Protein 6ZG3 (pdb70)

InterPro domains:
  IPR003439 ABC transporter-like, ATP-binding domain [PF00005] (23-172)
  IPR003439 ABC transporter-like, ATP-binding domain [PS50893] (6-243)
  IPR003593 AAA+ ATPase domain [SM00382] (32-220)
  IPR015856 ABC transporter, CbiO/EcfA subunit [cd03225] (7-220)
  IPR017871 ABC transporter-like, conserved site [PS00211] (144-158)
  IPR027417 P-loop containing nucleoside triphosphate hydrolase [G3DSA:3.40.50.300] (1-282)
  IPR027417 P-loop containing nucleoside triphosphate hydrolase [SSF52540] (4-236)
  IPR030947 Energy-coupling factor transporter EcfA1 [TIGR04520] (6-276)
  IPR050095 Energy-coupling factor transporter ATP-binding [PTHR43553] (8-272)

Sequence (2309 aa):
GSDNIISFDHVTFTYPDSPRPALSDLSFAIERGSWTALIGHNGSGKSTVSKLINGLLAPDDLDKSSITVDGVKLGADTVWEVREKVGIVFQNPDNQFVGATVSDDVAFGLENRAVPRPEMLKIVAQAVADVGMADYADSEPSNLSGGQKQRVAIAGILAVKPQVIILDESTSMLDPEGKEQILDLVRKIKEDNNLTVISITHDLEEAAGADQVLVLDDGQLLDQGKPEEIFPKVEMLKRIGLDIPFVYRLKQLLKERGIVLPDEIDDDEKLVQSLWQLNSAIKFENVSYVYSPGSPLEAIGLDQLNFSLEEGKFIALVGHTGSGKSTLMQHFNALLKPTSGKIEIAGYTITPETGNKGLKDLRRKVSLAFQFSEAQLFENTVLKDVEYGPRNFGFSEDEAREAALKWLKKVGLKDDLIEHSPFDLSGGQMRRVALAGVLAYEPEIICLDEPAAGLDPMGRLEMMQLFKDYQAAGHTVILVTHNMDDVADYADDVLALEHGRLIKHASPKEVFKDSEWLQKHHLAEPRSARFAAKLEAAGLKLPGQPLTMPELADAIKQSLKGMYDSEARQKTLNLTVSAVFVAILLLEAFIPNVGYITILPGLPAITTIPLTVAVFASLRGPKAGAAFGLVWGLTSLLRAYVAPNGLVTILLFQNPLIALLPRLAAGWAAGLAGQLADKWEKESRKPLAYALSGLLASAVNTLIVILLSDLVYFIHPQKLALALGAKSGQSLLVILFTALAVNGILEAVFSGLITPLITAPLKKRLKRRIGRYLPGTTFVYRVDPRAKLLTTFYFIIMIFLANNWVSYLVISIFGLAYYVFATGLKARVFWDGVKPMIWMIVFTSLLQTFFMAGGKVYWHWWIFTLSSEGLINGLYVFIRFAMIILVSTVMTVTTKPLEIADAMEWMLTPLKLFKVNVGMISLVISIALRFVPTLFDQTVKIMNAQRSRGADFNDGGLVKRAKSVVPMLVPLFIDSLEVALDLSTAMESRGYKGSEGRTRYRILEWSKVDLIPVAYCLLLTILMITTRKHQVQLVESGGGLVQPGGSLRLSCTASGFTLDDYAIGWFRQAPGKEREGISCISRSGSSTTYADSVKGRFTISRDRAENTVYLQMNSLKPEDTADYYCAATPVWYWSCAVKVGPYDYWGQGTQVTVSSSDNIISFDHVTFTYPDSPRPALSDLSFAIERGSWTALIGHNGSGKSTVSKLINGLLAPDDLDKSSITVDGVKLGADTVWEVREKVGIVFQNPDNQFVGATVSDDVAFGLENRAVPRPEMLKIVAQAVADVGMADYADSEPSNLSGGQKQRVAIAGILAVKPQVIILDESTSMLDPEGKEQILDLVRKIKEDNNLTVISITHDLEEAAGADQVLVLDDGQLLDQGKPEEIFPKVEMLKRIGLDIPFVYRLKQLLKERGIVLPDEIDDDEKLVQSLWQLNSMAIKFENVSYVYSPGSPLEAIGLDQLNFSLEEGKFIALVGHTGSGKSTLMQHFNALLKPTSGKIEIAGYTITPETGNKGLKDLRRKVSLAFQFSEAQLFENTVLKDVEYGPRNFGFSEDEAREAALKWLKKVGLKDDLIEHSPFDLSGGQMRRVALAGVLAYEPEIICLDEPAAGLDPMGRLEMMQLFKDYQAAGHTVILVTHNMDDVADYADDVLALEHGRLIKHASPKEVFKDSEWLQKHHLAEPRSARFAAKLEAAGLKLPGQPLTMPELADAIKQSLKGMYDSEARQKTLNLTVSAVFVAILLLEAFIPNVGYITILPGLPAITTIPLTVAVFASLRGPKAGAAFGLVWGLTSLLRAYVAPNGLVTILLFQNPLIALLPRLAAGWAAGLAGQLADKWEKESRKPLAYALSGLLASAVNTLIVILLSDLVYFIHPQKLALALGAKSGQSLLVILFTALAVNGILEAVFSGLITPLITAPLKKRLKRRIGRYLPGTTFVYRVDPRAKLLTTFYFIIMIFLANNWVSYLVISIFGLAYVFATGLKARVFWDGVKPMIWMIVFTSLLQTFFMAGGKVYWHWWIFTLSSEGLINGLYVFIRFAMIILVSTVMTVTTKPLEIADAMEWMLTPLKLFKVNVGMISLVISIALRFVPTLFDQTVKIMNAQRSRGADFNDGGLVKRAKSVVPMLVPLFIDSLEVALDLSTAMESRGYKGSEGRTRYRILEWSKVDLIPVAYCLLLTILMITTRKHVQLVESGGGLVQPGGSLRLSCTASGFTLDDYAIGWFRQAPGKEREGISCISRSGSSTTYADSVKGRFTISRDRAENTVYLQMNSLKPEDTADYYCAATPVWYWSCAVKVGPYDYWGQGTQVTVSS

B-factor: mean 110.29, std 31.26, range [51.47, 267.21]

CATH classification: 2.60.40.10

Structure (mmCIF, N/CA/C/O backbone):
data_6ZG3
#
_entry.id   6ZG3
#
_cell.length_a   97.290
_cell.length_b   110.470
_cell.length_c   110.500
_cell.angle_alpha   88.997
_cell.angle_beta   102.271
_cell.angle_gamma   102.244
#
_symmetry.space_group_name_H-M   'P 1'
#
loop_
_entity.id
_entity.type
_entity.pdbx_description
1 polymer 'Energy-coupling factor transporter ATP-binding protein EcfA1'
2 polymer 'Energy-coupling factor transporter ATP-binding protein EcfA2'
3 polymer 'Conserved hypothetical membrane protein'
4 polymer 'Putative cobalt ABC transporter, permease protein'
5 polymer 'CA14381 nanobody'
6 non-polymer DI(HYDROXYETHYL)ETHER
7 non-polymer DODECYL-BETA-D-MALTOSIDE
8 non-polymer 'CITRIC ACID'
#
loop_
_atom_site.group_PDB
_atom_site.id
_atom_site.type_symbol
_atom_site.label_atom_id
_atom_site.label_alt_id
_atom_site.label_comp_id
_atom_site.label_asym_id
_atom_site.label_entity_id
_atom_site.label_seq_id
_atom_site.pdbx_PDB_ins_code
_atom_site.Cartn_x
_atom_site.Cartn_y
_atom_site.Cartn_z
_atom_site.occupancy
_atom_site.B_iso_or_equiv
_atom_site.auth_seq_id
_atom_site.auth_comp_id
_atom_site.auth_asym_id
_atom_site.auth_atom_id
_atom_site.pdbx_PDB_model_num
ATOM 1 N N . GLY A 1 19 ? -6.91134 65.84504 83.47244 1.000 113.13741 1 GLY A N 1
ATOM 2 C CA . GLY A 1 19 ? -7.68535 66.46876 82.41030 1.000 124.23674 1 GLY A CA 1
ATOM 3 C C . GLY A 1 19 ? -9.18777 66.50779 82.66654 1.000 130.35319 1 GLY A C 1
ATOM 4 O O . GLY A 1 19 ? -9.89904 65.51351 82.48141 1.000 131.12404 1 GLY A O 1
ATOM 5 N N . SER A 1 20 ? -9.67907 67.68096 83.07610 1.000 121.73764 2 SER A N 1
ATOM 6 C CA . SER A 1 20 ? -11.06259 67.77810 83.52864 1.000 120.27919 2 SER A CA 1
ATOM 7 C C . SER A 1 20 ? -11.67884 69.13783 83.20575 1.000 120.36576 2 SER A C 1
ATOM 8 O O . SER A 1 20 ? -12.62180 69.55870 83.88584 1.000 126.26355 2 SER A O 1
ATOM 11 N N . ASP A 1 21 ? -11.17396 69.82732 82.18490 1.000 115.72288 3 ASP A N 1
ATOM 12 C CA . ASP A 1 21 ? -11.62966 71.15991 81.81533 1.000 114.84470 3 ASP A CA 1
ATOM 13 C C . ASP A 1 21 ? -11.19757 72.15026 82.89190 1.000 107.33373 3 ASP A C 1
ATOM 14 O O . ASP A 1 21 ? -11.98813 72.54681 83.76128 1.000 99.38258 3 ASP A O 1
ATOM 19 N N . ASN A 1 22 ? -9.91211 72.49680 82.85966 1.000 107.55061 4 ASN A N 1
ATOM 20 C CA . ASN A 1 22 ? -9.31631 73.52512 83.70161 1.000 100.05316 4 ASN A CA 1
ATOM 21 C C . ASN A 1 22 ? -9.08764 74.73219 82.79529 1.000 93.35437 4 ASN A C 1
ATOM 22 O O . ASN A 1 22 ? -8.57361 74.56771 81.68383 1.000 96.70903 4 ASN A O 1
ATOM 27 N N . ILE A 1 23 ? -9.46370 75.93409 83.25754 1.000 87.58121 5 ILE A N 1
ATOM 28 C CA . ILE A 1 23 ? -9.19379 77.15647 82.48259 1.000 87.43719 5 ILE A CA 1
ATOM 29 C C . ILE A 1 23 ? -7.74993 77.59550 82.62896 1.000 92.28858 5 ILE A C 1
ATOM 30 O O . ILE A 1 23 ? -7.08077 77.94895 81.64624 1.000 83.87411 5 ILE A O 1
ATOM 35 N N . ILE A 1 24 ? -7.28109 77.66425 83.87067 1.000 89.27092 6 ILE A N 1
ATOM 36 C CA . ILE A 1 24 ? -5.92490 78.08295 84.18526 1.000 85.53695 6 ILE A CA 1
ATOM 37 C C . ILE A 1 24 ? -5.13877 76.84299 84.56116 1.000 84.86327 6 ILE A C 1
ATOM 38 O O . ILE A 1 24 ? -5.65345 75.95255 85.24387 1.000 86.64536 6 ILE A O 1
ATOM 43 N N . SER A 1 25 ? -3.91457 76.75257 84.06692 1.000 83.93210 7 SER A N 1
ATOM 44 C CA . SER A 1 25 ? -3.02157 75.67986 84.48560 1.000 90.78189 7 SER A CA 1
ATOM 45 C C . SER A 1 25 ? -1.62483 76.26999 84.63701 1.000 97.14359 7 SER A C 1
ATOM 46 O O . SER A 1 25 ? -0.99069 76.66789 83.65267 1.000 95.56291 7 SER A O 1
ATOM 49 N N . PHE A 1 26 ? -1.18812 76.35524 85.88884 1.000 95.31465 8 PHE A N 1
ATOM 50 C CA . PHE A 1 26 ? 0.12476 76.82241 86.29501 1.000 90.13273 8 PHE A CA 1
ATOM 51 C C . PHE A 1 26 ? 1.06396 75.62863 86.23627 1.000 94.55971 8 PHE A C 1
ATOM 52 O O . PHE A 1 26 ? 0.81944 74.62793 86.91001 1.000 104.26581 8 PHE A O 1
ATOM 60 N N . ASP A 1 27 ? 2.11968 75.69938 85.44064 1.000 105.27365 9 ASP A N 1
ATOM 61 C CA . ASP A 1 27 ? 2.91643 74.50084 85.19458 1.000 109.83768 9 ASP A CA 1
ATOM 62 C C . ASP A 1 27 ? 4.39358 74.80017 85.36724 1.000 109.51371 9 ASP A C 1
ATOM 63 O O . ASP A 1 27 ? 4.98184 75.49750 84.53546 1.000 111.74117 9 ASP A O 1
ATOM 68 N N . HIS A 1 28 ? 4.99752 74.25402 86.42565 1.000 110.93536 10 HIS A N 1
ATOM 69 C CA . HIS A 1 28 ? 6.44670 74.32631 86.62574 1.000 107.77878 10 HIS A CA 1
ATOM 70 C C . HIS A 1 28 ? 6.95796 75.76126 86.73336 1.000 106.49851 10 HIS A C 1
ATOM 71 O O . HIS A 1 28 ? 7.98201 76.12288 86.14660 1.000 108.73546 10 HIS A O 1
ATOM 78 N N . VAL A 1 29 ? 6.27004 76.58347 87.50657 1.000 104.73977 11 VAL A N 1
ATOM 79 C CA . VAL A 1 29 ? 6.60276 77.99761 87.58195 1.000 103.69097 11 VAL A CA 1
ATOM 80 C C . VAL A 1 29 ? 7.58853 78.19417 88.73028 1.000 104.05817 11 VAL A C 1
ATOM 81 O O . VAL A 1 29 ? 7.30250 77.84117 89.87931 1.000 104.04148 11 VAL A O 1
ATOM 85 N N . THR A 1 30 ? 8.75868 78.74014 88.42521 1.000 99.56593 12 THR A N 1
ATOM 86 C CA . THR A 1 30 ? 9.64320 79.24204 89.46363 1.000 104.67038 12 THR A CA 1
ATOM 87 C C . THR A 1 30 ? 9.84552 80.73101 89.22983 1.000 98.18987 12 THR A C 1
ATOM 88 O O . THR A 1 30 ? 9.85653 81.19528 88.08225 1.000 94.63359 12 THR A O 1
ATOM 92 N N . PHE A 1 31 ? 9.93192 81.47656 90.32839 1.000 95.82308 13 PHE A N 1
ATOM 93 C CA . PHE A 1 31 ? 10.02015 82.92564 90.26963 1.000 101.26985 13 PHE A CA 1
ATOM 94 C C . PHE A 1 31 ? 10.84171 83.40716 91.45130 1.000 105.88224 13 PHE A C 1
ATOM 95 O O . PHE A 1 31 ? 10.50557 83.10652 92.59709 1.000 109.48512 13 PHE A O 1
ATOM 103 N N . THR A 1 32 ? 11.89395 84.16909 91.18183 1.000 114.29528 14 THR A N 1
ATOM 104 C CA . THR A 1 32 ? 12.66617 84.83187 92.22381 1.000 123.91922 14 THR A CA 1
ATOM 105 C C . THR A 1 32 ? 12.44830 86.33004 92.05995 1.000 126.54319 14 THR A C 1
ATOM 106 O O . THR A 1 32 ? 12.68102 86.86631 90.97185 1.000 122.22155 14 THR A O 1
ATOM 110 N N . TYR A 1 33 ? 11.98916 87.00056 93.11541 1.000 134.47806 15 TYR A N 1
ATOM 111 C CA . TYR A 1 33 ? 11.93295 88.45050 93.04640 1.000 141.62357 15 TYR A CA 1
ATOM 112 C C . TYR A 1 33 ? 13.32512 88.95479 92.66485 1.000 149.73902 15 TYR A C 1
ATOM 113 O O . TYR A 1 33 ? 14.32421 88.34340 93.05821 1.000 153.48435 15 TYR A O 1
ATOM 122 N N . PRO A 1 34 ? 13.44173 90.01322 91.86357 1.000 140.93013 16 PRO A N 1
ATOM 123 C CA . PRO A 1 34 ? 14.77050 90.35414 91.34175 1.000 139.02202 16 PRO A CA 1
ATOM 124 C C . PRO A 1 34 ? 15.76696 90.64812 92.44122 1.000 148.17111 16 PRO A C 1
ATOM 125 O O . PRO A 1 34 ? 16.87604 90.10101 92.44130 1.000 151.30512 16 PRO A O 1
ATOM 129 N N . ASP A 1 35 ? 15.38582 91.48874 93.39671 1.000 164.15556 17 ASP A N 1
ATOM 130 C CA . ASP A 1 35 ? 16.28051 91.83257 94.49534 1.000 176.73518 17 ASP A CA 1
ATOM 131 C C . ASP A 1 35 ? 16.56413 90.63770 95.40369 1.000 177.84296 17 ASP A C 1
ATOM 132 O O . ASP A 1 35 ? 17.69873 90.45974 95.86870 1.000 177.04266 17 ASP A O 1
ATOM 137 N N . SER A 1 36 ? 15.55369 89.80928 95.66602 1.000 162.71831 18 SER A N 1
ATOM 138 C CA . SER A 1 36 ? 15.69660 88.73423 96.64022 1.000 162.86526 18 SER A CA 1
ATOM 139 C C . SER A 1 36 ? 16.61316 87.62415 96.11606 1.000 163.18174 18 SER A C 1
ATOM 140 O O . SER A 1 36 ? 16.79894 87.47766 94.90613 1.000 159.49052 18 SER A O 1
ATOM 143 N N . PRO A 1 37 ? 17.23122 86.84742 97.02624 1.000 166.68769 19 PRO A N 1
ATOM 144 C CA . PRO A 1 37 ? 18.19447 85.81307 96.62435 1.000 163.01165 19 PRO A CA 1
ATOM 145 C C . PRO A 1 37 ? 17.53944 84.51955 96.17591 1.000 172.78594 19 PRO A C 1
ATOM 146 O O . PRO A 1 37 ? 18.11549 83.76542 95.38392 1.000 164.60433 19 PRO A O 1
ATOM 150 N N . ARG A 1 38 ? 16.36925 84.22167 96.72889 1.000 195.11959 20 ARG A N 1
ATOM 151 C CA . ARG A 1 38 ? 15.74552 82.91942 96.58403 1.000 195.40463 20 ARG A CA 1
ATOM 152 C C . ARG A 1 38 ? 14.46109 82.98028 95.76900 1.000 189.12554 20 ARG A C 1
ATOM 153 O O . ARG A 1 38 ? 13.86722 84.05081 95.59251 1.000 192.68446 20 ARG A O 1
ATOM 161 N N . PRO A 1 39 ? 14.01210 81.84521 95.23122 1.000 156.33510 21 PRO A N 1
ATOM 162 C CA . PRO A 1 39 ? 12.73484 81.84054 94.51940 1.000 133.42846 21 PRO A CA 1
ATOM 163 C C . PRO A 1 39 ? 11.58903 82.12375 95.46797 1.000 127.28782 21 PRO A C 1
ATOM 164 O O . PRO A 1 39 ? 11.58164 81.67082 96.61522 1.000 122.48565 21 PRO A O 1
ATOM 168 N N . ALA A 1 40 ? 10.62337 82.89032 94.97711 1.000 118.44844 22 ALA A N 1
ATOM 169 C CA . ALA A 1 40 ? 9.35072 83.04991 95.65570 1.000 108.71768 22 ALA A CA 1
ATOM 170 C C . ALA A 1 40 ? 8.37648 81.93726 95.30288 1.000 99.71071 22 ALA A C 1
ATOM 171 O O . ALA A 1 40 ? 7.39214 81.73277 96.02488 1.000 103.41047 22 ALA A O 1
ATOM 173 N N . LEU A 1 41 ? 8.62836 81.22760 94.20661 1.000 98.36125 23 LEU A N 1
ATOM 174 C CA . LEU A 1 41 ? 7.84955 80.07603 93.78854 1.000 96.28475 23 LEU A CA 1
ATOM 175 C C . LEU A 1 41 ? 8.82883 79.06391 93.21152 1.000 98.01625 23 LEU A C 1
ATOM 176 O O . LEU A 1 41 ? 9.74131 79.44129 92.47902 1.000 109.65599 23 LEU A O 1
ATOM 181 N N . SER A 1 42 ? 8.66760 77.78535 93.54659 1.000 98.42597 24 SER A N 1
ATOM 182 C CA . SER A 1 42 ? 9.59704 76.74178 93.10644 1.000 100.90125 24 SER A CA 1
ATOM 183 C C . SER A 1 42 ? 8.81410 75.57767 92.51880 1.000 99.78014 24 SER A C 1
ATOM 184 O O . SER A 1 42 ? 8.10181 74.88283 93.24986 1.000 102.18242 24 SER A O 1
ATOM 187 N N . ASP A 1 43 ? 9.03714 75.29461 91.23509 1.000 98.78313 25 ASP A N 1
ATOM 188 C CA . ASP A 1 43 ? 8.38257 74.19965 90.52186 1.000 104.43759 25 ASP A CA 1
ATOM 189 C C . ASP A 1 43 ? 6.88930 74.06298 90.81970 1.000 104.36949 25 ASP A C 1
ATOM 190 O O . ASP A 1 43 ? 6.33901 72.96077 90.73497 1.000 101.59453 25 ASP A O 1
ATOM 195 N N . LEU A 1 44 ? 6.21962 75.18523 91.11223 1.000 106.07435 26 LEU A N 1
ATOM 196 C CA . LEU A 1 44 ? 4.80486 75.16950 91.47168 1.000 98.74659 26 LEU A CA 1
ATOM 197 C C . LEU A 1 44 ? 3.97651 74.79021 90.25920 1.000 100.14935 26 LEU A C 1
ATOM 198 O O . LEU A 1 44 ? 4.17169 75.34587 89.17690 1.000 103.95922 26 LEU A O 1
ATOM 203 N N . SER A 1 45 ? 3.09744 73.80092 90.42626 1.000 99.47818 27 SER A N 1
ATOM 204 C CA . SER A 1 45 ? 2.14624 73.39831 89.39661 1.000 95.79655 27 SER A CA 1
ATOM 205 C C . SER A 1 45 ? 0.78650 73.25330 90.05091 1.000 90.89779 27 SER A C 1
ATOM 206 O O . SER A 1 45 ? 0.67905 72.70403 91.15031 1.000 98.06742 27 SER A O 1
ATOM 209 N N . PHE A 1 46 ? -0.23166 73.80356 89.40620 1.000 87.94163 28 PHE A N 1
ATOM 210 C CA . PHE A 1 46 ? -1.59891 73.65360 89.85941 1.000 92.24027 28 PHE A CA 1
ATOM 211 C C . PHE A 1 46 ? -2.48624 73.92728 88.66444 1.000 90.35161 28 PHE A C 1
ATOM 212 O O . PHE A 1 46 ? -2.04129 74.51209 87.67522 1.000 85.50919 28 PHE A O 1
ATOM 220 N N . ALA A 1 47 ? -3.73732 73.46752 88.75541 1.000 91.86413 29 ALA A N 1
ATOM 221 C CA . ALA A 1 47 ? -4.77208 73.79642 87.78084 1.000 87.09469 29 ALA A CA 1
ATOM 222 C C . ALA A 1 47 ? -5.90340 74.53608 88.48225 1.000 84.09352 29 ALA A C 1
ATOM 223 O O . ALA A 1 47 ? -5.95360 74.60789 89.71300 1.000 84.30516 29 ALA A O 1
ATOM 225 N N . ILE A 1 48 ? -6.80426 75.10131 87.68070 1.000 83.19991 30 ILE A N 1
ATOM 226 C CA . ILE A 1 48 ? -7.99702 75.78154 88.16516 1.000 83.29745 30 ILE A CA 1
ATOM 227 C C . ILE A 1 48 ? -9.15244 75.22071 87.35549 1.000 89.49228 30 ILE A C 1
ATOM 228 O O . ILE A 1 48 ? -9.16244 75.33769 86.12352 1.000 92.43939 30 ILE A O 1
ATOM 233 N N . GLU A 1 49 ? -10.08490 74.54855 88.02733 1.000 87.33386 31 GLU A N 1
ATOM 234 C CA . GLU A 1 49 ? -11.19815 73.94873 87.31451 1.000 90.21963 31 GLU A CA 1
ATOM 235 C C . GLU A 1 49 ? -12.08717 75.05766 86.79474 1.000 87.25656 31 GLU A C 1
ATOM 236 O O . GLU A 1 49 ? -12.48674 75.94466 87.55649 1.000 87.55973 31 GLU A O 1
ATOM 242 N N . ARG A 1 50 ? -12.40017 75.00690 85.50390 1.000 83.63004 32 ARG A N 1
ATOM 243 C CA . ARG A 1 50 ? -13.26622 76.01691 84.92621 1.000 76.99754 32 ARG A CA 1
ATOM 244 C C . ARG A 1 50 ? -14.51469 76.11672 85.78348 1.000 74.44099 32 ARG A C 1
ATOM 245 O O . ARG A 1 50 ? -15.02116 75.11672 86.28372 1.000 83.83905 32 ARG A O 1
ATOM 253 N N . GLY A 1 51 ? -14.95525 77.32766 86.04270 1.000 75.34239 33 GLY A N 1
ATOM 254 C CA . GLY A 1 51 ? -16.20886 77.50287 86.72788 1.000 71.82558 33 GLY A CA 1
ATOM 255 C C . GLY A 1 51 ? -16.12301 77.38987 88.22845 1.000 74.60955 33 GLY A C 1
ATOM 256 O O . GLY A 1 51 ? -17.11330 77.67388 88.90820 1.000 63.05954 33 GLY A O 1
ATOM 257 N N . SER A 1 52 ? -14.96207 77.03361 88.77150 1.000 75.98970 34 SER A N 1
ATOM 258 C CA . SER A 1 52 ? -14.81560 76.86552 90.20701 1.000 75.54393 34 SER A CA 1
ATOM 259 C C . SER A 1 52 ? -14.64631 78.21166 90.90938 1.000 78.84136 34 SER A C 1
ATOM 260 O O . SER A 1 52 ? -14.51544 79.27121 90.28932 1.000 76.87305 34 SER A O 1
ATOM 263 N N . TRP A 1 53 ? -14.68622 78.17524 92.23325 1.000 77.54982 35 TRP A N 1
ATOM 264 C CA . TRP A 1 53 ? -14.20000 79.29612 93.02356 1.000 75.45461 35 TRP A CA 1
ATOM 265 C C . TRP A 1 53 ? -13.14671 78.65714 93.90929 1.000 77.06445 35 TRP A C 1
ATOM 266 O O . TRP A 1 53 ? -13.46210 78.14782 94.98299 1.000 79.62027 35 TRP A O 1
ATOM 277 N N . THR A 1 54 ? -11.89506 78.68514 93.47358 1.000 73.70994 36 THR A N 1
ATOM 278 C CA . THR A 1 54 ? -10.86417 78.12853 94.32185 1.000 74.93558 36 THR A CA 1
ATOM 279 C C . THR A 1 54 ? -10.13929 79.26093 95.02873 1.000 72.21437 36 THR A C 1
ATOM 280 O O . THR A 1 54 ? -10.13351 80.39690 94.56370 1.000 74.23431 36 THR A O 1
ATOM 284 N N . ALA A 1 55 ? -9.58898 78.94313 96.19574 1.000 78.19490 37 ALA A N 1
ATOM 285 C CA . ALA A 1 55 ? -8.88235 79.87713 97.04771 1.000 72.46675 37 ALA A CA 1
ATOM 286 C C . ALA A 1 55 ? -7.45199 79.40377 97.20371 1.000 78.80795 37 ALA A C 1
ATOM 287 O O . ALA A 1 55 ? -7.19327 78.20129 97.24864 1.000 72.58549 37 ALA A O 1
ATOM 289 N N . LEU A 1 56 ? -6.53528 80.37319 97.27730 1.000 82.60021 38 LEU A N 1
ATOM 290 C CA . LEU A 1 56 ? -5.12178 80.15578 97.56902 1.000 78.77019 38 LEU A CA 1
ATOM 291 C C . LEU A 1 56 ? -4.83303 80.74557 98.94105 1.000 78.33682 38 LEU A C 1
ATOM 292 O O . LEU A 1 56 ? -5.17128 81.90929 99.18979 1.000 78.70922 38 LEU A O 1
ATOM 297 N N . ILE A 1 57 ? -4.26512 79.93775 99.84095 1.000 78.04625 39 ILE A N 1
ATOM 298 C CA . ILE A 1 57 ? -3.95254 80.39140 101.18951 1.000 79.97702 39 ILE A CA 1
ATOM 299 C C . ILE A 1 57 ? -2.53526 79.98007 101.55166 1.000 84.63942 39 ILE A C 1
ATOM 300 O O . ILE A 1 57 ? -2.01587 78.97501 101.06109 1.000 78.30939 39 ILE A O 1
ATOM 305 N N . GLY A 1 58 ? -1.90226 80.77599 102.39730 1.000 85.22651 40 GLY A N 1
ATOM 306 C CA . GLY A 1 58 ? -0.52523 80.50829 102.76586 1.000 95.27504 40 GLY A CA 1
ATOM 307 C C . GLY A 1 58 ? -0.04573 81.54690 103.75270 1.000 109.00498 40 GLY A C 1
ATOM 308 O O . GLY A 1 58 ? -0.68248 82.58461 103.95004 1.000 110.66002 40 GLY A O 1
ATOM 309 N N . HIS A 1 59 ? 1.11046 81.26196 104.35580 1.000 118.60935 41 HIS A N 1
ATOM 310 C CA . HIS A 1 59 ? 1.63885 82.06727 105.45363 1.000 130.62817 41 HIS A CA 1
ATOM 311 C C . HIS A 1 59 ? 3.12872 82.33516 105.29391 1.000 144.24480 41 HIS A C 1
ATOM 312 O O . HIS A 1 59 ? 3.89127 81.42080 104.96620 1.000 145.50368 41 HIS A O 1
ATOM 319 N N . ASN A 1 60 ? 3.54329 83.58071 105.57931 1.000 143.30479 42 ASN A N 1
ATOM 320 C CA . ASN A 1 60 ? 4.94673 84.00139 105.55928 1.000 142.94511 42 ASN A CA 1
ATOM 321 C C . ASN A 1 60 ? 5.58315 83.70104 104.20747 1.000 144.13303 42 ASN A C 1
ATOM 322 O O . ASN A 1 60 ? 6.08128 84.59633 103.53166 1.000 131.44594 42 ASN A O 1
ATOM 327 N N . GLY A 1 61 ? 5.56142 82.42587 103.82609 1.000 162.52013 43 GLY A N 1
ATOM 328 C CA . GLY A 1 61 ? 5.97080 82.00710 102.50586 1.000 156.93159 43 GLY A CA 1
ATOM 329 C C . GLY A 1 61 ? 5.24469 82.73289 101.40231 1.000 152.13965 43 GLY A C 1
ATOM 330 O O . GLY A 1 61 ? 5.76908 82.84236 100.29437 1.000 148.57800 43 GLY A O 1
ATOM 331 N N . SER A 1 62 ? 3.98991 83.15308 101.66563 1.000 174.50312 44 SER A N 1
ATOM 332 C CA . SER A 1 62 ? 3.21288 84.09745 100.85441 1.000 165.08972 44 SER A CA 1
ATOM 333 C C . SER A 1 62 ? 3.54972 84.04529 99.37335 1.000 154.28415 44 SER A C 1
ATOM 334 O O . SER A 1 62 ? 3.59427 85.10186 98.72658 1.000 149.85201 44 SER A O 1
ATOM 337 N N . GLY A 1 63 ? 3.81293 82.85099 98.82888 1.000 134.52942 45 GLY A N 1
ATOM 338 C CA . GLY A 1 63 ? 4.02780 82.76057 97.39483 1.000 115.98821 45 GLY A CA 1
ATOM 339 C C . GLY A 1 63 ? 2.80160 83.15233 96.59966 1.000 101.43788 45 GLY A C 1
ATOM 340 O O . GLY A 1 63 ? 2.92976 83.60786 95.45714 1.000 92.44945 45 GLY A O 1
ATOM 341 N N . LYS A 1 64 ? 1.62253 83.06262 97.22579 1.000 98.48569 46 LYS A N 1
ATOM 342 C CA . LYS A 1 64 ? 0.37258 83.44717 96.59108 1.000 94.64793 46 LYS A CA 1
ATOM 343 C C . LYS A 1 64 ? 0.37188 84.90955 96.18815 1.000 92.41287 46 LYS A C 1
ATOM 344 O O . LYS A 1 64 ? -0.23855 85.26238 95.16695 1.000 89.19550 46 LYS A O 1
ATOM 350 N N . SER A 1 65 ? 1.03081 85.77163 96.96794 1.000 92.42688 47 SER A N 1
ATOM 351 C CA . SER A 1 65 ? 1.14960 87.17110 96.57786 1.000 92.56947 47 SER A CA 1
ATOM 352 C C . SER A 1 65 ? 1.80830 87.31729 95.21826 1.000 89.04181 47 SER A C 1
ATOM 353 O O . SER A 1 65 ? 1.66787 88.35772 94.57425 1.000 91.50890 47 SER A O 1
ATOM 356 N N . THR A 1 66 ? 2.50457 86.29428 94.76355 1.000 87.46364 48 THR A N 1
ATOM 357 C CA . THR A 1 66 ? 3.15354 86.33204 93.47207 1.000 87.36628 48 THR A CA 1
ATOM 358 C C . THR A 1 66 ? 2.30950 85.71606 92.36144 1.000 80.76820 48 THR A C 1
ATOM 359 O O . THR A 1 66 ? 2.55409 85.99991 91.18990 1.000 80.63860 48 THR A O 1
ATOM 363 N N . VAL A 1 67 ? 1.25644 84.97464 92.70308 1.000 88.01429 49 VAL A N 1
ATOM 364 C CA . VAL A 1 67 ? 0.56234 84.13910 91.72136 1.000 84.65587 49 VAL A CA 1
ATOM 365 C C . VAL A 1 67 ? -0.28527 84.97932 90.76256 1.000 86.24458 49 VAL A C 1
ATOM 366 O O . VAL A 1 67 ? -0.27894 84.74550 89.54219 1.000 74.64280 49 VAL A O 1
ATOM 370 N N . SER A 1 68 ? -1.04446 85.95443 91.29455 1.000 87.11473 50 SER A N 1
ATOM 371 C CA . SER A 1 68 ? -1.95670 86.71167 90.43625 1.000 75.82393 50 SER A CA 1
ATOM 372 C C . SER A 1 68 ? -1.16918 87.43006 89.35635 1.000 84.21775 50 SER A C 1
ATOM 373 O O . SER A 1 68 ? -1.39953 87.21758 88.15880 1.000 79.28497 50 SER A O 1
ATOM 376 N N . LYS A 1 69 ? -0.18070 88.24090 89.76512 1.000 84.80334 51 LYS A N 1
ATOM 377 C CA . LYS A 1 69 ? 0.62088 88.94409 88.77634 1.000 78.15119 51 LYS A CA 1
ATOM 378 C C . LYS A 1 69 ? 1.37945 87.99611 87.85483 1.000 82.51760 51 LYS A C 1
ATOM 379 O O . LYS A 1 69 ? 1.85528 88.44202 86.81660 1.000 83.00797 51 LYS A O 1
ATOM 385 N N . LEU A 1 70 ? 1.50150 86.70806 88.18369 1.000 83.18806 52 LEU A N 1
ATOM 386 C CA . LEU A 1 70 ? 2.04665 85.76265 87.20609 1.000 85.26634 52 LEU A CA 1
ATOM 387 C C . LEU A 1 70 ? 0.98324 85.22748 86.25083 1.000 86.44859 52 LEU A C 1
ATOM 388 O O . LEU A 1 70 ? 1.26525 84.98243 85.06824 1.000 80.66745 52 LEU A O 1
ATOM 393 N N . ILE A 1 71 ? -0.22625 84.98564 86.76077 1.000 83.97353 53 ILE A N 1
ATOM 394 C CA . ILE A 1 71 ? -1.28357 84.43591 85.91968 1.000 79.64376 53 ILE A CA 1
ATOM 395 C C . ILE A 1 71 ? -1.57883 85.39378 84.77917 1.000 75.66974 53 ILE A C 1
ATOM 396 O O . ILE A 1 71 ? -1.77894 84.96958 83.63611 1.000 77.79649 53 ILE A O 1
ATOM 401 N N . ASN A 1 72 ? -1.57937 86.70202 85.06059 1.000 73.86304 54 ASN A N 1
ATOM 402 C CA . ASN A 1 72 ? -1.96846 87.69386 84.06464 1.000 74.43307 54 ASN A CA 1
ATOM 403 C C . ASN A 1 72 ? -0.79058 88.28212 83.28893 1.000 76.82307 54 ASN A C 1
ATOM 404 O O . ASN A 1 72 ? -1.01003 89.01660 82.32426 1.000 77.86721 54 ASN A O 1
ATOM 409 N N . GLY A 1 73 ? 0.44368 88.05475 83.71747 1.000 82.72740 55 GLY A N 1
ATOM 410 C CA . GLY A 1 73 ? 1.61161 88.37891 82.91666 1.000 82.57502 55 GLY A CA 1
ATOM 411 C C . GLY A 1 73 ? 2.52313 89.46038 83.47269 1.000 84.21026 55 GLY A C 1
ATOM 412 O O . GLY A 1 73 ? 3.67198 89.57042 83.01825 1.000 90.80279 55 GLY A O 1
ATOM 413 N N . LEU A 1 74 ? 2.06107 90.26512 84.43767 1.000 80.48171 56 LEU A N 1
ATOM 414 C CA . LEU A 1 74 ? 2.88274 91.33686 85.00264 1.000 76.11729 56 LEU A CA 1
ATOM 415 C C . LEU A 1 74 ? 4.25547 90.85061 85.46676 1.000 82.07867 56 LEU A C 1
ATOM 416 O O . LEU A 1 74 ? 5.22996 91.61355 85.42463 1.000 92.04400 56 LEU A O 1
ATOM 421 N N . LEU A 1 75 ? 4.34813 89.62275 85.95579 1.000 75.86612 57 LEU A N 1
ATOM 422 C CA . LEU A 1 75 ? 5.61874 89.00066 86.28517 1.000 81.71092 57 LEU A CA 1
ATOM 423 C C . LEU A 1 75 ? 5.84001 87.84042 85.32186 1.000 83.19666 57 LEU A C 1
ATOM 424 O O . LEU A 1 75 ? 4.90331 87.11236 84.99903 1.000 81.31034 57 LEU A O 1
ATOM 429 N N . ALA A 1 76 ? 7.05800 87.66969 84.85775 1.000 84.06530 58 ALA A N 1
ATOM 430 C CA . ALA A 1 76 ? 7.37498 86.49265 84.08143 1.000 80.77076 58 ALA A CA 1
ATOM 431 C C . ALA A 1 76 ? 7.89277 85.40942 84.99306 1.000 93.21271 58 ALA A C 1
ATOM 432 O O . ALA A 1 76 ? 8.23247 85.65278 86.15202 1.000 101.69615 58 ALA A O 1
ATOM 434 N N . PRO A 1 77 ? 7.93793 84.17881 84.51436 1.000 93.31036 59 PRO A N 1
ATOM 435 C CA . PRO A 1 77 ? 8.69699 83.15125 85.23652 1.000 94.82202 59 PRO A CA 1
ATOM 436 C C . PRO A 1 77 ? 10.19795 83.33587 85.07173 1.000 93.76572 59 PRO A C 1
ATOM 437 O O . PRO A 1 77 ? 10.65441 84.33372 84.51731 1.000 92.72661 59 PRO A O 1
ATOM 441 N N . ASP A 1 78 ? 10.97658 82.38611 85.56221 1.000 100.37692 60 ASP A N 1
ATOM 442 C CA . ASP A 1 78 ? 12.41735 82.52660 85.52141 1.000 92.01859 60 ASP A CA 1
ATOM 443 C C . ASP A 1 78 ? 12.99947 81.84122 84.29849 1.000 99.36380 60 ASP A C 1
ATOM 444 O O . ASP A 1 78 ? 13.90488 82.38311 83.65216 1.000 104.91366 60 ASP A O 1
ATOM 449 N N . ASP A 1 79 ? 12.45353 80.68489 83.93479 1.000 99.79397 61 ASP A N 1
ATOM 450 C CA . ASP A 1 79 ? 12.92349 79.91289 82.78948 1.000 95.39203 61 ASP A CA 1
ATOM 451 C C . ASP A 1 79 ? 11.72165 79.60254 81.91033 1.000 102.73940 61 ASP A C 1
ATOM 452 O O . ASP A 1 79 ? 11.11010 78.54357 82.06584 1.000 104.03268 61 ASP A O 1
ATOM 457 N N . LEU A 1 80 ? 11.42607 80.49692 80.95647 1.000 110.67564 62 LEU A N 1
ATOM 458 C CA . LEU A 1 80 ? 10.26602 80.34970 80.07148 1.000 106.96482 62 LEU A CA 1
ATOM 459 C C . LEU A 1 80 ? 10.33132 79.08085 79.23338 1.000 105.59879 62 LEU A C 1
ATOM 460 O O . LEU A 1 80 ? 9.32637 78.70479 78.61929 1.000 102.76635 62 LEU A O 1
ATOM 465 N N . ASP A 1 81 ? 11.49333 78.43802 79.17385 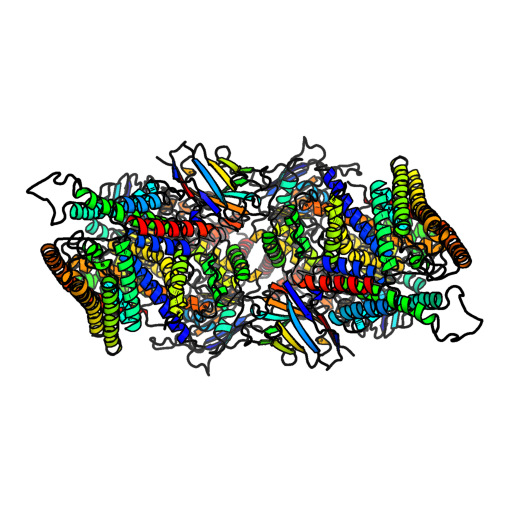1.000 110.71870 63 ASP A N 1
ATOM 466 C CA . ASP A 1 81 ? 11.61655 77.16134 78.49577 1.000 108.76119 63 ASP A CA 1
ATOM 467 C C . ASP A 1 81 ? 11.09784 76.01479 79.35859 1.000 112.98582 63 ASP A C 1
ATOM 468 O O . ASP A 1 81 ? 10.68392 74.98132 78.81842 1.000 116.42617 63 ASP A O 1
ATOM 473 N N . LYS A 1 82 ? 11.13829 76.15923 80.69309 1.000 108.53241 64 LYS A N 1
ATOM 474 C CA . LYS A 1 82 ? 10.71607 75.08853 81.59054 1.000 100.33064 64 LYS A CA 1
ATOM 475 C C . LYS A 1 82 ? 9.32600 75.28651 82.18210 1.000 96.73097 64 LYS A C 1
ATOM 476 O O . LYS A 1 82 ? 8.71785 74.30826 82.62405 1.000 102.38566 64 LYS A O 1
ATOM 482 N N . SER A 1 83 ? 8.79700 76.49904 82.18735 1.000 94.56745 65 SER A N 1
ATOM 483 C CA . SER A 1 83 ? 7.50452 76.77692 82.78942 1.000 93.76899 65 SER A CA 1
ATOM 484 C C . SER A 1 83 ? 6.49615 77.08821 81.69718 1.000 97.31754 65 SER A C 1
ATOM 485 O O . SER A 1 83 ? 6.85904 77.31972 80.54141 1.000 109.45957 65 SER A O 1
ATOM 488 N N . SER A 1 84 ? 5.21721 77.07101 82.06535 1.000 94.83150 66 SER A N 1
ATOM 489 C CA . SER A 1 84 ? 4.16787 77.47482 81.13066 1.000 94.08034 66 SER A CA 1
ATOM 490 C C . SER A 1 84 ? 2.88155 77.70105 81.90174 1.000 95.22850 66 SER A C 1
ATOM 491 O O . SER A 1 84 ? 2.36983 76.77727 82.54761 1.000 100.99007 66 SER A O 1
ATOM 494 N N . ILE A 1 85 ? 2.35584 78.90971 81.81358 1.000 84.10909 67 ILE A N 1
ATOM 495 C CA . ILE A 1 85 ? 1.01654 79.24188 82.28144 1.000 81.29766 67 ILE A CA 1
ATOM 496 C C . ILE A 1 85 ? 0.07428 79.22084 81.08259 1.000 82.50288 67 ILE A C 1
ATOM 497 O O . ILE A 1 85 ? 0.47705 79.52569 79.95475 1.000 84.84109 67 ILE A O 1
ATOM 502 N N . THR A 1 86 ? -1.16210 78.78035 81.30185 1.000 81.69460 68 THR A N 1
ATOM 503 C CA . THR A 1 86 ? -2.14550 78.68915 80.22838 1.000 77.08428 68 THR A CA 1
ATOM 504 C C . THR A 1 86 ? -3.46685 79.21798 80.73286 1.000 77.19572 68 THR A C 1
ATOM 505 O O . THR A 1 86 ? -3.97810 78.71861 81.74108 1.000 83.71148 68 THR A O 1
ATOM 509 N N . VAL A 1 87 ? -4.01737 80.21831 80.05722 1.000 68.59318 69 VAL A N 1
ATOM 510 C CA . VAL A 1 87 ? -5.31496 80.75533 80.43048 1.000 74.74654 69 VAL A CA 1
ATOM 511 C C . VAL A 1 87 ? -6.27653 80.57714 79.27080 1.000 79.20856 69 VAL A C 1
ATOM 512 O O . VAL A 1 87 ? -5.97877 80.99174 78.14856 1.000 82.09772 69 VAL A O 1
ATOM 516 N N . ASP A 1 88 ? -7.42599 79.95295 79.55502 1.000 83.01642 70 ASP A N 1
ATOM 517 C CA . ASP A 1 88 ? -8.51089 79.74369 78.60645 1.000 86.22289 70 ASP A CA 1
ATOM 518 C C . ASP A 1 88 ? -7.99572 79.29525 77.24431 1.000 86.83836 70 ASP A C 1
ATOM 519 O O . ASP A 1 88 ? -8.45893 79.78341 76.20312 1.000 84.65642 70 ASP A O 1
ATOM 524 N N . GLY A 1 89 ? -7.03103 78.36424 77.24778 1.000 78.40474 71 GLY A N 1
ATOM 525 C CA . GLY A 1 89 ? -6.49725 77.79418 76.02601 1.000 81.66115 71 GLY A CA 1
ATOM 526 C C . GLY A 1 89 ? -5.33927 78.56023 75.42505 1.000 82.04807 71 GLY A C 1
ATOM 527 O O . GLY A 1 89 ? -4.62840 78.02865 74.55802 1.000 79.62769 71 GLY A O 1
ATOM 528 N N . VAL A 1 90 ? -5.16191 79.79740 75.84879 1.000 83.56119 72 VAL A N 1
ATOM 529 C CA . VAL A 1 90 ? -4.09439 80.66818 75.40549 1.000 71.88016 72 VAL A CA 1
ATOM 530 C C . VAL A 1 90 ? -2.89353 80.43227 76.29947 1.000 83.14873 72 VAL A C 1
ATOM 531 O O . VAL A 1 90 ? -3.02213 80.41944 77.53288 1.000 87.33100 72 VAL A O 1
ATOM 535 N N . LYS A 1 91 ? -1.73170 80.22470 75.69566 1.000 83.33306 73 LYS A N 1
ATOM 536 C CA . LYS A 1 91 ? -0.50186 80.07018 76.46032 1.000 82.36386 73 LYS A CA 1
ATOM 537 C C . LYS A 1 91 ? 0.10605 81.44522 76.69551 1.000 87.35337 73 LYS A C 1
ATOM 538 O O . LYS A 1 91 ? 0.33532 82.19119 75.73579 1.000 88.17207 73 LYS A O 1
ATOM 544 N N . LEU A 1 92 ? 0.33652 81.78508 77.97043 1.000 85.96526 74 LEU A N 1
ATOM 545 C CA . LEU A 1 92 ? 0.83245 83.10821 78.33461 1.000 76.70738 74 LEU A CA 1
ATOM 546 C C . LEU A 1 92 ? 2.23587 83.26042 77.79749 1.000 84.54324 74 LEU A C 1
ATOM 547 O O . LEU A 1 92 ? 3.11987 82.46806 78.12959 1.000 98.30381 74 LEU A O 1
ATOM 552 N N . GLY A 1 93 ? 2.42638 84.25044 76.93798 1.000 88.22029 75 GLY A N 1
ATOM 553 C CA . GLY A 1 93 ? 3.68404 84.46877 76.26099 1.000 89.79825 75 GLY A CA 1
ATOM 554 C C . GLY A 1 93 ? 3.81244 85.93213 75.92848 1.000 90.63386 75 GLY A C 1
ATOM 555 O O . GLY A 1 93 ? 2.97804 86.72346 76.35829 1.000 85.95030 75 GLY A O 1
ATOM 556 N N . ALA A 1 94 ? 4.82680 86.29578 75.14817 1.000 92.41377 76 ALA A N 1
ATOM 557 C CA . ALA A 1 94 ? 5.04638 87.69655 74.80092 1.000 91.98064 76 ALA A CA 1
ATOM 558 C C . ALA A 1 94 ? 3.93011 88.24305 73.91904 1.000 90.63706 76 ALA A C 1
ATOM 559 O O . ALA A 1 94 ? 3.41000 89.34101 74.15212 1.000 90.97821 76 ALA A O 1
ATOM 561 N N . ASP A 1 95 ? 3.58258 87.50465 72.87682 1.000 91.65799 77 ASP A N 1
ATOM 562 C CA . ASP A 1 95 ? 2.56228 87.89165 71.92079 1.000 93.06677 77 ASP A CA 1
ATOM 563 C C . ASP A 1 95 ? 1.14022 87.80793 72.47493 1.000 96.78297 77 ASP A C 1
ATOM 564 O O . ASP A 1 95 ? 0.21880 88.35061 71.85754 1.000 101.26615 77 ASP A O 1
ATOM 569 N N . THR A 1 96 ? 0.91466 87.14815 73.60813 1.000 96.92050 78 THR A N 1
ATOM 570 C CA . THR A 1 96 ? -0.45338 86.91849 74.05485 1.000 93.79840 78 THR A CA 1
ATOM 571 C C . THR A 1 96 ? -0.78503 87.58370 75.39450 1.000 87.50983 78 THR A C 1
ATOM 572 O O . THR A 1 96 ? -1.91550 87.43205 75.88699 1.000 82.09381 78 THR A O 1
ATOM 576 N N . VAL A 1 97 ? 0.13911 88.36834 75.95631 1.000 81.67023 79 VAL A N 1
ATOM 577 C CA . VAL A 1 97 ? -0.05978 88.96551 77.27367 1.000 77.74296 79 VAL A CA 1
ATOM 578 C C . VAL A 1 97 ? -1.38466 89.70286 77.34136 1.000 80.36582 79 VAL A C 1
ATOM 579 O O . VAL A 1 97 ? -2.15807 89.56050 78.29705 1.000 76.89022 79 VAL A O 1
ATOM 583 N N . TRP A 1 98 ? -1.66946 90.49744 76.32001 1.000 84.51218 80 TRP A N 1
ATOM 584 C CA . TRP A 1 98 ? -2.86952 91.31771 76.36397 1.000 80.73975 80 TRP A CA 1
ATOM 585 C C . TRP A 1 98 ? -4.11076 90.46986 76.11979 1.000 78.15841 80 TRP A C 1
ATOM 586 O O . TRP A 1 98 ? -5.13119 90.64942 76.79955 1.000 74.13361 80 TRP A O 1
ATOM 597 N N . GLU A 1 99 ? -4.01024 89.48867 75.21203 1.000 78.99048 81 GLU A N 1
ATOM 598 C CA . GLU A 1 99 ? -5.11435 88.55601 75.00146 1.000 74.61728 81 GLU A CA 1
ATOM 599 C C . GLU A 1 99 ? -5.52835 87.93643 76.32115 1.000 77.98878 81 GLU A C 1
ATOM 600 O O . GLU A 1 99 ? -6.68790 88.04284 76.75090 1.000 77.33964 81 GLU A O 1
ATOM 606 N N . VAL A 1 100 ? -4.54086 87.37857 77.02075 1.000 79.74334 82 VAL A N 1
ATOM 607 C CA . VAL A 1 100 ? -4.73762 86.77191 78.32798 1.000 73.39766 82 VAL A CA 1
ATOM 608 C C . VAL A 1 100 ? -5.29996 87.77424 79.33001 1.000 72.55101 82 VAL A C 1
ATOM 609 O O . VAL A 1 100 ? -6.18078 87.43033 80.12017 1.000 77.80606 82 VAL A O 1
ATOM 613 N N . ARG A 1 101 ? -4.81279 89.02007 79.33305 1.000 72.02241 83 ARG A N 1
ATOM 614 C CA . ARG A 1 101 ? -5.36647 89.95018 80.31764 1.000 71.82868 83 ARG A CA 1
ATOM 615 C C . ARG A 1 101 ? -6.83696 90.25690 80.05170 1.000 72.71846 83 ARG A C 1
ATOM 616 O O . ARG A 1 101 ? -7.55701 90.64622 80.97854 1.000 69.27793 83 ARG A O 1
ATOM 624 N N . GLU A 1 102 ? -7.30831 90.09430 78.80976 1.000 80.30182 84 GLU A N 1
ATOM 625 C CA . GLU A 1 102 ? -8.73949 90.25464 78.57618 1.000 80.13309 84 GLU A CA 1
ATOM 626 C C . GLU A 1 102 ? -9.50844 89.15516 79.28518 1.000 82.57019 84 GLU A C 1
ATOM 627 O O . GLU A 1 102 ? -10.62259 89.39411 79.76468 1.000 81.69689 84 GLU A O 1
ATOM 633 N N . LYS A 1 103 ? -8.88728 87.96958 79.39834 1.000 72.49490 85 LYS A N 1
ATOM 634 C CA . LYS A 1 103 ? -9.44502 86.76552 80.01341 1.000 70.90750 85 LYS A CA 1
ATOM 635 C C . LYS A 1 103 ? -9.37186 86.73755 81.55261 1.000 68.94555 85 LYS A C 1
ATOM 636 O O . LYS A 1 103 ? -10.30911 86.25557 82.19899 1.000 76.28812 85 LYS A O 1
ATOM 642 N N . VAL A 1 104 ? -8.30971 87.24654 82.16558 1.000 61.66927 86 VAL A N 1
ATOM 643 C CA . VAL A 1 104 ? -8.11362 87.19022 83.61166 1.000 59.76745 86 VAL A CA 1
ATOM 644 C C . VAL A 1 104 ? -8.17834 88.60718 84.16407 1.000 63.67622 86 VAL A C 1
ATOM 645 O O . VAL A 1 104 ? -7.22166 89.36669 84.00663 1.000 77.87751 86 VAL A O 1
ATOM 649 N N . GLY A 1 105 ? -9.23886 88.96528 84.87493 1.000 70.22772 87 GLY A N 1
ATOM 650 C CA . GLY A 1 105 ? -9.34994 90.28691 85.48798 1.000 68.24650 87 GLY A CA 1
ATOM 651 C C . GLY A 1 105 ? -9.07834 90.19109 86.97998 1.000 72.26230 87 GLY A C 1
ATOM 652 O O . GLY A 1 105 ? -9.44598 89.20657 87.61498 1.000 79.78839 87 GLY A O 1
ATOM 653 N N . ILE A 1 106 ? -8.42119 91.20487 87.54242 1.000 69.78258 88 ILE A N 1
ATOM 654 C CA . ILE A 1 106 ? -7.95548 91.14911 88.92518 1.000 63.03138 88 ILE A CA 1
ATOM 655 C C . ILE A 1 106 ? -8.49971 92.33092 89.70673 1.000 65.29893 88 ILE A C 1
ATOM 656 O O . ILE A 1 106 ? -8.13760 93.47413 89.42333 1.000 69.77533 88 ILE A O 1
ATOM 661 N N . VAL A 1 107 ? -9.27293 92.06806 90.74678 1.000 69.72574 89 VAL A N 1
ATOM 662 C CA . VAL A 1 107 ? -9.43662 93.08648 91.77349 1.000 66.02668 89 VAL A CA 1
ATOM 663 C C . VAL A 1 107 ? -8.22146 93.02481 92.66625 1.000 68.33847 89 VAL A C 1
ATOM 664 O O . VAL A 1 107 ? -7.79945 91.93443 93.06835 1.000 71.54706 89 VAL A O 1
ATOM 668 N N . PHE A 1 108 ? -7.63297 94.18398 92.94210 1.000 75.34651 90 PHE A N 1
ATOM 669 C CA . PHE A 1 108 ? -6.40281 94.26770 93.71675 1.000 73.80736 90 PHE A CA 1
ATOM 670 C C . PHE A 1 108 ? -6.66865 94.77276 95.13077 1.000 78.43697 90 PHE A C 1
ATOM 671 O O . PHE A 1 108 ? -7.77970 95.19020 95.47851 1.000 80.65152 90 PHE A O 1
ATOM 679 N N . GLN A 1 109 ? -5.60243 94.74110 95.94026 1.000 84.61692 91 GLN A N 1
ATOM 680 C CA . GLN A 1 109 ? -5.72866 94.83652 97.39395 1.000 78.12718 91 GLN A CA 1
ATOM 681 C C . GLN A 1 109 ? -6.11832 96.23364 97.85081 1.000 74.69715 91 GLN A C 1
ATOM 682 O O . GLN A 1 109 ? -7.09887 96.40657 98.58094 1.000 73.76330 91 GLN A O 1
ATOM 688 N N . ASN A 1 110 ? -5.37468 97.23930 97.42755 1.000 76.39519 92 ASN A N 1
ATOM 689 C CA . ASN A 1 110 ? -5.61629 98.58753 97.90335 1.000 73.92932 92 ASN A CA 1
ATOM 690 C C . ASN A 1 110 ? -6.79453 99.17194 97.15010 1.000 71.08208 92 ASN A C 1
ATOM 691 O O . ASN A 1 110 ? -6.75095 99.23437 95.91934 1.000 75.17853 92 ASN A O 1
ATOM 696 N N . PRO A 1 111 ? -7.84614 99.58818 97.82369 1.000 65.98128 93 PRO A N 1
ATOM 697 C CA . PRO A 1 111 ? -9.04384 100.08078 97.12814 1.000 73.68670 93 PRO A CA 1
ATOM 698 C C . PRO A 1 111 ? -8.78911 101.34979 96.32544 1.000 80.82555 93 PRO A C 1
ATOM 699 O O . PRO A 1 111 ? -9.17247 101.42527 95.14730 1.000 79.36588 93 PRO A O 1
ATOM 703 N N . ASP A 1 112 ? -8.20937 102.37250 96.96582 1.000 81.03906 94 ASP A N 1
ATOM 704 C CA . ASP A 1 112 ? -7.58316 103.47108 96.25377 1.000 71.61943 94 ASP A CA 1
ATOM 705 C C . ASP A 1 112 ? -6.34477 102.91422 95.56672 1.000 74.84830 94 ASP A C 1
ATOM 706 O O . ASP A 1 112 ? -5.94666 101.77397 95.80377 1.000 81.55168 94 ASP A O 1
ATOM 711 N N . ASN A 1 113 ? -5.69342 103.71592 94.74126 1.000 79.79201 95 ASN A N 1
ATOM 712 C CA . ASN A 1 113 ? -4.51379 103.26935 93.99612 1.000 83.21542 95 ASN A CA 1
ATOM 713 C C . ASN A 1 113 ? -4.88789 102.22288 92.95583 1.000 83.04933 95 ASN A C 1
ATOM 714 O O . ASN A 1 113 ? -3.99214 101.68818 92.26774 1.000 83.66528 95 ASN A O 1
ATOM 719 N N . GLN A 1 114 ? -6.16976 101.89318 92.83192 1.000 77.55323 96 GLN A N 1
ATOM 720 C CA . GLN A 1 114 ? -6.69380 101.07940 91.75425 1.000 74.58787 96 GLN A CA 1
ATOM 721 C C . GLN A 1 114 ? -7.63989 101.92119 90.92839 1.000 77.41078 96 GLN A C 1
ATOM 722 O O . GLN A 1 114 ? -8.00531 101.52895 89.81144 1.000 82.56907 96 GLN A O 1
ATOM 728 N N . PHE A 1 115 ? -8.00389 103.09000 91.45469 1.000 75.47136 97 PHE A N 1
ATOM 729 C CA . PHE A 1 115 ? -8.93456 104.02199 90.83423 1.000 76.66169 97 PHE A CA 1
ATOM 730 C C . PHE A 1 115 ? -8.14764 104.91654 89.87785 1.000 75.27315 97 PHE A C 1
ATOM 731 O O . PHE A 1 115 ? -7.31859 105.72232 90.31472 1.000 73.44892 97 PHE A O 1
ATOM 739 N N . VAL A 1 116 ? -8.38341 104.77044 88.58178 1.000 73.72419 98 VAL A N 1
ATOM 740 C CA . VAL A 1 116 ? -7.76888 105.70288 87.65502 1.000 68.52880 98 VAL A CA 1
ATOM 741 C C . VAL A 1 116 ? -8.65633 106.92222 87.45035 1.000 68.24651 98 VAL A C 1
ATOM 742 O O . VAL A 1 116 ? -8.16070 108.05297 87.45529 1.000 77.48591 98 VAL A O 1
ATOM 746 N N . GLY A 1 117 ? -9.97190 106.73732 87.31895 1.000 58.84559 99 GLY A N 1
ATOM 747 C CA . GLY A 1 117 ? -10.81988 107.83057 86.89799 1.000 65.01262 99 GLY A CA 1
ATOM 748 C C . GLY A 1 117 ? -11.12247 108.83790 87.99545 1.000 66.02829 99 GLY A C 1
ATOM 749 O O . GLY A 1 117 ? -11.08322 108.55307 89.18006 1.000 69.76896 99 GLY A O 1
ATOM 750 N N . ALA A 1 118 ? -11.46059 110.05786 87.58453 1.000 62.57717 100 ALA A N 1
ATOM 751 C CA . ALA A 1 118 ? -11.79896 111.07298 88.57074 1.000 66.50646 100 ALA A CA 1
ATOM 752 C C . ALA A 1 118 ? -13.18519 110.85123 89.15489 1.000 68.98108 100 ALA A C 1
ATOM 753 O O . ALA A 1 118 ? -13.52720 111.46316 90.18415 1.000 67.14941 100 ALA A O 1
ATOM 755 N N . THR A 1 119 ? -13.97607 109.98956 88.51047 1.000 69.55709 101 THR A N 1
ATOM 756 C CA . THR A 1 119 ? -15.26653 109.54796 89.00275 1.000 66.52653 101 THR A CA 1
ATOM 757 C C . THR A 1 119 ? -15.45616 108.07062 88.70214 1.000 71.20385 101 THR A C 1
ATOM 758 O O . THR A 1 119 ? -14.76953 107.48306 87.85638 1.000 69.29421 101 THR A O 1
ATOM 762 N N . VAL A 1 120 ? -16.44947 107.50424 89.39744 1.000 75.34300 102 VAL A N 1
ATOM 763 C CA . VAL A 1 120 ? -16.86064 106.11024 89.23334 1.000 67.92928 102 VAL A CA 1
ATOM 764 C C . VAL A 1 120 ? -16.99429 105.73253 87.76908 1.000 64.78542 102 VAL A C 1
ATOM 765 O O . VAL A 1 120 ? -16.37131 104.77298 87.29468 1.000 64.20033 102 VAL A O 1
ATOM 769 N N . SER A 1 121 ? -17.80585 106.48400 87.03396 1.000 62.26447 103 SER A N 1
ATOM 770 C CA . SER A 1 121 ? -18.09748 106.12713 85.65355 1.000 61.32031 103 SER A CA 1
ATOM 771 C C . SER A 1 121 ? -16.84964 106.18185 84.78148 1.000 74.77225 103 SER A C 1
ATOM 772 O O . SER A 1 121 ? -16.63433 105.29887 83.93628 1.000 75.23525 103 SER A O 1
ATOM 775 N N . ASP A 1 122 ? -16.00265 107.19834 84.98782 1.000 75.14203 104 ASP A N 1
ATOM 776 C CA . ASP A 1 122 ? -14.73639 107.28359 84.26194 1.000 73.73186 104 ASP A CA 1
ATOM 777 C C . ASP A 1 122 ? -13.83665 106.07078 84.55552 1.000 72.94084 104 ASP A C 1
ATOM 778 O O . ASP A 1 122 ? -13.20662 105.48014 83.64375 1.000 63.86771 104 ASP A O 1
ATOM 783 N N . ASP A 1 123 ? -13.80987 105.66229 85.82993 1.000 83.57433 105 ASP A N 1
ATOM 784 C CA . ASP A 1 123 ? -12.97286 104.55383 86.25859 1.000 80.90664 105 ASP A CA 1
ATOM 785 C C . ASP A 1 123 ? -13.44593 103.23664 85.67358 1.000 83.47413 105 ASP A C 1
ATOM 786 O O . ASP A 1 123 ? -12.61960 102.35923 85.38024 1.000 83.74834 105 ASP A O 1
ATOM 791 N N . VAL A 1 124 ? -14.76801 103.05259 85.53602 1.000 75.49630 106 VAL A N 1
ATOM 792 C CA . VAL A 1 124 ? -15.24738 101.82877 84.88649 1.000 76.49153 106 VAL A CA 1
ATOM 793 C C . VAL A 1 124 ? -14.93678 101.88006 83.38949 1.000 70.98008 106 VAL A C 1
ATOM 794 O O . VAL A 1 124 ? -14.42487 100.90310 82.80789 1.000 68.33206 106 VAL A O 1
ATOM 798 N N . ALA A 1 125 ? -15.12618 103.06125 82.77900 1.000 62.66250 107 ALA A N 1
ATOM 799 C CA . ALA A 1 125 ? -14.92624 103.25152 81.34387 1.000 68.68085 107 ALA A CA 1
ATOM 800 C C . ALA A 1 125 ? -13.50349 102.96984 80.87766 1.000 72.37664 107 ALA A C 1
ATOM 801 O O . ALA A 1 125 ? -13.30092 102.73596 79.67091 1.000 66.05143 107 ALA A O 1
ATOM 803 N N . PHE A 1 126 ? -12.52767 103.06131 81.79565 1.000 72.64666 108 PHE A N 1
ATOM 804 C CA . PHE A 1 126 ? -11.11251 102.93265 81.43416 1.000 73.94061 108 PHE A CA 1
ATOM 805 C C . PHE A 1 126 ? -10.79815 101.68144 80.58453 1.000 73.76523 108 PHE A C 1
ATOM 806 O O . PHE A 1 126 ? -10.11605 101.77539 79.56275 1.000 76.73378 108 PHE A O 1
ATOM 814 N N . GLY A 1 127 ? -11.27783 100.50204 80.97468 1.000 73.50009 109 GLY A N 1
ATOM 815 C CA . GLY A 1 127 ? -10.89401 99.29727 80.24037 1.000 67.98257 109 GLY A CA 1
ATOM 816 C C . GLY A 1 127 ? -11.52658 99.23468 78.86642 1.000 67.56342 109 GLY A C 1
ATOM 817 O O . GLY A 1 127 ? -10.94427 98.70643 77.90668 1.000 65.09874 109 GLY A O 1
ATOM 818 N N . LEU A 1 128 ? -12.75232 99.73455 78.76432 1.000 71.40044 110 LEU A N 1
ATOM 819 C CA . LEU A 1 128 ? -13.40783 99.80714 77.47155 1.000 64.93034 110 LEU A CA 1
ATOM 820 C C . LEU A 1 128 ? -12.60415 100.70141 76.55334 1.000 68.45878 110 LEU A C 1
ATOM 821 O O . LEU A 1 128 ? -12.26190 100.30545 75.42954 1.000 68.80676 110 LEU A O 1
ATOM 826 N N . GLU A 1 129 ? -12.18953 101.86887 77.07672 1.000 71.02007 111 GLU A N 1
ATOM 827 C CA . GLU A 1 129 ? -11.33474 102.77882 76.31652 1.000 68.99663 111 GLU A CA 1
ATOM 828 C C . GLU A 1 129 ? -10.08232 102.07364 75.84889 1.000 70.18702 111 GLU A C 1
ATOM 829 O O . GLU A 1 129 ? -9.67885 102.20337 74.69133 1.000 75.49343 111 GLU A O 1
ATOM 835 N N . ASN A 1 130 ? -9.44821 101.32699 76.74573 1.000 71.91012 112 ASN A N 1
ATOM 836 C CA . ASN A 1 130 ? -8.25069 100.57827 76.37840 1.000 71.31910 112 ASN A CA 1
ATOM 837 C C . ASN A 1 130 ? -8.53930 99.61018 75.24315 1.000 71.27617 112 ASN A C 1
ATOM 838 O O . ASN A 1 130 ? -7.64682 99.32708 74.43322 1.000 73.88740 112 ASN A O 1
ATOM 843 N N . ARG A 1 131 ? -9.76084 99.07639 75.18226 1.000 61.48579 113 ARG A N 1
ATOM 844 C CA . ARG A 1 131 ? -10.10328 98.12891 74.13911 1.000 63.47790 113 ARG A CA 1
ATOM 845 C C . ARG A 1 131 ? -10.72728 98.77841 72.92699 1.000 71.06190 113 ARG A C 1
ATOM 846 O O . ARG A 1 131 ? -11.19211 98.06349 72.03027 1.000 73.37919 113 ARG A O 1
ATOM 854 N N . ALA A 1 132 ? -10.73551 100.10971 72.87474 1.000 76.98629 114 ALA A N 1
ATOM 855 C CA . ALA A 1 132 ? -11.28944 100.84097 71.74705 1.000 73.98537 114 ALA A CA 1
ATOM 856 C C . ALA A 1 132 ? -12.76716 100.50647 71.56279 1.000 67.19622 114 ALA A C 1
ATOM 857 O O . ALA A 1 132 ? -13.22923 100.21943 70.46845 1.000 71.60369 114 ALA A O 1
ATOM 859 N N . VAL A 1 133 ? -13.52390 100.55517 72.64475 1.000 64.33153 115 VAL A N 1
ATOM 860 C CA . VAL A 1 133 ? -14.95597 100.31641 72.49680 1.000 73.41685 115 VAL A CA 1
ATOM 861 C C . VAL A 1 133 ? -15.63894 101.61087 72.04479 1.000 73.69540 115 VAL A C 1
ATOM 862 O O . VAL A 1 133 ? -15.54204 102.62469 72.75258 1.000 72.50494 115 VAL A O 1
ATOM 866 N N . PRO A 1 134 ? -16.33435 101.62075 70.89175 1.000 72.88737 116 PRO A N 1
ATOM 867 C CA . PRO A 1 134 ? -17.08273 102.81025 70.46043 1.000 63.42634 116 PRO A CA 1
ATOM 868 C C . PRO A 1 134 ? -17.87726 103.44806 71.58505 1.000 67.67945 116 PRO A C 1
ATOM 869 O O . PRO A 1 134 ? -18.55087 102.77034 72.35377 1.000 73.69843 116 PRO A O 1
ATOM 873 N N . ARG A 1 135 ? -17.80978 104.76834 71.66144 1.000 67.78471 117 ARG A N 1
ATOM 874 C CA . ARG A 1 135 ? -18.35092 105.45701 72.82899 1.000 72.04056 117 ARG A CA 1
ATOM 875 C C . ARG A 1 135 ? -19.82966 105.19656 73.09852 1.000 74.16243 117 ARG A C 1
ATOM 876 O O . ARG A 1 135 ? -20.18967 104.99217 74.27355 1.000 73.39920 117 ARG A O 1
ATOM 884 N N . PRO A 1 136 ? -20.72323 105.17683 72.10922 1.000 82.86225 118 PRO A N 1
ATOM 885 C CA . PRO A 1 136 ? -22.14001 104.94691 72.45010 1.000 79.04431 118 PRO A CA 1
ATOM 886 C C . PRO A 1 136 ? -22.36780 103.60887 73.15936 1.000 83.26102 118 PRO A C 1
ATOM 887 O O . PRO A 1 136 ? -23.23558 103.52965 74.04179 1.000 80.04163 118 PRO A O 1
ATOM 891 N N . GLU A 1 137 ? -21.59932 102.56410 72.79180 1.000 83.78429 119 GLU A N 1
ATOM 892 C CA . GLU A 1 137 ? -21.58589 101.30413 73.53541 1.000 75.72617 119 GLU A CA 1
ATOM 893 C C . GLU A 1 137 ? -21.10255 101.52338 74.95997 1.000 77.86653 119 GLU A C 1
ATOM 894 O O . GLU A 1 137 ? -21.72013 101.04263 75.91853 1.000 81.04190 119 GLU A O 1
ATOM 900 N N . MET A 1 138 ? -20.00599 102.26748 75.11446 1.000 74.06575 120 MET A N 1
ATOM 901 C CA . MET A 1 138 ? -19.45419 102.45349 76.43917 1.000 73.23402 120 MET A CA 1
ATOM 902 C C . MET A 1 138 ? -20.47411 103.05612 77.36533 1.000 74.35976 120 MET A C 1
ATOM 903 O O . MET A 1 138 ? -20.52548 102.69085 78.53357 1.000 76.21541 120 MET A O 1
ATOM 908 N N . LEU A 1 139 ? -21.24667 104.02922 76.90303 1.000 67.36769 121 LEU A N 1
ATOM 909 C CA . LEU A 1 139 ? -22.16498 104.65208 77.85076 1.000 75.39269 121 LEU A CA 1
ATOM 910 C C . LEU A 1 139 ? -23.11406 103.60821 78.43222 1.000 82.34091 121 LEU A C 1
ATOM 911 O O . LEU A 1 139 ? -23.28080 103.51112 79.65781 1.000 84.51863 121 LEU A O 1
ATOM 916 N N . LYS A 1 140 ? -23.66583 102.75171 77.56402 1.000 92.98121 122 LYS A N 1
ATOM 917 C CA . LYS A 1 140 ? -24.55864 101.68212 77.99538 1.000 88.16389 122 LYS A CA 1
ATOM 918 C C . LYS A 1 140 ? -23.83823 100.74020 78.95041 1.000 91.41711 122 LYS A C 1
ATOM 919 O O . LYS A 1 140 ? -24.37181 100.38676 80.00686 1.000 95.11929 122 LYS A O 1
ATOM 925 N N . ILE A 1 141 ? -22.59910 100.37474 78.61832 1.000 70.61869 123 ILE A N 1
ATOM 926 C CA . ILE A 1 141 ? -21.85062 99.37977 79.38763 1.000 70.65840 123 ILE A CA 1
ATOM 927 C C . ILE A 1 141 ? -21.49713 99.89491 80.77697 1.000 71.89882 123 ILE A C 1
ATOM 928 O O . ILE A 1 141 ? -21.62988 99.18518 81.77712 1.000 76.09066 123 ILE A O 1
ATOM 933 N N . VAL A 1 142 ? -20.95952 101.10179 80.84672 1.000 73.94197 124 VAL A N 1
ATOM 934 C CA . VAL A 1 142 ? -20.60435 101.70989 82.11678 1.000 66.49111 124 VAL A CA 1
ATOM 935 C C . VAL A 1 142 ? -21.83675 101.85259 82.99694 1.000 68.96214 124 VAL A C 1
ATOM 936 O O . VAL A 1 142 ? -21.78533 101.59403 84.20389 1.000 68.85927 124 VAL A O 1
ATOM 940 N N . ALA A 1 143 ? -22.97161 102.25708 82.41149 1.000 72.96149 125 ALA A N 1
ATOM 941 C CA . ALA A 1 143 ? -24.21321 102.31407 83.18415 1.000 70.33520 125 ALA A CA 1
ATOM 942 C C . ALA A 1 143 ? -24.58469 100.94153 83.73413 1.000 75.58427 125 ALA A C 1
ATOM 943 O O . ALA A 1 143 ? -24.92176 100.81613 84.91495 1.000 74.86272 125 ALA A O 1
ATOM 945 N N . GLN A 1 144 ? -24.54085 99.89765 82.89096 1.000 82.52366 126 GLN A N 1
ATOM 946 C CA . GLN A 1 144 ? -24.92171 98.56950 83.36229 1.000 84.72200 126 GLN A CA 1
ATOM 947 C C . GLN A 1 144 ? -23.99557 98.10043 84.47882 1.000 83.26157 126 GLN A C 1
ATOM 948 O O . GLN A 1 144 ? -24.46334 97.74214 85.55960 1.000 90.03447 126 GLN A O 1
ATOM 954 N N . ALA A 1 145 ? -22.67999 98.12827 84.26194 1.000 74.43455 127 ALA A N 1
ATOM 955 C CA . ALA A 1 145 ? -21.75688 97.71559 85.32635 1.000 71.90133 127 ALA A CA 1
ATOM 956 C C . ALA A 1 145 ? -21.98829 98.50677 86.61144 1.000 69.89370 127 ALA A C 1
ATOM 957 O O . ALA A 1 145 ? -22.25198 97.92401 87.67075 1.000 65.99041 127 ALA A O 1
ATOM 959 N N . VAL A 1 146 ? -21.89922 99.84187 86.54333 1.000 67.13298 128 VAL A N 1
ATOM 960 C CA . VAL A 1 146 ? -22.08119 100.62993 87.75765 1.000 68.74222 128 VAL A CA 1
ATOM 961 C C . VAL A 1 146 ? -23.40120 100.29854 88.44113 1.000 67.07463 128 VAL A C 1
ATOM 962 O O . VAL A 1 146 ? -23.47412 100.29191 89.67537 1.000 67.12620 128 VAL A O 1
ATOM 966 N N . ALA A 1 147 ? -24.44314 99.96614 87.67293 1.000 71.78916 129 ALA A N 1
ATOM 967 C CA . ALA A 1 147 ? -25.69497 99.50681 88.27158 1.000 67.62299 129 ALA A CA 1
ATOM 968 C C . ALA A 1 147 ? -25.52122 98.17059 88.97757 1.000 67.88493 129 ALA A C 1
ATOM 969 O O . ALA A 1 147 ? -25.89143 98.02717 90.14238 1.000 69.19521 129 ALA A O 1
ATOM 971 N N . ASP A 1 148 ? -24.90601 97.19806 88.29954 1.000 71.32789 130 ASP A N 1
ATOM 972 C CA . ASP A 1 148 ? -24.79649 95.84194 88.81659 1.000 74.69702 130 ASP A CA 1
ATOM 973 C C . ASP A 1 148 ? -24.10489 95.80392 90.16414 1.000 75.51698 130 ASP A C 1
ATOM 974 O O . ASP A 1 148 ? -24.25542 94.82236 90.89098 1.000 80.82845 130 ASP A O 1
ATOM 979 N N . VAL A 1 149 ? -23.30201 96.81343 90.49286 1.000 68.62099 131 VAL A N 1
ATOM 980 C CA . VAL A 1 149 ? -22.64216 96.88916 91.78245 1.000 64.12510 131 VAL A CA 1
ATOM 981 C C . VAL A 1 149 ? -23.32930 97.88166 92.69578 1.000 65.69159 131 VAL A C 1
ATOM 982 O O . VAL A 1 149 ? -22.78797 98.24598 93.73946 1.000 71.37109 131 VAL A O 1
ATOM 986 N N . GLY A 1 150 ? -24.51041 98.33526 92.32691 1.000 67.58439 132 GLY A N 1
ATOM 987 C CA . GLY A 1 150 ? -25.26451 99.15794 93.24673 1.000 72.83115 132 GLY A CA 1
ATOM 988 C C . GLY A 1 150 ? -24.66246 100.50886 93.50983 1.000 74.38001 132 GLY A C 1
ATOM 989 O O . GLY A 1 150 ? -24.85975 101.06972 94.59489 1.000 73.69587 132 GLY A O 1
ATOM 990 N N . MET A 1 151 ? -23.94652 101.05247 92.52908 1.000 78.13249 133 MET A N 1
ATOM 991 C CA . MET A 1 151 ? -23.20584 102.29864 92.64410 1.000 74.02694 133 MET A CA 1
ATOM 992 C C . MET A 1 151 ? -23.85195 103.44535 91.86799 1.000 76.90038 133 MET A C 1
ATOM 993 O O . MET A 1 151 ? -23.25481 104.51736 91.72192 1.000 75.71364 133 MET A O 1
ATOM 998 N N . ALA A 1 152 ? -25.06859 103.26249 91.37754 1.000 74.60919 134 ALA A N 1
ATOM 999 C CA . ALA A 1 152 ? -25.66768 104.35002 90.63456 1.000 71.27941 134 ALA A CA 1
ATOM 1000 C C . ALA A 1 152 ? -25.85850 105.62191 91.47276 1.000 74.74227 134 ALA A C 1
ATOM 1001 O O . ALA A 1 152 ? -25.79184 106.70944 90.89874 1.000 81.83823 134 ALA A O 1
ATOM 1003 N N . ASP A 1 153 ? -26.07097 105.54703 92.80863 1.000 73.59810 135 ASP A N 1
ATOM 1004 C CA . ASP A 1 153 ? -26.13241 106.80625 93.57421 1.000 75.07882 135 ASP A CA 1
ATOM 1005 C C . ASP A 1 153 ? -24.81742 107.55156 93.50582 1.000 79.30313 135 ASP A C 1
ATOM 1006 O O . ASP A 1 153 ? -24.78051 108.76284 93.76482 1.000 79.55782 135 ASP A O 1
ATOM 1011 N N . TYR A 1 154 ? -23.72037 106.83019 93.32604 1.000 68.13344 136 TYR A N 1
ATOM 1012 C CA . TYR A 1 154 ? -22.39479 107.42021 93.31978 1.000 71.67281 136 TYR A CA 1
ATOM 1013 C C . TYR A 1 154 ? -21.81636 107.27588 91.92802 1.000 74.67451 136 TYR A C 1
ATOM 1014 O O . TYR A 1 154 ? -20.63970 106.97957 91.75701 1.000 73.83510 136 TYR A O 1
ATOM 1023 N N . ALA A 1 155 ? -22.66929 107.47164 90.91535 1.000 80.03216 137 ALA A N 1
ATOM 1024 C CA . ALA A 1 155 ? -22.22293 107.33014 89.52937 1.000 82.42681 137 ALA A CA 1
ATOM 1025 C C . ALA A 1 155 ? -21.21844 108.40509 89.16236 1.000 79.73216 137 ALA A C 1
ATOM 1026 O O . ALA A 1 155 ? -20.26886 108.13856 88.41639 1.000 72.79162 137 ALA A O 1
ATOM 1028 N N . ASP A 1 156 ? -21.39774 109.60708 89.71176 1.000 95.91258 138 ASP A N 1
ATOM 1029 C CA . ASP A 1 156 ? -20.54201 110.75625 89.45296 1.000 94.49786 138 ASP A CA 1
ATOM 1030 C C . ASP A 1 156 ? -19.70645 111.15187 90.65524 1.000 93.77509 138 ASP A C 1
ATOM 1031 O O . ASP A 1 156 ? -19.18052 112.26579 90.68975 1.000 94.87555 138 ASP A O 1
ATOM 1036 N N . SER A 1 157 ? -19.58717 110.29249 91.65188 1.000 80.94175 139 SER A N 1
ATOM 1037 C CA . SER A 1 157 ? -18.85736 110.69712 92.83791 1.000 78.15186 139 SER A CA 1
ATOM 1038 C C . SER A 1 157 ? -17.35824 110.54805 92.63610 1.000 79.45730 139 SER A C 1
ATOM 1039 O O . SER A 1 157 ? -16.88511 109.73745 91.83455 1.000 72.71017 139 SER A O 1
ATOM 1042 N N . GLU A 1 158 ? -16.61253 111.38995 93.34123 1.000 82.04478 140 GLU A N 1
ATOM 1043 C CA . GLU A 1 158 ? -15.15843 111.37401 93.33853 1.000 77.01528 140 GLU A CA 1
ATOM 1044 C C . GLU A 1 158 ? -14.63857 110.40446 94.39968 1.000 76.84483 140 GLU A C 1
ATOM 1045 O O . GLU A 1 158 ? -15.14190 110.38923 95.54638 1.000 73.72386 140 GLU A O 1
ATOM 1051 N N . PRO A 1 159 ? -13.65053 109.59858 94.00179 1.000 76.45120 141 PRO A N 1
ATOM 1052 C CA . PRO A 1 159 ? -13.08077 108.58980 94.90595 1.000 72.36367 141 PRO A CA 1
ATOM 1053 C C . PRO A 1 159 ? -12.70056 109.12875 96.27788 1.000 79.29590 141 PRO A C 1
ATOM 1054 O O . PRO A 1 159 ? -12.76928 108.38932 97.27083 1.000 75.64529 141 PRO A O 1
ATOM 1058 N N . SER A 1 160 ? -12.27613 110.38889 96.37379 1.000 80.24229 142 SER A N 1
ATOM 1059 C CA . SER A 1 160 ? -11.99252 110.92170 97.69404 1.000 79.22001 142 SER A CA 1
ATOM 1060 C C . SER A 1 160 ? -13.24057 110.97707 98.56762 1.000 79.23297 142 SER A C 1
ATOM 1061 O O . SER A 1 160 ? -13.11725 111.20604 99.77227 1.000 87.41004 142 SER A O 1
ATOM 1064 N N . ASN A 1 161 ? -14.43317 110.77731 98.00365 1.000 88.18952 143 ASN A N 1
ATOM 1065 C CA . ASN A 1 161 ? -15.66317 110.79114 98.78719 1.000 90.28170 143 ASN A CA 1
ATOM 1066 C C . ASN A 1 161 ? -16.29615 109.41552 98.90778 1.000 91.19120 143 ASN A C 1
ATOM 1067 O O . ASN A 1 161 ? -17.44800 109.30173 99.33939 1.000 95.26289 143 ASN A O 1
ATOM 1072 N N . LEU A 1 162 ? -15.58347 108.37684 98.51538 1.000 78.19442 144 LEU A N 1
ATOM 1073 C CA . LEU A 1 162 ? -16.10141 107.02771 98.50291 1.000 64.37076 144 LEU A CA 1
ATOM 1074 C C . LEU A 1 162 ? -15.34778 106.20306 99.51120 1.000 71.93247 144 LEU A C 1
ATOM 1075 O O . LEU A 1 162 ? -14.12227 106.26780 99.56474 1.000 80.82233 144 LEU A O 1
ATOM 1080 N N . SER A 1 163 ? -16.07691 105.36261 100.24087 1.000 75.22729 145 SER A N 1
ATOM 1081 C CA . SER A 1 163 ? -15.47394 104.41610 101.15764 1.000 65.80129 145 SER A CA 1
ATOM 1082 C C . SER A 1 163 ? -14.63220 103.39082 100.37937 1.000 64.30391 145 SER A C 1
ATOM 1083 O O . SER A 1 163 ? -14.63826 103.33525 99.14653 1.000 64.26322 145 SER A O 1
ATOM 1086 N N . GLY A 1 164 ? -13.84890 102.60954 101.12185 1.000 64.70596 146 GLY A N 1
ATOM 1087 C CA . GLY A 1 164 ? -13.10594 101.52296 100.51163 1.000 65.05657 146 GLY A CA 1
ATOM 1088 C C . GLY A 1 164 ? -14.00520 100.40876 100.02261 1.000 71.91010 146 GLY A C 1
ATOM 1089 O O . GLY A 1 164 ? -13.69314 99.76192 99.01244 1.000 73.55096 146 GLY A O 1
ATOM 1090 N N . GLY A 1 165 ? -15.12277 100.15507 100.73830 1.000 69.47266 147 GLY A N 1
ATOM 1091 C CA . GLY A 1 165 ? -16.07543 99.16717 100.26172 1.000 72.04958 147 GLY A CA 1
ATOM 1092 C C . GLY A 1 165 ? -16.62560 99.53516 98.89822 1.000 79.34482 147 GLY A C 1
ATOM 1093 O O . GLY A 1 165 ? -16.62227 98.71344 97.96791 1.000 76.87550 147 GLY A O 1
ATOM 1094 N N . GLN A 1 166 ? -16.99130 100.81278 98.73178 1.000 79.17287 148 GLN A N 1
ATOM 1095 C CA . GLN A 1 166 ? -17.47882 101.29733 97.45290 1.000 66.19388 148 GLN A CA 1
ATOM 1096 C C . GLN A 1 166 ? -16.40934 101.14886 96.38411 1.000 66.40147 148 GLN A C 1
ATOM 1097 O O . GLN A 1 166 ? -16.66379 100.55830 95.33477 1.000 70.43615 148 GLN A O 1
ATOM 1103 N N . LYS A 1 167 ? -15.19082 101.61421 96.65434 1.000 71.85823 149 LYS A N 1
ATOM 1104 C CA . LYS A 1 167 ? -14.16260 101.56668 95.62199 1.000 70.13857 149 LYS A CA 1
ATOM 1105 C C . LYS A 1 167 ? -13.80865 100.14062 95.24029 1.000 74.47665 149 LYS A C 1
ATOM 1106 O O . LYS A 1 167 ? -13.40682 99.89892 94.09470 1.000 71.68842 149 LYS A O 1
ATOM 1112 N N . GLN A 1 168 ? -14.02532 99.17388 96.14523 1.000 78.60564 150 GLN A N 1
ATOM 1113 C CA . GLN A 1 168 ? -13.82598 97.78104 95.75636 1.000 72.91845 150 GLN A CA 1
ATOM 1114 C C . GLN A 1 168 ? -14.97163 97.30844 94.87333 1.000 72.74524 150 GLN A C 1
ATOM 1115 O O . GLN A 1 168 ? -14.75640 96.60762 93.87926 1.000 72.88862 150 GLN A O 1
ATOM 1121 N N . ARG A 1 169 ? -16.18522 97.74375 95.17803 1.000 69.65089 151 ARG A N 1
ATOM 1122 C CA . ARG A 1 169 ? -17.28474 97.50847 94.25979 1.000 68.69797 151 ARG A CA 1
ATOM 1123 C C . ARG A 1 169 ? -16.99247 98.10630 92.87759 1.000 72.58845 151 ARG A C 1
ATOM 1124 O O . ARG A 1 169 ? -17.20950 97.45232 91.85002 1.000 68.18748 151 ARG A O 1
ATOM 1132 N N . VAL A 1 170 ? -16.47664 99.34466 92.83173 1.000 76.04222 152 VAL A N 1
ATOM 1133 C CA . VAL A 1 170 ? -16.29221 100.04182 91.55256 1.000 64.40949 152 VAL A CA 1
ATOM 1134 C C . VAL A 1 170 ? -15.17816 99.38697 90.75066 1.000 59.95446 152 VAL A C 1
ATOM 1135 O O . VAL A 1 170 ? -15.25063 99.28418 89.51528 1.000 61.75754 152 VAL A O 1
ATOM 1139 N N . ALA A 1 171 ? -14.16066 98.87730 91.43795 1.000 60.63413 153 ALA A N 1
ATOM 1140 C CA . ALA A 1 171 ? -13.16622 98.05736 90.75881 1.000 66.07524 153 ALA A CA 1
ATOM 1141 C C . ALA A 1 171 ? -13.80129 96.80356 90.18394 1.000 69.09973 153 ALA A C 1
ATOM 1142 O O . ALA A 1 171 ? -13.54056 96.42097 89.02834 1.000 63.99887 153 ALA A O 1
ATOM 1144 N N . ILE A 1 172 ? -14.64791 96.15496 90.99226 1.000 69.27126 154 ILE A N 1
ATOM 1145 C CA . ILE A 1 172 ? -15.33592 94.95454 90.55491 1.000 63.19733 154 ILE A CA 1
ATOM 1146 C C . ILE A 1 172 ? -16.14442 95.27085 89.31004 1.000 67.94963 154 ILE A C 1
ATOM 1147 O O . ILE A 1 172 ? -16.12890 94.51868 88.32724 1.000 69.20486 154 ILE A O 1
ATOM 1152 N N . ALA A 1 173 ? -16.77493 96.44345 89.29487 1.000 62.77243 155 ALA A N 1
ATOM 1153 C CA . ALA A 1 173 ? -17.65855 96.78985 88.19517 1.000 60.01396 155 ALA A CA 1
ATOM 1154 C C . ALA A 1 173 ? -16.88180 96.94148 86.89996 1.000 62.25867 155 ALA A C 1
ATOM 1155 O O . ALA A 1 173 ? -17.19845 96.29048 85.89315 1.000 63.04559 155 ALA A O 1
ATOM 1157 N N . GLY A 1 174 ? -15.81854 97.74842 86.92615 1.000 58.27675 156 GLY A N 1
ATOM 1158 C CA . GLY A 1 174 ? -15.01021 97.88701 85.73641 1.000 55.24443 156 GLY A CA 1
ATOM 1159 C C . GLY A 1 174 ? -14.43292 96.56667 85.26839 1.000 58.57852 156 GLY A C 1
ATOM 1160 O O . GLY A 1 174 ? -14.22909 96.36839 84.06699 1.000 59.61382 156 GLY A O 1
ATOM 1161 N N . ILE A 1 175 ? -14.15264 95.64689 86.20406 1.000 68.01515 157 ILE A N 1
ATOM 1162 C CA . ILE A 1 175 ? -13.70941 94.30434 85.80834 1.000 69.57055 157 ILE A CA 1
ATOM 1163 C C . ILE A 1 175 ? -14.84031 93.58131 85.09066 1.000 60.44873 157 ILE A C 1
ATOM 1164 O O . ILE A 1 175 ? -14.63160 92.81473 84.13633 1.000 60.59700 157 ILE A O 1
ATOM 1169 N N . LEU A 1 176 ? -16.04654 93.79083 85.57805 1.000 57.33969 158 LEU A N 1
ATOM 1170 C CA . LEU A 1 176 ? -17.19633 93.13424 85.00016 1.000 65.14220 158 LEU A CA 1
ATOM 1171 C C . LEU A 1 176 ? -17.43293 93.61424 83.55939 1.000 65.42345 158 LEU A C 1
ATOM 1172 O O . LEU A 1 176 ? -17.70781 92.80333 82.65798 1.000 61.67031 158 LEU A O 1
ATOM 1177 N N . ALA A 1 177 ? -17.26461 94.91838 83.30233 1.000 58.41449 159 ALA A N 1
ATOM 1178 C CA . ALA A 1 177 ? -17.65785 95.43693 81.99165 1.000 56.70084 159 ALA A CA 1
ATOM 1179 C C . ALA A 1 177 ? -16.87785 94.80552 80.84473 1.000 56.74667 159 ALA A C 1
ATOM 1180 O O . ALA A 1 177 ? -17.39898 94.73938 79.73222 1.000 60.58931 159 ALA A O 1
ATOM 1182 N N . VAL A 1 178 ? -15.68244 94.26824 81.09592 1.000 55.76889 160 VAL A N 1
ATOM 1183 C CA . VAL A 1 178 ? -14.89032 93.66490 80.03525 1.000 56.08754 160 VAL A CA 1
ATOM 1184 C C . VAL A 1 178 ? -15.15245 92.18135 79.89797 1.000 58.46706 160 VAL A C 1
ATOM 1185 O O . VAL A 1 178 ? -14.60669 91.54979 78.98180 1.000 62.63180 160 VAL A O 1
ATOM 1189 N N . LYS A 1 179 ? -16.05950 91.61163 80.72087 1.000 63.24423 161 LYS A N 1
ATOM 1190 C CA . LYS A 1 179 ? -16.46294 90.22030 80.55621 1.000 61.34401 161 LYS A CA 1
ATOM 1191 C C . LYS A 1 179 ? -15.22675 89.32978 80.51790 1.000 68.66202 161 LYS A C 1
ATOM 1192 O O . LYS A 1 179 ? -14.84209 88.80945 79.44599 1.000 63.47167 161 LYS A O 1
ATOM 1198 N N . PRO A 1 180 ? -14.56494 89.15593 81.65946 1.000 67.05308 162 PRO A N 1
ATOM 1199 C CA . PRO A 1 180 ? -13.42622 88.24416 81.70953 1.000 67.88581 162 PRO A CA 1
ATOM 1200 C C . PRO A 1 180 ? -13.89611 86.82764 81.97200 1.000 72.26241 162 PRO A C 1
ATOM 1201 O O . PRO A 1 180 ? -14.99422 86.59183 82.47218 1.000 70.76146 162 PRO A O 1
ATOM 1205 N N . GLN A 1 181 ? -13.02950 85.88265 81.64618 1.000 77.22955 163 GLN A N 1
ATOM 1206 C CA . GLN A 1 181 ? -13.37803 84.50235 81.91307 1.000 78.54401 163 GLN A CA 1
ATOM 1207 C C . GLN A 1 181 ? -13.05471 84.11063 83.34241 1.000 75.67363 163 GLN A C 1
ATOM 1208 O O . GLN A 1 181 ? -13.69018 83.20144 83.88445 1.000 80.87213 163 GLN A O 1
ATOM 1214 N N . VAL A 1 182 ? -12.12249 84.79081 83.99268 1.000 71.45805 164 VAL A N 1
ATOM 1215 C CA . VAL A 1 182 ? -11.84184 84.50121 85.38523 1.000 65.93598 164 VAL A CA 1
ATOM 1216 C C . VAL A 1 182 ? -11.56897 85.80337 86.11060 1.000 61.23614 164 VAL A C 1
ATOM 1217 O O . VAL A 1 182 ? -10.89737 86.68634 85.58181 1.000 64.43792 164 VAL A O 1
ATOM 1221 N N . ILE A 1 183 ? -12.15657 85.94326 87.28727 1.000 62.07721 165 ILE A N 1
ATOM 1222 C CA . ILE A 1 183 ? -11.93461 87.06348 88.18451 1.000 64.56690 165 ILE A CA 1
ATOM 1223 C C . ILE A 1 183 ? -11.09149 86.55347 89.35049 1.000 69.34802 165 ILE A C 1
ATOM 1224 O O . ILE A 1 183 ? -11.45657 85.56724 90.00841 1.000 64.33982 165 ILE A O 1
ATOM 1229 N N . ILE A 1 184 ? -9.91818 87.17716 89.54873 1.000 73.55164 166 ILE A N 1
ATOM 1230 C CA . ILE A 1 184 ? -9.06154 86.95331 90.71037 1.000 67.30225 166 ILE A CA 1
ATOM 1231 C C . ILE A 1 184 ? -9.29113 88.06347 91.71713 1.000 65.12827 166 ILE A C 1
ATOM 1232 O O . ILE A 1 184 ? -9.16778 89.24913 91.38706 1.000 63.97605 166 ILE A O 1
ATOM 1237 N N . LEU A 1 185 ? -9.55576 87.67360 92.95354 1.000 68.14349 167 LEU A N 1
ATOM 1238 C CA . LEU A 1 185 ? -9.59229 88.58444 94.08849 1.000 72.45017 167 LEU A CA 1
ATOM 1239 C C . LEU A 1 185 ? -8.25717 88.45471 94.81502 1.000 69.76885 167 LEU A C 1
ATOM 1240 O O . LEU A 1 185 ? -8.09468 87.57779 95.66783 1.000 71.11665 167 LEU A O 1
ATOM 1245 N N . ASP A 1 186 ? -7.31645 89.35308 94.50762 1.000 68.32304 168 ASP A N 1
ATOM 1246 C CA . ASP A 1 186 ? -5.94489 89.25946 95.00359 1.000 69.56877 168 ASP A CA 1
ATOM 1247 C C . ASP A 1 186 ? -5.84700 90.06920 96.27968 1.000 69.33578 168 ASP A C 1
ATOM 1248 O O . ASP A 1 186 ? -5.45755 91.22648 96.27651 1.000 77.43796 168 ASP A O 1
ATOM 1253 N N . GLU A 1 187 ? -6.16653 89.41744 97.39097 1.000 76.60910 169 GLU A N 1
ATOM 1254 C CA . GLU A 1 187 ? -6.28700 90.03557 98.71348 1.000 77.55824 169 GLU A CA 1
ATOM 1255 C C . GLU A 1 187 ? -7.32329 91.15558 98.70709 1.000 76.31034 169 GLU A C 1
ATOM 1256 O O . GLU A 1 187 ? -7.23958 92.09970 99.48655 1.000 80.88575 169 GLU A O 1
ATOM 1262 N N . SER A 1 188 ? -8.35762 90.99730 97.87783 1.000 74.36890 170 SER A N 1
ATOM 1263 C CA . SER A 1 188 ? -9.30182 92.06672 97.58536 1.000 75.17358 170 SER A CA 1
ATOM 1264 C C . SER A 1 188 ? -10.17731 92.47968 98.76046 1.000 78.36431 170 SER A C 1
ATOM 1265 O O . SER A 1 188 ? -10.79211 93.54421 98.70014 1.000 78.32929 170 SER A O 1
ATOM 1268 N N . THR A 1 189 ? -10.28525 91.68278 99.81422 1.000 82.80677 171 THR A N 1
ATOM 1269 C CA . THR A 1 189 ? -11.08846 92.09437 100.95732 1.000 84.18805 171 THR A CA 1
ATOM 1270 C C . THR A 1 189 ? -10.22828 92.46760 102.13920 1.000 88.66942 171 THR A C 1
ATOM 1271 O O . THR A 1 189 ? -10.76341 92.92283 103.15524 1.000 86.94669 171 THR A O 1
ATOM 1275 N N . SER A 1 190 ? -8.90130 92.34320 101.99563 1.000 93.85411 172 SER A N 1
ATOM 1276 C CA . SER A 1 190 ? -7.98242 92.35785 103.13533 1.000 89.48161 172 SER A CA 1
ATOM 1277 C C . SER A 1 190 ? -7.96250 93.69102 103.87284 1.000 87.58121 172 SER A C 1
ATOM 1278 O O . SER A 1 190 ? -7.68650 93.70820 105.07585 1.000 89.58236 172 SER A O 1
ATOM 1281 N N . MET A 1 191 ? -8.25961 94.80815 103.19882 1.000 85.15819 173 MET A N 1
ATOM 1282 C CA . MET A 1 191 ? -8.27116 96.10746 103.86449 1.000 85.07284 173 MET A CA 1
ATOM 1283 C C . MET A 1 191 ? -9.67985 96.64258 104.12245 1.000 92.31742 173 MET A C 1
ATOM 1284 O O . MET A 1 191 ? -9.82773 97.82578 104.43937 1.000 85.03748 173 MET A O 1
ATOM 1289 N N . LEU A 1 192 ? -10.70550 95.78961 104.06682 1.000 96.69724 174 LEU A N 1
ATOM 1290 C CA . LEU A 1 192 ? -12.10154 96.20832 104.08953 1.000 96.39805 174 LEU A CA 1
ATOM 1291 C C . LEU A 1 192 ? -12.77199 95.86777 105.41341 1.000 110.87413 174 LEU A C 1
ATOM 1292 O O . LEU A 1 192 ? -12.42443 94.88787 106.07509 1.000 106.98262 174 LEU A O 1
ATOM 1297 N N . ASP A 1 193 ? -13.75105 96.68964 105.78301 1.000 148.98016 175 ASP A N 1
ATOM 1298 C CA . ASP A 1 193 ? -14.55665 96.43218 106.97339 1.000 153.10523 175 ASP A CA 1
ATOM 1299 C C . ASP A 1 193 ? -15.41782 95.18595 106.74391 1.000 147.12880 175 ASP A C 1
ATOM 1300 O O . ASP A 1 193 ? -15.84493 94.93469 105.61253 1.000 151.34937 175 ASP A O 1
ATOM 1305 N N . PRO A 1 194 ? -15.61693 94.34470 107.77099 1.000 125.42620 176 PRO A N 1
ATOM 1306 C CA . PRO A 1 194 ? -16.20332 93.01300 107.53201 1.000 117.53775 176 PRO A CA 1
ATOM 1307 C C . PRO A 1 194 ? -17.49880 93.02977 106.73703 1.000 115.34596 176 PRO A C 1
ATOM 1308 O O . PRO A 1 194 ? -17.66572 92.19477 105.84085 1.000 114.08225 176 PRO A O 1
ATOM 1312 N N . GLU A 1 195 ? -18.40556 93.97758 106.99301 1.000 114.74042 177 GLU A N 1
ATOM 1313 C CA . GLU A 1 195 ? -19.55503 94.08970 106.10529 1.000 113.46963 177 GLU A CA 1
ATOM 1314 C C . GLU A 1 195 ? -19.09485 94.31468 104.67772 1.000 113.04025 177 GLU A C 1
ATOM 1315 O O . GLU A 1 195 ? -19.68847 93.77316 103.74194 1.000 108.76613 177 GLU A O 1
ATOM 1321 N N . GLY A 1 196 ? -18.03266 95.10125 104.49114 1.000 114.17422 178 GLY A N 1
ATOM 1322 C CA . GLY A 1 196 ? -17.48328 95.25767 103.16121 1.000 106.15484 178 GLY A CA 1
ATOM 1323 C C . GLY A 1 196 ? -16.97858 93.94512 102.60501 1.000 96.91377 178 GLY A C 1
ATOM 1324 O O . GLY A 1 196 ? -17.13975 93.66938 101.41533 1.000 94.10851 178 GLY A O 1
ATOM 1325 N N . LYS A 1 197 ? -16.38665 93.10476 103.46054 1.000 94.61764 179 LYS A N 1
ATOM 1326 C CA . LYS A 1 197 ? -15.96567 91.77992 103.00512 1.000 96.80952 179 LYS A CA 1
ATOM 1327 C C . LYS A 1 197 ? -17.15800 90.96616 102.52526 1.000 96.01787 179 LYS A C 1
ATOM 1328 O O . LYS A 1 197 ? -17.07448 90.26074 101.51242 1.000 84.90971 179 LYS A O 1
ATOM 1334 N N . GLU A 1 198 ? -18.28798 91.05584 103.23603 1.000 105.79649 180 GLU A N 1
ATOM 1335 C CA . GLU A 1 198 ? -19.44847 90.29990 102.78942 1.000 105.85028 180 GLU A CA 1
ATOM 1336 C C . GLU A 1 198 ? -20.02499 90.89550 101.51911 1.000 105.15311 180 GLU A C 1
ATOM 1337 O O . GLU A 1 198 ? -20.38711 90.16070 100.59964 1.000 108.28248 180 GLU A O 1
ATOM 1343 N N . GLN A 1 199 ? -20.16389 92.22389 101.47196 1.000 99.66889 181 GLN A N 1
ATOM 1344 C CA . GLN A 1 199 ? -20.61551 92.90561 100.26249 1.000 90.51264 181 GLN A CA 1
ATOM 1345 C C . GLN A 1 199 ? -19.80308 92.45303 99.05721 1.000 81.10529 181 GLN A C 1
ATOM 1346 O O . GLN A 1 199 ? -20.35106 91.97492 98.05762 1.000 80.01106 181 GLN A O 1
ATOM 1352 N N . ILE A 1 200 ? -18.48432 92.58463 99.14679 1.000 78.08177 182 ILE A N 1
ATOM 1353 C CA . ILE A 1 200 ? -17.64422 92.27470 98.00471 1.000 77.43637 182 ILE A CA 1
ATOM 1354 C C . ILE A 1 200 ? -17.74546 90.79665 97.67126 1.000 73.77945 182 ILE A C 1
ATOM 1355 O O . ILE A 1 200 ? -17.79075 90.41564 96.49521 1.000 77.43803 182 ILE A O 1
ATOM 1360 N N . LEU A 1 201 ? -17.85460 89.94416 98.68839 1.000 80.75884 183 LEU A N 1
ATOM 1361 C CA . LEU A 1 201 ? -17.93635 88.51067 98.43469 1.000 78.81448 183 LEU A CA 1
ATOM 1362 C C . LEU A 1 201 ? -19.25358 88.13164 97.78654 1.000 72.26423 183 LEU A C 1
ATOM 1363 O O . LEU A 1 201 ? -19.27849 87.38032 96.80867 1.000 76.81415 183 LEU A O 1
ATOM 1368 N N . ASP A 1 202 ? -20.36115 88.60423 98.34649 1.000 70.76519 184 ASP A N 1
ATOM 1369 C CA . ASP A 1 202 ? -21.65916 88.34375 97.74632 1.000 77.14198 184 ASP A CA 1
ATOM 1370 C C . ASP A 1 202 ? -21.69584 88.82869 96.31529 1.000 76.38937 184 ASP A C 1
ATOM 1371 O O . ASP A 1 202 ? -22.07601 88.07764 95.41564 1.000 74.45348 184 ASP A O 1
ATOM 1376 N N . LEU A 1 203 ? -21.30319 90.08394 96.08687 1.000 74.74499 185 LEU A N 1
ATOM 1377 C CA . LEU A 1 203 ? -21.29286 90.63111 94.73467 1.000 72.08643 185 LEU A CA 1
ATOM 1378 C C . LEU A 1 203 ? -20.47287 89.76302 93.77779 1.000 70.35272 185 LEU A C 1
ATOM 1379 O O . LEU A 1 203 ? -20.90363 89.50386 92.65190 1.000 65.85012 185 LEU A O 1
ATOM 1384 N N . VAL A 1 204 ? -19.29232 89.30056 94.18928 1.000 65.74431 186 VAL A N 1
ATOM 1385 C CA . VAL A 1 204 ? -18.53646 88.50259 93.23183 1.000 71.16798 186 VAL A CA 1
ATOM 1386 C C . VAL A 1 204 ? -19.18868 87.14413 93.02833 1.000 80.85284 186 VAL A C 1
ATOM 1387 O O . VAL A 1 204 ? -19.09852 86.56737 91.93569 1.000 77.45278 186 VAL A O 1
ATOM 1391 N N . ARG A 1 205 ? -19.89018 86.62547 94.04689 1.000 86.54660 187 ARG A N 1
ATOM 1392 C CA . ARG A 1 205 ? -20.67134 85.39625 93.87114 1.000 92.24080 187 ARG A CA 1
ATOM 1393 C C . ARG A 1 205 ? -21.80745 85.60633 92.87573 1.000 91.80305 187 ARG A C 1
ATOM 1394 O O . ARG A 1 205 ? -22.03095 84.78243 91.98307 1.000 91.94516 187 ARG A O 1
ATOM 1402 N N . LYS A 1 206 ? -22.55467 86.69493 93.04347 1.000 78.56089 188 LYS A N 1
ATOM 1403 C CA . LYS A 1 206 ? -23.62379 87.03733 92.11574 1.000 75.39256 188 LYS A CA 1
ATOM 1404 C C . LYS A 1 206 ? -23.09013 87.15758 90.69326 1.000 86.46346 188 LYS A C 1
ATOM 1405 O O . LYS A 1 206 ? -23.66741 86.59893 89.76030 1.000 86.20076 188 LYS A O 1
ATOM 1411 N N . ILE A 1 207 ? -21.98704 87.89919 90.51110 1.000 87.49937 189 ILE A N 1
ATOM 1412 C CA . ILE A 1 207 ? -21.34809 88.01277 89.20557 1.000 73.55852 189 ILE A CA 1
ATOM 1413 C C . ILE A 1 207 ? -20.96610 86.64419 88.67449 1.000 76.81745 189 ILE A C 1
ATOM 1414 O O . ILE A 1 207 ? -21.20379 86.33627 87.50328 1.000 83.96358 189 ILE A O 1
ATOM 1419 N N . LYS A 1 208 ? -20.40205 85.78822 89.52282 1.000 77.41983 190 LYS A N 1
ATOM 1420 C CA . LYS A 1 208 ? -19.95188 84.48602 89.04361 1.000 84.80570 190 LYS A CA 1
ATOM 1421 C C . LYS A 1 208 ? -21.12372 83.63505 88.56263 1.000 88.91924 190 LYS A C 1
ATOM 1422 O O . LYS A 1 208 ? -21.04933 83.01236 87.49695 1.000 85.08983 190 LYS A O 1
ATOM 1428 N N . GLU A 1 209 ? -22.20759 83.57811 89.34665 1.000 96.72386 191 GLU A N 1
ATOM 1429 C CA . GLU A 1 209 ? -23.39631 82.84381 88.91068 1.000 99.75555 191 GLU A CA 1
ATOM 1430 C C . GLU A 1 209 ? -23.96352 83.44095 87.63607 1.000 99.98112 191 GLU A C 1
ATOM 1431 O O . GLU A 1 209 ? -24.25783 82.72151 86.67843 1.000 97.82089 191 GLU A O 1
ATOM 1437 N N . ASP A 1 210 ? -24.17797 84.75764 87.62925 1.000 89.17822 192 ASP A N 1
ATOM 1438 C CA . ASP A 1 210 ? -24.85201 85.42826 86.52879 1.000 85.24989 192 ASP A CA 1
ATOM 1439 C C . ASP A 1 210 ? -24.02327 85.43429 85.24490 1.000 86.44713 192 ASP A C 1
ATOM 1440 O O . ASP A 1 210 ? -24.58235 85.72174 84.18217 1.000 90.14660 192 ASP A O 1
ATOM 1445 N N . ASN A 1 211 ? -22.71695 85.13041 85.30347 1.000 86.14453 193 ASN A N 1
ATOM 1446 C CA . ASN A 1 211 ? -21.88461 85.09909 84.10618 1.000 81.30716 193 ASN A CA 1
ATOM 1447 C C . ASN A 1 211 ? -21.16594 83.77798 83.86201 1.000 86.21514 193 ASN A C 1
ATOM 1448 O O . ASN A 1 211 ? -20.45897 83.66059 82.85526 1.000 92.76261 193 ASN A O 1
ATOM 1453 N N . ASN A 1 212 ? -21.36458 82.77156 84.71085 1.000 88.32183 194 ASN A N 1
ATOM 1454 C CA . ASN A 1 212 ? -20.67869 81.47636 84.62329 1.000 97.33035 194 ASN A CA 1
ATOM 1455 C C . ASN A 1 212 ? -19.15712 81.65694 84.59013 1.000 94.55004 194 ASN A C 1
ATOM 1456 O O . ASN A 1 212 ? -18.44958 81.14683 83.71679 1.000 93.57790 194 ASN A O 1
ATOM 1461 N N . LEU A 1 213 ? -18.66208 82.35775 85.60590 1.000 98.26988 195 LEU A N 1
ATOM 1462 C CA . LEU A 1 213 ? -17.26149 82.73954 85.70601 1.000 94.01491 195 LEU A CA 1
ATOM 1463 C C . LEU A 1 213 ? -16.50290 81.78848 86.61829 1.000 92.62451 195 LEU A C 1
ATOM 1464 O O . LEU A 1 213 ? -17.07438 80.95501 87.32853 1.000 100.51863 195 LEU A O 1
ATOM 1469 N N . THR A 1 214 ? -15.19774 81.98708 86.65198 1.000 81.28642 196 THR A N 1
ATOM 1470 C CA . THR A 1 214 ? -14.33507 81.35307 87.62616 1.000 73.31881 196 THR A CA 1
ATOM 1471 C C . THR A 1 214 ? -13.73229 82.41491 88.52388 1.000 73.39994 196 THR A C 1
ATOM 1472 O O . THR A 1 214 ? -13.37569 83.49193 88.05670 1.000 74.47789 196 THR A O 1
ATOM 1476 N N . VAL A 1 215 ? -13.66463 82.14563 89.81544 1.000 73.92312 197 VAL A N 1
ATOM 1477 C CA . VAL A 1 215 ? -13.00805 83.05658 90.73751 1.000 68.86025 197 VAL A CA 1
ATOM 1478 C C . VAL A 1 215 ? -11.79284 82.35544 91.32779 1.000 69.68733 197 VAL A C 1
ATOM 1479 O O . VAL A 1 215 ? -11.87756 81.20544 91.76958 1.000 67.88043 197 VAL A O 1
ATOM 1483 N N . ILE A 1 216 ? -10.65726 83.03743 91.28007 1.000 68.90406 198 ILE A N 1
ATOM 1484 C CA . ILE A 1 216 ? -9.47177 82.66824 92.02894 1.000 62.02814 198 ILE A CA 1
ATOM 1485 C C . ILE A 1 216 ? -9.41490 83.65925 93.16750 1.000 64.81877 198 ILE A C 1
ATOM 1486 O O . ILE A 1 216 ? -9.49234 84.86869 92.93643 1.000 63.17310 198 ILE A O 1
ATOM 1491 N N . SER A 1 217 ? -9.41176 83.16290 94.39066 1.000 67.73647 199 SER A N 1
ATOM 1492 C CA . SER A 1 217 ? -9.31887 84.02425 95.55472 1.000 69.78804 199 SER A CA 1
ATOM 1493 C C . SER A 1 217 ? -7.93593 83.82861 96.16218 1.000 74.47779 199 SER A C 1
ATOM 1494 O O . SER A 1 217 ? -7.52081 82.68970 96.41847 1.000 77.36629 199 SER A O 1
ATOM 1497 N N . ILE A 1 218 ? -7.22415 84.92311 96.40370 1.000 72.46347 200 ILE A N 1
ATOM 1498 C CA . ILE A 1 218 ? -5.89382 84.85060 96.98920 1.000 77.13065 200 ILE A CA 1
ATOM 1499 C C . ILE A 1 218 ? -6.00126 85.51545 98.34837 1.000 77.55263 200 ILE A C 1
ATOM 1500 O O . ILE A 1 218 ? -6.06464 86.74555 98.43325 1.000 78.52079 200 ILE A O 1
ATOM 1505 N N . THR A 1 219 ? -6.04252 84.73863 99.42537 1.000 78.32627 201 THR A N 1
ATOM 1506 C CA . THR A 1 219 ? -6.52360 85.36542 100.64175 1.000 77.53608 201 THR A CA 1
ATOM 1507 C C . THR A 1 219 ? -5.96171 84.76694 101.91323 1.000 83.64795 201 THR A C 1
ATOM 1508 O O . THR A 1 219 ? -5.33060 83.70996 101.93150 1.000 83.59464 201 THR A O 1
ATOM 1512 N N . HIS A 1 220 ? -6.19567 85.51499 102.98981 1.000 88.00604 202 HIS A N 1
ATOM 1513 C CA . HIS A 1 220 ? -5.99163 85.07021 104.36126 1.000 93.36231 202 HIS A CA 1
ATOM 1514 C C . HIS A 1 220 ? -7.28601 85.13141 105.17495 1.000 94.70970 202 HIS A C 1
ATOM 1515 O O . HIS A 1 220 ? -7.24014 85.10719 106.40745 1.000 105.81586 202 HIS A O 1
ATOM 1522 N N . ASP A 1 221 ? -8.43671 85.23651 104.51094 1.000 88.64995 203 ASP A N 1
ATOM 1523 C CA . ASP A 1 221 ? -9.74899 85.15065 105.15895 1.000 91.10420 203 ASP A CA 1
ATOM 1524 C C . ASP A 1 221 ? -10.18102 83.69295 105.06758 1.000 96.42690 203 ASP A C 1
ATOM 1525 O O . ASP A 1 221 ? -10.68157 83.24199 104.03272 1.000 94.91146 203 ASP A O 1
ATOM 1530 N N . LEU A 1 222 ? -9.95455 82.94017 106.14390 1.000 100.53016 204 LEU A N 1
ATOM 1531 C CA . LEU A 1 222 ? -10.25347 81.51209 106.11587 1.000 96.17813 204 LEU A CA 1
ATOM 1532 C C . LEU A 1 222 ? -11.73885 81.24748 105.94950 1.000 93.57741 204 LEU A C 1
ATOM 1533 O O . LEU A 1 222 ? -12.11720 80.17092 105.49299 1.000 93.71977 204 LEU A O 1
ATOM 1538 N N . GLU A 1 223 ? -12.59498 82.18247 106.36395 1.000 87.23130 205 GLU A N 1
ATOM 1539 C CA . GLU A 1 223 ? -14.00254 82.06599 106.01391 1.000 91.68100 205 GLU A CA 1
ATOM 1540 C C . GLU A 1 223 ? -14.18645 82.15546 104.50485 1.000 94.07485 205 GLU A C 1
ATOM 1541 O O . GLU A 1 223 ? -14.87010 81.32585 103.89470 1.000 87.39137 205 GLU A O 1
ATOM 1547 N N . GLU A 1 224 ? -13.52472 83.13071 103.88069 1.000 101.48013 206 GLU A N 1
ATOM 1548 C CA . GLU A 1 224 ? -13.58502 83.28473 102.43374 1.000 99.55822 206 GLU A CA 1
ATOM 1549 C C . GLU A 1 224 ? -13.17468 81.99111 101.73898 1.000 99.16598 206 GLU A C 1
ATOM 1550 O O . GLU A 1 224 ? -13.85549 81.50966 100.82352 1.000 98.84969 206 GLU A O 1
ATOM 1556 N N . ALA A 1 225 ? -12.06809 81.40052 102.18800 1.000 88.55981 207 ALA A N 1
ATOM 1557 C CA . ALA A 1 225 ? -11.61681 80.14982 101.61883 1.000 82.49968 207 ALA A CA 1
ATOM 1558 C C . ALA A 1 225 ? -12.45037 78.98206 102.09034 1.000 85.81704 207 ALA A C 1
ATOM 1559 O O . ALA A 1 225 ? -12.37891 77.90465 101.49638 1.000 90.47260 207 ALA A O 1
ATOM 1561 N N . ALA A 1 226 ? -13.23660 79.16013 103.14322 1.000 81.72087 208 ALA A N 1
ATOM 1562 C CA . ALA A 1 226 ? -14.05370 78.05110 103.61318 1.000 84.48229 208 ALA A CA 1
ATOM 1563 C C . ALA A 1 226 ? -15.11524 77.69904 102.59830 1.000 87.42897 208 ALA A C 1
ATOM 1564 O O . ALA A 1 226 ? -15.46547 76.51739 102.45768 1.000 90.19411 208 ALA A O 1
ATOM 1566 N N . GLY A 1 227 ? -15.62503 78.71913 101.88270 1.000 87.83766 209 GLY A N 1
ATOM 1567 C CA . GLY A 1 227 ? -16.66311 78.60379 100.88267 1.000 75.04849 209 GLY A CA 1
ATOM 1568 C C . GLY A 1 227 ? -16.17433 78.23340 99.50757 1.000 71.11751 209 GLY A C 1
ATOM 1569 O O . GLY A 1 227 ? -16.99320 77.99597 98.61846 1.000 75.39595 209 GLY A O 1
ATOM 1570 N N . ALA A 1 228 ? -14.86302 78.14990 99.31213 1.000 73.69504 210 ALA A N 1
ATOM 1571 C CA . ALA A 1 228 ? -14.32528 77.82941 97.99876 1.000 79.64647 210 ALA A CA 1
ATOM 1572 C C . ALA A 1 228 ? -14.59625 76.37999 97.61368 1.000 75.46248 210 ALA A C 1
ATOM 1573 O O . ALA A 1 228 ? -14.51720 75.46681 98.43401 1.000 81.45961 210 ALA A O 1
ATOM 1575 N N . ASP A 1 229 ? -14.87218 76.16430 96.33601 1.000 72.63691 211 ASP A N 1
ATOM 1576 C CA . ASP A 1 229 ? -14.98657 74.80062 95.84272 1.000 81.09040 211 ASP A CA 1
ATOM 1577 C C . ASP A 1 229 ? -13.68489 74.03862 96.05545 1.000 81.38215 211 ASP A C 1
ATOM 1578 O O . ASP A 1 229 ? -13.68837 72.80810 96.19316 1.000 79.01502 211 ASP A O 1
ATOM 1583 N N . GLN A 1 230 ? -12.57039 74.75939 96.12329 1.000 80.46495 212 GLN A N 1
ATOM 1584 C CA . GLN A 1 230 ? -11.25258 74.15181 96.17475 1.000 82.29322 212 GLN A CA 1
ATOM 1585 C C . GLN A 1 230 ? -10.33714 75.10577 96.92942 1.000 81.08846 212 GLN A C 1
ATOM 1586 O O . GLN A 1 230 ? -10.49226 76.32178 96.82660 1.000 78.56089 212 GLN A O 1
ATOM 1592 N N . VAL A 1 231 ? -9.45092 74.54670 97.75371 1.000 87.30110 213 VAL A N 1
ATOM 1593 C CA . VAL A 1 231 ? -8.50362 75.31691 98.54121 1.000 75.19508 213 VAL A CA 1
ATOM 1594 C C . VAL A 1 231 ? -7.13133 74.74323 98.29004 1.000 80.51137 213 VAL A C 1
ATOM 1595 O O . VAL A 1 231 ? -6.89285 73.55855 98.53671 1.000 81.70433 213 VAL A O 1
ATOM 1599 N N . LEU A 1 232 ? -6.23424 75.58420 97.81541 1.000 86.26578 214 LEU A N 1
ATOM 1600 C CA . LEU A 1 232 ? -4.83893 75.24605 97.63852 1.000 83.90546 214 LEU A CA 1
ATOM 1601 C C . LEU A 1 232 ? -4.06177 75.91731 98.75227 1.000 82.11933 214 LEU A C 1
ATOM 1602 O O . LEU A 1 232 ? -4.28229 77.10122 99.05525 1.000 77.93702 214 LEU A O 1
ATOM 1607 N N . VAL A 1 233 ? -3.17681 75.15160 99.36003 1.000 84.74695 215 VAL A N 1
ATOM 1608 C CA . VAL A 1 233 ? -2.33801 75.61819 100.44424 1.000 90.65707 215 VAL A CA 1
ATOM 1609 C C . VAL A 1 233 ? -0.93280 75.80729 99.87428 1.000 92.74976 215 VAL A C 1
ATOM 1610 O O . VAL A 1 233 ? -0.38409 74.90280 99.23181 1.000 91.66293 215 VAL A O 1
ATOM 1614 N N . LEU A 1 234 ? -0.35342 76.98144 100.08991 1.000 89.38422 216 LEU A N 1
ATOM 1615 C CA . LEU A 1 234 ? 0.97414 77.30373 99.60410 1.000 90.32613 216 LEU A CA 1
ATOM 1616 C C . LEU A 1 234 ? 1.85627 77.51626 100.81856 1.000 97.75010 216 LEU A C 1
ATOM 1617 O O . LEU A 1 234 ? 1.48491 78.24376 101.74849 1.000 102.12999 216 LEU A O 1
ATOM 1622 N N . ASP A 1 235 ? 3.00262 76.84822 100.81780 1.000 96.76923 217 ASP A N 1
ATOM 1623 C CA . ASP A 1 235 ? 3.96859 76.91279 101.90286 1.000 106.26564 217 ASP A CA 1
ATOM 1624 C C . ASP A 1 235 ? 5.35407 77.11663 101.30271 1.000 107.14317 217 ASP A C 1
ATOM 1625 O O . ASP A 1 235 ? 5.81396 76.29330 100.50439 1.000 110.95885 217 ASP A O 1
ATOM 1630 N N . ASP A 1 236 ? 5.99858 78.22697 101.67061 1.000 108.25463 218 ASP A N 1
ATOM 1631 C CA . ASP A 1 236 ? 7.33600 78.59003 101.19724 1.000 115.86174 218 ASP A CA 1
ATOM 1632 C C . ASP A 1 236 ? 7.49525 78.42712 99.68461 1.000 112.04840 218 ASP A C 1
ATOM 1633 O O . ASP A 1 236 ? 8.47135 77.84803 99.19701 1.000 105.88407 218 ASP A O 1
ATOM 1638 N N . GLY A 1 237 ? 6.54171 78.97214 98.93137 1.000 114.04141 219 GLY A N 1
ATOM 1639 C CA . GLY A 1 237 ? 6.67313 78.90274 97.49335 1.000 101.26797 219 GLY A CA 1
ATOM 1640 C C . GLY A 1 237 ? 6.43221 77.53864 96.89069 1.000 97.98103 219 GLY A C 1
ATOM 1641 O O . GLY A 1 237 ? 6.86529 77.28139 95.77147 1.000 96.98663 219 GLY A O 1
ATOM 1642 N N . GLN A 1 238 ? 5.81415 76.62125 97.61451 1.000 101.64954 220 GLN A N 1
ATOM 1643 C CA . GLN A 1 238 ? 5.46420 75.34619 97.01938 1.000 97.30262 220 GLN A CA 1
ATOM 1644 C C . GLN A 1 238 ? 4.03225 75.01497 97.42227 1.000 96.29191 220 GLN A C 1
ATOM 1645 O O . GLN A 1 238 ? 3.43946 75.66357 98.29180 1.000 96.41920 220 GLN A O 1
ATOM 1651 N N . LEU A 1 239 ? 3.45743 74.01554 96.76478 1.000 90.94488 221 LEU A N 1
ATOM 1652 C CA . LEU A 1 239 ? 2.05606 73.66918 96.99980 1.000 95.84230 221 LEU A CA 1
ATOM 1653 C C . LEU A 1 239 ? 1.98358 72.57498 98.06480 1.000 101.83026 221 LEU A C 1
ATOM 1654 O O . LEU A 1 239 ? 2.19728 71.39386 97.77577 1.000 103.65767 221 LEU A O 1
ATOM 1659 N N . LEU A 1 240 ? 1.67038 72.95956 99.30880 1.000 103.25816 222 LEU A N 1
ATOM 1660 C CA . LEU A 1 240 ? 1.71195 71.98862 100.40222 1.000 97.17221 222 LEU A CA 1
ATOM 1661 C C . LEU A 1 240 ? 0.58410 70.97834 100.28534 1.000 100.05330 222 LEU A C 1
ATOM 1662 O O . LEU A 1 240 ? 0.80709 69.76546 100.42030 1.000 97.20608 222 LEU A O 1
ATOM 1667 N N . ASP A 1 241 ? -0.63800 71.45740 100.06142 1.000 98.29438 223 ASP A N 1
ATOM 1668 C CA . ASP A 1 241 ? -1.77267 70.56103 99.89327 1.000 99.93791 223 ASP A CA 1
ATOM 1669 C C . ASP A 1 241 ? -2.83700 71.28617 99.07836 1.000 98.46091 223 ASP A C 1
ATOM 1670 O O . ASP A 1 241 ? -2.74837 72.49127 98.82977 1.000 103.32060 223 ASP A O 1
ATOM 1675 N N . GLN A 1 242 ? -3.84665 70.52437 98.66130 1.000 95.33005 224 GLN A N 1
ATOM 1676 C CA . GLN A 1 242 ? -4.86898 71.00564 97.74687 1.000 87.63410 224 GLN A CA 1
ATOM 1677 C C . GLN A 1 242 ? -6.07807 70.09122 97.89093 1.000 92.08924 224 GLN A C 1
ATOM 1678 O O . GLN A 1 242 ? -5.91868 68.86792 97.87681 1.000 89.38227 224 GLN A O 1
ATOM 1684 N N . GLY A 1 243 ? -7.26627 70.66586 98.05165 1.000 93.65322 225 GLY A N 1
ATOM 1685 C CA . GLY A 1 243 ? -8.48138 69.86945 98.06988 1.000 89.64277 225 GLY A CA 1
ATOM 1686 C C . GLY A 1 243 ? -9.66466 70.68524 98.54817 1.000 86.61340 225 GLY A C 1
ATOM 1687 O O . GLY A 1 243 ? -9.53108 71.83573 98.96372 1.000 83.99564 225 GLY A O 1
ATOM 1688 N N . LYS A 1 244 ? -10.83078 70.05397 98.51323 1.000 97.12883 226 LYS A N 1
ATOM 1689 C CA . LYS A 1 244 ? -12.05067 70.71849 98.97071 1.000 101.01958 226 LYS A CA 1
ATOM 1690 C C . LYS A 1 244 ? -11.81991 71.28323 100.37091 1.000 95.85001 226 LYS A C 1
ATOM 1691 O O . LYS A 1 244 ? -10.97579 70.76575 101.09822 1.000 101.54279 226 LYS A O 1
ATOM 1697 N N . PRO A 1 245 ? -12.54584 72.31663 100.80078 1.000 95.98848 227 PRO A N 1
ATOM 1698 C CA . PRO A 1 245 ? -12.32921 72.81072 102.16830 1.000 103.32712 227 PRO A CA 1
ATOM 1699 C C . PRO A 1 245 ? -12.63024 71.75178 103.20415 1.000 109.62934 227 PRO A C 1
ATOM 1700 O O . PRO A 1 245 ? -11.90634 71.62898 104.19755 1.000 107.40051 227 PRO A O 1
ATOM 1704 N N . GLU A 1 246 ? -13.68181 70.96476 102.97714 1.000 134.97874 228 GLU A N 1
ATOM 1705 C CA . GLU A 1 246 ? -13.98181 69.82597 103.84199 1.000 137.94676 228 GLU A CA 1
ATOM 1706 C C . GLU A 1 246 ? -12.81670 68.84574 103.92216 1.000 131.62699 228 GLU A C 1
ATOM 1707 O O . GLU A 1 246 ? -12.65155 68.17652 104.94385 1.000 131.20234 228 GLU A O 1
ATOM 1713 N N . GLU A 1 247 ? -12.01262 68.73113 102.85579 1.000 111.58622 229 GLU A N 1
ATOM 1714 C CA . GLU A 1 247 ? -10.80828 67.91121 102.92004 1.000 99.07989 229 GLU A CA 1
ATOM 1715 C C . GLU A 1 247 ? -9.65862 68.63430 103.61272 1.000 100.66676 229 GLU A C 1
ATOM 1716 O O . GLU A 1 247 ? -8.95827 68.02392 104.42671 1.000 111.07680 229 GLU A O 1
ATOM 1722 N N . ILE A 1 248 ? -9.44071 69.92174 103.32683 1.000 106.99267 230 ILE A N 1
ATOM 1723 C CA . ILE A 1 248 ? -8.20727 70.57295 103.77565 1.000 99.94286 230 ILE A CA 1
ATOM 1724 C C . ILE A 1 248 ? -8.32141 71.03774 105.23028 1.000 101.91171 230 ILE A C 1
ATOM 1725 O O . ILE A 1 248 ? -7.49386 70.68297 106.07621 1.000 101.21318 230 ILE A O 1
ATOM 1730 N N . PHE A 1 249 ? -9.36031 71.78240 105.56898 1.000 103.95492 231 PHE A N 1
ATOM 1731 C CA . PHE A 1 249 ? -9.36826 72.47155 106.86387 1.000 100.23030 231 PHE A CA 1
ATOM 1732 C C . PHE A 1 249 ? -9.42684 71.58386 108.10470 1.000 100.36366 231 PHE A C 1
ATOM 1733 O O . PHE A 1 249 ? -9.02501 72.03973 109.18169 1.000 100.21585 231 PHE A O 1
ATOM 1741 N N . PRO A 1 250 ? -9.93691 70.35098 108.04266 1.000 104.47100 232 PRO A N 1
ATOM 1742 C CA . PRO A 1 250 ? -9.79818 69.46978 109.21162 1.000 98.85400 232 PRO A CA 1
ATOM 1743 C C . PRO A 1 250 ? -8.36391 69.13134 109.57723 1.000 97.28286 232 PRO A C 1
ATOM 1744 O O . PRO A 1 250 ? -8.13095 68.77758 110.73737 1.000 97.13280 232 PRO A O 1
ATOM 1748 N N . LYS A 1 251 ? -7.39410 69.24647 108.65439 1.000 101.49872 233 LYS A N 1
ATOM 1749 C CA . LYS A 1 251 ? -6.00599 68.83123 108.93176 1.000 99.09154 233 LYS A CA 1
ATOM 1750 C C . LYS A 1 251 ? -5.29053 69.86617 109.79898 1.000 96.59922 233 LYS A C 1
ATOM 1751 O O . LYS A 1 251 ? -4.25870 70.42665 109.42645 1.000 96.21929 233 LYS A O 1
ATOM 1757 N N . VAL A 1 252 ? -5.80127 70.02208 111.02011 1.000 97.82618 234 VAL A N 1
ATOM 1758 C CA . VAL A 1 252 ? -5.40483 71.13559 111.88154 1.000 101.08887 234 VAL A CA 1
ATOM 1759 C C . VAL A 1 252 ? -3.89804 71.16728 112.08818 1.000 104.17286 234 VAL A C 1
ATOM 1760 O O . VAL A 1 252 ? -3.29494 72.24352 112.15171 1.000 104.75401 234 VAL A O 1
ATOM 1764 N N . GLU A 1 253 ? -3.26530 69.99898 112.21328 1.000 105.86947 235 GLU A N 1
ATOM 1765 C CA . GLU A 1 253 ? -1.83612 69.99275 112.52232 1.000 114.86175 235 GLU A CA 1
ATOM 1766 C C . GLU A 1 253 ? -1.01107 70.54180 111.35825 1.000 109.36923 235 GLU A C 1
ATOM 1767 O O . GLU A 1 253 ? -0.10455 71.36239 111.55681 1.000 112.67227 235 GLU A O 1
ATOM 1773 N N . MET A 1 254 ? -1.32965 70.11576 110.13837 1.000 99.75061 236 MET A N 1
ATOM 1774 C CA . MET A 1 254 ? -0.59239 70.57013 108.96878 1.000 99.32265 236 MET A CA 1
ATOM 1775 C C . MET A 1 254 ? -0.63670 72.09614 108.85854 1.000 106.55637 236 MET A C 1
ATOM 1776 O O . MET A 1 254 ? 0.40725 72.76691 108.81990 1.000 107.59406 236 MET A O 1
ATOM 1781 N N . LEU A 1 255 ? -1.84604 72.66360 108.89005 1.000 106.96684 237 LEU A N 1
ATOM 1782 C CA . LEU A 1 255 ? -2.00558 74.10425 108.77862 1.000 100.80674 237 LEU A CA 1
ATOM 1783 C C . LEU A 1 255 ? -1.35808 74.82594 109.95539 1.000 103.11183 237 LEU A C 1
ATOM 1784 O O . LEU A 1 255 ? -0.71552 75.86090 109.77377 1.000 108.35132 237 LEU A O 1
ATOM 1789 N N . LYS A 1 256 ? -1.50767 74.30382 111.18083 1.000 103.59666 238 LYS A N 1
ATOM 1790 C CA . LYS A 1 256 ? -0.86221 74.97028 112.30600 1.000 108.10987 238 LYS A CA 1
ATOM 1791 C C . LYS A 1 256 ? 0.64137 75.05417 112.09420 1.000 110.63796 238 LYS A C 1
ATOM 1792 O O . LYS A 1 256 ? 1.25504 76.07845 112.41953 1.000 106.45129 238 LYS A O 1
ATOM 1798 N N . ARG A 1 257 ? 1.27061 73.97772 111.60736 1.000 109.64734 239 ARG A N 1
ATOM 1799 C CA . ARG A 1 257 ? 2.71668 74.03059 111.36335 1.000 107.36959 239 ARG A CA 1
ATOM 1800 C C . ARG A 1 257 ? 3.04382 75.07554 110.30891 1.000 113.16354 239 ARG A C 1
ATOM 1801 O O . ARG A 1 257 ? 3.98518 75.84894 110.48943 1.000 120.45731 239 ARG A O 1
ATOM 1809 N N . ILE A 1 258 ? 2.29418 75.10186 109.18800 1.000 108.73177 240 ILE A N 1
ATOM 1810 C CA . ILE A 1 258 ? 2.52685 76.15315 108.18773 1.000 103.58760 240 ILE A CA 1
ATOM 1811 C C . ILE A 1 258 ? 2.38228 77.54046 108.80060 1.000 107.19564 240 ILE A C 1
ATOM 1812 O O . ILE A 1 258 ? 3.05111 78.49131 108.37378 1.000 114.66888 240 ILE A O 1
ATOM 1817 N N . GLY A 1 259 ? 1.55142 77.67380 109.83045 1.000 113.62534 241 GLY A N 1
ATOM 1818 C CA . GLY A 1 259 ? 1.21950 78.95788 110.40690 1.000 112.42596 241 GLY A CA 1
ATOM 1819 C C . GLY A 1 259 ? -0.18784 79.39662 110.09662 1.000 110.07382 241 GLY A C 1
ATOM 1820 O O . GLY A 1 259 ? -0.58800 80.48924 110.50535 1.000 121.04319 241 GLY A O 1
ATOM 1821 N N . LEU A 1 260 ? -0.94154 78.59203 109.36744 1.000 98.58706 242 LEU A N 1
ATOM 1822 C CA . LEU A 1 260 ? -2.32240 78.91528 109.06108 1.000 103.14309 242 LEU A CA 1
ATOM 1823 C C . LEU A 1 260 ? -3.25129 78.55195 110.21570 1.000 99.31281 242 LEU A C 1
ATOM 1824 O O . LEU A 1 260 ? -3.00827 77.60603 110.96556 1.000 103.80478 242 LEU A O 1
ATOM 1829 N N . ASP A 1 261 ? -4.34585 79.29179 110.32438 1.000 98.33649 243 ASP A N 1
ATOM 1830 C CA . ASP A 1 261 ? -5.44869 78.92592 111.19727 1.000 91.94683 243 ASP A CA 1
ATOM 1831 C C . ASP A 1 261 ? -6.47256 78.13343 110.38060 1.000 93.45612 243 ASP A C 1
ATOM 1832 O O . ASP A 1 261 ? -6.17800 77.66275 109.27966 1.000 97.60955 243 ASP A O 1
ATOM 1837 N N . ILE A 1 262 ? -7.68692 77.98985 110.90164 1.000 97.79637 244 ILE A N 1
ATOM 1838 C CA . ILE A 1 262 ? -8.77505 77.28695 110.21830 1.000 101.28028 244 ILE A CA 1
ATOM 1839 C C . ILE A 1 262 ? -10.07744 78.04759 110.44433 1.000 95.91628 244 ILE A C 1
ATOM 1840 O O . ILE A 1 262 ? -10.19239 78.83983 111.38940 1.000 97.54976 244 ILE A O 1
ATOM 1845 N N . PRO A 1 263 ? -11.08680 77.81081 109.60346 1.000 91.64524 245 PRO A N 1
ATOM 1846 C CA . PRO A 1 263 ? -12.35149 78.54072 109.75603 1.000 94.05986 245 PRO A CA 1
ATOM 1847 C C . PRO A 1 263 ? -13.05037 78.23408 111.07945 1.000 107.63868 245 PRO A C 1
ATOM 1848 O O . PRO A 1 263 ? -12.74948 77.25577 111.77135 1.000 107.79264 245 PRO A O 1
ATOM 1852 N N . PHE A 1 264 ? -13.99909 79.11304 111.42967 1.000 108.35892 246 PHE A N 1
ATOM 1853 C CA . PHE A 1 264 ? -14.70604 79.02428 112.70964 1.000 106.08969 246 PHE A CA 1
ATOM 1854 C C . PHE A 1 264 ? -15.30394 77.63527 112.94206 1.000 106.46251 246 PHE A C 1
ATOM 1855 O O . PHE A 1 264 ? -15.15058 77.06151 114.02041 1.000 109.38630 246 PHE A O 1
ATOM 1863 N N . VAL A 1 265 ? -15.97624 77.07095 111.93919 1.000 105.79826 247 VAL A N 1
ATOM 1864 C CA . VAL A 1 265 ? -16.63317 75.77678 112.12130 1.000 98.25891 247 VAL A CA 1
ATOM 1865 C C . VAL A 1 265 ? -15.62234 74.68508 112.42916 1.000 105.83739 247 VAL A C 1
ATOM 1866 O O . VAL A 1 265 ? -15.82908 73.86539 113.33595 1.000 114.13114 247 VAL A O 1
ATOM 1870 N N . TYR A 1 266 ? -14.50610 74.65956 111.70798 1.000 100.29954 248 TYR A N 1
ATOM 1871 C CA . TYR A 1 266 ? -13.55043 73.59458 111.96843 1.000 104.05215 248 TYR A CA 1
ATOM 1872 C C . TYR A 1 266 ? -12.90420 73.78341 113.33188 1.000 107.05752 248 TYR A C 1
ATOM 1873 O O . TYR A 1 266 ? -12.60364 72.80476 114.02961 1.000 108.36201 248 TYR A O 1
ATOM 1882 N N . ARG A 1 267 ? -12.76903 75.03104 113.76978 1.000 108.83093 249 ARG A N 1
ATOM 1883 C CA . ARG A 1 267 ? -12.26181 75.27930 115.11323 1.000 109.50229 249 ARG A CA 1
ATOM 1884 C C . ARG A 1 267 ? -13.23937 74.80988 116.18599 1.000 110.28945 249 ARG A C 1
ATOM 1885 O O . ARG A 1 267 ? -12.83519 74.16081 117.15518 1.000 114.96442 249 ARG A O 1
ATOM 1893 N N . LEU A 1 268 ? -14.51783 75.16406 116.05972 1.000 99.79595 250 LEU A N 1
ATOM 1894 C CA . LEU A 1 268 ? -15.49405 74.73062 117.05418 1.000 106.24933 250 LEU A CA 1
ATOM 1895 C C . LEU A 1 268 ? -15.57175 73.21346 117.11922 1.000 107.82563 250 LEU A C 1
ATOM 1896 O O . LEU A 1 268 ? -15.66781 72.63421 118.20455 1.000 104.35065 250 LEU A O 1
ATOM 1901 N N . LYS A 1 269 ? -15.52634 72.55331 115.96440 1.000 105.71764 251 LYS A N 1
ATOM 1902 C CA . LYS A 1 269 ? -15.48508 71.09522 115.94571 1.000 107.67901 251 LYS A CA 1
ATOM 1903 C C . LYS A 1 269 ? -14.26881 70.57164 116.70184 1.000 110.17485 251 LYS A C 1
ATOM 1904 O O . LYS A 1 269 ? -14.37716 69.64145 117.51142 1.000 120.57613 251 LYS A O 1
ATOM 1910 N N . GLN A 1 270 ? -13.09427 71.15416 116.45225 1.000 108.90321 252 GLN A N 1
ATOM 1911 C CA . GLN A 1 270 ? -11.90012 70.66709 117.13440 1.000 117.61966 252 GLN A CA 1
ATOM 1912 C C . GLN A 1 270 ? -12.00983 70.87773 118.64668 1.000 116.64453 252 GLN A C 1
ATOM 1913 O O . GLN A 1 270 ? -11.70631 69.97148 119.43251 1.000 113.66283 252 GLN A O 1
ATOM 1919 N N . LEU A 1 271 ? -12.50399 72.04289 119.06858 1.000 112.19104 253 LEU A N 1
ATOM 1920 C CA . LEU A 1 271 ? -12.64318 72.33095 120.49486 1.000 112.02085 253 LEU A CA 1
ATOM 1921 C C . LEU A 1 271 ? -13.60612 71.35230 121.15549 1.000 116.23127 253 LEU A C 1
ATOM 1922 O O . LEU A 1 271 ? -13.31330 70.77790 122.21535 1.000 113.25975 253 LEU A O 1
ATOM 1927 N N . LEU A 1 272 ? -14.77157 71.15752 120.53452 1.000 116.47631 254 LEU A N 1
ATOM 1928 C CA . LEU A 1 272 ? -15.70694 70.14125 120.99007 1.000 113.19567 254 LEU A CA 1
ATOM 1929 C C . LEU A 1 272 ? -15.02179 68.79297 121.11188 1.000 118.98938 254 LEU A C 1
ATOM 1930 O O . LEU A 1 272 ? -15.31622 68.01889 122.03354 1.000 126.84683 254 LEU A O 1
ATOM 1935 N N . LYS A 1 273 ? -14.08967 68.49394 120.20647 1.000 112.97310 255 LYS A N 1
ATOM 1936 C CA . LYS A 1 273 ? -13.34902 67.24653 120.35942 1.000 118.41755 255 LYS A CA 1
ATOM 1937 C C . LYS A 1 273 ? -12.50704 67.27233 121.62638 1.000 120.15814 255 LYS A C 1
ATOM 1938 O O . LYS A 1 273 ? -12.50979 66.30648 122.40272 1.000 122.68706 255 LYS A O 1
ATOM 1944 N N . GLU A 1 274 ? -11.81445 68.38608 121.87630 1.000 115.23128 256 GLU A N 1
ATOM 1945 C CA . GLU A 1 274 ? -11.07561 68.52041 123.12579 1.000 121.22602 256 GLU A CA 1
ATOM 1946 C C . GLU A 1 274 ? -12.00730 68.51116 124.33633 1.000 124.93298 256 GLU A C 1
ATOM 1947 O O . GLU A 1 274 ? -11.54873 68.27165 125.46386 1.000 123.80984 256 GLU A O 1
ATOM 1953 N N . ARG A 1 275 ? -13.30783 68.71283 124.12323 1.000 118.45491 257 ARG A N 1
ATOM 1954 C CA . ARG A 1 275 ? -14.27906 68.50457 125.18232 1.000 116.16529 257 ARG A CA 1
ATOM 1955 C C . ARG A 1 275 ? -14.80795 67.07642 125.20751 1.000 121.45649 257 ARG A C 1
ATOM 1956 O O . ARG A 1 275 ? -15.49275 66.69917 126.16583 1.000 123.11221 257 ARG A O 1
ATOM 1964 N N . GLY A 1 276 ? -14.45843 66.25991 124.21723 1.000 119.50478 258 GLY A N 1
ATOM 1965 C CA . GLY A 1 276 ? -14.91156 64.88819 124.12477 1.000 123.34655 258 GLY A CA 1
ATOM 1966 C C . GLY A 1 276 ? -15.92986 64.66193 123.03173 1.000 122.08857 258 GLY A C 1
ATOM 1967 O O . GLY A 1 276 ? -16.05432 63.53084 122.54175 1.000 116.79049 258 GLY A O 1
ATOM 1968 N N . ILE A 1 277 ? -16.64555 65.71190 122.62832 1.000 122.98484 259 ILE A N 1
ATOM 1969 C CA . ILE A 1 277 ? -17.67448 65.61765 121.59662 1.000 118.06233 259 ILE A CA 1
ATOM 1970 C C . ILE A 1 277 ? -16.97442 65.56110 120.24469 1.000 118.97798 259 ILE A C 1
ATOM 1971 O O . ILE A 1 277 ? -16.32274 66.52266 119.83074 1.000 120.33366 259 ILE A O 1
ATOM 1976 N N . VAL A 1 278 ? -17.15192 64.46246 119.52566 1.000 118.82203 260 VAL A N 1
ATOM 1977 C CA . VAL A 1 278 ? -16.54366 64.28750 118.21273 1.000 114.79011 260 VAL A CA 1
ATOM 1978 C C . VAL A 1 278 ? -17.62491 64.44469 117.14931 1.000 117.84381 260 VAL A C 1
ATOM 1979 O O . VAL A 1 278 ? -18.69720 63.84014 117.24909 1.000 117.68072 260 VAL A O 1
ATOM 1983 N N . LEU A 1 279 ? -17.34491 65.26359 116.13570 1.000 122.20680 261 LEU A N 1
ATOM 1984 C CA . LEU A 1 279 ? -18.20139 65.49443 114.98406 1.000 110.21176 261 LEU A CA 1
ATOM 1985 C C . LEU A 1 279 ? -17.42812 65.13844 113.71627 1.000 111.21653 261 LEU A C 1
ATOM 1986 O O . LEU A 1 279 ? -16.19470 65.19710 113.71232 1.000 111.60070 261 LEU A O 1
ATOM 1991 N N . PRO A 1 280 ? -18.10903 64.74224 112.64132 1.000 111.15618 262 PRO A N 1
ATOM 1992 C CA . PRO A 1 280 ? -17.39865 64.28001 111.44153 1.000 114.77181 262 PRO A CA 1
ATOM 1993 C C . PRO A 1 280 ? -16.75796 65.42087 110.65702 1.000 126.07711 262 PRO A C 1
ATOM 1994 O O . PRO A 1 280 ? -17.05273 66.60480 110.84693 1.000 123.41197 262 PRO A O 1
ATOM 1998 N N . ASP A 1 281 ? -15.86108 65.03714 109.74618 1.000 127.11021 263 ASP A N 1
ATOM 1999 C CA . ASP A 1 281 ? -15.25723 66.03199 108.87189 1.000 128.48805 263 ASP A CA 1
ATOM 2000 C C . ASP A 1 281 ? -16.28103 66.62682 107.90805 1.000 128.87779 263 ASP A C 1
ATOM 2001 O O . ASP A 1 281 ? -16.29307 67.84240 107.69030 1.000 129.02194 263 ASP A O 1
ATOM 2006 N N . GLU A 1 282 ? -17.17773 65.79991 107.36023 1.000 129.27644 264 GLU A N 1
ATOM 2007 C CA . GLU A 1 282 ? -18.09684 66.27069 106.32252 1.000 125.49700 264 GLU A CA 1
ATOM 2008 C C . GLU A 1 282 ? -18.97108 67.42618 106.77782 1.000 119.17011 264 GLU A C 1
ATOM 2009 O O . GLU A 1 282 ? -19.46016 68.19047 105.93955 1.000 120.16764 264 GLU A O 1
ATOM 2015 N N . ILE A 1 283 ? -19.22298 67.55141 108.07543 1.000 119.65051 265 ILE A N 1
ATOM 2016 C CA . ILE A 1 283 ? -19.87973 68.75604 108.57362 1.000 119.55350 265 ILE A CA 1
ATOM 2017 C C . ILE A 1 283 ? -18.95269 69.94831 108.37381 1.000 116.29861 265 ILE A C 1
ATOM 2018 O O . ILE A 1 283 ? -17.87575 70.01654 108.97696 1.000 119.78548 265 ILE A O 1
ATOM 2023 N N . ASP A 1 284 ? -19.37834 70.90914 107.54021 1.000 112.66634 266 ASP A N 1
ATOM 2024 C CA . ASP A 1 284 ? -18.50293 72.00394 107.13156 1.000 115.59906 266 ASP A CA 1
ATOM 2025 C C . ASP A 1 284 ? -19.24410 73.32559 106.98252 1.000 113.00992 266 ASP A C 1
ATOM 2026 O O . ASP A 1 284 ? -18.87017 74.15379 106.15030 1.000 116.32882 266 ASP A O 1
ATOM 2031 N N . ASP A 1 285 ? -20.25691 73.56461 107.80019 1.000 114.83110 267 ASP A N 1
ATOM 2032 C CA . ASP A 1 285 ? -21.20087 74.63331 107.53670 1.000 114.73905 267 ASP A CA 1
ATOM 2033 C C . ASP A 1 285 ? -21.79775 75.05028 108.86967 1.000 117.49150 267 ASP A C 1
ATOM 2034 O O . ASP A 1 285 ? -21.90671 74.22799 109.77894 1.000 117.88885 267 ASP A O 1
ATOM 2039 N N . ASP A 1 286 ? -22.15703 76.33098 109.00619 1.000 122.62732 268 ASP A N 1
ATOM 2040 C CA . ASP A 1 286 ? -22.94854 76.71457 110.17268 1.000 119.96592 268 ASP A CA 1
ATOM 2041 C C . ASP A 1 286 ? -24.22416 75.88906 110.25727 1.000 119.22143 268 ASP A C 1
ATOM 2042 O O . ASP A 1 286 ? -24.47482 75.22214 111.26438 1.000 115.45898 268 ASP A O 1
ATOM 2047 N N . GLU A 1 287 ? -25.01758 75.89063 109.18454 1.000 130.89660 269 GLU A N 1
ATOM 2048 C CA . GLU A 1 287 ? -26.30968 75.21433 109.19020 1.000 130.04008 269 GLU A CA 1
ATOM 2049 C C . GLU A 1 287 ? -26.15920 73.71661 109.43583 1.000 125.68957 269 GLU A C 1
ATOM 2050 O O . GLU A 1 287 ? -26.90732 73.13048 110.23768 1.000 124.84588 269 GLU A O 1
ATOM 2056 N N . LYS A 1 288 ? -25.19761 73.07464 108.77129 1.000 114.82638 270 LYS A N 1
ATOM 2057 C CA . LYS A 1 288 ? -25.01455 71.64726 109.00422 1.000 117.27221 270 LYS A CA 1
ATOM 2058 C C . LYS A 1 288 ? -24.71229 71.37026 110.47567 1.000 118.93504 270 LYS A C 1
ATOM 2059 O O . LYS A 1 288 ? -25.31815 70.49063 111.09968 1.000 121.42309 270 LYS A O 1
ATOM 2065 N N . LEU A 1 289 ? -23.80398 72.14324 111.05828 1.000 112.56049 271 LEU A N 1
ATOM 2066 C CA . LEU A 1 289 ? -23.41840 71.92234 112.44746 1.000 106.66805 271 LEU A CA 1
ATOM 2067 C C . LEU A 1 289 ? -24.58293 72.16494 113.39324 1.000 108.46909 271 LEU A C 1
ATOM 2068 O O . LEU A 1 289 ? -24.76955 71.41880 114.36456 1.000 111.15151 271 LEU A O 1
ATOM 2073 N N . VAL A 1 290 ? -25.33574 73.24265 113.16855 1.000 112.59478 272 VAL A N 1
ATOM 2074 C CA . VAL A 1 290 ? -26.48054 73.51505 114.02435 1.000 104.55547 272 VAL A CA 1
ATOM 2075 C C . VAL A 1 290 ? -27.39600 72.31569 114.02673 1.000 110.62294 272 VAL A C 1
ATOM 2076 O O . VAL A 1 290 ? -27.83494 71.84928 115.08150 1.000 115.29728 272 VAL A O 1
ATOM 2080 N N . GLN A 1 291 ? -27.66169 71.76772 112.84529 1.000 111.17298 273 GLN A N 1
ATOM 2081 C CA . GLN A 1 291 ? -28.52642 70.59660 112.80308 1.000 118.76925 273 GLN A CA 1
ATOM 2082 C C . GLN A 1 291 ? -27.90268 69.42397 113.54806 1.000 116.14163 273 GLN A C 1
ATOM 2083 O O . GLN A 1 291 ? -28.61170 68.63606 114.18178 1.000 125.82728 273 GLN A O 1
ATOM 2089 N N . SER A 1 292 ? -26.58228 69.27823 113.46772 1.000 115.05338 274 SER A N 1
ATOM 2090 C CA . SER A 1 292 ? -25.92780 68.16093 114.14076 1.000 119.89920 274 SER A CA 1
ATOM 2091 C C . SER A 1 292 ? -26.11712 68.22561 115.65212 1.000 124.76573 274 SER A C 1
ATOM 2092 O O . SER A 1 292 ? -26.57962 67.26793 116.28281 1.000 128.74637 274 SER A O 1
ATOM 2095 N N . LEU A 1 293 ? -25.74954 69.35310 116.25172 1.000 119.82468 275 LEU A N 1
ATOM 2096 C CA . LEU A 1 293 ? -25.92109 69.50555 117.69562 1.000 120.61771 275 LEU A CA 1
ATOM 2097 C C . LEU A 1 293 ? -27.39948 69.44833 118.10847 1.000 123.72294 275 LEU A C 1
ATOM 2098 O O . LEU A 1 293 ? -27.73679 68.88508 119.16556 1.000 131.91841 275 LEU A O 1
ATOM 2103 N N . TRP A 1 294 ? -28.29123 69.98529 117.27005 1.000 122.82627 276 TRP A N 1
ATOM 2104 C CA . TRP A 1 294 ? -29.72290 69.81122 117.46460 1.000 127.10497 276 TRP A CA 1
ATOM 2105 C C . TRP A 1 294 ? -30.06325 68.34749 117.60969 1.000 134.67348 276 TRP A C 1
ATOM 2106 O O . TRP A 1 294 ? -30.76810 67.94036 118.53838 1.000 141.55723 276 TRP A O 1
ATOM 2117 N N . GLN A 1 295 ? -29.59900 67.54755 116.65469 1.000 134.80569 277 GLN A N 1
ATOM 2118 C CA . GLN A 1 295 ? -29.94273 66.14236 116.64633 1.000 142.53160 277 GLN A CA 1
ATOM 2119 C C . GLN A 1 295 ? -29.30321 65.40506 117.81749 1.000 150.95315 277 GLN A C 1
ATOM 2120 O O . GLN A 1 295 ? -29.86757 64.41573 118.29950 1.000 164.19498 277 GLN A O 1
ATOM 2126 N N . LEU A 1 296 ? -28.14895 65.86846 118.30504 1.000 147.20934 278 LEU A N 1
ATOM 2127 C CA . LEU A 1 296 ? -27.57651 65.24354 119.49983 1.000 143.63768 278 LEU A CA 1
ATOM 2128 C C . LEU A 1 296 ? -28.40227 65.49557 120.75397 1.000 156.31230 278 LEU A C 1
ATOM 2129 O O . LEU A 1 296 ? -28.55442 64.59285 121.58215 1.000 161.72646 278 LEU A O 1
ATOM 2134 N N . ASN A 1 297 ? -28.96438 66.69264 120.91821 1.000 177.92768 279 ASN A N 1
ATOM 2135 C CA . ASN A 1 297 ? -29.69521 66.89492 122.16802 1.000 179.26442 279 ASN A CA 1
ATOM 2136 C C . ASN A 1 297 ? -30.99791 66.12402 122.27163 1.000 190.40903 279 ASN A C 1
ATOM 2137 O O . ASN A 1 297 ? -31.44729 65.86471 123.39322 1.000 194.48498 279 ASN A O 1
ATOM 2142 N N . SER A 1 298 ? -31.62259 65.75436 121.16385 1.000 182.38230 280 SER A N 1
ATOM 2143 C CA . SER A 1 298 ? -32.87497 65.01462 121.27921 1.000 188.30120 280 SER A CA 1
ATOM 2144 C C . SER A 1 298 ? -32.59031 63.58101 121.74217 1.000 187.35826 280 SER A C 1
ATOM 2145 O O . SER A 1 298 ? -33.42182 62.97269 122.42662 1.000 184.63426 280 SER A O 1
ATOM 2148 N N . ALA B 2 2 ? -49.22773 42.28472 68.76863 1.000 156.21204 2 ALA B N 1
ATOM 2149 C CA . ALA B 2 2 ? -48.04497 42.97396 69.25908 1.000 142.58284 2 ALA B CA 1
ATOM 2150 C C . ALA B 2 2 ? -47.66589 44.06176 68.27933 1.000 133.08749 2 ALA B C 1
ATOM 2151 O O . ALA B 2 2 ? -47.99261 43.96645 67.09696 1.000 130.69866 2 ALA B O 1
ATOM 2153 N N . ILE B 2 3 ? -47.02603 45.12091 68.78660 1.000 127.11433 3 ILE B N 1
ATOM 2154 C CA . ILE B 2 3 ? -46.55744 46.23485 67.96916 1.000 121.52089 3 ILE B CA 1
ATOM 2155 C C . ILE B 2 3 ? -45.15207 45.91673 67.47192 1.000 117.08538 3 ILE B C 1
ATOM 2156 O O . ILE B 2 3 ? -44.34750 45.32052 68.19190 1.000 117.80310 3 ILE B O 1
ATOM 2161 N N . LYS B 2 4 ? -44.84674 46.30528 66.23581 1.000 116.59769 4 LYS B N 1
ATOM 2162 C CA . LYS B 2 4 ? -43.53398 46.01625 65.66178 1.000 115.64590 4 LYS B CA 1
ATOM 2163 C C . LYS B 2 4 ? -43.12388 47.13554 64.71790 1.000 114.49306 4 LYS B C 1
ATOM 2164 O O . LYS B 2 4 ? -43.79783 47.38424 63.71538 1.000 111.06304 4 LYS B O 1
ATOM 2170 N N . PHE B 2 5 ? -42.00819 47.78309 65.02078 1.000 117.18033 5 PHE B N 1
ATOM 2171 C CA . PHE B 2 5 ? -41.38952 48.74746 64.12302 1.000 117.35365 5 PHE B CA 1
ATOM 2172 C C . PHE B 2 5 ? -40.20792 48.05855 63.45260 1.000 119.52959 5 PHE B C 1
ATOM 2173 O O . PHE B 2 5 ? -39.18067 47.80992 64.08771 1.000 118.22131 5 PHE B O 1
ATOM 2181 N N . GLU B 2 6 ? -40.36149 47.75276 62.17189 1.000 138.94784 6 GLU B N 1
ATOM 2182 C CA . GLU B 2 6 ? -39.37718 47.03619 61.37567 1.000 138.91188 6 GLU B CA 1
ATOM 2183 C C . GLU B 2 6 ? -38.58319 48.06431 60.58889 1.000 134.29937 6 GLU B C 1
ATOM 2184 O O . GLU B 2 6 ? -39.05348 48.55874 59.55952 1.000 134.59059 6 GLU B O 1
ATOM 2190 N N . ASN B 2 7 ? -37.37097 48.36248 61.05077 1.000 125.77446 7 ASN B N 1
ATOM 2191 C CA . ASN B 2 7 ? -36.50012 49.30150 60.35436 1.000 125.20597 7 ASN B CA 1
ATOM 2192 C C . ASN B 2 7 ? -37.26601 50.56703 59.98571 1.000 126.48806 7 ASN B C 1
ATOM 2193 O O . ASN B 2 7 ? -37.17701 51.07826 58.86561 1.000 127.33440 7 ASN B O 1
ATOM 2198 N N . VAL B 2 8 ? -38.06460 51.05462 60.93027 1.000 122.05911 8 VAL B N 1
ATOM 2199 C CA . VAL B 2 8 ? -38.92952 52.19546 60.66227 1.000 122.09795 8 VAL B CA 1
ATOM 2200 C C . VAL B 2 8 ? -38.09149 53.46462 60.67740 1.000 123.83107 8 VAL B C 1
ATOM 2201 O O . VAL B 2 8 ? -37.55643 53.86332 61.71494 1.000 119.04633 8 VAL B O 1
ATOM 2205 N N . SER B 2 9 ? -37.99428 54.10883 59.52413 1.000 127.68562 9 SER B N 1
ATOM 2206 C CA . SER B 2 9 ? -37.33254 55.39437 59.40571 1.000 122.53835 9 SER B CA 1
ATOM 2207 C C . SER B 2 9 ? -38.29645 56.36514 58.74388 1.000 122.83618 9 SER B C 1
ATOM 2208 O O . SER B 2 9 ? -38.86279 56.07162 57.68927 1.000 123.41620 9 SER B O 1
ATOM 2211 N N . TYR B 2 10 ? -38.52176 57.49197 59.39782 1.000 119.34487 10 TYR B N 1
ATOM 2212 C CA . TYR B 2 10 ? -39.30779 58.58244 58.85097 1.000 119.67721 10 TYR B CA 1
ATOM 2213 C C . TYR B 2 10 ? -38.40067 59.78564 58.77701 1.000 128.11136 10 TYR B C 1
ATOM 2214 O O . TYR B 2 10 ? -37.81419 60.18124 59.78657 1.000 128.97344 10 TYR B O 1
ATOM 2223 N N . VAL B 2 11 ? -38.27948 60.36781 57.59843 1.000 142.13686 11 VAL B N 1
ATOM 2224 C CA . VAL B 2 11 ? -37.45852 61.55355 57.42450 1.000 147.79603 11 VAL B CA 1
ATOM 2225 C C . VAL B 2 11 ? -38.36216 62.63246 56.86302 1.000 151.83900 11 VAL B C 1
ATOM 2226 O O . VAL B 2 11 ? -39.16188 62.37264 55.95728 1.000 159.13376 11 VAL B O 1
ATOM 2230 N N . TYR B 2 12 ? -38.27900 63.82214 57.43814 1.000 148.25889 12 TYR B N 1
ATOM 2231 C CA . TYR B 2 12 ? -39.01607 64.92608 56.86594 1.000 151.66290 12 TYR B CA 1
ATOM 2232 C C . TYR B 2 12 ? -38.34735 65.31199 55.55591 1.000 163.44628 12 TYR B C 1
ATOM 2233 O O . TYR B 2 12 ? -37.20070 64.94988 55.29559 1.000 168.47426 12 TYR B O 1
ATOM 2242 N N . SER B 2 13 ? -39.09999 66.00163 54.70373 1.000 174.12338 13 SER B N 1
ATOM 2243 C CA . SER B 2 13 ? -38.64302 66.37457 53.36979 1.000 188.18159 13 SER B CA 1
ATOM 2244 C C . SER B 2 13 ? -37.18506 66.81820 53.41686 1.000 198.94678 13 SER B C 1
ATOM 2245 O O . SER B 2 13 ? -36.81171 67.64090 54.26311 1.000 199.49713 13 SER B O 1
ATOM 2248 N N . PRO B 2 14 ? -36.32544 66.26375 52.56540 1.000 216.65013 14 PRO B N 1
ATOM 2249 C CA . PRO B 2 14 ? -34.89702 66.61756 52.62394 1.000 213.94251 14 PRO B CA 1
ATOM 2250 C C . PRO B 2 14 ? -34.64737 68.07722 52.26032 1.000 213.88188 14 PRO B C 1
ATOM 2251 O O . PRO B 2 14 ? -35.20181 68.60062 51.29064 1.000 220.22262 14 PRO B O 1
ATOM 2255 N N . GLY B 2 15 ? -33.78687 68.72919 53.04186 1.000 190.25724 15 GLY B N 1
ATOM 2256 C CA . GLY B 2 15 ? -33.49985 70.13530 52.83256 1.000 182.63999 15 GLY B CA 1
ATOM 2257 C C . GLY B 2 15 ? -34.53312 71.08299 53.40152 1.000 185.56579 15 GLY B C 1
ATOM 2258 O O . GLY B 2 15 ? -34.52037 72.27144 53.05308 1.000 181.53818 15 GLY B O 1
ATOM 2259 N N . SER B 2 16 ? -35.41812 70.59762 54.26669 1.000 189.21503 16 SER B N 1
ATOM 2260 C CA . SER B 2 16 ? -36.51876 71.33994 54.86430 1.000 193.74052 16 SER B CA 1
ATOM 2261 C C . SER B 2 16 ? -36.27487 71.59163 56.35336 1.000 186.22948 16 SER B C 1
ATOM 2262 O O . SER B 2 16 ? -35.34616 71.03047 56.94436 1.000 180.80840 16 SER B O 1
ATOM 2265 N N . PRO B 2 17 ? -37.08998 72.45181 56.98706 1.000 191.47890 17 PRO B N 1
ATOM 2266 C CA . PRO B 2 17 ? -36.82398 72.86915 58.37142 1.000 187.23450 17 PRO B CA 1
ATOM 2267 C C . PRO B 2 17 ? -36.45308 71.74204 59.32275 1.000 186.94673 17 PRO B C 1
ATOM 2268 O O . PRO B 2 17 ? -36.97780 70.62892 59.24679 1.000 185.47128 17 PRO B O 1
ATOM 2272 N N . LEU B 2 18 ? -35.50879 72.05919 60.21677 1.000 172.05443 18 LEU B N 1
ATOM 2273 C CA . LEU B 2 18 ? -34.96079 71.11302 61.17908 1.000 168.49522 18 LEU B CA 1
ATOM 2274 C C . LEU B 2 18 ? -35.82319 70.96725 62.42363 1.000 169.35601 18 LEU B C 1
ATOM 2275 O O . LEU B 2 18 ? -35.74179 69.93211 63.09833 1.000 162.11764 18 LEU B O 1
ATOM 2280 N N . GLU B 2 19 ? -36.65032 71.97289 62.73590 1.000 166.48615 19 GLU B N 1
ATOM 2281 C CA . GLU B 2 19 ? -37.43648 71.91999 63.96369 1.000 164.48720 19 GLU B CA 1
ATOM 2282 C C . GLU B 2 19 ? -38.36767 70.71205 63.96959 1.000 165.80829 19 GLU B C 1
ATOM 2283 O O . GLU B 2 19 ? -38.69269 70.17896 65.03866 1.000 166.23521 19 GLU B O 1
ATOM 2289 N N . ALA B 2 20 ? -38.75918 70.24045 62.78814 1.000 167.71380 20 ALA B N 1
ATOM 2290 C CA . ALA B 2 20 ? -39.50795 69.00306 62.63233 1.000 149.62182 20 ALA B CA 1
ATOM 2291 C C . ALA B 2 20 ? -38.50022 67.86652 62.50324 1.000 148.92418 20 ALA B C 1
ATOM 2292 O O . ALA B 2 20 ? -37.64941 67.88309 61.60811 1.000 147.25824 20 ALA B O 1
ATOM 2294 N N . ILE B 2 21 ? -38.55254 66.92440 63.44211 1.000 151.32933 21 ILE B N 1
ATOM 2295 C CA . ILE B 2 21 ? -37.53235 65.89366 63.61523 1.000 144.77877 21 ILE B CA 1
ATOM 2296 C C . ILE B 2 21 ? -38.02165 64.54963 63.09324 1.000 139.91545 21 ILE B C 1
ATOM 2297 O O . ILE B 2 21 ? -39.18692 64.17468 63.28284 1.000 139.05080 21 ILE B O 1
ATOM 2302 N N . GLY B 2 22 ? -37.12174 63.81512 62.44169 1.000 133.87466 22 GLY B N 1
ATOM 2303 C CA . GLY B 2 22 ? -37.45121 62.54276 61.83990 1.000 124.10412 22 GLY B CA 1
ATOM 2304 C C . GLY B 2 22 ? -37.20962 61.36028 62.75543 1.000 113.62392 22 GLY B C 1
ATOM 2305 O O . GLY B 2 22 ? -36.94436 61.49378 63.94936 1.000 116.37497 22 GLY B O 1
ATOM 2306 N N . LEU B 2 23 ? -37.33310 60.17312 62.16685 1.000 117.96713 23 LEU B N 1
ATOM 2307 C CA . LEU B 2 23 ? -37.07696 58.89986 62.82444 1.000 113.29870 23 LEU B CA 1
ATOM 2308 C C . LEU B 2 23 ? -36.09878 58.11820 61.96270 1.000 114.48192 23 LEU B C 1
ATOM 2309 O O . LEU B 2 23 ? -36.30013 57.99888 60.74997 1.000 111.36913 23 LEU B O 1
ATOM 2314 N N . ASP B 2 24 ? -35.05474 57.57500 62.58575 1.000 116.55398 24 ASP B N 1
ATOM 2315 C CA . ASP B 2 24 ? -33.97103 56.90146 61.87594 1.000 123.55051 24 ASP B CA 1
ATOM 2316 C C . ASP B 2 24 ? -33.92083 55.44527 62.32627 1.000 127.78658 24 ASP B C 1
ATOM 2317 O O . ASP B 2 24 ? -33.58404 55.16248 63.48264 1.000 123.04491 24 ASP B O 1
ATOM 2322 N N . GLN B 2 25 ? -34.25183 54.53362 61.40426 1.000 138.41120 25 GLN B N 1
ATOM 2323 C CA . GLN B 2 25 ? -34.09120 53.08590 61.58785 1.000 141.22122 25 GLN B CA 1
ATOM 2324 C C . GLN B 2 25 ? -34.59720 52.61614 62.95158 1.000 134.13478 25 GLN B C 1
ATOM 2325 O O . GLN B 2 25 ? -33.89500 51.94716 63.71698 1.000 135.55832 25 GLN B O 1
ATOM 2331 N N . LEU B 2 26 ? -35.83385 52.99402 63.26432 1.000 122.71394 26 LEU B N 1
ATOM 2332 C CA . LEU B 2 26 ? -36.43385 52.53494 64.50550 1.000 118.13214 26 LEU B CA 1
ATOM 2333 C C . LEU B 2 26 ? -36.59807 51.02488 64.44518 1.000 122.06980 26 LEU B C 1
ATOM 2334 O O . LEU B 2 26 ? -37.15899 50.49216 63.48080 1.000 128.05018 26 LEU B O 1
ATOM 2339 N N . ASN B 2 27 ? -36.09405 50.32716 65.46694 1.000 121.12615 27 ASN B N 1
ATOM 2340 C CA . ASN B 2 27 ? -36.18078 48.86442 65.50319 1.000 118.03516 27 ASN B CA 1
ATOM 2341 C C . ASN B 2 27 ? -36.51069 48.44590 66.93077 1.000 116.13960 27 ASN B C 1
ATOM 2342 O O . ASN B 2 27 ? -35.62052 48.33710 67.77787 1.000 121.99730 27 ASN B O 1
ATOM 2347 N N . PHE B 2 28 ? -37.79167 48.19089 67.17862 1.000 111.85850 28 PHE B N 1
ATOM 2348 C CA . PHE B 2 28 ? -38.27444 47.81816 68.49934 1.000 113.65761 28 PHE B CA 1
ATOM 2349 C C . PHE B 2 28 ? -39.60242 47.09714 68.34508 1.000 114.48338 28 PHE B C 1
ATOM 2350 O O . PHE B 2 28 ? -40.20190 47.08723 67.26862 1.000 117.06243 28 PHE B O 1
ATOM 2358 N N . SER B 2 29 ? -40.08481 46.54567 69.45965 1.000 109.96232 29 SER B N 1
ATOM 2359 C CA . SER B 2 29 ? -41.33550 45.79195 69.46456 1.000 116.62653 29 SER B CA 1
ATOM 2360 C C . SER B 2 29 ? -42.02369 45.92181 70.81750 1.000 118.13168 29 SER B C 1
ATOM 2361 O O . SER B 2 29 ? -41.48472 45.48288 71.83700 1.000 115.24739 29 SER B O 1
ATOM 2364 N N . LEU B 2 30 ? -43.22267 46.50999 70.82296 1.000 120.05720 30 LEU B N 1
ATOM 2365 C CA . LEU B 2 30 ? -43.94806 46.77151 72.05725 1.000 119.05465 30 LEU B CA 1
ATOM 2366 C C . LEU B 2 30 ? -44.77326 45.55923 72.44088 1.000 131.88172 30 LEU B C 1
ATOM 2367 O O . LEU B 2 30 ? -45.36629 44.89797 71.58220 1.000 137.16579 30 LEU B O 1
ATOM 2372 N N . GLU B 2 31 ? -44.83354 45.29255 73.74002 1.000 144.93788 31 GLU B N 1
ATOM 2373 C CA . GLU B 2 31 ? -45.54489 44.13439 74.26039 1.000 148.33046 31 GLU B CA 1
ATOM 2374 C C . GLU B 2 31 ? -47.04010 44.39949 74.29270 1.000 146.88892 31 GLU B C 1
ATOM 2375 O O . GLU B 2 31 ? -47.48327 45.53445 74.46446 1.000 146.01519 31 GLU B O 1
ATOM 2381 N N . GLU B 2 32 ? -47.82077 43.33259 74.16762 1.000 159.27781 32 GLU B N 1
ATOM 2382 C CA . GLU B 2 32 ? -49.22350 43.49677 73.79629 1.000 169.27120 32 GLU B CA 1
ATOM 2383 C C . GLU B 2 32 ? -50.06757 44.17801 74.86475 1.000 162.53800 32 GLU B C 1
ATOM 2384 O O . GLU B 2 32 ? -51.08345 44.79555 74.52511 1.000 159.85488 32 GLU B O 1
ATOM 2390 N N . GLY B 2 33 ? -49.72210 44.06313 76.14202 1.000 141.05244 33 GLY B N 1
ATOM 2391 C CA . GLY B 2 33 ? -50.65174 44.62647 77.10045 1.000 127.95850 33 GLY B CA 1
ATOM 2392 C C . GLY B 2 33 ? -50.10558 45.45190 78.24667 1.000 122.51469 33 GLY B C 1
ATOM 2393 O O . GLY B 2 33 ? -50.87271 45.79857 79.15165 1.000 110.19632 33 GLY B O 1
ATOM 2394 N N . LYS B 2 34 ? -48.81824 45.81077 78.23316 1.000 119.97005 34 LYS B N 1
ATOM 2395 C CA . LYS B 2 34 ? -48.26143 46.50637 79.38606 1.000 115.90667 34 LYS B CA 1
ATOM 2396 C C . LYS B 2 34 ? -48.25551 48.02572 79.19325 1.000 105.27184 34 LYS B C 1
ATOM 2397 O O . LYS B 2 34 ? -48.89180 48.56575 78.28524 1.000 108.14197 34 LYS B O 1
ATOM 2403 N N . PHE B 2 35 ? -47.54692 48.73255 80.07067 1.000 104.56971 35 PHE B N 1
ATOM 2404 C CA . PHE B 2 35 ? -47.58383 50.19588 80.13085 1.000 104.32925 35 PHE B CA 1
ATOM 2405 C C . PHE B 2 35 ? -46.21196 50.72875 79.71227 1.000 99.54023 35 PHE B C 1
ATOM 2406 O O . PHE B 2 35 ? -45.20879 50.53178 80.41517 1.000 99.61215 35 PHE B O 1
ATOM 2414 N N . ILE B 2 36 ? -46.17789 51.38595 78.55563 1.000 94.51782 36 ILE B N 1
ATOM 2415 C CA . ILE B 2 36 ? -44.94803 51.83390 77.91739 1.000 97.10886 36 ILE B CA 1
ATOM 2416 C C . ILE B 2 36 ? -44.85833 53.35123 77.97430 1.000 94.50715 36 ILE B C 1
ATOM 2417 O O . ILE B 2 36 ? -45.82613 54.05756 77.67019 1.000 94.01644 36 ILE B O 1
ATOM 2422 N N . ALA B 2 37 ? -43.68406 53.85148 78.32910 1.000 95.54401 37 ALA B N 1
ATOM 2423 C CA . ALA B 2 37 ? -43.44005 55.28174 78.39438 1.000 97.25284 37 ALA B CA 1
ATOM 2424 C C . ALA B 2 37 ? -42.53710 55.68430 77.24282 1.000 102.93914 37 ALA B C 1
ATOM 2425 O O . ALA B 2 37 ? -41.50488 55.04463 77.02639 1.000 103.39111 37 ALA B O 1
ATOM 2427 N N . LEU B 2 38 ? -42.93481 56.72531 76.50040 1.000 112.94445 38 LEU B N 1
ATOM 2428 C CA . LEU B 2 38 ? -42.04876 57.40577 75.54789 1.000 115.21369 38 LEU B CA 1
ATOM 2429 C C . LEU B 2 38 ? -41.33585 58.54693 76.26681 1.000 117.62247 38 LEU B C 1
ATOM 2430 O O . LEU B 2 38 ? -41.95676 59.56125 76.59335 1.000 115.97426 38 LEU B O 1
ATOM 2435 N N . VAL B 2 39 ? -40.03568 58.39955 76.50009 1.000 102.85507 39 VAL B N 1
ATOM 2436 C CA . VAL B 2 39 ? -39.28846 59.44962 77.17203 1.000 109.54900 39 VAL B CA 1
ATOM 2437 C C . VAL B 2 39 ? -38.23831 59.98806 76.20765 1.000 115.13999 39 VAL B C 1
ATOM 2438 O O . VAL B 2 39 ? -37.91164 59.36370 75.19461 1.000 113.88311 39 VAL B O 1
ATOM 2442 N N . GLY B 2 40 ? -37.72573 61.17300 76.53299 1.000 113.18629 40 GLY B N 1
ATOM 2443 C CA . GLY B 2 40 ? -36.77956 61.86296 75.68374 1.000 113.54127 40 GLY B CA 1
ATOM 2444 C C . GLY B 2 40 ? -36.88418 63.35102 75.88126 1.000 121.74772 40 GLY B C 1
ATOM 2445 O O . GLY B 2 40 ? -37.97574 63.85699 76.15036 1.000 119.55661 40 GLY B O 1
ATOM 2446 N N . HIS B 2 41 ? -35.74613 64.04863 75.81370 1.000 136.33655 41 HIS B N 1
ATOM 2447 C CA . HIS B 2 41 ? -35.71433 65.49695 75.94017 1.000 137.84956 41 HIS B CA 1
ATOM 2448 C C . HIS B 2 41 ? -36.21487 66.15868 74.65674 1.000 132.02654 41 HIS B C 1
ATOM 2449 O O . HIS B 2 41 ? -36.21634 65.55855 73.58139 1.000 129.22440 41 HIS B O 1
ATOM 2456 N N . THR B 2 42 ? -36.66559 67.40551 74.78857 1.000 135.52550 42 THR B N 1
ATOM 2457 C CA . THR B 2 42 ? -37.20665 68.13630 73.65341 1.000 128.94161 42 THR B CA 1
ATOM 2458 C C . THR B 2 42 ? -36.26845 67.98829 72.46569 1.000 121.08735 42 THR B C 1
ATOM 2459 O O . THR B 2 42 ? -35.04818 67.97856 72.61919 1.000 130.72321 42 THR B O 1
ATOM 2463 N N . GLY B 2 43 ? -36.84438 67.79819 71.28839 1.000 121.57186 43 GLY B N 1
ATOM 2464 C CA . GLY B 2 43 ? -36.07011 67.45037 70.11852 1.000 122.77411 43 GLY B CA 1
ATOM 2465 C C . GLY B 2 43 ? -35.85401 65.96548 69.92320 1.000 128.39595 43 GLY B C 1
ATOM 2466 O O . GLY B 2 43 ? -34.93170 65.57221 69.20114 1.000 125.71415 43 GLY B O 1
ATOM 2467 N N . SER B 2 44 ? -36.71137 65.13067 70.50957 1.000 126.30413 44 SER B N 1
ATOM 2468 C CA . SER B 2 44 ? -36.52770 63.68275 70.58578 1.000 124.16208 44 SER B CA 1
ATOM 2469 C C . SER B 2 44 ? -37.06059 62.92279 69.37608 1.000 124.18974 44 SER B C 1
ATOM 2470 O O . SER B 2 44 ? -36.33183 62.14446 68.75450 1.000 125.32332 44 SER B O 1
ATOM 2473 N N . GLY B 2 45 ? -38.34331 63.10409 69.06675 1.000 120.82374 45 GLY B N 1
ATOM 2474 C CA . GLY B 2 45 ? -39.01171 62.39297 67.98973 1.000 110.80161 45 GLY B CA 1
ATOM 2475 C C . GLY B 2 45 ? -40.27944 61.73984 68.50064 1.000 105.39186 45 GLY B C 1
ATOM 2476 O O . GLY B 2 45 ? -40.99906 61.05641 67.75988 1.000 101.82207 45 GLY B O 1
ATOM 2477 N N . LYS B 2 46 ? -40.56450 61.97775 69.78585 1.000 110.64065 46 LYS B N 1
ATOM 2478 C CA . LYS B 2 46 ? -41.75797 61.41135 70.39156 1.000 99.03719 46 LYS B CA 1
ATOM 2479 C C . LYS B 2 46 ? -42.99607 61.79484 69.59552 1.000 100.88201 46 LYS B C 1
ATOM 2480 O O . LYS B 2 46 ? -43.77606 60.92843 69.20238 1.000 103.88275 46 LYS B O 1
ATOM 2486 N N . SER B 2 47 ? -43.18676 63.08884 69.32900 1.000 101.00153 47 SER B N 1
ATOM 2487 C CA . SER B 2 47 ? -44.38109 63.51676 68.60711 1.000 93.99947 47 SER B CA 1
ATOM 2488 C C . SER B 2 47 ? -44.52160 62.73841 67.30845 1.000 91.06359 47 SER B C 1
ATOM 2489 O O . SER B 2 47 ? -45.57811 62.16640 67.02313 1.000 94.40566 47 SER B O 1
ATOM 2492 N N . THR B 2 48 ? -43.42244 62.61098 66.56744 1.000 95.19683 48 THR B N 1
ATOM 2493 C CA . THR B 2 48 ? -43.45364 61.93268 65.27550 1.000 98.41224 48 THR B CA 1
ATOM 2494 C C . THR B 2 48 ? -43.76418 60.44515 65.42637 1.000 99.47383 48 THR B C 1
ATOM 2495 O O . THR B 2 48 ? -44.68168 59.91048 64.77619 1.000 104.78119 48 THR B O 1
ATOM 2499 N N . LEU B 2 49 ? -43.01816 59.75770 66.28730 1.000 95.48191 49 LEU B N 1
ATOM 2500 C CA . LEU B 2 49 ? -43.28662 58.34404 66.49773 1.000 95.72900 49 LEU B CA 1
ATOM 2501 C C . LEU B 2 49 ? -44.74173 58.14768 66.88932 1.000 98.00085 49 LEU B C 1
ATOM 2502 O O . LEU B 2 49 ? -45.46244 57.34977 66.27685 1.000 101.57447 49 LEU B O 1
ATOM 2507 N N . MET B 2 50 ? -45.20787 58.93116 67.86224 1.000 92.41488 50 MET B N 1
ATOM 2508 C CA . MET B 2 50 ? -46.58825 58.84996 68.31061 1.000 94.91121 50 MET B CA 1
ATOM 2509 C C . MET B 2 50 ? -47.56961 59.02674 67.15422 1.000 94.39389 50 MET B C 1
ATOM 2510 O O . MET B 2 50 ? -48.63556 58.40046 67.12952 1.000 91.06105 50 MET B O 1
ATOM 2515 N N . GLN B 2 51 ? -47.23046 59.85658 66.17564 1.000 91.91805 51 GLN B N 1
ATOM 2516 C CA . GLN B 2 51 ? -48.13069 59.93564 65.03666 1.000 93.43777 51 GLN B CA 1
ATOM 2517 C C . GLN B 2 51 ? -48.05784 58.68107 64.16911 1.000 94.88842 51 GLN B C 1
ATOM 2518 O O . GLN B 2 51 ? -49.00732 58.41362 63.42014 1.000 96.35585 51 GLN B O 1
ATOM 2524 N N . HIS B 2 52 ? -46.96745 57.90455 64.25195 1.000 88.14267 52 HIS B N 1
ATOM 2525 C CA . HIS B 2 52 ? -46.90247 56.67887 63.43493 1.000 98.21272 52 HIS B CA 1
ATOM 2526 C C . HIS B 2 52 ? -47.82539 55.55279 63.93684 1.000 104.94569 52 HIS B C 1
ATOM 2527 O O . HIS B 2 52 ? -48.37880 54.80125 63.11920 1.000 101.62309 52 HIS B O 1
ATOM 2534 N N . PHE B 2 53 ? -47.99681 55.40063 65.26300 1.000 102.56538 53 PHE B N 1
ATOM 2535 C CA . PHE B 2 53 ? -48.94654 54.41524 65.79887 1.000 95.68336 53 PHE B CA 1
ATOM 2536 C C . PHE B 2 53 ? -50.33838 54.58978 65.20744 1.000 98.18061 53 PHE B C 1
ATOM 2537 O O . PHE B 2 53 ? -51.06661 53.61377 65.01150 1.000 106.01043 53 PHE B O 1
ATOM 2545 N N . ASN B 2 54 ? -50.73494 55.83774 64.96783 1.000 100.81984 54 ASN B N 1
ATOM 2546 C CA . ASN B 2 54 ? -52.05002 56.25345 64.50137 1.000 95.75761 54 ASN B CA 1
ATOM 2547 C C . ASN B 2 54 ? -52.21072 56.12206 63.00248 1.000 98.89662 54 ASN B C 1
ATOM 2548 O O . ASN B 2 54 ? -53.31550 56.32818 62.49667 1.000 93.50651 54 ASN B O 1
ATOM 2553 N N . ALA B 2 55 ? -51.12595 55.81433 62.29193 1.000 100.80166 55 ALA B N 1
ATOM 2554 C CA . ALA B 2 55 ? -51.02314 55.94400 60.83845 1.000 101.12326 55 ALA B CA 1
ATOM 2555 C C . ALA B 2 55 ? -51.27728 57.36905 60.36283 1.000 102.94910 55 ALA B C 1
ATOM 2556 O O . ALA B 2 55 ? -51.65554 57.56156 59.20408 1.000 104.94505 55 ALA B O 1
ATOM 2558 N N . LEU B 2 56 ? -51.11778 58.37596 61.24171 1.000 111.23556 56 LEU B N 1
ATOM 2559 C CA . LEU B 2 56 ? -51.12901 59.76987 60.78654 1.000 103.34136 56 LEU B CA 1
ATOM 2560 C C . LEU B 2 56 ? -49.91824 60.04551 59.89883 1.000 97.97862 56 LEU B C 1
ATOM 2561 O O . LEU B 2 56 ? -50.04330 60.64848 58.82941 1.000 98.48676 56 LEU B O 1
ATOM 2566 N N . LEU B 2 57 ? -48.74077 59.60961 60.32447 1.000 91.91230 57 LEU B N 1
ATOM 2567 C CA . LEU B 2 57 ? -47.53229 59.66712 59.51460 1.000 103.10425 57 LEU B CA 1
ATOM 2568 C C . LEU B 2 57 ? -47.12536 58.23584 59.19224 1.000 114.07185 57 LEU B C 1
ATOM 2569 O O . LEU B 2 57 ? -46.95099 57.41680 60.10113 1.000 122.63446 57 LEU B O 1
ATOM 2574 N N . LYS B 2 58 ? -47.05229 57.91410 57.90698 1.000 112.63645 58 LYS B N 1
ATOM 2575 C CA . LYS B 2 58 ? -46.56675 56.59833 57.51581 1.000 122.02454 58 LYS B CA 1
ATOM 2576 C C . LYS B 2 58 ? -45.04439 56.60846 57.40447 1.000 127.47960 58 LYS B C 1
ATOM 2577 O O . LYS B 2 58 ? -44.45999 57.62015 57.01323 1.000 128.35913 58 LYS B O 1
ATOM 2583 N N . PRO B 2 59 ? -44.35040 55.52043 57.73309 1.000 148.82846 59 PRO B N 1
ATOM 2584 C CA . PRO B 2 59 ? -42.88087 55.53199 57.66171 1.000 153.06236 59 PRO B CA 1
ATOM 2585 C C . PRO B 2 59 ? -42.37101 55.65747 56.23135 1.000 149.59277 59 PRO B C 1
ATOM 2586 O O . PRO B 2 59 ? -43.11618 55.60600 55.25067 1.000 150.04730 59 PRO B O 1
ATOM 2590 N N . THR B 2 60 ? -41.05198 55.79782 56.12462 1.000 137.27864 60 THR B N 1
ATOM 2591 C CA . THR B 2 60 ? -40.38832 55.88388 54.83301 1.000 132.49461 60 THR B CA 1
ATOM 2592 C C . THR B 2 60 ? -39.61762 54.62095 54.47932 1.000 133.29702 60 THR B C 1
ATOM 2593 O O . THR B 2 60 ? -39.44453 54.32207 53.29725 1.000 131.30620 60 THR B O 1
ATOM 2597 N N . SER B 2 61 ? -39.18457 53.85773 55.47816 1.000 137.15535 61 SER B N 1
ATOM 2598 C CA . SER B 2 61 ? -38.50472 52.59067 55.27183 1.000 138.00447 61 SER B CA 1
ATOM 2599 C C . SER B 2 61 ? -38.99759 51.61854 56.32707 1.000 139.87642 61 SER B C 1
ATOM 2600 O O . SER B 2 61 ? -39.42148 52.02347 57.41515 1.000 140.00543 61 SER B O 1
ATOM 2603 N N . GLY B 2 62 ? -38.92425 50.33481 56.00317 1.000 136.30487 62 GLY B N 1
ATOM 2604 C CA . GLY B 2 62 ? -39.42680 49.31871 56.90272 1.000 131.37768 62 GLY B CA 1
ATOM 2605 C C . GLY B 2 62 ? -40.93133 49.44399 57.05794 1.000 123.46518 62 GLY B C 1
ATOM 2606 O O . GLY B 2 62 ? -41.59341 50.28149 56.45066 1.000 126.91570 62 GLY B O 1
ATOM 2607 N N . LYS B 2 63 ? -41.46992 48.60820 57.92451 1.000 120.25484 63 LYS B N 1
ATOM 2608 C CA . LYS B 2 63 ? -42.90874 48.53668 58.07893 1.000 119.82824 63 LYS B CA 1
ATOM 2609 C C . LYS B 2 63 ? -43.27241 48.56704 59.55506 1.000 122.68968 63 LYS B C 1
ATOM 2610 O O . LYS B 2 63 ? -42.50363 48.15329 60.41964 1.000 120.69911 63 LYS B O 1
ATOM 2616 N N . ILE B 2 64 ? -44.47959 49.03668 59.82780 1.000 119.27850 64 ILE B N 1
ATOM 2617 C CA . ILE B 2 64 ? -45.04847 49.05814 61.16229 1.000 112.27838 64 ILE B CA 1
ATOM 2618 C C . ILE B 2 64 ? -46.15601 48.02251 61.17078 1.000 115.84793 64 ILE B C 1
ATOM 2619 O O . ILE B 2 64 ? -46.93969 47.95646 60.22476 1.000 119.17075 64 ILE B O 1
ATOM 2624 N N . GLU B 2 65 ? -46.18381 47.16633 62.18642 1.000 123.55972 65 GLU B N 1
ATOM 2625 C CA . GLU B 2 65 ? -47.21616 46.13478 62.31742 1.000 113.36643 65 GLU B CA 1
ATOM 2626 C C . GLU B 2 65 ? -47.89171 46.35038 63.66841 1.000 114.12242 65 GLU B C 1
ATOM 2627 O O . GLU B 2 65 ? -47.33534 45.99367 64.70990 1.000 111.51988 65 GLU B O 1
ATOM 2633 N N . ILE B 2 66 ? -49.08373 46.94613 63.64293 1.000 121.80053 66 ILE B N 1
ATOM 2634 C CA . ILE B 2 66 ? -49.80490 47.38934 64.83311 1.000 124.98777 66 ILE B CA 1
ATOM 2635 C C . ILE B 2 66 ? -51.26645 46.98648 64.70980 1.000 129.59275 66 ILE B C 1
ATOM 2636 O O . ILE B 2 66 ? -51.87744 47.14720 63.64656 1.000 123.93354 66 ILE B O 1
ATOM 2641 N N . ALA B 2 67 ? -51.83387 46.50489 65.81786 1.000 132.76216 67 ALA B N 1
ATOM 2642 C CA . ALA B 2 67 ? -53.17482 45.90371 65.84970 1.000 131.63795 67 ALA B CA 1
ATOM 2643 C C . ALA B 2 67 ? -53.11958 44.73976 64.86197 1.000 130.77127 67 ALA B C 1
ATOM 2644 O O . ALA B 2 67 ? -52.22461 43.88527 64.97338 1.000 120.87140 67 ALA B O 1
ATOM 2646 N N . GLY B 2 68 ? -54.02843 44.64224 63.90700 1.000 132.23948 68 GLY B N 1
ATOM 2647 C CA . GLY B 2 68 ? -53.84514 43.65545 62.87084 1.000 136.21755 68 GLY B CA 1
ATOM 2648 C C . GLY B 2 68 ? -53.24463 44.20519 61.60877 1.000 134.34702 68 GLY B C 1
ATOM 2649 O O . GLY B 2 68 ? -53.05550 43.46222 60.64166 1.000 131.47099 68 GLY B O 1
ATOM 2650 N N . TYR B 2 69 ? -52.93668 45.48953 61.58368 1.000 136.53491 69 TYR B N 1
ATOM 2651 C CA . TYR B 2 69 ? -52.69075 46.19241 60.34021 1.000 137.13103 69 TYR B CA 1
ATOM 2652 C C . TYR B 2 69 ? -51.19716 46.41425 60.16921 1.000 130.89549 69 TYR B C 1
ATOM 2653 O O . TYR B 2 69 ? -50.46762 46.61343 61.14448 1.000 131.05310 69 TYR B O 1
ATOM 2662 N N . THR B 2 70 ? -50.73724 46.33580 58.92825 1.000 121.65771 70 THR B N 1
ATOM 2663 C CA . THR B 2 70 ? -49.36685 46.67909 58.59782 1.000 116.60546 70 THR B CA 1
ATOM 2664 C C . THR B 2 70 ? -49.31765 47.94103 57.74579 1.000 118.52434 70 THR B C 1
ATOM 2665 O O . THR B 2 70 ? -50.04352 48.06824 56.75071 1.000 118.06827 70 THR B O 1
ATOM 2669 N N . ILE B 2 71 ? -48.45408 48.86290 58.15536 1.000 119.15845 71 ILE B N 1
ATOM 2670 C CA . ILE B 2 71 ? -48.26347 50.17452 57.55760 1.000 112.59968 71 ILE B CA 1
ATOM 2671 C C . ILE B 2 71 ? -46.88106 50.16489 56.91134 1.000 118.29113 71 ILE B C 1
ATOM 2672 O O . ILE B 2 71 ? -45.86055 50.19199 57.60653 1.000 117.97370 71 ILE B O 1
ATOM 2677 N N . THR B 2 72 ? -46.84256 50.08705 55.59984 1.000 118.51132 72 THR B N 1
ATOM 2678 C CA . THR B 2 72 ? -45.61814 50.10732 54.82590 1.000 122.12516 72 THR B CA 1
ATOM 2679 C C . THR B 2 72 ? -45.32245 51.52490 54.34997 1.000 128.87155 72 THR B C 1
ATOM 2680 O O . THR B 2 72 ? -46.10707 52.45168 54.58466 1.000 123.11065 72 THR B O 1
ATOM 2684 N N . PRO B 2 73 ? -44.16457 51.75810 53.72008 1.000 132.53685 73 PRO B N 1
ATOM 2685 C CA . PRO B 2 73 ? -43.92023 53.10043 53.14672 1.000 132.59289 73 PRO B CA 1
ATOM 2686 C C . PRO B 2 73 ? -44.94032 53.51496 52.10516 1.000 131.84006 73 PRO B C 1
ATOM 2687 O O . PRO B 2 73 ? -45.01619 54.70274 51.77617 1.000 123.98007 73 PRO B O 1
ATOM 2691 N N . GLU B 2 74 ? -45.72963 52.56566 51.58651 1.000 138.71045 74 GLU B N 1
ATOM 2692 C CA . GLU B 2 74 ? -46.71949 52.80670 50.54070 1.000 135.16894 74 GLU B CA 1
ATOM 2693 C C . GLU B 2 74 ? -48.15905 52.65452 51.02382 1.000 130.88058 74 GLU B C 1
ATOM 2694 O O . GLU B 2 74 ? -49.06575 52.55099 50.19510 1.000 134.82430 74 GLU B O 1
ATOM 2700 N N . THR B 2 75 ? -48.39267 52.62533 52.33290 1.000 125.70278 75 THR B N 1
ATOM 2701 C CA . THR B 2 75 ? -49.74055 52.44838 52.85825 1.000 117.98875 75 THR B CA 1
ATOM 2702 C C . THR B 2 75 ? -50.59918 53.68299 52.60752 1.000 123.72655 75 THR B C 1
ATOM 2703 O O . THR B 2 75 ? -50.20162 54.80847 52.92737 1.000 121.77948 75 THR B O 1
ATOM 2707 N N . GLY B 2 76 ? -51.79639 53.45392 52.04500 1.000 124.87698 76 GLY B N 1
ATOM 2708 C CA . GLY B 2 76 ? -52.73992 54.50941 51.75396 1.000 130.56849 76 GLY B CA 1
ATOM 2709 C C . GLY B 2 76 ? -53.66374 54.85412 52.92242 1.000 139.68133 76 GLY B C 1
ATOM 2710 O O . GLY B 2 76 ? -53.65965 54.21863 53.97608 1.000 139.75678 76 GLY B O 1
ATOM 2711 N N . ASN B 2 77 ? -54.48720 55.88145 52.69547 1.000 147.57331 77 ASN B N 1
ATOM 2712 C CA . ASN B 2 77 ? -55.36332 56.46471 53.71219 1.000 145.40243 77 ASN B CA 1
ATOM 2713 C C . ASN B 2 77 ? -56.80366 55.95429 53.69846 1.000 147.04231 77 ASN B C 1
ATOM 2714 O O . ASN B 2 77 ? -57.62851 56.48098 54.45113 1.000 146.61204 77 ASN B O 1
ATOM 2719 N N . LYS B 2 78 ? -57.14300 54.95907 52.87308 1.000 144.47164 78 LYS B N 1
ATOM 2720 C CA . LYS B 2 78 ? -58.55263 54.59257 52.74906 1.000 141.09586 78 LYS B CA 1
ATOM 2721 C C . LYS B 2 78 ? -59.04333 53.85588 53.99268 1.000 147.93020 78 LYS B C 1
ATOM 2722 O O . LYS B 2 78 ? -60.02240 54.27229 54.63232 1.000 138.60556 78 LYS B O 1
ATOM 2728 N N . GLY B 2 79 ? -58.34599 52.78808 54.37792 1.000 169.54234 79 GLY B N 1
ATOM 2729 C CA . GLY B 2 79 ? -58.79277 51.90449 55.43245 1.000 165.89877 79 GLY B CA 1
ATOM 2730 C C . GLY B 2 79 ? -58.38949 52.30793 56.82991 1.000 162.73078 79 GLY B C 1
ATOM 2731 O O . GLY B 2 79 ? -58.66124 51.56784 57.78491 1.000 165.97596 79 GLY B O 1
ATOM 2732 N N . LEU B 2 80 ? -57.77568 53.48394 56.97984 1.000 138.47389 80 LEU B N 1
ATOM 2733 C CA . LEU B 2 80 ? -57.31286 53.92432 58.28846 1.000 131.49574 80 LEU B CA 1
ATOM 2734 C C . LEU B 2 80 ? -58.44261 53.92785 59.30114 1.000 125.78068 80 LEU B C 1
ATOM 2735 O O . LEU B 2 80 ? -58.19969 53.75950 60.50263 1.000 117.82767 80 LEU B O 1
ATOM 2740 N N . LYS B 2 81 ? -59.67918 54.10541 58.82680 1.000 124.47982 81 LYS B N 1
ATOM 2741 C CA . LYS B 2 81 ? -60.83480 54.16877 59.71128 1.000 121.76165 81 LYS B CA 1
ATOM 2742 C C . LYS B 2 81 ? -60.92148 52.95075 60.61638 1.000 118.16813 81 LYS B C 1
ATOM 2743 O O . LYS B 2 81 ? -61.44328 53.04112 61.73553 1.000 112.40568 81 LYS B O 1
ATOM 2749 N N . ASP B 2 82 ? -60.42848 51.80134 60.15239 1.000 120.41929 82 ASP B N 1
ATOM 2750 C CA . ASP B 2 82 ? -60.50744 50.60829 60.98374 1.000 124.73153 82 ASP B CA 1
ATOM 2751 C C . ASP B 2 82 ? -59.35924 50.50680 61.97831 1.000 120.65933 82 ASP B C 1
ATOM 2752 O O . ASP B 2 82 ? -59.52075 49.91241 63.05858 1.000 117.34632 82 ASP B O 1
ATOM 2757 N N . LEU B 2 83 ? -58.19747 51.05255 61.60726 1.000 128.01027 83 LEU B N 1
ATOM 2758 C CA . LEU B 2 83 ? -57.03891 51.10694 62.49592 1.000 118.62510 83 LEU B CA 1
ATOM 2759 C C . LEU B 2 83 ? -57.24652 52.07424 63.65085 1.000 108.05994 83 LEU B C 1
ATOM 2760 O O . LEU B 2 83 ? -56.90054 51.76802 64.79665 1.000 97.91981 83 LEU B O 1
ATOM 2765 N N . ARG B 2 84 ? -57.82763 53.23651 63.37670 1.000 102.55577 84 ARG B N 1
ATOM 2766 C CA . ARG B 2 84 ? -58.01886 54.22066 64.43164 1.000 106.46075 84 ARG B CA 1
ATOM 2767 C C . ARG B 2 84 ? -59.04876 53.78191 65.46529 1.000 106.40201 84 ARG B C 1
ATOM 2768 O O . ARG B 2 84 ? -59.04200 54.30442 66.58968 1.000 100.81933 84 ARG B O 1
ATOM 2776 N N . ARG B 2 85 ? -59.93702 52.84658 65.12163 1.000 111.91096 85 ARG B N 1
ATOM 2777 C CA . ARG B 2 85 ? -60.79382 52.27272 66.15201 1.000 106.36219 85 ARG B CA 1
ATOM 2778 C C . ARG B 2 85 ? -59.96026 51.46573 67.12843 1.000 105.13941 85 ARG B C 1
ATOM 2779 O O . ARG B 2 85 ? -60.17648 51.52388 68.34280 1.000 104.85139 85 ARG B O 1
ATOM 2787 N N . LYS B 2 86 ? -58.93713 50.79042 66.62601 1.000 99.17035 86 LYS B N 1
ATOM 2788 C CA . LYS B 2 86 ? -58.09337 50.03411 67.52866 1.000 104.37316 86 LYS B CA 1
ATOM 2789 C C . LYS B 2 86 ? -57.03193 50.92220 68.18477 1.000 103.35232 86 LYS B C 1
ATOM 2790 O O . LYS B 2 86 ? -56.82500 50.84663 69.40009 1.000 103.22678 86 LYS B O 1
ATOM 2796 N N . VAL B 2 87 ? -56.38724 51.81005 67.43396 1.000 97.25218 87 VAL B N 1
ATOM 2797 C CA . VAL B 2 87 ? -55.23252 52.54556 67.94420 1.000 97.89684 87 VAL B CA 1
ATOM 2798 C C . VAL B 2 87 ? -55.57164 54.02554 68.02110 1.000 94.92665 87 VAL B C 1
ATOM 2799 O O . VAL B 2 87 ? -55.64335 54.71060 66.99454 1.000 101.53147 87 VAL B O 1
ATOM 2803 N N . SER B 2 88 ? -55.72311 54.53108 69.23853 1.000 93.09359 88 SER B N 1
ATOM 2804 C CA . SER B 2 88 ? -56.24750 55.86304 69.50135 1.000 96.33138 88 SER B CA 1
ATOM 2805 C C . SER B 2 88 ? -55.14248 56.76400 70.04782 1.000 94.96996 88 SER B C 1
ATOM 2806 O O . SER B 2 88 ? -54.33566 56.32950 70.87764 1.000 92.25101 88 SER B O 1
ATOM 2809 N N . LEU B 2 89 ? -55.06313 57.98906 69.52262 1.000 89.88810 89 LEU B N 1
ATOM 2810 C CA . LEU B 2 89 ? -54.14614 59.01067 70.02024 1.000 89.59550 89 LEU B CA 1
ATOM 2811 C C . LEU B 2 89 ? -54.90828 59.99968 70.89018 1.000 89.83784 89 LEU B C 1
ATOM 2812 O O . LEU B 2 89 ? -56.03984 60.38482 70.56802 1.000 92.00166 89 LEU B O 1
ATOM 2817 N N . ALA B 2 90 ? -54.30435 60.36144 72.01796 1.000 89.01057 90 ALA B N 1
ATOM 2818 C CA . ALA B 2 90 ? -54.83743 61.35642 72.94627 1.000 92.33866 90 ALA B CA 1
ATOM 2819 C C . ALA B 2 90 ? -53.85533 62.51553 73.03208 1.000 93.70400 90 ALA B C 1
ATOM 2820 O O . ALA B 2 90 ? -52.86625 62.43494 73.77239 1.000 90.31802 90 ALA B O 1
ATOM 2822 N N . PHE B 2 91 ? -54.17197 63.61809 72.34809 1.000 98.03373 91 PHE B N 1
ATOM 2823 C CA . PHE B 2 91 ? -53.20669 64.69802 72.16457 1.000 93.43252 91 PHE B CA 1
ATOM 2824 C C . PHE B 2 91 ? -53.10705 65.58069 73.39502 1.000 94.09915 91 PHE B C 1
ATOM 2825 O O . PHE B 2 91 ? -53.88274 65.47884 74.35722 1.000 92.36075 91 PHE B O 1
ATOM 2833 N N . GLN B 2 92 ? -52.14364 66.49117 73.32555 1.000 93.07552 92 GLN B N 1
ATOM 2834 C CA . GLN B 2 92 ? -51.81487 67.31771 74.46667 1.000 89.35290 92 GLN B CA 1
ATOM 2835 C C . GLN B 2 92 ? -52.79516 68.47812 74.54803 1.000 82.76430 92 GLN B C 1
ATOM 2836 O O . GLN B 2 92 ? -53.19828 69.03189 73.52664 1.000 77.91479 92 GLN B O 1
ATOM 2842 N N . PHE B 2 93 ? -53.21735 68.80232 75.76783 1.000 86.48050 93 PHE B N 1
ATOM 2843 C CA . PHE B 2 93 ? -54.24743 69.81065 76.01195 1.000 86.02901 93 PHE B CA 1
ATOM 2844 C C . PHE B 2 93 ? -55.49483 69.51127 75.19158 1.000 86.60805 93 PHE B C 1
ATOM 2845 O O . PHE B 2 93 ? -56.09115 70.38803 74.56570 1.000 88.66184 93 PHE B O 1
ATOM 2853 N N . SER B 2 94 ? -55.91039 68.24817 75.22110 1.000 87.72079 94 SER B N 1
ATOM 2854 C CA . SER B 2 94 ? -56.94548 67.82892 74.29304 1.000 85.10932 94 SER B CA 1
ATOM 2855 C C . SER B 2 94 ? -58.28368 68.48512 74.55333 1.000 82.32051 94 SER B C 1
ATOM 2856 O O . SER B 2 94 ? -59.19571 68.23348 73.77432 1.000 84.43350 94 SER B O 1
ATOM 2859 N N . GLU B 2 95 ? -58.45668 69.29698 75.59969 1.000 85.75101 95 GLU B N 1
ATOM 2860 C CA . GLU B 2 95 ? -59.70893 70.03676 75.70183 1.000 85.78299 95 GLU B CA 1
ATOM 2861 C C . GLU B 2 95 ? -59.96993 70.89392 74.47678 1.000 88.46514 95 GLU B C 1
ATOM 2862 O O . GLU B 2 95 ? -61.09492 71.38341 74.32014 1.000 87.46232 95 GLU B O 1
ATOM 2868 N N . ALA B 2 96 ? -58.97069 71.07999 73.60949 1.000 84.64844 96 ALA B N 1
ATOM 2869 C CA . ALA B 2 96 ? -59.17201 71.80254 72.36159 1.000 85.31836 96 ALA B CA 1
ATOM 2870 C C . ALA B 2 96 ? -60.07454 71.06387 71.38368 1.000 85.22197 96 ALA B C 1
ATOM 2871 O O . ALA B 2 96 ? -60.61838 71.70340 70.47734 1.000 77.46059 96 ALA B O 1
ATOM 2873 N N . GLN B 2 97 ? -60.21325 69.73089 71.53808 1.000 87.22797 97 GLN B N 1
ATOM 2874 C CA . GLN B 2 97 ? -61.07502 68.90827 70.67762 1.000 82.98087 97 GLN B CA 1
ATOM 2875 C C . GLN B 2 97 ? -62.55819 69.24018 70.86009 1.000 83.92902 97 GLN B C 1
ATOM 2876 O O . GLN B 2 97 ? -63.31565 69.28128 69.87289 1.000 74.84423 97 GLN B O 1
ATOM 2882 N N . LEU B 2 98 ? -62.97540 69.52484 72.10212 1.000 79.55441 98 LEU B N 1
ATOM 2883 C CA . LEU B 2 98 ? -64.38752 69.72015 72.42184 1.000 80.55240 98 LEU B CA 1
ATOM 2884 C C . LEU B 2 98 ? -65.03302 70.72450 71.46814 1.000 89.74772 98 LEU B C 1
ATOM 2885 O O . LEU B 2 98 ? -64.48968 71.80406 71.21336 1.000 86.36606 98 LEU B O 1
ATOM 2890 N N . PHE B 2 99 ? -66.22876 70.34772 70.94118 1.000 96.36443 99 PHE B N 1
ATOM 2891 C CA . PHE B 2 99 ? -66.92108 71.17597 69.96058 1.000 93.72736 99 PHE B CA 1
ATOM 2892 C C . PHE B 2 99 ? -68.42706 70.98263 69.92606 1.000 90.46191 99 PHE B C 1
ATOM 2893 O O . PHE B 2 99 ? -69.07386 71.59585 69.08726 1.000 94.56520 99 PHE B O 1
ATOM 2901 N N . GLU B 2 100 ? -69.00636 70.12970 70.75102 1.000 90.38861 100 GLU B N 1
ATOM 2902 C CA . GLU B 2 100 ? -70.42237 69.84016 70.61271 1.000 96.71865 100 GLU B CA 1
ATOM 2903 C C . GLU B 2 100 ? -71.26826 70.66913 71.56890 1.000 98.38464 100 GLU B C 1
ATOM 2904 O O . GLU B 2 100 ? -70.76612 71.35379 72.46047 1.000 104.29438 100 GLU B O 1
ATOM 2910 N N . ASN B 2 101 ? -72.57393 70.65259 71.31816 1.000 95.93212 101 ASN B N 1
ATOM 2911 C CA . ASN B 2 101 ? -73.50436 71.47586 72.08447 1.000 92.70632 101 ASN B CA 1
ATOM 2912 C C . ASN B 2 101 ? -73.73028 70.92609 73.47779 1.000 101.86832 101 ASN B C 1
ATOM 2913 O O . ASN B 2 101 ? -74.15120 71.66766 74.37392 1.000 102.88850 101 ASN B O 1
ATOM 2918 N N . THR B 2 102 ? -73.59299 69.61294 73.63941 1.000 102.94481 102 THR B N 1
ATOM 2919 C CA . THR B 2 102 ? -73.61761 68.95864 74.93472 1.000 104.76465 102 THR B CA 1
ATOM 2920 C C . THR B 2 102 ? -72.32554 68.19296 75.11462 1.000 104.47706 102 THR B C 1
ATOM 2921 O O . THR B 2 102 ? -71.71495 67.75285 74.13562 1.000 107.60935 102 THR B O 1
ATOM 2925 N N . VAL B 2 103 ? -71.93282 68.02683 76.37733 1.000 116.44344 103 VAL B N 1
ATOM 2926 C CA . VAL B 2 103 ? -70.80551 67.16083 76.71352 1.000 112.24014 103 VAL B CA 1
ATOM 2927 C C . VAL B 2 103 ? -70.99770 65.76884 76.11453 1.000 116.44475 103 VAL B C 1
ATOM 2928 O O . VAL B 2 103 ? -70.12904 65.24833 75.39174 1.000 112.52078 103 VAL B O 1
ATOM 2932 N N . LEU B 2 104 ? -72.16967 65.16724 76.38728 1.000 123.82301 104 LEU B N 1
ATOM 2933 C CA . LEU B 2 104 ? -72.47304 63.79192 75.98940 1.000 118.20980 104 LEU B CA 1
ATOM 2934 C C . LEU B 2 104 ? -72.33191 63.58518 74.48252 1.000 119.82405 104 LEU B C 1
ATOM 2935 O O . LEU B 2 104 ? -71.84006 62.54298 74.03230 1.000 119.20714 104 LEU B O 1
ATOM 2940 N N . LYS B 2 105 ? -72.77317 64.55382 73.68291 1.000 122.31913 105 LYS B N 1
ATOM 2941 C CA . LYS B 2 105 ? -72.61311 64.41982 72.24261 1.000 124.11377 105 LYS B CA 1
ATOM 2942 C C . LYS B 2 105 ? -71.13690 64.41287 71.85078 1.000 119.89220 105 LYS B C 1
ATOM 2943 O O . LYS B 2 105 ? -70.71934 63.62912 70.98354 1.000 120.21211 105 LYS B O 1
ATOM 2949 N N . ASP B 2 106 ? -70.31655 65.24680 72.49911 1.000 116.22916 106 ASP B N 1
ATOM 2950 C CA . ASP B 2 106 ? -68.91370 65.27493 72.10591 1.000 112.75660 106 ASP B CA 1
ATOM 2951 C C . ASP B 2 106 ? -68.22756 63.97710 72.48459 1.000 110.31640 106 ASP B C 1
ATOM 2952 O O . ASP B 2 106 ? -67.27358 63.56294 71.81231 1.000 108.92493 106 ASP B O 1
ATOM 2957 N N . VAL B 2 107 ? -68.69359 63.32523 73.55317 1.000 110.12214 107 VAL B N 1
ATOM 2958 C CA . VAL B 2 107 ? -68.15593 62.00472 73.88304 1.000 112.04704 107 VAL B CA 1
ATOM 2959 C C . VAL B 2 107 ? -68.60454 60.96984 72.85416 1.000 111.95885 107 VAL B C 1
ATOM 2960 O O . VAL B 2 107 ? -67.82175 60.11398 72.43309 1.000 111.04729 107 VAL B O 1
ATOM 2964 N N . GLU B 2 108 ? -69.87820 61.00835 72.45886 1.000 116.25803 108 GLU B N 1
ATOM 2965 C CA . GLU B 2 108 ? -70.38237 60.06860 71.45400 1.000 120.15305 108 GLU B CA 1
ATOM 2966 C C . GLU B 2 108 ? -69.65928 60.17579 70.11286 1.000 120.23058 108 GLU B C 1
ATOM 2967 O O . GLU B 2 108 ? -69.63496 59.19915 69.35459 1.000 122.42191 108 GLU B O 1
ATOM 2973 N N . TYR B 2 109 ? -69.09270 61.34905 69.79795 1.000 118.32941 109 TYR B N 1
ATOM 2974 C CA . TYR B 2 109 ? -68.54947 61.60452 68.45597 1.000 119.21473 109 TYR B CA 1
ATOM 2975 C C . TYR B 2 109 ? -67.62266 60.48941 67.95406 1.000 118.28566 109 TYR B C 1
ATOM 2976 O O . TYR B 2 109 ? -67.68747 60.10009 66.78524 1.000 121.22208 109 TYR B O 1
ATOM 2985 N N . GLY B 2 110 ? -66.71764 60.00635 68.79395 1.000 114.52709 110 GLY B N 1
ATOM 2986 C CA . GLY B 2 110 ? -65.76425 58.98748 68.38910 1.000 113.73602 110 GLY B CA 1
ATOM 2987 C C . GLY B 2 110 ? -66.38904 57.66556 67.99218 1.000 117.45833 110 GLY B C 1
ATOM 2988 O O . GLY B 2 110 ? -66.20369 57.15826 66.87430 1.000 119.88260 110 GLY B O 1
ATOM 2989 N N . PRO B 2 111 ? -67.08399 57.03617 68.97380 1.000 122.18152 111 PRO B N 1
ATOM 2990 C CA . PRO B 2 111 ? -67.97162 55.90781 68.68337 1.000 122.66225 111 PRO B CA 1
ATOM 2991 C C . PRO B 2 111 ? -68.72796 56.02017 67.36979 1.000 127.42690 111 PRO B C 1
ATOM 2992 O O . PRO B 2 111 ? -68.57211 55.14595 66.51552 1.000 130.12176 111 PRO B O 1
ATOM 2996 N N . ARG B 2 112 ? -69.49897 57.09543 67.17657 1.000 128.77994 112 ARG B N 1
ATOM 2997 C CA . ARG B 2 112 ? -70.24231 57.27225 65.93059 1.000 133.76444 112 ARG B CA 1
ATOM 2998 C C . ARG B 2 112 ? -69.34316 57.08830 64.71769 1.000 133.99708 112 ARG B C 1
ATOM 2999 O O . ARG B 2 112 ? -69.64323 56.28601 63.83245 1.000 138.23974 112 ARG B O 1
ATOM 3007 N N . ASN B 2 113 ? -68.21686 57.80173 64.67449 1.000 129.78685 113 ASN B N 1
ATOM 3008 C CA . ASN B 2 113 ? -67.33153 57.72239 63.52003 1.000 130.15580 113 ASN B CA 1
ATOM 3009 C C . ASN B 2 113 ? -66.80260 56.31666 63.30637 1.000 130.93214 113 ASN B C 1
ATOM 3010 O O . ASN B 2 113 ? -66.37506 55.99795 62.19293 1.000 133.07891 113 ASN B O 1
ATOM 3015 N N . PHE B 2 114 ? -66.74682 55.49482 64.35791 1.000 129.31603 114 PHE B N 1
ATOM 3016 C CA . PHE B 2 114 ? -66.25403 54.12705 64.21994 1.000 130.45813 114 PHE B CA 1
ATOM 3017 C C . PHE B 2 114 ? -67.36927 53.09227 64.11811 1.000 135.69262 114 PHE B C 1
ATOM 3018 O O . PHE B 2 114 ? -67.09828 51.88947 64.21342 1.000 137.03148 114 PHE B O 1
ATOM 3026 N N . GLY B 2 115 ? -68.60814 53.52808 63.93153 1.000 139.09570 115 GLY B N 1
ATOM 3027 C CA . GLY B 2 115 ? -69.69345 52.63095 63.63542 1.000 145.03672 115 GLY B CA 1
ATOM 3028 C C . GLY B 2 115 ? -70.54134 52.19282 64.80410 1.000 145.82288 115 GLY B C 1
ATOM 3029 O O . GLY B 2 115 ? -71.24253 51.18188 64.68263 1.000 154.52174 115 GLY B O 1
ATOM 3030 N N . PHE B 2 116 ? -70.51718 52.90543 65.92155 1.000 141.63091 116 PHE B N 1
ATOM 3031 C CA . PHE B 2 116 ? -71.45612 52.57813 66.97769 1.000 143.09171 116 PHE B CA 1
ATOM 3032 C C . PHE B 2 116 ? -72.80870 53.18341 66.62757 1.000 147.60585 116 PHE B C 1
ATOM 3033 O O . PHE B 2 116 ? -72.90156 54.18497 65.91291 1.000 147.79735 116 PHE B O 1
ATOM 3041 N N . SER B 2 117 ? -73.86364 52.54776 67.11403 1.000 151.77046 117 SER B N 1
ATOM 3042 C CA . SER B 2 117 ? -75.20465 53.01838 66.83549 1.000 156.85079 117 SER B CA 1
ATOM 3043 C C . SER B 2 117 ? -75.56139 54.21067 67.71681 1.000 154.03838 117 SER B C 1
ATOM 3044 O O . SER B 2 117 ? -74.83373 54.58521 68.62960 1.000 148.40491 117 SER B O 1
ATOM 3047 N N . GLU B 2 118 ? -76.72807 54.78292 67.44749 1.000 158.59450 118 GLU B N 1
ATOM 3048 C CA . GLU B 2 118 ? -77.35338 55.75392 68.33154 1.000 158.90266 118 GLU B CA 1
ATOM 3049 C C . GLU B 2 118 ? -77.22336 55.29003 69.77815 1.000 156.41143 118 GLU B C 1
ATOM 3050 O O . GLU B 2 118 ? -76.48291 55.89529 70.56085 1.000 150.33544 118 GLU B O 1
ATOM 3056 N N . ASP B 2 119 ? -77.88943 54.17256 70.11187 1.000 168.34489 119 ASP B N 1
ATOM 3057 C CA . ASP B 2 119 ? -77.89943 53.66676 71.48577 1.000 163.61163 119 ASP B CA 1
ATOM 3058 C C . ASP B 2 119 ? -76.53387 53.12779 71.89591 1.000 154.93283 119 ASP B C 1
ATOM 3059 O O . ASP B 2 119 ? -76.11189 53.31379 73.04456 1.000 154.78286 119 ASP B O 1
ATOM 3064 N N . GLU B 2 120 ? -75.82541 52.47112 70.96883 1.000 151.71519 120 GLU B N 1
ATOM 3065 C CA . GLU B 2 120 ? -74.52273 51.90060 71.29601 1.000 147.07906 120 GLU B CA 1
ATOM 3066 C C . GLU B 2 120 ? -73.56110 52.99175 71.73456 1.000 146.30865 120 GLU B C 1
ATOM 3067 O O . GLU B 2 120 ? -72.94108 52.89989 72.80237 1.000 136.46759 120 GLU B O 1
ATOM 3073 N N . ALA B 2 121 ? -73.47622 54.06351 70.93929 1.000 145.68597 121 ALA B N 1
ATOM 3074 C CA . ALA B 2 121 ? -72.58088 55.17139 71.24345 1.000 134.21462 121 ALA B CA 1
ATOM 3075 C C . ALA B 2 121 ? -73.06293 55.95850 72.45079 1.000 132.72235 121 ALA B C 1
ATOM 3076 O O . ALA B 2 121 ? -72.24847 56.40555 73.25879 1.000 136.66141 121 ALA B O 1
ATOM 3078 N N . ARG B 2 122 ? -74.37915 56.11785 72.60863 1.000 136.55211 122 ARG B N 1
ATOM 3079 C CA . ARG B 2 122 ? -74.89852 56.84094 73.76749 1.000 135.62280 122 ARG B CA 1
ATOM 3080 C C . ARG B 2 122 ? -74.52348 56.15181 75.07208 1.000 134.12391 122 ARG B C 1
ATOM 3081 O O . ARG B 2 122 ? -74.03787 56.79660 76.01146 1.000 129.24440 122 ARG B O 1
ATOM 3089 N N . GLU B 2 123 ? -74.73867 54.82909 75.14702 1.000 143.92329 123 GLU B N 1
ATOM 3090 C CA . GLU B 2 123 ? -74.40873 54.09386 76.36422 1.000 140.35130 123 GLU B CA 1
ATOM 3091 C C . GLU B 2 123 ? -72.90058 53.96901 76.53755 1.000 135.56729 123 GLU B C 1
ATOM 3092 O O . GLU B 2 123 ? -72.39842 54.06927 77.66564 1.000 131.24888 123 GLU B O 1
ATOM 3098 N N . ALA B 2 124 ? -72.15585 53.81742 75.43830 1.000 155.34976 124 ALA B N 1
ATOM 3099 C CA . ALA B 2 124 ? -70.70186 53.73439 75.53848 1.000 155.90468 124 ALA B CA 1
ATOM 3100 C C . ALA B 2 124 ? -70.09068 55.06562 75.96357 1.000 150.60435 124 ALA B C 1
ATOM 3101 O O . ALA B 2 124 ? -69.01591 55.08689 76.57316 1.000 150.91781 124 ALA B O 1
ATOM 3103 N N . ALA B 2 125 ? -70.74968 56.17956 75.64437 1.000 134.60441 125 ALA B N 1
ATOM 3104 C CA . ALA B 2 125 ? -70.28685 57.47709 76.10475 1.000 115.69893 125 ALA B CA 1
ATOM 3105 C C . ALA B 2 125 ? -70.64904 57.69861 77.55943 1.000 117.22219 125 ALA B C 1
ATOM 3106 O O . ALA B 2 125 ? -69.84618 58.24213 78.32205 1.000 124.43500 125 ALA B O 1
ATOM 3108 N N . LEU B 2 126 ? -71.85414 57.29117 77.96117 1.000 124.69190 126 LEU B N 1
ATOM 3109 C CA . LEU B 2 126 ? -72.26372 57.49250 79.34590 1.000 118.58084 126 LEU B CA 1
ATOM 3110 C C . LEU B 2 126 ? -71.42879 56.64197 80.30036 1.000 116.25078 126 LEU B C 1
ATOM 3111 O O . LEU B 2 126 ? -71.25683 57.00263 81.47168 1.000 114.44733 126 LEU B O 1
ATOM 3116 N N . LYS B 2 127 ? -70.89665 55.51711 79.82785 1.000 116.60103 127 LYS B N 1
ATOM 3117 C CA . LYS B 2 127 ? -70.01664 54.73152 80.68168 1.000 114.61501 127 LYS B CA 1
ATOM 3118 C C . LYS B 2 127 ? -68.76440 55.51949 81.00796 1.000 115.93170 127 LYS B C 1
ATOM 3119 O O . LYS B 2 127 ? -68.45342 55.79653 82.17343 1.000 118.28970 127 LYS B O 1
ATOM 3125 N N . TRP B 2 128 ? -68.03162 55.89399 79.97257 1.000 125.29376 128 TRP B N 1
ATOM 3126 C CA . TRP B 2 128 ? -66.74385 56.53518 80.16453 1.000 124.88324 128 TRP B CA 1
ATOM 3127 C C . TRP B 2 128 ? -66.84075 57.91949 80.78682 1.000 121.38732 128 TRP B C 1
ATOM 3128 O O . TRP B 2 128 ? -65.90320 58.33733 81.47589 1.000 121.23800 128 TRP B O 1
ATOM 3139 N N . LEU B 2 129 ? -67.92903 58.65525 80.54582 1.000 106.55181 129 LEU B N 1
ATOM 3140 C CA . LEU B 2 129 ? -68.11119 59.91506 81.25695 1.000 104.26496 129 LEU B CA 1
ATOM 3141 C C . LEU B 2 129 ? -68.01938 59.73002 82.76778 1.000 112.59973 129 LEU B C 1
ATOM 3142 O O . LEU B 2 129 ? -67.27922 60.44637 83.45071 1.000 112.46036 129 LEU B O 1
ATOM 3147 N N . LYS B 2 130 ? -68.74929 58.76007 83.31784 1.000 115.16644 130 LYS B N 1
ATOM 3148 C CA . LYS B 2 130 ? -68.63577 58.56880 84.75509 1.000 106.56081 130 LYS B CA 1
ATOM 3149 C C . LYS B 2 130 ? -67.25784 58.02299 85.11219 1.000 107.33096 130 LYS B C 1
ATOM 3150 O O . LYS B 2 130 ? -66.70456 58.39810 86.14952 1.000 107.32638 130 LYS B O 1
ATOM 3156 N N . LYS B 2 131 ? -66.65530 57.20413 84.23992 1.000 111.25331 131 LYS B N 1
ATOM 3157 C CA . LYS B 2 131 ? -65.31274 56.70395 84.53442 1.000 108.74709 131 LYS B CA 1
ATOM 3158 C C . LYS B 2 131 ? -64.29550 57.82741 84.69296 1.000 110.65893 131 LYS B C 1
ATOM 3159 O O . LYS B 2 131 ? -63.40355 57.73535 85.54345 1.000 111.59261 131 LYS B O 1
ATOM 3165 N N . VAL B 2 132 ? -64.38023 58.87973 83.87088 1.000 110.51180 132 VAL B N 1
ATOM 3166 C CA . VAL B 2 132 ? -63.40722 59.97339 83.96374 1.000 105.49771 132 VAL B CA 1
ATOM 3167 C C . VAL B 2 132 ? -63.82328 60.98245 85.03127 1.000 106.23643 132 VAL B C 1
ATOM 3168 O O . VAL B 2 132 ? -63.21449 62.05502 85.15629 1.000 98.16008 132 VAL B O 1
ATOM 3172 N N . GLY B 2 133 ? -64.86189 60.66037 85.80273 1.000 102.69963 133 GLY B N 1
ATOM 3173 C CA . GLY B 2 133 ? -65.09669 61.39745 87.02008 1.000 107.14838 133 GLY B CA 1
ATOM 3174 C C . GLY B 2 133 ? -65.91987 62.64350 86.85872 1.000 108.02154 133 GLY B C 1
ATOM 3175 O O . GLY B 2 133 ? -65.76667 63.57772 87.65313 1.000 113.67635 133 GLY B O 1
ATOM 3176 N N . LEU B 2 134 ? -66.72014 62.72867 85.81362 1.000 109.33122 134 LEU B N 1
ATOM 3177 C CA . LEU B 2 134 ? -67.56382 63.89037 85.62199 1.000 118.23643 134 LEU B CA 1
ATOM 3178 C C . LEU B 2 134 ? -68.84477 63.73355 86.42529 1.000 118.33237 134 LEU B C 1
ATOM 3179 O O . LEU B 2 134 ? -69.45578 62.66468 86.42291 1.000 119.32518 134 LEU B O 1
ATOM 3184 N N . LYS B 2 135 ? -69.24950 64.79956 87.11633 1.000 126.09460 135 LYS B N 1
ATOM 3185 C CA . LYS B 2 135 ? -70.53334 64.78585 87.80826 1.000 127.74175 135 LYS B CA 1
ATOM 3186 C C . LYS B 2 135 ? -71.65570 64.58796 86.78538 1.000 132.25094 135 LYS B C 1
ATOM 3187 O O . LYS B 2 135 ? -71.50208 64.86819 85.59498 1.000 134.40346 135 LYS B O 1
ATOM 3193 N N . ASP B 2 136 ? -72.79713 64.09078 87.25937 1.000 127.42581 136 ASP B N 1
ATOM 3194 C CA . ASP B 2 136 ? -73.88491 63.75876 86.34533 1.000 121.97500 136 ASP B CA 1
ATOM 3195 C C . ASP B 2 136 ? -74.60535 64.98673 85.81897 1.000 127.01551 136 ASP B C 1
ATOM 3196 O O . ASP B 2 136 ? -75.14432 64.94474 84.71121 1.000 123.89965 136 ASP B O 1
ATOM 3201 N N . ASP B 2 137 ? -74.66698 66.06929 86.59739 1.000 133.75930 137 ASP B N 1
ATOM 3202 C CA . ASP B 2 137 ? -75.37397 67.26794 86.14687 1.000 136.30566 137 ASP B CA 1
ATOM 3203 C C . ASP B 2 137 ? -74.67429 67.97696 84.99081 1.000 134.20178 137 ASP B C 1
ATOM 3204 O O . ASP B 2 137 ? -75.28829 68.82948 84.34304 1.000 134.37672 137 ASP B O 1
ATOM 3209 N N . LEU B 2 138 ? -73.42192 67.64245 84.71683 1.000 128.39334 138 LEU B N 1
ATOM 3210 C CA . LEU B 2 138 ? -72.63885 68.27023 83.66758 1.000 119.87976 138 LEU B CA 1
ATOM 3211 C C . LEU B 2 138 ? -72.66175 67.49591 82.36076 1.000 115.16347 138 LEU B C 1
ATOM 3212 O O . LEU B 2 138 ? -71.96691 67.87995 81.42164 1.000 117.34680 138 LEU B O 1
ATOM 3217 N N . ILE B 2 139 ? -73.42045 66.40390 82.28257 1.000 120.53998 139 ILE B N 1
ATOM 3218 C CA . ILE B 2 139 ? -73.45415 65.59744 81.06877 1.000 118.23816 139 ILE B CA 1
ATOM 3219 C C . ILE B 2 139 ? -74.17105 66.31104 79.93806 1.000 119.94484 139 ILE B C 1
ATOM 3220 O O . ILE B 2 139 ? -73.94764 65.99755 78.76331 1.000 111.18566 139 ILE B O 1
ATOM 3225 N N . GLU B 2 140 ? -75.04538 67.26095 80.26857 1.000 132.49647 140 GLU B N 1
ATOM 3226 C CA . GLU B 2 140 ? -75.83935 67.97712 79.28089 1.000 132.49113 140 GLU B CA 1
ATOM 3227 C C . GLU B 2 140 ? -75.49662 69.46018 79.18958 1.000 132.40632 140 GLU B C 1
ATOM 3228 O O . GLU B 2 140 ? -76.16730 70.19080 78.45334 1.000 135.65776 140 GLU B O 1
ATOM 3234 N N . HIS B 2 141 ? -74.47285 69.92384 79.90642 1.000 122.90855 141 HIS B N 1
ATOM 3235 C CA . HIS B 2 141 ? -74.00309 71.28284 79.71074 1.000 118.24474 141 HIS B CA 1
ATOM 3236 C C . HIS B 2 141 ? -73.22965 71.36439 78.40716 1.000 108.29065 141 HIS B C 1
ATOM 3237 O O . HIS B 2 141 ? -72.85149 70.35308 77.80202 1.000 97.34216 141 HIS B O 1
ATOM 3244 N N . SER B 2 142 ? -72.99820 72.59753 77.98192 1.000 109.60787 142 SER B N 1
ATOM 3245 C CA . SER B 2 142 ? -72.02055 72.82460 76.94342 1.000 98.81202 142 SER B CA 1
ATOM 3246 C C . SER B 2 142 ? -70.65742 72.48204 77.52753 1.000 92.81597 142 SER B C 1
ATOM 3247 O O . SER B 2 142 ? -70.37511 72.82320 78.68245 1.000 97.91290 142 SER B O 1
ATOM 3250 N N . PRO B 2 143 ? -69.82008 71.76561 76.78692 1.000 86.47049 143 PRO B N 1
ATOM 3251 C CA . PRO B 2 143 ? -68.45260 71.52292 77.25815 1.000 95.18547 143 PRO B CA 1
ATOM 3252 C C . PRO B 2 143 ? -67.67397 72.81084 77.55135 1.000 92.14241 143 PRO B C 1
ATOM 3253 O O . PRO B 2 143 ? -66.65361 72.76061 78.25043 1.000 93.34757 143 PRO B O 1
ATOM 3257 N N . PHE B 2 144 ? -68.13421 73.95423 77.05031 1.000 87.20226 144 PHE B N 1
ATOM 3258 C CA . PHE B 2 144 ? -67.50634 75.24679 77.26059 1.000 95.30238 144 PHE B CA 1
ATOM 3259 C C . PHE B 2 144 ? -68.03007 75.95106 78.50364 1.000 103.17612 144 PHE B C 1
ATOM 3260 O O . PHE B 2 144 ? -67.44565 76.95745 78.92879 1.000 108.44376 144 PHE B O 1
ATOM 3268 N N . ASP B 2 145 ? -69.10333 75.43664 79.10282 1.000 112.97764 145 ASP B N 1
ATOM 3269 C CA . ASP B 2 145 ? -69.53385 75.84190 80.43550 1.000 113.53762 145 ASP B CA 1
ATOM 3270 C C . ASP B 2 145 ? -68.70309 75.21390 81.54588 1.000 113.00848 145 ASP B C 1
ATOM 3271 O O . ASP B 2 145 ? -68.86732 75.59909 82.70949 1.000 117.62535 145 ASP B O 1
ATOM 3276 N N . LEU B 2 146 ? -67.83475 74.25591 81.21770 1.000 106.65823 146 LEU B N 1
ATOM 3277 C CA . LEU B 2 146 ? -67.08590 73.46999 82.18845 1.000 97.32052 146 LEU B CA 1
ATOM 3278 C C . LEU B 2 146 ? -65.72617 74.07423 82.49204 1.000 92.01910 146 LEU B C 1
ATOM 3279 O O . LEU B 2 146 ? -65.15711 74.83746 81.70842 1.000 100.57131 146 LEU B O 1
ATOM 3284 N N . SER B 2 147 ? -65.19147 73.67527 83.63599 1.000 88.43276 147 SER B N 1
ATOM 3285 C CA . SER B 2 147 ? -63.85093 74.04513 84.03548 1.000 91.23173 147 SER B CA 1
ATOM 3286 C C . SER B 2 147 ? -62.80408 73.24382 83.24814 1.000 88.60943 147 SER B C 1
ATOM 3287 O O . SER B 2 147 ? -63.08708 72.18743 82.67638 1.000 81.66641 147 SER B O 1
ATOM 3290 N N . GLY B 2 148 ? -61.56584 73.74774 83.27153 1.000 86.69036 148 GLY B N 1
ATOM 3291 C CA . GLY B 2 148 ? -60.52307 73.19124 82.42253 1.000 85.22651 148 GLY B CA 1
ATOM 3292 C C . GLY B 2 148 ? -60.24019 71.72893 82.69042 1.000 78.71185 148 GLY B C 1
ATOM 3293 O O . GLY B 2 148 ? -60.03196 70.94193 81.76420 1.000 76.69397 148 GLY B O 1
ATOM 3294 N N . GLY B 2 149 ? -60.19252 71.34880 83.96209 1.000 85.25908 149 GLY B N 1
ATOM 3295 C CA . GLY B 2 149 ? -59.99478 69.94353 84.28391 1.000 92.60399 149 GLY B CA 1
ATOM 3296 C C . GLY B 2 149 ? -61.16706 69.09011 83.83558 1.000 89.03728 149 GLY B C 1
ATOM 3297 O O . GLY B 2 149 ? -60.98242 68.04974 83.19255 1.000 83.46024 149 GLY B O 1
ATOM 3298 N N . GLN B 2 150 ? -62.38888 69.52087 84.17615 1.000 80.19568 150 GLN B N 1
ATOM 3299 C CA . GLN B 2 150 ? -63.58791 68.85501 83.67466 1.000 87.97499 150 GLN B CA 1
ATOM 3300 C C . GLN B 2 150 ? -63.54423 68.74358 82.15718 1.000 82.56556 150 GLN B C 1
ATOM 3301 O O . GLN B 2 150 ? -63.81095 67.67783 81.57652 1.000 80.86765 150 GLN B O 1
ATOM 3307 N N . MET B 2 151 ? -63.21846 69.84988 81.50097 1.000 80.89953 151 MET B N 1
ATOM 3308 C CA . MET B 2 151 ? -63.09416 69.82044 80.05789 1.000 83.08734 151 MET B CA 1
ATOM 3309 C C . MET B 2 151 ? -62.13015 68.73124 79.62501 1.000 79.41454 151 MET B C 1
ATOM 3310 O O . MET B 2 151 ? -62.42107 67.97185 78.69056 1.000 78.93042 151 MET B O 1
ATOM 3315 N N . ARG B 2 152 ? -60.99880 68.60357 80.32192 1.000 79.47561 152 ARG B N 1
ATOM 3316 C CA . ARG B 2 152 ? -59.99717 67.63964 79.87539 1.000 88.26130 152 ARG B CA 1
ATOM 3317 C C . ARG B 2 152 ? -60.48499 66.20397 80.08819 1.000 83.63483 152 ARG B C 1
ATOM 3318 O O . ARG B 2 152 ? -60.20044 65.29784 79.28446 1.000 71.24657 152 ARG B O 1
ATOM 3326 N N . ARG B 2 153 ? -61.23480 65.98446 81.16135 1.000 84.04768 153 ARG B N 1
ATOM 3327 C CA . ARG B 2 153 ? -61.79548 64.66183 81.37390 1.000 78.39835 153 ARG B CA 1
ATOM 3328 C C . ARG B 2 153 ? -62.74177 64.29824 80.23395 1.000 80.60913 153 ARG B C 1
ATOM 3329 O O . ARG B 2 153 ? -62.70280 63.16409 79.72833 1.000 74.69090 153 ARG B O 1
ATOM 3337 N N . VAL B 2 154 ? -63.55198 65.27298 79.77331 1.000 82.25050 154 VAL B N 1
ATOM 3338 C CA . VAL B 2 154 ? -64.45110 65.02889 78.63667 1.000 74.10863 154 VAL B CA 1
ATOM 3339 C C . VAL B 2 154 ? -63.64808 64.75432 77.37200 1.000 79.26584 154 VAL B C 1
ATOM 3340 O O . VAL B 2 154 ? -63.97615 63.85466 76.58233 1.000 76.17295 154 VAL B O 1
ATOM 3344 N N . ALA B 2 155 ? -62.57922 65.52993 77.16006 1.000 77.00947 155 ALA B N 1
ATOM 3345 C CA . ALA B 2 155 ? -61.71523 65.28902 76.01027 1.000 79.87619 155 ALA B CA 1
ATOM 3346 C C . ALA B 2 155 ? -61.16367 63.86549 76.01460 1.000 82.21770 155 ALA B C 1
ATOM 3347 O O . ALA B 2 155 ? -61.04812 63.24338 74.95505 1.000 73.61276 155 ALA B O 1
ATOM 3349 N N . LEU B 2 156 ? -60.83969 63.32902 77.20227 1.000 82.13127 156 LEU B N 1
ATOM 3350 C CA . LEU B 2 156 ? -60.27544 61.98417 77.30512 1.000 79.54192 156 LEU B CA 1
ATOM 3351 C C . LEU B 2 156 ? -61.32951 60.90385 77.12059 1.000 84.91032 156 LEU B C 1
ATOM 3352 O O . LEU B 2 156 ? -61.09607 59.91156 76.40429 1.000 83.03445 156 LEU B O 1
ATOM 3357 N N . ALA B 2 157 ? -62.48645 61.08653 77.76331 1.000 82.90554 157 ALA B N 1
ATOM 3358 C CA . ALA B 2 157 ? -63.62849 60.21722 77.50703 1.000 86.59838 157 ALA B CA 1
ATOM 3359 C C . ALA B 2 157 ? -63.81528 60.02193 76.00619 1.000 88.32772 157 ALA B C 1
ATOM 3360 O O . ALA B 2 157 ? -63.84914 58.88620 75.51155 1.000 90.34810 157 ALA B O 1
ATOM 3362 N N . GLY B 2 158 ? -63.91884 61.13045 75.26285 1.000 83.29311 158 GLY B N 1
ATOM 3363 C CA . GLY B 2 158 ? -64.15820 61.05373 73.83059 1.000 85.37102 158 GLY B CA 1
ATOM 3364 C C . GLY B 2 158 ? -63.14214 60.22938 73.05532 1.000 86.22622 158 GLY B C 1
ATOM 3365 O O . GLY B 2 158 ? -63.44775 59.78267 71.93963 1.000 82.86618 158 GLY B O 1
ATOM 3366 N N . VAL B 2 159 ? -61.94876 59.99939 73.62191 1.000 84.46890 159 VAL B N 1
ATOM 3367 C CA . VAL B 2 159 ? -60.92277 59.21557 72.94141 1.000 86.76893 159 VAL B CA 1
ATOM 3368 C C . VAL B 2 159 ? -60.82166 57.80737 73.48228 1.000 92.23856 159 VAL B C 1
ATOM 3369 O O . VAL B 2 159 ? -60.14356 56.96607 72.86350 1.000 85.86429 159 VAL B O 1
ATOM 3373 N N . LEU B 2 160 ? -61.47147 57.51796 74.61497 1.000 98.25325 160 LEU B N 1
ATOM 3374 C CA . LEU B 2 160 ? -61.48451 56.16769 75.16956 1.000 101.42275 160 LEU B CA 1
ATOM 3375 C C . LEU B 2 160 ? -62.80873 55.42744 75.00536 1.000 103.06755 160 LEU B C 1
ATOM 3376 O O . LEU B 2 160 ? -62.82555 54.19657 75.12682 1.000 101.61177 160 LEU B O 1
ATOM 3381 N N . ALA B 2 161 ? -63.90368 56.12504 74.69648 1.000 102.96440 161 ALA B N 1
ATOM 3382 C CA . ALA B 2 161 ? -65.22007 55.50027 74.80084 1.000 103.96608 161 ALA B CA 1
ATOM 3383 C C . ALA B 2 161 ? -65.36622 54.29822 73.87746 1.000 105.01500 161 ALA B C 1
ATOM 3384 O O . ALA B 2 161 ? -66.05857 53.33904 74.22298 1.000 114.97703 161 ALA B O 1
ATOM 3386 N N . TYR B 2 162 ? -64.74487 54.32983 72.70641 1.000 105.56191 162 TYR B N 1
ATOM 3387 C CA . TYR B 2 162 ? -64.81394 53.22920 71.75441 1.000 100.94932 162 TYR B CA 1
ATOM 3388 C C . TYR B 2 162 ? -63.85390 52.09387 72.09400 1.000 98.24425 162 TYR B C 1
ATOM 3389 O O . TYR B 2 162 ? -63.62047 51.21621 71.24796 1.000 93.85840 162 TYR B O 1
ATOM 3398 N N . GLU B 2 163 ? -63.30239 52.11634 73.32036 1.000 99.20695 163 GLU B N 1
ATOM 3399 C CA . GLU B 2 163 ? -62.34929 51.18394 73.91690 1.000 101.55390 163 GLU B CA 1
ATOM 3400 C C . GLU B 2 163 ? -61.26268 50.74437 72.94723 1.000 102.54468 163 GLU B C 1
ATOM 3401 O O . GLU B 2 163 ? -61.26260 49.60099 72.47746 1.000 98.77379 163 GLU B O 1
ATOM 3407 N N . PRO B 2 164 ? -60.32588 51.63321 72.62773 1.000 102.44407 164 PRO B N 1
ATOM 3408 C CA . PRO B 2 164 ? -59.24969 51.27118 71.70806 1.000 99.48447 164 PRO B CA 1
ATOM 3409 C C . PRO B 2 164 ? -58.31197 50.23452 72.28879 1.000 101.36085 164 PRO B C 1
ATOM 3410 O O . PRO B 2 164 ? -57.96376 50.27157 73.46854 1.000 101.28011 164 PRO B O 1
ATOM 3414 N N . GLU B 2 165 ? -57.87547 49.33110 71.41543 1.000 112.15782 165 GLU B N 1
ATOM 3415 C CA . GLU B 2 165 ? -56.93614 48.27155 71.76772 1.000 110.68666 165 GLU B CA 1
ATOM 3416 C C . GLU B 2 165 ? -55.55867 48.81500 72.14784 1.000 108.49752 165 GLU B C 1
ATOM 3417 O O . GLU B 2 165 ? -54.79400 48.14091 72.85596 1.000 106.62954 165 GLU B O 1
ATOM 3423 N N . ILE B 2 166 ? -55.21304 50.00379 71.65349 1.000 105.53116 166 ILE B N 1
ATOM 3424 C CA . ILE B 2 166 ? -53.96741 50.69171 71.97343 1.000 97.16035 166 ILE B CA 1
ATOM 3425 C C . ILE B 2 166 ? -54.31180 52.14949 72.22563 1.000 90.34984 166 ILE B C 1
ATOM 3426 O O . ILE B 2 166 ? -54.95478 52.78293 71.38311 1.000 93.01017 166 ILE B O 1
ATOM 3431 N N . ILE B 2 167 ? -53.90038 52.69720 73.36435 1.000 88.47470 167 ILE B N 1
ATOM 3432 C CA . ILE B 2 167 ? -54.08074 54.13072 73.59074 1.000 92.72751 167 ILE B CA 1
ATOM 3433 C C . ILE B 2 167 ? -52.71989 54.79581 73.75608 1.000 93.47799 167 ILE B C 1
ATOM 3434 O O . ILE B 2 167 ? -51.90440 54.37267 74.58713 1.000 95.31143 167 ILE B O 1
ATOM 3439 N N . CYS B 2 168 ? -52.48054 55.84407 72.98382 1.000 87.89700 168 CYS B N 1
ATOM 3440 C CA . CYS B 2 168 ? -51.22820 56.57401 73.06153 1.000 89.80680 168 CYS B CA 1
ATOM 3441 C C . CYS B 2 168 ? -51.54140 57.97763 73.57048 1.000 89.20253 168 CYS B C 1
ATOM 3442 O O . CYS B 2 168 ? -52.11185 58.80272 72.85346 1.000 89.64437 168 CYS B O 1
ATOM 3445 N N . LEU B 2 169 ? -51.16075 58.23293 74.80642 1.000 89.40077 169 LEU B N 1
ATOM 3446 C CA . LEU B 2 169 ? -51.38485 59.50126 75.47192 1.000 92.94793 169 LEU B CA 1
ATOM 3447 C C . LEU B 2 169 ? -50.14377 60.37167 75.32811 1.000 96.99143 169 LEU B C 1
ATOM 3448 O O . LEU B 2 169 ? -49.01993 59.87043 75.39582 1.000 94.11993 169 LEU B O 1
ATOM 3453 N N . ASP B 2 170 ? -50.34447 61.67407 75.11684 1.000 100.22773 170 ASP B N 1
ATOM 3454 C CA . ASP B 2 170 ? -49.24434 62.63883 75.01625 1.000 103.94917 170 ASP B CA 1
ATOM 3455 C C . ASP B 2 170 ? -49.46116 63.63314 76.14739 1.000 102.53880 170 ASP B C 1
ATOM 3456 O O . ASP B 2 170 ? -50.30524 64.52818 76.03958 1.000 104.67628 170 ASP B O 1
ATOM 3461 N N . GLU B 2 171 ? -48.72457 63.45372 77.23615 1.000 92.90470 171 GLU B N 1
ATOM 3462 C CA . GLU B 2 171 ? -48.75771 64.36553 78.37302 1.000 99.48789 171 GLU B CA 1
ATOM 3463 C C . GLU B 2 171 ? -50.19075 64.69636 78.81895 1.000 97.59622 171 GLU B C 1
ATOM 3464 O O . GLU B 2 171 ? -50.57958 65.85893 78.86017 1.000 103.62067 171 GLU B O 1
ATOM 3470 N N . PRO B 2 172 ? -50.98605 63.68231 79.18240 1.000 97.01431 172 PRO B N 1
ATOM 3471 C CA . PRO B 2 172 ? -52.39587 63.94393 79.47825 1.000 95.55367 172 PRO B CA 1
ATOM 3472 C C . PRO B 2 172 ? -52.61211 64.63944 80.80833 1.000 91.41863 172 PRO B C 1
ATOM 3473 O O . PRO B 2 172 ? -53.74297 65.03794 81.10253 1.000 88.79043 172 PRO B O 1
ATOM 3477 N N . ALA B 2 173 ? -51.56582 64.82977 81.60706 1.000 96.65838 173 ALA B N 1
ATOM 3478 C CA . ALA B 2 173 ? -51.70095 65.46042 82.91637 1.000 104.25160 173 ALA B CA 1
ATOM 3479 C C . ALA B 2 173 ? -51.10708 66.86811 82.94387 1.000 93.48336 173 ALA B C 1
ATOM 3480 O O . ALA B 2 173 ? -50.84384 67.41194 84.01664 1.000 90.34447 173 ALA B O 1
ATOM 3482 N N . ALA B 2 174 ? -50.96564 67.49033 81.78383 1.000 93.08033 174 ALA B N 1
ATOM 3483 C CA . ALA B 2 174 ? -50.41304 68.83394 81.70343 1.000 93.33389 174 ALA B CA 1
ATOM 3484 C C . ALA B 2 174 ? -51.37446 69.84421 82.32941 1.000 93.07323 174 ALA B C 1
ATOM 3485 O O . ALA B 2 174 ? -52.51577 69.99489 81.88316 1.000 93.61924 174 ALA B O 1
ATOM 3487 N N . GLY B 2 175 ? -50.90674 70.53942 83.36830 1.000 91.91692 175 GLY B N 1
ATOM 3488 C CA . GLY B 2 175 ? -51.67475 71.56278 84.04666 1.000 90.11207 175 GLY B CA 1
ATOM 3489 C C . GLY B 2 175 ? -52.51976 71.08332 85.20676 1.000 96.86631 175 GLY B C 1
ATOM 3490 O O . GLY B 2 175 ? -52.98973 71.91944 85.99781 1.000 97.74911 175 GLY B O 1
ATOM 3491 N N . LEU B 2 176 ? -52.69485 69.77207 85.36090 1.000 100.01024 176 LEU B N 1
ATOM 3492 C CA . LEU B 2 176 ? -53.51072 69.23839 86.43852 1.000 99.02685 176 LEU B CA 1
ATOM 3493 C C . LEU B 2 176 ? -52.71179 69.22927 87.73083 1.000 99.38918 176 LEU B C 1
ATOM 3494 O O . LEU B 2 176 ? -51.50750 68.95970 87.73117 1.000 93.72607 176 LEU B O 1
ATOM 3499 N N . ASP B 2 177 ? -53.37624 69.57787 88.82887 1.000 98.85759 177 ASP B N 1
ATOM 3500 C CA . ASP B 2 177 ? -52.71359 69.62305 90.11756 1.000 99.29615 177 ASP B CA 1
ATOM 3501 C C . ASP B 2 177 ? -52.36073 68.19712 90.53343 1.000 108.36470 177 ASP B C 1
ATOM 3502 O O . ASP B 2 177 ? -52.84103 67.24073 89.93332 1.000 116.36340 177 ASP B O 1
ATOM 3507 N N . PRO B 2 178 ? -51.48909 68.02302 91.54510 1.000 111.28624 178 PRO B N 1
ATOM 3508 C CA . PRO B 2 178 ? -51.02440 66.67351 91.92002 1.000 112.84436 178 PRO B CA 1
ATOM 3509 C C . PRO B 2 178 ? -52.10426 65.60871 92.03277 1.000 112.79016 178 PRO B C 1
ATOM 3510 O O . PRO B 2 178 ? -51.88374 64.47036 91.60929 1.000 113.26621 178 PRO B O 1
ATOM 3514 N N . MET B 2 179 ? -53.25698 65.93735 92.62186 1.000 129.72289 179 MET B N 1
ATOM 3515 C CA . MET B 2 179 ? -54.30606 64.92900 92.73000 1.000 128.02734 179 MET B CA 1
ATOM 3516 C C . MET B 2 179 ? -54.93765 64.63032 91.38106 1.000 130.20078 179 MET B C 1
ATOM 3517 O O . MET B 2 179 ? -55.27052 63.47670 91.10274 1.000 131.48451 179 MET B O 1
ATOM 3522 N N . GLY B 2 180 ? -55.14960 65.65446 90.54805 1.000 121.45945 180 GLY B N 1
ATOM 3523 C CA . GLY B 2 180 ? -55.69540 65.40268 89.22529 1.000 114.81723 180 GLY B CA 1
ATOM 3524 C C . GLY B 2 180 ? -54.78383 64.51391 88.40617 1.000 114.85138 180 GLY B C 1
ATOM 3525 O O . GLY B 2 180 ? -55.24353 63.60065 87.72025 1.000 115.71065 180 GLY B O 1
ATOM 3526 N N . ARG B 2 181 ? -53.47090 64.73712 88.51140 1.000 113.50414 181 ARG B N 1
ATOM 3527 C CA . ARG B 2 181 ? -52.51373 63.87135 87.83215 1.000 116.83143 181 ARG B CA 1
ATOM 3528 C C . ARG B 2 181 ? -52.59585 62.45891 88.38586 1.000 117.89928 181 ARG B C 1
ATOM 3529 O O . ARG B 2 181 ? -52.54572 61.47772 87.63522 1.000 114.05211 181 ARG B O 1
ATOM 3537 N N . LEU B 2 182 ? -52.73409 62.34353 89.70557 1.000 118.10971 182 LEU B N 1
ATOM 3538 C CA . LEU B 2 182 ? -52.85251 61.03189 90.31864 1.000 114.33340 182 LEU B CA 1
ATOM 3539 C C . LEU B 2 182 ? -54.09837 60.30559 89.83038 1.000 117.44602 182 LEU B C 1
ATOM 3540 O O . LEU B 2 182 ? -54.04359 59.11605 89.49713 1.000 114.88988 182 LEU B O 1
ATOM 3545 N N . GLU B 2 183 ? -55.22800 61.01321 89.77437 1.000 116.75573 183 GLU B N 1
ATOM 3546 C CA . GLU B 2 183 ? -56.46765 60.43159 89.27258 1.000 115.08753 183 GLU B CA 1
ATOM 3547 C C . GLU B 2 183 ? -56.30512 59.97729 87.83574 1.000 114.61831 183 GLU B C 1
ATOM 3548 O O . GLU B 2 183 ? -56.77042 58.89767 87.45778 1.000 114.89402 183 GLU B O 1
ATOM 3554 N N . MET B 2 184 ? -55.64291 60.80072 87.02452 1.000 124.67031 184 MET B N 1
ATOM 3555 C CA . MET B 2 184 ? -55.46764 60.51134 85.60664 1.000 122.84091 184 MET B CA 1
ATOM 3556 C C . MET B 2 184 ? -54.62578 59.26231 85.40606 1.000 120.96655 184 MET B C 1
ATOM 3557 O O . MET B 2 184 ? -54.96605 58.37856 84.60857 1.000 120.57997 184 MET B O 1
ATOM 3562 N N . MET B 2 185 ? -53.51119 59.17855 86.12450 1.000 112.56330 185 MET B N 1
ATOM 3563 C CA . MET B 2 185 ? -52.63390 58.02030 85.99952 1.000 114.86771 185 MET B CA 1
ATOM 3564 C C . MET B 2 185 ? -53.27474 56.75871 86.57354 1.000 114.94968 185 MET B C 1
ATOM 3565 O O . MET B 2 185 ? -53.07295 55.65889 86.04347 1.000 116.58334 185 MET B O 1
ATOM 3570 N N . GLN B 2 186 ? -54.03179 56.88598 87.66616 1.000 118.49065 186 GLN B N 1
ATOM 3571 C CA . GLN B 2 186 ? -54.77272 55.73718 88.17601 1.000 118.40675 186 GLN B CA 1
ATOM 3572 C C . GLN B 2 186 ? -55.76347 55.23891 87.13550 1.000 116.86148 186 GLN B C 1
ATOM 3573 O O . GLN B 2 186 ? -55.85199 54.03841 86.87551 1.000 119.01157 186 GLN B O 1
ATOM 3579 N N . LEU B 2 187 ? -56.50176 56.15257 86.51151 1.000 113.59669 187 LEU B N 1
ATOM 3580 C CA . LEU B 2 187 ? -57.43831 55.75393 85.47032 1.000 112.39893 187 LEU B CA 1
ATOM 3581 C C . LEU B 2 187 ? -56.73451 55.05860 84.31185 1.000 112.20400 187 LEU B C 1
ATOM 3582 O O . LEU B 2 187 ? -57.26962 54.11089 83.72856 1.000 117.31680 187 LEU B O 1
ATOM 3587 N N . PHE B 2 188 ? -55.54606 55.51420 83.94395 1.000 113.76040 188 PHE B N 1
ATOM 3588 C CA . PHE B 2 188 ? -54.86811 54.83144 82.84715 1.000 119.81600 188 PHE B CA 1
ATOM 3589 C C . PHE B 2 188 ? -54.30416 53.47407 83.26837 1.000 119.99731 188 PHE B C 1
ATOM 3590 O O . PHE B 2 188 ? -54.35172 52.53063 82.47620 1.000 116.92472 188 PHE B O 1
ATOM 3598 N N . LYS B 2 189 ? -53.82645 53.34136 84.51312 1.000 121.60052 189 LYS B N 1
ATOM 3599 C CA . LYS B 2 189 ? -53.37114 52.04914 85.00607 1.000 123.18676 189 LYS B CA 1
ATOM 3600 C C . LYS B 2 189 ? -54.52960 51.07510 85.07468 1.000 135.94634 189 LYS B C 1
ATOM 3601 O O . LYS B 2 189 ? -54.36631 49.89051 84.77891 1.000 141.79708 189 LYS B O 1
ATOM 3607 N N . ASP B 2 190 ? -55.70006 51.55045 85.50126 1.000 145.06351 190 ASP B N 1
ATOM 3608 C CA . ASP B 2 190 ? -56.91103 50.72934 85.50045 1.000 146.34111 190 ASP B CA 1
ATOM 3609 C C . ASP B 2 190 ? -57.25709 50.26891 84.07888 1.000 140.52866 190 ASP B C 1
ATOM 3610 O O . ASP B 2 190 ? -57.54151 49.08647 83.83525 1.000 145.46705 190 ASP B O 1
ATOM 3615 N N . TYR B 2 191 ? -57.20813 51.19115 83.11424 1.000 133.81528 191 TYR B N 1
ATOM 3616 C CA . TYR B 2 191 ? -57.45709 50.81480 81.72474 1.000 124.39028 191 TYR B CA 1
ATOM 3617 C C . TYR B 2 191 ? -56.44736 49.77252 81.24439 1.000 124.47366 191 TYR B C 1
ATOM 3618 O O . TYR B 2 191 ? -56.81002 48.81197 80.54945 1.000 121.41514 191 TYR B O 1
ATOM 3627 N N . GLN B 2 192 ? -55.18156 49.92186 81.64268 1.000 122.37577 192 GLN B N 1
ATOM 3628 C CA . GLN B 2 192 ? -54.17548 48.93327 81.27385 1.000 125.00609 192 GLN B CA 1
ATOM 3629 C C . GLN B 2 192 ? -54.48677 47.57846 81.88903 1.000 131.20240 192 GLN B C 1
ATOM 3630 O O . GLN B 2 192 ? -54.36945 46.54254 81.22326 1.000 132.20237 192 GLN B O 1
ATOM 3636 N N . ALA B 2 193 ? -54.89638 47.56891 83.15731 1.000 141.94589 193 ALA B N 1
ATOM 3637 C CA . ALA B 2 193 ? -55.21352 46.30827 83.81075 1.000 141.30020 193 ALA B CA 1
ATOM 3638 C C . ALA B 2 193 ? -56.36637 45.61834 83.10543 1.000 139.52918 193 ALA B C 1
ATOM 3639 O O . ALA B 2 193 ? -56.41436 44.38364 83.05799 1.000 144.91354 193 ALA B O 1
ATOM 3641 N N . ALA B 2 194 ? -57.29418 46.39310 82.53440 1.000 133.42142 194 ALA B N 1
ATOM 3642 C CA . ALA B 2 194 ? -58.42224 45.76708 81.85170 1.000 131.84080 194 ALA B CA 1
ATOM 3643 C C . ALA B 2 194 ? -58.00987 44.99896 80.59962 1.000 132.30950 194 ALA B C 1
ATOM 3644 O O . ALA B 2 194 ? -58.83554 44.27001 80.04511 1.000 139.06244 194 ALA B O 1
ATOM 3646 N N . GLY B 2 195 ? -56.77063 45.13310 80.13916 1.000 130.39032 195 GLY B N 1
ATOM 3647 C CA . GLY B 2 195 ? -56.28725 44.34182 79.01741 1.000 127.91916 195 GLY B CA 1
ATOM 3648 C C . GLY B 2 195 ? -55.81982 45.12706 77.80801 1.000 123.76072 195 GLY B C 1
ATOM 3649 O O . GLY B 2 195 ? -55.47706 44.50765 76.79116 1.000 118.29444 195 GLY B O 1
ATOM 3650 N N . HIS B 2 196 ? -55.78686 46.45285 77.84634 1.000 122.80715 196 HIS B N 1
ATOM 3651 C CA . HIS B 2 196 ? -55.32330 47.25048 76.71974 1.000 119.63094 196 HIS B CA 1
ATOM 3652 C C . HIS B 2 196 ? -53.87650 47.68675 76.93581 1.000 112.07057 196 HIS B C 1
ATOM 3653 O O . HIS B 2 196 ? -53.36261 47.67832 78.05631 1.000 114.76402 196 HIS B O 1
ATOM 3660 N N . THR B 2 197 ? -53.20417 48.01963 75.84004 1.000 113.44770 197 THR B N 1
ATOM 3661 C CA . THR B 2 197 ? -51.84895 48.53551 75.92277 1.000 107.70990 197 THR B CA 1
ATOM 3662 C C . THR B 2 197 ? -51.85064 50.06713 75.91175 1.000 90.37683 197 THR B C 1
ATOM 3663 O O . THR B 2 197 ? -52.68584 50.71462 75.26588 1.000 92.40350 197 THR B O 1
ATOM 3667 N N . VAL B 2 198 ? -50.90288 50.64720 76.64477 1.000 89.63289 198 VAL B N 1
ATOM 3668 C CA . VAL B 2 198 ? -50.87161 52.09229 76.89371 1.000 101.44139 198 VAL B CA 1
ATOM 3669 C C . VAL B 2 198 ? -49.45591 52.62747 76.65315 1.000 94.59386 198 VAL B C 1
ATOM 3670 O O . VAL B 2 198 ? -48.50933 52.19585 77.32399 1.000 90.50666 198 VAL B O 1
ATOM 3674 N N . ILE B 2 199 ? -49.31420 53.56445 75.70389 1.000 90.88677 199 ILE B N 1
ATOM 3675 C CA . ILE B 2 199 ? -48.04751 54.26015 75.44373 1.000 94.66567 199 ILE B CA 1
ATOM 3676 C C . ILE B 2 199 ? -48.16769 55.68328 75.96111 1.000 85.35282 199 ILE B C 1
ATOM 3677 O O . ILE B 2 199 ? -48.94147 56.47892 75.41971 1.000 80.83498 199 ILE B O 1
ATOM 3682 N N . LEU B 2 200 ? -47.36257 56.01847 76.95927 1.000 86.92330 200 LEU B N 1
ATOM 3683 C CA . LEU B 2 200 ? -47.43800 57.29894 77.65696 1.000 90.22522 200 LEU B CA 1
ATOM 3684 C C . LEU B 2 200 ? -46.23260 58.15633 77.28266 1.000 93.34280 200 LEU B C 1
ATOM 3685 O O . LEU B 2 200 ? -45.08920 57.80289 77.59896 1.000 95.34731 200 LEU B O 1
ATOM 3690 N N . VAL B 2 201 ? -46.47968 59.28483 76.62928 1.000 95.86596 201 VAL B N 1
ATOM 3691 C CA . VAL B 2 201 ? -45.41477 60.17997 76.19853 1.000 97.39276 201 VAL B CA 1
ATOM 3692 C C . VAL B 2 201 ? -45.38131 61.30940 77.21245 1.000 96.29394 201 VAL B C 1
ATOM 3693 O O . VAL B 2 201 ? -46.27692 62.16176 77.22936 1.000 92.45579 201 VAL B O 1
ATOM 3697 N N . THR B 2 202 ? -44.36180 61.30403 78.07679 1.000 99.11091 202 THR B N 1
ATOM 3698 C CA . THR B 2 202 ? -44.35968 62.15921 79.25611 1.000 100.08141 202 THR B CA 1
ATOM 3699 C C . THR B 2 202 ? -42.96527 62.69244 79.57622 1.000 103.07072 202 THR B C 1
ATOM 3700 O O . THR B 2 202 ? -41.94800 62.05197 79.29387 1.000 94.54487 202 THR B O 1
ATOM 3704 N N . HIS B 2 203 ? -42.94372 63.88743 80.18608 1.000 110.94173 203 HIS B N 1
ATOM 3705 C CA . HIS B 2 203 ? -41.73357 64.51067 80.71543 1.000 107.25295 203 HIS B CA 1
ATOM 3706 C C . HIS B 2 203 ? -41.49783 64.19521 82.18646 1.000 114.25912 203 HIS B C 1
ATOM 3707 O O . HIS B 2 203 ? -40.38211 64.39634 82.67929 1.000 115.58747 203 HIS B O 1
ATOM 3714 N N . ASN B 2 204 ? -42.53073 63.74174 82.90134 1.000 116.03932 204 ASN B N 1
ATOM 3715 C CA . ASN B 2 204 ? -42.43939 63.41870 84.32277 1.000 112.75244 204 ASN B CA 1
ATOM 3716 C C . ASN B 2 204 ? -41.79712 62.04316 84.46349 1.000 114.15371 204 ASN B C 1
ATOM 3717 O O . ASN B 2 204 ? -42.41109 61.02512 84.11891 1.000 114.13916 204 ASN B O 1
ATOM 3722 N N . MET B 2 205 ? -40.56216 62.00763 84.97652 1.000 114.44055 205 MET B N 1
ATOM 3723 C CA . MET B 2 205 ? -39.89479 60.72421 85.18183 1.000 114.19391 205 MET B CA 1
ATOM 3724 C C . MET B 2 205 ? -40.53405 59.91689 86.30441 1.000 107.64105 205 MET B C 1
ATOM 3725 O O . MET B 2 205 ? -40.46522 58.68174 86.29337 1.000 103.39330 205 MET B O 1
ATOM 3730 N N . ASP B 2 206 ? -41.14711 60.59277 87.27849 1.000 104.54410 206 ASP B N 1
ATOM 3731 C CA . ASP B 2 206 ? -41.80131 59.88377 88.36946 1.000 104.44996 206 ASP B CA 1
ATOM 3732 C C . ASP B 2 206 ? -42.97771 59.06664 87.85687 1.000 109.36472 206 ASP B C 1
ATOM 3733 O O . ASP B 2 206 ? -43.25658 57.98438 88.37569 1.000 106.37898 206 ASP B O 1
ATOM 3738 N N . ASP B 2 207 ? -43.70533 59.57986 86.86077 1.000 110.98017 207 ASP B N 1
ATOM 3739 C CA . ASP B 2 207 ? -44.76624 58.77641 86.26120 1.000 103.52873 207 ASP B CA 1
ATOM 3740 C C . ASP B 2 207 ? -44.20549 57.47788 85.69434 1.000 100.83284 207 ASP B C 1
ATOM 3741 O O . ASP B 2 207 ? -44.77667 56.40507 85.89845 1.000 98.91452 207 ASP B O 1
ATOM 3746 N N . VAL B 2 208 ? -43.08258 57.55567 84.98214 1.000 102.81397 208 VAL B N 1
ATOM 3747 C CA . VAL B 2 208 ? -42.47786 56.35692 84.41425 1.000 96.70559 208 VAL B CA 1
ATOM 3748 C C . VAL B 2 208 ? -42.07303 55.39703 85.52182 1.000 96.13918 208 VAL B C 1
ATOM 3749 O O . VAL B 2 208 ? -42.24460 54.18165 85.40067 1.000 97.23188 208 VAL B O 1
ATOM 3753 N N . ALA B 2 209 ? -41.46922 55.91126 86.59106 1.000 96.55487 209 ALA B N 1
ATOM 3754 C CA . ALA B 2 209 ? -41.05978 55.01184 87.66605 1.000 101.89422 209 ALA B CA 1
ATOM 3755 C C . ALA B 2 209 ? -42.26685 54.41340 88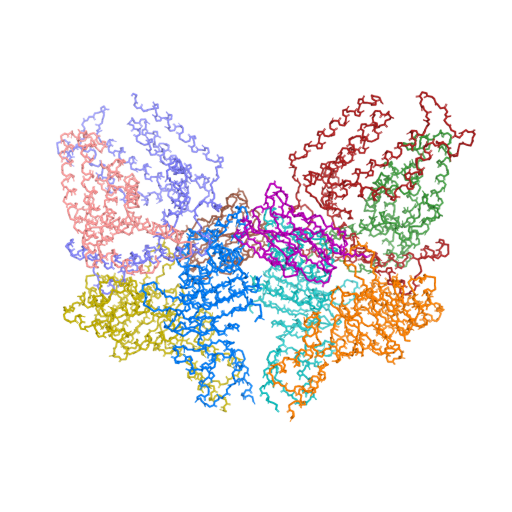.38495 1.000 100.54980 209 ALA B C 1
ATOM 3756 O O . ALA B 2 209 ? -42.27393 53.22109 88.70385 1.000 103.01036 209 ALA B O 1
ATOM 3758 N N . ASP B 2 210 ? -43.29466 55.22022 88.65082 1.000 95.05598 210 ASP B N 1
ATOM 3759 C CA . ASP B 2 210 ? -44.44755 54.75173 89.41665 1.000 98.98534 210 ASP B CA 1
ATOM 3760 C C . ASP B 2 210 ? -45.34723 53.81338 88.61750 1.000 103.75293 210 ASP B C 1
ATOM 3761 O O . ASP B 2 210 ? -45.95674 52.90226 89.19059 1.000 104.82671 210 ASP B O 1
ATOM 3766 N N . TYR B 2 211 ? -45.47124 54.02854 87.30635 1.000 106.17428 211 TYR B N 1
ATOM 3767 C CA . TYR B 2 211 ? -46.48143 53.33534 86.52532 1.000 95.99106 211 TYR B CA 1
ATOM 3768 C C . TYR B 2 211 ? -45.97199 52.57542 85.31366 1.000 95.78367 211 TYR B C 1
ATOM 3769 O O . TYR B 2 211 ? -46.60489 51.60124 84.90826 1.000 103.96905 211 TYR B O 1
ATOM 3778 N N . ALA B 2 212 ? -44.88761 53.00133 84.69089 1.000 97.38312 212 ALA B N 1
ATOM 3779 C CA . ALA B 2 212 ? -44.50064 52.35367 83.44805 1.000 97.93346 212 ALA B CA 1
ATOM 3780 C C . ALA B 2 212 ? -43.94162 50.95963 83.71051 1.000 92.05103 212 ALA B C 1
ATOM 3781 O O . ALA B 2 212 ? -43.36916 50.67528 84.76323 1.000 88.53277 212 ALA B O 1
ATOM 3783 N N . ASP B 2 213 ? -44.15246 50.08004 82.74359 1.000 89.49101 213 ASP B N 1
ATOM 3784 C CA . ASP B 2 213 ? -43.54786 48.75858 82.72740 1.000 96.81285 213 ASP B CA 1
ATOM 3785 C C . ASP B 2 213 ? -42.38718 48.66975 81.75796 1.000 100.99649 213 ASP B C 1
ATOM 3786 O O . ASP B 2 213 ? -41.46122 47.88194 81.97564 1.000 101.26458 213 ASP B O 1
ATOM 3791 N N . ASP B 2 214 ? -42.42591 49.45665 80.68810 1.000 100.20400 214 ASP B N 1
ATOM 3792 C CA . ASP B 2 214 ? -41.40774 49.39406 79.65760 1.000 97.35312 214 ASP B CA 1
ATOM 3793 C C . ASP B 2 214 ? -41.12432 50.81783 79.22894 1.000 98.80329 214 ASP B C 1
ATOM 3794 O O . ASP B 2 214 ? -42.00937 51.67412 79.31017 1.000 100.61293 214 ASP B O 1
ATOM 3799 N N . VAL B 2 215 ? -39.89250 51.08709 78.79644 1.000 105.94422 215 VAL B N 1
ATOM 3800 C CA . VAL B 2 215 ? -39.51637 52.43839 78.39152 1.000 104.16429 215 VAL B CA 1
ATOM 3801 C C . VAL B 2 215 ? -38.91519 52.42714 76.99229 1.000 107.94021 215 VAL B C 1
ATOM 3802 O O . VAL B 2 215 ? -37.98430 51.66327 76.71123 1.000 109.93245 215 VAL B O 1
ATOM 3806 N N . LEU B 2 216 ? -39.46001 53.26340 76.11600 1.000 104.39757 216 LEU B N 1
ATOM 3807 C CA . LEU B 2 216 ? -38.80769 53.64697 74.87276 1.000 107.40299 216 LEU B CA 1
ATOM 3808 C C . LEU B 2 216 ? -38.15270 55.01151 75.09250 1.000 114.34791 216 LEU B C 1
ATOM 3809 O O . LEU B 2 216 ? -38.84366 56.03156 75.22370 1.000 112.36313 216 LEU B O 1
ATOM 3814 N N . ALA B 2 217 ? -36.82348 55.02567 75.13272 1.000 120.76913 217 ALA B N 1
ATOM 3815 C CA . ALA B 2 217 ? -36.03798 56.24611 75.26805 1.000 112.39195 217 ALA B CA 1
ATOM 3816 C C . ALA B 2 217 ? -35.60776 56.71747 73.87951 1.000 121.09251 217 ALA B C 1
ATOM 3817 O O . ALA B 2 217 ? -34.83325 56.03124 73.20739 1.000 130.96412 217 ALA B O 1
ATOM 3819 N N . LEU B 2 218 ? -36.10502 57.88287 73.45070 1.000 122.84504 218 LEU B N 1
ATOM 3820 C CA . LEU B 2 218 ? -35.88104 58.41159 72.10599 1.000 117.47735 218 LEU B CA 1
ATOM 3821 C C . LEU B 2 218 ? -34.96399 59.61952 72.14712 1.000 119.37696 218 LEU B C 1
ATOM 3822 O O . LEU B 2 218 ? -35.10509 60.48675 73.01514 1.000 120.85111 218 LEU B O 1
ATOM 3827 N N . GLU B 2 219 ? -34.05067 59.68898 71.18036 1.000 124.70464 219 GLU B N 1
ATOM 3828 C CA . GLU B 2 219 ? -33.10949 60.80261 71.08796 1.000 126.00396 219 GLU B CA 1
ATOM 3829 C C . GLU B 2 219 ? -32.72284 61.03861 69.63988 1.000 130.09692 219 GLU B C 1
ATOM 3830 O O . GLU B 2 219 ? -32.12416 60.16251 69.00885 1.000 129.84002 219 GLU B O 1
ATOM 3836 N N . HIS B 2 220 ? -33.01435 62.24085 69.14995 1.000 130.32164 220 HIS B N 1
ATOM 3837 C CA . HIS B 2 220 ? -32.69662 62.64939 67.78946 1.000 128.79887 220 HIS B CA 1
ATOM 3838 C C . HIS B 2 220 ? -33.18382 61.62195 66.77041 1.000 131.16329 220 HIS B C 1
ATOM 3839 O O . HIS B 2 220 ? -32.46544 61.23255 65.85181 1.000 136.50577 220 HIS B O 1
ATOM 3846 N N . GLY B 2 221 ? -34.43027 61.18669 66.93780 1.000 124.81187 221 GLY B N 1
ATOM 3847 C CA . GLY B 2 221 ? -35.04912 60.30149 65.97221 1.000 123.02678 221 GLY B CA 1
ATOM 3848 C C . GLY B 2 221 ? -34.51613 58.88944 65.88899 1.000 125.49205 221 GLY B C 1
ATOM 3849 O O . GLY B 2 221 ? -34.61558 58.26423 64.82767 1.000 121.73056 221 GLY B O 1
ATOM 3850 N N . ARG B 2 222 ? -33.91287 58.38057 66.95627 1.000 130.86666 222 ARG B N 1
ATOM 3851 C CA . ARG B 2 222 ? -33.54254 56.97597 67.03521 1.000 132.31981 222 ARG B CA 1
ATOM 3852 C C . ARG B 2 222 ? -33.71331 56.56574 68.48990 1.000 132.51925 222 ARG B C 1
ATOM 3853 O O . ARG B 2 222 ? -33.44500 57.36430 69.39092 1.000 133.29736 222 ARG B O 1
ATOM 3861 N N . LEU B 2 223 ? -34.17608 55.34269 68.72866 1.000 127.46693 223 LEU B N 1
ATOM 3862 C CA . LEU B 2 223 ? -34.26376 54.88518 70.10896 1.000 123.77018 223 LEU B CA 1
ATOM 3863 C C . LEU B 2 223 ? -32.86293 54.56824 70.61280 1.000 118.95237 223 LEU B C 1
ATOM 3864 O O . LEU B 2 223 ? -32.06922 53.93578 69.91296 1.000 116.67181 223 LEU B O 1
ATOM 3869 N N . ILE B 2 224 ? -32.52423 55.11074 71.77645 1.000 120.26860 224 ILE B N 1
ATOM 3870 C CA . ILE B 2 224 ? -31.23000 54.87464 72.38877 1.000 117.96084 224 ILE B CA 1
ATOM 3871 C C . ILE B 2 224 ? -31.28891 53.75414 73.42552 1.000 121.86299 224 ILE B C 1
ATOM 3872 O O . ILE B 2 224 ? -30.35562 52.95744 73.52627 1.000 122.61182 224 ILE B O 1
ATOM 3877 N N . LYS B 2 225 ? -32.38561 53.62764 74.17993 1.000 125.83523 225 LYS B N 1
ATOM 3878 C CA . LYS B 2 225 ? -32.55025 52.46814 75.04947 1.000 122.93669 225 LYS B CA 1
ATOM 3879 C C . LYS B 2 225 ? -34.00792 52.02499 75.06330 1.000 126.85294 225 LYS B C 1
ATOM 3880 O O . LYS B 2 225 ? -34.92772 52.83856 74.92394 1.000 124.50937 225 LYS B O 1
ATOM 3886 N N . HIS B 2 226 ? -34.19938 50.70837 75.23163 1.000 129.20815 226 HIS B N 1
ATOM 3887 C CA . HIS B 2 226 ? -35.51681 50.07054 75.33045 1.000 119.58477 226 HIS B CA 1
ATOM 3888 C C . HIS B 2 226 ? -35.40081 49.06590 76.47240 1.000 116.31323 226 HIS B C 1
ATOM 3889 O O . HIS B 2 226 ? -34.81059 47.99751 76.29437 1.000 113.36395 226 HIS B O 1
ATOM 3896 N N . ALA B 2 227 ? -35.96878 49.39919 77.63089 1.000 117.57009 227 ALA B N 1
ATOM 3897 C CA . ALA B 2 227 ? -35.80092 48.57112 78.81927 1.000 113.63030 227 ALA B CA 1
ATOM 3898 C C . ALA B 2 227 ? -36.72695 49.06635 79.91894 1.000 110.60143 227 ALA B C 1
ATOM 3899 O O . ALA B 2 227 ? -37.31945 50.14677 79.82963 1.000 106.48205 227 ALA B O 1
ATOM 3901 N N . SER B 2 228 ? -36.81061 48.26777 80.98146 1.000 113.02190 228 SER B N 1
ATOM 3902 C CA . SER B 2 228 ? -37.65540 48.61207 82.10506 1.000 107.69291 228 SER B CA 1
ATOM 3903 C C . SER B 2 228 ? -37.12125 49.86501 82.78009 1.000 106.79410 228 SER B C 1
ATOM 3904 O O . SER B 2 228 ? -35.94977 50.21703 82.62277 1.000 106.88898 228 SER B O 1
ATOM 3907 N N . PRO B 2 229 ? -37.97560 50.57220 83.50965 1.000 104.11928 229 PRO B N 1
ATOM 3908 C CA . PRO B 2 229 ? -37.49761 51.73632 84.27539 1.000 107.74752 229 PRO B CA 1
ATOM 3909 C C . PRO B 2 229 ? -36.30906 51.42671 85.18013 1.000 111.38995 229 PRO B C 1
ATOM 3910 O O . PRO B 2 229 ? -35.38049 52.24658 85.27535 1.000 110.83710 229 PRO B O 1
ATOM 3914 N N . LYS B 2 230 ? -36.30758 50.26190 85.84095 1.000 110.47406 230 LYS B N 1
ATOM 3915 C CA . LYS B 2 230 ? -35.16364 49.88239 86.66272 1.000 109.95085 230 LYS B CA 1
ATOM 3916 C C . LYS B 2 230 ? -33.88126 49.84207 85.83929 1.000 111.28168 230 LYS B C 1
ATOM 3917 O O . LYS B 2 230 ? -32.82404 50.28727 86.30307 1.000 116.52588 230 LYS B O 1
ATOM 3923 N N . GLU B 2 231 ? -33.96146 49.36171 84.59642 1.000 105.33240 231 GLU B N 1
ATOM 3924 C CA . GLU B 2 231 ? -32.75975 49.27810 83.77440 1.000 109.24852 231 GLU B CA 1
ATOM 3925 C C . GLU B 2 231 ? -32.36957 50.63968 83.19614 1.000 115.66647 231 GLU B C 1
ATOM 3926 O O . GLU B 2 231 ? -31.17667 50.95958 83.12713 1.000 118.48595 231 GLU B O 1
ATOM 3932 N N . VAL B 2 232 ? -33.34548 51.44381 82.75095 1.000 119.08257 232 VAL B N 1
ATOM 3933 C CA . VAL B 2 232 ? -33.02858 52.72890 82.12384 1.000 111.78616 232 VAL B CA 1
ATOM 3934 C C . VAL B 2 232 ? -32.46048 53.71282 83.14007 1.000 112.66331 232 VAL B C 1
ATOM 3935 O O . VAL B 2 232 ? -31.49435 54.42814 82.85024 1.000 108.79192 232 VAL B O 1
ATOM 3939 N N . PHE B 2 233 ? -33.02547 53.76370 84.34379 1.000 107.37696 233 PHE B N 1
ATOM 3940 C CA . PHE B 2 233 ? -32.50488 54.70417 85.33106 1.000 111.48732 233 PHE B CA 1
ATOM 3941 C C . PHE B 2 233 ? -31.30322 54.15653 86.10877 1.000 118.61615 233 PHE B C 1
ATOM 3942 O O . PHE B 2 233 ? -30.95060 54.72663 87.14929 1.000 118.33762 233 PHE B O 1
ATOM 3950 N N . LYS B 2 234 ? -30.67640 53.07226 85.63052 1.000 119.70056 234 LYS B N 1
ATOM 3951 C CA . LYS B 2 234 ? -29.63203 52.39899 86.39627 1.000 113.04339 234 LYS B CA 1
ATOM 3952 C C . LYS B 2 234 ? -28.33681 53.19067 86.43512 1.000 116.77288 234 LYS B C 1
ATOM 3953 O O . LYS B 2 234 ? -27.62843 53.15403 87.44263 1.000 119.12488 234 LYS B O 1
ATOM 3959 N N . ASP B 2 235 ? -28.00767 53.90928 85.36671 1.000 121.26386 235 ASP B N 1
ATOM 3960 C CA . ASP B 2 235 ? -26.69038 54.52389 85.20986 1.000 125.72528 235 ASP B CA 1
ATOM 3961 C C . ASP B 2 235 ? -26.81689 56.04670 85.15741 1.000 125.80282 235 ASP B C 1
ATOM 3962 O O . ASP B 2 235 ? -27.25295 56.60442 84.14200 1.000 123.59511 235 ASP B O 1
ATOM 3967 N N . SER B 2 236 ? -26.38885 56.72270 86.23348 1.000 127.97650 236 SER B N 1
ATOM 3968 C CA . SER B 2 236 ? -26.36924 58.18590 86.23549 1.000 130.59817 236 SER B CA 1
ATOM 3969 C C . SER B 2 236 ? -25.40584 58.73326 85.18913 1.000 132.39756 236 SER B C 1
ATOM 3970 O O . SER B 2 236 ? -25.65997 59.79502 84.60499 1.000 125.88562 236 SER B O 1
ATOM 3973 N N . GLU B 2 237 ? -24.28756 58.03862 84.95903 1.000 135.16677 237 GLU B N 1
ATOM 3974 C CA . GLU B 2 237 ? -23.37431 58.43051 83.89326 1.000 135.45745 237 GLU B CA 1
ATOM 3975 C C . GLU B 2 237 ? -24.12270 58.55116 82.57735 1.000 133.58798 237 GLU B C 1
ATOM 3976 O O . GLU B 2 237 ? -24.06680 59.58555 81.89899 1.000 137.74159 237 GLU B O 1
ATOM 3982 N N . TRP B 2 238 ? -24.86408 57.50109 82.22769 1.000 131.70504 238 TRP B N 1
ATOM 3983 C CA . TRP B 2 238 ? -25.51693 57.42394 80.92607 1.000 127.12174 238 TRP B CA 1
ATOM 3984 C C . TRP B 2 238 ? -26.52699 58.54664 80.74198 1.000 125.85217 238 TRP B C 1
ATOM 3985 O O . TRP B 2 238 ? -26.49075 59.27460 79.74185 1.000 125.96569 238 TRP B O 1
ATOM 3996 N N . LEU B 2 239 ? -27.43118 58.70583 81.71091 1.000 123.98872 239 LEU B N 1
ATOM 3997 C CA . LEU B 2 239 ? -28.40871 59.78675 81.65415 1.000 121.49762 239 LEU B CA 1
ATOM 3998 C C . LEU B 2 239 ? -27.73184 61.14814 81.55646 1.000 131.42781 239 LEU B C 1
ATOM 3999 O O . LEU B 2 239 ? -28.05181 61.94865 80.67131 1.000 134.71666 239 LEU B O 1
ATOM 4004 N N . GLN B 2 240 ? -26.79487 61.43635 82.46256 1.000 134.91822 240 GLN B N 1
ATOM 4005 C CA . GLN B 2 240 ? -26.16150 62.74521 82.42742 1.000 136.49324 240 GLN B CA 1
ATOM 4006 C C . GLN B 2 240 ? -25.53975 63.01395 81.06799 1.000 139.41098 240 GLN B C 1
ATOM 4007 O O . GLN B 2 240 ? -25.61160 64.14063 80.56316 1.000 149.06488 240 GLN B O 1
ATOM 4013 N N . LYS B 2 241 ? -24.93673 61.99723 80.44768 1.000 134.82977 241 LYS B N 1
ATOM 4014 C CA . LYS B 2 241 ? -24.42077 62.22022 79.10174 1.000 142.15822 241 LYS B CA 1
ATOM 4015 C C . LYS B 2 241 ? -25.48777 62.08797 78.02652 1.000 138.02177 241 LYS B C 1
ATOM 4016 O O . LYS B 2 241 ? -25.16412 62.19152 76.83963 1.000 139.33650 241 LYS B O 1
ATOM 4022 N N . HIS B 2 242 ? -26.74426 61.86558 78.39959 1.000 137.14537 242 HIS B N 1
ATOM 4023 C CA . HIS B 2 242 ? -27.83814 61.95855 77.43873 1.000 137.65056 242 HIS B CA 1
ATOM 4024 C C . HIS B 2 242 ? -28.88731 62.98480 77.82729 1.000 138.85380 242 HIS B C 1
ATOM 4025 O O . HIS B 2 242 ? -29.96471 63.00242 77.22107 1.000 135.66092 242 HIS B O 1
ATOM 4032 N N . HIS B 2 243 ? -28.59808 63.84378 78.80494 1.000 149.31417 243 HIS B N 1
ATOM 4033 C CA . HIS B 2 243 ? -29.50874 64.91244 79.21046 1.000 149.01122 243 HIS B CA 1
ATOM 4034 C C . HIS B 2 243 ? -30.91101 64.35521 79.47716 1.000 145.24535 243 HIS B C 1
ATOM 4035 O O . HIS B 2 243 ? -31.92734 64.88476 79.01703 1.000 146.39580 243 HIS B O 1
ATOM 4042 N N . LEU B 2 244 ? -30.94750 63.23826 80.20334 1.000 131.81581 244 LEU B N 1
ATOM 4043 C CA . LEU B 2 244 ? -32.17302 62.59411 80.64889 1.000 121.54432 244 LEU B CA 1
ATOM 4044 C C . LEU B 2 244 ? -32.27206 62.68553 82.15920 1.000 115.69433 244 LEU B C 1
ATOM 4045 O O . LEU B 2 244 ? -31.26911 62.61358 82.87234 1.000 109.98062 244 LEU B O 1
ATOM 4050 N N . ALA B 2 245 ? -33.49138 62.81011 82.64067 1.000 106.92364 245 ALA B N 1
ATOM 4051 C CA . ALA B 2 245 ? -33.69036 62.97673 84.06315 1.000 109.20842 245 ALA B CA 1
ATOM 4052 C C . ALA B 2 245 ? -33.85862 61.61982 84.72987 1.000 118.97880 245 ALA B C 1
ATOM 4053 O O . ALA B 2 245 ? -33.99930 60.58092 84.07787 1.000 119.49031 245 ALA B O 1
ATOM 4055 N N . GLU B 2 246 ? -33.82633 61.64217 86.05312 1.000 119.51169 246 GLU B N 1
ATOM 4056 C CA . GLU B 2 246 ? -34.04135 60.46808 86.85801 1.000 119.02132 246 GLU B CA 1
ATOM 4057 C C . GLU B 2 246 ? -35.24305 60.69678 87.75996 1.000 118.81289 246 GLU B C 1
ATOM 4058 O O . GLU B 2 246 ? -35.55685 61.84018 88.10102 1.000 122.56465 246 GLU B O 1
ATOM 4064 N N . PRO B 2 247 ? -35.96756 59.64372 88.11483 1.000 119.36106 247 PRO B N 1
ATOM 4065 C CA . PRO B 2 247 ? -37.05186 59.79873 89.09533 1.000 118.80229 247 PRO B CA 1
ATOM 4066 C C . PRO B 2 247 ? -36.53331 60.38980 90.39768 1.000 121.10781 247 PRO B C 1
ATOM 4067 O O . PRO B 2 247 ? -35.37966 60.19408 90.78099 1.000 121.43734 247 PRO B O 1
ATOM 4071 N N . ARG B 2 248 ? -37.40551 61.13164 91.07474 1.000 125.78689 248 ARG B N 1
ATOM 4072 C CA . ARG B 2 248 ? -36.98377 61.91405 92.23176 1.000 124.59271 248 ARG B CA 1
ATOM 4073 C C . ARG B 2 248 ? -36.38871 61.04403 93.33556 1.000 120.77304 248 ARG B C 1
ATOM 4074 O O . ARG B 2 248 ? -35.35524 61.39435 93.92624 1.000 120.50038 248 ARG B O 1
ATOM 4082 N N . SER B 2 249 ? -37.01971 59.90119 93.62634 1.000 117.05753 249 SER B N 1
ATOM 4083 C CA . SER B 2 249 ? -36.47869 59.00700 94.64761 1.000 115.65086 249 SER B CA 1
ATOM 4084 C C . SER B 2 249 ? -35.13061 58.42802 94.24685 1.000 113.20825 249 SER B C 1
ATOM 4085 O O . SER B 2 249 ? -34.30474 58.12881 95.11162 1.000 109.30400 249 SER B O 1
ATOM 4088 N N . ALA B 2 250 ? -34.87779 58.28650 92.94689 1.000 118.06549 250 ALA B N 1
ATOM 4089 C CA . ALA B 2 250 ? -33.56044 57.85083 92.50876 1.000 115.71576 250 ALA B CA 1
ATOM 4090 C C . ALA B 2 250 ? -32.51569 58.91294 92.80082 1.000 123.89947 250 ALA B C 1
ATOM 4091 O O . ALA B 2 250 ? -31.39777 58.59100 93.21067 1.000 124.54468 250 ALA B O 1
ATOM 4093 N N . ARG B 2 251 ? -32.86564 60.18765 92.62614 1.000 120.01827 251 ARG B N 1
ATOM 4094 C CA . ARG B 2 251 ? -31.92326 61.24392 92.97748 1.000 118.66441 251 ARG B CA 1
ATOM 4095 C C . ARG B 2 251 ? -31.67209 61.27655 94.47505 1.000 121.18116 251 ARG B C 1
ATOM 4096 O O . ARG B 2 251 ? -30.53419 61.47399 94.90624 1.000 124.61084 251 ARG B O 1
ATOM 4104 N N . PHE B 2 252 ? -32.71017 61.08600 95.29357 1.000 120.72201 252 PHE B N 1
ATOM 4105 C CA . PHE B 2 252 ? -32.45474 61.11614 96.72982 1.000 113.07234 252 PHE B CA 1
ATOM 4106 C C . PHE B 2 252 ? -31.66424 59.89806 97.16415 1.000 114.75271 252 PHE B C 1
ATOM 4107 O O . PHE B 2 252 ? -30.80374 59.99760 98.04046 1.000 116.61389 252 PHE B O 1
ATOM 4115 N N . ALA B 2 253 ? -31.93401 58.74369 96.55076 1.000 126.42749 253 ALA B N 1
ATOM 4116 C CA . ALA B 2 253 ? -31.09171 57.56916 96.74329 1.000 125.80238 253 ALA B CA 1
ATOM 4117 C C . ALA B 2 253 ? -29.64842 57.85916 96.37783 1.000 131.56099 253 ALA B C 1
ATOM 4118 O O . ALA B 2 253 ? -28.72741 57.44362 97.08388 1.000 136.84454 253 ALA B O 1
ATOM 4120 N N . ALA B 2 254 ? -29.42987 58.54049 95.25662 1.000 134.16461 254 ALA B N 1
ATOM 4121 C CA . ALA B 2 254 ? -28.06859 58.84853 94.84176 1.000 134.20860 254 ALA B CA 1
ATOM 4122 C C . ALA B 2 254 ? -27.41823 59.84889 95.78586 1.000 131.46808 254 ALA B C 1
ATOM 4123 O O . ALA B 2 254 ? -26.22224 59.75392 96.04715 1.000 137.61877 254 ALA B O 1
ATOM 4125 N N . LYS B 2 255 ? -28.18864 60.79488 96.32913 1.000 126.57917 255 LYS B N 1
ATOM 4126 C CA . LYS B 2 255 ? -27.63437 61.71548 97.31700 1.000 125.60029 255 LYS B CA 1
ATOM 4127 C C . LYS B 2 255 ? -27.21914 60.98533 98.58661 1.000 138.46530 255 LYS B C 1
ATOM 4128 O O . LYS B 2 255 ? -26.12485 61.21070 99.11693 1.000 144.61057 255 LYS B O 1
ATOM 4134 N N . LEU B 2 256 ? -28.08088 60.09692 99.08589 1.000 141.30359 256 LEU B N 1
ATOM 4135 C CA . LEU B 2 256 ? -27.74847 59.33463 100.28660 1.000 133.25220 256 LEU B CA 1
ATOM 4136 C C . LEU B 2 256 ? -26.55249 58.42124 100.04280 1.000 145.87954 256 LEU B C 1
ATOM 4137 O O . LEU B 2 256 ? -25.61522 58.39102 100.84501 1.000 147.65579 256 LEU B O 1
ATOM 4142 N N . GLU B 2 257 ? -26.53135 57.72414 98.90326 1.000 165.49627 257 GLU B N 1
ATOM 4143 C CA . GLU B 2 257 ? -25.44933 56.78751 98.61710 1.000 167.59002 257 GLU B CA 1
ATOM 4144 C C . GLU B 2 257 ? -24.14675 57.52601 98.33930 1.000 168.40077 257 GLU B C 1
ATOM 4145 O O . GLU B 2 257 ? -23.07098 57.07454 98.74480 1.000 169.21843 257 GLU B O 1
ATOM 4151 N N . ALA B 2 258 ? -24.22476 58.65596 97.63847 1.000 208.19461 258 ALA B N 1
ATOM 4152 C CA . ALA B 2 258 ? -23.07010 59.51481 97.43400 1.000 207.99723 258 ALA B CA 1
ATOM 4153 C C . ALA B 2 258 ? -22.54686 60.06658 98.75231 1.000 208.09284 258 ALA B C 1
ATOM 4154 O O . ALA B 2 258 ? -21.34010 60.28509 98.88989 1.000 210.80652 258 ALA B O 1
ATOM 4156 N N . ALA B 2 259 ? -23.42135 60.25212 99.74647 1.000 170.71792 259 ALA B N 1
ATOM 4157 C CA . ALA B 2 259 ? -22.92253 60.54154 101.08322 1.000 159.16572 259 ALA B CA 1
ATOM 4158 C C . ALA B 2 259 ? -22.19971 59.30575 101.58093 1.000 160.61755 259 ALA B C 1
ATOM 4159 O O . ALA B 2 259 ? -20.97182 59.31526 101.69233 1.000 167.08507 259 ALA B O 1
ATOM 4161 N N . GLY B 2 260 ? -22.93258 58.24397 101.87348 1.000 161.83344 260 GLY B N 1
ATOM 4162 C CA . GLY B 2 260 ? -22.30012 56.96374 102.13594 1.000 160.04147 260 GLY B CA 1
ATOM 4163 C C . GLY B 2 260 ? -23.21285 56.04316 102.90467 1.000 150.35826 260 GLY B C 1
ATOM 4164 O O . GLY B 2 260 ? -22.83372 55.48863 103.93877 1.000 156.40503 260 GLY B O 1
ATOM 4165 N N . LEU B 2 261 ? -24.43052 55.89442 102.40138 1.000 147.84701 261 LEU B N 1
ATOM 4166 C CA . LEU B 2 261 ? -25.42601 54.98215 102.93583 1.000 138.31384 261 LEU B CA 1
ATOM 4167 C C . LEU B 2 261 ? -25.71255 53.86071 101.94089 1.000 146.08473 261 LEU B C 1
ATOM 4168 O O . LEU B 2 261 ? -25.82252 54.09993 100.73382 1.000 149.95388 261 LEU B O 1
ATOM 4173 N N . LYS B 2 262 ? -25.80259 52.63016 102.44339 1.000 159.82176 262 LYS B N 1
ATOM 4174 C CA . LYS B 2 262 ? -26.01701 51.45318 101.59694 1.000 159.52210 262 LYS B CA 1
ATOM 4175 C C . LYS B 2 262 ? -27.50659 51.27414 101.29139 1.000 155.00531 262 LYS B C 1
ATOM 4176 O O . LYS B 2 262 ? -28.18081 50.37789 101.80363 1.000 160.31439 262 LYS B O 1
ATOM 4182 N N . LEU B 2 263 ? -28.02961 52.13630 100.44174 1.000 150.21901 263 LEU B N 1
ATOM 4183 C CA . LEU B 2 263 ? -29.42307 51.95339 100.05628 1.000 151.82908 263 LEU B CA 1
ATOM 4184 C C . LEU B 2 263 ? -29.50100 50.67869 99.22224 1.000 154.65074 263 LEU B C 1
ATOM 4185 O O . LEU B 2 263 ? -28.82698 50.58471 98.18890 1.000 158.51023 263 LEU B O 1
ATOM 4190 N N . PRO B 2 264 ? -30.28093 49.67861 99.62772 1.000 159.12144 264 PRO B N 1
ATOM 4191 C CA . PRO B 2 264 ? -30.19072 48.36591 98.97852 1.000 158.77866 264 PRO B CA 1
ATOM 4192 C C . PRO B 2 264 ? -31.00455 48.28233 97.69744 1.000 157.86724 264 PRO B C 1
ATOM 4193 O O . PRO B 2 264 ? -32.11185 48.81862 97.59721 1.000 156.33077 264 PRO B O 1
ATOM 4197 N N . GLY B 2 265 ? -30.44694 47.57789 96.71506 1.000 146.63877 265 GLY B N 1
ATOM 4198 C CA . GLY B 2 265 ? -31.16795 47.47611 95.46924 1.000 143.58494 265 GLY B CA 1
ATOM 4199 C C . GLY B 2 265 ? -31.19368 48.79578 94.71461 1.000 141.97697 265 GLY B C 1
ATOM 4200 O O . GLY B 2 265 ? -30.41134 49.71856 94.96203 1.000 140.23083 265 GLY B O 1
ATOM 4201 N N . GLN B 2 266 ? -32.11000 48.85528 93.74993 1.000 140.93647 266 GLN B N 1
ATOM 4202 C CA . GLN B 2 266 ? -32.37191 50.03879 92.93737 1.000 137.00236 266 GLN B CA 1
ATOM 4203 C C . GLN B 2 266 ? -33.71071 50.63481 93.36672 1.000 136.12673 266 GLN B C 1
ATOM 4204 O O . GLN B 2 266 ? -34.77590 50.17976 92.91954 1.000 139.01196 266 GLN B O 1
ATOM 4210 N N . PRO B 2 267 ? -33.72244 51.61441 94.27506 1.000 126.64642 267 PRO B N 1
ATOM 4211 C CA . PRO B 2 267 ? -34.98339 52.28529 94.62742 1.000 117.85473 267 PRO B CA 1
ATOM 4212 C C . PRO B 2 267 ? -35.34192 53.31720 93.56784 1.000 118.56567 267 PRO B C 1
ATOM 4213 O O . PRO B 2 267 ? -34.55081 54.21001 93.25539 1.000 119.16232 267 PRO B O 1
ATOM 4217 N N . LEU B 2 268 ? -36.52400 53.16778 92.98750 1.000 111.51199 268 LEU B N 1
ATOM 4218 C CA . LEU B 2 268 ? -37.04601 54.12647 92.03600 1.000 102.49261 268 LEU B CA 1
ATOM 4219 C C . LEU B 2 268 ? -38.25371 54.86775 92.56323 1.000 102.71100 268 LEU B C 1
ATOM 4220 O O . LEU B 2 268 ? -38.34178 56.07521 92.39442 1.000 118.43227 268 LEU B O 1
ATOM 4225 N N . THR B 2 269 ? -39.19177 54.17744 93.18723 1.000 104.83854 269 THR B N 1
ATOM 4226 C CA . THR B 2 269 ? -40.40448 54.81921 93.65775 1.000 101.71915 269 THR B CA 1
ATOM 4227 C C . THR B 2 269 ? -40.23536 55.28824 95.09610 1.000 99.62426 269 THR B C 1
ATOM 4228 O O . THR B 2 269 ? -39.37079 54.81068 95.82335 1.000 106.70476 269 THR B O 1
ATOM 4232 N N . MET B 2 270 ? -41.08416 56.22838 95.51105 1.000 100.43880 270 MET B N 1
ATOM 4233 C CA . MET B 2 270 ? -40.97682 56.74683 96.87505 1.000 101.47082 270 MET B CA 1
ATOM 4234 C C . MET B 2 270 ? -41.17485 55.66800 97.92839 1.000 106.02542 270 MET B C 1
ATOM 4235 O O . MET B 2 270 ? -40.38921 55.63113 98.89370 1.000 111.47089 270 MET B O 1
ATOM 4240 N N . PRO B 2 271 ? -42.16589 54.77616 97.83109 1.000 105.93910 271 PRO B N 1
ATOM 4241 C CA . PRO B 2 271 ? -42.19770 53.66549 98.79177 1.000 100.35761 271 PRO B CA 1
ATOM 4242 C C . PRO B 2 271 ? -40.92061 52.84269 98.79724 1.000 99.99334 271 PRO B C 1
ATOM 4243 O O . PRO B 2 271 ? -40.40004 52.56801 99.88493 1.000 101.96260 271 PRO B O 1
ATOM 4247 N N . GLU B 2 272 ? -40.39419 52.44360 97.63259 1.000 100.18607 272 GLU B N 1
ATOM 4248 C CA . GLU B 2 272 ? -39.15619 51.65731 97.61782 1.000 102.92818 272 GLU B CA 1
ATOM 4249 C C . GLU B 2 272 ? -38.04906 52.39022 98.35489 1.000 104.01073 272 GLU B C 1
ATOM 4250 O O . GLU B 2 272 ? -37.25999 51.77818 99.07825 1.000 102.73955 272 GLU B O 1
ATOM 4256 N N . LEU B 2 273 ? -37.99269 53.70953 98.19022 1.000 105.73077 273 LEU B N 1
ATOM 4257 C CA . LEU B 2 273 ? -36.99212 54.51573 98.87212 1.000 106.10868 273 LEU B CA 1
ATOM 4258 C C . LEU B 2 273 ? -37.16460 54.46804 100.38779 1.000 107.53881 273 LEU B C 1
ATOM 4259 O O . LEU B 2 273 ? -36.19224 54.25309 101.11458 1.000 110.57552 273 LEU B O 1
ATOM 4264 N N . ALA B 2 274 ? -38.38524 54.68447 100.89427 1.000 110.50553 274 ALA B N 1
ATOM 4265 C CA . ALA B 2 274 ? -38.56823 54.65252 102.35081 1.000 109.38418 274 ALA B CA 1
ATOM 4266 C C . ALA B 2 274 ? -38.25108 53.27429 102.92015 1.000 113.99109 274 ALA B C 1
ATOM 4267 O O . ALA B 2 274 ? -37.56778 53.14534 103.95225 1.000 114.87256 274 ALA B O 1
ATOM 4269 N N . ASP B 2 275 ? -38.73641 52.22958 102.25105 1.000 111.62134 275 ASP B N 1
ATOM 4270 C CA . ASP B 2 275 ? -38.42427 50.87321 102.67769 1.000 110.37318 275 ASP B CA 1
ATOM 4271 C C . ASP B 2 275 ? -36.92481 50.66835 102.72140 1.000 116.60039 275 ASP B C 1
ATOM 4272 O O . ASP B 2 275 ? -36.38874 50.21962 103.73170 1.000 127.22242 275 ASP B O 1
ATOM 4277 N N . ALA B 2 276 ? -36.22763 51.00927 101.63847 1.000 116.11353 276 ALA B N 1
ATOM 4278 C CA . ALA B 2 276 ? -34.78996 50.79066 101.59014 1.000 119.00428 276 ALA B CA 1
ATOM 4279 C C . ALA B 2 276 ? -34.05130 51.62735 102.62344 1.000 124.10542 276 ALA B C 1
ATOM 4280 O O . ALA B 2 276 ? -32.98600 51.21752 103.09343 1.000 131.78794 276 ALA B O 1
ATOM 4282 N N . ILE B 2 277 ? -34.58022 52.79973 102.98709 1.000 125.58531 277 ILE B N 1
ATOM 4283 C CA . ILE B 2 277 ? -33.92576 53.59890 104.02506 1.000 129.27783 277 ILE B CA 1
ATOM 4284 C C . ILE B 2 277 ? -34.00540 52.88125 105.36282 1.000 134.70115 277 ILE B C 1
ATOM 4285 O O . ILE B 2 277 ? -33.01095 52.77577 106.08620 1.000 132.30935 277 ILE B O 1
ATOM 4290 N N . LYS B 2 278 ? -35.18929 52.37069 105.71236 1.000 147.44040 278 LYS B N 1
ATOM 4291 C CA . LYS B 2 278 ? -35.25830 51.59217 106.94690 1.000 151.55161 278 LYS B CA 1
ATOM 4292 C C . LYS B 2 278 ? -34.48360 50.28045 106.82181 1.000 152.72676 278 LYS B C 1
ATOM 4293 O O . LYS B 2 278 ? -33.90143 49.81371 107.80520 1.000 158.42796 278 LYS B O 1
ATOM 4299 N N . GLN B 2 279 ? -34.44445 49.67932 105.63637 1.000 137.30134 279 GLN B N 1
ATOM 4300 C CA . GLN B 2 279 ? -33.75267 48.40556 105.47446 1.000 138.51081 279 GLN B CA 1
ATOM 4301 C C . GLN B 2 279 ? -32.24731 48.58512 105.59333 1.000 142.04986 279 GLN B C 1
ATOM 4302 O O . GLN B 2 279 ? -31.54616 47.67266 106.04053 1.000 149.77956 279 GLN B O 1
ATOM 4308 N N . SER B 2 280 ? -31.73677 49.74867 105.19001 1.000 140.33973 280 SER B N 1
ATOM 4309 C CA . SER B 2 280 ? -30.33523 50.07444 105.42343 1.000 147.36022 280 SER B CA 1
ATOM 4310 C C . SER B 2 280 ? -30.07505 50.39505 106.89222 1.000 150.75298 280 SER B C 1
ATOM 4311 O O . SER B 2 280 ? -28.96209 50.19324 107.38952 1.000 154.64977 280 SER B O 1
ATOM 4314 N N . LEU B 2 281 ? -31.07842 50.92050 107.58889 1.000 149.91816 281 LEU B N 1
ATOM 4315 C CA . LEU B 2 281 ? -30.97368 51.26060 109.00063 1.000 148.89054 281 LEU B CA 1
ATOM 4316 C C . LEU B 2 281 ? -31.16500 50.06335 109.92569 1.000 156.33906 281 LEU B C 1
ATOM 4317 O O . LEU B 2 281 ? -30.94280 50.19437 111.13392 1.000 158.32291 281 LEU B O 1
ATOM 4322 N N . LYS B 2 282 ? -31.59229 48.91045 109.40523 1.000 155.37089 282 LYS B N 1
ATOM 4323 C CA . LYS B 2 282 ? -31.65905 47.72250 110.24851 1.000 159.61239 282 LYS B CA 1
ATOM 4324 C C . LYS B 2 282 ? -30.30429 47.02857 110.28721 1.000 168.88528 282 LYS B C 1
ATOM 4325 O O . LYS B 2 282 ? -29.85454 46.59855 111.35765 1.000 171.20140 282 LYS B O 1
ATOM 4331 N N . GLY B 2 283 ? -29.61936 46.96888 109.14790 1.000 189.02785 283 GLY B N 1
ATOM 4332 C CA . GLY B 2 283 ? -28.31589 46.33947 109.05874 1.000 191.96577 283 GLY B CA 1
ATOM 4333 C C . GLY B 2 283 ? -27.92511 45.94985 107.64479 1.000 188.74034 283 GLY B C 1
ATOM 4334 O O . GLY B 2 283 ? -27.69111 46.81012 106.79354 1.000 191.17284 283 GLY B O 1
ATOM 4335 N N . MET C 3 1 ? -62.31154 100.06731 91.94909 1.000 134.50402 1 MET C N 1
ATOM 4336 C CA . MET C 3 1 ? -61.26905 99.11703 91.59382 1.000 126.67277 1 MET C CA 1
ATOM 4337 C C . MET C 3 1 ? -61.40546 98.70543 90.14004 1.000 131.89942 1 MET C C 1
ATOM 4338 O O . MET C 3 1 ? -60.72905 97.79619 89.66858 1.000 125.60496 1 MET C O 1
ATOM 4343 N N . TYR C 3 2 ? -62.24883 99.44553 89.42863 1.000 165.63699 2 TYR C N 1
ATOM 4344 C CA . TYR C 3 2 ? -62.69348 99.12314 88.08031 1.000 162.46798 2 TYR C CA 1
ATOM 4345 C C . TYR C 3 2 ? -62.37971 100.20057 87.04369 1.000 163.70555 2 TYR C C 1
ATOM 4346 O O . TYR C 3 2 ? -62.52594 101.39617 87.30588 1.000 163.97674 2 TYR C O 1
ATOM 4355 N N . ASP C 3 3 ? -61.94677 99.76980 85.86262 1.000 139.36842 3 ASP C N 1
ATOM 4356 C CA . ASP C 3 3 ? -61.76536 100.64960 84.70569 1.000 138.86885 3 ASP C CA 1
ATOM 4357 C C . ASP C 3 3 ? -62.45990 99.99109 83.50503 1.000 135.90164 3 ASP C C 1
ATOM 4358 O O . ASP C 3 3 ? -61.80716 99.54424 82.56253 1.000 131.03483 3 ASP C O 1
ATOM 4363 N N . SER C 3 4 ? -63.79715 99.94137 83.56315 1.000 142.34221 4 SER C N 1
ATOM 4364 C CA . SER C 3 4 ? -64.57703 99.06338 82.68541 1.000 141.73108 4 SER C CA 1
ATOM 4365 C C . SER C 3 4 ? -64.38943 99.37949 81.20473 1.000 139.74674 4 SER C C 1
ATOM 4366 O O . SER C 3 4 ? -64.19095 98.46854 80.38758 1.000 136.94703 4 SER C O 1
ATOM 4369 N N . GLU C 3 5 ? -64.48803 100.65894 80.82853 1.000 141.35865 5 GLU C N 1
ATOM 4370 C CA . GLU C 3 5 ? -64.35687 100.99883 79.41488 1.000 130.96681 5 GLU C CA 1
ATOM 4371 C C . GLU C 3 5 ? -63.00601 100.58908 78.85367 1.000 128.54181 5 GLU C C 1
ATOM 4372 O O . GLU C 3 5 ? -62.92310 100.23850 77.67760 1.000 129.71542 5 GLU C O 1
ATOM 4378 N N . ALA C 3 6 ? -61.94945 100.58250 79.67861 1.000 132.39414 6 ALA C N 1
ATOM 4379 C CA . ALA C 3 6 ? -60.64637 100.10621 79.21309 1.000 125.24562 6 ALA C CA 1
ATOM 4380 C C . ALA C 3 6 ? -60.64758 98.59239 79.01364 1.000 121.62954 6 ALA C C 1
ATOM 4381 O O . ALA C 3 6 ? -60.06701 98.08868 78.04296 1.000 110.28379 6 ALA C O 1
ATOM 4383 N N . ARG C 3 7 ? -61.28761 97.85499 79.92872 1.000 125.96678 7 ARG C N 1
ATOM 4384 C CA . ARG C 3 7 ? -61.44543 96.41396 79.75909 1.000 120.33424 7 ARG C CA 1
ATOM 4385 C C . ARG C 3 7 ? -62.10654 96.10703 78.42431 1.000 118.66207 7 ARG C C 1
ATOM 4386 O O . ARG C 3 7 ? -61.57519 95.33028 77.62186 1.000 112.81895 7 ARG C O 1
ATOM 4394 N N . GLN C 3 8 ? -63.25427 96.74577 78.15671 1.000 135.20781 8 GLN C N 1
ATOM 4395 C CA . GLN C 3 8 ? -63.99853 96.47463 76.92800 1.000 135.45831 8 GLN C CA 1
ATOM 4396 C C . GLN C 3 8 ? -63.26998 96.97508 75.68261 1.000 131.78520 8 GLN C C 1
ATOM 4397 O O . GLN C 3 8 ? -63.29192 96.30194 74.65015 1.000 130.34456 8 GLN C O 1
ATOM 4403 N N . LYS C 3 9 ? -62.65113 98.15823 75.73878 1.000 114.01463 9 LYS C N 1
ATOM 4404 C CA . LYS C 3 9 ? -61.86618 98.66049 74.61316 1.000 102.46333 9 LYS C CA 1
ATOM 4405 C C . LYS C 3 9 ? -60.75414 97.68903 74.25478 1.000 96.28841 9 LYS C C 1
ATOM 4406 O O . LYS C 3 9 ? -60.55817 97.34003 73.08055 1.000 93.49930 9 LYS C O 1
ATOM 4412 N N . THR C 3 10 ? -60.02944 97.21415 75.27113 1.000 95.56595 10 THR C N 1
ATOM 4413 C CA . THR C 3 10 ? -58.92399 96.30151 75.02845 1.000 86.54251 10 THR C CA 1
ATOM 4414 C C . THR C 3 10 ? -59.41595 94.96218 74.49225 1.000 90.26654 10 THR C C 1
ATOM 4415 O O . THR C 3 10 ? -58.77814 94.38436 73.60665 1.000 87.46759 10 THR C O 1
ATOM 4419 N N . LEU C 3 11 ? -60.54129 94.44406 75.03153 1.000 97.42589 11 LEU C N 1
ATOM 4420 C CA . LEU C 3 11 ? -61.11006 93.18001 74.55644 1.000 87.76328 11 LEU C CA 1
ATOM 4421 C C . LEU C 3 11 ? -61.61954 93.29210 73.12110 1.000 95.21892 11 LEU C C 1
ATOM 4422 O O . LEU C 3 11 ? -61.44524 92.35660 72.33141 1.000 95.17123 11 LEU C O 1
ATOM 4427 N N . ASN C 3 12 ? -62.27085 94.41200 72.76698 1.000 93.46306 12 ASN C N 1
ATOM 4428 C CA . ASN C 3 12 ? -62.57996 94.68876 71.36680 1.000 94.59790 12 ASN C CA 1
ATOM 4429 C C . ASN C 3 12 ? -61.32213 94.59172 70.52481 1.000 89.42870 12 ASN C C 1
ATOM 4430 O O . ASN C 3 12 ? -61.33322 93.98901 69.44645 1.000 88.04256 12 ASN C O 1
ATOM 4435 N N . LEU C 3 13 ? -60.21163 95.14881 71.02891 1.000 86.76122 13 LEU C N 1
ATOM 4436 C CA . LEU C 3 13 ? -58.96018 95.12501 70.27643 1.000 82.40474 13 LEU C CA 1
ATOM 4437 C C . LEU C 3 13 ? -58.43721 93.69968 70.09334 1.000 78.60374 13 LEU C C 1
ATOM 4438 O O . LEU C 3 13 ? -58.04082 93.30271 68.98637 1.000 83.49897 13 LEU C O 1
ATOM 4443 N N . THR C 3 14 ? -58.44265 92.90666 71.15413 1.000 76.95090 14 THR C N 1
ATOM 4444 C CA . THR C 3 14 ? -57.90923 91.55484 71.03254 1.000 74.01706 14 THR C CA 1
ATOM 4445 C C . THR C 3 14 ? -58.78519 90.69412 70.13086 1.000 77.95570 14 THR C C 1
ATOM 4446 O O . THR C 3 14 ? -58.26666 89.93593 69.29370 1.000 72.16984 14 THR C O 1
ATOM 4450 N N . VAL C 3 15 ? -60.11468 90.77469 70.31260 1.000 79.11285 15 VAL C N 1
ATOM 4451 C CA . VAL C 3 15 ? -61.04961 90.02544 69.47423 1.000 81.15415 15 VAL C CA 1
ATOM 4452 C C . VAL C 3 15 ? -60.86697 90.38948 68.00330 1.000 85.46939 15 VAL C C 1
ATOM 4453 O O . VAL C 3 15 ? -60.85258 89.51249 67.12127 1.000 84.10988 15 VAL C O 1
ATOM 4457 N N . SER C 3 16 ? -60.72121 91.68743 67.71439 1.000 83.53073 16 SER C N 1
ATOM 4458 C CA . SER C 3 16 ? -60.42452 92.10894 66.35501 1.000 81.35319 16 SER C CA 1
ATOM 4459 C C . SER C 3 16 ? -59.17189 91.43490 65.85000 1.000 76.47485 16 SER C C 1
ATOM 4460 O O . SER C 3 16 ? -59.13378 90.92771 64.73096 1.000 75.74659 16 SER C O 1
ATOM 4463 N N . ALA C 3 17 ? -58.12349 91.43803 66.65809 1.000 77.13331 17 ALA C N 1
ATOM 4464 C CA . ALA C 3 17 ? -56.86243 90.91451 66.16071 1.000 76.30226 17 ALA C CA 1
ATOM 4465 C C . ALA C 3 17 ? -56.98645 89.43800 65.82019 1.000 72.24089 17 ALA C C 1
ATOM 4466 O O . ALA C 3 17 ? -56.44596 88.96822 64.80951 1.000 66.40590 17 ALA C O 1
ATOM 4468 N N . VAL C 3 18 ? -57.70048 88.68552 66.65311 1.000 81.38123 18 VAL C N 1
ATOM 4469 C CA . VAL C 3 18 ? -57.72125 87.25138 66.40367 1.000 75.92461 18 VAL C CA 1
ATOM 4470 C C . VAL C 3 18 ? -58.65031 86.94113 65.25099 1.000 81.74298 18 VAL C C 1
ATOM 4471 O O . VAL C 3 18 ? -58.38523 86.01186 64.47734 1.000 82.54666 18 VAL C O 1
ATOM 4475 N N . PHE C 3 19 ? -59.71454 87.73934 65.07393 1.000 92.64266 19 PHE C N 1
ATOM 4476 C CA . PHE C 3 19 ? -60.55263 87.57987 63.88840 1.000 89.00274 19 PHE C CA 1
ATOM 4477 C C . PHE C 3 19 ? -59.83865 88.00676 62.60729 1.000 88.27754 19 PHE C C 1
ATOM 4478 O O . PHE C 3 19 ? -60.02607 87.36777 61.56653 1.000 90.21131 19 PHE C O 1
ATOM 4486 N N . VAL C 3 20 ? -58.99619 89.04674 62.65089 1.000 82.75255 20 VAL C N 1
ATOM 4487 C CA . VAL C 3 20 ? -58.22510 89.39200 61.45951 1.000 77.14657 20 VAL C CA 1
ATOM 4488 C C . VAL C 3 20 ? -57.22682 88.28672 61.15779 1.000 74.62131 20 VAL C C 1
ATOM 4489 O O . VAL C 3 20 ? -56.97229 87.95625 59.99006 1.000 70.48463 20 VAL C O 1
ATOM 4493 N N . ALA C 3 21 ? -56.66183 87.68131 62.19976 1.000 74.36802 21 ALA C N 1
ATOM 4494 C CA . ALA C 3 21 ? -55.74641 86.57055 61.97104 1.000 75.49013 21 ALA C CA 1
ATOM 4495 C C . ALA C 3 21 ? -56.47603 85.37288 61.33863 1.000 79.59179 21 ALA C C 1
ATOM 4496 O O . ALA C 3 21 ? -55.94606 84.72061 60.42721 1.000 77.23106 21 ALA C O 1
ATOM 4498 N N . ILE C 3 22 ? -57.70526 85.08024 61.77946 1.000 75.10828 22 ILE C N 1
ATOM 4499 C CA . ILE C 3 22 ? -58.43743 83.99267 61.13525 1.000 74.88300 22 ILE C CA 1
ATOM 4500 C C . ILE C 3 22 ? -58.73032 84.34924 59.67517 1.000 78.01447 22 ILE C C 1
ATOM 4501 O O . ILE C 3 22 ? -58.52682 83.52726 58.77718 1.000 74.49945 22 ILE C O 1
ATOM 4506 N N . LEU C 3 23 ? -59.16929 85.59208 59.41037 1.000 80.72643 23 LEU C N 1
ATOM 4507 C CA . LEU C 3 23 ? -59.52142 86.00082 58.04467 1.000 77.48877 23 LEU C CA 1
ATOM 4508 C C . LEU C 3 23 ? -58.31917 85.93179 57.11486 1.000 75.92635 23 LEU C C 1
ATOM 4509 O O . LEU C 3 23 ? -58.44325 85.50299 55.96222 1.000 76.44265 23 LEU C O 1
ATOM 4514 N N . LEU C 3 24 ? -57.14891 86.36463 57.59672 1.000 75.20818 24 LEU C N 1
ATOM 4515 C CA . LEU C 3 24 ? -55.91857 86.19918 56.82766 1.000 75.95941 24 LEU C CA 1
ATOM 4516 C C . LEU C 3 24 ? -55.61145 84.72500 56.60036 1.000 76.11150 24 LEU C C 1
ATOM 4517 O O . LEU C 3 24 ? -55.23376 84.31855 55.48950 1.000 78.12058 24 LEU C O 1
ATOM 4522 N N . LEU C 3 25 ? -55.80982 83.90091 57.63002 1.000 79.16124 25 LEU C N 1
ATOM 4523 C CA . LEU C 3 25 ? -55.56755 82.47989 57.47003 1.000 76.37901 25 LEU C CA 1
ATOM 4524 C C . LEU C 3 25 ? -56.46512 81.92264 56.38686 1.000 79.23418 25 LEU C C 1
ATOM 4525 O O . LEU C 3 25 ? -55.99444 81.20567 55.50009 1.000 86.94753 25 LEU C O 1
ATOM 4530 N N . GLU C 3 26 ? -57.74856 82.31242 56.40195 1.000 77.12266 26 GLU C N 1
ATOM 4531 C CA . GLU C 3 26 ? -58.73970 81.75426 55.48020 1.000 80.69296 26 GLU C CA 1
ATOM 4532 C C . GLU C 3 26 ? -58.50553 82.22992 54.05223 1.000 87.10623 26 GLU C C 1
ATOM 4533 O O . GLU C 3 26 ? -58.66480 81.45412 53.10149 1.000 88.17620 26 GLU C O 1
ATOM 4539 N N . ALA C 3 27 ? -58.10690 83.49412 53.88013 1.000 88.57202 27 ALA C N 1
ATOM 4540 C CA . ALA C 3 27 ? -57.93549 84.03629 52.53804 1.000 80.81265 27 ALA C CA 1
ATOM 4541 C C . ALA C 3 27 ? -56.68021 83.48800 51.88571 1.000 80.78043 27 ALA C C 1
ATOM 4542 O O . ALA C 3 27 ? -56.71531 83.02535 50.74283 1.000 86.64245 27 ALA C O 1
ATOM 4544 N N . PHE C 3 28 ? -55.56084 83.50884 52.59253 1.000 81.54166 28 PHE C N 1
ATOM 4545 C CA . PHE C 3 28 ? -54.31509 83.14648 51.92137 1.000 90.66048 28 PHE C CA 1
ATOM 4546 C C . PHE C 3 28 ? -53.96925 81.67053 52.00888 1.000 92.99968 28 PHE C C 1
ATOM 4547 O O . PHE C 3 28 ? -53.13193 81.20264 51.23044 1.000 92.96740 28 PHE C O 1
ATOM 4555 N N . ILE C 3 29 ? -54.56760 80.92355 52.92674 1.000 117.00919 29 ILE C N 1
ATOM 4556 C CA . ILE C 3 29 ? -54.37046 79.47458 52.91780 1.000 117.76231 29 ILE C CA 1
ATOM 4557 C C . ILE C 3 29 ? -55.59513 78.82783 52.29352 1.000 115.86294 29 ILE C C 1
ATOM 4558 O O . ILE C 3 29 ? -56.73019 79.22132 52.61199 1.000 114.19789 29 ILE C O 1
ATOM 4563 N N . PRO C 3 30 ? -55.43073 77.82125 51.43855 1.000 122.33985 30 PRO C N 1
ATOM 4564 C CA . PRO C 3 30 ? -56.62399 77.13355 50.92795 1.000 131.48799 30 PRO C CA 1
ATOM 4565 C C . PRO C 3 30 ? -57.23709 76.29294 52.03940 1.000 135.88352 30 PRO C C 1
ATOM 4566 O O . PRO C 3 30 ? -56.99573 75.08476 52.13239 1.000 135.20338 30 PRO C O 1
ATOM 4570 N N . ASN C 3 31 ? -58.04029 76.93040 52.89319 1.000 135.72729 31 ASN C N 1
ATOM 4571 C CA . ASN C 3 31 ? -58.48436 76.25793 54.10280 1.000 133.42816 31 ASN C CA 1
ATOM 4572 C C . ASN C 3 31 ? -59.30449 75.02478 53.76271 1.000 146.78577 31 ASN C C 1
ATOM 4573 O O . ASN C 3 31 ? -59.80733 74.85992 52.64663 1.000 150.34370 31 ASN C O 1
ATOM 4578 N N . VAL C 3 32 ? -59.37286 74.11549 54.73129 1.000 154.36042 32 VAL C N 1
ATOM 4579 C CA . VAL C 3 32 ? -60.32826 73.02081 54.65584 1.000 159.65952 32 VAL C CA 1
ATOM 4580 C C . VAL C 3 32 ? -61.71892 73.58714 54.93032 1.000 159.04496 32 VAL C C 1
ATOM 4581 O O . VAL C 3 32 ? -61.91452 74.38299 55.85901 1.000 154.38034 32 VAL C O 1
ATOM 4585 N N . GLY C 3 33 ? -62.68406 73.20884 54.10883 1.000 172.45789 33 GLY C N 1
ATOM 4586 C CA . GLY C 3 33 ? -64.00503 73.78254 54.16665 1.000 162.97504 33 GLY C CA 1
ATOM 4587 C C . GLY C 3 33 ? -64.23002 74.85070 53.12066 1.000 168.99774 33 GLY C C 1
ATOM 4588 O O . GLY C 3 33 ? -65.38240 75.24507 52.89000 1.000 171.57229 33 GLY C O 1
ATOM 4589 N N . TYR C 3 34 ? -63.15579 75.33754 52.50050 1.000 174.66140 34 TYR C N 1
ATOM 4590 C CA . TYR C 3 34 ? -63.20346 76.15934 51.29157 1.000 174.24353 34 TYR C CA 1
ATOM 4591 C C . TYR C 3 34 ? -63.51423 75.19716 50.15242 1.000 168.43248 34 TYR C C 1
ATOM 4592 O O . TYR C 3 34 ? -62.62025 74.63780 49.51407 1.000 168.88242 34 TYR C O 1
ATOM 4601 N N . ILE C 3 35 ? -64.80517 74.98835 49.89926 1.000 161.65115 35 ILE C N 1
ATOM 4602 C CA . ILE C 3 35 ? -65.25661 73.95375 48.97821 1.000 162.68506 35 ILE C CA 1
ATOM 4603 C C . ILE C 3 35 ? -65.53154 74.55054 47.60774 1.000 158.18122 35 ILE C C 1
ATOM 4604 O O . ILE C 3 35 ? -66.22180 75.57257 47.47915 1.000 151.94881 35 ILE C O 1
ATOM 4609 N N . THR C 3 36 ? -65.02602 73.87644 46.58091 1.000 159.71215 36 THR C N 1
ATOM 4610 C CA . THR C 3 36 ? -65.20520 74.27760 45.19582 1.000 164.75017 36 THR C CA 1
ATOM 4611 C C . THR C 3 36 ? -65.76976 73.06200 44.48832 1.000 166.71854 36 THR C C 1
ATOM 4612 O O . THR C 3 36 ? -65.14610 71.99650 44.49623 1.000 171.51901 36 THR C O 1
ATOM 4616 N N . ILE C 3 37 ? -66.93443 73.21572 43.86502 1.000 163.13904 37 ILE C N 1
ATOM 4617 C CA . ILE C 3 37 ? -67.43790 72.12259 43.04352 1.000 170.79237 37 ILE C CA 1
ATOM 4618 C C . ILE C 3 37 ? -66.67719 72.08029 41.72016 1.000 177.09570 37 ILE C C 1
ATOM 4619 O O . ILE C 3 37 ? -66.60798 71.02147 41.07776 1.000 174.78098 37 ILE C O 1
ATOM 4624 N N . LEU C 3 38 ? -66.10618 73.20903 41.30943 1.000 180.23187 38 LEU C N 1
ATOM 4625 C CA . LEU C 3 38 ? -65.39433 73.42980 40.06093 1.000 183.42349 38 LEU C CA 1
ATOM 4626 C C . LEU C 3 38 ? -64.02534 74.03577 40.34328 1.000 194.33148 38 LEU C C 1
ATOM 4627 O O . LEU C 3 38 ? -63.80839 74.62678 41.40661 1.000 197.31115 38 LEU C O 1
ATOM 4632 N N . PRO C 3 39 ? -63.06389 73.89587 39.40841 1.000 188.84075 39 PRO C N 1
ATOM 4633 C CA . PRO C 3 39 ? -61.67230 74.29551 39.70587 1.000 190.79674 39 PRO C CA 1
ATOM 4634 C C . PRO C 3 39 ? -61.42768 75.78830 39.96824 1.000 196.34095 39 PRO C C 1
ATOM 4635 O O . PRO C 3 39 ? -61.07972 76.18219 41.08931 1.000 178.78861 39 PRO C O 1
ATOM 4639 N N . GLY C 3 40 ? -61.58926 76.61172 38.93394 1.000 240.00884 40 GLY C N 1
ATOM 4640 C CA . GLY C 3 40 ? -61.28943 78.03258 38.93885 1.000 225.62000 40 GLY C CA 1
ATOM 4641 C C . GLY C 3 40 ? -62.45997 78.98650 39.08040 1.000 210.03722 40 GLY C C 1
ATOM 4642 O O . GLY C 3 40 ? -62.28454 80.19433 38.86904 1.000 202.88751 40 GLY C O 1
ATOM 4643 N N . LEU C 3 41 ? -63.63367 78.49588 39.43850 1.000 185.14556 41 LEU C N 1
ATOM 4644 C CA . LEU C 3 41 ? -64.87875 79.24401 39.49931 1.000 168.85294 41 LEU C CA 1
ATOM 4645 C C . LEU C 3 41 ? -65.16548 79.69483 40.93537 1.000 160.77817 41 LEU C C 1
ATOM 4646 O O . LEU C 3 41 ? -64.45054 79.31934 41.86981 1.000 155.47932 41 LEU C O 1
ATOM 4651 N N . PRO C 3 42 ? -66.20314 80.51932 41.15320 1.000 159.86187 42 PRO C N 1
ATOM 4652 C CA . PRO C 3 42 ? -66.44582 81.05472 42.50550 1.000 144.68832 42 PRO C CA 1
ATOM 4653 C C . PRO C 3 42 ? -66.66422 79.93295 43.50188 1.000 140.28093 42 PRO C C 1
ATOM 4654 O O . PRO C 3 42 ? -67.39348 78.97748 43.23745 1.000 139.12402 42 PRO C O 1
ATOM 4658 N N . ALA C 3 43 ? -66.00262 80.03949 44.64406 1.000 143.70284 43 ALA C N 1
ATOM 4659 C CA . ALA C 3 43 ? -65.99547 78.96192 45.61704 1.000 137.92544 43 ALA C CA 1
ATOM 4660 C C . ALA C 3 43 ? -66.94693 79.22520 46.78223 1.000 130.05128 43 ALA C C 1
ATOM 4661 O O . ALA C 3 43 ? -67.49604 80.31928 46.95143 1.000 121.24857 43 ALA C O 1
ATOM 4663 N N . ILE C 3 44 ? -67.10453 78.18909 47.60859 1.000 135.00261 44 ILE C N 1
ATOM 4664 C CA . ILE C 3 44 ? -67.86275 78.26032 48.85554 1.000 127.85725 44 ILE C CA 1
ATOM 4665 C C . ILE C 3 44 ? -66.87092 78.60064 49.95790 1.000 119.00526 44 ILE C C 1
ATOM 4666 O O . ILE C 3 44 ? -66.11661 77.73973 50.41729 1.000 127.71942 44 ILE C O 1
ATOM 4671 N N . THR C 3 45 ? -66.88484 79.83647 50.41615 1.000 106.70191 45 THR C N 1
ATOM 4672 C CA . THR C 3 45 ? -65.91205 80.17647 51.43093 1.000 113.75525 45 THR C CA 1
ATOM 4673 C C . THR C 3 45 ? -66.52554 80.00943 52.81786 1.000 100.95520 45 THR C C 1
ATOM 4674 O O . THR C 3 45 ? -67.73800 80.12283 53.01181 1.000 95.28833 45 THR C O 1
ATOM 4678 N N . THR C 3 46 ? -65.66907 79.68989 53.77678 1.000 96.92753 46 THR C N 1
ATOM 4679 C CA . THR C 3 46 ? -66.03299 79.81704 55.18137 1.000 97.77973 46 THR C CA 1
ATOM 4680 C C . THR C 3 46 ? -65.97001 81.25788 55.69427 1.000 93.32233 46 THR C C 1
ATOM 4681 O O . THR C 3 46 ? -66.20926 81.47274 56.89426 1.000 87.15714 46 THR C O 1
ATOM 4685 N N . ILE C 3 47 ? -65.67437 82.22956 54.82584 1.000 88.11742 47 ILE C N 1
ATOM 4686 C CA . ILE C 3 47 ? -65.38949 83.61247 55.21451 1.000 81.91866 47 ILE C CA 1
ATOM 4687 C C . ILE C 3 47 ? -66.65561 84.38012 55.59167 1.000 75.91997 47 ILE C C 1
ATOM 4688 O O . ILE C 3 47 ? -66.63611 85.10331 56.59482 1.000 74.89134 47 ILE C O 1
ATOM 4693 N N . PRO C 3 48 ? -67.77120 84.28535 54.85831 1.000 85.90932 48 PRO C N 1
ATOM 4694 C CA . PRO C 3 48 ? -68.96822 85.01020 55.32894 1.000 88.29116 48 PRO C CA 1
ATOM 4695 C C . PRO C 3 48 ? -69.39901 84.54502 56.71171 1.000 85.86537 48 PRO C C 1
ATOM 4696 O O . PRO C 3 48 ? -69.81562 85.35787 57.54534 1.000 82.33286 48 PRO C O 1
ATOM 4700 N N . LEU C 3 49 ? -69.25424 83.24154 56.97292 1.000 83.85607 49 LEU C N 1
ATOM 4701 C CA . LEU C 3 49 ? -69.45778 82.67384 58.30327 1.000 81.62526 49 LEU C CA 1
ATOM 4702 C C . LEU C 3 49 ? -68.55325 83.32533 59.35123 1.000 79.80073 49 LEU C C 1
ATOM 4703 O O . LEU C 3 49 ? -68.98307 83.59527 60.48142 1.000 77.69468 49 LEU C O 1
ATOM 4708 N N . THR C 3 50 ? -67.30010 83.59654 58.98512 1.000 81.79596 50 THR C N 1
ATOM 4709 C CA . THR C 3 50 ? -66.38551 84.27029 59.89304 1.000 75.64412 50 THR C CA 1
ATOM 4710 C C . THR C 3 50 ? -66.89133 85.67451 60.19807 1.000 80.95023 50 THR C C 1
ATOM 4711 O O . THR C 3 50 ? -66.98542 86.09190 61.36908 1.000 86.91562 50 THR C O 1
ATOM 4715 N N . VAL C 3 51 ? -67.26187 86.40261 59.14537 1.000 79.50206 51 VAL C N 1
ATOM 4716 C CA . VAL C 3 51 ? -67.80020 87.74439 59.31254 1.000 80.42219 51 VAL C CA 1
ATOM 4717 C C . VAL C 3 51 ? -69.03168 87.72751 60.20258 1.000 76.99962 51 VAL C C 1
ATOM 4718 O O . VAL C 3 51 ? -69.20048 88.60058 61.05759 1.000 70.34761 51 VAL C O 1
ATOM 4722 N N . ALA C 3 52 ? -69.89332 86.71593 60.02958 1.000 81.45583 52 ALA C N 1
ATOM 4723 C CA . ALA C 3 52 ? -71.15777 86.62970 60.76749 1.000 81.36746 52 ALA C CA 1
ATOM 4724 C C . ALA C 3 52 ? -70.93583 86.30679 62.24317 1.000 78.75491 52 ALA C C 1
ATOM 4725 O O . ALA C 3 52 ? -71.57417 86.91204 63.10847 1.000 75.62567 52 ALA C O 1
ATOM 4727 N N . VAL C 3 53 ? -70.04296 85.36148 62.55620 1.000 76.36525 53 VAL C N 1
ATOM 4728 C CA . VAL C 3 53 ? -69.69474 85.12533 63.95940 1.000 76.90577 53 VAL C CA 1
ATOM 4729 C C . VAL C 3 53 ? -69.24267 86.41431 64.62512 1.000 83.74982 53 VAL C C 1
ATOM 4730 O O . VAL C 3 53 ? -69.73648 86.77899 65.70122 1.000 78.31351 53 VAL C O 1
ATOM 4734 N N . PHE C 3 54 ? -68.29372 87.13072 63.98371 1.000 88.55496 54 PHE C N 1
ATOM 4735 C CA . PHE C 3 54 ? -67.74250 88.34835 64.59648 1.000 87.79305 54 PHE C CA 1
ATOM 4736 C C . PHE C 3 54 ? -68.78811 89.47202 64.65840 1.000 87.14813 54 PHE C C 1
ATOM 4737 O O . PHE C 3 54 ? -68.84968 90.22209 65.64312 1.000 82.64192 54 PHE C O 1
ATOM 4745 N N . ALA C 3 55 ? -69.65307 89.57019 63.63947 1.000 85.20434 55 ALA C N 1
ATOM 4746 C CA . ALA C 3 55 ? -70.67666 90.60645 63.61880 1.000 81.97107 55 ALA C CA 1
ATOM 4747 C C . ALA C 3 55 ? -71.74062 90.34750 64.67034 1.000 87.83291 55 ALA C C 1
ATOM 4748 O O . ALA C 3 55 ? -72.13673 91.26736 65.39571 1.000 92.46896 55 ALA C O 1
ATOM 4750 N N . SER C 3 56 ? -72.20638 89.09830 64.77467 1.000 89.71093 56 SER C N 1
ATOM 4751 C CA . SER C 3 56 ? -73.13391 88.71306 65.83633 1.000 90.31811 56 SER C CA 1
ATOM 4752 C C . SER C 3 56 ? -72.52434 88.97508 67.20323 1.000 93.84416 56 SER C C 1
ATOM 4753 O O . SER C 3 56 ? -73.18573 89.51012 68.09626 1.000 98.39516 56 SER C O 1
ATOM 4756 N N . LEU C 3 57 ? -71.26845 88.55475 67.38957 1.000 91.03447 57 LEU C N 1
ATOM 4757 C CA . LEU C 3 57 ? -70.53609 88.78946 68.63150 1.000 98.15831 57 LEU C CA 1
ATOM 4758 C C . LEU C 3 57 ? -70.49461 90.27192 68.99455 1.000 94.45869 57 LEU C C 1
ATOM 4759 O O . LEU C 3 57 ? -70.74925 90.65247 70.14576 1.000 95.04195 57 LEU C O 1
ATOM 4764 N N . ARG C 3 58 ? -70.13375 91.11780 68.02341 1.000 97.83811 58 ARG C N 1
ATOM 4765 C CA . ARG C 3 58 ? -69.73653 92.49832 68.26784 1.000 96.18486 58 ARG C CA 1
ATOM 4766 C C . ARG C 3 58 ? -70.78716 93.52503 67.87520 1.000 97.52882 58 ARG C C 1
ATOM 4767 O O . ARG C 3 58 ? -71.15041 94.36847 68.68538 1.000 104.68469 58 ARG C O 1
ATOM 4775 N N . GLY C 3 59 ? -71.28629 93.49022 66.65741 1.000 97.64155 59 GLY C N 1
ATOM 4776 C CA . GLY C 3 59 ? -72.29948 94.44940 66.31194 1.000 92.51993 59 GLY C CA 1
ATOM 4777 C C . GLY C 3 59 ? -72.28314 94.84771 64.85482 1.000 94.92292 59 GLY C C 1
ATOM 4778 O O . GLY C 3 59 ? -71.53276 94.31382 64.01986 1.000 87.27527 59 GLY C O 1
ATOM 4779 N N . PRO C 3 60 ? -73.13482 95.81106 64.53277 1.000 93.64495 60 PRO C N 1
ATOM 4780 C CA . PRO C 3 60 ? -73.26549 96.27389 63.14555 1.000 91.45958 60 PRO C CA 1
ATOM 4781 C C . PRO C 3 60 ? -72.09433 97.13763 62.69890 1.000 97.29811 60 PRO C C 1
ATOM 4782 O O . PRO C 3 60 ? -71.48833 96.84645 61.66663 1.000 90.82559 60 PRO C O 1
ATOM 4786 N N . LYS C 3 61 ? -71.76011 98.19338 63.45311 1.000 96.34415 61 LYS C N 1
ATOM 4787 C CA . LYS C 3 61 ? -70.62155 99.02435 63.07515 1.000 93.91102 61 LYS C CA 1
ATOM 4788 C C . LYS C 3 61 ? -69.34939 98.17979 62.99524 1.000 97.57035 61 LYS C C 1
ATOM 4789 O O . LYS C 3 61 ? -68.61553 98.21208 61.99050 1.000 98.52400 61 LYS C O 1
ATOM 4795 N N . ALA C 3 62 ? -69.11202 97.35952 64.02015 1.000 94.12491 62 ALA C N 1
ATOM 4796 C CA . ALA C 3 62 ? -67.95807 96.47231 63.99412 1.000 93.69873 62 ALA C CA 1
ATOM 4797 C C . ALA C 3 62 ? -68.02916 95.50983 62.80930 1.000 89.54768 62 ALA C C 1
ATOM 4798 O O . ALA C 3 62 ? -67.01944 95.25650 62.13954 1.000 87.89078 62 ALA C O 1
ATOM 4800 N N . GLY C 3 63 ? -69.20321 94.94943 62.53824 1.000 85.77287 63 GLY C N 1
ATOM 4801 C CA . GLY C 3 63 ? -69.31202 94.07855 61.38509 1.000 88.10702 63 GLY C CA 1
ATOM 4802 C C . GLY C 3 63 ? -68.97554 94.79591 60.08961 1.000 88.17539 63 GLY C C 1
ATOM 4803 O O . GLY C 3 63 ? -68.33428 94.23127 59.19983 1.000 79.98032 63 GLY C O 1
ATOM 4804 N N . ALA C 3 64 ? -69.39330 96.05699 59.97498 1.000 89.80405 64 ALA C N 1
ATOM 4805 C CA . ALA C 3 64 ? -69.06970 96.84261 58.79524 1.000 84.08406 64 ALA C CA 1
ATOM 4806 C C . ALA C 3 64 ? -67.57055 96.95690 58.63920 1.000 80.53984 64 ALA C C 1
ATOM 4807 O O . ALA C 3 64 ? -67.02371 96.75684 57.54888 1.000 77.14268 64 ALA C O 1
ATOM 4809 N N . ALA C 3 65 ? -66.89135 97.26048 59.73664 1.000 81.95140 65 ALA C N 1
ATOM 4810 C CA . ALA C 3 65 ? -65.44043 97.36847 59.68913 1.000 82.53362 65 ALA C CA 1
ATOM 4811 C C . ALA C 3 65 ? -64.79035 96.03842 59.29603 1.000 84.44251 65 ALA C C 1
ATOM 4812 O O . ALA C 3 65 ? -63.82437 96.00142 58.51193 1.000 78.26425 65 ALA C O 1
ATOM 4814 N N . PHE C 3 66 ? -65.31569 94.92848 59.82224 1.000 82.17467 66 PHE C N 1
ATOM 4815 C CA . PHE C 3 66 ? -64.73861 93.63182 59.49196 1.000 80.00642 66 PHE C CA 1
ATOM 4816 C C . PHE C 3 66 ? -65.02129 93.27206 58.04677 1.000 78.57629 66 PHE C C 1
ATOM 4817 O O . PHE C 3 66 ? -64.18859 92.65682 57.37597 1.000 77.52328 66 PHE C O 1
ATOM 4825 N N . GLY C 3 67 ? -66.18697 93.65197 57.54847 1.000 77.73084 67 GLY C N 1
ATOM 4826 C CA . GLY C 3 67 ? -66.46701 93.44237 56.14220 1.000 84.80465 67 GLY C CA 1
ATOM 4827 C C . GLY C 3 67 ? -65.52597 94.23480 55.26316 1.000 81.01012 67 GLY C C 1
ATOM 4828 O O . GLY C 3 67 ? -64.99479 93.71816 54.27770 1.000 75.01616 67 GLY C O 1
ATOM 4829 N N . LEU C 3 68 ? -65.28357 95.49261 55.63254 1.000 87.22371 68 LEU C N 1
ATOM 4830 C CA . LEU C 3 68 ? -64.30813 96.28941 54.90646 1.000 86.30680 68 LEU C CA 1
ATOM 4831 C C . LEU C 3 68 ? -62.96456 95.57588 54.86105 1.000 86.65649 68 LEU C C 1
ATOM 4832 O O . LEU C 3 68 ? -62.34839 95.49886 53.79639 1.000 87.19525 68 LEU C O 1
ATOM 4837 N N . VAL C 3 69 ? -62.52619 94.99820 55.99081 1.000 83.13949 69 VAL C N 1
ATOM 4838 C CA . VAL C 3 69 ? -61.25092 94.27548 56.00633 1.000 78.26116 69 VAL C CA 1
ATOM 4839 C C . VAL C 3 69 ? -61.31883 93.03472 55.11647 1.000 82.92294 69 VAL C C 1
ATOM 4840 O O . VAL C 3 69 ? -60.33658 92.66939 54.46272 1.000 81.90696 69 VAL C O 1
ATOM 4844 N N . TRP C 3 70 ? -62.44965 92.32321 55.14538 1.000 85.57805 70 TRP C N 1
ATOM 4845 C CA . TRP C 3 70 ? -62.66903 91.18803 54.25616 1.000 78.94414 70 TRP C CA 1
ATOM 4846 C C . TRP C 3 70 ? -62.45160 91.61122 52.81787 1.000 80.42824 70 TRP C C 1
ATOM 4847 O O . TRP C 3 70 ? -61.75631 90.94401 52.04404 1.000 77.44106 70 TRP C O 1
ATOM 4858 N N . GLY C 3 71 ? -63.05130 92.74134 52.45711 1.000 77.77297 71 GLY C N 1
ATOM 4859 C CA . GLY C 3 71 ? -62.95019 93.23961 51.09786 1.000 83.67826 71 GLY C CA 1
ATOM 4860 C C . GLY C 3 71 ? -61.56622 93.74365 50.75829 1.000 81.39156 71 GLY C C 1
ATOM 4861 O O . GLY C 3 71 ? -61.12200 93.63475 49.61744 1.000 84.36009 71 GLY C O 1
ATOM 4862 N N . LEU C 3 72 ? -60.88517 94.33825 51.73334 1.000 84.89131 72 LEU C N 1
ATOM 4863 C CA . LEU C 3 72 ? -59.49722 94.73337 51.53553 1.000 82.14218 72 LEU C CA 1
ATOM 4864 C C . LEU C 3 72 ? -58.62835 93.50742 51.29289 1.000 81.08398 72 LEU C C 1
ATOM 4865 O O . LEU C 3 72 ? -57.75929 93.51317 50.41755 1.000 87.44563 72 LEU C O 1
ATOM 4870 N N . THR C 3 73 ? -58.90712 92.42102 51.99590 1.000 81.82399 73 THR C N 1
ATOM 4871 C CA . THR C 3 73 ? -58.21207 91.17491 51.71797 1.000 82.52212 73 THR C CA 1
ATOM 4872 C C . THR C 3 73 ? -58.54420 90.66543 50.32586 1.000 87.59696 73 THR C C 1
ATOM 4873 O O . THR C 3 73 ? -57.64797 90.23845 49.59285 1.000 90.59740 73 THR C O 1
ATOM 4877 N N . SER C 3 74 ? -59.83266 90.69642 49.95375 1.000 90.13325 74 SER C N 1
ATOM 4878 C CA . SER C 3 74 ? -60.26307 90.23476 48.63315 1.000 92.27096 74 SER C CA 1
ATOM 4879 C C . SER C 3 74 ? -59.61442 91.03657 47.52353 1.000 93.44204 74 SER C C 1
ATOM 4880 O O . SER C 3 74 ? -59.13529 90.47283 46.53252 1.000 91.74260 74 SER C O 1
ATOM 4883 N N . LEU C 3 75 ? -59.59288 92.35617 47.68929 1.000 87.29850 75 LEU C N 1
ATOM 4884 C CA . LEU C 3 75 ? -59.03175 93.27789 46.71323 1.000 90.32466 75 LEU C CA 1
ATOM 4885 C C . LEU C 3 75 ? -57.52622 93.10444 46.58694 1.000 91.83176 75 LEU C C 1
ATOM 4886 O O . LEU C 3 75 ? -56.98630 93.08181 45.47444 1.000 97.17350 75 LEU C O 1
ATOM 4891 N N . LEU C 3 76 ? -56.82403 93.03249 47.71717 1.000 86.87557 76 LEU C N 1
ATOM 4892 C CA . LEU C 3 76 ? -55.39420 92.75851 47.67739 1.000 94.22018 76 LEU C CA 1
ATOM 4893 C C . LEU C 3 76 ? -55.11983 91.45460 46.94085 1.000 103.88828 76 LEU C C 1
ATOM 4894 O O . LEU C 3 76 ? -54.21602 91.38317 46.09489 1.000 104.00279 76 LEU C O 1
ATOM 4899 N N . ARG C 3 77 ? -55.89825 90.40767 47.26580 1.000 101.03827 77 ARG C N 1
ATOM 4900 C CA . ARG C 3 77 ? -55.72093 89.09575 46.65501 1.000 103.56611 77 ARG C CA 1
ATOM 4901 C C . ARG C 3 77 ? -55.94357 89.14418 45.15384 1.000 109.37007 77 ARG C C 1
ATOM 4902 O O . ARG C 3 77 ? -55.18120 88.53848 44.39275 1.000 115.01186 77 ARG C O 1
ATOM 4910 N N . ALA C 3 78 ? -57.00231 89.83028 44.70980 1.000 101.88534 78 ALA C N 1
ATOM 4911 C CA . ALA C 3 78 ? -57.29256 89.91341 43.27946 1.000 101.55397 78 ALA C CA 1
ATOM 4912 C C . ALA C 3 78 ? -56.07084 90.37427 42.48374 1.000 108.07408 78 ALA C C 1
ATOM 4913 O O . ALA C 3 78 ? -55.73736 89.79427 41.44231 1.000 113.51633 78 ALA C O 1
ATOM 4915 N N . TYR C 3 79 ? -55.37044 91.40171 42.96898 1.000 106.58849 79 TYR C N 1
ATOM 4916 C CA . TYR C 3 79 ? -54.16497 91.82754 42.26751 1.000 103.80762 79 TYR C CA 1
ATOM 4917 C C . TYR C 3 79 ? -53.00100 90.87146 42.51146 1.000 106.92710 79 TYR C C 1
ATOM 4918 O O . TYR C 3 79 ? -52.26092 90.54279 41.58277 1.000 106.71593 79 TYR C O 1
ATOM 4927 N N . VAL C 3 80 ? -52.82531 90.42044 43.74646 1.000 110.14078 80 VAL C N 1
ATOM 4928 C CA . VAL C 3 80 ? -51.59948 89.71969 44.11608 1.000 111.85883 80 VAL C CA 1
ATOM 4929 C C . VAL C 3 80 ? -51.68753 88.17511 44.00132 1.000 120.27741 80 VAL C C 1
ATOM 4930 O O . VAL C 3 80 ? -50.67210 87.52489 43.75698 1.000 119.58742 80 VAL C O 1
ATOM 4934 N N . ALA C 3 81 ? -52.86763 87.57541 44.16949 1.000 115.75079 81 ALA C N 1
ATOM 4935 C CA . ALA C 3 81 ? -53.02542 86.12979 44.02299 1.000 111.69906 81 ALA C CA 1
ATOM 4936 C C . ALA C 3 81 ? -54.45824 85.78911 43.67145 1.000 117.25454 81 ALA C C 1
ATOM 4937 O O . ALA C 3 81 ? -55.23217 85.36721 44.52973 1.000 126.20065 81 ALA C O 1
ATOM 4939 N N . PRO C 3 82 ? -54.85172 85.95498 42.41018 1.000 119.01779 82 PRO C N 1
ATOM 4940 C CA . PRO C 3 82 ? -56.22267 85.60874 42.01278 1.000 122.11591 82 PRO C CA 1
ATOM 4941 C C . PRO C 3 82 ? -56.37436 84.10354 41.85641 1.000 130.28467 82 PRO C C 1
ATOM 4942 O O . PRO C 3 82 ? -55.58475 83.46556 41.15618 1.000 127.54590 82 PRO C O 1
ATOM 4946 N N . ASN C 3 83 ? -57.38976 83.53211 42.51399 1.000 143.85791 83 ASN C N 1
ATOM 4947 C CA . ASN C 3 83 ? -57.59409 82.08732 42.41825 1.000 148.16635 83 ASN C CA 1
ATOM 4948 C C . ASN C 3 83 ? -58.30735 81.66950 41.13675 1.000 152.86057 83 ASN C C 1
ATOM 4949 O O . ASN C 3 83 ? -58.12878 80.53531 40.67669 1.000 156.63906 83 ASN C O 1
ATOM 4954 N N . GLY C 3 84 ? -59.12691 82.54318 40.55773 1.000 159.92983 84 GLY C N 1
ATOM 4955 C CA . GLY C 3 84 ? -59.84541 82.19238 39.35121 1.000 156.40769 84 GLY C CA 1
ATOM 4956 C C . GLY C 3 84 ? -60.21068 83.41143 38.53222 1.000 151.56001 84 GLY C C 1
ATOM 4957 O O . GLY C 3 84 ? -59.91861 84.54979 38.90486 1.000 156.90299 84 GLY C O 1
ATOM 4958 N N . LEU C 3 85 ? -60.88722 83.15447 37.40895 1.000 135.77100 85 LEU C N 1
ATOM 4959 C CA . LEU C 3 85 ? -61.25989 84.22090 36.47953 1.000 125.24848 85 LEU C CA 1
ATOM 4960 C C . LEU C 3 85 ? -62.28958 85.17775 37.06606 1.000 120.10550 85 LEU C C 1
ATOM 4961 O O . LEU C 3 85 ? -62.34366 86.34030 36.65524 1.000 113.71804 85 LEU C O 1
ATOM 4966 N N . VAL C 3 86 ? -63.10614 84.72212 38.02001 1.000 115.96336 86 VAL C N 1
ATOM 4967 C CA . VAL C 3 86 ? -64.10445 85.61956 38.58786 1.000 111.74111 86 VAL C CA 1
ATOM 4968 C C . VAL C 3 86 ? -63.42852 86.69911 39.41805 1.000 117.71066 86 VAL C C 1
ATOM 4969 O O . VAL C 3 86 ? -63.88100 87.85536 39.43483 1.000 113.31350 86 VAL C O 1
ATOM 4973 N N . THR C 3 87 ? -62.27307 86.36669 40.01648 1.000 117.09544 87 THR C N 1
ATOM 4974 C CA . THR C 3 87 ? -61.51601 87.31169 40.83114 1.000 112.01282 87 THR C CA 1
ATOM 4975 C C . THR C 3 87 ? -60.87606 88.39411 39.96512 1.000 110.50111 87 THR C C 1
ATOM 4976 O O . THR C 3 87 ? -60.93608 89.58906 40.29166 1.000 104.00673 87 THR C O 1
ATOM 4980 N N . ILE C 3 88 ? -60.28553 87.99117 38.84132 1.000 115.56324 88 ILE C N 1
ATOM 4981 C CA . ILE C 3 88 ? -59.68063 88.94424 37.91983 1.000 107.16460 88 ILE C CA 1
ATOM 4982 C C . ILE C 3 88 ? -60.75317 89.79989 37.25142 1.000 106.99026 88 ILE C C 1
ATOM 4983 O O . ILE C 3 88 ? -60.56454 91.00003 37.03819 1.000 104.45850 88 ILE C O 1
ATOM 4988 N N . LEU C 3 89 ? -61.90479 89.21165 36.92547 1.000 110.66963 89 LEU C N 1
ATOM 4989 C CA . LEU C 3 89 ? -62.90343 89.97083 36.18129 1.000 103.87923 89 LEU C CA 1
ATOM 4990 C C . LEU C 3 89 ? -63.66501 90.94534 37.05762 1.000 103.74757 89 LEU C C 1
ATOM 4991 O O . LEU C 3 89 ? -64.07769 91.99867 36.56159 1.000 104.47373 89 LEU C O 1
ATOM 4996 N N . LEU C 3 90 ? -63.87103 90.63687 38.34622 1.000 102.48970 90 LEU C N 1
ATOM 4997 C CA . LEU C 3 90 ? -64.75805 91.45911 39.16067 1.000 97.81145 90 LEU C CA 1
ATOM 4998 C C . LEU C 3 90 ? -64.10912 92.03963 40.40450 1.000 98.57061 90 LEU C C 1
ATOM 4999 O O . LEU C 3 90 ? -64.49158 93.13903 40.81894 1.000 100.07644 90 LEU C O 1
ATOM 5004 N N . PHE C 3 91 ? -63.15565 91.35149 41.02240 1.000 102.21571 91 PHE C N 1
ATOM 5005 C CA . PHE C 3 91 ? -62.72463 91.75045 42.35377 1.000 101.73231 91 PHE C CA 1
ATOM 5006 C C . PHE C 3 91 ? -61.45723 92.56822 42.32032 1.000 97.25116 91 PHE C C 1
ATOM 5007 O O . PHE C 3 91 ? -60.88962 92.85526 43.37606 1.000 97.10787 91 PHE C O 1
ATOM 5015 N N . GLN C 3 92 ? -60.99865 92.94340 41.13767 1.000 90.44664 92 GLN C N 1
ATOM 5016 C CA . GLN C 3 92 ? -60.00587 93.99691 41.08130 1.000 89.93176 92 GLN C CA 1
ATOM 5017 C C . GLN C 3 92 ? -60.65511 95.37850 41.12910 1.000 87.74067 92 GLN C C 1
ATOM 5018 O O . GLN C 3 92 ? -59.95393 96.39080 41.11189 1.000 87.64491 92 GLN C O 1
ATOM 5024 N N . ASN C 3 93 ? -61.94654 95.43436 41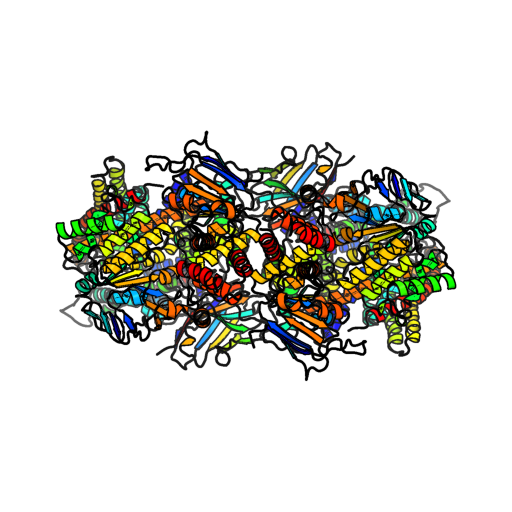.26509 1.000 88.67547 93 ASN C N 1
ATOM 5025 C CA . ASN C 3 93 ? -62.68867 96.67356 41.34075 1.000 86.60391 93 ASN C CA 1
ATOM 5026 C C . ASN C 3 93 ? -62.89036 97.03042 42.80172 1.000 88.94890 93 ASN C C 1
ATOM 5027 O O . ASN C 3 93 ? -63.24984 96.15650 43.59292 1.000 94.17974 93 ASN C O 1
ATOM 5032 N N . PRO C 3 94 ? -62.62856 98.26651 43.22071 1.000 87.07635 94 PRO C N 1
ATOM 5033 C CA . PRO C 3 94 ? -62.86002 98.62470 44.62522 1.000 87.88821 94 PRO C CA 1
ATOM 5034 C C . PRO C 3 94 ? -64.31251 98.68359 44.99730 1.000 87.70173 94 PRO C C 1
ATOM 5035 O O . PRO C 3 94 ? -64.63447 98.47470 46.16976 1.000 94.55323 94 PRO C O 1
ATOM 5039 N N . LEU C 3 95 ? -65.20308 98.92271 44.03518 1.000 87.53551 95 LEU C N 1
ATOM 5040 C CA . LEU C 3 95 ? -66.63011 98.92519 44.33525 1.000 91.33443 95 LEU C CA 1
ATOM 5041 C C . LEU C 3 95 ? -67.11759 97.51998 44.64130 1.000 89.48231 95 LEU C C 1
ATOM 5042 O O . LEU C 3 95 ? -67.71137 97.27745 45.70190 1.000 95.63326 95 LEU C O 1
ATOM 5047 N N . ILE C 3 96 ? -66.76089 96.56448 43.77704 1.000 87.39559 96 ILE C N 1
ATOM 5048 C CA . ILE C 3 96 ? -67.26433 95.19873 43.86235 1.000 91.21890 96 ILE C CA 1
ATOM 5049 C C . ILE C 3 96 ? -66.56592 94.41668 44.97111 1.000 93.55682 96 ILE C C 1
ATOM 5050 O O . ILE C 3 96 ? -67.16694 93.52073 45.57106 1.000 89.61615 96 ILE C O 1
ATOM 5055 N N . ALA C 3 97 ? -65.30952 94.74598 45.28376 1.000 95.03293 97 ALA C N 1
ATOM 5056 C CA . ALA C 3 97 ? -64.60530 94.03402 46.34048 1.000 86.82606 97 ALA C CA 1
ATOM 5057 C C . ALA C 3 97 ? -64.99172 94.54210 47.71493 1.000 83.44343 97 ALA C C 1
ATOM 5058 O O . ALA C 3 97 ? -64.91461 93.78633 48.68800 1.000 82.27448 97 ALA C O 1
ATOM 5060 N N . LEU C 3 98 ? -65.37630 95.80858 47.83104 1.000 85.61152 98 LEU C N 1
ATOM 5061 C CA . LEU C 3 98 ? -65.52548 96.41119 49.14937 1.000 92.17429 98 LEU C CA 1
ATOM 5062 C C . LEU C 3 98 ? -66.96775 96.64653 49.56877 1.000 91.22263 98 LEU C C 1
ATOM 5063 O O . LEU C 3 98 ? -67.33103 96.30069 50.70088 1.000 86.62559 98 LEU C O 1
ATOM 5068 N N . LEU C 3 99 ? -67.79798 97.26437 48.72237 1.000 89.55261 99 LEU C N 1
ATOM 5069 C CA . LEU C 3 99 ? -69.16850 97.55057 49.15052 1.000 92.81237 99 LEU C CA 1
ATOM 5070 C C . LEU C 3 99 ? -69.96109 96.28965 49.48446 1.000 92.21147 99 LEU C C 1
ATOM 5071 O O . LEU C 3 99 ? -70.67035 96.29391 50.50342 1.000 87.64201 99 LEU C O 1
ATOM 5076 N N . PRO C 3 100 ? -69.92095 95.21312 48.69825 1.000 94.66490 100 PRO C N 1
ATOM 5077 C CA . PRO C 3 100 ? -70.68064 94.02960 49.10259 1.000 96.87651 100 PRO C CA 1
ATOM 5078 C C . PRO C 3 100 ? -70.21604 93.47770 50.43462 1.000 93.96578 100 PRO C C 1
ATOM 5079 O O . PRO C 3 100 ? -71.03889 93.10545 51.27025 1.000 94.56718 100 PRO C O 1
ATOM 5083 N N . ARG C 3 101 ? -68.91015 93.36960 50.64080 1.000 87.34249 101 ARG C N 1
ATOM 5084 C CA . ARG C 3 101 ? -68.39359 92.82679 51.89481 1.000 83.80941 101 ARG C CA 1
ATOM 5085 C C . ARG C 3 101 ? -68.72522 93.73180 53.08189 1.000 81.81500 101 ARG C C 1
ATOM 5086 O O . ARG C 3 101 ? -69.15294 93.26315 54.14498 1.000 83.98932 101 ARG C O 1
ATOM 5094 N N . LEU C 3 102 ? -68.48763 95.02941 52.93654 1.000 81.94477 102 LEU C N 1
ATOM 5095 C CA . LEU C 3 102 ? -68.86825 95.95892 53.98886 1.000 83.31953 102 LEU C CA 1
ATOM 5096 C C . LEU C 3 102 ? -70.36200 95.90732 54.24965 1.000 83.31791 102 LEU C C 1
ATOM 5097 O O . LEU C 3 102 ? -70.81438 96.20126 55.35595 1.000 81.81567 102 LEU C O 1
ATOM 5102 N N . ALA C 3 103 ? -71.14692 95.60565 53.22851 1.000 87.00982 103 ALA C N 1
ATOM 5103 C CA . ALA C 3 103 ? -72.58921 95.55888 53.39879 1.000 86.98739 103 ALA C CA 1
ATOM 5104 C C . ALA C 3 103 ? -73.00849 94.29481 54.15282 1.000 90.28739 103 ALA C C 1
ATOM 5105 O O . ALA C 3 103 ? -73.84908 94.34214 55.06574 1.000 91.51466 103 ALA C O 1
ATOM 5107 N N . ALA C 3 104 ? -72.44406 93.15448 53.75628 1.000 92.47643 104 ALA C N 1
ATOM 5108 C CA . ALA C 3 104 ? -72.73195 91.89652 54.42866 1.000 90.06262 104 ALA C CA 1
ATOM 5109 C C . ALA C 3 104 ? -72.40474 91.99207 55.91299 1.000 92.04332 104 ALA C C 1
ATOM 5110 O O . ALA C 3 104 ? -73.19205 91.55230 56.76053 1.000 94.92745 104 ALA C O 1
ATOM 5112 N N . GLY C 3 105 ? -71.23209 92.53866 56.24727 1.000 86.35775 105 GLY C N 1
ATOM 5113 C CA . GLY C 3 105 ? -70.86316 92.64249 57.65007 1.000 75.95619 105 GLY C CA 1
ATOM 5114 C C . GLY C 3 105 ? -71.84992 93.47014 58.44414 1.000 78.42940 105 GLY C C 1
ATOM 5115 O O . GLY C 3 105 ? -72.25299 93.09238 59.54511 1.000 87.84248 105 GLY C O 1
ATOM 5116 N N . TRP C 3 106 ? -72.27027 94.59614 57.88863 1.000 75.71749 106 TRP C N 1
ATOM 5117 C CA . TRP C 3 106 ? -73.21395 95.45398 58.58836 1.000 82.36267 106 TRP C CA 1
ATOM 5118 C C . TRP C 3 106 ? -74.52734 94.73609 58.81925 1.000 91.74675 106 TRP C C 1
ATOM 5119 O O . TRP C 3 106 ? -75.09570 94.77659 59.92308 1.000 91.43141 106 TRP C O 1
ATOM 5130 N N . ALA C 3 107 ? -75.01847 94.05730 57.77602 1.000 95.88026 107 ALA C N 1
ATOM 5131 C CA . ALA C 3 107 ? -76.29215 93.35807 57.87573 1.000 85.90914 107 ALA C CA 1
ATOM 5132 C C . ALA C 3 107 ? -76.21721 92.25265 58.91406 1.000 88.16610 107 ALA C C 1
ATOM 5133 O O . ALA C 3 107 ? -77.11294 92.12356 59.76122 1.000 87.58786 107 ALA C O 1
ATOM 5135 N N . ALA C 3 108 ? -75.13354 91.46576 58.88153 1.000 89.79881 108 ALA C N 1
ATOM 5136 C CA . ALA C 3 108 ? -74.98226 90.36725 59.82884 1.000 89.42186 108 ALA C CA 1
ATOM 5137 C C . ALA C 3 108 ? -74.94894 90.89357 61.25029 1.000 85.87903 108 ALA C C 1
ATOM 5138 O O . ALA C 3 108 ? -75.51576 90.27849 62.15837 1.000 88.59932 108 ALA C O 1
ATOM 5140 N N . GLY C 3 109 ? -74.30671 92.04170 61.46053 1.000 85.90367 109 GLY C N 1
ATOM 5141 C CA . GLY C 3 109 ? -74.35196 92.65824 62.77642 1.000 90.84944 109 GLY C CA 1
ATOM 5142 C C . GLY C 3 109 ? -75.75881 93.04441 63.18713 1.000 91.62350 109 GLY C C 1
ATOM 5143 O O . GLY C 3 109 ? -76.15120 92.88170 64.35204 1.000 90.77894 109 GLY C O 1
ATOM 5144 N N . LEU C 3 110 ? -76.53924 93.55607 62.23333 1.000 94.37060 110 LEU C N 1
ATOM 5145 C CA . LEU C 3 110 ? -77.93453 93.88379 62.52057 1.000 95.32932 110 LEU C CA 1
ATOM 5146 C C . LEU C 3 110 ? -78.71924 92.63699 62.91068 1.000 93.35516 110 LEU C C 1
ATOM 5147 O O . LEU C 3 110 ? -79.58319 92.67973 63.79814 1.000 92.06422 110 LEU C O 1
ATOM 5152 N N . ALA C 3 111 ? -78.43764 91.51862 62.24752 1.000 96.45949 111 ALA C N 1
ATOM 5153 C CA . ALA C 3 111 ? -79.12340 90.27877 62.59646 1.000 96.25832 111 ALA C CA 1
ATOM 5154 C C . ALA C 3 111 ? -78.72698 89.80560 63.99050 1.000 99.65948 111 ALA C C 1
ATOM 5155 O O . ALA C 3 111 ? -79.58744 89.41669 64.78766 1.000 104.03205 111 ALA C O 1
ATOM 5157 N N . GLY C 3 112 ? -77.43264 89.85140 64.31009 1.000 99.00901 112 GLY C N 1
ATOM 5158 C CA . GLY C 3 112 ? -76.98999 89.47270 65.64384 1.000 94.11024 112 GLY C CA 1
ATOM 5159 C C . GLY C 3 112 ? -77.62480 90.31645 66.72790 1.000 95.05246 112 GLY C C 1
ATOM 5160 O O . GLY C 3 112 ? -77.84867 89.84239 67.85044 1.000 105.95427 112 GLY C O 1
ATOM 5161 N N . GLN C 3 113 ? -77.91444 91.57633 66.41901 1.000 94.61296 113 GLN C N 1
ATOM 5162 C CA . GLN C 3 113 ? -78.61990 92.40585 67.39089 1.000 106.33991 113 GLN C CA 1
ATOM 5163 C C . GLN C 3 113 ? -79.94978 91.78741 67.80648 1.000 103.12559 113 GLN C C 1
ATOM 5164 O O . GLN C 3 113 ? -80.38832 91.96926 68.94920 1.000 108.27224 113 GLN C O 1
ATOM 5170 N N . LEU C 3 114 ? -80.60653 91.06470 66.89564 1.000 104.82847 114 LEU C N 1
ATOM 5171 C CA . LEU C 3 114 ? -81.83276 90.35596 67.25067 1.000 113.35065 114 LEU C CA 1
ATOM 5172 C C . LEU C 3 114 ? -81.58415 89.38814 68.39738 1.000 119.08465 114 LEU C C 1
ATOM 5173 O O . LEU C 3 114 ? -82.21688 89.47793 69.45710 1.000 119.06501 114 LEU C O 1
ATOM 5178 N N . ALA C 3 115 ? -80.65853 88.44424 68.19435 1.000 110.17494 115 ALA C N 1
ATOM 5179 C CA . ALA C 3 115 ? -80.41006 87.43470 69.21450 1.000 113.81930 115 ALA C CA 1
ATOM 5180 C C . ALA C 3 115 ? -79.99563 88.07368 70.52528 1.000 122.65158 115 ALA C C 1
ATOM 5181 O O . ALA C 3 115 ? -80.35288 87.57737 71.60182 1.000 120.99727 115 ALA C O 1
ATOM 5183 N N . ASP C 3 116 ? -79.27441 89.19239 70.46186 1.000 129.76239 116 ASP C N 1
ATOM 5184 C CA . ASP C 3 116 ? -79.08518 89.95517 71.68671 1.000 132.27931 116 ASP C CA 1
ATOM 5185 C C . ASP C 3 116 ? -80.42678 90.31323 72.29756 1.000 136.11445 116 ASP C C 1
ATOM 5186 O O . ASP C 3 116 ? -80.62875 90.15127 73.50348 1.000 141.71860 116 ASP C O 1
ATOM 5191 N N . LYS C 3 117 ? -81.37921 90.73095 71.47525 1.000 132.80031 117 LYS C N 1
ATOM 5192 C CA . LYS C 3 117 ? -82.63198 91.23881 72.02131 1.000 140.08693 117 LYS C CA 1
ATOM 5193 C C . LYS C 3 117 ? -83.61500 90.14424 72.46030 1.000 138.63894 117 LYS C C 1
ATOM 5194 O O . LYS C 3 117 ? -84.68161 90.48331 72.97846 1.000 140.54951 117 LYS C O 1
ATOM 5200 N N . TRP C 3 118 ? -83.29354 88.85880 72.28246 1.000 137.71767 118 TRP C N 1
ATOM 5201 C CA . TRP C 3 118 ? -84.17465 87.74336 72.64344 1.000 137.01742 118 TRP C CA 1
ATOM 5202 C C . TRP C 3 118 ? -83.61130 87.00546 73.85851 1.000 136.99247 118 TRP C C 1
ATOM 5203 O O . TRP C 3 118 ? -82.51544 86.43709 73.78745 1.000 137.27207 118 TRP C O 1
ATOM 5214 N N . GLU C 3 119 ? -84.37899 86.99164 74.95751 1.000 139.11259 119 GLU C N 1
ATOM 5215 C CA . GLU C 3 119 ? -83.87376 86.52487 76.25349 1.000 140.81969 119 GLU C CA 1
ATOM 5216 C C . GLU C 3 119 ? -83.65316 85.01234 76.30239 1.000 134.55866 119 GLU C C 1
ATOM 5217 O O . GLU C 3 119 ? -82.69564 84.54178 76.92595 1.000 134.07809 119 GLU C O 1
ATOM 5223 N N . LYS C 3 120 ? -84.54627 84.23852 75.69928 1.000 131.92041 120 LYS C N 1
ATOM 5224 C CA . LYS C 3 120 ? -84.48139 82.77977 75.75417 1.000 132.52886 120 LYS C CA 1
ATOM 5225 C C . LYS C 3 120 ? -83.31341 82.22936 74.93897 1.000 135.69492 120 LYS C C 1
ATOM 5226 O O . LYS C 3 120 ? -83.23632 82.46658 73.73327 1.000 137.90401 120 LYS C O 1
ATOM 5232 N N . GLU C 3 121 ? -82.43235 81.44152 75.57006 1.000 148.73018 121 GLU C N 1
ATOM 5233 C CA . GLU C 3 121 ? -81.22116 81.02071 74.86187 1.000 147.86177 121 GLU C CA 1
ATOM 5234 C C . GLU C 3 121 ? -81.55533 80.11620 73.69173 1.000 144.24235 121 GLU C C 1
ATOM 5235 O O . GLU C 3 121 ? -80.86288 80.14329 72.67158 1.000 142.61173 121 GLU C O 1
ATOM 5241 N N . SER C 3 122 ? -82.55952 79.26258 73.83626 1.000 132.36440 122 SER C N 1
ATOM 5242 C CA . SER C 3 122 ? -83.02875 78.55318 72.66001 1.000 136.97787 122 SER C CA 1
ATOM 5243 C C . SER C 3 122 ? -83.67508 79.56181 71.72180 1.000 138.09177 122 SER C C 1
ATOM 5244 O O . SER C 3 122 ? -84.20270 80.59084 72.15557 1.000 137.05012 122 SER C O 1
ATOM 5247 N N . ARG C 3 123 ? -83.58672 79.29082 70.42075 1.000 139.74751 123 ARG C N 1
ATOM 5248 C CA . ARG C 3 123 ? -84.07968 80.20238 69.38691 1.000 138.00917 123 ARG C CA 1
ATOM 5249 C C . ARG C 3 123 ? -83.33912 81.53865 69.37584 1.000 132.72309 123 ARG C C 1
ATOM 5250 O O . ARG C 3 123 ? -83.64087 82.42185 68.57250 1.000 127.96090 123 ARG C O 1
ATOM 5258 N N . LYS C 3 124 ? -82.36899 81.69477 70.24155 1.000 124.51770 124 LYS C N 1
ATOM 5259 C CA . LYS C 3 124 ? -81.40750 82.76295 70.04320 1.000 111.61127 124 LYS C CA 1
ATOM 5260 C C . LYS C 3 124 ? -80.63827 82.34431 68.79129 1.000 99.48453 124 LYS C C 1
ATOM 5261 O O . LYS C 3 124 ? -80.33190 83.19757 67.95462 1.000 97.98222 124 LYS C O 1
ATOM 5267 N N . PRO C 3 125 ? -80.27783 81.04198 68.62612 1.000 94.58824 125 PRO C N 1
ATOM 5268 C CA . PRO C 3 125 ? -79.63276 80.61945 67.37841 1.000 93.28362 125 PRO C CA 1
ATOM 5269 C C . PRO C 3 125 ? -80.38412 80.98783 66.10659 1.000 95.88814 125 PRO C C 1
ATOM 5270 O O . PRO C 3 125 ? -79.82365 80.89637 65.00832 1.000 90.50467 125 PRO C O 1
ATOM 5274 N N . LEU C 3 126 ? -81.66234 81.35774 66.22600 1.000 101.28508 126 LEU C N 1
ATOM 5275 C CA . LEU C 3 126 ? -82.39202 81.85831 65.06206 1.000 96.31261 126 LEU C CA 1
ATOM 5276 C C . LEU C 3 126 ? -81.69196 83.06149 64.45361 1.000 85.57432 126 LEU C C 1
ATOM 5277 O O . LEU C 3 126 ? -81.41290 83.08660 63.24912 1.000 75.75217 126 LEU C O 1
ATOM 5282 N N . ALA C 3 127 ? -81.41606 84.08093 65.27374 1.000 89.07991 127 ALA C N 1
ATOM 5283 C CA . ALA C 3 127 ? -80.81525 85.29512 64.74584 1.000 88.41180 127 ALA C CA 1
ATOM 5284 C C . ALA C 3 127 ? -79.37726 85.05885 64.31920 1.000 86.04717 127 ALA C C 1
ATOM 5285 O O . ALA C 3 127 ? -78.92319 85.63918 63.32935 1.000 83.45995 127 ALA C O 1
ATOM 5287 N N . TYR C 3 128 ? -78.64700 84.20449 65.03745 1.000 82.03738 128 TYR C N 1
ATOM 5288 C CA . TYR C 3 128 ? -77.30928 83.85418 64.57846 1.000 79.88588 128 TYR C CA 1
ATOM 5289 C C . TYR C 3 128 ? -77.37815 83.22761 63.19544 1.000 78.05648 128 TYR C C 1
ATOM 5290 O O . TYR C 3 128 ? -76.54748 83.52035 62.33129 1.000 83.33280 128 TYR C O 1
ATOM 5299 N N . ALA C 3 129 ? -78.38917 82.38631 62.95832 1.000 84.52165 129 ALA C N 1
ATOM 5300 C CA . ALA C 3 129 ? -78.56065 81.75497 61.65210 1.000 80.34394 129 ALA C CA 1
ATOM 5301 C C . ALA C 3 129 ? -78.93885 82.77579 60.58621 1.000 77.26442 129 ALA C C 1
ATOM 5302 O O . ALA C 3 129 ? -78.45032 82.71385 59.44912 1.000 72.41626 129 ALA C O 1
ATOM 5304 N N . LEU C 3 130 ? -79.81118 83.71861 60.94416 1.000 72.91569 130 LEU C N 1
ATOM 5305 C CA . LEU C 3 130 ? -80.11247 84.83861 60.06243 1.000 78.66456 130 LEU C CA 1
ATOM 5306 C C . LEU C 3 130 ? -78.85253 85.63820 59.71085 1.000 83.79915 130 LEU C C 1
ATOM 5307 O O . LEU C 3 130 ? -78.69235 86.08792 58.57200 1.000 86.81431 130 LEU C O 1
ATOM 5312 N N . SER C 3 131 ? -77.95682 85.84868 60.67237 1.000 78.63635 131 SER C N 1
ATOM 5313 C CA . SER C 3 131 ? -76.78118 86.66183 60.37811 1.000 84.13124 131 SER C CA 1
ATOM 5314 C C . SER C 3 131 ? -75.80476 85.89928 59.49076 1.000 85.06291 131 SER C C 1
ATOM 5315 O O . SER C 3 131 ? -75.17958 86.48386 58.59279 1.000 86.62774 131 SER C O 1
ATOM 5318 N N . GLY C 3 132 ? -75.67160 84.59152 59.71608 1.000 82.05077 132 GLY C N 1
ATOM 5319 C CA . GLY C 3 132 ? -74.86339 83.78804 58.82119 1.000 81.25746 132 GLY C CA 1
ATOM 5320 C C . GLY C 3 132 ? -75.46105 83.76451 57.43972 1.000 79.62195 132 GLY C C 1
ATOM 5321 O O . GLY C 3 132 ? -74.74320 83.63136 56.44338 1.000 76.35348 132 GLY C O 1
ATOM 5322 N N . LEU C 3 133 ? -76.78789 83.86070 57.36671 1.000 80.84077 133 LEU C N 1
ATOM 5323 C CA . LEU C 3 133 ? -77.46957 83.91469 56.08019 1.000 86.24421 133 LEU C CA 1
ATOM 5324 C C . LEU C 3 133 ? -77.16810 85.21402 55.35523 1.000 77.56892 133 LEU C C 1
ATOM 5325 O O . LEU C 3 133 ? -76.63284 85.20409 54.24842 1.000 77.67510 133 LEU C O 1
ATOM 5330 N N . LEU C 3 134 ? -77.50887 86.34043 55.97829 1.000 76.57238 134 LEU C N 1
ATOM 5331 C CA . LEU C 3 134 ? -77.29288 87.63189 55.35886 1.000 75.06565 134 LEU C CA 1
ATOM 5332 C C . LEU C 3 134 ? -75.83918 87.83089 54.97232 1.000 81.15252 134 LEU C C 1
ATOM 5333 O O . LEU C 3 134 ? -75.56724 88.42725 53.93744 1.000 85.02624 134 LEU C O 1
ATOM 5338 N N . ALA C 3 135 ? -74.88492 87.31674 55.74584 1.000 82.16861 135 ALA C N 1
ATOM 5339 C CA . ALA C 3 135 ? -73.50255 87.60709 55.38480 1.000 81.38750 135 ALA C CA 1
ATOM 5340 C C . ALA C 3 135 ? -73.13956 86.99075 54.04124 1.000 83.02466 135 ALA C C 1
ATOM 5341 O O . ALA C 3 135 ? -72.27677 87.52297 53.32511 1.000 89.25482 135 ALA C O 1
ATOM 5343 N N . SER C 3 136 ? -73.78920 85.89493 53.66788 1.000 76.61413 136 SER C N 1
ATOM 5344 C CA . SER C 3 136 ? -73.58549 85.34380 52.33539 1.000 82.97348 136 SER C CA 1
ATOM 5345 C C . SER C 3 136 ? -74.57393 85.90401 51.31609 1.000 86.12318 136 SER C C 1
ATOM 5346 O O . SER C 3 136 ? -74.22382 86.09271 50.14988 1.000 85.08245 136 SER C O 1
ATOM 5349 N N . ALA C 3 137 ? -75.80014 86.18853 51.73531 1.000 85.75863 137 ALA C N 1
ATOM 5350 C CA . ALA C 3 137 ? -76.80428 86.66191 50.80252 1.000 76.13045 137 ALA C CA 1
ATOM 5351 C C . ALA C 3 137 ? -76.50963 88.09024 50.37467 1.000 80.37401 137 ALA C C 1
ATOM 5352 O O . ALA C 3 137 ? -76.47161 88.37237 49.17953 1.000 90.30250 137 ALA C O 1
ATOM 5354 N N . VAL C 3 138 ? -76.30831 89.01361 51.32427 1.000 74.94465 138 VAL C N 1
ATOM 5355 C CA . VAL C 3 138 ? -75.98961 90.39715 50.95668 1.000 80.36075 138 VAL C CA 1
ATOM 5356 C C . VAL C 3 138 ? -74.68033 90.46534 50.18234 1.000 78.74752 138 VAL C C 1
ATOM 5357 O O . VAL C 3 138 ? -74.58036 91.19361 49.19821 1.000 83.74476 138 VAL C O 1
ATOM 5361 N N . ASN C 3 139 ? -73.66917 89.70088 50.59261 1.000 75.78477 139 ASN C N 1
ATOM 5362 C CA . ASN C 3 139 ? -72.43298 89.62797 49.81869 1.000 79.61178 139 ASN C CA 1
ATOM 5363 C C . ASN C 3 139 ? -72.70151 89.17457 48.38390 1.000 84.62554 139 ASN C C 1
ATOM 5364 O O . ASN C 3 139 ? -72.32731 89.86189 47.42970 1.000 92.55269 139 ASN C O 1
ATOM 5369 N N . THR C 3 140 ? -73.34526 88.01810 48.20054 1.000 89.71220 140 THR C N 1
ATOM 5370 C CA . THR C 3 140 ? -73.55087 87.51591 46.84589 1.000 91.52848 140 THR C CA 1
ATOM 5371 C C . THR C 3 140 ? -74.43991 88.46050 46.04302 1.000 91.64792 140 THR C C 1
ATOM 5372 O O . THR C 3 140 ? -74.11630 88.79680 44.89360 1.000 93.29759 140 THR C O 1
ATOM 5376 N N . LEU C 3 141 ? -75.52915 88.94992 46.65060 1.000 85.97038 141 LEU C N 1
ATOM 5377 C CA . LEU C 3 141 ? -76.44109 89.84322 45.94474 1.000 87.44081 141 LEU C CA 1
ATOM 5378 C C . LEU C 3 141 ? -75.73669 91.11491 45.50264 1.000 88.92025 141 LEU C C 1
ATOM 5379 O O . LEU C 3 141 ? -75.80135 91.47112 44.33301 1.000 91.18901 141 LEU C O 1
ATOM 5384 N N . ILE C 3 142 ? -75.04493 91.81222 46.40772 1.000 93.79035 142 ILE C N 1
ATOM 5385 C CA . ILE C 3 142 ? -74.43941 93.07348 45.98930 1.000 90.10675 142 ILE C CA 1
ATOM 5386 C C . ILE C 3 142 ? -73.23490 92.85235 45.07615 1.000 91.97101 142 ILE C C 1
ATOM 5387 O O . ILE C 3 142 ? -72.98816 93.68116 44.19556 1.000 98.07760 142 ILE C O 1
ATOM 5392 N N . VAL C 3 143 ? -72.49273 91.73947 45.19948 1.000 91.24908 143 VAL C N 1
ATOM 5393 C CA . VAL C 3 143 ? -71.48281 91.47424 44.16902 1.000 90.19778 143 VAL C CA 1
ATOM 5394 C C . VAL C 3 143 ? -72.14074 91.35808 42.79320 1.000 100.58754 143 VAL C C 1
ATOM 5395 O O . VAL C 3 143 ? -71.67042 91.95101 41.81337 1.000 96.77469 143 VAL C O 1
ATOM 5399 N N . ILE C 3 144 ? -73.28143 90.66375 42.70849 1.000 96.62251 144 ILE C N 1
ATOM 5400 C CA . ILE C 3 144 ? -73.95786 90.54661 41.41758 1.000 91.65128 144 ILE C CA 1
ATOM 5401 C C . ILE C 3 144 ? -74.54880 91.88239 40.99205 1.000 92.33681 144 ILE C C 1
ATOM 5402 O O . ILE C 3 144 ? -74.47728 92.25428 39.82093 1.000 100.53003 144 ILE C O 1
ATOM 5407 N N . LEU C 3 145 ? -75.14067 92.62346 41.92830 1.000 97.41055 145 LEU C N 1
ATOM 5408 C CA . LEU C 3 145 ? -75.84742 93.85143 41.57968 1.000 96.84144 145 LEU C CA 1
ATOM 5409 C C . LEU C 3 145 ? -74.88629 94.93267 41.12518 1.000 97.40022 145 LEU C C 1
ATOM 5410 O O . LEU C 3 145 ? -75.19727 95.69180 40.20084 1.000 101.04932 145 LEU C O 1
ATOM 5415 N N . LEU C 3 146 ? -73.73213 95.04495 41.77469 1.000 92.73955 146 LEU C N 1
ATOM 5416 C CA . LEU C 3 146 ? -72.74664 96.01120 41.31609 1.000 91.31392 146 LEU C CA 1
ATOM 5417 C C . LEU C 3 146 ? -71.97042 95.49589 40.12062 1.000 93.60880 146 LEU C C 1
ATOM 5418 O O . LEU C 3 146 ? -71.50397 96.30259 39.32311 1.000 103.70162 146 LEU C O 1
ATOM 5423 N N . SER C 3 147 ? -71.78726 94.18223 39.96680 1.000 94.41822 147 SER C N 1
ATOM 5424 C CA . SER C 3 147 ? -71.16306 93.72424 38.73743 1.000 94.72082 147 SER C CA 1
ATOM 5425 C C . SER C 3 147 ? -72.07393 93.98869 37.55439 1.000 94.69857 147 SER C C 1
ATOM 5426 O O . SER C 3 147 ? -71.58700 94.24152 36.44888 1.000 97.45346 147 SER C O 1
ATOM 5429 N N . ASP C 3 148 ? -73.38761 94.02036 37.79476 1.000 95.04743 148 ASP C N 1
ATOM 5430 C CA . ASP C 3 148 ? -74.34158 94.40344 36.75720 1.000 99.87921 148 ASP C CA 1
ATOM 5431 C C . ASP C 3 148 ? -74.13246 95.85334 36.34735 1.000 100.34568 148 ASP C C 1
ATOM 5432 O O . ASP C 3 148 ? -74.02405 96.15944 35.15724 1.000 100.45519 148 ASP C O 1
ATOM 5437 N N . LEU C 3 149 ? -74.06165 96.76080 37.33041 1.000 103.88716 149 LEU C N 1
ATOM 5438 C CA . LEU C 3 149 ? -73.94052 98.18767 37.03930 1.000 97.62691 149 LEU C CA 1
ATOM 5439 C C . LEU C 3 149 ? -72.57242 98.53732 36.47025 1.000 98.35171 149 LEU C C 1
ATOM 5440 O O . LEU C 3 149 ? -72.47323 99.22130 35.44309 1.000 105.83761 149 LEU C O 1
ATOM 5445 N N . VAL C 3 150 ? -71.50763 98.04071 37.08823 1.000 90.18710 150 VAL C N 1
ATOM 5446 C CA . VAL C 3 150 ? -70.16771 98.38416 36.63793 1.000 93.77009 150 VAL C CA 1
ATOM 5447 C C . VAL C 3 150 ? -69.88433 97.71636 35.30277 1.000 101.72191 150 VAL C C 1
ATOM 5448 O O . VAL C 3 150 ? -69.63057 98.38363 34.29660 1.000 108.16540 150 VAL C O 1
ATOM 5452 N N . TYR C 3 151 ? -69.96156 96.39395 35.26008 1.000 98.55086 151 TYR C N 1
ATOM 5453 C CA . TYR C 3 151 ? -69.38525 95.67874 34.14143 1.000 100.73301 151 TYR C CA 1
ATOM 5454 C C . TYR C 3 151 ? -70.40138 95.13194 33.14329 1.000 107.85111 151 TYR C C 1
ATOM 5455 O O . TYR C 3 151 ? -70.08469 95.03543 31.95654 1.000 110.70969 151 TYR C O 1
ATOM 5464 N N . PHE C 3 152 ? -71.63260 94.83651 33.55299 1.000 106.87945 152 PHE C N 1
ATOM 5465 C CA . PHE C 3 152 ? -72.56202 94.26408 32.58289 1.000 107.73097 152 PHE C CA 1
ATOM 5466 C C . PHE C 3 152 ? -73.08181 95.32337 31.62135 1.000 111.96148 152 PHE C C 1
ATOM 5467 O O . PHE C 3 152 ? -73.08462 95.12483 30.40133 1.000 111.06722 152 PHE C O 1
ATOM 5475 N N . ILE C 3 153 ? -73.59269 96.42165 32.17037 1.000 111.57054 153 ILE C N 1
ATOM 5476 C CA . ILE C 3 153 ? -74.00519 97.55608 31.35689 1.000 110.33385 153 ILE C CA 1
ATOM 5477 C C . ILE C 3 153 ? -72.92049 97.92133 30.35110 1.000 117.89691 153 ILE C C 1
ATOM 5478 O O . ILE C 3 153 ? -73.18864 98.06865 29.15479 1.000 127.93654 153 ILE C O 1
ATOM 5483 N N . HIS C 3 154 ? -71.67524 98.06307 30.81266 1.000 115.32171 154 HIS C N 1
ATOM 5484 C CA . HIS C 3 154 ? -70.55153 98.43240 29.94660 1.000 117.85091 154 HIS C CA 1
ATOM 5485 C C . HIS C 3 154 ? -69.51529 97.31528 29.89373 1.000 122.97155 154 HIS C C 1
ATOM 5486 O O . HIS C 3 154 ? -68.50243 97.36796 30.60813 1.000 121.42944 154 HIS C O 1
ATOM 5493 N N . PRO C 3 155 ? -69.67665 96.32667 29.00564 1.000 128.55154 155 PRO C N 1
ATOM 5494 C CA . PRO C 3 155 ? -68.78201 95.15438 29.01501 1.000 129.14830 155 PRO C CA 1
ATOM 5495 C C . PRO C 3 155 ? -67.34281 95.44281 28.59909 1.000 132.00743 155 PRO C C 1
ATOM 5496 O O . PRO C 3 155 ? -66.70056 94.62763 27.92880 1.000 128.82686 155 PRO C O 1
ATOM 5500 N N . GLN C 3 156 ? -66.84753 96.62299 28.96841 1.000 130.03718 156 GLN C N 1
ATOM 5501 C CA . GLN C 3 156 ? -65.42850 96.96398 28.87185 1.000 129.22051 156 GLN C CA 1
ATOM 5502 C C . GLN C 3 156 ? -64.75171 96.60901 30.19559 1.000 141.84501 156 GLN C C 1
ATOM 5503 O O . GLN C 3 156 ? -64.42111 97.45923 31.02259 1.000 133.72200 156 GLN C O 1
ATOM 5509 N N . LYS C 3 157 ? -64.60078 95.29939 30.39049 1.000 153.78707 157 LYS C N 1
ATOM 5510 C CA . LYS C 3 157 ? -64.01268 94.72809 31.59383 1.000 154.04888 157 LYS C CA 1
ATOM 5511 C C . LYS C 3 157 ? -62.50772 94.87360 31.53401 1.000 181.42855 157 LYS C C 1
ATOM 5512 O O . LYS C 3 157 ? -61.86447 94.28201 30.66055 1.000 183.89368 157 LYS C O 1
ATOM 5518 N N . LEU C 3 158 ? -61.93915 95.61139 32.48720 1.000 243.11423 158 LEU C N 1
ATOM 5519 C CA . LEU C 3 158 ? -60.53336 95.97994 32.39483 1.000 256.66293 158 LEU C CA 1
ATOM 5520 C C . LEU C 3 158 ? -59.60236 94.77548 32.26143 1.000 261.09804 158 LEU C C 1
ATOM 5521 O O . LEU C 3 158 ? -58.42047 94.96849 31.96005 1.000 267.20884 158 LEU C O 1
ATOM 5526 N N . ALA C 3 159 ? -60.10708 93.54657 32.38234 1.000 206.78741 159 ALA C N 1
ATOM 5527 C CA . ALA C 3 159 ? -59.27024 92.36768 32.20305 1.000 196.44912 159 ALA C CA 1
ATOM 5528 C C . ALA C 3 159 ? -59.58214 91.58362 30.93584 1.000 193.07486 159 ALA C C 1
ATOM 5529 O O . ALA C 3 159 ? -58.70166 91.38708 30.10211 1.000 188.70670 159 ALA C O 1
ATOM 5531 N N . LEU C 3 160 ? -60.82268 91.14383 30.75628 1.000 218.83071 160 LEU C N 1
ATOM 5532 C CA . LEU C 3 160 ? -61.13331 90.27229 29.62857 1.000 217.54155 160 LEU C CA 1
ATOM 5533 C C . LEU C 3 160 ? -60.96240 90.96268 28.29142 1.000 213.88238 160 LEU C C 1
ATOM 5534 O O . LEU C 3 160 ? -60.22468 90.48281 27.42527 1.000 213.93667 160 LEU C O 1
ATOM 5539 N N . ALA C 3 161 ? -61.66073 92.07332 28.09568 1.000 180.00508 161 ALA C N 1
ATOM 5540 C CA . ALA C 3 161 ? -61.70181 92.73218 26.79619 1.000 170.96486 161 ALA C CA 1
ATOM 5541 C C . ALA C 3 161 ? -62.35332 91.80236 25.76673 1.000 169.39049 161 ALA C C 1
ATOM 5542 O O . ALA C 3 161 ? -61.84771 91.60783 24.65868 1.000 161.13344 161 ALA C O 1
ATOM 5544 N N . LEU C 3 162 ? -63.44000 91.14815 26.19199 1.000 172.93967 162 LEU C N 1
ATOM 5545 C CA . LEU C 3 162 ? -64.27667 90.26331 25.38342 1.000 165.60116 162 LEU C CA 1
ATOM 5546 C C . LEU C 3 162 ? -65.34259 91.05091 24.62697 1.000 159.91902 162 LEU C C 1
ATOM 5547 O O . LEU C 3 162 ? -65.85427 92.05609 25.12517 1.000 161.25580 162 LEU C O 1
ATOM 5552 N N . GLY C 3 163 ? -65.67424 90.58496 23.41478 1.000 162.69370 163 GLY C N 1
ATOM 5553 C CA . GLY C 3 163 ? -66.69670 91.22282 22.59226 1.000 156.94057 163 GLY C CA 1
ATOM 5554 C C . GLY C 3 163 ? -67.97309 91.49994 23.36766 1.000 155.52115 163 GLY C C 1
ATOM 5555 O O . GLY C 3 163 ? -68.39738 90.67332 24.18216 1.000 167.75018 163 GLY C O 1
ATOM 5556 N N . ALA C 3 164 ? -68.57987 92.66789 23.13653 1.000 137.43827 164 ALA C N 1
ATOM 5557 C CA . ALA C 3 164 ? -69.62566 93.16041 24.03221 1.000 136.60872 164 ALA C CA 1
ATOM 5558 C C . ALA C 3 164 ? -70.75959 92.16187 24.21853 1.000 141.74229 164 ALA C C 1
ATOM 5559 O O . ALA C 3 164 ? -71.15773 91.86670 25.34972 1.000 140.16409 164 ALA C O 1
ATOM 5561 N N . LYS C 3 165 ? -71.27204 91.60064 23.12281 1.000 144.21515 165 LYS C N 1
ATOM 5562 C CA . LYS C 3 165 ? -72.30070 90.57288 23.25570 1.000 143.94300 165 LYS C CA 1
ATOM 5563 C C . LYS C 3 165 ? -71.75622 89.36831 24.01662 1.000 145.05412 165 LYS C C 1
ATOM 5564 O O . LYS C 3 165 ? -72.39236 88.87207 24.95929 1.000 145.55808 165 LYS C O 1
ATOM 5570 N N . SER C 3 166 ? -70.56605 88.89526 23.62487 1.000 140.96625 166 SER C N 1
ATOM 5571 C CA . SER C 3 166 ? -69.93963 87.77643 24.32062 1.000 139.54769 166 SER C CA 1
ATOM 5572 C C . SER C 3 166 ? -69.63266 88.13719 25.76390 1.000 137.80844 166 SER C C 1
ATOM 5573 O O . SER C 3 166 ? -69.81148 87.31217 26.66797 1.000 135.85402 166 SER C O 1
ATOM 5576 N N . GLY C 3 167 ? -69.19426 89.37339 26.00517 1.000 151.09542 167 GLY C N 1
ATOM 5577 C CA . GLY C 3 167 ? -68.96002 89.79775 27.37335 1.000 147.45858 167 GLY C CA 1
ATOM 5578 C C . GLY C 3 167 ? -70.20629 89.69656 28.23728 1.000 142.93972 167 GLY C C 1
ATOM 5579 O O . GLY C 3 167 ? -70.15693 89.18985 29.36032 1.000 138.51885 167 GLY C O 1
ATOM 5580 N N . GLN C 3 168 ? -71.34598 90.15377 27.72001 1.000 133.90218 168 GLN C N 1
ATOM 5581 C CA . GLN C 3 168 ? -72.58919 90.05623 28.48044 1.000 126.64150 168 GLN C CA 1
ATOM 5582 C C . GLN C 3 168 ? -72.98903 88.61002 28.71538 1.000 120.50109 168 GLN C C 1
ATOM 5583 O O . GLN C 3 168 ? -73.40741 88.23962 29.81809 1.000 110.82130 168 GLN C O 1
ATOM 5589 N N . SER C 3 169 ? -72.92226 87.78195 27.68044 1.000 119.66581 169 SER C N 1
ATOM 5590 C CA . SER C 3 169 ? -73.30812 86.39448 27.90644 1.000 125.86038 169 SER C CA 1
ATOM 5591 C C . SER C 3 169 ? -72.40886 85.76271 28.96434 1.000 118.45321 169 SER C C 1
ATOM 5592 O O . SER C 3 169 ? -72.88084 85.00208 29.82506 1.000 114.38723 169 SER C O 1
ATOM 5595 N N . LEU C 3 170 ? -71.11273 86.09835 28.94134 1.000 119.91925 170 LEU C N 1
ATOM 5596 C CA . LEU C 3 170 ? -70.20853 85.58312 29.96776 1.000 128.12276 170 LEU C CA 1
ATOM 5597 C C . LEU C 3 170 ? -70.57254 86.10637 31.35333 1.000 119.05707 170 LEU C C 1
ATOM 5598 O O . LEU C 3 170 ? -70.51595 85.36196 32.33880 1.000 107.35580 170 LEU C O 1
ATOM 5603 N N . LEU C 3 171 ? -70.92473 87.38667 31.45457 1.000 119.41960 171 LEU C N 1
ATOM 5604 C CA . LEU C 3 171 ? -71.34320 87.91110 32.74774 1.000 110.87887 171 LEU C CA 1
ATOM 5605 C C . LEU C 3 171 ? -72.64354 87.27677 33.22043 1.000 111.26714 171 LEU C C 1
ATOM 5606 O O . LEU C 3 171 ? -72.87511 87.18473 34.42804 1.000 111.29844 171 LEU C O 1
ATOM 5611 N N . VAL C 3 172 ? -73.47598 86.79165 32.29706 1.000 116.48888 172 VAL C N 1
ATOM 5612 C CA . VAL C 3 172 ? -74.69995 86.11035 32.70449 1.000 105.18909 172 VAL C CA 1
ATOM 5613 C C . VAL C 3 172 ? -74.38896 84.72814 33.25322 1.000 105.77719 172 VAL C C 1
ATOM 5614 O O . VAL C 3 172 ? -74.91851 84.32789 34.30222 1.000 110.70536 172 VAL C O 1
ATOM 5618 N N . ILE C 3 173 ? -73.49138 83.99929 32.58411 1.000 106.60007 173 ILE C N 1
ATOM 5619 C CA . ILE C 3 173 ? -72.98219 82.73971 33.13783 1.000 109.52633 173 ILE C CA 1
ATOM 5620 C C . ILE C 3 173 ? -72.36399 82.96241 34.52177 1.000 106.31571 173 ILE C C 1
ATOM 5621 O O . ILE C 3 173 ? -72.59810 82.19154 35.46029 1.000 106.36096 173 ILE C O 1
ATOM 5626 N N . LEU C 3 174 ? -71.52866 83.99969 34.65224 1.000 109.41509 174 LEU C N 1
ATOM 5627 C CA . LEU C 3 174 ? -70.89152 84.31172 35.92864 1.000 101.31442 174 LEU C CA 1
ATOM 5628 C C . LEU C 3 174 ? -71.91375 84.59850 37.01213 1.000 100.68519 174 LEU C C 1
ATOM 5629 O O . LEU C 3 174 ? -71.79994 84.06775 38.11676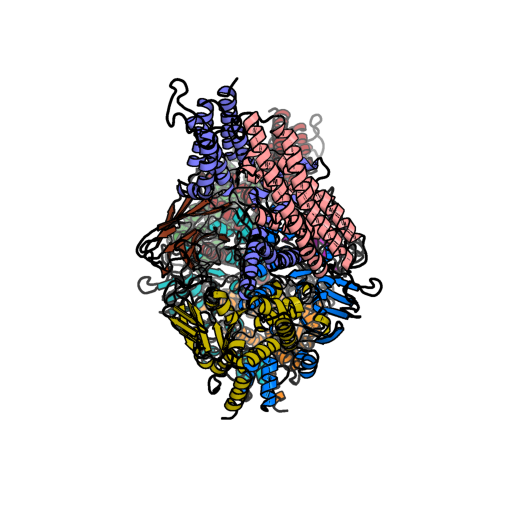 1.000 106.92124 174 LEU C O 1
ATOM 5634 N N . PHE C 3 175 ? -72.88889 85.47785 36.74179 1.000 98.43762 175 PHE C N 1
ATOM 5635 C CA . PHE C 3 175 ? -73.85293 85.83043 37.78430 1.000 100.48110 175 PHE C CA 1
ATOM 5636 C C . PHE C 3 175 ? -74.71297 84.62114 38.16120 1.000 104.30870 175 PHE C C 1
ATOM 5637 O O . PHE C 3 175 ? -75.09751 84.47131 39.32201 1.000 99.47858 175 PHE C O 1
ATOM 5645 N N . THR C 3 176 ? -74.99573 83.72467 37.22000 1.000 98.26991 176 THR C N 1
ATOM 5646 C CA . THR C 3 176 ? -75.69309 82.49881 37.60025 1.000 100.27460 176 THR C CA 1
ATOM 5647 C C . THR C 3 176 ? -74.82853 81.60630 38.48369 1.000 102.09039 176 THR C C 1
ATOM 5648 O O . THR C 3 176 ? -75.32164 81.02318 39.46522 1.000 106.64679 176 THR C O 1
ATOM 5652 N N . ALA C 3 177 ? -73.54932 81.45321 38.13933 1.000 97.83292 177 ALA C N 1
ATOM 5653 C CA . ALA C 3 177 ? -72.64870 80.71787 39.02356 1.000 107.56129 177 ALA C CA 1
ATOM 5654 C C . ALA C 3 177 ? -72.61711 81.35754 40.41900 1.000 105.81372 177 ALA C C 1
ATOM 5655 O O . ALA C 3 177 ? -72.72572 80.67485 41.45348 1.000 88.05093 177 ALA C O 1
ATOM 5657 N N . LEU C 3 178 ? -72.47672 82.68383 40.44848 1.000 103.00031 178 LEU C N 1
ATOM 5658 C CA . LEU C 3 178 ? -72.45966 83.42963 41.69433 1.000 101.50576 178 LEU C CA 1
ATOM 5659 C C . LEU C 3 178 ? -73.72267 83.16345 42.49331 1.000 96.80959 178 LEU C C 1
ATOM 5660 O O . LEU C 3 178 ? -73.65956 82.93422 43.70185 1.000 97.15048 178 LEU C O 1
ATOM 5665 N N . ALA C 3 179 ? -74.87583 83.15193 41.82135 1.000 99.21640 179 ALA C N 1
ATOM 5666 C CA . ALA C 3 179 ? -76.15443 82.95715 42.49897 1.000 97.45319 179 ALA C CA 1
ATOM 5667 C C . ALA C 3 179 ? -76.27143 81.55700 43.08197 1.000 93.11001 179 ALA C C 1
ATOM 5668 O O . ALA C 3 179 ? -76.76038 81.38907 44.20839 1.000 95.26204 179 ALA C O 1
ATOM 5670 N N . VAL C 3 180 ? -75.84647 80.53970 42.32722 1.000 89.02848 180 VAL C N 1
ATOM 5671 C CA . VAL C 3 180 ? -75.97406 79.15798 42.79972 1.000 96.10698 180 VAL C CA 1
ATOM 5672 C C . VAL C 3 180 ? -75.06253 78.91607 44.00672 1.000 96.39658 180 VAL C C 1
ATOM 5673 O O . VAL C 3 180 ? -75.48654 78.37339 45.04669 1.000 97.87996 180 VAL C O 1
ATOM 5677 N N . ASN C 3 181 ? -73.79310 79.33389 43.89215 1.000 102.91334 181 ASN C N 1
ATOM 5678 C CA . ASN C 3 181 ? -72.90743 79.30788 45.05307 1.000 95.85903 181 ASN C CA 1
ATOM 5679 C C . ASN C 3 181 ? -73.45716 80.12790 46.19746 1.000 91.42379 181 ASN C C 1
ATOM 5680 O O . ASN C 3 181 ? -73.24887 79.77455 47.34903 1.000 92.42303 181 ASN C O 1
ATOM 5685 N N . GLY C 3 182 ? -74.14072 81.23085 45.90177 1.000 92.93483 182 GLY C N 1
ATOM 5686 C CA . GLY C 3 182 ? -74.61922 82.09733 46.95562 1.000 94.09577 182 GLY C CA 1
ATOM 5687 C C . GLY C 3 182 ? -75.72721 81.46033 47.75224 1.000 93.89054 182 GLY C C 1
ATOM 5688 O O . GLY C 3 182 ? -75.77525 81.61651 48.97046 1.000 97.54345 182 GLY C O 1
ATOM 5689 N N . ILE C 3 183 ? -76.59690 80.69267 47.08587 1.000 94.57458 183 ILE C N 1
ATOM 5690 C CA . ILE C 3 183 ? -77.64507 79.95505 47.79936 1.000 94.18643 183 ILE C CA 1
ATOM 5691 C C . ILE C 3 183 ? -77.02232 78.87062 48.66670 1.000 95.20560 183 ILE C C 1
ATOM 5692 O O . ILE C 3 183 ? -77.36973 78.71282 49.84876 1.000 93.70872 183 ILE C O 1
ATOM 5697 N N . LEU C 3 184 ? -76.08732 78.10519 48.08368 1.000 95.75260 184 LEU C N 1
ATOM 5698 C CA . LEU C 3 184 ? -75.37820 77.08568 48.85398 1.000 95.71522 184 LEU C CA 1
ATOM 5699 C C . LEU C 3 184 ? -74.65951 77.68971 50.06494 1.000 97.30510 184 LEU C C 1
ATOM 5700 O O . LEU C 3 184 ? -74.87779 77.26673 51.20513 1.000 94.79691 184 LEU C O 1
ATOM 5705 N N . GLU C 3 185 ? -73.78809 78.67314 49.82591 1.000 97.59640 185 GLU C N 1
ATOM 5706 C CA . GLU C 3 185 ? -73.06652 79.37226 50.88382 1.000 91.29938 185 GLU C CA 1
ATOM 5707 C C . GLU C 3 185 ? -74.01430 79.98949 51.89901 1.000 89.97473 185 GLU C C 1
ATOM 5708 O O . GLU C 3 185 ? -73.69946 80.03884 53.08483 1.000 90.60233 185 GLU C O 1
ATOM 5714 N N . ALA C 3 186 ? -75.15085 80.52649 51.45556 1.000 94.27779 186 ALA C N 1
ATOM 5715 C CA . ALA C 3 186 ? -76.07836 81.12753 52.40647 1.000 93.26587 186 ALA C CA 1
ATOM 5716 C C . ALA C 3 186 ? -76.64330 80.08207 53.35703 1.000 92.56844 186 ALA C C 1
ATOM 5717 O O . ALA C 3 186 ? -76.78549 80.34113 54.55247 1.000 94.46419 186 ALA C O 1
ATOM 5719 N N . VAL C 3 187 ? -76.92131 78.87409 52.87047 1.000 92.63108 187 VAL C N 1
ATOM 5720 C CA . VAL C 3 187 ? -77.47031 77.89972 53.81556 1.000 94.13074 187 VAL C CA 1
ATOM 5721 C C . VAL C 3 187 ? -76.35239 77.27174 54.65235 1.000 89.68106 187 VAL C C 1
ATOM 5722 O O . VAL C 3 187 ? -76.52153 77.02863 55.85228 1.000 86.11048 187 VAL C O 1
ATOM 5726 N N . PHE C 3 188 ? -75.19816 77.00943 54.04512 1.000 90.73995 188 PHE C N 1
ATOM 5727 C CA . PHE C 3 188 ? -74.02150 76.58576 54.79721 1.000 87.31865 188 PHE C CA 1
ATOM 5728 C C . PHE C 3 188 ? -73.70719 77.56379 55.93316 1.000 85.28073 188 PHE C C 1
ATOM 5729 O O . PHE C 3 188 ? -73.61554 77.17408 57.10239 1.000 84.99766 188 PHE C O 1
ATOM 5737 N N . SER C 3 189 ? -73.61360 78.85447 55.60960 1.000 88.62205 189 SER C N 1
ATOM 5738 C CA . SER C 3 189 ? -73.31321 79.90362 56.57042 1.000 84.33400 189 SER C CA 1
ATOM 5739 C C . SER C 3 189 ? -74.45705 80.15904 57.54698 1.000 80.75755 189 SER C C 1
ATOM 5740 O O . SER C 3 189 ? -74.21601 80.64923 58.65082 1.000 82.10315 189 SER C O 1
ATOM 5743 N N . GLY C 3 190 ? -75.69803 79.84017 57.18636 1.000 81.64707 190 GLY C N 1
ATOM 5744 C CA . GLY C 3 190 ? -76.79043 80.02557 58.12649 1.000 80.81392 190 GLY C CA 1
ATOM 5745 C C . GLY C 3 190 ? -76.93587 78.87245 59.09512 1.000 82.84690 190 GLY C C 1
ATOM 5746 O O . GLY C 3 190 ? -77.45915 79.04972 60.20185 1.000 76.09792 190 GLY C O 1
ATOM 5747 N N . LEU C 3 191 ? -76.49592 77.67574 58.69461 1.000 78.88847 191 LEU C N 1
ATOM 5748 C CA . LEU C 3 191 ? -76.50397 76.56067 59.62344 1.000 74.06428 191 LEU C CA 1
ATOM 5749 C C . LEU C 3 191 ? -75.31320 76.63587 60.55040 1.000 78.45311 191 LEU C C 1
ATOM 5750 O O . LEU C 3 191 ? -75.45629 76.44169 61.76105 1.000 83.99336 191 LEU C O 1
ATOM 5755 N N . ILE C 3 192 ? -74.13490 76.95660 60.02391 1.000 83.13455 192 ILE C N 1
ATOM 5756 C CA . ILE C 3 192 ? -72.96703 76.79160 60.87648 1.000 77.56694 192 ILE C CA 1
ATOM 5757 C C . ILE C 3 192 ? -72.79742 77.96032 61.83972 1.000 76.62027 192 ILE C C 1
ATOM 5758 O O . ILE C 3 192 ? -72.37143 77.75228 62.97554 1.000 84.45684 192 ILE C O 1
ATOM 5763 N N . THR C 3 193 ? -73.16117 79.18263 61.46046 1.000 77.60369 193 THR C N 1
ATOM 5764 C CA . THR C 3 193 ? -72.94308 80.32023 62.36403 1.000 84.44978 193 THR C CA 1
ATOM 5765 C C . THR C 3 193 ? -73.50217 80.13745 63.77939 1.000 80.16496 193 THR C C 1
ATOM 5766 O O . THR C 3 193 ? -72.83488 80.58402 64.72827 1.000 75.60492 193 THR C O 1
ATOM 5770 N N . PRO C 3 194 ? -74.67839 79.53265 64.00522 1.000 78.81480 194 PRO C N 1
ATOM 5771 C CA . PRO C 3 194 ? -75.14457 79.38844 65.40010 1.000 80.87646 194 PRO C CA 1
ATOM 5772 C C . PRO C 3 194 ? -74.33456 78.37125 66.19383 1.000 81.16111 194 PRO C C 1
ATOM 5773 O O . PRO C 3 194 ? -74.01677 78.60285 67.38270 1.000 76.01013 194 PRO C O 1
ATOM 5777 N N . LEU C 3 195 ? -73.96486 77.26627 65.53119 1.000 70.31488 195 LEU C N 1
ATOM 5778 C CA . LEU C 3 195 ? -72.99835 76.33481 66.09249 1.000 71.19935 195 LEU C CA 1
ATOM 5779 C C . LEU C 3 195 ? -71.73083 77.01198 66.58794 1.000 82.86252 195 LEU C C 1
ATOM 5780 O O . LEU C 3 195 ? -71.06013 76.47599 67.47302 1.000 95.58251 195 LEU C O 1
ATOM 5785 N N . ILE C 3 196 ? -71.34937 78.15059 66.01418 1.000 81.97212 196 ILE C N 1
ATOM 5786 C CA . ILE C 3 196 ? -70.14328 78.82923 66.45261 1.000 74.28265 196 ILE C CA 1
ATOM 5787 C C . ILE C 3 196 ? -70.44727 79.94267 67.43929 1.000 75.84413 196 ILE C C 1
ATOM 5788 O O . ILE C 3 196 ? -69.78144 80.07071 68.46097 1.000 77.75911 196 ILE C O 1
ATOM 5793 N N . THR C 3 197 ? -71.45582 80.74304 67.18331 1.000 70.29163 197 THR C N 1
ATOM 5794 C CA . THR C 3 197 ? -71.65131 81.89805 68.03863 1.000 80.56831 197 THR C CA 1
ATOM 5795 C C . THR C 3 197 ? -72.05722 81.49888 69.45365 1.000 83.30016 197 THR C C 1
ATOM 5796 O O . THR C 3 197 ? -71.65079 82.16435 70.41433 1.000 86.93051 197 THR C O 1
ATOM 5800 N N . ALA C 3 198 ? -72.88598 80.43767 69.61977 1.000 83.83254 198 ALA C N 1
ATOM 5801 C CA . ALA C 3 198 ? -73.36911 80.12975 70.97231 1.000 86.47817 198 ALA C CA 1
ATOM 5802 C C . ALA C 3 198 ? -72.28581 79.52973 71.86905 1.000 86.31733 198 ALA C C 1
ATOM 5803 O O . ALA C 3 198 ? -72.14930 79.98211 73.02414 1.000 86.31327 198 ALA C O 1
ATOM 5805 N N . PRO C 3 199 ? -71.49958 78.53258 71.43494 1.000 85.75945 199 PRO C N 1
ATOM 5806 C CA . PRO C 3 199 ? -70.33775 78.13241 72.24198 1.000 86.69709 199 PRO C CA 1
ATOM 5807 C C . PRO C 3 199 ? -69.51231 79.30882 72.70878 1.000 87.78589 199 PRO C C 1
ATOM 5808 O O . PRO C 3 199 ? -69.03355 79.30603 73.84661 1.000 92.38519 199 PRO C O 1
ATOM 5812 N N . LEU C 3 200 ? -69.31171 80.29719 71.84171 1.000 85.60342 200 LEU C N 1
ATOM 5813 C CA . LEU C 3 200 ? -68.55441 81.48557 72.20891 1.000 87.66284 200 LEU C CA 1
ATOM 5814 C C . LEU C 3 200 ? -69.24161 82.23611 73.33997 1.000 88.54004 200 LEU C C 1
ATOM 5815 O O . LEU C 3 200 ? -68.58333 82.68787 74.28213 1.000 93.65375 200 LEU C O 1
ATOM 5820 N N . LYS C 3 201 ? -70.56697 82.38365 73.26996 1.000 86.78024 201 LYS C N 1
ATOM 5821 C CA . LYS C 3 201 ? -71.28897 82.99360 74.39008 1.000 97.17372 201 LYS C CA 1
ATOM 5822 C C . LYS C 3 201 ? -71.04980 82.22192 75.68412 1.000 98.36497 201 LYS C C 1
ATOM 5823 O O . LYS C 3 201 ? -70.81850 82.82287 76.74611 1.000 94.09961 201 LYS C O 1
ATOM 5829 N N . LYS C 3 202 ? -71.09051 80.88173 75.59924 1.000 99.14512 202 LYS C N 1
ATOM 5830 C CA . LYS C 3 202 ? -70.82383 80.02487 76.75562 1.000 101.34967 202 LYS C CA 1
ATOM 5831 C C . LYS C 3 202 ? -69.44480 80.31662 77.33171 1.000 103.23781 202 LYS C C 1
ATOM 5832 O O . LYS C 3 202 ? -69.30375 80.68226 78.50790 1.000 103.97840 202 LYS C O 1
ATOM 5838 N N . ARG C 3 203 ? -68.41768 80.19762 76.48657 1.000 97.29713 203 ARG C N 1
ATOM 5839 C CA . ARG C 3 203 ? -67.03733 80.43653 76.86002 1.000 92.07749 203 ARG C CA 1
ATOM 5840 C C . ARG C 3 203 ? -66.80669 81.88536 77.24782 1.000 96.32772 203 ARG C C 1
ATOM 5841 O O . ARG C 3 203 ? -65.72088 82.21482 77.73076 1.000 110.81842 203 ARG C O 1
ATOM 5849 N N . LEU C 3 204 ? -67.79620 82.75488 77.06921 1.000 99.13430 204 LEU C N 1
ATOM 5850 C CA . LEU C 3 204 ? -67.64342 84.15525 77.41340 1.000 101.04013 204 LEU C CA 1
ATOM 5851 C C . LEU C 3 204 ? -68.44940 84.51584 78.65460 1.000 112.87040 204 LEU C C 1
ATOM 5852 O O . LEU C 3 204 ? -68.69916 85.69915 78.90745 1.000 115.37752 204 LEU C O 1
ATOM 5857 N N . LYS C 3 205 ? -68.78199 83.50694 79.47572 1.000 115.39924 205 LYS C N 1
ATOM 5858 C CA . LYS C 3 205 ? -69.56383 83.70089 80.70256 1.000 125.99081 205 LYS C CA 1
ATOM 5859 C C . LYS C 3 205 ? -68.92817 84.74312 81.62821 1.000 138.76702 205 LYS C C 1
ATOM 5860 O O . LYS C 3 205 ? -69.63046 85.49913 82.31363 1.000 132.81822 205 LYS C O 1
ATOM 5866 N N . ARG C 3 206 ? -67.59911 84.74762 81.70422 1.000 141.83382 206 ARG C N 1
ATOM 5867 C CA . ARG C 3 206 ? -66.81319 85.74475 82.42108 1.000 143.50847 206 ARG C CA 1
ATOM 5868 C C . ARG C 3 206 ? -66.17982 86.70393 81.40544 1.000 144.71576 206 ARG C C 1
ATOM 5869 O O . ARG C 3 206 ? -65.78726 86.29058 80.30680 1.000 138.47297 206 ARG C O 1
ATOM 5877 N N . ARG C 3 207 ? -66.09569 87.98752 81.76372 1.000 150.65630 207 ARG C N 1
ATOM 5878 C CA . ARG C 3 207 ? -65.52288 88.99604 80.85977 1.000 154.19259 207 ARG C CA 1
ATOM 5879 C C . ARG C 3 207 ? -64.16502 89.53046 81.33539 1.000 148.68655 207 ARG C C 1
ATOM 5880 O O . ARG C 3 207 ? -63.21496 89.63030 80.54953 1.000 135.44005 207 ARG C O 1
ATOM 5888 N N . ILE D 4 6 ? -47.15665 86.09582 57.74539 1.000 120.29044 6 ILE D N 1
ATOM 5889 C CA . ILE D 4 6 ? -45.70765 85.89955 57.72387 1.000 133.64219 6 ILE D CA 1
ATOM 5890 C C . ILE D 4 6 ? -45.21252 85.36962 56.36296 1.000 137.52488 6 ILE D C 1
ATOM 5891 O O . ILE D 4 6 ? -45.21437 84.15289 56.09473 1.000 134.51724 6 ILE D O 1
ATOM 5896 N N . GLY D 4 7 ? -44.82918 86.30974 55.49197 1.000 137.56911 7 GLY D N 1
ATOM 5897 C CA . GLY D 4 7 ? -44.19114 85.94910 54.24021 1.000 138.08617 7 GLY D CA 1
ATOM 5898 C C . GLY D 4 7 ? -42.71788 85.62476 54.44155 1.000 144.90537 7 GLY D C 1
ATOM 5899 O O . GLY D 4 7 ? -42.03539 86.19639 55.29921 1.000 139.40354 7 GLY D O 1
ATOM 5900 N N . ARG D 4 8 ? -42.22915 84.68815 53.62147 1.000 148.06708 8 ARG D N 1
ATOM 5901 C CA . ARG D 4 8 ? -40.86399 84.15656 53.67390 1.000 149.26709 8 ARG D CA 1
ATOM 5902 C C . ARG D 4 8 ? -39.78293 85.21998 53.50570 1.000 137.35393 8 ARG D C 1
ATOM 5903 O O . ARG D 4 8 ? -39.10207 85.28006 52.47433 1.000 133.45974 8 ARG D O 1
ATOM 5911 N N . TYR D 4 9 ? -39.63876 86.06554 54.52129 1.000 136.81837 9 TYR D N 1
ATOM 5912 C CA . TYR D 4 9 ? -38.67014 87.15391 54.51237 1.000 132.27936 9 TYR D CA 1
ATOM 5913 C C . TYR D 4 9 ? -37.29619 86.58601 54.83804 1.000 136.78018 9 TYR D C 1
ATOM 5914 O O . TYR D 4 9 ? -37.00577 86.26100 55.99160 1.000 142.09987 9 TYR D O 1
ATOM 5923 N N . LEU D 4 10 ? -36.45027 86.50201 53.82206 1.000 129.64584 10 LEU D N 1
ATOM 5924 C CA . LEU D 4 10 ? -35.03872 86.16554 53.96967 1.000 130.20376 10 LEU D CA 1
ATOM 5925 C C . LEU D 4 10 ? -34.25215 87.44625 54.21275 1.000 130.70361 10 LEU D C 1
ATOM 5926 O O . LEU D 4 10 ? -34.32539 88.36210 53.38681 1.000 124.31381 10 LEU D O 1
ATOM 5931 N N . PRO D 4 11 ? -33.45241 87.54449 55.27698 1.000 128.90580 11 PRO D N 1
ATOM 5932 C CA . PRO D 4 11 ? -32.71772 88.78841 55.52296 1.000 123.46572 11 PRO D CA 1
ATOM 5933 C C . PRO D 4 11 ? -31.53700 88.93841 54.56995 1.000 120.67639 11 PRO D C 1
ATOM 5934 O O . PRO D 4 11 ? -31.03791 87.97425 53.97912 1.000 118.50901 11 PRO D O 1
ATOM 5938 N N . GLY D 4 12 ? -31.13475 90.19536 54.38599 1.000 113.55976 12 GLY D N 1
ATOM 5939 C CA . GLY D 4 12 ? -30.03940 90.52505 53.49330 1.000 115.56575 12 GLY D CA 1
ATOM 5940 C C . GLY D 4 12 ? -29.46193 91.87262 53.86204 1.000 117.26145 12 GLY D C 1
ATOM 5941 O O . GLY D 4 12 ? -29.98038 92.58722 54.72501 1.000 116.17312 12 GLY D O 1
ATOM 5942 N N . THR D 4 13 ? -28.36141 92.20766 53.18733 1.000 122.33410 13 THR D N 1
ATOM 5943 C CA . THR D 4 13 ? -27.63582 93.44794 53.42771 1.000 123.38248 13 THR D CA 1
ATOM 5944 C C . THR D 4 13 ? -27.53680 94.31696 52.18613 1.000 124.81059 13 THR D C 1
ATOM 5945 O O . THR D 4 13 ? -26.88461 95.36503 52.23929 1.000 127.88535 13 THR D O 1
ATOM 5949 N N . THR D 4 14 ? -28.18281 93.92593 51.08208 1.000 127.40314 14 THR D N 1
ATOM 5950 C CA . THR D 4 14 ? -28.12645 94.66213 49.82495 1.000 125.42137 14 THR D CA 1
ATOM 5951 C C . THR D 4 14 ? -29.08552 95.84377 49.87171 1.000 123.98984 14 THR D C 1
ATOM 5952 O O . THR D 4 14 ? -30.02862 95.87921 50.66269 1.000 123.95124 14 THR D O 1
ATOM 5956 N N . PHE D 4 15 ? -28.85759 96.80263 48.97371 1.000 127.21259 15 PHE D N 1
ATOM 5957 C CA . PHE D 4 15 ? -29.39312 98.13908 49.19638 1.000 127.69271 15 PHE D CA 1
ATOM 5958 C C . PHE D 4 15 ? -30.90272 98.12869 49.37301 1.000 123.76801 15 PHE D C 1
ATOM 5959 O O . PHE D 4 15 ? -31.45287 99.07578 49.94749 1.000 123.62533 15 PHE D O 1
ATOM 5967 N N . VAL D 4 16 ? -31.58471 97.07633 48.90655 1.000 121.16818 16 VAL D N 1
ATOM 5968 C CA . VAL D 4 16 ? -33.04112 97.01711 49.02120 1.000 119.08826 16 VAL D CA 1
ATOM 5969 C C . VAL D 4 16 ? -33.47919 97.02422 50.48036 1.000 116.91698 16 VAL D C 1
ATOM 5970 O O . VAL D 4 16 ? -34.47542 97.66227 50.83849 1.000 114.68564 16 VAL D O 1
ATOM 5974 N N . TYR D 4 17 ? -32.72774 96.34898 51.35242 1.000 121.14388 17 TYR D N 1
ATOM 5975 C CA . TYR D 4 17 ? -33.15087 96.21587 52.74128 1.000 112.92499 17 TYR D CA 1
ATOM 5976 C C . TYR D 4 17 ? -32.97607 97.48257 53.54945 1.000 114.73647 17 TYR D C 1
ATOM 5977 O O . TYR D 4 17 ? -33.58379 97.59007 54.61660 1.000 113.66566 17 TYR D O 1
ATOM 5986 N N . ARG D 4 18 ? -32.16512 98.43688 53.07829 1.000 124.34887 18 ARG D N 1
ATOM 5987 C CA . ARG D 4 18 ? -31.93261 99.71513 53.75801 1.000 128.68323 18 ARG D CA 1
ATOM 5988 C C . ARG D 4 18 ? -32.99724 100.75884 53.42938 1.000 121.18498 18 ARG D C 1
ATOM 5989 O O . ARG D 4 18 ? -33.03569 101.80714 54.08562 1.000 124.37448 18 ARG D O 1
ATOM 5997 N N . VAL D 4 19 ? -33.84782 100.49375 52.43112 1.000 119.87200 19 VAL D N 1
ATOM 5998 C CA . VAL D 4 19 ? -34.91227 101.41862 52.04365 1.000 121.05712 19 VAL D CA 1
ATOM 5999 C C . VAL D 4 19 ? -36.05133 101.36433 53.04986 1.000 118.96695 19 VAL D C 1
ATOM 6000 O O . VAL D 4 19 ? -36.53469 100.28039 53.39092 1.000 124.42169 19 VAL D O 1
ATOM 6004 N N . ASP D 4 20 ? -36.51933 102.53055 53.48849 1.000 121.41752 20 ASP D N 1
ATOM 6005 C CA . ASP D 4 20 ? -37.61321 102.58404 54.45226 1.000 120.45820 20 ASP D CA 1
ATOM 6006 C C . ASP D 4 20 ? -38.79919 101.77317 53.92986 1.000 118.05950 20 ASP D C 1
ATOM 6007 O O . ASP D 4 20 ? -39.10904 101.84715 52.73754 1.000 120.50383 20 ASP D O 1
ATOM 6012 N N . PRO D 4 21 ? -39.45053 100.95482 54.76455 1.000 104.97407 21 PRO D N 1
ATOM 6013 C CA . PRO D 4 21 ? -40.59017 100.17008 54.26664 1.000 104.57308 21 PRO D CA 1
ATOM 6014 C C . PRO D 4 21 ? -41.73005 100.99833 53.68755 1.000 103.74068 21 PRO D C 1
ATOM 6015 O O . PRO D 4 21 ? -42.39699 100.52062 52.76203 1.000 103.85952 21 PRO D O 1
ATOM 6019 N N . ARG D 4 22 ? -41.99255 102.20629 54.19688 1.000 99.51303 22 ARG D N 1
ATOM 6020 C CA . ARG D 4 22 ? -43.00566 103.05445 53.56853 1.000 101.53088 22 ARG D CA 1
ATOM 6021 C C . ARG D 4 22 ? -42.64955 103.35081 52.10998 1.000 104.45667 22 ARG D C 1
ATOM 6022 O O . ARG D 4 22 ? -43.52098 103.32930 51.22595 1.000 108.45093 22 ARG D O 1
ATOM 6030 N N . ALA D 4 23 ? -41.38085 103.66566 51.84287 1.000 103.22908 23 ALA D N 1
ATOM 6031 C CA . ALA D 4 23 ? -40.95444 103.88253 50.47039 1.000 93.34074 23 ALA D CA 1
ATOM 6032 C C . ALA D 4 23 ? -41.29908 102.68598 49.59622 1.000 96.18086 23 ALA D C 1
ATOM 6033 O O . ALA D 4 23 ? -41.86097 102.84070 48.50874 1.000 82.02066 23 ALA D O 1
ATOM 6035 N N . LYS D 4 24 ? -41.01751 101.47797 50.08389 1.000 96.88852 24 LYS D N 1
ATOM 6036 C CA . LYS D 4 24 ? -41.33630 100.27432 49.31562 1.000 99.13487 24 LYS D CA 1
ATOM 6037 C C . LYS D 4 24 ? -42.83729 100.07344 49.13667 1.000 99.61997 24 LYS D C 1
ATOM 6038 O O . LYS D 4 24 ? -43.28425 99.66076 48.06076 1.000 93.03101 24 LYS D O 1
ATOM 6044 N N . LEU D 4 25 ? -43.63070 100.25941 50.19231 1.000 96.10146 25 LEU D N 1
ATOM 6045 C CA . LEU D 4 25 ? -45.05606 100.02974 49.99897 1.000 102.63635 25 LEU D CA 1
ATOM 6046 C C . LEU D 4 25 ? -45.59566 100.99553 48.95845 1.000 103.64761 25 LEU D C 1
ATOM 6047 O O . LEU D 4 25 ? -46.33034 100.58620 48.04234 1.000 105.56665 25 LEU D O 1
ATOM 6052 N N . LEU D 4 26 ? -45.20114 102.27677 49.05181 1.000 100.10396 26 LEU D N 1
ATOM 6053 C CA . LEU D 4 26 ? -45.68983 103.24994 48.08106 1.000 97.97402 26 LEU D CA 1
ATOM 6054 C C . LEU D 4 26 ? -45.15588 102.94340 46.68817 1.000 95.39486 26 LEU D C 1
ATOM 6055 O O . LEU D 4 26 ? -45.88100 103.10970 45.70835 1.000 103.09490 26 LEU D O 1
ATOM 6060 N N . THR D 4 27 ? -43.92684 102.43070 46.57880 1.000 96.67577 27 THR D N 1
ATOM 6061 C CA . THR D 4 27 ? -43.39708 102.08050 45.26365 1.000 92.82186 27 THR D CA 1
ATOM 6062 C C . THR D 4 27 ? -44.06455 100.83370 44.69772 1.000 92.98128 27 THR D C 1
ATOM 6063 O O . THR D 4 27 ? -44.24121 100.72646 43.48862 1.000 90.14395 27 THR D O 1
ATOM 6067 N N . THR D 4 28 ? -44.47356 99.89721 45.54091 1.000 98.96755 28 THR D N 1
ATOM 6068 C CA . THR D 4 28 ? -45.12993 98.70408 45.02179 1.000 98.45700 28 THR D CA 1
ATOM 6069 C C . THR D 4 28 ? -46.54332 99.02449 44.55322 1.000 97.05907 28 THR D C 1
ATOM 6070 O O . THR D 4 28 ? -46.96949 98.57578 43.47532 1.000 98.75620 28 THR D O 1
ATOM 6074 N N . PHE D 4 29 ? -47.25760 99.86374 45.31152 1.000 94.38217 29 PHE D N 1
ATOM 6075 C CA . PHE D 4 29 ? -48.54790 100.34930 44.83411 1.000 98.56853 29 PHE D CA 1
ATOM 6076 C C . PHE D 4 29 ? -48.37663 101.14795 43.54551 1.000 96.82614 29 PHE D C 1
ATOM 6077 O O . PHE D 4 29 ? -48.98315 100.82413 42.51472 1.000 95.05051 29 PHE D O 1
ATOM 6085 N N . TYR D 4 30 ? -47.50540 102.15885 43.56789 1.000 97.64797 30 TYR D N 1
ATOM 6086 C CA . TYR D 4 30 ? -47.31156 103.01143 42.40143 1.000 95.71335 30 TYR D CA 1
ATOM 6087 C C . TYR D 4 30 ? -46.83626 102.20462 41.19336 1.000 97.43370 30 TYR D C 1
ATOM 6088 O O . TYR D 4 30 ? -47.19901 102.50996 40.04737 1.000 98.66110 30 TYR D O 1
ATOM 6097 N N . PHE D 4 31 ? -46.01053 101.17938 41.42313 1.000 93.67051 31 PHE D N 1
ATOM 6098 C CA . PHE D 4 31 ? -45.57633 100.32950 40.32848 1.000 92.59112 31 PHE D CA 1
ATOM 6099 C C . PHE D 4 31 ? -46.74406 99.55095 39.72832 1.000 99.73443 31 PHE D C 1
ATOM 6100 O O . PHE D 4 31 ? -46.83923 99.45857 38.49653 1.000 102.97247 31 PHE D O 1
ATOM 6108 N N . ILE D 4 32 ? -47.65834 98.99466 40.54985 1.000 94.11009 32 ILE D N 1
ATOM 6109 C CA . ILE D 4 32 ? -48.79957 98.32464 39.91001 1.000 98.05269 32 ILE D CA 1
ATOM 6110 C C . ILE D 4 32 ? -49.63186 99.34013 39.12088 1.000 97.42180 32 ILE D C 1
ATOM 6111 O O . ILE D 4 32 ? -50.07640 99.05746 37.99206 1.000 99.32779 32 ILE D O 1
ATOM 6116 N N . ILE D 4 33 ? -49.82731 100.54579 39.68010 1.000 98.82158 33 ILE D N 1
ATOM 6117 C CA . ILE D 4 33 ? -50.58552 101.57134 38.96060 1.000 95.47163 33 ILE D CA 1
ATOM 6118 C C . ILE D 4 33 ? -49.98190 101.80436 37.58186 1.000 96.66642 33 ILE D C 1
ATOM 6119 O O . ILE D 4 33 ? -50.69532 101.87916 36.58458 1.000 97.93975 33 ILE D O 1
ATOM 6124 N N . MET D 4 34 ? -48.65459 101.90985 37.49822 1.000 97.89588 34 MET D N 1
ATOM 6125 C CA . MET D 4 34 ? -48.04182 102.08532 36.17842 1.000 94.07933 34 MET D CA 1
ATOM 6126 C C . MET D 4 34 ? -48.17861 100.83817 35.30506 1.000 96.94395 34 MET D C 1
ATOM 6127 O O . MET D 4 34 ? -48.24572 100.95895 34.08146 1.000 101.74070 34 MET D O 1
ATOM 6132 N N . ILE D 4 35 ? -48.20519 99.63452 35.88435 1.000 104.79430 35 ILE D N 1
ATOM 6133 C CA . ILE D 4 35 ? -48.44331 98.45919 35.03497 1.000 106.20471 35 ILE D CA 1
ATOM 6134 C C . ILE D 4 35 ? -49.79605 98.58251 34.36473 1.000 108.76655 35 ILE D C 1
ATOM 6135 O O . ILE D 4 35 ? -50.03723 98.00293 33.30180 1.000 104.87525 35 ILE D O 1
ATOM 6140 N N . PHE D 4 36 ? -50.70997 99.30592 34.99440 1.000 120.35259 36 PHE D N 1
ATOM 6141 C CA . PHE D 4 36 ? -52.00549 99.51503 34.36035 1.000 121.64979 36 PHE D CA 1
ATOM 6142 C C . PHE D 4 36 ? -51.88011 100.42015 33.14041 1.000 119.77460 36 PHE D C 1
ATOM 6143 O O . PHE D 4 36 ? -52.56636 100.21247 32.13276 1.000 121.72305 36 PHE D O 1
ATOM 6151 N N . LEU D 4 37 ? -51.01149 101.41711 33.20004 1.000 105.80657 37 LEU D N 1
ATOM 6152 C CA . LEU D 4 37 ? -50.87828 102.36438 32.10400 1.000 100.31659 37 LEU D CA 1
ATOM 6153 C C . LEU D 4 37 ? -49.98646 101.86364 30.97182 1.000 109.41682 37 LEU D C 1
ATOM 6154 O O . LEU D 4 37 ? -49.25335 102.66544 30.39131 1.000 121.03291 37 LEU D O 1
ATOM 6159 N N . ALA D 4 38 ? -50.05072 100.59503 30.58134 1.000 112.25658 38 ALA D N 1
ATOM 6160 C CA . ALA D 4 38 ? -49.22372 100.09735 29.49101 1.000 115.15646 38 ALA D CA 1
ATOM 6161 C C . ALA D 4 38 ? -50.09239 99.49924 28.38867 1.000 127.71093 38 ALA D C 1
ATOM 6162 O O . ALA D 4 38 ? -50.97726 98.68365 28.67112 1.000 124.38308 38 ALA D O 1
ATOM 6164 N N . ASN D 4 39 ? -49.82845 99.90436 27.12961 1.000 129.08310 39 ASN D N 1
ATOM 6165 C CA . ASN D 4 39 ? -50.53873 99.41080 25.94277 1.000 127.03928 39 ASN D CA 1
ATOM 6166 C C . ASN D 4 39 ? -49.60714 99.02659 24.78629 1.000 129.96168 39 ASN D C 1
ATOM 6167 O O . ASN D 4 39 ? -49.68531 97.90769 24.26850 1.000 134.72823 39 ASN D O 1
ATOM 6172 N N . ASN D 4 40 ? -48.75226 99.95254 24.34795 1.000 130.79388 40 ASN D N 1
ATOM 6173 C CA . ASN D 4 40 ? -47.83599 99.73502 23.23341 1.000 128.68760 40 ASN D CA 1
ATOM 6174 C C . ASN D 4 40 ? -46.58646 98.96029 23.67022 1.000 129.57823 40 ASN D C 1
ATOM 6175 O O . ASN D 4 40 ? -46.28363 98.83739 24.85927 1.000 126.90701 40 ASN D O 1
ATOM 6180 N N . TRP D 4 41 ? -45.87048 98.41554 22.67527 1.000 130.16937 41 TRP D N 1
ATOM 6181 C CA . TRP D 4 41 ? -44.69617 97.57799 22.93852 1.000 128.94296 41 TRP D CA 1
ATOM 6182 C C . TRP D 4 41 ? -43.59661 98.33840 23.67077 1.000 126.90201 41 TRP D C 1
ATOM 6183 O O . TRP D 4 41 ? -42.88822 97.76723 24.51128 1.000 126.17829 41 TRP D O 1
ATOM 6194 N N . VAL D 4 42 ? -43.44934 99.63110 23.38950 1.000 124.45530 42 VAL D N 1
ATOM 6195 C CA . VAL D 4 42 ? -42.42094 100.40375 24.07673 1.000 128.81246 42 VAL D CA 1
ATOM 6196 C C . VAL D 4 42 ? -42.73549 100.54744 25.56853 1.000 127.13797 42 VAL D C 1
ATOM 6197 O O . VAL D 4 42 ? -41.83575 100.46703 26.41363 1.000 123.67605 42 VAL D O 1
ATOM 6201 N N . SER D 4 43 ? -44.00810 100.78200 25.91722 1.000 128.38977 43 SER D N 1
ATOM 6202 C CA . SER D 4 43 ? -44.38039 100.95925 27.32255 1.000 118.24782 43 SER D CA 1
ATOM 6203 C C . SER D 4 43 ? -44.24343 99.66099 28.10674 1.000 118.62874 43 SER D C 1
ATOM 6204 O O . SER D 4 43 ? -43.87420 99.67710 29.29134 1.000 120.62364 43 SER D O 1
ATOM 6207 N N . TYR D 4 44 ? -44.54278 98.52422 27.47357 1.000 118.86180 44 TYR D N 1
ATOM 6208 C CA . TYR D 4 44 ? -44.30655 97.25853 28.15422 1.000 121.32263 44 TYR D CA 1
ATOM 6209 C C . TYR D 4 44 ? -42.82113 97.01752 28.32282 1.000 124.26510 44 TYR D C 1
ATOM 6210 O O . TYR D 4 44 ? -42.37365 96.59221 29.39604 1.000 124.56811 44 TYR D O 1
ATOM 6219 N N . LEU D 4 45 ? -42.03676 97.30731 27.28406 1.000 116.99766 45 LEU D N 1
ATOM 6220 C CA . LEU D 4 45 ? -40.59780 97.21990 27.45435 1.000 119.86256 45 LEU D CA 1
ATOM 6221 C C . LEU D 4 45 ? -40.12392 98.12860 28.58424 1.000 119.75695 45 LEU D C 1
ATOM 6222 O O . LEU D 4 45 ? -39.19634 97.77261 29.31516 1.000 123.15943 45 LEU D O 1
ATOM 6227 N N . VAL D 4 46 ? -40.79553 99.26133 28.79325 1.000 119.95656 46 VAL D N 1
ATOM 6228 C CA . VAL D 4 46 ? -40.36987 100.18904 29.83344 1.000 116.44802 46 VAL D CA 1
ATOM 6229 C C . VAL D 4 46 ? -40.64746 99.61149 31.21400 1.000 120.70151 46 VAL D C 1
ATOM 6230 O O . VAL D 4 46 ? -39.73505 99.50768 32.05006 1.000 128.75128 46 VAL D O 1
ATOM 6234 N N . ILE D 4 47 ? -41.88501 99.16597 31.46121 1.000 117.56761 47 ILE D N 1
ATOM 6235 C CA . ILE D 4 47 ? -42.13451 98.61324 32.79587 1.000 119.99760 47 ILE D CA 1
ATOM 6236 C C . ILE D 4 47 ? -41.31284 97.35705 33.00755 1.000 121.43481 47 ILE D C 1
ATOM 6237 O O . ILE D 4 47 ? -40.88601 97.08389 34.13064 1.000 129.08261 47 ILE D O 1
ATOM 6242 N N . SER D 4 48 ? -41.04054 96.58988 31.95117 1.000 117.97740 48 SER D N 1
ATOM 6243 C CA . SER D 4 48 ? -40.35646 95.31995 32.15273 1.000 121.66782 48 SER D CA 1
ATOM 6244 C C . SER D 4 48 ? -38.85246 95.49506 32.34178 1.000 125.27559 48 SER D C 1
ATOM 6245 O O . SER D 4 48 ? -38.25418 94.78384 33.15453 1.000 128.64508 48 SER D O 1
ATOM 6248 N N . ILE D 4 49 ? -38.20643 96.42431 31.62806 1.000 121.91119 49 ILE D N 1
ATOM 6249 C CA . ILE D 4 49 ? -36.80134 96.66609 31.93816 1.000 122.28526 49 ILE D CA 1
ATOM 6250 C C . ILE D 4 49 ? -36.68069 97.27532 33.32672 1.000 124.60128 49 ILE D C 1
ATOM 6251 O O . ILE D 4 49 ? -35.75346 96.94394 34.06470 1.000 126.63402 49 ILE D O 1
ATOM 6256 N N . PHE D 4 50 ? -37.62242 98.14520 33.72908 1.000 120.70486 50 PHE D N 1
ATOM 6257 C CA . PHE D 4 50 ? -37.55718 98.67671 35.09214 1.000 121.28672 50 PHE D CA 1
ATOM 6258 C C . PHE D 4 50 ? -37.75806 97.57125 36.13099 1.000 121.36706 50 PHE D C 1
ATOM 6259 O O . PHE D 4 50 ? -37.06515 97.52857 37.16019 1.000 123.28121 50 PHE D O 1
ATOM 6267 N N . GLY D 4 51 ? -38.66820 96.63923 35.85832 1.000 123.49634 51 GLY D N 1
ATOM 6268 C CA . GLY D 4 51 ? -38.92846 95.57755 36.81276 1.000 123.22284 51 GLY D CA 1
ATOM 6269 C C . GLY D 4 51 ? -37.78098 94.59434 36.90444 1.000 130.22670 51 GLY D C 1
ATOM 6270 O O . GLY D 4 51 ? -37.34319 94.23789 38.00002 1.000 135.35159 51 GLY D O 1
ATOM 6271 N N . LEU D 4 52 ? -37.27936 94.13366 35.75829 1.000 122.23334 52 LEU D N 1
ATOM 6272 C CA . LEU D 4 52 ? -36.10228 93.28204 35.80908 1.000 130.07096 52 LEU D CA 1
ATOM 6273 C C . LEU D 4 52 ? -34.88120 94.03260 36.33357 1.000 134.32539 52 LEU D C 1
ATOM 6274 O O . LEU D 4 52 ? -33.98566 93.40489 36.90964 1.000 136.89404 52 LEU D O 1
ATOM 6279 N N . ALA D 4 53 ? -34.85406 95.36266 36.20312 1.000 138.51454 53 ALA D N 1
ATOM 6280 C CA . ALA D 4 53 ? -33.80997 96.15512 36.82993 1.000 128.16935 53 ALA D CA 1
ATOM 6281 C C . ALA D 4 53 ? -33.87730 96.00967 38.33217 1.000 139.32763 53 ALA D C 1
ATOM 6282 O O . ALA D 4 53 ? -32.88378 95.66924 38.98002 1.000 146.95887 53 ALA D O 1
ATOM 6284 N N A TYR D 4 54 ? -35.04674 96.25616 38.91628 0.525 148.07067 54 TYR D N 1
ATOM 6285 N N B TYR D 4 54 ? -35.06002 96.25659 38.90146 0.475 141.43575 54 TYR D N 1
ATOM 6286 C CA A TYR D 4 54 ? -35.12923 96.12132 40.36663 0.525 155.83764 54 TYR D CA 1
ATOM 6287 C CA B TYR D 4 54 ? -35.25173 96.10583 40.34187 0.475 138.34049 54 TYR D CA 1
ATOM 6288 C C A TYR D 4 54 ? -34.90482 94.67716 40.80436 0.525 157.94845 54 TYR D C 1
ATOM 6289 C C B TYR D 4 54 ? -34.92932 94.68624 40.79263 0.475 156.54313 54 TYR D C 1
ATOM 6290 O O A TYR D 4 54 ? -34.37409 94.43852 41.89417 0.525 218.88852 54 TYR D O 1
ATOM 6291 O O B TYR D 4 54 ? -34.38796 94.47537 41.88522 0.475 176.91229 54 TYR D O 1
ATOM 6308 N N . VAL D 4 55 ? -35.25713 93.70161 39.95962 1.000 145.86923 55 VAL D N 1
ATOM 6309 C CA . VAL D 4 55 ? -35.03283 92.29955 40.31900 1.000 147.52648 55 VAL D CA 1
ATOM 6310 C C . VAL D 4 55 ? -33.53927 91.98817 40.37719 1.000 151.13519 55 VAL D C 1
ATOM 6311 O O . VAL D 4 55 ? -33.04288 91.41594 41.35581 1.000 152.66234 55 VAL D O 1
ATOM 6315 N N . PHE D 4 56 ? -32.79267 92.37301 39.34464 1.000 146.78281 56 PHE D N 1
ATOM 6316 C CA . PHE D 4 56 ? -31.35740 92.17779 39.44761 1.000 142.37212 56 PHE D CA 1
ATOM 6317 C C . PHE D 4 56 ? -30.75046 93.10413 40.48109 1.000 140.23678 56 PHE D C 1
ATOM 6318 O O . PHE D 4 56 ? -29.58927 92.90799 40.85282 1.000 148.44017 56 PHE D O 1
ATOM 6326 N N . ALA D 4 57 ? -31.50560 94.09679 40.95566 1.000 140.64520 57 ALA D N 1
ATOM 6327 C CA . ALA D 4 57 ? -30.98711 94.99979 41.97352 1.000 143.31712 57 ALA D CA 1
ATOM 6328 C C . ALA D 4 57 ? -31.03962 94.38343 43.36811 1.000 137.90950 57 ALA D C 1
ATOM 6329 O O . ALA D 4 57 ? -30.25489 94.76818 44.24073 1.000 135.75647 57 ALA D O 1
ATOM 6331 N N . THR D 4 58 ? -31.95082 93.44943 43.60817 1.000 138.40155 58 THR D N 1
ATOM 6332 C CA . THR D 4 58 ? -31.91141 92.69081 44.84827 1.000 134.67579 58 THR D CA 1
ATOM 6333 C C . THR D 4 58 ? -30.84006 91.61411 44.74994 1.000 132.76238 58 THR D C 1
ATOM 6334 O O . THR D 4 58 ? -30.47019 91.17131 43.66253 1.000 138.69952 58 THR D O 1
ATOM 6338 N N . GLY D 4 59 ? -30.35852 91.17061 45.89781 1.000 130.19276 59 GLY D N 1
ATOM 6339 C CA . GLY D 4 59 ? -29.35305 90.12293 45.90595 1.000 142.31598 59 GLY D CA 1
ATOM 6340 C C . GLY D 4 59 ? -29.93857 88.72899 45.83751 1.000 140.83460 59 GLY D C 1
ATOM 6341 O O . GLY D 4 59 ? -29.46528 87.80485 46.52139 1.000 144.46247 59 GLY D O 1
ATOM 6342 N N . LEU D 4 60 ? -30.97674 88.57959 45.01086 1.000 134.08776 60 LEU D N 1
ATOM 6343 C CA . LEU D 4 60 ? -31.73932 87.34699 44.85904 1.000 133.94692 60 LEU D CA 1
ATOM 6344 C C . LEU D 4 60 ? -31.57413 86.79528 43.44918 1.000 146.52131 60 LEU D C 1
ATOM 6345 O O . LEU D 4 60 ? -31.49564 87.56597 42.48849 1.000 151.20901 60 LEU D O 1
ATOM 6350 N N . LYS D 4 61 ? -31.53315 85.46427 43.31207 1.000 145.08775 61 LYS D N 1
ATOM 6351 C CA . LYS D 4 61 ? -31.38950 84.88963 41.97541 1.000 155.64186 61 LYS D CA 1
ATOM 6352 C C . LYS D 4 61 ? -32.76187 84.47525 41.45341 1.000 159.73868 61 LYS D C 1
ATOM 6353 O O . LYS D 4 61 ? -33.78373 84.99066 41.91757 1.000 159.17548 61 LYS D O 1
ATOM 6359 N N . ALA D 4 62 ? -32.80306 83.51095 40.53561 1.000 169.23333 62 ALA D N 1
ATOM 6360 C CA . ALA D 4 62 ? -34.05814 83.13984 39.89464 1.000 170.39828 62 ALA D CA 1
ATOM 6361 C C . ALA D 4 62 ? -34.84206 82.13842 40.72957 1.000 170.98725 62 ALA D C 1
ATOM 6362 O O . ALA D 4 62 ? -36.08581 82.17154 40.73444 1.000 174.52715 62 ALA D O 1
ATOM 6364 N N . ARG D 4 63 ? -34.13395 81.27207 41.45886 1.000 173.43465 63 ARG D N 1
ATOM 6365 C CA . ARG D 4 63 ? -34.77897 80.15734 42.14297 1.000 168.85881 63 ARG D CA 1
ATOM 6366 C C . ARG D 4 63 ? -35.83164 80.65210 43.13277 1.000 161.32565 63 ARG D C 1
ATOM 6367 O O . ARG D 4 63 ? -36.79586 79.93549 43.42063 1.000 165.84885 63 ARG D O 1
ATOM 6375 N N . VAL D 4 64 ? -35.65830 81.86077 43.67220 1.000 153.46926 64 VAL D N 1
ATOM 6376 C CA . VAL D 4 64 ? -36.66900 82.44426 44.55225 1.000 144.40464 64 VAL D CA 1
ATOM 6377 C C . VAL D 4 64 ? -37.92735 82.79398 43.77889 1.000 139.54214 64 VAL D C 1
ATOM 6378 O O . VAL D 4 64 ? -39.04340 82.66493 44.28793 1.000 136.67886 64 VAL D O 1
ATOM 6382 N N . PHE D 4 65 ? -37.76106 83.31769 42.57082 1.000 138.97231 65 PHE D N 1
ATOM 6383 C CA . PHE D 4 65 ? -38.87961 83.82860 41.78564 1.000 138.89244 65 PHE D CA 1
ATOM 6384 C C . PHE D 4 65 ? -39.69454 82.72487 41.12733 1.000 139.78354 65 PHE D C 1
ATOM 6385 O O . PHE D 4 65 ? -40.90886 82.89250 40.92375 1.000 135.13578 65 PHE D O 1
ATOM 6393 N N . TRP D 4 66 ? -39.05539 81.61074 40.75480 1.000 141.35547 66 TRP D N 1
ATOM 6394 C CA . TRP D 4 66 ? -39.85193 80.49941 40.25038 1.000 144.37988 66 TRP D CA 1
ATOM 6395 C C . TRP D 4 66 ? -40.90366 80.08979 41.27780 1.000 148.97997 66 TRP D C 1
ATOM 6396 O O . TRP D 4 66 ? -42.02211 79.71452 40.90329 1.000 152.34895 66 TRP D O 1
ATOM 6407 N N . ASP D 4 67 ? -40.57256 80.19567 42.57692 1.000 144.74766 67 ASP D N 1
ATOM 6408 C CA . ASP D 4 67 ? -41.50833 79.86517 43.66050 1.000 141.66884 67 ASP D CA 1
ATOM 6409 C C . ASP D 4 67 ? -42.65594 80.86443 43.77891 1.000 138.28357 67 ASP D C 1
ATOM 6410 O O . ASP D 4 67 ? -43.75287 80.50249 44.21801 1.000 134.77700 67 ASP D O 1
ATOM 6415 N N . GLY D 4 68 ? -42.39147 82.14198 43.49944 1.000 136.56577 68 GLY D N 1
ATOM 6416 C CA . GLY D 4 68 ? -43.44856 83.14447 43.51048 1.000 134.81698 68 GLY D CA 1
ATOM 6417 C C . GLY D 4 68 ? -44.40307 83.02873 42.33755 1.000 138.89287 68 GLY D C 1
ATOM 6418 O O . GLY D 4 68 ? -45.59226 83.35241 42.45847 1.000 135.13078 68 GLY D O 1
ATOM 6419 N N . VAL D 4 69 ? -43.89567 82.59448 41.18297 1.000 140.85266 69 VAL D N 1
ATOM 6420 C CA . VAL D 4 69 ? -44.75282 82.45450 40.00994 1.000 141.09798 69 VAL D CA 1
ATOM 6421 C C . VAL D 4 69 ? -45.43166 81.08072 39.96695 1.000 146.76685 69 VAL D C 1
ATOM 6422 O O . VAL D 4 69 ? -46.51730 80.95664 39.37821 1.000 144.28972 69 VAL D O 1
ATOM 6426 N N . LYS D 4 70 ? -44.86996 80.07277 40.66052 1.000 168.17215 70 LYS D N 1
ATOM 6427 C CA . LYS D 4 70 ? -45.29735 78.68131 40.49605 1.000 167.97215 70 LYS D CA 1
ATOM 6428 C C . LYS D 4 70 ? -46.78738 78.43809 40.71289 1.000 163.93581 70 LYS D C 1
ATOM 6429 O O . LYS D 4 70 ? -47.44223 77.89766 39.80232 1.000 161.83702 70 LYS D O 1
ATOM 6435 N N . PRO D 4 71 ? -47.38946 78.80357 41.85412 1.000 145.92745 71 PRO D N 1
ATOM 6436 C CA . PRO D 4 71 ? -48.81188 78.47208 42.04506 1.000 146.86998 71 PRO D CA 1
ATOM 6437 C C . PRO D 4 71 ? -49.70044 79.11463 41.00454 1.000 148.67012 71 PRO D C 1
ATOM 6438 O O . PRO D 4 71 ? -50.73454 78.55124 40.61652 1.000 149.76302 71 PRO D O 1
ATOM 6442 N N . MET D 4 72 ? -49.29121 80.27174 40.51217 1.000 141.51566 72 MET D N 1
ATOM 6443 C CA . MET D 4 72 ? -50.08017 80.98525 39.53186 1.000 133.95036 72 MET D CA 1
ATOM 6444 C C . MET D 4 72 ? -49.97694 80.37787 38.13542 1.000 131.37752 72 MET D C 1
ATOM 6445 O O . MET D 4 72 ? -50.92496 80.51671 37.35972 1.000 133.90181 72 MET D O 1
ATOM 6450 N N . ILE D 4 73 ? -48.84970 79.73801 37.77777 1.000 134.53278 73 ILE D N 1
ATOM 6451 C CA . ILE D 4 73 ? -48.57045 79.42893 36.36900 1.000 133.75433 73 ILE D CA 1
ATOM 6452 C C . ILE D 4 73 ? -49.75522 78.76880 35.68700 1.000 137.84392 73 ILE D C 1
ATOM 6453 O O . ILE D 4 73 ? -49.96087 78.94524 34.48075 1.000 132.30370 73 ILE D O 1
ATOM 6458 N N . TRP D 4 74 ? -50.57605 78.03141 36.43067 1.000 138.40642 74 TRP D N 1
ATOM 6459 C CA . TRP D 4 74 ? -51.73631 77.43952 35.78441 1.000 136.86514 74 TRP D CA 1
ATOM 6460 C C . TRP D 4 74 ? -52.79133 78.50000 35.49893 1.000 132.06553 74 TRP D C 1
ATOM 6461 O O . TRP D 4 74 ? -53.28568 78.59430 34.37521 1.000 130.68438 74 TRP D O 1
ATOM 6472 N N . MET D 4 75 ? -53.10527 79.35553 36.47925 1.000 135.59115 75 MET D N 1
ATOM 6473 C CA . MET D 4 75 ? -53.97637 80.49688 36.17897 1.000 134.19046 75 MET D CA 1
ATOM 6474 C C . MET D 4 75 ? -53.26501 81.55335 35.32889 1.000 123.73263 75 MET D C 1
ATOM 6475 O O . MET D 4 75 ? -53.92740 82.27563 34.57261 1.000 121.04663 75 MET D O 1
ATOM 6480 N N . ILE D 4 76 ? -51.92925 81.63841 35.39567 1.000 127.28049 76 ILE D N 1
ATOM 6481 C CA . ILE D 4 76 ? -51.21143 82.49497 34.44618 1.000 125.86858 76 ILE D CA 1
ATOM 6482 C C . ILE D 4 76 ? -51.53117 82.06558 33.02760 1.000 126.47155 76 ILE D C 1
ATOM 6483 O O . ILE D 4 76 ? -52.02351 82.85854 32.21709 1.000 124.91144 76 ILE D O 1
ATOM 6488 N N . VAL D 4 77 ? -51.27456 80.79351 32.72158 1.000 124.40031 77 VAL D N 1
ATOM 6489 C CA . VAL D 4 77 ? -51.44636 80.29041 31.36420 1.000 129.41361 77 VAL D CA 1
ATOM 6490 C C . VAL D 4 77 ? -52.91753 80.21941 30.97358 1.000 135.12644 77 VAL D C 1
ATOM 6491 O O . VAL D 4 77 ? -53.26152 80.33264 29.78940 1.000 134.84206 77 VAL D O 1
ATOM 6495 N N . PHE D 4 78 ? -53.81151 80.02948 31.93882 1.000 146.28303 78 PHE D N 1
ATOM 6496 C CA . PHE D 4 78 ? -55.23105 80.04992 31.61989 1.000 146.52466 78 PHE D CA 1
ATOM 6497 C C . PHE D 4 78 ? -55.66618 81.44254 31.15948 1.000 144.66865 78 PHE D C 1
ATOM 6498 O O . PHE D 4 78 ? -56.35347 81.58143 30.12972 1.000 145.28024 78 PHE D O 1
ATOM 6506 N N . THR D 4 79 ? -55.29390 82.49127 31.92177 1.000 134.78894 79 THR D N 1
ATOM 6507 C CA . THR D 4 79 ? -55.65206 83.83850 31.50066 1.000 121.74986 79 THR D CA 1
ATOM 6508 C C . THR D 4 79 ? -54.93391 84.23188 30.22723 1.000 124.84999 79 THR D C 1
ATOM 6509 O O . THR D 4 79 ? -55.50067 84.94424 29.38836 1.000 122.47942 79 THR D O 1
ATOM 6513 N N . SER D 4 80 ? -53.76361 83.65595 29.98839 1.000 130.88046 80 SER D N 1
ATOM 6514 C CA . SER D 4 80 ? -53.02586 83.99370 28.77972 1.000 141.69907 80 SER D CA 1
ATOM 6515 C C . SER D 4 80 ? -53.65206 83.37458 27.54121 1.000 143.90791 80 SER D C 1
ATOM 6516 O O . SER D 4 80 ? -53.74821 84.02781 26.49905 1.000 138.98063 80 SER D O 1
ATOM 6519 N N . LEU D 4 81 ? -54.03832 82.10180 27.60912 1.000 159.16425 81 LEU D N 1
ATOM 6520 C CA . LEU D 4 81 ? -54.70084 81.50656 26.44623 1.000 160.55385 81 LEU D CA 1
ATOM 6521 C C . LEU D 4 81 ? -56.11860 82.08458 26.22761 1.000 158.11194 81 LEU D C 1
ATOM 6522 O O . LEU D 4 81 ? -56.54008 82.27117 25.07649 1.000 160.81607 81 LEU D O 1
ATOM 6527 N N . LEU D 4 82 ? -56.88013 82.39214 27.30064 1.000 140.48402 82 LEU D N 1
ATOM 6528 C CA . LEU D 4 82 ? -58.13564 83.12204 27.07774 1.000 131.68666 82 LEU D CA 1
ATOM 6529 C C . LEU D 4 82 ? -57.90234 84.44899 26.36247 1.000 132.45478 82 LEU D C 1
ATOM 6530 O O . LEU D 4 82 ? -58.70825 84.86088 25.51789 1.000 133.10356 82 LEU D O 1
ATOM 6535 N N . GLN D 4 83 ? -56.80732 85.13439 26.67524 1.000 137.96581 83 GLN D N 1
ATOM 6536 C CA . GLN D 4 83 ? -56.60352 86.40955 26.00401 1.000 134.28481 83 GLN D CA 1
ATOM 6537 C C . GLN D 4 83 ? -56.09545 86.19762 24.58472 1.000 138.44877 83 GLN D C 1
ATOM 6538 O O . GLN D 4 83 ? -56.48176 86.93183 23.67017 1.000 134.36219 83 GLN D O 1
ATOM 6544 N N . THR D 4 84 ? -55.21570 85.21285 24.38476 1.000 138.81558 84 THR D N 1
ATOM 6545 C CA . THR D 4 84 ? -54.76204 84.89527 23.03540 1.000 144.90289 84 THR D CA 1
ATOM 6546 C C . THR D 4 84 ? -55.95179 84.59223 22.13339 1.000 144.42190 84 THR D C 1
ATOM 6547 O O . THR D 4 84 ? -56.07585 85.14671 21.03587 1.000 143.74241 84 THR D O 1
ATOM 6551 N N . PHE D 4 85 ? -56.85664 83.73007 22.59647 1.000 145.06051 85 PHE D N 1
ATOM 6552 C CA . PHE D 4 85 ? -58.00129 83.34118 21.78936 1.000 142.74905 85 PHE D CA 1
ATOM 6553 C C . PHE D 4 85 ? -59.12378 84.36877 21.77393 1.000 142.62830 85 PHE D C 1
ATOM 6554 O O . PHE D 4 85 ? -60.00647 84.24198 20.92148 1.000 150.74765 85 PHE D O 1
ATOM 6562 N N . PHE D 4 86 ? -59.11879 85.36378 22.67550 1.000 136.94095 86 PHE D N 1
ATOM 6563 C CA . PHE D 4 86 ? -60.24347 86.28995 22.84689 1.000 138.55758 86 PHE D CA 1
ATOM 6564 C C . PHE D 4 86 ? -61.49684 85.54371 23.29895 1.000 150.81040 86 PHE D C 1
ATOM 6565 O O . PHE D 4 86 ? -61.67450 85.24688 24.48701 1.000 145.37650 86 PHE D O 1
ATOM 6573 N N . MET D 4 87 ? -62.36789 85.24166 22.33294 1.000 159.57850 87 MET D N 1
ATOM 6574 C CA . MET D 4 87 ? -63.68653 84.66309 22.57561 1.000 161.14797 87 MET D CA 1
ATOM 6575 C C . MET D 4 87 ? -63.60392 83.14743 22.77225 1.000 169.04350 87 MET D C 1
ATOM 6576 O O . MET D 4 87 ? -63.24100 82.40522 21.85119 1.000 168.13265 87 MET D O 1
ATOM 6581 N N . ALA D 4 88 ? -63.92240 82.70000 23.99245 1.000 173.10352 88 ALA D N 1
ATOM 6582 C CA . ALA D 4 88 ? -64.18224 81.30328 24.34565 1.000 173.76681 88 ALA D CA 1
ATOM 6583 C C . ALA D 4 88 ? -63.06359 80.30182 24.07667 1.000 187.02683 88 ALA D C 1
ATOM 6584 O O . ALA D 4 88 ? -63.01339 79.25318 24.72795 1.000 185.69630 88 ALA D O 1
ATOM 6586 N N . GLY D 4 89 ? -62.17938 80.57854 23.12882 1.000 219.44107 89 GLY D N 1
ATOM 6587 C CA . GLY D 4 89 ? -61.02228 79.72716 22.92732 1.000 215.04360 89 GLY D CA 1
ATOM 6588 C C . GLY D 4 89 ? -61.16863 78.81603 21.72046 1.000 222.61463 89 GLY D C 1
ATOM 6589 O O . GLY D 4 89 ? -62.14680 78.86250 20.96709 1.000 222.46082 89 GLY D O 1
ATOM 6590 N N . GLY D 4 90 ? -60.15818 77.96172 21.54645 1.000 178.42101 90 GLY D N 1
ATOM 6591 C CA . GLY D 4 90 ? -60.14223 77.02852 20.43661 1.000 163.76896 90 GLY D CA 1
ATOM 6592 C C . GLY D 4 90 ? -59.84552 77.69402 19.10461 1.000 162.19930 90 GLY D C 1
ATOM 6593 O O . GLY D 4 90 ? -58.85140 77.35508 18.45369 1.000 156.91901 90 GLY D O 1
ATOM 6594 N N . LYS D 4 91 ? -60.68596 78.65686 18.70880 1.000 164.30263 91 LYS D N 1
ATOM 6595 C CA . LYS D 4 91 ? -60.63203 79.32710 17.40354 1.000 157.10585 91 LYS D CA 1
ATOM 6596 C C . LYS D 4 91 ? -60.48046 78.29069 16.28673 1.000 166.68215 91 LYS D C 1
ATOM 6597 O O . LYS D 4 91 ? -59.45725 78.20014 15.60710 1.000 172.08940 91 LYS D O 1
ATOM 6603 N N . VAL D 4 92 ? -61.56271 77.52360 16.11273 1.000 167.35928 92 VAL D N 1
ATOM 6604 C CA . VAL D 4 92 ? -61.52062 76.30975 15.29628 1.000 161.63101 92 VAL D CA 1
ATOM 6605 C C . VAL D 4 92 ? -61.25906 76.62593 13.82861 1.000 174.79658 92 VAL D C 1
ATOM 6606 O O . VAL D 4 92 ? -60.49219 75.91957 13.16083 1.000 172.66770 92 VAL D O 1
ATOM 6610 N N . TYR D 4 93 ? -61.87826 77.69234 13.30564 1.000 176.31050 93 TYR D N 1
ATOM 6611 C CA . TYR D 4 93 ? -61.85212 77.93151 11.86372 1.000 186.58001 93 TYR D CA 1
ATOM 6612 C C . TYR D 4 93 ? -60.47417 78.31068 11.34004 1.000 191.84668 93 TYR D C 1
ATOM 6613 O O . TYR D 4 93 ? -60.14211 77.96799 10.19922 1.000 200.66976 93 TYR D O 1
ATOM 6622 N N . TRP D 4 94 ? -59.64978 78.98666 12.12899 1.000 192.06336 94 TRP D N 1
ATOM 6623 C CA . TRP D 4 94 ? -58.29491 79.30707 11.67816 1.000 198.52070 94 TRP D CA 1
ATOM 6624 C C . TRP D 4 94 ? -57.30250 79.18734 12.82341 1.000 200.21441 94 TRP D C 1
ATOM 6625 O O . TRP D 4 94 ? -57.33339 79.97117 13.78023 1.000 195.96341 94 TRP D O 1
ATOM 6636 N N . HIS D 4 95 ? -56.41099 78.20157 12.70158 1.000 201.54187 95 HIS D N 1
ATOM 6637 C CA . HIS D 4 95 ? -55.54323 77.83255 13.80796 1.000 202.22616 95 HIS D CA 1
ATOM 6638 C C . HIS D 4 95 ? -54.33702 78.75729 13.94437 1.000 207.32920 95 HIS D C 1
ATOM 6639 O O . HIS D 4 95 ? -53.86817 78.98175 15.06601 1.000 210.86477 95 HIS D O 1
ATOM 6646 N N . TRP D 4 96 ? -53.84351 79.33757 12.84600 1.000 206.89426 96 TRP D N 1
ATOM 6647 C CA . TRP D 4 96 ? -52.57183 80.05656 12.92166 1.000 211.78943 96 TRP D CA 1
ATOM 6648 C C . TRP D 4 96 ? -52.62744 81.51696 12.47778 1.000 216.53999 96 TRP D C 1
ATOM 6649 O O . TRP D 4 96 ? -53.71246 82.10256 12.39569 1.000 216.60075 96 TRP D O 1
ATOM 6660 N N . TRP D 4 97 ? -51.45148 82.09614 12.18830 1.000 218.01324 97 TRP D N 1
ATOM 6661 C CA . TRP D 4 97 ? -51.29986 83.54043 12.01192 1.000 218.10256 97 TRP D CA 1
ATOM 6662 C C . TRP D 4 97 ? -52.28918 84.09795 10.99692 1.000 224.39238 97 TRP D C 1
ATOM 6663 O O . TRP D 4 97 ? -52.67493 83.43064 10.03166 1.000 225.39032 97 TRP D O 1
ATOM 6674 N N . ILE D 4 98 ? -52.67447 85.35738 11.22442 1.000 231.13578 98 ILE D N 1
ATOM 6675 C CA . ILE D 4 98 ? -53.72821 86.03313 10.47325 1.000 236.78480 98 ILE D CA 1
ATOM 6676 C C . ILE D 4 98 ? -53.30941 87.45373 10.09782 1.000 237.30924 98 ILE D C 1
ATOM 6677 O O . ILE D 4 98 ? -53.58224 87.90619 8.98078 1.000 242.00239 98 ILE D O 1
ATOM 6682 N N . PHE D 4 99 ? -52.65016 88.17070 11.00843 1.000 212.53498 99 PHE D N 1
ATOM 6683 C CA . PHE D 4 99 ? -52.28330 89.55847 10.75323 1.000 206.84569 99 PHE D CA 1
ATOM 6684 C C . PHE D 4 99 ? -50.83575 89.63623 10.25980 1.000 210.00574 99 PHE D C 1
ATOM 6685 O O . PHE D 4 99 ? -50.04618 88.70249 10.42988 1.000 206.06229 99 PHE D O 1
ATOM 6693 N N . THR D 4 100 ? -50.50322 90.76167 9.61073 1.000 211.16377 100 THR D N 1
ATOM 6694 C CA . THR D 4 100 ? -49.14057 91.04719 9.15593 1.000 205.33894 100 THR D CA 1
ATOM 6695 C C . THR D 4 100 ? -48.53846 92.23906 9.89073 1.000 204.39551 100 THR D C 1
ATOM 6696 O O . THR D 4 100 ? -47.51366 92.10197 10.56441 1.000 200.95540 100 THR D O 1
ATOM 6700 N N . LEU D 4 101 ? -49.15397 93.42053 9.75747 1.000 206.60858 101 LEU D N 1
ATOM 6701 C CA . LEU D 4 101 ? -48.65880 94.61672 10.43358 1.000 207.00181 101 LEU D CA 1
ATOM 6702 C C . LEU D 4 101 ? -48.66428 94.42696 11.94323 1.000 222.57842 101 LEU D C 1
ATOM 6703 O O . LEU D 4 101 ? -47.76159 94.90145 12.64452 1.000 218.99000 101 LEU D O 1
ATOM 6708 N N . SER D 4 102 ? -49.67967 93.73669 12.46066 1.000 260.35685 102 SER D N 1
ATOM 6709 C CA . SER D 4 102 ? -49.81090 93.46277 13.88458 1.000 258.69229 102 SER D CA 1
ATOM 6710 C C . SER D 4 102 ? -49.57328 91.98562 14.20592 1.000 253.79068 102 SER D C 1
ATOM 6711 O O . SER D 4 102 ? -50.07101 91.47873 15.21518 1.000 255.32023 102 SER D O 1
ATOM 6714 N N . SER D 4 103 ? -48.80014 91.29267 13.35705 1.000 221.73951 103 SER D N 1
ATOM 6715 C CA . SER D 4 103 ? -48.33737 89.92423 13.59664 1.000 209.43040 103 SER D CA 1
ATOM 6716 C C . SER D 4 103 ? -49.47523 88.95267 13.93589 1.000 206.19912 103 SER D C 1
ATOM 6717 O O . SER D 4 103 ? -50.19287 88.51508 13.03720 1.000 203.64072 103 SER D O 1
ATOM 6720 N N . GLU D 4 104 ? -49.64661 88.57122 15.20706 1.000 200.69535 104 GLU D N 1
ATOM 6721 C CA . GLU D 4 104 ? -50.81003 87.78458 15.60496 1.000 192.10451 104 GLU D CA 1
ATOM 6722 C C . GLU D 4 104 ? -51.44385 88.43442 16.82910 1.000 187.02322 104 GLU D C 1
ATOM 6723 O O . GLU D 4 104 ? -50.99584 89.48859 17.30148 1.000 185.38750 104 GLU D O 1
ATOM 6729 N N . GLY D 4 105 ? -52.48118 87.80615 17.36039 1.000 185.07989 105 GLY D N 1
ATOM 6730 C CA . GLY D 4 105 ? -53.02164 88.26855 18.62135 1.000 180.38189 105 GLY D CA 1
ATOM 6731 C C . GLY D 4 105 ? -52.39480 87.57914 19.79913 1.000 175.39542 105 GLY D C 1
ATOM 6732 O O . GLY D 4 105 ? -52.77595 87.81644 20.95021 1.000 166.26635 105 GLY D O 1
ATOM 6733 N N . LEU D 4 106 ? -51.42319 86.70956 19.51958 1.000 180.34608 106 LEU D N 1
ATOM 6734 C CA . LEU D 4 106 ? -50.69955 86.01922 20.57505 1.000 181.64225 106 LEU D CA 1
ATOM 6735 C C . LEU D 4 106 ? -49.91505 86.98972 21.43895 1.000 186.52793 106 LEU D C 1
ATOM 6736 O O . LEU D 4 106 ? -49.73236 86.73988 22.63371 1.000 192.43094 106 LEU D O 1
ATOM 6741 N N . ILE D 4 107 ? -49.42861 88.09070 20.85639 1.000 185.75652 107 ILE D N 1
ATOM 6742 C CA . ILE D 4 107 ? -48.65165 89.05126 21.63863 1.000 182.45035 107 ILE D CA 1
ATOM 6743 C C . ILE D 4 107 ? -49.49913 89.63655 22.76661 1.000 172.31399 107 ILE D C 1
ATOM 6744 O O . ILE D 4 107 ? -48.98789 89.92047 23.85205 1.000 174.85285 107 ILE D O 1
ATOM 6749 N N . ASN D 4 108 ? -50.80168 89.82764 22.53804 1.000 173.84654 108 ASN D N 1
ATOM 6750 C CA . ASN D 4 108 ? -51.67524 90.24756 23.63253 1.000 170.07691 108 ASN D CA 1
ATOM 6751 C C . ASN D 4 108 ? -51.74641 89.17980 24.71387 1.000 180.04949 108 ASN D C 1
ATOM 6752 O O . ASN D 4 108 ? -51.61766 89.47755 25.90960 1.000 179.17257 108 ASN D O 1
ATOM 6757 N N . GLY D 4 109 ? -51.92718 87.92268 24.31090 1.000 236.35480 109 GLY D N 1
ATOM 6758 C CA . GLY D 4 109 ? -52.01146 86.84987 25.28363 1.000 231.64806 109 GLY D CA 1
ATOM 6759 C C . GLY D 4 109 ? -50.71077 86.51854 25.98408 1.000 224.51700 109 GLY D C 1
ATOM 6760 O O . GLY D 4 109 ? -50.69731 85.62655 26.83711 1.000 221.99991 109 GLY D O 1
ATOM 6761 N N . LEU D 4 110 ? -49.59690 87.12253 25.57577 1.000 190.38337 110 LEU D N 1
ATOM 6762 C CA . LEU D 4 110 ? -48.37469 87.06640 26.35747 1.000 182.31645 110 LEU D CA 1
ATOM 6763 C C . LEU D 4 110 ? -48.20783 88.24451 27.32284 1.000 168.37614 110 LEU D C 1
ATOM 6764 O O . LEU D 4 110 ? -47.37311 88.15585 28.22898 1.000 164.39878 110 LEU D O 1
ATOM 6769 N N . TYR D 4 111 ? -48.98145 89.33065 27.17076 1.000 158.40375 111 TYR D N 1
ATOM 6770 C CA . TYR D 4 111 ? -48.97709 90.40065 28.17349 1.000 142.35771 111 TYR D CA 1
ATOM 6771 C C . TYR D 4 111 ? -49.52619 89.91285 29.49637 1.000 141.73404 111 TYR D C 1
ATOM 6772 O O . TYR D 4 111 ? -49.18023 90.45381 30.55368 1.000 138.93029 111 TYR D O 1
ATOM 6781 N N . VAL D 4 112 ? -50.42186 88.93097 29.45575 1.000 143.13930 112 VAL D N 1
ATOM 6782 C CA . VAL D 4 112 ? -50.85800 88.30060 30.69070 1.000 142.66729 112 VAL D CA 1
ATOM 6783 C C . VAL D 4 112 ? -49.68599 87.57887 31.34269 1.000 140.90506 112 VAL D C 1
ATOM 6784 O O . VAL D 4 112 ? -49.58123 87.52635 32.57629 1.000 129.69432 112 VAL D O 1
ATOM 6788 N N . PHE D 4 113 ? -48.77470 87.02795 30.53332 1.000 150.01785 113 PHE D N 1
ATOM 6789 C CA . PHE D 4 113 ? -47.51136 86.56018 31.08960 1.000 150.32458 113 PHE D CA 1
ATOM 6790 C C . PHE D 4 113 ? -46.77441 87.72996 31.73277 1.000 148.68933 113 PHE D C 1
ATOM 6791 O O . PHE D 4 113 ? -46.24357 87.60449 32.84271 1.000 155.36776 113 PHE D O 1
ATOM 6799 N N . ILE D 4 114 ? -46.77081 88.88712 31.05849 1.000 137.63177 114 ILE D N 1
ATOM 6800 C CA . ILE D 4 114 ? -46.12374 90.09390 31.57979 1.000 128.91562 114 ILE D CA 1
ATOM 6801 C C . ILE D 4 114 ? -46.83024 90.59870 32.83268 1.000 124.80973 114 ILE D C 1
ATOM 6802 O O . ILE D 4 114 ? -46.25350 90.59841 33.92487 1.000 126.12546 114 ILE D O 1
ATOM 6807 N N . ARG D 4 115 ? -48.08439 91.04127 32.68969 1.000 117.88814 115 ARG D N 1
ATOM 6808 C CA . ARG D 4 115 ? -48.80194 91.66955 33.80187 1.000 117.34278 115 ARG D CA 1
ATOM 6809 C C . ARG D 4 115 ? -48.76778 90.82439 35.06461 1.000 119.82133 115 ARG D C 1
ATOM 6810 O O . ARG D 4 115 ? -48.54919 91.33832 36.16792 1.000 117.19964 115 ARG D O 1
ATOM 6818 N N . PHE D 4 116 ? -49.03736 89.53052 34.92945 1.000 123.51959 116 PHE D N 1
ATOM 6819 C CA . PHE D 4 116 ? -48.93905 88.65436 36.08101 1.000 118.37392 116 PHE D CA 1
ATOM 6820 C C . PHE D 4 116 ? -47.54683 88.74095 36.67925 1.000 114.75721 116 PHE D C 1
ATOM 6821 O O . PHE D 4 116 ? -47.37110 89.19704 37.81712 1.000 111.48131 116 PHE D O 1
ATOM 6829 N N . ALA D 4 117 ? -46.53635 88.44974 35.85363 1.000 113.88932 117 ALA D N 1
ATOM 6830 C CA . ALA D 4 117 ? -45.16208 88.32488 36.32717 1.000 117.82456 117 ALA D CA 1
ATOM 6831 C C . ALA D 4 117 ? -44.74079 89.54938 37.12133 1.000 116.74594 117 ALA D C 1
ATOM 6832 O O . ALA D 4 117 ? -44.27889 89.43292 38.26559 1.000 114.45723 117 ALA D O 1
ATOM 6834 N N . MET D 4 118 ? -44.90029 90.73603 36.52895 1.000 111.79860 118 MET D N 1
ATOM 6835 C CA . MET D 4 118 ? -44.48485 91.94561 37.21795 1.000 108.01335 118 MET D CA 1
ATOM 6836 C C . MET D 4 118 ? -45.17623 92.06168 38.56222 1.000 108.99230 118 MET D C 1
ATOM 6837 O O . MET D 4 118 ? -44.50919 92.06616 39.60503 1.000 109.62742 118 MET D O 1
ATOM 6842 N N . ILE D 4 119 ? -46.51336 92.01022 38.57563 1.000 111.48271 119 ILE D N 1
ATOM 6843 C CA . ILE D 4 119 ? -47.18346 92.14776 39.86333 1.000 107.29509 119 ILE D CA 1
ATOM 6844 C C . ILE D 4 119 ? -46.73019 91.03128 40.77625 1.000 110.91614 119 ILE D C 1
ATOM 6845 O O . ILE D 4 119 ? -46.60899 91.22465 41.98829 1.000 108.13889 119 ILE D O 1
ATOM 6850 N N . ILE D 4 120 ? -46.42896 89.85907 40.21101 1.000 118.90323 120 ILE D N 1
ATOM 6851 C CA . ILE D 4 120 ? -45.90607 88.76358 41.02095 1.000 121.69932 120 ILE D CA 1
ATOM 6852 C C . ILE D 4 120 ? -44.48670 89.09219 41.47634 1.000 116.73300 120 ILE D C 1
ATOM 6853 O O . ILE D 4 120 ? -44.21762 89.20261 42.68013 1.000 115.03316 120 ILE D O 1
ATOM 6858 N N . LEU D 4 121 ? -43.58082 89.33990 40.51533 1.000 111.97436 121 LEU D N 1
ATOM 6859 C CA . LEU D 4 121 ? -42.17650 89.55125 40.85890 1.000 109.08124 121 LEU D CA 1
ATOM 6860 C C . LEU D 4 121 ? -42.03413 90.66623 41.87412 1.000 105.90873 121 LEU D C 1
ATOM 6861 O O . LEU D 4 121 ? -41.56670 90.45077 42.99786 1.000 109.72628 121 LEU D O 1
ATOM 6866 N N . VAL D 4 122 ? -42.53261 91.84575 41.52507 1.000 106.58886 122 VAL D N 1
ATOM 6867 C CA . VAL D 4 122 ? -42.41280 92.99670 42.40481 1.000 100.83558 122 VAL D CA 1
ATOM 6868 C C . VAL D 4 122 ? -43.05134 92.71881 43.76743 1.000 101.71575 122 VAL D C 1
ATOM 6869 O O . VAL D 4 122 ? -42.48128 93.06307 44.80801 1.000 99.65436 122 VAL D O 1
ATOM 6873 N N . SER D 4 123 ? -44.17033 91.98540 43.80079 1.000 103.75797 123 SER D N 1
ATOM 6874 C CA . SER D 4 123 ? -44.80195 91.74924 45.09866 1.000 102.49047 123 SER D CA 1
ATOM 6875 C C . SER D 4 123 ? -43.93597 90.86632 45.97626 1.000 102.88694 123 SER D C 1
ATOM 6876 O O . SER D 4 123 ? -43.85974 91.09432 47.18905 1.000 108.15924 123 SER D O 1
ATOM 6879 N N . THR D 4 124 ? -43.23695 89.89116 45.39390 1.000 103.88519 124 THR D N 1
ATOM 6880 C CA . THR D 4 124 ? -42.36985 89.07405 46.23556 1.000 108.38668 124 THR D CA 1
ATOM 6881 C C . THR D 4 124 ? -41.16387 89.87619 46.71647 1.000 107.47101 124 THR D C 1
ATOM 6882 O O . THR D 4 124 ? -40.65277 89.62128 47.81570 1.000 105.74949 124 THR D O 1
ATOM 6886 N N . VAL D 4 125 ? -40.70770 90.85968 45.93258 1.000 104.86145 125 VAL D N 1
ATOM 6887 C CA . VAL D 4 125 ? -39.67248 91.74249 46.45320 1.000 99.62714 125 VAL D CA 1
ATOM 6888 C C . VAL D 4 125 ? -40.15315 92.39623 47.74068 1.000 106.43789 125 VAL D C 1
ATOM 6889 O O . VAL D 4 125 ? -39.38190 92.58871 48.68597 1.000 108.80858 125 VAL D O 1
ATOM 6893 N N . MET D 4 126 ? -41.43832 92.73452 47.80683 1.000 99.49978 126 MET D N 1
ATOM 6894 C CA . MET D 4 126 ? -41.98388 93.25814 49.05220 1.000 103.13464 126 MET D CA 1
ATOM 6895 C C . MET D 4 126 ? -41.96363 92.18922 50.14178 1.000 113.81024 126 MET D C 1
ATOM 6896 O O . MET D 4 126 ? -41.60104 92.47016 51.29184 1.000 116.62255 126 MET D O 1
ATOM 6901 N N . THR D 4 127 ? -42.32403 90.94917 49.78392 1.000 114.77745 127 THR D N 1
ATOM 6902 C CA . THR D 4 127 ? -42.45808 89.86074 50.75767 1.000 121.38398 127 THR D CA 1
ATOM 6903 C C . THR D 4 127 ? -41.10583 89.40440 51.29217 1.000 117.35273 127 THR D C 1
ATOM 6904 O O . THR D 4 127 ? -40.94604 89.18968 52.50010 1.000 112.21055 127 THR D O 1
ATOM 6908 N N . VAL D 4 128 ? -40.12218 89.26469 50.40168 1.000 116.58179 128 VAL D N 1
ATOM 6909 C CA . VAL D 4 128 ? -38.84946 88.67339 50.78071 1.000 117.40002 128 VAL D CA 1
ATOM 6910 C C . VAL D 4 128 ? -38.02173 89.65003 51.60762 1.000 119.52996 128 VAL D C 1
ATOM 6911 O O . VAL D 4 128 ? -37.31257 89.24251 52.53247 1.000 126.86140 128 VAL D O 1
ATOM 6915 N N . THR D 4 129 ? -38.10351 90.94859 51.31549 1.000 118.64979 129 THR D N 1
ATOM 6916 C CA . THR D 4 129 ? -37.18158 91.92093 51.89210 1.000 112.75615 129 THR D CA 1
ATOM 6917 C C . THR D 4 129 ? -37.84902 92.88374 52.86406 1.000 115.69570 129 THR D C 1
ATOM 6918 O O . THR D 4 129 ? -37.50442 94.06409 52.88110 1.000 117.61984 129 THR D O 1
ATOM 6922 N N . THR D 4 130 ? -38.85034 92.44310 53.62254 1.000 115.65265 130 THR D N 1
ATOM 6923 C CA . THR D 4 130 ? -39.39213 93.31630 54.65991 1.000 116.60308 130 THR D CA 1
ATOM 6924 C C . THR D 4 130 ? -39.95988 92.51190 55.83142 1.000 123.97692 130 THR D C 1
ATOM 6925 O O . THR D 4 130 ? -40.55406 91.44571 55.64838 1.000 125.20196 130 THR D O 1
ATOM 6929 N N . LYS D 4 131 ? -39.76141 93.04248 57.03853 1.000 119.71920 131 LYS D N 1
ATOM 6930 C CA . LYS D 4 131 ? -40.33916 92.44755 58.23410 1.000 113.89289 131 LYS D CA 1
ATOM 6931 C C . LYS D 4 131 ? -41.85563 92.62395 58.21213 1.000 114.53059 131 LYS D C 1
ATOM 6932 O O . LYS D 4 131 ? -42.35226 93.62819 57.69571 1.000 115.04417 131 LYS D O 1
ATOM 6938 N N . PRO D 4 132 ? -42.61302 91.63975 58.69844 1.000 116.20240 132 PRO D N 1
ATOM 6939 C CA . PRO D 4 132 ? -44.06631 91.83141 58.84302 1.000 109.36566 132 PRO D CA 1
ATOM 6940 C C . PRO D 4 132 ? -44.48139 93.02088 59.69305 1.000 110.39798 132 PRO D C 1
ATOM 6941 O O . PRO D 4 132 ? -45.38373 93.76627 59.28164 1.000 110.27288 132 PRO D O 1
ATOM 6945 N N . LEU D 4 133 ? -43.85985 93.24213 60.85870 1.000 95.73678 133 LEU D N 1
ATOM 6946 C CA . LEU D 4 133 ? -44.22399 94.43259 61.63328 1.000 99.20255 133 LEU D CA 1
ATOM 6947 C C . LEU D 4 133 ? -43.90779 95.72981 60.88488 1.000 110.87160 133 LEU D C 1
ATOM 6948 O O . LEU D 4 133 ? -44.60553 96.74184 61.06358 1.000 108.75184 133 LEU D O 1
ATOM 6953 N N . GLU D 4 134 ? -42.86589 95.72419 60.04477 1.000 109.53242 134 GLU D N 1
ATOM 6954 C CA . GLU D 4 134 ? -42.56009 96.89309 59.22564 1.000 101.09095 134 GLU D CA 1
ATOM 6955 C C . GLU D 4 134 ? -43.68040 97.17662 58.22491 1.000 103.52691 134 GLU D C 1
ATOM 6956 O O . GLU D 4 134 ? -44.12262 98.32205 58.08722 1.000 105.27168 134 GLU D O 1
ATOM 6962 N N . ILE D 4 135 ? -44.12514 96.15104 57.48801 1.000 102.94860 135 ILE D N 1
ATOM 6963 C CA . ILE D 4 135 ? -45.28250 96.30501 56.60809 1.000 98.76032 135 ILE D CA 1
ATOM 6964 C C . ILE D 4 135 ? -46.46565 96.84448 57.39360 1.000 97.54029 135 ILE D C 1
ATOM 6965 O O . ILE D 4 135 ? -47.21369 97.70749 56.91236 1.000 107.03822 135 ILE D O 1
ATOM 6970 N N . ALA D 4 136 ? -46.66001 96.34324 58.61033 1.000 86.59337 136 ALA D N 1
ATOM 6971 C CA . ALA D 4 136 ? -47.71978 96.89179 59.43955 1.000 101.46528 136 ALA D CA 1
ATOM 6972 C C . ALA D 4 136 ? -47.53904 98.38608 59.59918 1.000 112.11616 136 ALA D C 1
ATOM 6973 O O . ALA D 4 136 ? -48.43363 99.16000 59.25550 1.000 117.41496 136 ALA D O 1
ATOM 6975 N N . ASP D 4 137 ? -46.35429 98.80546 60.05572 1.000 114.48086 137 ASP D N 1
ATOM 6976 C CA . ASP D 4 137 ? -46.09261 100.22023 60.32787 1.000 117.51357 137 ASP D CA 1
ATOM 6977 C C . ASP D 4 137 ? -46.28802 101.07327 59.08043 1.000 113.78720 137 ASP D C 1
ATOM 6978 O O . ASP D 4 137 ? -46.81124 102.18893 59.15682 1.000 118.47259 137 ASP D O 1
ATOM 6983 N N . ALA D 4 138 ? -45.89519 100.55256 57.91896 1.000 110.53382 138 ALA D N 1
ATOM 6984 C CA . ALA D 4 138 ? -46.10558 101.27250 56.66998 1.000 106.46835 138 ALA D CA 1
ATOM 6985 C C . ALA D 4 138 ? -47.58767 101.50264 56.42031 1.000 110.53189 138 ALA D C 1
ATOM 6986 O O . ALA D 4 138 ? -48.01751 102.63016 56.14453 1.000 111.45366 138 ALA D O 1
ATOM 6988 N N . MET D 4 139 ? -48.38681 100.43860 56.49785 1.000 115.03111 139 MET D N 1
ATOM 6989 C CA . MET D 4 139 ? -49.81800 100.61397 56.28040 1.000 113.72317 139 MET D CA 1
ATOM 6990 C C . MET D 4 139 ? -50.42478 101.52874 57.33260 1.000 115.86453 139 MET D C 1
ATOM 6991 O O . MET D 4 139 ? -51.37819 102.26098 57.05345 1.000 116.18446 139 MET D O 1
ATOM 6996 N N . GLU D 4 140 ? -49.88460 101.51620 58.53798 1.000 103.45516 140 GLU D N 1
ATOM 6997 C CA . GLU D 4 140 ? -50.40494 102.41347 59.55773 1.000 107.74935 140 GLU D CA 1
ATOM 6998 C C . GLU D 4 140 ? -50.11750 103.85541 59.19704 1.000 111.35511 140 GLU D C 1
ATOM 6999 O O . GLU D 4 140 ? -50.97225 104.73223 59.36489 1.000 112.70726 140 GLU D O 1
ATOM 7005 N N . TRP D 4 141 ? -48.90473 104.11435 58.71459 1.000 112.81861 141 TRP D N 1
ATOM 7006 C CA . TRP D 4 141 ? -48.55031 105.45261 58.28030 1.000 106.14633 141 TRP D CA 1
ATOM 7007 C C . TRP D 4 141 ? -49.48399 105.89589 57.16722 1.000 108.04573 141 TRP D C 1
ATOM 7008 O O . TRP D 4 141 ? -50.08265 106.97628 57.23308 1.000 111.17662 141 TRP D O 1
ATOM 7019 N N . MET D 4 142 ? -49.70344 105.01698 56.18737 1.000 107.06020 142 MET D N 1
ATOM 7020 C CA . MET D 4 142 ? -50.62810 105.32696 55.10137 1.000 101.35340 142 MET D CA 1
ATOM 7021 C C . MET D 4 142 ? -52.02112 105.63390 55.62482 1.000 105.40443 142 MET D C 1
ATOM 7022 O O . MET D 4 142 ? -52.72552 106.47871 55.07036 1.000 104.30337 142 MET D O 1
ATOM 7027 N N . LEU D 4 143 ? -52.44457 104.95345 56.68397 1.000 113.08430 143 LEU D N 1
ATOM 7028 C CA . LEU D 4 143 ? -53.77335 105.20287 57.21640 1.000 108.06375 143 LEU D CA 1
ATOM 7029 C C . LEU D 4 143 ? -53.79869 106.39514 58.14774 1.000 112.15446 143 LEU D C 1
ATOM 7030 O O . LEU D 4 143 ? -54.88616 106.83076 58.52894 1.000 120.02962 143 LEU D O 1
ATOM 7035 N N . THR D 4 144 ? -52.64181 106.90757 58.53584 1.000 120.61128 144 THR D N 1
ATOM 7036 C CA . THR D 4 144 ? -52.59417 108.04819 59.44735 1.000 125.48949 144 THR D CA 1
ATOM 7037 C C . THR D 4 144 ? -53.43118 109.24165 58.98718 1.000 127.71630 144 THR D C 1
ATOM 7038 O O . THR D 4 144 ? -54.04075 109.89291 59.85132 1.000 129.79703 144 THR D O 1
ATOM 7042 N N . PRO D 4 145 ? -53.52802 109.57470 57.69578 1.000 120.27473 145 PRO D N 1
ATOM 7043 C CA . PRO D 4 145 ? -54.45374 110.65198 57.28438 1.000 128.80668 145 PRO D CA 1
ATOM 7044 C C . PRO D 4 145 ? -55.90739 110.40894 57.67938 1.000 128.35847 145 PRO D C 1
ATOM 7045 O O . PRO D 4 145 ? -56.67299 111.38016 57.77561 1.000 133.89292 145 PRO D O 1
ATOM 7049 N N . LEU D 4 146 ? -56.31314 109.15896 57.91655 1.000 118.17310 146 LEU D N 1
ATOM 7050 C CA . LEU D 4 146 ? -57.67527 108.91666 58.35659 1.000 124.49843 146 LEU D CA 1
ATOM 7051 C C . LEU D 4 146 ? -57.93718 109.51334 59.73287 1.000 137.81572 146 LEU D C 1
ATOM 7052 O O . LEU D 4 146 ? -59.10173 109.60035 60.13584 1.000 143.80929 146 LEU D O 1
ATOM 7057 N N . LYS D 4 147 ? -56.88437 109.95753 60.43358 1.000 138.95419 147 LYS D N 1
ATOM 7058 C CA . LYS D 4 147 ? -57.02815 110.50461 61.78271 1.000 143.17560 147 LYS D CA 1
ATOM 7059 C C . LYS D 4 147 ? -58.03550 111.63905 61.83358 1.000 150.31469 147 LYS D C 1
ATOM 7060 O O . LYS D 4 147 ? -58.85983 111.70857 62.75031 1.000 150.63761 147 LYS D O 1
ATOM 7066 N N . LEU D 4 148 ? -58.01278 112.51560 60.83476 1.000 184.67717 148 LEU D N 1
ATOM 7067 C CA . LEU D 4 148 ? -58.96998 113.61161 60.78342 1.000 190.12257 148 LEU D CA 1
ATOM 7068 C C . LEU D 4 148 ? -60.40324 113.11797 60.59566 1.000 192.75357 148 LEU D C 1
ATOM 7069 O O . LEU D 4 148 ? -61.34287 113.90795 60.73481 1.000 199.82834 148 LEU D O 1
ATOM 7074 N N . PHE D 4 149 ? -60.60048 111.83279 60.31450 1.000 169.28285 149 PHE D N 1
ATOM 7075 C CA . PHE D 4 149 ? -61.94117 111.28254 60.19885 1.000 165.22499 149 PHE D CA 1
ATOM 7076 C C . PHE D 4 149 ? -62.37831 110.73532 61.55288 1.000 158.42012 149 PHE D C 1
ATOM 7077 O O . PHE D 4 149 ? -61.69292 110.90181 62.56460 1.000 152.26490 149 PHE D O 1
ATOM 7085 N N . LYS D 4 150 ? -63.52853 110.06498 61.58519 1.000 174.42440 150 LYS D N 1
ATOM 7086 C CA . LYS D 4 150 ? -63.99448 109.46153 62.82549 1.000 172.37149 150 LYS D CA 1
ATOM 7087 C C . LYS D 4 150 ? -63.24057 108.15098 63.05777 1.000 175.02069 150 LYS D C 1
ATOM 7088 O O . LYS D 4 150 ? -63.85062 107.12665 63.39303 1.000 177.56886 150 LYS D O 1
ATOM 7094 N N . VAL D 4 151 ? -61.90501 108.18079 62.91217 1.000 154.61056 151 VAL D N 1
ATOM 7095 C CA . VAL D 4 151 ? -61.06418 106.98965 62.99691 1.000 143.27122 151 VAL D CA 1
ATOM 7096 C C . VAL D 4 151 ? -59.97442 107.22677 64.03092 1.000 130.10398 151 VAL D C 1
ATOM 7097 O O . VAL D 4 151 ? -59.57997 108.36476 64.30686 1.000 123.19618 151 VAL D O 1
ATOM 7101 N N . ASN D 4 152 ? -59.48896 106.12327 64.59688 1.000 124.85644 152 ASN D N 1
ATOM 7102 C CA . ASN D 4 152 ? -58.35856 106.08453 65.52007 1.000 115.80533 152 ASN D CA 1
ATOM 7103 C C . ASN D 4 152 ? -57.33620 105.12315 64.91955 1.000 106.20863 152 ASN D C 1
ATOM 7104 O O . ASN D 4 152 ? -57.37024 103.91217 65.15937 1.000 91.27851 152 ASN D O 1
ATOM 7109 N N . VAL D 4 153 ? -56.39340 105.67366 64.15417 1.000 108.21303 153 VAL D N 1
ATOM 7110 C CA . VAL D 4 153 ? -55.42327 104.83343 63.46369 1.000 103.53247 153 VAL D CA 1
ATOM 7111 C C . VAL D 4 153 ? -54.46696 104.14360 64.42875 1.000 97.38691 153 VAL D C 1
ATOM 7112 O O . VAL D 4 153 ? -53.71235 103.24981 64.02053 1.000 91.51820 153 VAL D O 1
ATOM 7116 N N . GLY D 4 154 ? -54.49090 104.52792 65.70642 1.000 95.66883 154 GLY D N 1
ATOM 7117 C CA . GLY D 4 154 ? -53.62127 103.88819 66.67613 1.000 86.29265 154 GLY D CA 1
ATOM 7118 C C . GLY D 4 154 ? -54.01155 102.45027 66.97206 1.000 97.36204 154 GLY D C 1
ATOM 7119 O O . GLY D 4 154 ? -53.18567 101.54180 66.87948 1.000 101.96450 154 GLY D O 1
ATOM 7120 N N . MET D 4 155 ? -55.27678 102.21279 67.32095 1.000 93.72221 155 MET D N 1
ATOM 7121 C CA . MET D 4 155 ? -55.68773 100.84054 67.60916 1.000 85.95586 155 MET D CA 1
ATOM 7122 C C . MET D 4 155 ? -55.63009 99.93820 66.36515 1.000 90.05398 155 MET D C 1
ATOM 7123 O O . MET D 4 155 ? -55.39936 98.73066 66.50468 1.000 89.42050 155 MET D O 1
ATOM 7128 N N . ILE D 4 156 ? -55.78251 100.49357 65.14913 1.000 84.69446 156 ILE D N 1
ATOM 7129 C CA . ILE D 4 156 ? -55.77159 99.66052 63.94197 1.000 88.74292 156 ILE D CA 1
ATOM 7130 C C . ILE D 4 156 ? -54.41355 98.99799 63.75870 1.000 91.19601 156 ILE D C 1
ATOM 7131 O O . ILE D 4 156 ? -54.30955 97.79344 63.45769 1.000 88.96087 156 ILE D O 1
ATOM 7136 N N . SER D 4 157 ? -53.35780 99.77749 63.96131 1.000 89.51722 157 SER D N 1
ATOM 7137 C CA . SER D 4 157 ? -51.98896 99.29182 63.90102 1.000 89.12613 157 SER D CA 1
ATOM 7138 C C . SER D 4 157 ? -51.75497 98.10396 64.82961 1.000 90.44238 157 SER D C 1
ATOM 7139 O O . SER D 4 157 ? -51.19950 97.07294 64.42533 1.000 93.47699 157 SER D O 1
ATOM 7142 N N . LEU D 4 158 ? -52.16407 98.24381 66.09334 1.000 86.83921 158 LEU D N 1
ATOM 7143 C CA . LEU D 4 158 ? -52.05329 97.14823 67.05254 1.000 83.24828 158 LEU D CA 1
ATOM 7144 C C . LEU D 4 158 ? -52.85649 95.92716 66.61207 1.000 83.32704 158 LEU D C 1
ATOM 7145 O O . LEU D 4 158 ? -52.40329 94.78826 66.79184 1.000 79.63544 158 LEU D O 1
ATOM 7150 N N . VAL D 4 159 ? -54.07992 96.13714 66.09412 1.000 83.34039 159 VAL D N 1
ATOM 7151 C CA . VAL D 4 159 ? -54.87279 94.99981 65.63135 1.000 81.24248 159 VAL D CA 1
ATOM 7152 C C . VAL D 4 159 ? -54.07876 94.21692 64.59454 1.000 82.13589 159 VAL D C 1
ATOM 7153 O O . VAL D 4 159 ? -53.97205 92.97872 64.66701 1.000 77.94142 159 VAL D O 1
ATOM 7157 N N . ILE D 4 160 ? -53.45267 94.93494 63.65444 1.000 82.86382 160 ILE D N 1
ATOM 7158 C CA . ILE D 4 160 ? -52.68243 94.27419 62.59941 1.000 80.53315 160 ILE D CA 1
ATOM 7159 C C . ILE D 4 160 ? -51.46124 93.55624 63.17881 1.000 81.63035 160 ILE D C 1
ATOM 7160 O O . ILE D 4 160 ? -51.09913 92.45355 62.74209 1.000 75.39754 160 ILE D O 1
ATOM 7165 N N . SER D 4 161 ? -50.83432 94.15114 64.19686 1.000 87.88347 161 SER D N 1
ATOM 7166 C CA . SER D 4 161 ? -49.58867 93.60633 64.73529 1.000 82.67385 161 SER D CA 1
ATOM 7167 C C . SER D 4 161 ? -49.83027 92.32040 65.50136 1.000 80.37794 161 SER D C 1
ATOM 7168 O O . SER D 4 161 ? -49.14782 91.30749 65.28373 1.000 82.22928 161 SER D O 1
ATOM 7171 N N . ILE D 4 162 ? -50.78947 92.36005 66.42286 1.000 75.46011 162 ILE D N 1
ATOM 7172 C CA . ILE D 4 162 ? -51.18769 91.16332 67.15004 1.000 71.17864 162 ILE D CA 1
ATOM 7173 C C . ILE D 4 162 ? -51.59186 90.07926 66.17238 1.000 75.00077 162 ILE D C 1
ATOM 7174 O O . ILE D 4 162 ? -51.17134 88.91950 66.30102 1.000 64.18273 162 ILE D O 1
ATOM 7179 N N . ALA D 4 163 ? -52.41962 90.45518 65.17686 1.000 75.02034 163 ALA D N 1
ATOM 7180 C CA . ALA D 4 163 ? -52.89031 89.52993 64.15551 1.000 67.48221 163 ALA D CA 1
ATOM 7181 C C . ALA D 4 163 ? -51.74388 88.80128 63.48312 1.000 66.00724 163 ALA D C 1
ATOM 7182 O O . ALA D 4 163 ? -51.75799 87.57662 63.35920 1.000 69.72894 163 ALA D O 1
ATOM 7184 N N . LEU D 4 164 ? -50.77366 89.53798 62.96434 1.000 70.44640 164 LEU D N 1
ATOM 7185 C CA . LEU D 4 164 ? -49.70842 88.82208 62.27822 1.000 71.01056 164 LEU D CA 1
ATOM 7186 C C . LEU D 4 164 ? -48.89508 87.98347 63.25567 1.000 72.89342 164 LEU D C 1
ATOM 7187 O O . LEU D 4 164 ? -48.30290 86.97261 62.85954 1.000 74.67387 164 LEU D O 1
ATOM 7192 N N . ARG D 4 165 ? -48.85079 88.37188 64.53130 1.000 71.94440 165 ARG D N 1
ATOM 7193 C CA . ARG D 4 165 ? -48.06653 87.57222 65.46309 1.000 75.17752 165 ARG D CA 1
ATOM 7194 C C . ARG D 4 165 ? -48.79413 86.27612 65.82577 1.000 75.81282 165 ARG D C 1
ATOM 7195 O O . ARG D 4 165 ? -48.14186 85.25961 66.11585 1.000 72.09226 165 ARG D O 1
ATOM 7203 N N . PHE D 4 166 ? -50.12727 86.29511 65.81755 1.000 74.29029 166 PHE D N 1
ATOM 7204 C CA . PHE D 4 166 ? -50.90048 85.09039 66.10012 1.000 72.96760 166 PHE D CA 1
ATOM 7205 C C . PHE D 4 166 ? -51.25044 84.25873 64.87415 1.000 74.43922 166 PHE D C 1
ATOM 7206 O O . PHE D 4 166 ? -51.68090 83.12234 65.04915 1.000 75.84917 166 PHE D O 1
ATOM 7214 N N . VAL D 4 167 ? -51.07806 84.76538 63.65486 1.000 73.80366 167 VAL D N 1
ATOM 7215 C CA . VAL D 4 167 ? -51.46558 83.96655 62.48983 1.000 76.66006 167 VAL D CA 1
ATOM 7216 C C . VAL D 4 167 ? -50.77136 82.60288 62.51511 1.000 77.87760 167 VAL D C 1
ATOM 7217 O O . VAL D 4 167 ? -51.45352 81.56423 62.41480 1.000 81.60896 167 VAL D O 1
ATOM 7221 N N . PRO D 4 168 ? -49.48988 82.50775 62.77840 1.000 75.72184 168 PRO D N 1
ATOM 7222 C CA . PRO D 4 168 ? -48.89350 81.17302 62.68788 1.000 83.19372 168 PRO D CA 1
ATOM 7223 C C . PRO D 4 168 ? -49.20406 80.34119 63.93555 1.000 82.36181 168 PRO D C 1
ATOM 7224 O O . PRO D 4 168 ? -49.31539 79.11494 63.85234 1.000 81.76596 168 PRO D O 1
ATOM 7228 N N . THR D 4 169 ? -49.36456 80.98876 65.09541 1.000 78.29866 169 THR D N 1
ATOM 7229 C CA . THR D 4 169 ? -49.71328 80.24811 66.30777 1.000 85.96475 169 THR D CA 1
ATOM 7230 C C . THR D 4 169 ? -51.08226 79.56952 66.13651 1.000 80.71079 169 THR D C 1
ATOM 7231 O O . THR D 4 169 ? -51.25681 78.38677 66.48155 1.000 77.92245 169 THR D O 1
ATOM 7235 N N . LEU D 4 170 ? -52.04587 80.29502 65.55705 1.000 76.73803 170 LEU D N 1
ATOM 7236 C CA . LEU D 4 170 ? -53.34651 79.72744 65.26312 1.000 70.50475 170 LEU D CA 1
ATOM 7237 C C . LEU D 4 170 ? -53.25081 78.67853 64.17798 1.000 81.56876 170 LEU D C 1
ATOM 7238 O O . LEU D 4 170 ? -54.04487 77.73433 64.15890 1.000 87.89718 170 LEU D O 1
ATOM 7243 N N . PHE D 4 171 ? -52.27089 78.79782 63.28475 1.000 81.35693 171 PHE D N 1
ATOM 7244 C CA . PHE D 4 171 ? -52.12442 77.77276 62.25244 1.000 84.03840 171 PHE D CA 1
ATOM 7245 C C . PHE D 4 171 ? -51.59850 76.46922 62.84632 1.000 89.46673 171 PHE D C 1
ATOM 7246 O O . PHE D 4 171 ? -52.05513 75.37627 62.48160 1.000 92.12390 171 PHE D O 1
ATOM 7254 N N . ASP D 4 172 ? -50.64693 76.56833 63.77416 1.000 94.76346 172 ASP D N 1
ATOM 7255 C CA . ASP D 4 172 ? -50.16390 75.37767 64.46225 1.000 94.16632 172 ASP D CA 1
ATOM 7256 C C . ASP D 4 172 ? -51.30396 74.71201 65.21144 1.000 99.03380 172 ASP D C 1
ATOM 7257 O O . ASP D 4 172 ? -51.50586 73.49601 65.09416 1.000 107.26468 172 ASP D O 1
ATOM 7262 N N . GLN D 4 173 ? -52.08205 75.50205 65.97104 1.000 100.44557 173 GLN D N 1
ATOM 7263 C CA . GLN D 4 173 ? -53.21671 74.92759 66.69985 1.000 102.01695 173 GLN D CA 1
ATOM 7264 C C . GLN D 4 173 ? -54.23277 74.29281 65.75620 1.000 100.80109 173 GLN D C 1
ATOM 7265 O O . GLN D 4 173 ? -54.82678 73.25723 66.08403 1.000 105.92296 173 GLN D O 1
ATOM 7271 N N . THR D 4 174 ? -54.46463 74.90026 64.59202 1.000 97.02875 174 THR D N 1
ATOM 7272 C CA . THR D 4 174 ? -55.41723 74.31578 63.66271 1.000 90.24505 174 THR D CA 1
ATOM 7273 C C . THR D 4 174 ? -54.91845 72.97709 63.13397 1.000 93.06450 174 THR D C 1
ATOM 7274 O O . THR D 4 174 ? -55.69001 72.01278 63.04254 1.000 100.84784 174 THR D O 1
ATOM 7278 N N . VAL D 4 175 ? -53.61978 72.85661 62.87292 1.000 89.20924 175 VAL D N 1
ATOM 7279 C CA . VAL D 4 175 ? -53.13437 71.56285 62.40216 1.000 94.87814 175 VAL D CA 1
ATOM 7280 C C . VAL D 4 175 ? -53.28042 70.52005 63.50195 1.000 104.00174 175 VAL D C 1
ATOM 7281 O O . VAL D 4 175 ? -53.71154 69.38083 63.25633 1.000 100.67616 175 VAL D O 1
ATOM 7285 N N . LYS D 4 176 ? -52.95913 70.90131 64.73897 1.000 108.96967 176 LYS D N 1
ATOM 7286 C CA . LYS D 4 176 ? -53.04623 69.93100 65.82202 1.000 110.04685 176 LYS D CA 1
ATOM 7287 C C . LYS D 4 176 ? -54.48683 69.50696 66.07584 1.000 112.03025 176 LYS D C 1
ATOM 7288 O O . LYS D 4 176 ? -54.74999 68.32111 66.27716 1.000 112.39351 176 LYS D O 1
ATOM 7294 N N . ILE D 4 177 ? -55.43613 70.44295 66.05642 1.000 97.51484 177 ILE D N 1
ATOM 7295 C CA . ILE D 4 177 ? -56.83087 70.06566 66.28840 1.000 97.99046 177 ILE D CA 1
ATOM 7296 C C . ILE D 4 177 ? -57.34544 69.14767 65.18251 1.000 98.46301 177 ILE D C 1
ATOM 7297 O O . ILE D 4 177 ? -58.04514 68.15292 65.44930 1.000 95.44166 177 ILE D O 1
ATOM 7302 N N . MET D 4 178 ? -57.00999 69.44766 63.92758 1.000 99.07149 178 MET D N 1
ATOM 7303 C CA . MET D 4 178 ? -57.42377 68.53077 62.87210 1.000 97.75801 178 MET D CA 1
ATOM 7304 C C . MET D 4 178 ? -56.86299 67.13650 63.11677 1.000 98.00906 178 MET D C 1
ATOM 7305 O O . MET D 4 178 ? -57.57659 66.13824 62.94960 1.000 106.97836 178 MET D O 1
ATOM 7310 N N . ASN D 4 179 ? -55.59353 67.04054 63.52160 1.000 96.83985 179 ASN D N 1
ATOM 7311 C CA . ASN D 4 179 ? -55.05126 65.71691 63.81166 1.000 96.62203 179 ASN D CA 1
ATOM 7312 C C . ASN D 4 179 ? -55.78530 65.06243 64.98187 1.000 97.82768 179 ASN D C 1
ATOM 7313 O O . ASN D 4 179 ? -56.02998 63.84855 64.97747 1.000 95.76336 179 ASN D O 1
ATOM 7318 N N . ALA D 4 180 ? -56.15076 65.84887 65.98914 1.000 94.79964 180 ALA D N 1
ATOM 7319 C CA . ALA D 4 180 ? -56.87427 65.28706 67.11116 1.000 87.27617 180 ALA D CA 1
ATOM 7320 C C . ALA D 4 180 ? -58.13362 64.60472 66.62224 1.000 101.59181 180 ALA D C 1
ATOM 7321 O O . ALA D 4 180 ? -58.40114 63.44762 66.96635 1.000 107.32360 180 ALA D O 1
ATOM 7323 N N . GLN D 4 181 ? -58.89102 65.28684 65.75960 1.000 100.43956 181 GLN D N 1
ATOM 7324 C CA . GLN D 4 181 ? -60.15597 64.70816 65.28991 1.000 95.79569 181 GLN D CA 1
ATOM 7325 C C . GLN D 4 181 ? -59.93766 63.52247 64.35032 1.000 95.73132 181 GLN D C 1
ATOM 7326 O O . GLN D 4 181 ? -60.66818 62.53394 64.41246 1.000 98.27524 181 GLN D O 1
ATOM 7332 N N . ARG D 4 182 ? -58.94617 63.58648 63.47863 1.000 97.02382 182 ARG D N 1
ATOM 7333 C CA . ARG D 4 182 ? -58.65434 62.40461 62.68102 1.000 98.61694 182 ARG D CA 1
ATOM 7334 C C . ARG D 4 182 ? -58.29406 61.20490 63.55125 1.000 101.56409 182 ARG D C 1
ATOM 7335 O O . ARG D 4 182 ? -58.50902 60.05577 63.13843 1.000 103.41094 182 ARG D O 1
ATOM 7343 N N . SER D 4 183 ? -57.69364 61.44481 64.72666 1.000 101.83050 183 SER D N 1
ATOM 7344 C CA . SER D 4 183 ? -57.32304 60.33877 65.61202 1.000 103.89405 183 SER D CA 1
ATOM 7345 C C . SER D 4 183 ? -58.54605 59.73319 66.30040 1.000 103.50333 183 SER D C 1
ATOM 7346 O O . SER D 4 183 ? -58.54898 58.53589 66.62517 1.000 102.03403 183 SER D O 1
ATOM 7349 N N . ARG D 4 184 ? -59.58274 60.55786 66.49769 1.000 109.31562 184 ARG D N 1
ATOM 7350 C CA . ARG D 4 184 ? -60.95994 60.28241 66.88872 1.000 95.22045 184 ARG D CA 1
ATOM 7351 C C . ARG D 4 184 ? -61.77092 59.73228 65.73751 1.000 94.68127 184 ARG D C 1
ATOM 7352 O O . ARG D 4 184 ? -62.98953 59.61594 65.86850 1.000 89.01921 184 ARG D O 1
ATOM 7360 N N . GLY D 4 185 ? -61.13243 59.51618 64.58620 1.000 105.92475 185 GLY D N 1
ATOM 7361 C CA . GLY D 4 185 ? -61.78376 58.99538 63.39865 1.000 106.98928 185 GLY D CA 1
ATOM 7362 C C . GLY D 4 185 ? -62.53473 59.98066 62.52652 1.000 108.71813 185 GLY D C 1
ATOM 7363 O O . GLY D 4 185 ? -63.48058 59.57918 61.84001 1.000 116.82971 185 GLY D O 1
ATOM 7364 N N . ALA D 4 186 ? -62.13759 61.25072 62.49262 1.000 115.79276 186 ALA D N 1
ATOM 7365 C CA . ALA D 4 186 ? -62.86809 62.20927 61.67369 1.000 112.65266 186 ALA D CA 1
ATOM 7366 C C . ALA D 4 186 ? -62.41559 62.13826 60.22446 1.000 118.92516 186 ALA D C 1
ATOM 7367 O O . ALA D 4 186 ? -61.24530 61.88679 59.93042 1.000 117.04376 186 ALA D O 1
ATOM 7369 N N . ASP D 4 187 ? -63.36577 62.34157 59.31898 1.000 132.75156 187 ASP D N 1
ATOM 7370 C CA . ASP D 4 187 ? -63.13413 62.23308 57.88878 1.000 138.10875 187 ASP D CA 1
ATOM 7371 C C . ASP D 4 187 ? -63.30864 63.59560 57.24276 1.000 140.68975 187 ASP D C 1
ATOM 7372 O O . ASP D 4 187 ? -64.31204 64.27348 57.47795 1.000 139.38757 187 ASP D O 1
ATOM 7377 N N . PHE D 4 188 ? -62.32445 63.99747 56.44641 1.000 142.25722 188 PHE D N 1
ATOM 7378 C CA . PHE D 4 188 ? -62.33649 65.28435 55.76563 1.000 146.81069 188 PHE D CA 1
ATOM 7379 C C . PHE D 4 188 ? -62.45698 65.16780 54.24709 1.000 159.69204 188 PHE D C 1
ATOM 7380 O O . PHE D 4 188 ? -62.40924 66.19428 53.55923 1.000 159.84636 188 PHE D O 1
ATOM 7388 N N . ASN D 4 189 ? -62.62459 63.94974 53.71309 1.000 165.25241 189 ASN D N 1
ATOM 7389 C CA . ASN D 4 189 ? -62.85153 63.67015 52.28455 1.000 166.48125 189 ASN D CA 1
ATOM 7390 C C . ASN D 4 189 ? -63.97273 62.63702 52.16300 1.000 173.49969 189 ASN D C 1
ATOM 7391 O O . ASN D 4 189 ? -63.71593 61.43053 52.21070 1.000 173.54172 189 ASN D O 1
ATOM 7396 N N . ASP D 4 190 ? -65.20551 63.10467 51.97823 1.000 180.64218 190 ASP D N 1
ATOM 7397 C CA . ASP D 4 190 ? -66.37242 62.23696 51.93350 1.000 188.43266 190 ASP D CA 1
ATOM 7398 C C . ASP D 4 190 ? -67.13562 62.45901 50.63370 1.000 197.94448 190 ASP D C 1
ATOM 7399 O O . ASP D 4 190 ? -66.85215 63.37835 49.86445 1.000 193.75534 190 ASP D O 1
ATOM 7404 N N . GLY D 4 191 ? -68.11891 61.60064 50.38774 1.000 226.72704 191 GLY D N 1
ATOM 7405 C CA . GLY D 4 191 ? -68.85500 61.68526 49.14871 1.000 236.07285 191 GLY D CA 1
ATOM 7406 C C . GLY D 4 191 ? -69.88650 62.79094 49.21207 1.000 237.65123 191 GLY D C 1
ATOM 7407 O O . GLY D 4 191 ? -70.74739 62.81202 50.09378 1.000 235.68747 191 GLY D O 1
ATOM 7408 N N . GLY D 4 192 ? -69.77847 63.72983 48.28389 1.000 221.29828 192 GLY D N 1
ATOM 7409 C CA . GLY D 4 192 ? -70.73444 64.80551 48.14759 1.000 207.22548 192 GLY D CA 1
ATOM 7410 C C . GLY D 4 192 ? -70.44875 65.97480 49.06358 1.000 190.28993 192 GLY D C 1
ATOM 7411 O O . GLY D 4 192 ? -70.02976 65.81175 50.21939 1.000 186.85880 192 GLY D O 1
ATOM 7412 N N . LEU D 4 193 ? -70.69524 67.17826 48.53967 1.000 170.25564 193 LEU D N 1
ATOM 7413 C CA . LEU D 4 193 ? -70.52743 68.38670 49.33218 1.000 155.56939 193 LEU D CA 1
ATOM 7414 C C . LEU D 4 193 ? -71.41380 68.38396 50.56601 1.000 152.53707 193 LEU D C 1
ATOM 7415 O O . LEU D 4 193 ? -71.10296 69.07794 51.52336 1.000 156.31265 193 LEU D O 1
ATOM 7420 N N . VAL D 4 194 ? -72.50639 67.62512 50.56888 1.000 152.94880 194 VAL D N 1
ATOM 7421 C CA . VAL D 4 194 ? -73.37832 67.55351 51.74385 1.000 152.75205 194 VAL D CA 1
ATOM 7422 C C . VAL D 4 194 ? -72.57959 67.17670 52.99505 1.000 161.54981 194 VAL D C 1
ATOM 7423 O O . VAL D 4 194 ? -72.46479 67.94376 53.96888 1.000 155.40723 194 VAL D O 1
ATOM 7427 N N . LYS D 4 195 ? -71.89534 66.04167 52.93151 1.000 178.41831 195 LYS D N 1
ATOM 7428 C CA . LYS D 4 195 ? -71.15927 65.55787 54.08504 1.000 179.16869 195 LYS D CA 1
ATOM 7429 C C . LYS D 4 195 ? -69.74542 66.10861 54.13835 1.000 173.14229 195 LYS D C 1
ATOM 7430 O O . LYS D 4 195 ? -69.14307 66.11653 55.21880 1.000 168.67578 195 LYS D O 1
ATOM 7436 N N . ARG D 4 196 ? -69.20201 66.57393 53.01331 1.000 180.27757 196 ARG D N 1
ATOM 7437 C CA . ARG D 4 196 ? -67.96017 67.33148 53.09620 1.000 173.50743 196 ARG D CA 1
ATOM 7438 C C . ARG D 4 196 ? -68.16404 68.66824 53.81434 1.000 167.06584 196 ARG D C 1
ATOM 7439 O O . ARG D 4 196 ? -67.26420 69.13910 54.51677 1.000 163.01283 196 ARG D O 1
ATOM 7447 N N . ALA D 4 197 ? -69.34088 69.28659 53.65327 1.000 156.57987 197 ALA D N 1
ATOM 7448 C CA . ALA D 4 197 ? -69.70178 70.47256 54.42125 1.000 141.63225 197 ALA D CA 1
ATOM 7449 C C . ALA D 4 197 ? -69.89794 70.12826 55.88363 1.000 143.78858 197 ALA D C 1
ATOM 7450 O O . ALA D 4 197 ? -69.54659 70.92619 56.75955 1.000 132.85115 197 ALA D O 1
ATOM 7452 N N . LYS D 4 198 ? -70.45899 68.93781 56.16626 1.000 146.62896 198 LYS D N 1
ATOM 7453 C CA . LYS D 4 198 ? -70.65167 68.53766 57.56409 1.000 135.98354 198 LYS D CA 1
ATOM 7454 C C . LYS D 4 198 ? -69.34158 68.59875 58.36273 1.000 129.60669 198 LYS D C 1
ATOM 7455 O O . LYS D 4 198 ? -69.34018 68.99078 59.53897 1.000 117.60632 198 LYS D O 1
ATOM 7461 N N . SER D 4 199 ? -68.21574 68.24038 57.74197 1.000 133.15125 199 SER D N 1
ATOM 7462 C CA . SER D 4 199 ? -66.92462 68.08061 58.42346 1.000 119.45424 199 SER D CA 1
ATOM 7463 C C . SER D 4 199 ? -66.31275 69.38197 58.91913 1.000 114.58331 199 SER D C 1
ATOM 7464 O O . SER D 4 199 ? -65.21930 69.34018 59.48348 1.000 113.31457 199 SER D O 1
ATOM 7467 N N . VAL D 4 200 ? -66.94190 70.53248 58.70837 1.000 116.72998 200 VAL D N 1
ATOM 7468 C CA . VAL D 4 200 ? -66.28213 71.79064 59.05045 1.000 103.58538 200 VAL D CA 1
ATOM 7469 C C . VAL D 4 200 ? -66.35677 72.08839 60.55685 1.000 98.80588 200 VAL D C 1
ATOM 7470 O O . VAL D 4 200 ? -65.39602 72.60352 61.13631 1.000 94.15386 200 VAL D O 1
ATOM 7474 N N . VAL D 4 201 ? -67.45062 71.69792 61.22301 1.000 105.64363 201 VAL D N 1
ATOM 7475 C CA . VAL D 4 201 ? -67.66092 72.10142 62.61875 1.000 93.20039 201 VAL D CA 1
ATOM 7476 C C . VAL D 4 201 ? -66.60701 71.56067 63.57244 1.000 92.66579 201 VAL D C 1
ATOM 7477 O O . VAL D 4 201 ? -66.13125 72.32488 64.43452 1.000 85.28590 201 VAL D O 1
ATOM 7481 N N . PRO D 4 202 ? -66.21132 70.28132 63.50780 1.000 102.12308 202 PRO D N 1
ATOM 7482 C CA . PRO D 4 202 ? -65.18347 69.77030 64.42690 1.000 106.04814 202 PRO D CA 1
ATOM 7483 C C . PRO D 4 202 ? -63.84329 70.45947 64.31412 1.000 104.90153 202 PRO D C 1
ATOM 7484 O O . PRO D 4 202 ? -62.95807 70.18714 65.14091 1.000 105.18618 202 PRO D O 1
ATOM 7488 N N . MET D 4 203 ? -63.64981 71.31792 63.31771 1.000 94.41895 203 MET D N 1
ATOM 7489 C CA . MET D 4 203 ? -62.46963 72.15752 63.27940 1.000 94.21919 203 MET D CA 1
ATOM 7490 C C . MET D 4 203 ? -62.78499 73.62274 63.54152 1.000 84.80976 203 MET D C 1
ATOM 7491 O O . MET D 4 203 ? -61.96275 74.33784 64.10991 1.000 81.07045 203 MET D O 1
ATOM 7496 N N . LEU D 4 204 ? -63.99319 74.05785 63.23688 1.000 84.98277 204 LEU D N 1
ATOM 7497 C CA . LEU D 4 204 ? -64.28681 75.47508 63.34439 1.000 85.08563 204 LEU D CA 1
ATOM 7498 C C . LEU D 4 204 ? -64.56779 75.87142 64.78629 1.000 81.43477 204 LEU D C 1
ATOM 7499 O O . LEU D 4 204 ? -64.02590 76.86968 65.26354 1.000 80.70499 204 LEU D O 1
ATOM 7504 N N . VAL D 4 205 ? -65.41608 75.10760 65.50068 1.000 86.68671 205 VAL D N 1
ATOM 7505 C CA . VAL D 4 205 ? -65.71959 75.45464 66.89871 1.000 86.49465 205 VAL D CA 1
ATOM 7506 C C . VAL D 4 205 ? -64.45686 75.43623 67.75066 1.000 84.59204 205 VAL D C 1
ATOM 7507 O O . VAL D 4 205 ? -64.24904 76.38338 68.53134 1.000 76.68200 205 VAL D O 1
ATOM 7511 N N . PRO D 4 206 ? -63.55697 74.44348 67.63961 1.000 85.10892 206 PRO D N 1
ATOM 7512 C CA . PRO D 4 206 ? -62.28946 74.54836 68.35292 1.000 80.01818 206 PRO D CA 1
ATOM 7513 C C . PRO D 4 206 ? -61.54046 75.82314 68.03262 1.000 85.63924 206 PRO D C 1
ATOM 7514 O O . PRO D 4 206 ? -61.04586 76.47096 68.95811 1.000 91.30385 206 PRO D O 1
ATOM 7518 N N . LEU D 4 207 ? -61.43869 76.21339 66.76162 1.000 82.68776 207 LEU D N 1
ATOM 7519 C CA . LEU D 4 207 ? -60.59200 77.35661 66.42608 1.000 78.44430 207 LEU D CA 1
ATOM 7520 C C . LEU D 4 207 ? -61.13470 78.65476 67.02213 1.000 76.62924 207 LEU D C 1
ATOM 7521 O O . LEU D 4 207 ? -60.38809 79.41668 67.63210 1.000 80.97975 207 LEU D O 1
ATOM 7526 N N . PHE D 4 208 ? -62.42748 78.92998 66.86608 1.000 77.29439 208 PHE D N 1
ATOM 7527 C CA . PHE D 4 208 ? -62.96380 80.14736 67.46772 1.000 74.79648 208 PHE D CA 1
ATOM 7528 C C . PHE D 4 208 ? -62.88700 80.08775 68.98521 1.000 78.25811 208 PHE D C 1
ATOM 7529 O O . PHE D 4 208 ? -62.56629 81.09018 69.61957 1.000 81.49216 208 PHE D O 1
ATOM 7537 N N . ILE D 4 209 ? -63.24044 78.95033 69.59478 1.000 79.00854 209 ILE D N 1
ATOM 7538 C CA . ILE D 4 209 ? -63.12940 78.83405 71.04937 1.000 78.30484 209 ILE D CA 1
ATOM 7539 C C . ILE D 4 209 ? -61.71073 79.16960 71.48693 1.000 80.62069 209 ILE D C 1
ATOM 7540 O O . ILE D 4 209 ? -61.4821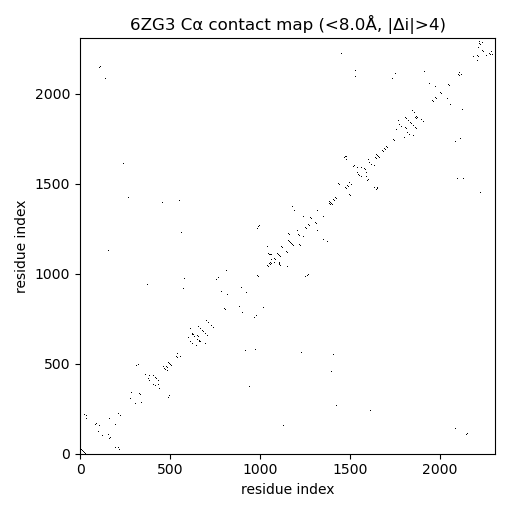0 80.00108 72.37969 1.000 81.84399 209 ILE D O 1
ATOM 7545 N N . ASP D 4 210 ? -60.74147 78.57907 70.79711 1.000 76.92320 210 ASP D N 1
ATOM 7546 C CA . ASP D 4 210 ? -59.33942 78.87020 71.01855 1.000 75.89920 210 ASP D CA 1
ATOM 7547 C C . ASP D 4 210 ? -59.08116 80.36011 70.92851 1.000 82.75275 210 ASP D C 1
ATOM 7548 O O . ASP D 4 210 ? -58.56618 80.97030 71.86859 1.000 88.65227 210 ASP D O 1
ATOM 7553 N N . SER D 4 211 ? -59.48894 80.96807 69.81821 1.000 86.80852 211 SER D N 1
ATOM 7554 C CA . SER D 4 211 ? -59.17355 82.36439 69.55463 1.000 83.32230 211 SER D CA 1
ATOM 7555 C C . SER D 4 211 ? -59.86562 83.28434 70.53824 1.000 85.49588 211 SER D C 1
ATOM 7556 O O . SER D 4 211 ? -59.30235 84.30899 70.93131 1.000 87.28031 211 SER D O 1
ATOM 7559 N N . LEU D 4 212 ? -61.09209 82.95029 70.93056 1.000 82.01383 212 LEU D N 1
ATOM 7560 C CA . LEU D 4 212 ? -61.75323 83.71303 71.97530 1.000 84.17346 212 LEU D CA 1
ATOM 7561 C C . LEU D 4 212 ? -60.94297 83.66149 73.26374 1.000 90.85983 212 LEU D C 1
ATOM 7562 O O . LEU D 4 212 ? -60.77674 84.67897 73.94411 1.000 89.71516 212 LEU D O 1
ATOM 7567 N N . GLU D 4 213 ? -60.41515 82.48595 73.61434 1.000 92.64108 213 GLU D N 1
ATOM 7568 C CA . GLU D 4 213 ? -59.59991 82.42122 74.82215 1.000 91.71572 213 GLU D CA 1
ATOM 7569 C C . GLU D 4 213 ? -58.33510 83.25538 74.65612 1.000 94.11445 213 GLU D C 1
ATOM 7570 O O . GLU D 4 213 ? -57.91840 83.95687 75.58599 1.000 92.39646 213 GLU D O 1
ATOM 7576 N N . VAL D 4 214 ? -57.70995 83.18173 73.47932 1.000 87.44083 214 VAL D N 1
ATOM 7577 C CA . VAL D 4 214 ? -56.51838 83.97887 73.22300 1.000 81.85246 214 VAL D CA 1
ATOM 7578 C C . VAL D 4 214 ? -56.83697 85.44123 73.42522 1.000 78.62477 214 VAL D C 1
ATOM 7579 O O . VAL D 4 214 ? -56.10522 86.17414 74.09507 1.000 80.32916 214 VAL D O 1
ATOM 7583 N N . ALA D 4 215 ? -57.93517 85.88499 72.84360 1.000 77.77511 215 ALA D N 1
ATOM 7584 C CA . ALA D 4 215 ? -58.32379 87.27503 72.98546 1.000 78.17147 215 ALA D CA 1
ATOM 7585 C C . ALA D 4 215 ? -58.53697 87.62438 74.44683 1.000 82.62319 215 ALA D C 1
ATOM 7586 O O . ALA D 4 215 ? -58.14142 88.70300 74.90561 1.000 86.47923 215 ALA D O 1
ATOM 7588 N N . LEU D 4 216 ? -59.10889 86.70405 75.21317 1.000 86.71182 216 LEU D N 1
ATOM 7589 C CA . LEU D 4 216 ? -59.36370 87.01941 76.61198 1.000 88.61604 216 LEU D CA 1
ATOM 7590 C C . LEU D 4 216 ? -58.04834 87.17254 77.36904 1.000 80.01704 216 LEU D C 1
ATOM 7591 O O . LEU D 4 216 ? -57.79739 88.20338 78.00275 1.000 78.30439 216 LEU D O 1
ATOM 7596 N N . ASP D 4 217 ? -57.15982 86.19932 77.22160 1.000 83.79584 217 ASP D N 1
ATOM 7597 C CA . ASP D 4 217 ? -55.90566 86.22072 77.95844 1.000 81.95976 217 ASP D CA 1
ATOM 7598 C C . ASP D 4 217 ? -55.05548 87.41924 77.56569 1.000 87.21440 217 ASP D C 1
ATOM 7599 O O . ASP D 4 217 ? -54.31570 87.97601 78.39422 1.000 84.80984 217 ASP D O 1
ATOM 7604 N N . LEU D 4 218 ? -55.10736 87.79938 76.28973 1.000 82.47008 218 LEU D N 1
ATOM 7605 C CA . LEU D 4 218 ? -54.35958 88.96074 75.84239 1.000 70.06567 218 LEU D CA 1
ATOM 7606 C C . LEU D 4 218 ? -54.91941 90.22831 76.44842 1.000 69.53549 218 LEU D C 1
ATOM 7607 O O . LEU D 4 218 ? -54.16576 91.07687 76.91903 1.000 75.98862 218 LEU D O 1
ATOM 7612 N N . SER D 4 219 ? -56.23679 90.40807 76.39095 1.000 71.65298 219 SER D N 1
ATOM 7613 C CA . SER D 4 219 ? -56.83168 91.59827 76.98266 1.000 74.75142 219 SER D CA 1
ATOM 7614 C C . SER D 4 219 ? -56.39329 91.72676 78.43026 1.000 78.67417 219 SER D C 1
ATOM 7615 O O . SER D 4 219 ? -55.97540 92.80428 78.89299 1.000 74.75030 219 SER D O 1
ATOM 7618 N N . THR D 4 220 ? -56.42443 90.59410 79.13684 1.000 80.68286 220 THR D N 1
ATOM 7619 C CA . THR D 4 220 ? -56.05042 90.56557 80.54191 1.000 79.05417 220 THR D CA 1
ATOM 7620 C C . THR D 4 220 ? -54.58369 90.94832 80.73005 1.000 78.56180 220 THR D C 1
ATOM 7621 O O . THR D 4 220 ? -54.25029 91.76436 81.59545 1.000 79.66870 220 THR D O 1
ATOM 7625 N N . ALA D 4 221 ? -53.68937 90.39062 79.91997 1.000 69.35810 221 ALA D N 1
ATOM 7626 C CA . ALA D 4 221 ? -52.28971 90.75373 80.07282 1.000 67.89867 221 ALA D CA 1
ATOM 7627 C C . ALA D 4 221 ? -52.08687 92.23213 79.76848 1.000 82.69607 221 ALA D C 1
ATOM 7628 O O . ALA D 4 221 ? -51.46698 92.96278 80.55214 1.000 82.61462 221 ALA D O 1
ATOM 7630 N N . MET D 4 222 ? -52.59487 92.68859 78.62096 1.000 78.85213 222 MET D N 1
ATOM 7631 C CA . MET D 4 222 ? -52.38712 94.06611 78.19581 1.000 71.60168 222 MET D CA 1
ATOM 7632 C C . MET D 4 222 ? -52.82286 95.06429 79.26399 1.000 74.75247 222 MET D C 1
ATOM 7633 O O . MET D 4 222 ? -52.10636 96.02647 79.55705 1.000 75.12586 222 MET D O 1
ATOM 7638 N N . GLU D 4 223 ? -54.01486 94.87926 79.83780 1.000 72.49090 223 GLU D N 1
ATOM 7639 C CA . GLU D 4 223 ? -54.39230 95.78763 80.91538 1.000 73.57664 223 GLU D CA 1
ATOM 7640 C C . GLU D 4 223 ? -53.53629 95.54873 82.14906 1.000 76.96316 223 GLU D C 1
ATOM 7641 O O . GLU D 4 223 ? -53.32166 96.45881 82.96015 1.000 74.43099 223 GLU D O 1
ATOM 7647 N N . SER D 4 224 ? -53.06336 94.32400 82.32620 1.000 86.04859 224 SER D N 1
ATOM 7648 C CA . SER D 4 224 ? -52.23276 94.06092 83.47893 1.000 86.16213 224 SER D CA 1
ATOM 7649 C C . SER D 4 224 ? -50.97766 94.91355 83.44749 1.000 90.63391 224 SER D C 1
ATOM 7650 O O . SER D 4 224 ? -50.49181 95.31312 84.50984 1.000 92.41340 224 SER D O 1
ATOM 7653 N N . ARG D 4 225 ? -50.45412 95.21956 82.24760 1.000 82.00337 225 ARG D N 1
ATOM 7654 C CA . ARG D 4 225 ? -49.24361 96.01523 82.05392 1.000 66.09538 225 ARG D CA 1
ATOM 7655 C C . ARG D 4 225 ? -49.54131 97.49373 81.79270 1.000 73.71735 225 ARG D C 1
ATOM 7656 O O . ARG D 4 225 ? -48.67774 98.20382 81.27486 1.000 81.26007 225 ARG D O 1
ATOM 7664 N N . GLY D 4 226 ? -50.73678 97.96543 82.12880 1.000 74.14374 226 GLY D N 1
ATOM 7665 C CA . GLY D 4 226 ? -51.06149 99.37294 82.05059 1.000 70.94720 226 GLY D CA 1
ATOM 7666 C C . GLY D 4 226 ? -51.46582 99.90673 80.69105 1.000 75.76506 226 GLY D C 1
ATOM 7667 O O . GLY D 4 226 ? -50.99560 100.98231 80.29728 1.000 82.20906 226 GLY D O 1
ATOM 7668 N N . TYR D 4 227 ? -52.32043 99.18940 79.95052 1.000 75.51697 227 TYR D N 1
ATOM 7669 C CA . TYR D 4 227 ? -52.78409 99.64140 78.63395 1.000 73.73761 227 TYR D CA 1
ATOM 7670 C C . TYR D 4 227 ? -54.04584 100.49206 78.77996 1.000 81.99900 227 TYR D C 1
ATOM 7671 O O . TYR D 4 227 ? -55.17007 99.99771 78.74670 1.000 81.10828 227 TYR D O 1
ATOM 7680 N N . LYS D 4 228 ? -53.87730 101.79880 78.87257 1.000 88.55246 228 LYS D N 1
ATOM 7681 C CA . LYS D 4 228 ? -55.04800 102.64195 79.07332 1.000 88.39733 228 LYS D CA 1
ATOM 7682 C C . LYS D 4 228 ? -55.75470 102.98047 77.76740 1.000 94.89958 228 LYS D C 1
ATOM 7683 O O . LYS D 4 228 ? -56.84238 103.56141 77.81217 1.000 107.44822 228 LYS D O 1
ATOM 7689 N N . GLY D 4 229 ? -55.17249 102.63864 76.61995 1.000 85.88918 229 GLY D N 1
ATOM 7690 C CA . GLY D 4 229 ? -55.68831 103.04908 75.32125 1.000 88.19152 229 GLY D CA 1
ATOM 7691 C C . GLY D 4 229 ? -54.55831 103.25289 74.31872 1.000 84.72950 229 GLY D C 1
ATOM 7692 O O . GLY D 4 229 ? -53.44395 102.77844 74.50437 1.000 85.44666 229 GLY D O 1
ATOM 7693 N N . SER D 4 230 ? -54.85538 103.97054 73.24035 1.000 95.93341 230 SER D N 1
ATOM 7694 C CA . SER D 4 230 ? -53.85702 104.13739 72.19285 1.000 103.97079 230 SER D CA 1
ATOM 7695 C C . SER D 4 230 ? -53.18356 105.50260 72.21066 1.000 99.77697 230 SER D C 1
ATOM 7696 O O . SER D 4 230 ? -52.00274 105.61351 71.86101 1.000 92.27264 230 SER D O 1
ATOM 7699 N N . GLU D 4 231 ? -53.89305 106.54192 72.59031 1.000 103.02583 231 GLU D N 1
ATOM 7700 C CA . GLU D 4 231 ? -53.30032 107.85371 72.57750 1.000 109.53750 231 GLU D CA 1
ATOM 7701 C C . GLU D 4 231 ? -52.65592 108.12431 73.92217 1.000 106.10416 231 GLU D C 1
ATOM 7702 O O . GLU D 4 231 ? -53.17918 107.74535 74.97251 1.000 104.95877 231 GLU D O 1
ATOM 7708 N N . GLY D 4 232 ? -51.46587 108.69517 73.85592 1.000 108.93556 232 GLY D N 1
ATOM 7709 C CA . GLY D 4 232 ? -50.67659 109.05060 75.01082 1.000 90.92758 232 GLY D CA 1
ATOM 7710 C C . GLY D 4 232 ? -49.52637 108.12628 75.30148 1.000 84.36325 232 GLY D C 1
ATOM 7711 O O . GLY D 4 232 ? -48.93664 108.22859 76.37847 1.000 95.27040 232 GLY D O 1
ATOM 7712 N N . ARG D 4 233 ? -49.14259 107.26731 74.36640 1.000 82.05826 233 ARG D N 1
ATOM 7713 C CA . ARG D 4 233 ? -48.07517 106.31720 74.61619 1.000 80.76376 233 ARG D CA 1
ATOM 7714 C C . ARG D 4 233 ? -46.99287 106.43437 73.56782 1.000 81.47520 233 ARG D C 1
ATOM 7715 O O . ARG D 4 233 ? -47.26452 106.60561 72.38350 1.000 89.40220 233 ARG D O 1
ATOM 7723 N N . THR D 4 234 ? -45.75764 106.34642 74.02356 1.000 81.94336 234 THR D N 1
ATOM 7724 C CA . THR D 4 234 ? -44.62449 106.36569 73.13301 1.000 82.66481 234 THR D CA 1
ATOM 7725 C C . THR D 4 234 ? -44.59803 105.08327 72.29887 1.000 80.56661 234 THR D C 1
ATOM 7726 O O . THR D 4 234 ? -45.43824 104.18606 72.46580 1.000 78.62945 234 THR D O 1
ATOM 7730 N N . ARG D 4 235 ? -43.67926 105.04961 71.32359 1.000 85.58182 235 ARG D N 1
ATOM 7731 C CA . ARG D 4 235 ? -43.61722 104.01694 70.28506 1.000 88.65587 235 ARG D CA 1
ATOM 7732 C C . ARG D 4 235 ? -42.21602 103.42632 70.23270 1.000 88.88371 235 ARG D C 1
ATOM 7733 O O . ARG D 4 235 ? -41.25095 104.16579 70.05480 1.000 93.77290 235 ARG D O 1
ATOM 7741 N N . TYR D 4 236 ? -42.09721 102.10023 70.37696 1.000 83.46168 236 TYR D N 1
ATOM 7742 C CA . TYR D 4 236 ? -40.77508 101.47326 70.38924 1.000 82.07273 236 TYR D CA 1
ATOM 7743 C C . TYR D 4 236 ? -40.17471 101.40739 68.99206 1.000 89.83091 236 TYR D C 1
ATOM 7744 O O . TYR D 4 236 ? -38.96508 101.60160 68.81337 1.000 80.32793 236 TYR D O 1
ATOM 7753 N N . ARG D 4 237 ? -40.99172 101.10486 67.99470 1.000 117.70314 237 ARG D N 1
ATOM 7754 C CA . ARG D 4 237 ? -40.55723 101.10648 66.60585 1.000 123.29065 237 ARG D CA 1
ATOM 7755 C C . ARG D 4 237 ? -40.92420 102.45557 66.00992 1.000 123.02566 237 ARG D C 1
ATOM 7756 O O . ARG D 4 237 ? -42.09528 102.84815 66.03515 1.000 128.37496 237 ARG D O 1
ATOM 7764 N N . ILE D 4 238 ? -39.93730 103.17685 65.49799 1.000 94.11850 238 ILE D N 1
ATOM 7765 C CA . ILE D 4 238 ? -40.21674 104.39283 64.77387 1.000 103.52598 238 ILE D CA 1
ATOM 7766 C C . ILE D 4 238 ? -39.80078 104.15131 63.33015 1.000 115.35651 238 ILE D C 1
ATOM 7767 O O . ILE D 4 238 ? -39.24691 103.10228 62.99071 1.000 109.58246 238 ILE D O 1
ATOM 7772 N N . LEU D 4 239 ? -40.14098 105.10667 62.45991 1.000 108.76745 239 LEU D N 1
ATOM 7773 C CA . LEU D 4 239 ? -39.80172 105.02229 61.04740 1.000 108.28516 239 LEU D CA 1
ATOM 7774 C C . LEU D 4 239 ? -39.07524 106.29003 60.60757 1.000 119.97891 239 LEU D C 1
ATOM 7775 O O . LEU D 4 239 ? -39.70585 107.34042 60.43579 1.000 129.69806 239 LEU D O 1
ATOM 7780 N N . GLU D 4 240 ? -37.76041 106.19937 60.40714 1.000 117.27977 240 GLU D N 1
ATOM 7781 C CA . GLU D 4 240 ? -36.95520 107.32715 59.94656 1.000 120.48988 240 GLU D CA 1
ATOM 7782 C C . GLU D 4 240 ? -36.43851 107.03438 58.54218 1.000 113.76158 240 GLU D C 1
ATOM 7783 O O . GLU D 4 240 ? -35.84195 105.97893 58.30889 1.000 111.40736 240 GLU D O 1
ATOM 7789 N N . TRP D 4 241 ? -36.68656 107.96011 57.61337 1.000 117.34407 241 TRP D N 1
ATOM 7790 C CA . TRP D 4 241 ? -36.13861 107.90000 56.25719 1.000 112.02373 241 TRP D CA 1
ATOM 7791 C C . TRP D 4 241 ? -34.61655 108.06101 56.28591 1.000 117.45730 241 TRP D C 1
ATOM 7792 O O . TRP D 4 241 ? -34.05081 108.63528 57.22486 1.000 115.57421 241 TRP D O 1
ATOM 7803 N N . SER D 4 242 ? -33.94428 107.51854 55.26116 1.000 115.95075 242 SER D N 1
ATOM 7804 C CA . SER D 4 242 ? -32.50799 107.72783 55.05722 1.000 114.90025 242 SER D CA 1
ATOM 7805 C C . SER D 4 242 ? -32.28124 108.06770 53.58346 1.000 115.40380 242 SER D C 1
ATOM 7806 O O . SER D 4 242 ? -33.14577 107.82174 52.74101 1.000 112.59000 242 SER D O 1
ATOM 7809 N N . LYS D 4 243 ? -31.10751 108.63150 53.25890 1.000 123.12303 243 LYS D N 1
ATOM 7810 C CA . LYS D 4 243 ? -30.87622 109.07015 51.87835 1.000 116.07865 243 LYS D CA 1
ATOM 7811 C C . LYS D 4 243 ? -30.99778 107.92770 50.86725 1.000 110.60059 243 LYS D C 1
ATOM 7812 O O . LYS D 4 243 ? -31.20178 108.19907 49.67908 1.000 108.65196 243 LYS D O 1
ATOM 7818 N N . VAL D 4 244 ? -30.88111 106.66804 51.29184 1.000 111.92044 244 VAL D N 1
ATOM 7819 C CA . VAL D 4 244 ? -31.03694 105.56279 50.34956 1.000 106.42345 244 VAL D CA 1
ATOM 7820 C C . VAL D 4 244 ? -32.35102 105.70171 49.60707 1.000 103.79499 244 VAL D C 1
ATOM 7821 O O . VAL D 4 244 ? -32.43135 105.44964 48.39726 1.000 106.01413 244 VAL D O 1
ATOM 7825 N N . ASP D 4 245 ? -33.38089 106.17802 50.31284 1.000 102.88247 245 ASP D N 1
ATOM 7826 C CA . ASP D 4 245 ? -34.74246 106.25228 49.79423 1.000 102.18187 245 ASP D CA 1
ATOM 7827 C C . ASP D 4 245 ? -34.85312 107.12751 48.55117 1.000 107.49604 245 ASP D C 1
ATOM 7828 O O . ASP D 4 245 ? -35.84787 107.03573 47.82841 1.000 106.94327 245 ASP D O 1
ATOM 7833 N N . LEU D 4 246 ? -33.86367 107.97163 48.27019 1.000 110.81910 246 LEU D N 1
ATOM 7834 C CA . LEU D 4 246 ? -33.92123 108.72928 47.03060 1.000 105.21581 246 LEU D CA 1
ATOM 7835 C C . LEU D 4 246 ? -33.94053 107.79947 45.82871 1.000 104.67842 246 LEU D C 1
ATOM 7836 O O . LEU D 4 246 ? -34.65431 108.06285 44.85293 1.000 104.88869 246 LEU D O 1
ATOM 7841 N N . ILE D 4 247 ? -33.17613 106.69744 45.88002 1.000 104.10867 247 ILE D N 1
ATOM 7842 C CA . ILE D 4 247 ? -33.11179 105.79463 44.73248 1.000 103.91693 247 ILE D CA 1
ATOM 7843 C C . ILE D 4 247 ? -34.50505 105.41710 44.23604 1.000 106.07054 247 ILE D C 1
ATOM 7844 O O . ILE D 4 247 ? -34.75793 105.55131 43.03257 1.000 110.48649 247 ILE D O 1
ATOM 7849 N N . PRO D 4 248 ? -35.44827 104.97024 45.08824 1.000 102.72588 248 PRO D N 1
ATOM 7850 C CA . PRO D 4 248 ? -36.81348 104.72736 44.58772 1.000 102.32878 248 PRO D CA 1
ATOM 7851 C C . PRO D 4 248 ? -37.48563 105.94629 43.96774 1.000 106.03038 248 PRO D C 1
ATOM 7852 O O . PRO D 4 248 ? -38.20443 105.80469 42.96666 1.000 111.51980 248 PRO D O 1
ATOM 7856 N N . VAL D 4 249 ? -37.26318 107.14038 44.52591 1.000 108.64851 249 VAL D N 1
ATOM 7857 C CA . VAL D 4 249 ? -37.86036 108.35862 43.98024 1.000 103.46804 249 VAL D CA 1
ATOM 7858 C C . VAL D 4 249 ? -37.35334 108.60814 42.56111 1.000 104.42919 249 VAL D C 1
ATOM 7859 O O . VAL D 4 249 ? -38.13827 108.80265 41.62257 1.000 104.66109 249 VAL D O 1
ATOM 7863 N N . ALA D 4 250 ? -36.02821 108.59884 42.39010 1.000 105.92309 250 ALA D N 1
ATOM 7864 C CA . ALA D 4 250 ? -35.43787 108.62150 41.05771 1.000 107.65043 250 ALA D CA 1
ATOM 7865 C C . ALA D 4 250 ? -36.08073 107.57694 40.16954 1.000 106.34282 250 ALA D C 1
ATOM 7866 O O . ALA D 4 250 ? -36.28357 107.80288 38.97377 1.000 107.43934 250 ALA D O 1
ATOM 7868 N N . TYR D 4 251 ? -36.38976 106.41672 40.74214 1.000 104.14289 251 TYR D N 1
ATOM 7869 C CA . TYR D 4 251 ? -37.07703 105.37047 40.00217 1.000 104.94437 251 TYR D CA 1
ATOM 7870 C C . TYR D 4 251 ? -38.43911 105.84830 39.51284 1.000 108.11332 251 TYR D C 1
ATOM 7871 O O . TYR D 4 251 ? -38.68429 105.93802 38.30070 1.000 116.04499 251 TYR D O 1
ATOM 7880 N N . CYS D 4 252 ? -39.27145 106.32981 40.43465 1.000 101.54810 252 CYS D N 1
ATOM 7881 C CA . CYS D 4 252 ? -40.67225 106.53081 40.10067 1.000 100.90100 252 CYS D CA 1
ATOM 7882 C C . CYS D 4 252 ? -40.86018 107.75743 39.21137 1.000 118.21157 252 CYS D C 1
ATOM 7883 O O . CYS D 4 252 ? -41.60190 107.69518 38.21724 1.000 120.37165 252 CYS D O 1
ATOM 7886 N N . LEU D 4 253 ? -40.15097 108.86137 39.51301 1.000 125.14357 253 LEU D N 1
ATOM 7887 C CA . LEU D 4 253 ? -40.19363 110.04381 38.64755 1.000 124.33352 253 LEU D CA 1
ATOM 7888 C C . LEU D 4 253 ? -39.65409 109.73422 37.25978 1.000 120.97258 253 LEU D C 1
ATOM 7889 O O . LEU D 4 253 ? -40.04949 110.38340 36.29387 1.000 120.68263 253 LEU D O 1
ATOM 7894 N N . LEU D 4 254 ? -38.69652 108.81401 37.13848 1.000 107.96881 254 LEU D N 1
ATOM 7895 C CA . LEU D 4 254 ? -38.33075 108.36214 35.80247 1.000 111.93206 254 LEU D CA 1
ATOM 7896 C C . LEU D 4 254 ? -39.47469 107.59821 35.15198 1.000 115.30735 254 LEU D C 1
ATOM 7897 O O . LEU D 4 254 ? -39.87940 107.89703 34.01909 1.000 116.86659 254 LEU D O 1
ATOM 7902 N N . LEU D 4 255 ? -40.04390 106.64163 35.88975 1.000 116.45729 255 LEU D N 1
ATOM 7903 C CA . LEU D 4 255 ? -41.04903 105.74757 35.32920 1.000 115.03876 255 LEU D CA 1
ATOM 7904 C C . LEU D 4 255 ? -42.28719 106.51679 34.89946 1.000 114.95938 255 LEU D C 1
ATOM 7905 O O . LEU D 4 255 ? -42.72676 106.41630 33.74468 1.000 114.17252 255 LEU D O 1
ATOM 7910 N N . THR D 4 256 ? -42.77852 107.38926 35.78031 1.000 111.82196 256 THR D N 1
ATOM 7911 C CA . THR D 4 256 ? -43.89183 108.25877 35.43554 1.000 114.64700 256 THR D CA 1
ATOM 7912 C C . THR D 4 256 ? -43.60914 108.97607 34.12397 1.000 118.78365 256 THR D C 1
ATOM 7913 O O . THR D 4 256 ? -44.46092 109.02837 33.23144 1.000 122.96446 256 THR D O 1
ATOM 7917 N N . ILE D 4 257 ? -42.40157 109.53091 33.99225 1.000 118.67659 257 ILE D N 1
ATOM 7918 C CA . ILE D 4 257 ? -42.06861 110.32042 32.81319 1.000 115.28112 257 ILE D CA 1
ATOM 7919 C C . ILE D 4 257 ? -42.04729 109.44074 31.57269 1.000 117.77809 257 ILE D C 1
ATOM 7920 O O . ILE D 4 257 ? -42.54013 109.83496 30.50741 1.000 118.73891 257 ILE D O 1
ATOM 7925 N N . LEU D 4 258 ? -41.46919 108.23917 31.67993 1.000 115.76014 258 LEU D N 1
ATOM 7926 C CA . LEU D 4 258 ? -41.37319 107.39868 30.49369 1.000 115.85863 258 LEU D CA 1
ATOM 7927 C C . LEU D 4 258 ? -42.73502 106.85624 30.11042 1.000 121.09262 258 LEU D C 1
ATOM 7928 O O . LEU D 4 258 ? -43.18063 107.02332 28.96782 1.000 125.60164 258 LEU D O 1
ATOM 7933 N N . MET D 4 259 ? -43.47385 106.35636 31.10013 1.000 121.21366 259 MET D N 1
ATOM 7934 C CA . MET D 4 259 ? -44.76899 105.74982 30.82802 1.000 120.63974 259 MET D CA 1
ATOM 7935 C C . MET D 4 259 ? -45.70037 106.77371 30.20684 1.000 121.17904 259 MET D C 1
ATOM 7936 O O . MET D 4 259 ? -46.27161 106.53539 29.14092 1.000 126.52085 259 MET D O 1
ATOM 7941 N N . ILE D 4 260 ? -45.82612 107.94194 30.84049 1.000 122.11194 260 ILE D N 1
ATOM 7942 C CA . ILE D 4 260 ? -46.71138 108.98658 30.33317 1.000 124.25087 260 ILE D CA 1
ATOM 7943 C C . ILE D 4 260 ? -46.39307 109.30654 28.87882 1.000 126.85452 260 ILE D C 1
ATOM 7944 O O . ILE D 4 260 ? -47.30007 109.52417 28.06597 1.000 128.02336 260 ILE D O 1
ATOM 7949 N N . THR D 4 261 ? -45.10799 109.29596 28.51476 1.000 127.04754 261 THR D N 1
ATOM 7950 C CA . THR D 4 261 ? -44.73496 109.72167 27.17310 1.000 125.11928 261 THR D CA 1
ATOM 7951 C C . THR D 4 261 ? -44.68332 108.59247 26.16207 1.000 122.77573 261 THR D C 1
ATOM 7952 O O . THR D 4 261 ? -44.73700 108.86873 24.96264 1.000 130.51353 261 THR D O 1
ATOM 7956 N N . THR D 4 262 ? -44.57278 107.34070 26.59353 1.000 121.75996 262 THR D N 1
ATOM 7957 C CA . THR D 4 262 ? -44.54686 106.25854 25.62355 1.000 120.45294 262 THR D CA 1
ATOM 7958 C C . THR D 4 262 ? -45.92336 105.68867 25.27462 1.000 125.72271 262 THR D C 1
ATOM 7959 O O . THR D 4 262 ? -46.03214 104.95495 24.28545 1.000 123.23282 262 THR D O 1
ATOM 7963 N N . ARG D 4 263 ? -46.96839 105.96151 26.05481 1.000 127.96867 263 ARG D N 1
ATOM 7964 C CA . ARG D 4 263 ? -48.32671 105.68969 25.59084 1.000 132.37778 263 ARG D CA 1
ATOM 7965 C C . ARG D 4 263 ? -49.01598 106.93076 25.02372 1.000 142.04335 263 ARG D C 1
ATOM 7966 O O . ARG D 4 263 ? -50.08323 106.80331 24.40148 1.000 134.93372 263 ARG D O 1
ATOM 7974 N N . LYS D 4 264 ? -48.41817 108.11655 25.23067 1.000 156.46899 264 LYS D N 1
ATOM 7975 C CA . LYS D 4 264 ? -48.89154 109.43513 24.80418 1.000 145.20395 264 LYS D CA 1
ATOM 7976 C C . LYS D 4 264 ? -50.33099 109.66719 25.22998 1.000 147.79302 264 LYS D C 1
ATOM 7977 O O . LYS D 4 264 ? -50.61308 110.60452 25.98701 1.000 150.41854 264 LYS D O 1
ATOM 7983 N N . HIS D 4 265 ? -51.24710 108.86281 24.69044 1.000 148.09706 265 HIS D N 1
ATOM 7984 C CA . HIS D 4 265 ? -52.66133 108.95469 25.02638 1.000 145.48506 265 HIS D CA 1
ATOM 7985 C C . HIS D 4 265 ? -53.13903 107.70720 25.79095 1.000 140.52604 265 HIS D C 1
ATOM 7986 O O . HIS D 4 265 ? -52.75742 106.57504 25.46153 1.000 135.08278 265 HIS D O 1
ATOM 7993 N N . GLN E 5 1 ? -26.80150 97.98061 68.43435 1.000 118.69847 1 GLN E N 1
ATOM 7994 C CA . GLN E 5 1 ? -26.33091 97.87298 67.05454 1.000 134.17525 1 GLN E CA 1
ATOM 7995 C C . GLN E 5 1 ? -26.22710 96.40642 66.59300 1.000 120.78007 1 GLN E C 1
ATOM 7996 O O . GLN E 5 1 ? -25.11716 95.85942 66.51475 1.000 117.12477 1 GLN E O 1
ATOM 8002 N N . VAL E 5 2 ? -27.36872 95.80567 66.24139 1.000 129.69971 2 VAL E N 1
ATOM 8003 C CA . VAL E 5 2 ? -27.50202 94.35664 66.21859 1.000 125.05333 2 VAL E CA 1
ATOM 8004 C C . VAL E 5 2 ? -27.67762 93.76909 64.80999 1.000 129.57577 2 VAL E C 1
ATOM 8005 O O . VAL E 5 2 ? -27.21828 92.64002 64.57312 1.000 125.64242 2 VAL E O 1
ATOM 8009 N N . GLN E 5 3 ? -28.26704 94.51976 63.85378 1.000 123.92159 3 GLN E N 1
ATOM 8010 C CA . GLN E 5 3 ? -28.49322 94.13014 62.45096 1.000 97.92563 3 GLN E CA 1
ATOM 8011 C C . GLN E 5 3 ? -27.36679 93.29435 61.83964 1.000 97.93803 3 GLN E C 1
ATOM 8012 O O . GLN E 5 3 ? -26.65861 93.74479 60.92982 1.000 95.88518 3 GLN E O 1
ATOM 8018 N N . LEU E 5 4 ? -27.20165 92.07551 62.33743 1.000 92.00901 4 LEU E N 1
ATOM 8019 C CA . LEU E 5 4 ? -26.26443 91.09397 61.81109 1.000 88.60526 4 LEU E CA 1
ATOM 8020 C C . LEU E 5 4 ? -26.99763 90.16744 60.85416 1.000 85.38585 4 LEU E C 1
ATOM 8021 O O . LEU E 5 4 ? -28.16067 89.81765 61.08169 1.000 90.49904 4 LEU E O 1
ATOM 8026 N N . VAL E 5 5 ? -26.33937 89.79211 59.76749 1.000 80.90824 5 VAL E N 1
ATOM 8027 C CA . VAL E 5 5 ? -26.98420 88.98268 58.75705 1.000 80.14550 5 VAL E CA 1
ATOM 8028 C C . VAL E 5 5 ? -26.05134 87.84706 58.37129 1.000 80.38054 5 VAL E C 1
ATOM 8029 O O . VAL E 5 5 ? -25.00039 88.07453 57.75379 1.000 81.15752 5 VAL E O 1
ATOM 8033 N N . GLU E 5 6 ? -26.41664 86.63287 58.76113 1.000 76.43926 6 GLU E N 1
ATOM 8034 C CA . GLU E 5 6 ? -25.73750 85.45058 58.26492 1.000 78.63818 6 GLU E CA 1
ATOM 8035 C C . GLU E 5 6 ? -26.22223 85.13302 56.85280 1.000 80.80689 6 GLU E C 1
ATOM 8036 O O . GLU E 5 6 ? -27.31470 85.52715 56.43539 1.000 80.76214 6 GLU E O 1
ATOM 8042 N N . SER E 5 7 ? -25.37486 84.45298 56.09488 1.000 78.73183 7 SER E N 1
ATOM 8043 C CA . SER E 5 7 ? -25.73355 84.07095 54.73727 1.000 76.78986 7 SER E CA 1
ATOM 8044 C C . SER E 5 7 ? -24.86998 82.89653 54.32788 1.000 83.86977 7 SER E C 1
ATOM 8045 O O . SER E 5 7 ? -23.83624 82.62790 54.93900 1.000 86.59336 7 SER E O 1
ATOM 8048 N N . GLY E 5 8 ? -25.28444 82.22416 53.25292 1.000 91.88375 8 GLY E N 1
ATOM 8049 C CA . GLY E 5 8 ? -24.48400 81.18219 52.62473 1.000 93.73653 8 GLY E CA 1
ATOM 8050 C C . GLY E 5 8 ? -24.77915 79.77178 53.07537 1.000 91.99348 8 GLY E C 1
ATOM 8051 O O . GLY E 5 8 ? -24.11866 78.82926 52.59579 1.000 79.01177 8 GLY E O 1
ATOM 8052 N N . GLY E 5 9 ? -25.74002 79.59987 53.98960 1.000 93.45804 9 GLY E N 1
ATOM 8053 C CA . GLY E 5 9 ? -26.21478 78.28028 54.34125 1.000 94.47061 9 GLY E CA 1
ATOM 8054 C C . GLY E 5 9 ? -27.04748 77.67681 53.22784 1.000 97.28968 9 GLY E C 1
ATOM 8055 O O . GLY E 5 9 ? -27.47178 78.34973 52.28448 1.000 101.91040 9 GLY E O 1
ATOM 8056 N N . GLY E 5 10 ? -27.28948 76.38094 53.35592 1.000 98.94535 10 GLY E N 1
ATOM 8057 C CA . GLY E 5 10 ? -28.01648 75.63737 52.34930 1.000 111.11614 10 GLY E CA 1
ATOM 8058 C C . GLY E 5 10 ? -27.68916 74.16110 52.46181 1.000 109.78034 10 GLY E C 1
ATOM 8059 O O . GLY E 5 10 ? -27.10018 73.71308 53.44205 1.000 109.72437 10 GLY E O 1
ATOM 8060 N N . LEU E 5 11 ? -28.03187 73.42150 51.41024 1.000 108.39273 11 LEU E N 1
ATOM 8061 C CA . LEU E 5 11 ? -27.86763 71.97593 51.43267 1.000 108.34258 11 LEU E CA 1
ATOM 8062 C C . LEU E 5 11 ? -26.60314 71.59129 50.67623 1.000 108.56751 11 LEU E C 1
ATOM 8063 O O . LEU E 5 11 ? -26.38582 72.04999 49.55038 1.000 109.56942 11 LEU E O 1
ATOM 8068 N N . VAL E 5 12 ? -25.79909 70.70870 51.27496 1.000 105.63852 12 VAL E N 1
ATOM 8069 C CA . VAL E 5 12 ? -24.52830 70.30682 50.68561 1.000 113.55863 12 VAL E CA 1
ATOM 8070 C C . VAL E 5 12 ? -24.26914 68.84959 51.02631 1.000 114.81249 12 VAL E C 1
ATOM 8071 O O . VAL E 5 12 ? -24.73935 68.34402 52.04409 1.000 112.59027 12 VAL E O 1
ATOM 8075 N N . GLN E 5 13 ? -23.47503 68.14790 50.13648 1.000 119.00964 13 GLN E N 1
ATOM 8076 C CA . GLN E 5 13 ? -23.28934 66.71274 50.30174 1.000 124.22099 13 GLN E CA 1
ATOM 8077 C C . GLN E 5 13 ? -22.13529 66.41395 51.25470 1.000 122.03927 13 GLN E C 1
ATOM 8078 O O . GLN E 5 13 ? -21.18748 67.20566 51.36541 1.000 112.57043 13 GLN E O 1
ATOM 8084 N N . PRO E 5 14 ? -22.24840 65.29077 51.97266 1.000 128.66006 14 PRO E N 1
ATOM 8085 C CA . PRO E 5 14 ? -21.21361 64.91006 52.94515 1.000 125.41906 14 PRO E CA 1
ATOM 8086 C C . PRO E 5 14 ? -19.84153 64.83428 52.29956 1.000 127.84199 14 PRO E C 1
ATOM 8087 O O . PRO E 5 14 ? -19.65217 64.18342 51.26895 1.000 134.97697 14 PRO E O 1
ATOM 8091 N N . GLY E 5 15 ? -18.88747 65.52689 52.91255 1.000 116.91730 15 GLY E N 1
ATOM 8092 C CA . GLY E 5 15 ? -17.57597 65.70439 52.34471 1.000 111.89077 15 GLY E CA 1
ATOM 8093 C C . GLY E 5 15 ? -17.43013 66.95193 51.50987 1.000 105.35104 15 GLY E C 1
ATOM 8094 O O . GLY E 5 15 ? -16.30999 67.28005 51.10825 1.000 103.06744 15 GLY E O 1
ATOM 8095 N N . GLY E 5 16 ? -18.52258 67.65313 51.23196 1.000 105.44507 16 GLY E N 1
ATOM 8096 C CA . GLY E 5 16 ? -18.45717 68.90986 50.52750 1.000 105.00355 16 GLY E CA 1
ATOM 8097 C C . GLY E 5 16 ? -18.08434 70.03065 51.47093 1.000 102.13668 16 GLY E C 1
ATOM 8098 O O . GLY E 5 16 ? -17.63041 69.82116 52.59726 1.000 102.96282 16 GLY E O 1
ATOM 8099 N N . SER E 5 17 ? -18.30329 71.25269 51.00035 1.000 98.04503 17 SER E N 1
ATOM 8100 C CA . SER E 5 17 ? -17.94139 72.41204 51.79396 1.000 98.86522 17 SER E CA 1
ATOM 8101 C C . SER E 5 17 ? -18.78855 73.60522 51.37332 1.000 99.23732 17 SER E C 1
ATOM 8102 O O . SER E 5 17 ? -19.43189 73.59766 50.32152 1.000 104.19183 17 SER E O 1
ATOM 8105 N N . LEU E 5 18 ? -18.81561 74.61844 52.23232 1.000 93.68789 18 LEU E N 1
ATOM 8106 C CA . LEU E 5 18 ? -19.52638 75.85829 51.93248 1.000 99.04683 18 LEU E CA 1
ATOM 8107 C C . LEU E 5 18 ? -19.00638 76.93750 52.88029 1.000 103.24123 18 LEU E C 1
ATOM 8108 O O . LEU E 5 18 ? -18.44637 76.63372 53.94307 1.000 102.20770 18 LEU E O 1
ATOM 8113 N N . ARG E 5 19 ? -19.20335 78.20862 52.49980 1.000 97.92971 19 ARG E N 1
ATOM 8114 C CA . ARG E 5 19 ? -18.68489 79.33632 53.28341 1.000 93.83913 19 ARG E CA 1
ATOM 8115 C C . ARG E 5 19 ? -19.79974 80.23913 53.79368 1.000 79.41696 19 ARG E C 1
ATOM 8116 O O . ARG E 5 19 ? -20.46242 80.93064 53.01669 1.000 87.28297 19 ARG E O 1
ATOM 8124 N N . LEU E 5 20 ? -19.99396 80.24493 55.09224 1.000 77.33287 20 LEU E N 1
ATOM 8125 C CA . LEU E 5 20 ? -20.93180 81.19293 55.65673 1.000 90.38671 20 LEU E CA 1
ATOM 8126 C C . LEU E 5 20 ? -20.32563 82.59471 55.71691 1.000 83.86059 20 LEU E C 1
ATOM 8127 O O . LEU E 5 20 ? -19.10727 82.78900 55.69227 1.000 83.09359 20 LEU E O 1
ATOM 8132 N N . SER E 5 21 ? -21.20957 83.57718 55.83222 1.000 78.59295 21 SER E N 1
ATOM 8133 C CA . SER E 5 21 ? -20.81013 84.97265 55.86099 1.000 80.14039 21 SER E CA 1
ATOM 8134 C C . SER E 5 21 ? -21.65499 85.74140 56.86569 1.000 79.66708 21 SER E C 1
ATOM 8135 O O . SER E 5 21 ? -22.88590 85.75633 56.76936 1.000 79.63487 21 SER E O 1
ATOM 8138 N N . CYS E 5 22 ? -20.99355 86.41670 57.79125 1.000 82.93667 22 CYS E N 1
ATOM 8139 C CA . CYS E 5 22 ? -21.62393 87.25177 58.80730 1.000 78.44957 22 CYS E CA 1
ATOM 8140 C C . CYS E 5 22 ? -21.35076 88.71374 58.48114 1.000 85.36736 22 CYS E C 1
ATOM 8141 O O . CYS E 5 22 ? -20.21436 89.17531 58.60094 1.000 84.00321 22 CYS E O 1
ATOM 8144 N N . THR E 5 23 ? -22.38322 89.44769 58.07809 1.000 93.43567 23 THR E N 1
ATOM 8145 C CA . THR E 5 23 ? -22.22966 90.83953 57.68594 1.000 84.55128 23 THR E CA 1
ATOM 8146 C C . THR E 5 23 ? -22.94470 91.76686 58.64491 1.000 85.60443 23 THR E C 1
ATOM 8147 O O . THR E 5 23 ? -24.05207 91.48002 59.11092 1.000 83.58903 23 THR E O 1
ATOM 8151 N N . ALA E 5 24 ? -22.32590 92.89378 58.90498 1.000 94.98792 24 ALA E N 1
ATOM 8152 C CA . ALA E 5 24 ? -23.05165 93.91338 59.63094 1.000 106.58452 24 ALA E CA 1
ATOM 8153 C C . ALA E 5 24 ? -23.66941 94.88775 58.63407 1.000 118.69701 24 ALA E C 1
ATOM 8154 O O . ALA E 5 24 ? -23.38080 94.85953 57.43678 1.000 126.74851 24 ALA E O 1
ATOM 8156 N N . SER E 5 25 ? -24.56673 95.72840 59.12694 1.000 98.98298 25 SER E N 1
ATOM 8157 C CA . SER E 5 25 ? -25.08765 96.79652 58.28621 1.000 103.29832 25 SER E CA 1
ATOM 8158 C C . SER E 5 25 ? -25.62437 97.86116 59.21853 1.000 97.27372 25 SER E C 1
ATOM 8159 O O . SER E 5 25 ? -26.46216 97.56862 60.07585 1.000 95.55734 25 SER E O 1
ATOM 8162 N N . GLY E 5 26 ? -25.12515 99.07594 59.06842 1.000 93.16136 26 GLY E N 1
ATOM 8163 C CA . GLY E 5 26 ? -25.44787 100.16281 59.95649 1.000 88.59114 26 GLY E CA 1
ATOM 8164 C C . GLY E 5 26 ? -24.38639 100.40153 60.99752 1.000 94.00623 26 GLY E C 1
ATOM 8165 O O . GLY E 5 26 ? -24.48619 101.37202 61.75285 1.000 97.35216 26 GLY E O 1
ATOM 8166 N N . PHE E 5 27 ? -23.40255 99.51392 61.08189 1.000 89.15380 27 PHE E N 1
ATOM 8167 C CA . PHE E 5 27 ? -22.28156 99.63937 61.99837 1.000 83.84423 27 PHE E CA 1
ATOM 8168 C C . PHE E 5 27 ? -21.13828 98.84573 61.38909 1.000 79.83192 27 PHE E C 1
ATOM 8169 O O . PHE E 5 27 ? -21.31536 98.14238 60.39406 1.000 82.14959 27 PHE E O 1
ATOM 8177 N N . THR E 5 28 ? -19.96405 98.95095 61.98839 1.000 79.16528 28 THR E N 1
ATOM 8178 C CA . THR E 5 28 ? -18.81364 98.24552 61.45390 1.000 80.43672 28 THR E CA 1
ATOM 8179 C C . THR E 5 28 ? -18.45051 97.06832 62.34462 1.000 77.37948 28 THR E C 1
ATOM 8180 O O . THR E 5 28 ? -18.47514 97.16588 63.57643 1.000 74.38371 28 THR E O 1
ATOM 8184 N N . LEU E 5 29 ? -18.12340 95.95311 61.69518 1.000 77.33293 29 LEU E N 1
ATOM 8185 C CA . LEU E 5 29 ? -17.77229 94.74776 62.42213 1.000 77.26887 29 LEU E CA 1
ATOM 8186 C C . LEU E 5 29 ? -16.51690 94.93171 63.25068 1.000 82.59195 29 LEU E C 1
ATOM 8187 O O . LEU E 5 29 ? -16.45983 94.47170 64.39451 1.000 85.75736 29 LEU E O 1
ATOM 8192 N N . ASP E 5 30 ? -15.51766 95.63408 62.71527 1.000 93.49607 30 ASP E N 1
ATOM 8193 C CA . ASP E 5 30 ? -14.26667 95.83484 63.43741 1.000 93.39927 30 ASP E CA 1
ATOM 8194 C C . ASP E 5 30 ? -14.46942 96.36615 64.84149 1.000 90.74015 30 ASP E C 1
ATOM 8195 O O . ASP E 5 30 ? -13.59714 96.16696 65.68891 1.000 93.37569 30 ASP E O 1
ATOM 8200 N N . ASP E 5 31 ? -15.59358 97.02269 65.12326 1.000 67.85852 31 ASP E N 1
ATOM 8201 C CA . ASP E 5 31 ? -15.85655 97.41850 66.50197 1.000 69.77744 31 ASP E CA 1
ATOM 8202 C C . ASP E 5 31 ? -16.25827 96.27329 67.40008 1.000 70.47906 31 ASP E C 1
ATOM 8203 O O . ASP E 5 31 ? -16.45619 96.48953 68.60442 1.000 63.37560 31 ASP E O 1
ATOM 8208 N N . TYR E 5 32 ? -16.38691 95.06978 66.85359 1.000 78.26914 32 TYR E N 1
ATOM 8209 C CA . TYR E 5 32 ? -16.93667 93.92974 67.56778 1.000 66.55958 32 TYR E CA 1
ATOM 8210 C C . TYR E 5 32 ? -16.08930 92.69511 67.32694 1.000 68.06145 32 TYR E C 1
ATOM 8211 O O . TYR E 5 32 ? -15.62651 92.43724 66.20976 1.000 70.57927 32 TYR E O 1
ATOM 8220 N N . ALA E 5 33 ? -15.87543 91.95002 68.39094 1.000 67.57576 33 ALA E N 1
ATOM 8221 C CA . ALA E 5 33 ? -15.37063 90.60227 68.26871 1.000 68.78216 33 ALA E CA 1
ATOM 8222 C C . ALA E 5 33 ? -16.51912 89.74260 67.77493 1.000 64.94505 33 ALA E C 1
ATOM 8223 O O . ALA E 5 33 ? -17.66783 89.92451 68.20321 1.000 66.08564 33 ALA E O 1
ATOM 8225 N N . ILE E 5 34 ? -16.22741 88.83736 66.84870 1.000 63.99813 34 ILE E N 1
ATOM 8226 C CA . ILE E 5 34 ? -17.28129 88.09713 66.17489 1.000 63.41504 34 ILE E CA 1
ATOM 8227 C C . ILE E 5 34 ? -17.10929 86.62135 66.46885 1.000 71.21594 34 ILE E C 1
ATOM 8228 O O . ILE E 5 34 ? -16.03293 86.05838 66.25165 1.000 71.53624 34 ILE E O 1
ATOM 8233 N N . GLY E 5 35 ? -18.17138 85.98619 66.93698 1.000 73.24083 35 GLY E N 1
ATOM 8234 C CA . GLY E 5 35 ? -18.16673 84.54642 67.17786 1.000 75.16391 35 GLY E CA 1
ATOM 8235 C C . GLY E 5 35 ? -19.20365 83.83641 66.32795 1.000 69.76427 35 GLY E C 1
ATOM 8236 O O . GLY E 5 35 ? -20.33031 84.30198 66.20132 1.000 70.76694 35 GLY E O 1
ATOM 8237 N N . TRP E 5 36 ? -18.80441 82.71881 65.73629 1.000 68.32611 36 TRP E N 1
ATOM 8238 C CA . TRP E 5 36 ? -19.71252 81.82506 65.03945 1.000 72.91202 36 TRP E CA 1
ATOM 8239 C C . TRP E 5 36 ? -20.19767 80.75033 65.99270 1.000 75.01884 36 TRP E C 1
ATOM 8240 O O . TRP E 5 36 ? -19.39672 80.13223 66.70683 1.000 79.48664 36 TRP E O 1
ATOM 8251 N N . PHE E 5 37 ? -21.49995 80.51346 65.96821 1.000 78.03472 37 PHE E N 1
ATOM 8252 C CA . PHE E 5 37 ? -22.18568 79.53796 66.79659 1.000 83.27415 37 PHE E CA 1
ATOM 8253 C C . PHE E 5 37 ? -23.07809 78.67331 65.91498 1.000 85.82145 37 PHE E C 1
ATOM 8254 O O . PHE E 5 37 ? -23.30700 78.96254 64.73751 1.000 89.68708 37 PHE E O 1
ATOM 8262 N N . ARG E 5 38 ? -23.63633 77.63100 66.51806 1.000 93.64426 38 ARG E N 1
ATOM 8263 C CA . ARG E 5 38 ? -24.28415 76.57814 65.74210 1.000 90.99001 38 ARG E CA 1
ATOM 8264 C C . ARG E 5 38 ? -25.17252 75.78327 66.69136 1.000 90.49194 38 ARG E C 1
ATOM 8265 O O . ARG E 5 38 ? -24.66478 75.15466 67.62323 1.000 94.35034 38 ARG E O 1
ATOM 8273 N N . GLN E 5 39 ? -26.48702 75.84728 66.48230 1.000 90.73941 39 GLN E N 1
ATOM 8274 C CA . GLN E 5 39 ? -27.47400 75.12915 67.29198 1.000 98.37738 39 GLN E CA 1
ATOM 8275 C C . GLN E 5 39 ? -28.13025 74.03514 66.45026 1.000 101.75699 39 GLN E C 1
ATOM 8276 O O . GLN E 5 39 ? -28.81843 74.32043 65.46012 1.000 103.25455 39 GLN E O 1
ATOM 8282 N N . ALA E 5 40 ? -27.86257 72.78623 66.82468 1.000 116.55664 40 ALA E N 1
ATOM 8283 C CA . ALA E 5 40 ? -28.46553 71.61210 66.21354 1.000 113.59366 40 ALA E CA 1
ATOM 8284 C C . ALA E 5 40 ? -29.93128 71.48743 66.64109 1.000 122.26200 40 ALA E C 1
ATOM 8285 O O . ALA E 5 40 ? -30.36624 72.16959 67.57374 1.000 121.89521 40 ALA E O 1
ATOM 8287 N N . PRO E 5 41 ? -30.73293 70.66379 65.93778 1.000 140.17587 41 PRO E N 1
ATOM 8288 C CA . PRO E 5 41 ? -32.19069 70.68912 66.19598 1.000 138.62823 41 PRO E CA 1
ATOM 8289 C C . PRO E 5 41 ? -32.56198 70.42725 67.64298 1.000 131.68257 41 PRO E C 1
ATOM 8290 O O . PRO E 5 41 ? -33.41484 71.13664 68.19040 1.000 135.86637 41 PRO E O 1
ATOM 8294 N N . GLY E 5 42 ? -31.94351 69.43989 68.28739 1.000 118.54984 42 GLY E N 1
ATOM 8295 C CA . GLY E 5 42 ? -32.29677 69.17205 69.66335 1.000 114.53698 42 GLY E CA 1
ATOM 8296 C C . GLY E 5 42 ? -31.19604 69.44712 70.66635 1.000 119.69999 42 GLY E C 1
ATOM 8297 O O . GLY E 5 42 ? -31.28144 69.02593 71.82550 1.000 119.53705 42 GLY E O 1
ATOM 8298 N N . LYS E 5 43 ? -30.16771 70.17070 70.25367 1.000 113.95401 43 LYS E N 1
ATOM 8299 C CA . LYS E 5 43 ? -29.03669 70.44404 71.12007 1.000 98.61095 43 LYS E CA 1
ATOM 8300 C C . LYS E 5 43 ? -29.12889 71.87695 71.60781 1.000 103.83557 43 LYS E C 1
ATOM 8301 O O . LYS E 5 43 ? -30.07023 72.60279 71.28255 1.000 106.51423 43 LYS E O 1
ATOM 8307 N N . GLU E 5 44 ? -28.18183 72.25063 72.46465 1.000 108.88944 44 GLU E N 1
ATOM 8308 C CA . GLU E 5 44 ? -27.99446 73.62660 72.90980 1.000 103.19539 44 GLU E CA 1
ATOM 8309 C C . GLU E 5 44 ? -27.03027 74.34143 71.96860 1.000 98.13696 44 GLU E C 1
ATOM 8310 O O . GLU E 5 44 ? -26.27870 73.71027 71.20535 1.000 94.92669 44 GLU E O 1
ATOM 8316 N N . ARG E 5 45 ? -27.08077 75.67410 72.00698 1.000 97.76381 45 ARG E N 1
ATOM 8317 C CA . ARG E 5 45 ? -26.25228 76.45469 71.09500 1.000 95.75544 45 ARG E CA 1
ATOM 8318 C C . ARG E 5 45 ? -24.78158 76.25100 71.41494 1.000 86.56060 45 ARG E C 1
ATOM 8319 O O . ARG E 5 45 ? -24.37563 76.25397 72.57915 1.000 86.85663 45 ARG E O 1
ATOM 8327 N N . GLU E 5 46 ? -23.98388 76.08851 70.36911 1.000 82.22619 46 GLU E N 1
ATOM 8328 C CA . GLU E 5 46 ? -22.60902 75.63398 70.49788 1.000 81.83722 46 GLU E CA 1
ATOM 8329 C C . GLU E 5 46 ? -21.69393 76.65697 69.84245 1.000 88.79262 46 GLU E C 1
ATOM 8330 O O . GLU E 5 46 ? -21.73841 76.82327 68.61832 1.000 91.01855 46 GLU E O 1
ATOM 8336 N N . GLY E 5 47 ? -20.83962 77.30298 70.63842 1.000 84.35465 47 GLY E N 1
ATOM 8337 C CA . GLY E 5 47 ? -19.79571 78.14526 70.06265 1.000 79.26001 47 GLY E CA 1
ATOM 8338 C C . GLY E 5 47 ? -18.79361 77.30162 69.27563 1.000 76.72304 47 GLY E C 1
ATOM 8339 O O . GLY E 5 47 ? -18.22763 76.33321 69.79608 1.000 77.24117 47 GLY E O 1
ATOM 8340 N N . ILE E 5 48 ? -18.56878 77.66818 68.01744 1.000 72.47862 48 ILE E N 1
ATOM 8341 C CA . ILE E 5 48 ? -17.72478 76.86294 67.14859 1.000 78.40738 48 ILE E CA 1
ATOM 8342 C C . ILE E 5 48 ? -16.48434 77.62621 66.72323 1.000 88.13077 48 ILE E C 1
ATOM 8343 O O . ILE E 5 48 ? -15.45570 77.01177 66.40325 1.000 88.22533 48 ILE E O 1
ATOM 8348 N N . SER E 5 49 ? -16.56924 78.95604 66.66601 1.000 84.84911 49 SER E N 1
ATOM 8349 C CA . SER E 5 49 ? -15.38320 79.69388 66.24250 1.000 79.33607 49 SER E CA 1
ATOM 8350 C C . SER E 5 49 ? -15.52748 81.16008 66.58377 1.000 77.61294 49 SER E C 1
ATOM 8351 O O . SER E 5 49 ? -16.58021 81.61022 67.03878 1.000 82.44257 49 SER E O 1
ATOM 8354 N N . CYS E 5 50 ? -14.43161 81.89514 66.38206 1.000 79.26556 50 CYS E N 1
ATOM 8355 C CA . CYS E 5 50 ? -14.42937 83.31575 66.74464 1.000 77.09196 50 CYS E CA 1
ATOM 8356 C C . CYS E 5 50 ? -13.12372 84.06928 66.43694 1.000 80.65857 50 CYS E C 1
ATOM 8357 O O . CYS E 5 50 ? -12.04082 83.47615 66.44469 1.000 82.13134 50 CYS E O 1
ATOM 8360 N N . ILE E 5 51 ? -13.23233 85.40312 66.21875 1.000 84.86922 51 ILE E N 1
ATOM 8361 C CA . ILE E 5 51 ? -12.10650 86.28319 65.87026 1.000 75.07767 51 ILE E CA 1
ATOM 8362 C C . ILE E 5 51 ? -12.16996 87.60602 66.62227 1.000 68.85903 51 ILE E C 1
ATOM 8363 O O . ILE E 5 51 ? -13.23443 88.23019 66.76778 1.000 68.24580 51 ILE E O 1
ATOM 8368 N N . SER E 5 52 ? -10.98916 88.05682 67.02845 1.000 74.25667 52 SER E N 1
ATOM 8369 C CA . SER E 5 52 ? -10.78330 89.28017 67.78795 1.000 77.79154 52 SER E CA 1
ATOM 8370 C C . SER E 5 52 ? -10.82905 90.53772 66.90782 1.000 77.52908 52 SER E C 1
ATOM 8371 O O . SER E 5 52 ? -10.46905 90.52436 65.71647 1.000 64.92650 52 SER E O 1
ATOM 8374 N N . ARG E 5 53 ? -11.24202 91.65136 67.53822 1.000 75.64213 53 ARG E N 1
ATOM 8375 C CA . ARG E 5 53 ? -11.19229 92.94875 66.87252 1.000 68.10812 53 ARG E CA 1
ATOM 8376 C C . ARG E 5 53 ? -9.80312 93.23598 66.31780 1.000 72.25989 53 ARG E C 1
ATOM 8377 O O . ARG E 5 53 ? -9.66765 93.79586 65.22736 1.000 75.18796 53 ARG E O 1
ATOM 8385 N N . SER E 5 54 ? -8.75670 92.83960 67.03522 1.000 69.98991 54 SER E N 1
ATOM 8386 C CA . SER E 5 54 ? -7.42941 92.88191 66.44142 1.000 67.53052 54 SER E CA 1
ATOM 8387 C C . SER E 5 54 ? -7.36806 92.03981 65.18395 1.000 70.60362 54 SER E C 1
ATOM 8388 O O . SER E 5 54 ? -6.52786 92.29156 64.31676 1.000 74.12623 54 SER E O 1
ATOM 8391 N N . GLY E 5 55 ? -8.21606 91.01833 65.07668 1.000 70.01378 55 GLY E N 1
ATOM 8392 C CA . GLY E 5 55 ? -8.03547 90.09826 63.98051 1.000 72.42230 55 GLY E CA 1
ATOM 8393 C C . GLY E 5 55 ? -6.81347 89.22975 64.09729 1.000 69.18203 55 GLY E C 1
ATOM 8394 O O . GLY E 5 55 ? -6.50874 88.46517 63.17452 1.000 63.33145 55 GLY E O 1
ATOM 8395 N N . SER E 5 56 ? -6.12573 89.27964 65.22146 1.000 71.93510 56 SER E N 1
ATOM 8396 C CA . SER E 5 56 ? -4.92237 88.47643 65.37519 1.000 76.13297 56 SER E CA 1
ATOM 8397 C C . SER E 5 56 ? -5.18795 87.12909 66.01954 1.000 76.64616 56 SER E C 1
ATOM 8398 O O . SER E 5 56 ? -4.42362 86.18287 65.79514 1.000 76.45222 56 SER E O 1
ATOM 8401 N N . SER E 5 57 ? -6.27894 87.01546 66.78068 1.000 81.92196 57 SER E N 1
ATOM 8402 C CA . SER E 5 57 ? -6.58334 85.83722 67.58483 1.000 82.61341 57 SER E CA 1
ATOM 8403 C C . SER E 5 57 ? -7.83129 85.11133 67.09086 1.000 82.07868 57 SER E C 1
ATOM 8404 O O . SER E 5 57 ? -8.86789 85.74267 66.82616 1.000 83.16189 57 SER E O 1
ATOM 8407 N N . THR E 5 58 ? -7.74051 83.78186 66.99805 1.000 80.80748 58 THR E N 1
ATOM 8408 C CA . THR E 5 58 ? -8.87387 82.97590 66.57682 1.000 84.57636 58 THR E CA 1
ATOM 8409 C C . THR E 5 58 ? -9.02060 81.74525 67.45784 1.000 96.00336 58 THR E C 1
ATOM 8410 O O . THR E 5 58 ? -8.03466 81.10494 67.83134 1.000 94.68953 58 THR E O 1
ATOM 8414 N N . THR E 5 59 ? -10.27751 81.37238 67.71670 1.000 98.30383 59 THR E N 1
ATOM 8415 C CA . THR E 5 59 ? -10.58755 80.15383 68.46368 1.000 95.45959 59 THR E CA 1
ATOM 8416 C C . THR E 5 59 ? -11.52865 79.24300 67.67806 1.000 95.18265 59 THR E C 1
ATOM 8417 O O . THR E 5 59 ? -12.46808 79.71241 67.02449 1.000 93.21006 59 THR E O 1
ATOM 8421 N N . TYR E 5 60 ? -11.26639 77.93903 67.73803 1.000 87.68203 60 TYR E N 1
ATOM 8422 C CA . TYR E 5 60 ? -12.17277 76.94621 67.18002 1.000 96.50926 60 TYR E CA 1
ATOM 8423 C C . TYR E 5 60 ? -12.47657 75.86372 68.20773 1.000 101.85290 60 TYR E C 1
ATOM 8424 O O . TYR E 5 60 ? -11.62840 75.51267 69.03514 1.000 100.08496 60 TYR E O 1
ATOM 8433 N N . ALA E 5 61 ? -13.69589 75.32627 68.12684 1.000 105.53263 61 ALA E N 1
ATOM 8434 C CA . ALA E 5 61 ? -14.10482 74.17822 68.92521 1.000 101.26539 61 ALA E CA 1
ATOM 8435 C C . ALA E 5 61 ? -13.48853 72.90083 68.37571 1.000 99.75228 61 ALA E C 1
ATOM 8436 O O . ALA E 5 61 ? -13.16563 72.79725 67.18958 1.000 96.54121 61 ALA E O 1
ATOM 8438 N N . ASP E 5 62 ? -13.33141 71.91573 69.25546 1.000 99.56192 62 ASP E N 1
ATOM 8439 C CA . ASP E 5 62 ? -12.70406 70.67559 68.82463 1.000 102.09444 62 ASP E CA 1
ATOM 8440 C C . ASP E 5 62 ? -13.53782 69.95876 67.77889 1.000 98.16129 62 ASP E C 1
ATOM 8441 O O . ASP E 5 62 ? -12.98874 69.16589 67.00257 1.000 95.27438 62 ASP E O 1
ATOM 8446 N N . SER E 5 63 ? -14.84860 70.21899 67.74782 1.000 98.85765 63 SER E N 1
ATOM 8447 C CA . SER E 5 63 ? -15.69611 69.65573 66.70348 1.000 92.55782 63 SER E CA 1
ATOM 8448 C C . SER E 5 63 ? -15.23723 70.12376 65.33226 1.000 93.99342 63 SER E C 1
ATOM 8449 O O . SER E 5 63 ? -15.00033 69.31301 64.42996 1.000 94.10051 63 SER E O 1
ATOM 8452 N N . VAL E 5 64 ? -15.03005 71.42963 65.17810 1.000 97.90089 64 VAL E N 1
ATOM 8453 C CA . VAL E 5 64 ? -14.75435 71.98758 63.86260 1.000 99.76259 64 VAL E CA 1
ATOM 8454 C C . VAL E 5 64 ? -13.27061 72.24845 63.61948 1.000 99.93831 64 VAL E C 1
ATOM 8455 O O . VAL E 5 64 ? -12.87913 72.48171 62.46402 1.000 96.22416 64 VAL E O 1
ATOM 8459 N N . LYS E 5 65 ? -12.43493 72.15345 64.65101 1.000 110.82439 65 LYS E N 1
ATOM 8460 C CA . LYS E 5 65 ? -10.99926 72.41355 64.56092 1.000 114.96544 65 LYS E CA 1
ATOM 8461 C C . LYS E 5 65 ? -10.36288 71.68244 63.38250 1.000 116.24267 65 LYS E C 1
ATOM 8462 O O . LYS E 5 65 ? -10.48155 70.46307 63.26148 1.000 126.59294 65 LYS E O 1
ATOM 8468 N N . GLY E 5 66 ? -9.68412 72.42450 62.51110 1.000 104.95568 66 GLY E N 1
ATOM 8469 C CA . GLY E 5 66 ? -9.02515 71.83856 61.36185 1.000 95.00018 66 GLY E CA 1
ATOM 8470 C C . GLY E 5 66 ? -9.88600 71.70934 60.12072 1.000 101.05121 66 GLY E C 1
ATOM 8471 O O . GLY E 5 66 ? -9.37328 71.33666 59.05941 1.000 104.10479 66 GLY E O 1
ATOM 8472 N N . ARG E 5 67 ? -11.17969 71.99283 60.21806 1.000 99.96900 67 ARG E N 1
ATOM 8473 C CA . ARG E 5 67 ? -12.07421 72.02169 59.06729 1.000 98.18132 67 ARG E CA 1
ATOM 8474 C C . ARG E 5 67 ? -12.60363 73.42020 58.79413 1.000 96.59661 67 ARG E C 1
ATOM 8475 O O . ARG E 5 67 ? -12.60042 73.87329 57.64625 1.000 97.71600 67 ARG E O 1
ATOM 8483 N N . PHE E 5 68 ? -13.07199 74.11545 59.82035 1.000 95.38632 68 PHE E N 1
ATOM 8484 C CA . PHE E 5 68 ? -13.56432 75.47166 59.66997 1.000 91.98022 68 PHE E CA 1
ATOM 8485 C C . PHE E 5 68 ? -12.44121 76.46999 59.91786 1.000 89.58125 68 PHE E C 1
ATOM 8486 O O . PHE E 5 68 ? -11.61388 76.27973 60.81184 1.000 94.18585 68 PHE E O 1
ATOM 8494 N N . THR E 5 69 ? -12.44713 77.56225 59.15024 1.000 89.21889 69 THR E N 1
ATOM 8495 C CA . THR E 5 69 ? -11.50441 78.67184 59.35119 1.000 86.89576 69 THR E CA 1
ATOM 8496 C C . THR E 5 69 ? -12.26756 79.98422 59.27153 1.000 81.49813 69 THR E C 1
ATOM 8497 O O . THR E 5 69 ? -12.95052 80.24187 58.27883 1.000 87.19227 69 THR E O 1
ATOM 8501 N N . ILE E 5 70 ? -12.16617 80.80787 60.30562 1.000 79.62127 70 ILE E N 1
ATOM 8502 C CA . ILE E 5 70 ? -12.85899 82.08258 60.34056 1.000 78.98000 70 ILE E CA 1
ATOM 8503 C C . ILE E 5 70 ? -11.90553 83.18876 59.91039 1.000 83.90986 70 ILE E C 1
ATOM 8504 O O . ILE E 5 70 ? -10.68244 83.05637 59.98824 1.000 81.64948 70 ILE E O 1
ATOM 8509 N N . SER E 5 71 ? -12.47817 84.30615 59.45192 1.000 80.77351 71 SER E N 1
ATOM 8510 C CA . SER E 5 71 ? -11.69079 85.39649 58.88420 1.000 76.83385 71 SER E CA 1
ATOM 8511 C C . SER E 5 71 ? -12.46204 86.71462 58.94834 1.000 75.98595 71 SER E C 1
ATOM 8512 O O . SER E 5 71 ? -13.68670 86.72147 58.82489 1.000 73.91586 71 SER E O 1
ATOM 8515 N N . ARG E 5 72 ? -11.74489 87.82012 59.19387 1.000 75.52871 72 ARG E N 1
ATOM 8516 C CA . ARG E 5 72 ? -12.31786 89.15566 59.07703 1.000 76.92733 72 ARG E CA 1
ATOM 8517 C C . ARG E 5 72 ? -11.93410 89.73716 57.72724 1.000 90.41881 72 ARG E C 1
ATOM 8518 O O . ARG E 5 72 ? -10.74663 89.79178 57.38110 1.000 91.38618 72 ARG E O 1
ATOM 8526 N N . ASP E 5 73 ? -12.93811 90.17240 56.97454 1.000 97.95292 73 ASP E N 1
ATOM 8527 C CA . ASP E 5 73 ? -12.77280 90.92970 55.74183 1.000 101.92738 73 ASP E CA 1
ATOM 8528 C C . ASP E 5 73 ? -13.14806 92.36984 56.08508 1.000 104.27422 73 ASP E C 1
ATOM 8529 O O . ASP E 5 73 ? -14.34016 92.72178 56.12474 1.000 105.52772 73 ASP E O 1
ATOM 8534 N N . ARG E 5 74 ? -12.10599 93.17107 56.39084 1.000 101.82520 74 ARG E N 1
ATOM 8535 C CA . ARG E 5 74 ? -12.29459 94.56639 56.77155 1.000 102.33743 74 ARG E CA 1
ATOM 8536 C C . ARG E 5 74 ? -12.89283 95.36488 55.63419 1.000 102.62519 74 ARG E C 1
ATOM 8537 O O . ARG E 5 74 ? -13.80233 96.18068 55.84184 1.000 100.63564 74 ARG E O 1
ATOM 8545 N N . ALA E 5 75 ? -12.38951 95.13903 54.42223 1.000 107.04053 75 ALA E N 1
ATOM 8546 C CA . ALA E 5 75 ? -12.85146 95.89486 53.26758 1.000 103.02126 75 ALA E CA 1
ATOM 8547 C C . ALA E 5 75 ? -14.34145 95.70254 53.05718 1.000 99.73286 75 ALA E C 1
ATOM 8548 O O . ALA E 5 75 ? -15.04354 96.63013 52.63364 1.000 95.04836 75 ALA E O 1
ATOM 8550 N N . GLU E 5 76 ? -14.84314 94.50184 53.34974 1.000 103.23845 76 GLU E N 1
ATOM 8551 C CA . GLU E 5 76 ? -16.23240 94.16649 53.07695 1.000 103.31308 76 GLU E CA 1
ATOM 8552 C C . GLU E 5 76 ? -17.10509 94.10299 54.32234 1.000 93.56807 76 GLU E C 1
ATOM 8553 O O . GLU E 5 76 ? -18.25539 93.66837 54.23755 1.000 91.25086 76 GLU E O 1
ATOM 8559 N N . ASN E 5 77 ? -16.59816 94.54955 55.46081 1.000 94.17619 77 ASN E N 1
ATOM 8560 C CA . ASN E 5 77 ? -17.36472 94.58026 56.70003 1.000 88.49277 77 ASN E CA 1
ATOM 8561 C C . ASN E 5 77 ? -18.04662 93.25058 56.96641 1.000 78.22710 77 ASN E C 1
ATOM 8562 O O . ASN E 5 77 ? -19.18007 93.20231 57.43592 1.000 77.66319 77 ASN E O 1
ATOM 8567 N N . THR E 5 78 ? -17.35617 92.15855 56.65845 1.000 76.24963 78 THR E N 1
ATOM 8568 C CA . THR E 5 78 ? -17.93857 90.85234 56.92035 1.000 82.58503 78 THR E CA 1
ATOM 8569 C C . THR E 5 78 ? -16.89615 89.98797 57.61589 1.000 88.21027 78 THR E C 1
ATOM 8570 O O . THR E 5 78 ? -15.70001 90.29393 57.61000 1.000 89.94516 78 THR E O 1
ATOM 8574 N N . VAL E 5 79 ? -17.37928 88.95257 58.29884 1.000 82.38639 79 VAL E N 1
ATOM 8575 C CA . VAL E 5 79 ? -16.54173 87.88792 58.81948 1.000 75.99913 79 VAL E CA 1
ATOM 8576 C C . VAL E 5 79 ? -16.99395 86.60379 58.14287 1.000 80.62376 79 VAL E C 1
ATOM 8577 O O . VAL E 5 79 ? -18.17564 86.25833 58.18156 1.000 86.85568 79 VAL E O 1
ATOM 8581 N N . TYR E 5 80 ? -16.07224 85.90845 57.50999 1.000 80.61151 80 TYR E N 1
ATOM 8582 C CA . TYR E 5 80 ? -16.39954 84.66860 56.82421 1.000 79.49720 80 TYR E CA 1
ATOM 8583 C C . TYR E 5 80 ? -16.07008 83.46523 57.69407 1.000 78.25670 80 TYR E C 1
ATOM 8584 O O . TYR E 5 80 ? -15.08901 83.46796 58.43942 1.000 80.51646 80 TYR E O 1
ATOM 8593 N N . LEU E 5 81 ? -16.87375 82.41240 57.55857 1.000 83.02021 81 LEU E N 1
ATOM 8594 C CA . LEU E 5 81 ? -16.56943 81.10545 58.14043 1.000 84.21241 81 LEU E CA 1
ATOM 8595 C C . LEU E 5 81 ? -16.48294 80.08240 57.01183 1.000 81.45209 81 LEU E C 1
ATOM 8596 O O . LEU E 5 81 ? -17.44684 79.88687 56.27756 1.000 88.06179 81 LEU E O 1
ATOM 8601 N N . GLN E 5 82 ? -15.34386 79.43019 56.86752 1.000 83.01688 82 GLN E N 1
ATOM 8602 C CA . GLN E 5 82 ? -15.11216 78.49239 55.77451 1.000 86.64219 82 GLN E CA 1
ATOM 8603 C C . GLN E 5 82 ? -15.20967 77.05835 56.28411 1.000 93.22084 82 GLN E C 1
ATOM 8604 O O . GLN E 5 82 ? -14.33344 76.61019 57.03198 1.000 99.28380 82 GLN E O 1
ATOM 8610 N N . MET E 5 83 ? -16.27690 76.34783 55.91540 1.000 94.44628 83 MET E N 1
ATOM 8611 C CA . MET E 5 83 ? -16.53235 74.99149 56.39295 1.000 100.05681 83 MET E CA 1
ATOM 8612 C C . MET E 5 83 ? -16.15390 73.98313 55.31332 1.000 96.66258 83 MET E C 1
ATOM 8613 O O . MET E 5 83 ? -16.76551 73.97393 54.24334 1.000 101.43206 83 MET E O 1
ATOM 8618 N N . ASN E 5 84 ? -15.15847 73.14078 55.58538 1.000 94.81115 84 ASN E N 1
ATOM 8619 C CA . ASN E 5 84 ? -14.79852 72.03584 54.69614 1.000 100.04661 84 ASN E CA 1
ATOM 8620 C C . ASN E 5 84 ? -14.99976 70.69521 55.38786 1.000 98.70341 84 ASN E C 1
ATOM 8621 O O . ASN E 5 84 ? -15.16468 70.61571 56.60721 1.000 98.55817 84 ASN E O 1
ATOM 8626 N N . SER E 5 85 ? -14.94445 69.63391 54.58508 1.000 94.40867 85 SER E N 1
ATOM 8627 C CA . SER E 5 85 ? -15.15250 68.28194 55.07554 1.000 99.07326 85 SER E CA 1
ATOM 8628 C C . SER E 5 85 ? -16.40800 68.22156 55.93383 1.000 103.35942 85 SER E C 1
ATOM 8629 O O . SER E 5 85 ? -16.41369 67.68539 57.04656 1.000 103.20969 85 SER E O 1
ATOM 8632 N N . LEU E 5 86 ? -17.47572 68.81193 55.41513 1.000 99.72984 86 LEU E N 1
ATOM 8633 C CA . LEU E 5 86 ? -18.72815 68.83354 56.14808 1.000 101.61626 86 LEU E CA 1
ATOM 8634 C C . LEU E 5 86 ? -19.26167 67.41331 56.33669 1.000 111.38673 86 LEU E C 1
ATOM 8635 O O . LEU E 5 86 ? -19.34472 66.62030 55.38961 1.000 111.49203 86 LEU E O 1
ATOM 8640 N N . LYS E 5 87 ? -19.54622 67.07721 57.58254 1.000 106.40211 87 LYS E N 1
ATOM 8641 C CA . LYS E 5 87 ? -20.06896 65.79812 57.98854 1.000 103.24330 87 LYS E CA 1
ATOM 8642 C C . LYS E 5 87 ? -21.52007 65.95942 58.40830 1.000 105.61966 87 LYS E C 1
ATOM 8643 O O . LYS E 5 87 ? -21.93351 67.05154 58.80639 1.000 106.35803 87 LYS E O 1
ATOM 8649 N N . PRO E 5 88 ? -22.31759 64.88897 58.35317 1.000 112.52297 88 PRO E N 1
ATOM 8650 C CA . PRO E 5 88 ? -23.73817 64.99210 58.72871 1.000 106.83395 88 PRO E CA 1
ATOM 8651 C C . PRO E 5 88 ? -24.00510 65.72088 60.02839 1.000 105.01874 88 PRO E C 1
ATOM 8652 O O . PRO E 5 88 ? -25.03480 66.39210 60.14537 1.000 102.92891 88 PRO E O 1
ATOM 8656 N N . GLU E 5 89 ? -23.09931 65.62318 61.00269 1.000 115.66320 89 GLU E N 1
ATOM 8657 C CA . GLU E 5 89 ? -23.32408 66.23461 62.30947 1.000 113.35062 89 GLU E CA 1
ATOM 8658 C C . GLU E 5 89 ? -23.26301 67.75501 62.25665 1.000 111.10811 89 GLU E C 1
ATOM 8659 O O . GLU E 5 89 ? -23.88922 68.42556 63.08699 1.000 107.32479 89 GLU E O 1
ATOM 8665 N N . ASP E 5 90 ? -22.51258 68.32071 61.30486 1.000 106.51209 90 ASP E N 1
ATOM 8666 C CA . ASP E 5 90 ? -22.38199 69.76922 61.24602 1.000 98.38254 90 ASP E CA 1
ATOM 8667 C C . ASP E 5 90 ? -23.70154 70.43972 60.90315 1.000 98.20044 90 ASP E C 1
ATOM 8668 O O . ASP E 5 90 ? -23.81078 71.66647 61.02700 1.000 95.72776 90 ASP E O 1
ATOM 8673 N N . THR E 5 91 ? -24.69947 69.65625 60.50427 1.000 96.77211 91 THR E N 1
ATOM 8674 C CA . THR E 5 91 ? -25.97486 70.19054 60.06043 1.000 96.34188 91 THR E CA 1
ATOM 8675 C C . THR E 5 91 ? -26.66145 70.86678 61.23934 1.000 92.65000 91 THR E C 1
ATOM 8676 O O . THR E 5 91 ? -26.94295 70.22342 62.25537 1.000 98.61931 91 THR E O 1
ATOM 8680 N N . ALA E 5 92 ? -26.90561 72.16262 61.12009 1.000 93.77168 92 ALA E N 1
ATOM 8681 C CA . ALA E 5 92 ? -27.56422 72.90440 62.18791 1.000 96.80573 92 ALA E CA 1
ATOM 8682 C C . ALA E 5 92 ? -27.85970 74.31097 61.69256 1.000 92.83125 92 ALA E C 1
ATOM 8683 O O . ALA E 5 92 ? -27.57163 74.67397 60.54634 1.000 92.69054 92 ALA E O 1
ATOM 8685 N N . ASP E 5 93 ? -28.44687 75.10058 62.57311 1.000 93.36179 93 ASP E N 1
ATOM 8686 C CA . ASP E 5 93 ? -28.54360 76.52015 62.32907 1.000 89.16746 93 ASP E CA 1
ATOM 8687 C C . ASP E 5 93 ? -27.26881 77.21832 62.77954 1.000 90.62566 93 ASP E C 1
ATOM 8688 O O . ASP E 5 93 ? -26.72848 76.92701 63.84895 1.000 88.88646 93 ASP E O 1
ATOM 8693 N N . TYR E 5 94 ? -26.78606 78.14393 61.96258 1.000 90.59658 94 TYR E N 1
ATOM 8694 C CA . TYR E 5 94 ? -25.52971 78.81963 62.21919 1.000 87.91275 94 TYR E CA 1
ATOM 8695 C C . TYR E 5 94 ? -25.80252 80.28963 62.46842 1.000 81.75869 94 TYR E C 1
ATOM 8696 O O . TYR E 5 94 ? -26.54665 80.92315 61.71582 1.000 81.30814 94 TYR E O 1
ATOM 8705 N N . TYR E 5 95 ? -25.20909 80.81215 63.53250 1.000 77.25501 95 TYR E N 1
ATOM 8706 C CA . TYR E 5 95 ? -25.46093 82.16139 63.99418 1.000 75.59660 95 TYR E CA 1
ATOM 8707 C C . TYR E 5 95 ? -24.13909 82.86947 64.15100 1.000 76.37097 95 TYR E C 1
ATOM 8708 O O . TYR E 5 95 ? -23.13320 82.25902 64.49928 1.000 77.69498 95 TYR E O 1
ATOM 8717 N N . CYS E 5 96 ? -24.14338 84.16416 63.90420 1.000 75.21509 96 CYS E N 1
ATOM 8718 C CA . CYS E 5 96 ? -22.97939 84.96852 64.21727 1.000 75.55240 96 CYS E CA 1
ATOM 8719 C C . CYS E 5 96 ? -23.38493 85.99443 65.27356 1.000 69.43068 96 CYS E C 1
ATOM 8720 O O . CYS E 5 96 ? -24.53658 86.44460 65.32694 1.000 69.04078 96 CYS E O 1
ATOM 8723 N N . ALA E 5 97 ? -22.47554 86.25412 66.19614 1.000 71.38876 97 ALA E N 1
ATOM 8724 C CA . ALA E 5 97 ? -22.74246 87.14306 67.31181 1.000 72.54246 97 ALA E CA 1
ATOM 8725 C C . ALA E 5 97 ? -21.56833 88.10859 67.43813 1.000 68.34268 97 ALA E C 1
ATOM 8726 O O . ALA E 5 97 ? -20.44624 87.80877 67.00541 1.000 61.34358 97 ALA E O 1
ATOM 8728 N N . ALA E 5 98 ? -21.83596 89.25876 68.06660 1.000 64.71913 98 ALA E N 1
ATOM 8729 C CA . ALA E 5 98 ? -20.88154 90.35860 68.14403 1.000 62.40166 98 ALA E CA 1
ATOM 8730 C C . ALA E 5 98 ? -20.82474 90.94227 69.54218 1.000 66.33994 98 ALA E C 1
ATOM 8731 O O . ALA E 5 98 ? -21.86562 91.19595 70.15733 1.000 71.78579 98 ALA E O 1
ATOM 8733 N N . THR E 5 99 ? -19.61256 91.21470 70.02335 1.000 66.20460 99 THR E N 1
ATOM 8734 C CA . THR E 5 99 ? -19.53610 92.03310 71.25124 1.000 69.01616 99 THR E CA 1
ATOM 8735 C C . THR E 5 99 ? -18.29609 92.93422 71.23325 1.000 68.16258 99 THR E C 1
ATOM 8736 O O . THR E 5 99 ? -17.25192 92.52707 70.70438 1.000 59.90596 99 THR E O 1
ATOM 8740 N N . PRO E 5 100 ? -18.39262 94.17584 71.75943 1.000 65.20398 100 PRO E N 1
ATOM 8741 C CA . PRO E 5 100 ? -17.28307 95.13811 71.61283 1.000 66.70680 100 PRO E CA 1
ATOM 8742 C C . PRO E 5 100 ? -16.17945 95.03611 72.65558 1.000 66.98695 100 PRO E C 1
ATOM 8743 O O . PRO E 5 100 ? -15.05718 95.46646 72.39463 1.000 68.67298 100 PRO E O 1
ATOM 8747 N N . VAL E 5 101 ? -16.44628 94.40586 73.79879 1.000 70.52435 101 VAL E N 1
ATOM 8748 C CA . VAL E 5 101 ? -15.60149 94.53982 74.97935 1.000 64.19497 101 VAL E CA 1
ATOM 8749 C C . VAL E 5 101 ? -14.32802 93.71245 74.89832 1.000 61.14202 101 VAL E C 1
ATOM 8750 O O . VAL E 5 101 ? -13.66226 93.52990 75.91175 1.000 66.62126 101 VAL E O 1
ATOM 8754 N N . TRP E 5 102 ? -13.97259 93.18868 73.73621 1.000 63.03989 102 TRP E N 1
ATOM 8755 C CA . TRP E 5 102 ? -12.68778 92.51748 73.60956 1.000 69.55979 102 TRP E CA 1
ATOM 8756 C C . TRP E 5 102 ? -12.00345 93.04224 72.37468 1.000 70.54865 102 TRP E C 1
ATOM 8757 O O . TRP E 5 102 ? -12.57644 92.96678 71.28347 1.000 71.17772 102 TRP E O 1
ATOM 8768 N N . TYR E 5 103 ? -10.75979 93.49653 72.52585 1.000 71.48202 103 TYR E N 1
ATOM 8769 C CA . TYR E 5 103 ? -9.96819 93.79181 71.34236 1.000 67.68235 103 TYR E CA 1
ATOM 8770 C C . TYR E 5 103 ? -8.97065 92.67891 71.01837 1.000 68.37893 103 TYR E C 1
ATOM 8771 O O . TYR E 5 103 ? -8.97341 92.15897 69.89891 1.000 60.67273 103 TYR E O 1
ATOM 8780 N N . TRP E 5 104 ? -8.15982 92.25437 71.99584 1.000 71.77194 104 TRP E N 1
ATOM 8781 C CA . TRP E 5 104 ? -7.01274 91.37538 71.77852 1.000 71.38458 104 TRP E CA 1
ATOM 8782 C C . TRP E 5 104 ? -7.37882 89.91362 71.75092 1.000 72.75247 104 TRP E C 1
ATOM 8783 O O . TRP E 5 104 ? -6.58279 89.09744 71.25832 1.000 74.56180 104 TRP E O 1
ATOM 8794 N N . SER E 5 105 ? -8.56815 89.58385 72.25080 1.000 80.45840 105 SER E N 1
ATOM 8795 C CA . SER E 5 105 ? -9.07297 88.22347 72.33728 1.000 79.23570 105 SER E CA 1
ATOM 8796 C C . SER E 5 105 ? -10.52017 88.07108 71.88898 1.000 87.65782 105 SER E C 1
ATOM 8797 O O . SER E 5 105 ? -11.21857 89.02572 71.48192 1.000 76.50918 105 SER E O 1
ATOM 8800 N N . CYS E 5 106 ? -10.98806 86.85076 72.12018 1.000 101.25074 106 CYS E N 1
ATOM 8801 C CA . CYS E 5 106 ? -12.28940 86.35508 71.73879 1.000 95.18488 106 CYS E CA 1
ATOM 8802 C C . CYS E 5 106 ? -12.55339 85.06268 72.50046 1.000 99.02211 106 CYS E C 1
ATOM 8803 O O . CYS E 5 106 ? -11.62022 84.32322 72.83585 1.000 107.50217 106 CYS E O 1
ATOM 8806 N N . ALA E 5 107 ? -13.83550 84.77878 72.73250 1.000 91.99511 107 ALA E N 1
ATOM 8807 C CA . ALA E 5 107 ? -14.25831 83.55301 73.40130 1.000 89.12906 107 ALA E CA 1
ATOM 8808 C C . ALA E 5 107 ? -15.41533 82.93813 72.63255 1.000 71.60563 107 ALA E C 1
ATOM 8809 O O . ALA E 5 107 ? -16.21528 83.65750 72.03989 1.000 65.45117 107 ALA E O 1
ATOM 8811 N N . VAL E 5 108 ? -15.49018 81.60295 72.64520 1.000 66.24052 108 VAL E N 1
ATOM 8812 C CA . VAL E 5 108 ? -16.58447 80.86393 72.01725 1.000 67.55656 108 VAL E CA 1
ATOM 8813 C C . VAL E 5 108 ? -17.63742 80.45904 73.04436 1.000 66.41938 108 VAL E C 1
ATOM 8814 O O . VAL E 5 108 ? -17.85203 79.27459 73.28689 1.000 64.50285 108 VAL E O 1
ATOM 8818 N N . LYS E 5 109 ? -18.29449 81.42992 73.65811 1.000 65.70395 109 LYS E N 1
ATOM 8819 C CA . LYS E 5 109 ? -19.35448 81.19187 74.62330 1.000 68.46038 109 LYS E CA 1
ATOM 8820 C C . LYS E 5 109 ? -20.58945 82.01189 74.28408 1.000 71.68136 109 LYS E C 1
ATOM 8821 O O . LYS E 5 109 ? -20.46860 83.15701 73.85507 1.000 82.99156 109 LYS E O 1
ATOM 8827 N N . VAL E 5 110 ? -21.78146 81.45709 74.51693 1.000 71.51359 110 VAL E N 1
ATOM 8828 C CA . VAL E 5 110 ? -22.98638 82.18858 74.14430 1.000 68.23605 110 VAL E CA 1
ATOM 8829 C C . VAL E 5 110 ? -23.15617 83.42725 75.02002 1.000 72.86728 110 VAL E C 1
ATOM 8830 O O . VAL E 5 110 ? -23.57218 84.49954 74.54944 1.000 74.57672 110 VAL E O 1
ATOM 8834 N N . GLY E 5 111 ? -22.81766 83.30778 76.28998 1.000 68.63753 111 GLY E N 1
ATOM 8835 C CA . GLY E 5 111 ? -23.04756 84.34631 77.26644 1.000 73.08854 111 GLY E CA 1
ATOM 8836 C C . GLY E 5 111 ? -22.57864 85.75089 76.91937 1.000 73.17561 111 GLY E C 1
ATOM 8837 O O . GLY E 5 111 ? -23.38459 86.68605 76.91447 1.000 75.19026 111 GLY E O 1
ATOM 8838 N N . PRO E 5 112 ? -21.27467 85.94378 76.65006 1.000 77.01945 112 PRO E N 1
ATOM 8839 C CA . PRO E 5 112 ? -20.75435 87.32645 76.52931 1.000 74.65765 112 PRO E CA 1
ATOM 8840 C C . PRO E 5 112 ? -21.25056 88.08529 75.30865 1.000 76.53916 112 PRO E C 1
ATOM 8841 O O . PRO E 5 112 ? -21.32718 89.31922 75.36638 1.000 77.18777 112 PRO E O 1
ATOM 8845 N N . TYR E 5 113 ? -21.62256 87.40320 74.22346 1.000 70.58939 113 TYR E N 1
ATOM 8846 C CA . TYR E 5 113 ? -22.03327 88.10772 73.01412 1.000 67.58455 113 TYR E CA 1
ATOM 8847 C C . TYR E 5 113 ? -23.39401 88.79022 73.18533 1.000 74.03117 113 TYR E C 1
ATOM 8848 O O . TYR E 5 113 ? -24.36066 88.17244 73.65852 1.000 78.96028 113 TYR E O 1
ATOM 8857 N N . ASP E 5 114 ? -23.46332 90.07248 72.78670 1.000 73.16880 114 ASP E N 1
ATOM 8858 C CA . ASP E 5 114 ? -24.60516 90.94566 73.03918 1.000 70.59027 114 ASP E CA 1
ATOM 8859 C C . ASP E 5 114 ? -25.55851 91.06872 71.87588 1.000 77.84433 114 ASP E C 1
ATOM 8860 O O . ASP E 5 114 ? -26.74346 91.32442 72.11701 1.000 75.24685 114 ASP E O 1
ATOM 8865 N N . TYR E 5 115 ? -25.05968 90.96119 70.63092 1.000 75.85664 115 TYR E N 1
ATOM 8866 C CA . TYR E 5 115 ? -25.84223 91.12312 69.40392 1.000 72.51372 115 TYR E CA 1
ATOM 8867 C C . TYR E 5 115 ? -25.70272 89.88348 68.53046 1.000 74.00782 115 TYR E C 1
ATOM 8868 O O . TYR E 5 115 ? -24.58363 89.48305 68.17749 1.000 65.09780 115 TYR E O 1
ATOM 8877 N N . TRP E 5 116 ? -26.84295 89.32019 68.13454 1.000 78.31201 116 TRP E N 1
ATOM 8878 C CA . TRP E 5 116 ? -26.91041 88.09194 67.35365 1.000 69.98772 116 TRP E CA 1
ATOM 8879 C C . TRP E 5 116 ? -27.58256 88.32949 65.99846 1.000 74.74095 116 TRP E C 1
ATOM 8880 O O . TRP E 5 116 ? -28.40015 89.24255 65.83083 1.000 77.83723 116 TRP E O 1
ATOM 8891 N N . GLY E 5 117 ? -27.21572 87.50807 65.01344 1.000 72.30070 117 GLY E N 1
ATOM 8892 C CA . GLY E 5 117 ? -27.97992 87.41785 63.78916 1.000 71.42685 117 GLY E CA 1
ATOM 8893 C C . GLY E 5 117 ? -29.12117 86.42879 63.93573 1.000 77.57534 117 GLY E C 1
ATOM 8894 O O . GLY E 5 117 ? -29.29526 85.76296 64.95497 1.000 81.47813 117 GLY E O 1
ATOM 8895 N N . GLN E 5 118 ? -29.90821 86.31369 62.88247 1.000 80.73318 118 GLN E N 1
ATOM 8896 C CA . GLN E 5 118 ? -31.09643 85.46928 62.93106 1.000 79.66748 118 GLN E CA 1
ATOM 8897 C C . GLN E 5 118 ? -30.84312 84.03772 62.47123 1.000 76.77452 118 GLN E C 1
ATOM 8898 O O . GLN E 5 118 ? -31.77518 83.23848 62.44841 1.000 78.55783 118 GLN E O 1
ATOM 8904 N N . GLY E 5 119 ? -29.62396 83.70552 62.07310 1.000 79.36042 119 GLY E N 1
ATOM 8905 C CA . GLY E 5 119 ? -29.26252 82.33772 61.77489 1.000 81.24677 119 GLY E CA 1
ATOM 8906 C C . GLY E 5 119 ? -29.56031 81.94845 60.34996 1.000 84.55101 119 GLY E C 1
ATOM 8907 O O . GLY E 5 119 ? -30.63156 82.26373 59.83948 1.000 92.71473 119 GLY E O 1
ATOM 8908 N N . THR E 5 120 ? -28.60716 81.29256 59.69616 1.000 88.05970 120 THR E N 1
ATOM 8909 C CA . THR E 5 120 ? -28.79661 80.66297 58.39768 1.000 87.48477 120 THR E CA 1
ATOM 8910 C C . THR E 5 120 ? -28.64685 79.15697 58.58303 1.000 90.61122 120 THR E C 1
ATOM 8911 O O . THR E 5 120 ? -27.83595 78.70797 59.39483 1.000 91.74349 120 THR E O 1
ATOM 8915 N N . GLN E 5 121 ? -29.42698 78.37077 57.84580 1.000 95.93510 121 GLN E N 1
ATOM 8916 C CA . GLN E 5 121 ? -29.52489 76.94438 58.11520 1.000 93.07591 121 GLN E CA 1
ATOM 8917 C C . GLN E 5 121 ? -28.66595 76.15869 57.13468 1.000 89.39248 121 GLN E C 1
ATOM 8918 O O . GLN E 5 121 ? -28.81080 76.32118 55.91940 1.000 89.35756 121 GLN E O 1
ATOM 8924 N N . VAL E 5 122 ? -27.79090 75.29796 57.66852 1.000 88.17747 122 VAL E N 1
ATOM 8925 C CA . VAL E 5 122 ? -26.89413 74.46432 56.87857 1.000 93.27780 122 VAL E CA 1
ATOM 8926 C C . VAL E 5 122 ? -27.25738 73.00925 57.09939 1.000 97.83241 122 VAL E C 1
ATOM 8927 O O . VAL E 5 122 ? -27.26608 72.53874 58.24187 1.000 98.41884 122 VAL E O 1
ATOM 8931 N N . THR E 5 123 ? -27.51021 72.28957 56.00293 1.000 105.22492 123 THR E N 1
ATOM 8932 C CA . THR E 5 123 ? -27.90074 70.88521 56.02448 1.000 102.34001 123 THR E CA 1
ATOM 8933 C C . THR E 5 123 ? -26.96318 70.06957 55.14961 1.000 105.58096 123 THR E C 1
ATOM 8934 O O . THR E 5 123 ? -26.81252 70.36748 53.96211 1.000 106.97160 123 THR E O 1
ATOM 8938 N N . VAL E 5 124 ? -26.36400 69.02284 55.71234 1.000 104.97327 124 VAL E N 1
ATOM 8939 C CA . VAL E 5 124 ? -25.46983 68.16236 54.94625 1.000 110.51010 124 VAL E CA 1
ATOM 8940 C C . VAL E 5 124 ? -25.95571 66.71577 55.03208 1.000 116.41360 124 VAL E C 1
ATOM 8941 O O . VAL E 5 124 ? -26.03206 66.14044 56.12632 1.000 113.86051 124 VAL E O 1
ATOM 8945 N N . SER E 5 125 ? -26.32888 66.15531 53.87900 1.000 120.68920 125 SER E N 1
ATOM 8946 C CA . SER E 5 125 ? -26.76837 64.77154 53.72823 1.000 126.05007 125 SER E CA 1
ATOM 8947 C C . SER E 5 125 ? -26.94279 64.49431 52.23878 1.000 137.81037 125 SER E C 1
ATOM 8948 O O . SER E 5 125 ? -26.88282 65.40476 51.40573 1.000 135.66002 125 SER E O 1
ATOM 8951 N N . SER E 5 126 ? -27.15715 63.22336 51.91182 1.000 148.76862 126 SER E N 1
ATOM 8952 C CA . SER E 5 126 ? -27.43929 62.83924 50.53163 1.000 152.10383 126 SER E CA 1
ATOM 8953 C C . SER E 5 126 ? -27.99395 61.42312 50.48860 1.000 155.10754 126 SER E C 1
ATOM 8954 O O . SER E 5 126 ? -28.48944 60.97277 49.45736 1.000 159.23045 126 SER E O 1
ATOM 8957 N N . SER F 1 20 ? -45.50644 93.22301 110.91951 1.000 124.22955 2 SER F N 1
ATOM 8958 C CA . SER F 1 20 ? -45.45882 94.65685 111.17747 1.000 130.64744 2 SER F CA 1
ATOM 8959 C C . SER F 1 20 ? -44.82784 95.40500 109.97752 1.000 133.94324 2 SER F C 1
ATOM 8960 O O . SER F 1 20 ? -44.33597 96.53832 110.10763 1.000 137.61368 2 SER F O 1
ATOM 8963 N N . ASP F 1 21 ? -44.84949 94.76305 108.80568 1.000 116.46296 3 ASP F N 1
ATOM 8964 C CA . ASP F 1 21 ? -44.41144 95.39360 107.56318 1.000 104.99053 3 ASP F CA 1
ATOM 8965 C C . ASP F 1 21 ? -44.90881 94.59901 106.36272 1.000 97.65255 3 ASP F C 1
ATOM 8966 O O . ASP F 1 21 ? -44.13304 93.89795 105.69499 1.000 88.44039 3 ASP F O 1
ATOM 8971 N N . ASN F 1 22 ? -46.19330 94.74856 106.05194 1.000 96.65091 4 ASN F N 1
ATOM 8972 C CA . ASN F 1 22 ? -46.81127 94.07321 104.91913 1.000 91.51215 4 ASN F CA 1
ATOM 8973 C C . ASN F 1 22 ? -46.96030 95.03451 103.74582 1.000 87.38703 4 ASN F C 1
ATOM 8974 O O . ASN F 1 22 ? -47.43995 96.15982 103.92277 1.000 89.24954 4 ASN F O 1
ATOM 8979 N N . ILE F 1 23 ? -46.56640 94.57850 102.54818 1.000 83.05136 5 ILE F N 1
ATOM 8980 C CA . ILE F 1 23 ? -46.78779 95.37619 101.33494 1.000 86.09288 5 ILE F CA 1
ATOM 8981 C C . ILE F 1 23 ? -48.21968 95.25974 100.88823 1.000 83.43926 5 ILE F C 1
ATOM 8982 O O . ILE F 1 23 ? -48.86991 96.25732 100.55421 1.000 87.55992 5 ILE F O 1
ATOM 8987 N N . ILE F 1 24 ? -48.70877 94.03613 100.81559 1.000 87.15537 6 ILE F N 1
ATOM 8988 C CA . ILE F 1 24 ? -50.07066 93.77604 100.39890 1.000 85.83936 6 ILE F CA 1
ATOM 8989 C C . ILE F 1 24 ? -50.86609 93.36173 101.61959 1.000 78.64965 6 ILE F C 1
ATOM 8990 O O . ILE F 1 24 ? -50.37355 92.60112 102.45770 1.000 78.44280 6 ILE F O 1
ATOM 8995 N N . SER F 1 25 ? -52.07813 93.89803 101.74160 1.000 76.65372 7 SER F N 1
ATOM 8996 C CA . SER F 1 25 ? -52.99750 93.47194 102.79866 1.000 83.70299 7 SER F CA 1
ATOM 8997 C C . SER F 1 25 ? -54.39884 93.34759 102.20909 1.000 87.53583 7 SER F C 1
ATOM 8998 O O . SER F 1 25 ? -55.00459 94.33299 101.76678 1.000 89.39770 7 SER F O 1
ATOM 9001 N N . PHE F 1 26 ? -54.85442 92.10399 102.13872 1.000 94.19670 8 PHE F N 1
ATOM 9002 C CA . PHE F 1 26 ? -56.19419 91.71304 101.73132 1.000 87.74039 8 PHE F CA 1
ATOM 9003 C C . PHE F 1 26 ? -57.07402 91.75535 102.96875 1.000 86.39017 8 PHE F C 1
ATOM 9004 O O . PHE F 1 26 ? -56.76188 91.07661 103.94913 1.000 93.21363 8 PHE F O 1
ATOM 9012 N N . ASP F 1 27 ? -58.13999 92.54814 102.96999 1.000 87.67913 9 ASP F N 1
ATOM 9013 C CA . ASP F 1 27 ? -58.91567 92.69804 104.19896 1.000 96.40819 9 ASP F CA 1
ATOM 9014 C C . ASP F 1 27 ? -60.40371 92.55403 103.91486 1.000 98.14543 9 ASP F C 1
ATOM 9015 O O . ASP F 1 27 ? -61.00333 93.43531 103.29187 1.000 99.16326 9 ASP F O 1
ATOM 9020 N N . HIS F 1 28 ? -61.00100 91.45968 104.40391 1.000 108.15059 10 HIS F N 1
ATOM 9021 C CA . HIS F 1 28 ? -62.45120 91.24608 104.34658 1.000 106.67411 10 HIS F CA 1
ATOM 9022 C C . HIS F 1 28 ? -62.98264 91.17572 102.91161 1.000 106.54480 10 HIS F C 1
ATOM 9023 O O . HIS F 1 28 ? -64.00647 91.77880 102.57380 1.000 109.61911 10 HIS F O 1
ATOM 9030 N N . VAL F 1 29 ? -62.29171 90.42783 102.05903 1.000 104.21493 11 VAL F N 1
ATOM 9031 C CA . VAL F 1 29 ? -62.61153 90.40801 100.63239 1.000 102.82329 11 VAL F CA 1
ATOM 9032 C C . VAL F 1 29 ? -63.56744 89.25262 100.32952 1.000 100.41955 11 VAL F C 1
ATOM 9033 O O . VAL F 1 29 ? -63.23668 88.08894 100.57614 1.000 98.70719 11 VAL F O 1
ATOM 9037 N N . THR F 1 30 ? -64.74678 89.55373 99.77805 1.000 96.58549 12 THR F N 1
ATOM 9038 C CA . THR F 1 30 ? -65.56393 88.50538 99.17909 1.000 101.70533 12 THR F CA 1
ATOM 9039 C C . THR F 1 30 ? -65.82405 88.85871 97.71880 1.000 102.14056 12 THR F C 1
ATOM 9040 O O . THR F 1 30 ? -66.03595 90.03093 97.37975 1.000 104.67861 12 THR F O 1
ATOM 9044 N N . PHE F 1 31 ? -65.82588 87.82617 96.87132 1.000 101.93567 13 PHE F N 1
ATOM 9045 C CA . PHE F 1 31 ? -65.97768 87.95371 95.42325 1.000 104.20084 13 PHE F CA 1
ATOM 9046 C C . PHE F 1 31 ? -66.75273 86.75714 94.90240 1.000 107.53019 13 PHE F C 1
ATOM 9047 O O . PHE F 1 31 ? -66.32341 85.61606 95.09260 1.000 106.08897 13 PHE F O 1
ATOM 9055 N N . THR F 1 32 ? -67.87152 87.01537 94.23235 1.000 114.06315 14 THR F N 1
ATOM 9056 C CA . THR F 1 32 ? -68.64633 85.97635 93.57218 1.000 122.51977 14 THR F CA 1
ATOM 9057 C C . THR F 1 32 ? -68.68191 86.24180 92.06768 1.000 131.47334 14 THR F C 1
ATOM 9058 O O . THR F 1 32 ? -68.98611 87.35906 91.63853 1.000 129.81929 14 THR F O 1
ATOM 9062 N N . TYR F 1 33 ? -68.30539 85.23795 91.27433 1.000 138.58687 15 TYR F N 1
ATOM 9063 C CA . TYR F 1 33 ? -68.39493 85.35927 89.82550 1.000 149.53171 15 TYR F CA 1
ATOM 9064 C C . TYR F 1 33 ? -69.83479 85.69324 89.43081 1.000 155.61086 15 TYR F C 1
ATOM 9065 O O . TYR F 1 33 ? -70.77470 85.25414 90.09941 1.000 161.92603 15 TYR F O 1
ATOM 9074 N N . PRO F 1 34 ? -70.05141 86.49032 88.38447 1.000 151.22858 16 PRO F N 1
ATOM 9075 C CA . PRO F 1 34 ? -71.43350 86.90784 88.07918 1.000 155.19037 16 PRO F CA 1
ATOM 9076 C C . PRO F 1 34 ? -72.34373 85.75481 87.68616 1.000 166.77599 16 PRO F C 1
ATOM 9077 O O . PRO F 1 34 ? -73.43439 85.59079 88.25379 1.000 163.39379 16 PRO F O 1
ATOM 9081 N N . ASP F 1 35 ? -71.90680 84.93523 86.72872 1.000 191.88555 17 ASP F N 1
ATOM 9082 C CA . ASP F 1 35 ? -72.70507 83.79664 86.29074 1.000 196.20984 17 ASP F CA 1
ATOM 9083 C C . ASP F 1 35 ? -72.85916 82.77883 87.41194 1.000 195.95864 17 ASP F C 1
ATOM 9084 O O . ASP F 1 35 ? -73.91667 82.15185 87.55436 1.000 203.32472 17 ASP F O 1
ATOM 9089 N N . SER F 1 36 ? -71.80956 82.59691 88.20620 1.000 172.84215 18 SER F N 1
ATOM 9090 C CA . SER F 1 36 ? -71.82883 81.60931 89.26477 1.000 166.25850 18 SER F CA 1
ATOM 9091 C C . SER F 1 36 ? -72.76194 82.07005 90.38327 1.000 163.12268 18 SER F C 1
ATOM 9092 O O . SER F 1 36 ? -73.00900 83.26813 90.53951 1.000 159.24328 18 SER F O 1
ATOM 9095 N N . PRO F 1 37 ? -73.32188 81.13162 91.15871 1.000 162.07531 19 PRO F N 1
ATOM 9096 C CA . PRO F 1 37 ? -74.35406 81.51464 92.13317 1.000 160.99455 19 PRO F CA 1
ATOM 9097 C C . PRO F 1 37 ? -73.83191 82.06242 93.45672 1.000 165.47884 19 PRO F C 1
ATOM 9098 O O . PRO F 1 37 ? -74.35268 83.06482 93.95782 1.000 159.65258 19 PRO F O 1
ATOM 9102 N N . ARG F 1 38 ? -72.79005 81.44281 94.01419 1.000 168.93388 20 ARG F N 1
ATOM 9103 C CA . ARG F 1 38 ? -72.31740 81.71783 95.36870 1.000 165.21217 20 ARG F CA 1
ATOM 9104 C C . ARG F 1 38 ? -70.89106 82.25948 95.32823 1.000 152.94396 20 ARG F C 1
ATOM 9105 O O . ARG F 1 38 ? -70.22927 82.16081 94.28845 1.000 151.70732 20 ARG F O 1
ATOM 9113 N N . PRO F 1 39 ? -70.38828 82.85230 96.41591 1.000 146.68299 21 PRO F N 1
ATOM 9114 C CA . PRO F 1 39 ? -69.06521 83.49804 96.36481 1.000 128.98228 21 PRO F CA 1
ATOM 9115 C C . PRO F 1 39 ? -67.94912 82.54429 95.98968 1.000 117.09070 21 PRO F C 1
ATOM 9116 O O . PRO F 1 39 ? -67.97149 81.36960 96.35413 1.000 127.56402 21 PRO F O 1
ATOM 9120 N N . ALA F 1 40 ? -66.97883 83.06106 95.22399 1.000 114.27591 22 ALA F N 1
ATOM 9121 C CA . ALA F 1 40 ? -65.74098 82.32903 94.97136 1.000 109.70088 22 ALA F CA 1
ATOM 9122 C C . ALA F 1 40 ? -64.71149 82.53701 96.07111 1.000 104.03921 22 ALA F C 1
ATOM 9123 O O . ALA F 1 40 ? -63.80931 81.70226 96.21751 1.000 100.95725 22 ALA F O 1
ATOM 9125 N N . LEU F 1 41 ? -64.84645 83.62867 96.84013 1.000 100.30038 23 LEU F N 1
ATOM 9126 C CA . LEU F 1 41 ? -64.07354 83.94634 98.03683 1.000 94.26177 23 LEU F CA 1
ATOM 9127 C C . LEU F 1 41 ? -64.98783 84.57597 99.06923 1.000 96.82791 23 LEU F C 1
ATOM 9128 O O . LEU F 1 41 ? -65.83433 85.40851 98.72795 1.000 102.86332 23 LEU F O 1
ATOM 9133 N N . SER F 1 42 ? -64.78924 84.19489 100.33776 1.000 98.91128 24 SER F N 1
ATOM 9134 C CA . SER F 1 42 ? -65.63681 84.62978 101.45383 1.000 105.21656 24 SER F CA 1
ATOM 9135 C C . SER F 1 42 ? -64.78356 85.18566 102.58478 1.000 103.21885 24 SER F C 1
ATOM 9136 O O . SER F 1 42 ? -63.89857 84.49485 103.10114 1.000 100.09379 24 SER F O 1
ATOM 9139 N N . ASP F 1 43 ? -65.05683 86.44343 102.94664 1.000 104.02801 25 ASP F N 1
ATOM 9140 C CA . ASP F 1 43 ? -64.43585 87.21472 104.01945 1.000 102.23412 25 ASP F CA 1
ATOM 9141 C C . ASP F 1 43 ? -62.93350 87.00198 104.14759 1.000 102.09152 25 ASP F C 1
ATOM 9142 O O . ASP F 1 43 ? -62.38593 87.12737 105.24912 1.000 101.31199 25 ASP F O 1
ATOM 9147 N N . LEU F 1 44 ? -62.25490 86.72069 103.03066 1.000 103.57944 26 LEU F N 1
ATOM 9148 C CA . LEU F 1 44 ? -60.83498 86.38510 103.07045 1.000 97.75823 26 LEU F CA 1
ATOM 9149 C C . LEU F 1 44 ? -60.01451 87.60641 103.45941 1.000 101.46500 26 LEU F C 1
ATOM 9150 O O . LEU F 1 44 ? -60.16268 88.68160 102.86835 1.000 97.88353 26 LEU F O 1
ATOM 9155 N N . SER F 1 45 ? -59.17341 87.44139 104.48244 1.000 96.81253 27 SER F N 1
ATOM 9156 C CA . SER F 1 45 ? -58.27399 88.48252 104.95162 1.000 88.38268 27 SER F CA 1
ATOM 9157 C C . SER F 1 45 ? -56.90499 87.85194 105.10741 1.000 91.72562 27 SER F C 1
ATOM 9158 O O . SER F 1 45 ? -56.78453 86.76976 105.68456 1.000 100.56590 27 SER F O 1
ATOM 9161 N N . PHE F 1 46 ? -55.88625 88.50960 104.56955 1.000 88.52176 28 PHE F N 1
ATOM 9162 C CA . PHE F 1 46 ? -54.51898 88.06039 104.74382 1.000 87.02447 28 PHE F CA 1
ATOM 9163 C C . PHE F 1 46 ? -53.61485 89.25226 104.49088 1.000 89.05845 28 PHE F C 1
ATOM 9164 O O . PHE F 1 46 ? -54.03224 90.25720 103.90321 1.000 82.86846 28 PHE F O 1
ATOM 9172 N N . ALA F 1 47 ? -52.37713 89.13128 104.96338 1.000 86.28472 29 ALA F N 1
ATOM 9173 C CA . ALA F 1 47 ? -51.32827 90.10784 104.70978 1.000 83.32437 29 ALA F CA 1
ATOM 9174 C C . ALA F 1 47 ? -50.21343 89.43858 103.92348 1.000 77.55974 29 ALA F C 1
ATOM 9175 O O . ALA F 1 47 ? -50.22404 88.22304 103.72314 1.000 81.87994 29 ALA F O 1
ATOM 9177 N N . ILE F 1 48 ? -49.27565 90.25049 103.43677 1.000 79.34892 30 ILE F N 1
ATOM 9178 C CA . ILE F 1 48 ? -48.06958 89.77089 102.75340 1.000 83.31628 30 ILE F CA 1
ATOM 9179 C C . ILE F 1 48 ? -46.86383 90.51327 103.32825 1.000 88.79703 30 ILE F C 1
ATOM 9180 O O . ILE F 1 48 ? -46.75578 91.73862 103.18278 1.000 93.15394 30 ILE F O 1
ATOM 9185 N N . GLU F 1 49 ? -45.95478 89.79063 103.96990 1.000 87.92366 31 GLU F N 1
ATOM 9186 C CA . GLU F 1 49 ? -44.80061 90.47390 104.52714 1.000 90.63951 31 GLU F CA 1
ATOM 9187 C C . GLU F 1 49 ? -43.94524 91.03300 103.39733 1.000 84.30890 31 GLU F C 1
ATOM 9188 O O . GLU F 1 49 ? -43.68586 90.34473 102.40652 1.000 80.34899 31 GLU F O 1
ATOM 9194 N N . ARG F 1 50 ? -43.55503 92.30074 103.52556 1.000 85.46623 32 ARG F N 1
ATOM 9195 C CA . ARG F 1 50 ? -42.68468 92.92177 102.53708 1.000 80.37192 32 ARG F CA 1
ATOM 9196 C C . ARG F 1 50 ? -41.45498 92.05367 102.28671 1.000 68.68560 32 ARG F C 1
ATOM 9197 O O . ARG F 1 50 ? -40.85289 91.52760 103.21230 1.000 83.21232 32 ARG F O 1
ATOM 9205 N N . GLY F 1 51 ? -41.08342 91.87792 101.03671 1.000 66.69804 33 GLY F N 1
ATOM 9206 C CA . GLY F 1 51 ? -39.81660 91.22638 100.77578 1.000 78.06110 33 GLY F CA 1
ATOM 9207 C C . GLY F 1 51 ? -39.86890 89.72469 100.79153 1.000 77.04185 33 GLY F C 1
ATOM 9208 O O . GLY F 1 51 ? -38.85459 89.06552 100.51162 1.000 61.24385 33 GLY F O 1
ATOM 9209 N N . SER F 1 52 ? -41.03044 89.16958 101.08770 1.000 82.61308 34 SER F N 1
ATOM 9210 C CA . SER F 1 52 ? -41.24890 87.74481 101.24743 1.000 80.95622 34 SER F CA 1
ATOM 9211 C C . SER F 1 52 ? -41.40315 87.03350 99.91051 1.000 79.39271 34 SER F C 1
ATOM 9212 O O . SER F 1 52 ? -41.58734 87.63738 98.85242 1.000 78.91068 34 SER F O 1
ATOM 9215 N N . TRP F 1 53 ? -41.36807 85.71278 99.97836 1.000 81.51504 35 TRP F N 1
ATOM 9216 C CA . TRP F 1 53 ? -41.84586 84.87828 98.88523 1.000 80.29778 35 TRP F CA 1
ATOM 9217 C C . TRP F 1 53 ? -42.88930 83.98481 99.54087 1.000 78.82426 35 TRP F C 1
ATOM 9218 O O . TRP F 1 53 ? -42.53640 83.02913 100.23193 1.000 83.35326 35 TRP F O 1
ATOM 9229 N N . THR F 1 54 ? -44.15892 84.35095 99.42616 1.000 78.98326 36 THR F N 1
ATOM 9230 C CA . THR F 1 54 ? -45.22007 83.50208 99.94003 1.000 81.32835 36 THR F CA 1
ATOM 9231 C C . THR F 1 54 ? -45.88760 82.74859 98.79414 1.000 78.03305 36 THR F C 1
ATOM 9232 O O . THR F 1 54 ? -45.88182 83.19417 97.65127 1.000 82.05216 36 THR F O 1
ATOM 9236 N N . ALA F 1 55 ? -46.46548 81.59756 99.11416 1.000 81.45579 37 ALA F N 1
ATOM 9237 C CA . ALA F 1 55 ? -47.16013 80.75736 98.15236 1.000 74.44966 37 ALA F CA 1
ATOM 9238 C C . ALA F 1 55 ? -48.62397 80.66627 98.54878 1.000 81.63956 37 ALA F C 1
ATOM 9239 O O . ALA F 1 55 ? -48.94443 80.68913 99.73418 1.000 85.66100 37 ALA F O 1
ATOM 9241 N N . LEU F 1 56 ? -49.51370 80.60105 97.55077 1.000 84.11246 38 LEU F N 1
ATOM 9242 C CA . LEU F 1 56 ? -50.94116 80.33217 97.74259 1.000 77.93016 38 LEU F CA 1
ATOM 9243 C C . LEU F 1 56 ? -51.25962 78.98573 97.09944 1.000 80.52705 38 LEU F C 1
ATOM 9244 O O . LEU F 1 56 ? -50.98027 78.80294 95.90870 1.000 81.08455 38 LEU F O 1
ATOM 9249 N N . ILE F 1 57 ? -51.82700 78.04121 97.87901 1.000 81.10020 39 ILE F N 1
ATOM 9250 C CA . ILE F 1 57 ? -52.20578 76.72651 97.35937 1.000 82.56791 39 ILE F CA 1
ATOM 9251 C C . ILE F 1 57 ? -53.63954 76.40053 97.76091 1.000 91.70052 39 ILE F C 1
ATOM 9252 O O . ILE F 1 57 ? -54.11622 76.83846 98.81088 1.000 82.90306 39 ILE F O 1
ATOM 9257 N N . GLY F 1 58 ? -54.30791 75.59456 96.92840 1.000 95.81669 40 GLY F N 1
ATOM 9258 C CA . GLY F 1 58 ? -55.73951 75.31994 97.01343 1.000 102.99050 40 GLY F CA 1
ATOM 9259 C C . GLY F 1 58 ? -56.13002 74.24897 96.01044 1.000 117.85294 40 GLY F C 1
ATOM 9260 O O . GLY F 1 58 ? -55.29353 73.76213 95.24533 1.000 120.44866 40 GLY F O 1
ATOM 9261 N N . HIS F 1 59 ? -57.41596 73.84926 96.03378 1.000 127.39307 41 HIS F N 1
ATOM 9262 C CA . HIS F 1 59 ? -57.83863 72.69338 95.23088 1.000 128.79290 41 HIS F CA 1
ATOM 9263 C C . HIS F 1 59 ? -59.06999 73.00861 94.37084 1.000 134.23399 41 HIS F C 1
ATOM 9264 O O . HIS F 1 59 ? -59.01233 73.92524 93.54249 1.000 139.64942 41 HIS F O 1
ATOM 9271 N N . ASN F 1 60 ? -60.16803 72.25038 94.50722 1.000 134.65824 42 ASN F N 1
ATOM 9272 C CA . ASN F 1 60 ? -61.37882 72.57550 93.75294 1.000 134.01158 42 ASN F CA 1
ATOM 9273 C C . ASN F 1 60 ? -61.91639 73.93568 94.14748 1.000 134.20768 42 ASN F C 1
ATOM 9274 O O . ASN F 1 60 ? -62.35646 74.70802 93.29306 1.000 133.62266 42 ASN F O 1
ATOM 9279 N N . GLY F 1 61 ? -61.87921 74.24334 95.43659 1.000 137.28660 43 GLY F N 1
ATOM 9280 C CA . GLY F 1 61 ? -62.26875 75.55573 95.90145 1.000 128.79141 43 GLY F CA 1
ATOM 9281 C C . GLY F 1 61 ? -61.57371 76.68833 95.18764 1.000 122.84457 43 GLY F C 1
ATOM 9282 O O . GLY F 1 61 ? -62.14147 77.77089 95.07195 1.000 123.03557 43 GLY F O 1
ATOM 9283 N N . SER F 1 62 ? -60.31884 76.46077 94.74161 1.000 147.25406 44 SER F N 1
ATOM 9284 C CA . SER F 1 62 ? -59.53635 77.30903 93.83206 1.000 139.99341 44 SER F CA 1
ATOM 9285 C C . SER F 1 62 ? -59.86900 78.79241 93.89887 1.000 137.93570 44 SER F C 1
ATOM 9286 O O . SER F 1 62 ? -59.92733 79.44553 92.84415 1.000 132.32248 44 SER F O 1
ATOM 9289 N N . GLY F 1 63 ? -60.10560 79.33036 95.10356 1.000 125.45912 45 GLY F N 1
ATOM 9290 C CA . GLY F 1 63 ? -60.23590 80.77540 95.23077 1.000 108.60269 45 GLY F CA 1
ATOM 9291 C C . GLY F 1 63 ? -58.94456 81.50544 94.90528 1.000 97.20001 45 GLY F C 1
ATOM 9292 O O . GLY F 1 63 ? -58.97508 82.67085 94.50536 1.000 84.49217 45 GLY F O 1
ATOM 9293 N N . LYS F 1 64 ? -57.81128 80.80650 95.01023 1.000 92.43078 46 LYS F N 1
ATOM 9294 C CA . LYS F 1 64 ? -56.52701 81.37021 94.63237 1.000 91.30378 46 LYS F CA 1
ATOM 9295 C C . LYS F 1 64 ? -56.52823 81.80324 93.16950 1.000 88.08397 46 LYS F C 1
ATOM 9296 O O . LYS F 1 64 ? -55.84935 82.77445 92.80285 1.000 87.25142 46 LYS F O 1
ATOM 9302 N N . SER F 1 65 ? -57.29078 81.11037 92.32707 1.000 85.73713 47 SER F N 1
ATOM 9303 C CA . SER F 1 65 ? -57.35669 81.49043 90.92695 1.000 85.98511 47 SER F CA 1
ATOM 9304 C C . SER F 1 65 ? -57.81888 82.92518 90.75657 1.000 85.36107 47 SER F C 1
ATOM 9305 O O . SER F 1 65 ? -57.50092 83.55931 89.74528 1.000 91.56225 47 SER F O 1
ATOM 9308 N N . THR F 1 66 ? -58.53569 83.47473 91.72717 1.000 80.70402 48 THR F N 1
ATOM 9309 C CA . THR F 1 66 ? -58.98678 84.84869 91.57086 1.000 85.53623 48 THR F CA 1
ATOM 9310 C C . THR F 1 66 ? -58.10407 85.87133 92.25779 1.000 83.01190 48 THR F C 1
ATOM 9311 O O . THR F 1 66 ? -58.31736 87.07023 92.04343 1.000 80.56733 48 THR F O 1
ATOM 9315 N N . VAL F 1 67 ? -57.14846 85.44305 93.09130 1.000 85.24420 49 VAL F N 1
ATOM 9316 C CA . VAL F 1 67 ? -56.50452 86.38826 94.00351 1.000 84.16726 49 VAL F CA 1
ATOM 9317 C C . VAL F 1 67 ? -55.60136 87.36863 93.24311 1.000 82.47911 49 VAL F C 1
ATOM 9318 O O . VAL F 1 67 ? -55.61063 88.57170 93.52723 1.000 75.13675 49 VAL F O 1
ATOM 9322 N N . SER F 1 68 ? -54.81083 86.89299 92.27243 1.000 78.94974 50 SER F N 1
ATOM 9323 C CA . SER F 1 68 ? -53.89409 87.81304 91.59760 1.000 73.19678 50 SER F CA 1
ATOM 9324 C C . SER F 1 68 ? -54.66783 88.92625 90.90900 1.000 79.05282 50 SER F C 1
ATOM 9325 O O . SER F 1 68 ? -54.38053 90.11426 91.11981 1.000 78.06275 50 SER F O 1
ATOM 9328 N N . LYS F 1 69 ? -55.65619 88.55050 90.07582 1.000 85.41276 51 LYS F N 1
ATOM 9329 C CA . LYS F 1 69 ? -56.48175 89.50722 89.33757 1.000 82.53944 51 LYS F CA 1
ATOM 9330 C C . LYS F 1 69 ? -57.32163 90.40045 90.25610 1.000 86.52859 51 LYS F C 1
ATOM 9331 O O . LYS F 1 69 ? -57.85070 91.41908 89.79834 1.000 85.90410 51 LYS F O 1
ATOM 9337 N N . LEU F 1 70 ? -57.47656 90.03178 91.53314 1.000 83.60740 52 LEU F N 1
ATOM 9338 C CA . LEU F 1 70 ? -58.11086 90.91400 92.50983 1.000 83.08895 52 LEU F CA 1
ATOM 9339 C C . LEU F 1 70 ? -57.09579 91.86953 93.10213 1.000 80.17171 52 LEU F C 1
ATOM 9340 O O . LEU F 1 70 ? -57.40787 93.03769 93.38245 1.000 75.41905 52 LEU F O 1
ATOM 9345 N N . ILE F 1 71 ? -55.88739 91.34976 93.33442 1.000 81.22034 53 ILE F N 1
ATOM 9346 C CA . ILE F 1 71 ? -54.79680 92.14464 93.88206 1.000 76.99040 53 ILE F CA 1
ATOM 9347 C C . ILE F 1 71 ? -54.50254 93.28765 92.94388 1.000 70.36656 53 ILE F C 1
ATOM 9348 O O . ILE F 1 71 ? -54.38658 94.43785 93.36931 1.000 78.58215 53 ILE F O 1
ATOM 9353 N N . ASN F 1 72 ? -54.47423 93.01311 91.64634 1.000 69.97876 54 ASN F N 1
ATOM 9354 C CA . ASN F 1 72 ? -54.08984 94.06300 90.72030 1.000 71.42209 54 ASN F CA 1
ATOM 9355 C C . ASN F 1 72 ? -55.25748 94.86465 90.15687 1.000 72.33179 54 ASN F C 1
ATOM 9356 O O . ASN F 1 72 ? -55.02178 95.90453 89.53866 1.000 73.76526 54 ASN F O 1
ATOM 9361 N N . GLY F 1 73 ? -56.49233 94.40204 90.30447 1.000 79.74813 55 GLY F N 1
ATOM 9362 C CA . GLY F 1 73 ? -57.65547 95.20416 89.96410 1.000 81.06324 55 GLY F CA 1
ATOM 9363 C C . GLY F 1 73 ? -58.53142 94.67849 88.83698 1.000 84.66025 55 GLY F C 1
ATOM 9364 O O . GLY F 1 73 ? -59.66097 95.17288 88.68022 1.000 90.80353 55 GLY F O 1
ATOM 9365 N N . LEU F 1 74 ? -58.07132 93.71120 88.03389 1.000 79.97602 56 LEU F N 1
ATOM 9366 C CA . LEU F 1 74 ? -58.87941 93.20442 86.92467 1.000 80.40295 56 LEU F CA 1
ATOM 9367 C C . LEU F 1 74 ? -60.27819 92.77623 87.37035 1.000 89.17756 56 LEU F C 1
ATOM 9368 O O . LEU F 1 74 ? -61.25569 92.97114 86.63999 1.000 101.63352 56 LEU F O 1
ATOM 9373 N N . LEU F 1 75 ? -60.39582 92.21494 88.56736 1.000 82.88351 57 LEU F N 1
ATOM 9374 C CA . LEU F 1 75 ? -61.67348 91.87326 89.17272 1.000 83.48515 57 LEU F CA 1
ATOM 9375 C C . LEU F 1 75 ? -61.91285 92.80462 90.35152 1.000 84.04219 57 LEU F C 1
ATOM 9376 O O . LEU F 1 75 ? -60.97816 93.12411 91.09315 1.000 88.29165 57 LEU F O 1
ATOM 9381 N N . ALA F 1 76 ? -63.13929 93.25597 90.51267 1.000 89.60641 58 ALA F N 1
ATOM 9382 C CA . ALA F 1 76 ? -63.41130 94.00835 91.72279 1.000 82.01721 58 ALA F CA 1
ATOM 9383 C C . ALA F 1 76 ? -63.89892 93.08149 92.81519 1.000 94.02429 58 ALA F C 1
ATOM 9384 O O . ALA F 1 76 ? -64.25834 91.93255 92.55531 1.000 103.69188 58 ALA F O 1
ATOM 9386 N N . PRO F 1 77 ? -63.89027 93.52644 94.05190 1.000 94.13038 59 PRO F N 1
ATOM 9387 C CA . PRO F 1 77 ? -64.62513 92.79116 95.08870 1.000 99.28709 59 PRO F CA 1
ATOM 9388 C C . PRO F 1 77 ? -66.12693 93.00504 94.97158 1.000 94.44204 59 PRO F C 1
ATOM 9389 O O . PRO F 1 77 ? -66.60468 93.51741 93.95832 1.000 98.22185 59 PRO F O 1
ATOM 9393 N N . ASP F 1 78 ? -66.89544 92.54844 95.95168 1.000 99.29203 60 ASP F N 1
ATOM 9394 C CA . ASP F 1 78 ? -68.33536 92.64296 95.81512 1.000 95.20095 60 ASP F CA 1
ATOM 9395 C C . ASP F 1 78 ? -68.92106 93.83379 96.55026 1.000 99.67678 60 ASP F C 1
ATOM 9396 O O . ASP F 1 78 ? -69.86907 94.45143 96.06326 1.000 101.94657 60 ASP F O 1
ATOM 9401 N N . ASP F 1 79 ? -68.38652 94.17658 97.71590 1.000 102.30482 61 ASP F N 1
ATOM 9402 C CA . ASP F 1 79 ? -68.88230 95.32070 98.47583 1.000 105.89606 61 ASP F CA 1
ATOM 9403 C C . ASP F 1 79 ? -67.65374 96.15799 98.81894 1.000 111.49268 61 ASP F C 1
ATOM 9404 O O . ASP F 1 79 ? -66.96279 95.88079 99.80354 1.000 112.47771 61 ASP F O 1
ATOM 9409 N N . LEU F 1 80 ? -67.36142 97.14898 97.97229 1.000 116.01321 62 LEU F N 1
ATOM 9410 C CA . LEU F 1 80 ? -66.18080 97.99100 98.14027 1.000 109.23850 62 LEU F CA 1
ATOM 9411 C C . LEU F 1 80 ? -66.20839 98.79747 99.43351 1.000 111.48923 62 LEU F C 1
ATOM 9412 O O . LEU F 1 80 ? -65.17045 99.33878 99.83026 1.000 114.99317 62 LEU F O 1
ATOM 9417 N N . ASP F 1 81 ? -67.36910 98.91726 100.08458 1.000 105.68251 63 ASP F N 1
ATOM 9418 C CA . ASP F 1 81 ? -67.41438 99.58047 101.38028 1.000 109.68875 63 ASP F CA 1
ATOM 9419 C C . ASP F 1 81 ? -66.96910 98.66106 102.50982 1.000 115.83086 63 ASP F C 1
ATOM 9420 O O . ASP F 1 81 ? -66.40475 99.13269 103.50501 1.000 121.78809 63 ASP F O 1
ATOM 9425 N N . LYS F 1 82 ? -67.18607 97.35333 102.36716 1.000 110.26845 64 LYS F N 1
ATOM 9426 C CA . LYS F 1 82 ? -66.86578 96.41807 103.43257 1.000 106.32414 64 LYS F CA 1
ATOM 9427 C C . LYS F 1 82 ? -65.54336 95.69905 103.20421 1.000 96.20893 64 LYS F C 1
ATOM 9428 O O . LYS F 1 82 ? -64.95889 95.17315 104.15350 1.000 105.65037 64 LYS F O 1
ATOM 9434 N N . SER F 1 83 ? -65.03760 95.70065 101.99357 1.000 92.61850 65 SER F N 1
ATOM 9435 C CA . SER F 1 83 ? -63.80616 95.01637 101.67383 1.000 93.29603 65 SER F CA 1
ATOM 9436 C C . SER F 1 83 ? -62.72116 96.06431 101.43546 1.000 100.29246 65 SER F C 1
ATOM 9437 O O . SER F 1 83 ? -63.00479 97.26330 101.33996 1.000 104.98942 65 SER F O 1
ATOM 9440 N N . SER F 1 84 ? -61.46051 95.62586 101.39563 1.000 92.40198 66 SER F N 1
ATOM 9441 C CA . SER F 1 84 ? -60.37218 96.57047 101.13770 1.000 84.65847 66 SER F CA 1
ATOM 9442 C C . SER F 1 84 ? -59.09069 95.83745 100.78053 1.000 86.16352 66 SER F C 1
ATOM 9443 O O . SER F 1 84 ? -58.53255 95.10920 101.60980 1.000 96.44363 66 SER F O 1
ATOM 9446 N N . ILE F 1 85 ? -58.59009 96.07205 99.59198 1.000 86.06787 67 ILE F N 1
ATOM 9447 C CA . ILE F 1 85 ? -57.25382 95.62849 99.21733 1.000 86.20817 67 ILE F CA 1
ATOM 9448 C C . ILE F 1 85 ? -56.29652 96.81187 99.27191 1.000 81.82594 67 ILE F C 1
ATOM 9449 O O . ILE F 1 85 ? -56.65906 97.94337 98.91357 1.000 79.61075 67 ILE F O 1
ATOM 9454 N N . THR F 1 86 ? -55.06997 96.55934 99.72450 1.000 82.73090 68 THR F N 1
ATOM 9455 C CA . THR F 1 86 ? -54.07611 97.62353 99.82735 1.000 83.35403 68 THR F CA 1
ATOM 9456 C C . THR F 1 86 ? -52.74660 97.10999 99.30678 1.000 82.43069 68 THR F C 1
ATOM 9457 O O . THR F 1 86 ? -52.19483 96.15405 99.86760 1.000 80.48470 68 THR F O 1
ATOM 9461 N N . VAL F 1 87 ? -52.20518 97.77107 98.28440 1.000 79.35295 69 VAL F N 1
ATOM 9462 C CA . VAL F 1 87 ? -50.90685 97.40734 97.73709 1.000 82.36370 69 VAL F CA 1
ATOM 9463 C C . VAL F 1 87 ? -49.94967 98.56662 97.95228 1.000 84.66603 69 VAL F C 1
ATOM 9464 O O . VAL F 1 87 ? -50.23719 99.70011 97.55170 1.000 86.20367 69 VAL F O 1
ATOM 9468 N N . ASP F 1 88 ? -48.81864 98.26540 98.58591 1.000 87.99040 70 ASP F N 1
ATOM 9469 C CA . ASP F 1 88 ? -47.71595 99.16992 98.86683 1.000 86.33159 70 ASP F CA 1
ATOM 9470 C C . ASP F 1 88 ? -48.19553 100.54686 99.30357 1.000 88.86376 70 ASP F C 1
ATOM 9471 O O . ASP F 1 88 ? -47.68156 101.56929 98.83190 1.000 88.16967 70 ASP F O 1
ATOM 9476 N N . GLY F 1 89 ? -49.18464 100.58172 100.19872 1.000 82.84791 71 GLY F N 1
ATOM 9477 C CA . GLY F 1 89 ? -49.67712 101.82353 100.74915 1.000 85.49703 71 GLY F CA 1
ATOM 9478 C C . GLY F 1 89 ? -50.78807 102.46636 99.95613 1.000 91.38615 71 GLY F C 1
ATOM 9479 O O . GLY F 1 89 ? -51.48486 103.34854 100.48331 1.000 91.05445 71 GLY F O 1
ATOM 9480 N N . VAL F 1 90 ? -50.95382 102.06504 98.70315 1.000 91.56599 72 VAL F N 1
ATOM 9481 C CA . VAL F 1 90 ? -52.01553 102.56139 97.84307 1.000 91.57658 72 VAL F CA 1
ATOM 9482 C C . VAL F 1 90 ? -53.22651 101.67210 98.04568 1.000 96.78961 72 VAL F C 1
ATOM 9483 O O . VAL F 1 90 ? -53.11333 100.43977 97.95158 1.000 100.41573 72 VAL F O 1
ATOM 9487 N N . LYS F 1 91 ? -54.38630 102.27431 98.30163 1.000 95.43199 73 LYS F N 1
ATOM 9488 C CA . LYS F 1 91 ? -55.61336 101.49585 98.41533 1.000 88.63508 73 LYS F CA 1
ATOM 9489 C C . LYS F 1 91 ? -56.22183 101.33918 97.02312 1.000 89.24043 73 LYS F C 1
ATOM 9490 O O . LYS F 1 91 ? -56.47296 102.33523 96.33001 1.000 89.26632 73 LYS F O 1
ATOM 9496 N N . LEU F 1 92 ? -56.44784 100.08343 96.61617 1.000 94.52529 74 LEU F N 1
ATOM 9497 C CA . LEU F 1 92 ? -56.95047 99.78281 95.27964 1.000 81.85612 74 LEU F CA 1
ATOM 9498 C C . LEU F 1 92 ? -58.34668 100.33828 95.12380 1.000 84.67064 74 LEU F C 1
ATOM 9499 O O . LEU F 1 92 ? -59.25125 99.99492 95.88206 1.000 94.97056 74 LEU F O 1
ATOM 9504 N N . GLY F 1 93 ? -58.51098 101.21705 94.15392 1.000 89.27278 75 GLY F N 1
ATOM 9505 C CA . GLY F 1 93 ? -59.76492 101.89365 93.96330 1.000 96.89153 75 GLY F CA 1
ATOM 9506 C C . GLY F 1 93 ? -59.92386 102.25792 92.51174 1.000 98.86925 75 GLY F C 1
ATOM 9507 O O . GLY F 1 93 ? -59.15114 101.79789 91.66886 1.000 97.48984 75 GLY F O 1
ATOM 9508 N N . ALA F 1 94 ? -60.93505 103.05958 92.20089 1.000 95.98389 76 ALA F N 1
ATOM 9509 C CA . ALA F 1 94 ? -61.14049 103.45670 90.81728 1.000 97.75138 76 ALA F CA 1
ATOM 9510 C C . ALA F 1 94 ? -59.99224 104.31976 90.33790 1.000 101.16889 76 ALA F C 1
ATOM 9511 O O . ALA F 1 94 ? -59.41008 104.07542 89.27503 1.000 101.58833 76 ALA F O 1
ATOM 9513 N N . ASP F 1 95 ? -59.64993 105.32872 91.13024 1.000 106.61770 77 ASP F N 1
ATOM 9514 C CA . ASP F 1 95 ? -58.61892 106.30022 90.82130 1.000 106.45030 77 ASP F CA 1
ATOM 9515 C C . ASP F 1 95 ? -57.20614 105.73262 90.91782 1.000 104.61888 77 ASP F C 1
ATOM 9516 O O . ASP F 1 95 ? -56.26509 106.34377 90.39781 1.000 106.44537 77 ASP F O 1
ATOM 9521 N N . THR F 1 96 ? -57.01576 104.58395 91.54431 1.000 91.87633 78 THR F N 1
ATOM 9522 C CA . THR F 1 96 ? -55.66204 104.11153 91.77946 1.000 92.36714 78 THR F CA 1
ATOM 9523 C C . THR F 1 96 ? -55.34750 102.78421 91.08401 1.000 83.87755 78 THR F C 1
ATOM 9524 O O . THR F 1 96 ? -54.24559 102.25053 91.27304 1.000 77.28419 78 THR F O 1
ATOM 9528 N N . VAL F 1 97 ? -56.26761 102.24886 90.27148 1.000 84.18932 79 VAL F N 1
ATOM 9529 C CA . VAL F 1 97 ? -56.05790 100.93732 89.65730 1.000 79.83577 79 VAL F CA 1
ATOM 9530 C C . VAL F 1 97 ? -54.75240 100.89631 88.86968 1.000 75.88269 79 VAL F C 1
ATOM 9531 O O . VAL F 1 97 ? -53.99177 99.92395 88.94060 1.000 70.11877 79 VAL F O 1
ATOM 9535 N N . TRP F 1 98 ? -54.47257 101.94028 88.09953 1.000 77.84354 80 TRP F N 1
ATOM 9536 C CA . TRP F 1 98 ? -53.28868 101.88865 87.25026 1.000 75.24924 80 TRP F CA 1
ATOM 9537 C C . TRP F 1 98 ? -52.01154 102.11725 88.05971 1.000 75.78202 80 TRP F C 1
ATOM 9538 O O . TRP F 1 98 ? -50.96562 101.52363 87.76120 1.000 75.00077 80 TRP F O 1
ATOM 9549 N N . GLU F 1 99 ? -52.06706 102.98548 89.07048 1.000 72.77388 81 GLU F N 1
ATOM 9550 C CA . GLU F 1 99 ? -50.95611 103.10164 90.01097 1.000 73.44644 81 GLU F CA 1
ATOM 9551 C C . GLU F 1 99 ? -50.62568 101.73515 90.60710 1.000 76.06616 81 GLU F C 1
ATOM 9552 O O . GLU F 1 99 ? -49.46709 101.26801 90.59346 1.000 75.94877 81 GLU F O 1
ATOM 9558 N N . VAL F 1 100 ? -51.66982 101.06475 91.10294 1.000 79.46926 82 VAL F N 1
ATOM 9559 C CA . VAL F 1 100 ? -51.53356 99.73778 91.69532 1.000 69.74165 82 VAL F CA 1
ATOM 9560 C C . VAL F 1 100 ? -50.92109 98.76888 90.69189 1.000 70.84124 82 VAL F C 1
ATOM 9561 O O . VAL F 1 100 ? -49.99806 98.01756 91.02182 1.000 74.28542 82 VAL F O 1
ATOM 9565 N N . ARG F 1 101 ? -51.38678 98.79526 89.44076 1.000 70.20630 83 ARG F N 1
ATOM 9566 C CA . ARG F 1 101 ? -50.80164 97.88465 88.45797 1.000 71.66320 83 ARG F CA 1
ATOM 9567 C C . ARG F 1 10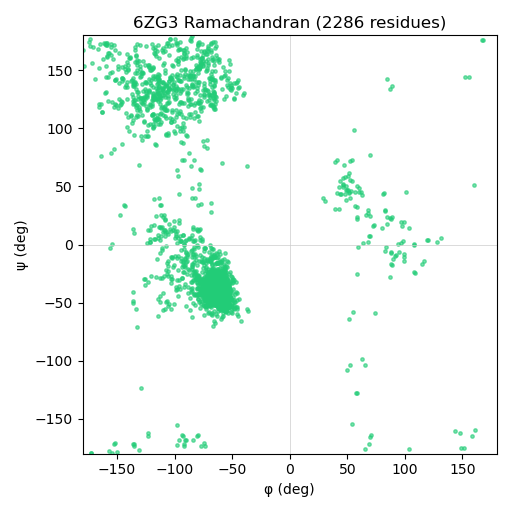1 ? -49.34440 98.22986 88.17096 1.000 74.90607 83 ARG F C 1
ATOM 9568 O O . ARG F 1 101 ? -48.56145 97.35230 87.78021 1.000 70.96331 83 ARG F O 1
ATOM 9576 N N . GLU F 1 102 ? -48.94874 99.49213 88.35932 1.000 81.79304 84 GLU F N 1
ATOM 9577 C CA . GLU F 1 102 ? -47.52438 99.77345 88.22277 1.000 81.41152 84 GLU F CA 1
ATOM 9578 C C . GLU F 1 102 ? -46.75595 99.06423 89.31056 1.000 83.16064 84 GLU F C 1
ATOM 9579 O O . GLU F 1 102 ? -45.67855 98.52294 89.03702 1.000 82.26305 84 GLU F O 1
ATOM 9585 N N . LYS F 1 103 ? -47.35412 98.95894 90.51092 1.000 76.08960 85 LYS F N 1
ATOM 9586 C CA . LYS F 1 103 ? -46.66708 98.31834 91.63835 1.000 74.06263 85 LYS F CA 1
ATOM 9587 C C . LYS F 1 103 ? -46.66299 96.78151 91.58361 1.000 72.32727 85 LYS F C 1
ATOM 9588 O O . LYS F 1 103 ? -45.69205 96.17059 92.03690 1.000 69.47509 85 LYS F O 1
ATOM 9594 N N . VAL F 1 104 ? -47.70650 96.14058 91.04831 1.000 73.30613 86 VAL F N 1
ATOM 9595 C CA . VAL F 1 104 ? -47.86088 94.67633 91.04990 1.000 68.27621 86 VAL F CA 1
ATOM 9596 C C . VAL F 1 104 ? -47.83461 94.11481 89.63668 1.000 65.37671 86 VAL F C 1
ATOM 9597 O O . VAL F 1 104 ? -48.80280 94.28150 88.88434 1.000 70.97437 86 VAL F O 1
ATOM 9601 N N . GLY F 1 105 ? -46.79086 93.37962 89.28167 1.000 71.39270 87 GLY F N 1
ATOM 9602 C CA . GLY F 1 105 ? -46.72350 92.75597 87.95876 1.000 72.31593 87 GLY F CA 1
ATOM 9603 C C . GLY F 1 105 ? -46.99956 91.26437 88.03561 1.000 73.13078 87 GLY F C 1
ATOM 9604 O O . GLY F 1 105 ? -46.50920 90.58802 88.93825 1.000 75.75182 87 GLY F O 1
ATOM 9605 N N . ILE F 1 106 ? -47.73440 90.74091 87.05772 1.000 62.89883 88 ILE F N 1
ATOM 9606 C CA . ILE F 1 106 ? -48.19959 89.35915 87.08886 1.000 57.62166 88 ILE F CA 1
ATOM 9607 C C . ILE F 1 106 ? -47.69105 88.62450 85.86684 1.000 55.99345 88 ILE F C 1
ATOM 9608 O O . ILE F 1 106 ? -48.01833 89.00450 84.73972 1.000 60.81076 88 ILE F O 1
ATOM 9613 N N . VAL F 1 107 ? -46.92198 87.56126 86.08187 1.000 57.00190 89 VAL F N 1
ATOM 9614 C CA . VAL F 1 107 ? -46.72804 86.55710 85.04178 1.000 63.91778 89 VAL F CA 1
ATOM 9615 C C . VAL F 1 107 ? -47.91131 85.59537 85.07176 1.000 67.79555 89 VAL F C 1
ATOM 9616 O O . VAL F 1 107 ? -48.29625 85.09384 86.13432 1.000 61.84955 89 VAL F O 1
ATOM 9620 N N . PHE F 1 108 ? -48.49571 85.35240 83.90473 1.000 63.84553 90 PHE F N 1
ATOM 9621 C CA . PHE F 1 108 ? -49.72145 84.59635 83.76308 1.000 65.43868 90 PHE F CA 1
ATOM 9622 C C . PHE F 1 108 ? -49.44008 83.20565 83.18328 1.000 72.00183 90 PHE F C 1
ATOM 9623 O O . PHE F 1 108 ? -48.32188 82.90012 82.74423 1.000 71.46411 90 PHE F O 1
ATOM 9631 N N . GLN F 1 109 ? -50.50023 82.37811 83.14700 1.000 75.81196 91 GLN F N 1
ATOM 9632 C CA . GLN F 1 109 ? -50.35536 80.92660 82.97078 1.000 78.72165 91 GLN F CA 1
ATOM 9633 C C . GLN F 1 109 ? -49.94725 80.52538 81.55277 1.000 80.26339 91 GLN F C 1
ATOM 9634 O O . GLN F 1 109 ? -49.02186 79.72146 81.37039 1.000 75.24756 91 GLN F O 1
ATOM 9640 N N . ASN F 1 110 ? -50.67464 81.00933 80.54114 1.000 80.88011 92 ASN F N 1
ATOM 9641 C CA . ASN F 1 110 ? -50.44155 80.55667 79.18276 1.000 82.72865 92 ASN F CA 1
ATOM 9642 C C . ASN F 1 110 ? -49.29065 81.31064 78.52537 1.000 83.60421 92 ASN F C 1
ATOM 9643 O O . ASN F 1 110 ? -49.40306 82.52000 78.30993 1.000 83.61732 92 ASN F O 1
ATOM 9648 N N . PRO F 1 111 ? -48.22028 80.62627 78.10618 1.000 75.81316 93 PRO F N 1
ATOM 9649 C CA . PRO F 1 111 ? -47.07968 81.34464 77.51463 1.000 73.60175 93 PRO F CA 1
ATOM 9650 C C . PRO F 1 111 ? -47.38473 82.06641 76.20730 1.000 76.23276 93 PRO F C 1
ATOM 9651 O O . PRO F 1 111 ? -47.12032 83.26095 76.12453 1.000 77.87469 93 PRO F O 1
ATOM 9655 N N . ASP F 1 112 ? -47.96567 81.41144 75.19659 1.000 76.76643 94 ASP F N 1
ATOM 9656 C CA . ASP F 1 112 ? -48.28303 82.15201 73.97447 1.000 72.71587 94 ASP F CA 1
ATOM 9657 C C . ASP F 1 112 ? -49.32580 83.25177 74.19015 1.000 76.37451 94 ASP F C 1
ATOM 9658 O O . ASP F 1 112 ? -49.21603 84.32360 73.58879 1.000 74.07051 94 ASP F O 1
ATOM 9663 N N . ASN F 1 113 ? -50.31621 83.05058 75.04297 1.000 84.48107 95 ASN F N 1
ATOM 9664 C CA . ASN F 1 113 ? -51.37680 84.04997 75.12821 1.000 85.61213 95 ASN F CA 1
ATOM 9665 C C . ASN F 1 113 ? -51.00482 85.27723 75.95257 1.000 87.07187 95 ASN F C 1
ATOM 9666 O O . ASN F 1 113 ? -51.87895 86.08834 76.28998 1.000 85.14116 95 ASN F O 1
ATOM 9671 N N . GLN F 1 114 ? -49.74031 85.43872 76.28680 1.000 82.50241 96 GLN F N 1
ATOM 9672 C CA . GLN F 1 114 ? -49.29139 86.61084 77.00970 1.000 74.51663 96 GLN F CA 1
ATOM 9673 C C . GLN F 1 114 ? -48.37663 87.48258 76.15282 1.000 70.75236 96 GLN F C 1
ATOM 9674 O O . GLN F 1 114 ? -48.03276 88.60104 76.55725 1.000 71.07298 96 GLN F O 1
ATOM 9680 N N . PHE F 1 115 ? -48.00059 86.99273 74.97465 1.000 73.75178 97 PHE F N 1
ATOM 9681 C CA . PHE F 1 115 ? -47.07302 87.64592 74.06244 1.000 74.69648 97 PHE F CA 1
ATOM 9682 C C . PHE F 1 115 ? -47.82279 88.62596 73.15682 1.000 75.00802 97 PHE F C 1
ATOM 9683 O O . PHE F 1 115 ? -48.49560 88.21210 72.21174 1.000 76.23755 97 PHE F O 1
ATOM 9691 N N . VAL F 1 116 ? -47.61083 89.92194 73.36489 1.000 75.99980 98 VAL F N 1
ATOM 9692 C CA . VAL F 1 116 ? -48.21463 90.94277 72.51071 1.000 70.81649 98 VAL F CA 1
ATOM 9693 C C . VAL F 1 116 ? -47.34925 91.21534 71.27646 1.000 75.51123 98 VAL F C 1
ATOM 9694 O O . VAL F 1 116 ? -47.85372 91.22277 70.15012 1.000 77.40355 98 VAL F O 1
ATOM 9698 N N . GLY F 1 117 ? -46.01709 91.37702 71.43060 1.000 65.73107 99 GLY F N 1
ATOM 9699 C CA . GLY F 1 117 ? -45.20424 91.85794 70.32213 1.000 69.54112 99 GLY F CA 1
ATOM 9700 C C . GLY F 1 117 ? -44.89654 90.78188 69.28639 1.000 71.85499 99 GLY F C 1
ATOM 9701 O O . GLY F 1 117 ? -45.00421 89.58951 69.54893 1.000 76.94204 99 GLY F O 1
ATOM 9702 N N . ALA F 1 118 ? -44.53502 91.19764 68.07194 1.000 73.08982 100 ALA F N 1
ATOM 9703 C CA . ALA F 1 118 ? -44.17179 90.19373 67.07930 1.000 76.15105 100 ALA F CA 1
ATOM 9704 C C . ALA F 1 118 ? -42.78690 89.62699 67.31960 1.000 76.96765 100 ALA F C 1
ATOM 9705 O O . ALA F 1 118 ? -42.39405 88.64575 66.66898 1.000 79.57864 100 ALA F O 1
ATOM 9707 N N . THR F 1 119 ? -42.04075 90.25097 68.21924 1.000 75.13519 101 THR F N 1
ATOM 9708 C CA . THR F 1 119 ? -40.72013 89.81328 68.61491 1.000 75.80575 101 THR F CA 1
ATOM 9709 C C . THR F 1 119 ? -40.56146 89.96061 70.11180 1.000 72.73532 101 THR F C 1
ATOM 9710 O O . THR F 1 119 ? -41.27702 90.71442 70.77363 1.000 70.28692 101 THR F O 1
ATOM 9714 N N . VAL F 1 120 ? -39.56242 89.24326 70.61280 1.000 73.90508 102 VAL F N 1
ATOM 9715 C CA . VAL F 1 120 ? -39.16671 89.32092 72.01452 1.000 73.13532 102 VAL F CA 1
ATOM 9716 C C . VAL F 1 120 ? -39.07309 90.77798 72.45145 1.000 77.17135 102 VAL F C 1
ATOM 9717 O O . VAL F 1 120 ? -39.70281 91.19882 73.43905 1.000 72.51413 102 VAL F O 1
ATOM 9721 N N . SER F 1 121 ? -38.28809 91.57010 71.69206 1.000 78.41273 103 SER F N 1
ATOM 9722 C CA . SER F 1 121 ? -37.98547 92.94531 72.06436 1.000 72.85700 103 SER F CA 1
ATOM 9723 C C . SER F 1 121 ? -39.23007 93.81594 72.05751 1.000 78.14234 103 SER F C 1
ATOM 9724 O O . SER F 1 121 ? -39.44255 94.60869 72.98867 1.000 77.42345 103 SER F O 1
ATOM 9727 N N . ASP F 1 122 ? -40.06365 93.68559 71.01541 1.000 69.81155 104 ASP F N 1
ATOM 9728 C CA . ASP F 1 122 ? -41.31723 94.42936 70.97542 1.000 68.48407 104 ASP F CA 1
ATOM 9729 C C . ASP F 1 122 ? -42.20104 94.06976 72.15861 1.000 70.01724 104 ASP F C 1
ATOM 9730 O O . ASP F 1 122 ? -42.85493 94.94001 72.76527 1.000 65.71464 104 ASP F O 1
ATOM 9735 N N . ASP F 1 123 ? -42.19367 92.78926 72.52390 1.000 67.64339 105 ASP F N 1
ATOM 9736 C CA . ASP F 1 123 ? -43.02145 92.32870 73.61887 1.000 68.27008 105 ASP F CA 1
ATOM 9737 C C . ASP F 1 123 ? -42.54674 92.90209 74.93948 1.000 64.94028 105 ASP F C 1
ATOM 9738 O O . ASP F 1 123 ? -43.37298 93.24980 75.79051 1.000 62.18825 105 ASP F O 1
ATOM 9743 N N . VAL F 1 124 ? -41.22445 93.02546 75.12515 1.000 70.80640 106 VAL F N 1
ATOM 9744 C CA . VAL F 1 124 ? -40.71527 93.62235 76.36670 1.000 72.94301 106 VAL F CA 1
ATOM 9745 C C . VAL F 1 124 ? -41.00199 95.12165 76.39349 1.000 73.04334 106 VAL F C 1
ATOM 9746 O O . VAL F 1 124 ? -41.40545 95.68849 77.43198 1.000 67.34125 106 VAL F O 1
ATOM 9750 N N . ALA F 1 125 ? -40.83911 95.76446 75.22775 1.000 70.81768 107 ALA F N 1
ATOM 9751 C CA . ALA F 1 125 ? -41.02922 97.19469 75.02648 1.000 71.35884 107 ALA F CA 1
ATOM 9752 C C . ALA F 1 125 ? -42.44963 97.67004 75.31745 1.000 71.85074 107 ALA F C 1
ATOM 9753 O O . ALA F 1 125 ? -42.63108 98.86202 75.63057 1.000 64.16705 107 ALA F O 1
ATOM 9755 N N . PHE F 1 126 ? -43.43584 96.75700 75.20101 1.000 71.84142 108 PHE F N 1
ATOM 9756 C CA . PHE F 1 126 ? -44.85836 97.09807 75.31480 1.000 72.09085 108 PHE F CA 1
ATOM 9757 C C . PHE F 1 126 ? -45.20334 97.87080 76.59535 1.000 73.24511 108 PHE F C 1
ATOM 9758 O O . PHE F 1 126 ? -45.96287 98.84243 76.55810 1.000 73.32012 108 PHE F O 1
ATOM 9766 N N . GLY F 1 127 ? -44.71470 97.42955 77.74939 1.000 68.58443 109 GLY F N 1
ATOM 9767 C CA . GLY F 1 127 ? -45.11103 98.10425 78.97661 1.000 72.04287 109 GLY F CA 1
ATOM 9768 C C . GLY F 1 127 ? -44.48096 99.47435 79.11035 1.000 71.71540 109 GLY F C 1
ATOM 9769 O O . GLY F 1 127 ? -45.12309 100.43095 79.56639 1.000 71.30446 109 GLY F O 1
ATOM 9770 N N . LEU F 1 128 ? -43.21613 99.58990 78.69336 1.000 73.77064 110 LEU F N 1
ATOM 9771 C CA . LEU F 1 128 ? -42.54743 100.88377 78.68619 1.000 64.44692 110 LEU F CA 1
ATOM 9772 C C . LEU F 1 128 ? -43.30899 101.84506 77.80323 1.000 71.15741 110 LEU F C 1
ATOM 9773 O O . LEU F 1 128 ? -43.53280 103.00516 78.18466 1.000 68.99101 110 LEU F O 1
ATOM 9778 N N . GLU F 1 129 ? -43.74330 101.35321 76.62859 1.000 73.33987 111 GLU F N 1
ATOM 9779 C CA . GLU F 1 129 ? -44.61068 102.12667 75.74848 1.000 71.76635 111 GLU F CA 1
ATOM 9780 C C . GLU F 1 129 ? -45.86935 102.57454 76.47274 1.000 70.94575 111 GLU F C 1
ATOM 9781 O O . GLU F 1 129 ? -46.26295 103.74027 76.39676 1.000 73.56191 111 GLU F O 1
ATOM 9787 N N . ASN F 1 130 ? -46.51223 101.66072 77.18779 1.000 68.62067 112 ASN F N 1
ATOM 9788 C CA . ASN F 1 130 ? -47.73044 102.01538 77.91206 1.000 68.26044 112 ASN F CA 1
ATOM 9789 C C . ASN F 1 130 ? -47.48026 103.15158 78.87282 1.000 66.21327 112 ASN F C 1
ATOM 9790 O O . ASN F 1 130 ? -48.40126 103.91975 79.15656 1.000 67.21576 112 ASN F O 1
ATOM 9795 N N . ARG F 1 131 ? -46.26457 103.23987 79.41581 1.000 68.58885 113 ARG F N 1
ATOM 9796 C CA . ARG F 1 131 ? -45.94457 104.24722 80.40986 1.000 67.83787 113 ARG F CA 1
ATOM 9797 C C . ARG F 1 131 ? -45.35801 105.49556 79.79688 1.000 72.68723 113 ARG F C 1
ATOM 9798 O O . ARG F 1 131 ? -44.90353 106.37926 80.54400 1.000 70.34979 113 ARG F O 1
ATOM 9806 N N . ALA F 1 132 ? -45.36658 105.58380 78.45460 1.000 74.87538 114 ALA F N 1
ATOM 9807 C CA . ALA F 1 132 ? -44.83914 106.73880 77.72068 1.000 73.42087 114 ALA F CA 1
ATOM 9808 C C . ALA F 1 132 ? -43.36947 106.95226 78.05178 1.000 67.47893 114 ALA F C 1
ATOM 9809 O O . ALA F 1 132 ? -42.95691 108.03000 78.46265 1.000 73.31581 114 ALA F O 1
ATOM 9811 N N . VAL F 1 133 ? -42.58777 105.89709 77.95845 1.000 66.16743 115 VAL F N 1
ATOM 9812 C CA . VAL F 1 133 ? -41.16411 106.04475 78.24699 1.000 72.71032 115 VAL F CA 1
ATOM 9813 C C . VAL F 1 133 ? -40.44445 106.51407 76.98230 1.000 75.78421 115 VAL F C 1
ATOM 9814 O O . VAL F 1 133 ? -40.60715 105.88171 75.92366 1.000 73.80244 115 VAL F O 1
ATOM 9818 N N . PRO F 1 134 ? -39.69126 107.62826 77.04482 1.000 67.37715 116 PRO F N 1
ATOM 9819 C CA . PRO F 1 134 ? -38.91376 108.09408 75.88774 1.000 69.39514 116 PRO F CA 1
ATOM 9820 C C . PRO F 1 134 ? -38.16758 106.97045 75.19238 1.000 69.69251 116 PRO F C 1
ATOM 9821 O O . PRO F 1 134 ? -37.48724 106.16645 75.82842 1.000 70.63908 116 PRO F O 1
ATOM 9825 N N . ARG F 1 135 ? -38.24993 106.96358 73.86791 1.000 66.43447 117 ARG F N 1
ATOM 9826 C CA . ARG F 1 135 ? -37.73611 105.82508 73.11637 1.000 69.37072 117 ARG F CA 1
ATOM 9827 C C . ARG F 1 135 ? -36.25624 105.52323 73.35226 1.000 68.15021 117 ARG F C 1
ATOM 9828 O O . ARG F 1 135 ? -35.90215 104.33251 73.34150 1.000 72.81516 117 ARG F O 1
ATOM 9836 N N . PRO F 1 136 ? -35.34320 106.49573 73.50414 1.000 72.33552 118 PRO F N 1
ATOM 9837 C CA . PRO F 1 136 ? -33.93163 106.10762 73.75071 1.000 72.22089 118 PRO F CA 1
ATOM 9838 C C . PRO F 1 136 ? -33.74227 105.32183 75.04713 1.000 71.96643 118 PRO F C 1
ATOM 9839 O O . PRO F 1 136 ? -32.98782 104.32576 75.08682 1.000 67.58177 118 PRO F O 1
ATOM 9843 N N . GLU F 1 137 ? -34.48601 105.71986 76.09709 1.000 75.08627 119 GLU F N 1
ATOM 9844 C CA . GLU F 1 137 ? -34.54619 104.94047 77.33456 1.000 75.84847 119 GLU F CA 1
ATOM 9845 C C . GLU F 1 137 ? -35.10293 103.55313 77.06504 1.000 70.24984 119 GLU F C 1
ATOM 9846 O O . GLU F 1 137 ? -34.58144 102.55774 77.57664 1.000 69.54937 119 GLU F O 1
ATOM 9852 N N . MET F 1 138 ? -36.17983 103.47618 76.29087 1.000 62.63153 120 MET F N 1
ATOM 9853 C CA . MET F 1 138 ? -36.76730 102.17832 76.03102 1.000 69.46913 120 MET F CA 1
ATOM 9854 C C . MET F 1 138 ? -35.76268 101.26886 75.36475 1.000 68.29677 120 MET F C 1
ATOM 9855 O O . MET F 1 138 ? -35.67770 100.09035 75.69929 1.000 71.13796 120 MET F O 1
ATOM 9860 N N . LEU F 1 139 ? -34.99842 101.78256 74.41368 1.000 65.73481 121 LEU F N 1
ATOM 9861 C CA . LEU F 1 139 ? -34.03857 100.90145 73.77010 1.000 69.98866 121 LEU F CA 1
ATOM 9862 C C . LEU F 1 139 ? -33.10309 100.33868 74.81574 1.000 71.15408 121 LEU F C 1
ATOM 9863 O O . LEU F 1 139 ? -32.88498 99.11964 74.88879 1.000 72.97375 121 LEU F O 1
ATOM 9868 N N . LYS F 1 140 ? -32.64845 101.21914 75.71224 1.000 85.51495 122 LYS F N 1
ATOM 9869 C CA . LYS F 1 140 ? -31.71545 100.83840 76.77066 1.000 84.71603 122 LYS F CA 1
ATOM 9870 C C . LYS F 1 140 ? -32.32228 99.76255 77.66758 1.000 81.56306 122 LYS F C 1
ATOM 9871 O O . LYS F 1 140 ? -31.74696 98.67764 77.85018 1.000 81.61061 122 LYS F O 1
ATOM 9877 N N . ILE F 1 141 ? -33.54528 100.00803 78.13027 1.000 69.99411 123 ILE F N 1
ATOM 9878 C CA . ILE F 1 141 ? -34.19591 99.14522 79.11647 1.000 70.40245 123 ILE F CA 1
ATOM 9879 C C . ILE F 1 141 ? -34.53126 97.78547 78.52556 1.000 69.88689 123 ILE F C 1
ATOM 9880 O O . ILE F 1 141 ? -34.28544 96.75102 79.14505 1.000 79.93495 123 ILE F O 1
ATOM 9885 N N . VAL F 1 142 ? -35.13615 97.76700 77.34208 1.000 68.86632 124 VAL F N 1
ATOM 9886 C CA . VAL F 1 142 ? -35.46905 96.51205 76.68666 1.000 67.21041 124 VAL F CA 1
ATOM 9887 C C . VAL F 1 142 ? -34.22471 95.66047 76.50748 1.000 75.30279 124 VAL F C 1
ATOM 9888 O O . VAL F 1 142 ? -34.23701 94.46185 76.80619 1.000 79.51495 124 VAL F O 1
ATOM 9892 N N . ALA F 1 143 ? -33.11108 96.26488 76.08045 1.000 78.44123 125 ALA F N 1
ATOM 9893 C CA . ALA F 1 143 ? -31.88671 95.47966 75.96023 1.000 73.02664 125 ALA F CA 1
ATOM 9894 C C . ALA F 1 143 ? -31.50680 94.85298 77.29242 1.000 79.56305 125 ALA F C 1
ATOM 9895 O O . ALA F 1 143 ? -31.23600 93.64626 77.35403 1.000 75.96416 125 ALA F O 1
ATOM 9897 N N . GLN F 1 144 ? -31.49561 95.65859 78.37688 1.000 94.92290 126 GLN F N 1
ATOM 9898 C CA . GLN F 1 144 ? -31.08342 95.13858 79.69129 1.000 98.63037 126 GLN F CA 1
ATOM 9899 C C . GLN F 1 144 ? -31.97892 93.99544 80.13552 1.000 95.95229 126 GLN F C 1
ATOM 9900 O O . GLN F 1 144 ? -31.49972 92.91836 80.49326 1.000 97.28454 126 GLN F O 1
ATOM 9906 N N . ALA F 1 145 ? -33.28835 94.22840 80.13375 1.000 86.24023 127 ALA F N 1
ATOM 9907 C CA . ALA F 1 145 ? -34.24749 93.20903 80.53005 1.000 74.75180 127 ALA F CA 1
ATOM 9908 C C . ALA F 1 145 ? -34.07997 91.93287 79.70668 1.000 74.23342 127 ALA F C 1
ATOM 9909 O O . ALA F 1 145 ? -33.82474 90.85935 80.25725 1.000 79.94161 127 ALA F O 1
ATOM 9911 N N . VAL F 1 146 ? -34.18789 92.02482 78.38154 1.000 72.04135 128 VAL F N 1
ATOM 9912 C CA . VAL F 1 146 ? -34.03220 90.82188 77.56901 1.000 66.75272 128 VAL F CA 1
ATOM 9913 C C . VAL F 1 146 ? -32.71998 90.12223 77.88075 1.000 74.48799 128 VAL F C 1
ATOM 9914 O O . VAL F 1 146 ? -32.65483 88.88535 77.89686 1.000 73.61415 128 VAL F O 1
ATOM 9918 N N . ALA F 1 147 ? -31.67249 90.88534 78.19709 1.000 79.51925 129 ALA F N 1
ATOM 9919 C CA . ALA F 1 147 ? -30.42215 90.27051 78.61773 1.000 74.84083 129 ALA F CA 1
ATOM 9920 C C . ALA F 1 147 ? -30.58804 89.53892 79.93421 1.000 71.02756 129 ALA F C 1
ATOM 9921 O O . ALA F 1 147 ? -30.18108 88.38528 80.06627 1.000 73.31312 129 ALA F O 1
ATOM 9923 N N . ASP F 1 148 ? -31.20598 90.18574 80.91654 1.000 72.23428 130 ASP F N 1
ATOM 9924 C CA . ASP F 1 148 ? -31.25048 89.60746 82.25136 1.000 75.30023 130 ASP F CA 1
ATOM 9925 C C . ASP F 1 148 ? -31.90682 88.23048 82.27265 1.000 74.54960 130 ASP F C 1
ATOM 9926 O O . ASP F 1 148 ? -31.56287 87.41517 83.13891 1.000 77.33777 130 ASP F O 1
ATOM 9931 N N . VAL F 1 149 ? -32.77638 87.92194 81.30709 1.000 69.67448 131 VAL F N 1
ATOM 9932 C CA . VAL F 1 149 ? -33.45193 86.62972 81.25332 1.000 67.53496 131 VAL F CA 1
ATOM 9933 C C . VAL F 1 149 ? -32.79301 85.69865 80.25611 1.000 66.80064 131 VAL F C 1
ATOM 9934 O O . VAL F 1 149 ? -33.38875 84.69060 79.85290 1.000 61.66402 131 VAL F O 1
ATOM 9938 N N . GLY F 1 150 ? -31.58452 86.02628 79.82911 1.000 61.00189 132 GLY F N 1
ATOM 9939 C CA . GLY F 1 150 ? -30.84039 85.15234 78.94934 1.000 65.10497 132 GLY F CA 1
ATOM 9940 C C . GLY F 1 150 ? -31.43112 85.02416 77.56880 1.000 70.57585 132 GLY F C 1
ATOM 9941 O O . GLY F 1 150 ? -31.17974 84.01751 76.88298 1.000 69.04838 132 GLY F O 1
ATOM 9942 N N . MET F 1 151 ? -32.16086 86.04920 77.11272 1.000 71.92825 133 MET F N 1
ATOM 9943 C CA . MET F 1 151 ? -32.89775 85.98285 75.86054 1.000 64.64396 133 MET F CA 1
ATOM 9944 C C . MET F 1 151 ? -32.27175 86.83406 74.76334 1.000 70.82840 133 MET F C 1
ATOM 9945 O O . MET F 1 151 ? -32.85840 86.96581 73.68721 1.000 73.70620 133 MET F O 1
ATOM 9950 N N . ALA F 1 152 ? -31.08802 87.41052 74.99493 1.000 73.61362 134 ALA F N 1
ATOM 9951 C CA . ALA F 1 152 ? -30.44464 88.20351 73.95136 1.000 70.38733 134 ALA F CA 1
ATOM 9952 C C . ALA F 1 152 ? -30.11523 87.37224 72.70948 1.000 69.56719 134 ALA F C 1
ATOM 9953 O O . ALA F 1 152 ? -29.98525 87.91914 71.61148 1.000 67.27632 134 ALA F O 1
ATOM 9955 N N . ASP F 1 153 ? -29.95212 86.06728 72.87596 1.000 70.88561 135 ASP F N 1
ATOM 9956 C CA . ASP F 1 153 ? -29.75997 85.16069 71.75375 1.000 72.49266 135 ASP F CA 1
ATOM 9957 C C . ASP F 1 153 ? -30.93436 85.22607 70.77991 1.000 73.33798 135 ASP F C 1
ATOM 9958 O O . ASP F 1 153 ? -30.76606 85.09142 69.55967 1.000 73.26683 135 ASP F O 1
ATOM 9963 N N . TYR F 1 154 ? -32.13595 85.38790 71.31302 1.000 77.43860 136 TYR F N 1
ATOM 9964 C CA . TYR F 1 154 ? -33.39254 85.38214 70.58181 1.000 76.98066 136 TYR F CA 1
ATOM 9965 C C . TYR F 1 154 ? -34.06408 86.72550 70.73595 1.000 79.08149 136 TYR F C 1
ATOM 9966 O O . TYR F 1 154 ? -35.28036 86.80551 70.91377 1.000 77.89404 136 TYR F O 1
ATOM 9975 N N . ALA F 1 155 ? -33.27180 87.79655 70.71595 1.000 78.50080 137 ALA F N 1
ATOM 9976 C CA . ALA F 1 155 ? -33.85087 89.11739 70.93403 1.000 80.38001 137 ALA F CA 1
ATOM 9977 C C . ALA F 1 155 ? -34.78053 89.50643 69.79354 1.000 84.38335 137 ALA F C 1
ATOM 9978 O O . ALA F 1 155 ? -35.76960 90.22307 70.00602 1.000 77.51386 137 ALA F O 1
ATOM 9980 N N . ASP F 1 156 ? -34.49796 89.00736 68.58936 1.000 98.65610 138 ASP F N 1
ATOM 9981 C CA . ASP F 1 156 ? -35.27755 89.29695 67.39426 1.000 97.35558 138 ASP F CA 1
ATOM 9982 C C . ASP F 1 156 ? -36.16701 88.12893 67.00706 1.000 96.09904 138 ASP F C 1
ATOM 9983 O O . ASP F 1 156 ? -36.69221 88.10124 65.89722 1.000 100.43606 138 ASP F O 1
ATOM 9988 N N . SER F 1 157 ? -36.34450 87.15747 67.87960 1.000 89.42152 139 SER F N 1
ATOM 9989 C CA . SER F 1 157 ? -37.13365 86.00739 67.50972 1.000 82.07208 139 SER F CA 1
ATOM 9990 C C . SER F 1 157 ? -38.62151 86.25676 67.70491 1.000 76.97860 139 SER F C 1
ATOM 9991 O O . SER F 1 157 ? -39.04359 87.04178 68.56609 1.000 67.94087 139 SER F O 1
ATOM 9994 N N . GLU F 1 158 ? -39.47539 85.54341 66.79375 1.000 81.06743 140 GLU F N 1
ATOM 9995 C CA . GLU F 1 158 ? -40.93935 85.53726 66.76113 1.000 74.25691 140 GLU F CA 1
ATOM 9996 C C . GLU F 1 158 ? -41.50189 84.43516 67.65434 1.000 64.40021 140 GLU F C 1
ATOM 9997 O O . GLU F 1 158 ? -41.01094 83.30948 67.60673 1.000 65.68079 140 GLU F O 1
ATOM 10003 N N . PRO F 1 159 ? -42.53161 84.74818 68.45490 1.000 68.58179 141 PRO F N 1
ATOM 10004 C CA . PRO F 1 159 ? -43.09448 83.76910 69.42174 1.000 76.93662 141 PRO F CA 1
ATOM 10005 C C . PRO F 1 159 ? -43.43523 82.39347 68.85229 1.000 71.00030 141 PRO F C 1
ATOM 10006 O O . PRO F 1 159 ? -43.27809 81.39271 69.55852 1.000 67.77927 141 PRO F O 1
ATOM 10010 N N . SER F 1 160 ? -43.86195 82.30105 67.59803 1.000 76.28737 142 SER F N 1
ATOM 10011 C CA . SER F 1 160 ? -44.08257 80.98159 67.03357 1.000 77.75011 142 SER F CA 1
ATOM 10012 C C . SER F 1 160 ? -42.79491 80.16144 66.97149 1.000 79.20590 142 SER F C 1
ATOM 10013 O O . SER F 1 160 ? -42.85951 78.94653 66.73034 1.000 87.03460 142 SER F O 1
ATOM 10016 N N . ASN F 1 161 ? -41.63797 80.78036 67.21359 1.000 69.78805 143 ASN F N 1
ATOM 10017 C CA . ASN F 1 161 ? -40.36466 80.07477 67.22336 1.000 70.67391 143 ASN F CA 1
ATOM 10018 C C . ASN F 1 161 ? -39.80162 79.94483 68.61793 1.000 69.31083 143 ASN F C 1
ATOM 10019 O O . ASN F 1 161 ? -38.62159 79.62628 68.78464 1.000 76.98820 143 ASN F O 1
ATOM 10024 N N . LEU F 1 162 ? -40.58791 80.22579 69.62424 1.000 67.90359 144 LEU F N 1
ATOM 10025 C CA . LEU F 1 162 ? -40.05780 80.23323 70.96559 1.000 69.42524 144 LEU F CA 1
ATOM 10026 C C . LEU F 1 162 ? -40.68114 79.10704 71.76104 1.000 74.33938 144 LEU F C 1
ATOM 10027 O O . LEU F 1 162 ? -41.85580 78.79512 71.58916 1.000 77.81749 144 LEU F O 1
ATOM 10032 N N . SER F 1 163 ? -39.88376 78.47812 72.61015 1.000 72.59092 145 SER F N 1
ATOM 10033 C CA . SER F 1 163 ? -40.44690 77.49130 73.49381 1.000 69.84947 145 SER F CA 1
ATOM 10034 C C . SER F 1 163 ? -41.42727 78.18083 74.44304 1.000 70.51138 145 SER F C 1
ATOM 10035 O O . SER F 1 163 ? -41.59752 79.40256 74.42411 1.000 66.57040 145 SER F O 1
ATOM 10038 N N . GLY F 1 164 ? -42.16508 77.36717 75.19528 1.000 69.65409 146 GLY F N 1
ATOM 10039 C CA . GLY F 1 164 ? -42.98450 77.91214 76.25857 1.000 71.55778 146 GLY F CA 1
ATOM 10040 C C . GLY F 1 164 ? -42.12971 78.40924 77.40217 1.000 72.13276 146 GLY F C 1
ATOM 10041 O O . GLY F 1 164 ? -42.47926 79.40087 78.06065 1.000 73.61652 146 GLY F O 1
ATOM 10042 N N . GLY F 1 165 ? -41.00561 77.70865 77.66843 1.000 67.82962 147 GLY F N 1
ATOM 10043 C CA . GLY F 1 165 ? -40.05831 78.17955 78.67514 1.000 75.16653 147 GLY F CA 1
ATOM 10044 C C . GLY F 1 165 ? -39.46848 79.53522 78.32533 1.000 73.42201 147 GLY F C 1
ATOM 10045 O O . GLY F 1 165 ? -39.40109 80.43664 79.17095 1.000 71.70496 147 GLY F O 1
ATOM 10046 N N . GLN F 1 166 ? -39.09879 79.71586 77.05133 1.000 72.99858 148 GLN F N 1
ATOM 10047 C CA . GLN F 1 166 ? -38.59705 80.99520 76.58406 1.000 69.55763 148 GLN F CA 1
ATOM 10048 C C . GLN F 1 166 ? -39.65835 82.07781 76.73122 1.000 69.76826 148 GLN F C 1
ATOM 10049 O O . GLN F 1 166 ? -39.37025 83.17772 77.21222 1.000 71.46043 148 GLN F O 1
ATOM 10055 N N . LYS F 1 167 ? -40.89362 81.78856 76.30483 1.000 74.84352 149 LYS F N 1
ATOM 10056 C CA . LYS F 1 167 ? -41.95017 82.79713 76.33359 1.000 71.35540 149 LYS F CA 1
ATOM 10057 C C . LYS F 1 167 ? -42.26198 83.21086 77.75051 1.000 67.99180 149 LYS F C 1
ATOM 10058 O O . LYS F 1 167 ? -42.65595 84.35533 77.99676 1.000 71.24838 149 LYS F O 1
ATOM 10064 N N . GLN F 1 168 ? -42.01986 82.32121 78.70419 1.000 71.71811 150 GLN F N 1
ATOM 10065 C CA . GLN F 1 168 ? -42.19207 82.72511 80.09071 1.000 73.68327 150 GLN F CA 1
ATOM 10066 C C . GLN F 1 168 ? -41.03234 83.58345 80.54927 1.000 68.01693 150 GLN F C 1
ATOM 10067 O O . GLN F 1 168 ? -41.22408 84.53725 81.30798 1.000 67.10815 150 GLN F O 1
ATOM 10073 N N . ARG F 1 169 ? -39.82695 83.27144 80.08465 1.000 73.01501 151 ARG F N 1
ATOM 10074 C CA . ARG F 1 169 ? -38.70564 84.16354 80.35562 1.000 68.84196 151 ARG F CA 1
ATOM 10075 C C . ARG F 1 169 ? -38.97892 85.58450 79.82344 1.000 72.33934 151 ARG F C 1
ATOM 10076 O O . ARG F 1 169 ? -38.73699 86.57895 80.52496 1.000 67.98097 151 ARG F O 1
ATOM 10084 N N . VAL F 1 170 ? -39.49928 85.69210 78.59095 1.000 71.18517 152 VAL F N 1
ATOM 10085 C CA . VAL F 1 170 ? -39.70993 86.99156 77.93795 1.000 68.66397 152 VAL F CA 1
ATOM 10086 C C . VAL F 1 170 ? -40.88482 87.74600 78.57869 1.000 69.16562 152 VAL F C 1
ATOM 10087 O O . VAL F 1 170 ? -40.89486 88.99686 78.65473 1.000 66.08576 152 VAL F O 1
ATOM 10091 N N . ALA F 1 171 ? -41.88897 87.00826 79.06178 1.000 71.16636 153 ALA F N 1
ATOM 10092 C CA . ALA F 1 171 ? -42.89627 87.63572 79.91130 1.000 72.73187 153 ALA F CA 1
ATOM 10093 C C . ALA F 1 171 ? -42.24771 88.19387 81.18093 1.000 72.64555 153 ALA F C 1
ATOM 10094 O O . ALA F 1 171 ? -42.53383 89.33261 81.60116 1.000 70.47207 153 ALA F O 1
ATOM 10096 N N . ILE F 1 172 ? -41.35802 87.40017 81.79711 1.000 67.77590 154 ILE F N 1
ATOM 10097 C CA . ILE F 1 172 ? -40.64974 87.85036 82.98248 1.000 67.14160 154 ILE F CA 1
ATOM 10098 C C . ILE F 1 172 ? -39.85201 89.11252 82.66381 1.000 69.90168 154 ILE F C 1
ATOM 10099 O O . ILE F 1 172 ? -39.82829 90.06599 83.45074 1.000 64.61945 154 ILE F O 1
ATOM 10104 N N . ALA F 1 173 ? -39.22699 89.15765 81.48654 1.000 68.26296 155 ALA F N 1
ATOM 10105 C CA . ALA F 1 173 ? -38.37023 90.29589 81.15449 1.000 71.33954 155 ALA F CA 1
ATOM 10106 C C . ALA F 1 173 ? -39.19066 91.57296 81.04786 1.000 68.24096 155 ALA F C 1
ATOM 10107 O O . ALA F 1 173 ? -38.80719 92.61875 81.58512 1.000 71.37665 155 ALA F O 1
ATOM 10109 N N . GLY F 1 174 ? -40.32106 91.51342 80.35501 1.000 71.46699 156 GLY F N 1
ATOM 10110 C CA . GLY F 1 174 ? -41.18591 92.67945 80.35248 1.000 73.81895 156 GLY F CA 1
ATOM 10111 C C . GLY F 1 174 ? -41.68415 93.08546 81.73738 1.000 74.89100 156 GLY F C 1
ATOM 10112 O O . GLY F 1 174 ? -41.89804 94.27539 82.00317 1.000 70.09432 156 GLY F O 1
ATOM 10113 N N . ILE F 1 175 ? -41.90096 92.11565 82.63691 1.000 71.73199 157 ILE F N 1
ATOM 10114 C CA . ILE F 1 175 ? -42.33894 92.50337 83.98242 1.000 70.48706 157 ILE F CA 1
ATOM 10115 C C . ILE F 1 175 ? -41.21123 93.19370 84.72797 1.000 69.26750 157 ILE F C 1
ATOM 10116 O O . ILE F 1 175 ? -41.40442 94.22876 85.38046 1.000 69.82677 157 ILE F O 1
ATOM 10121 N N . LEU F 1 176 ? -40.01323 92.64901 84.59814 1.000 63.71862 158 LEU F N 1
ATOM 10122 C CA . LEU F 1 176 ? -38.84348 93.20134 85.24663 1.000 64.92905 158 LEU F CA 1
ATOM 10123 C C . LEU F 1 176 ? -38.55730 94.63122 84.77153 1.000 73.91268 158 LEU F C 1
ATOM 10124 O O . LEU F 1 176 ? -38.18618 95.50394 85.56864 1.000 66.48272 158 LEU F O 1
ATOM 10129 N N . ALA F 1 177 ? -38.75167 94.89265 83.47287 1.000 69.14894 159 ALA F N 1
ATOM 10130 C CA . ALA F 1 177 ? -38.33038 96.15850 82.90749 1.000 67.40881 159 ALA F CA 1
ATOM 10131 C C . ALA F 1 177 ? -39.05067 97.34659 83.52208 1.000 68.80787 159 ALA F C 1
ATOM 10132 O O . ALA F 1 177 ? -38.53401 98.46653 83.44862 1.000 73.96268 159 ALA F O 1
ATOM 10134 N N . VAL F 1 178 ? -40.22735 97.15856 84.10676 1.000 68.45135 160 VAL F N 1
ATOM 10135 C CA . VAL F 1 178 ? -40.94120 98.29539 84.67037 1.000 70.17401 160 VAL F CA 1
ATOM 10136 C C . VAL F 1 178 ? -40.75674 98.40137 86.17466 1.000 70.49773 160 VAL F C 1
ATOM 10137 O O . VAL F 1 178 ? -41.41268 99.23379 86.80970 1.000 72.09882 160 VAL F O 1
ATOM 10141 N N . LYS F 1 179 ? -39.90311 97.55987 86.76792 1.000 69.27946 161 LYS F N 1
ATOM 10142 C CA . LYS F 1 179 ? -39.53415 97.70215 88.18008 1.000 70.64928 161 LYS F CA 1
ATOM 10143 C C . LYS F 1 179 ? -40.76874 97.75089 89.07951 1.000 74.08222 161 LYS F C 1
ATOM 10144 O O . LYS F 1 179 ? -41.16840 98.83136 89.55270 1.000 72.40629 161 LYS F O 1
ATOM 10150 N N . PRO F 1 180 ? -41.43902 96.61732 89.27044 1.000 71.34285 162 PRO F N 1
ATOM 10151 C CA . PRO F 1 180 ? -42.57496 96.55255 90.18748 1.000 72.39492 162 PRO F CA 1
ATOM 10152 C C . PRO F 1 180 ? -42.10856 96.20588 91.59733 1.000 75.35211 162 PRO F C 1
ATOM 10153 O O . PRO F 1 180 ? -40.97552 95.78257 91.81858 1.000 71.73359 162 PRO F O 1
ATOM 10157 N N . GLN F 1 181 ? -43.00506 96.41724 92.55880 1.000 80.35497 163 GLN F N 1
ATOM 10158 C CA . GLN F 1 181 ? -42.68146 96.07611 93.93490 1.000 81.65267 163 GLN F CA 1
ATOM 10159 C C . GLN F 1 181 ? -42.97692 94.62150 94.25256 1.000 78.85113 163 GLN F C 1
ATOM 10160 O O . GLN F 1 181 ? -42.31756 94.03403 95.11691 1.000 81.93899 163 GLN F O 1
ATOM 10166 N N . VAL F 1 182 ? -43.91305 94.00059 93.55510 1.000 74.10761 164 VAL F N 1
ATOM 10167 C CA . VAL F 1 182 ? -44.17891 92.58393 93.75173 1.000 71.89925 164 VAL F CA 1
ATOM 10168 C C . VAL F 1 182 ? -44.50783 91.94327 92.41349 1.000 66.07935 164 VAL F C 1
ATOM 10169 O O . VAL F 1 182 ? -45.23135 92.50925 91.58589 1.000 66.38611 164 VAL F O 1
ATOM 10173 N N . ILE F 1 183 ? -43.91965 90.77888 92.19902 1.000 66.54119 165 ILE F N 1
ATOM 10174 C CA . ILE F 1 183 ? -44.19732 89.93059 91.05106 1.000 71.44746 165 ILE F CA 1
ATOM 10175 C C . ILE F 1 183 ? -45.04192 88.74816 91.54060 1.000 74.09754 165 ILE F C 1
ATOM 10176 O O . ILE F 1 183 ? -44.63580 88.01736 92.45776 1.000 74.53701 165 ILE F O 1
ATOM 10181 N N . ILE F 1 184 ? -46.22866 88.58215 90.95467 1.000 68.91220 166 ILE F N 1
ATOM 10182 C CA . ILE F 1 184 ? -47.08192 87.42177 91.18739 1.000 64.76683 166 ILE F CA 1
ATOM 10183 C C . ILE F 1 184 ? -46.80470 86.42439 90.07720 1.000 64.53291 166 ILE F C 1
ATOM 10184 O O . ILE F 1 184 ? -46.76163 86.78949 88.89597 1.000 68.52433 166 ILE F O 1
ATOM 10189 N N . LEU F 1 185 ? -46.56876 85.18468 90.44940 1.000 66.39073 167 LEU F N 1
ATOM 10190 C CA . LEU F 1 185 ? -46.49815 84.07984 89.50379 1.000 67.65499 167 LEU F CA 1
ATOM 10191 C C . LEU F 1 185 ? -47.83503 83.35276 89.57373 1.000 69.95992 167 LEU F C 1
ATOM 10192 O O . LEU F 1 185 ? -48.06066 82.54907 90.47782 1.000 73.58256 167 LEU F O 1
ATOM 10197 N N . ASP F 1 186 ? -48.74159 83.65287 88.64976 1.000 66.42491 168 ASP F N 1
ATOM 10198 C CA . ASP F 1 186 ? -50.08892 83.10094 88.70599 1.000 68.28803 168 ASP F CA 1
ATOM 10199 C C . ASP F 1 186 ? -50.12608 81.84904 87.83975 1.000 69.79488 168 ASP F C 1
ATOM 10200 O O . ASP F 1 186 ? -50.44710 81.90393 86.66412 1.000 72.66840 168 ASP F O 1
ATOM 10205 N N . GLU F 1 187 ? -49.78578 80.70893 88.44204 1.000 79.64379 169 GLU F N 1
ATOM 10206 C CA . GLU F 1 187 ? -49.68057 79.42004 87.75948 1.000 82.30330 169 GLU F CA 1
ATOM 10207 C C . GLU F 1 187 ? -48.70273 79.46682 86.60059 1.000 79.42529 169 GLU F C 1
ATOM 10208 O O . GLU F 1 187 ? -48.85310 78.73644 85.61691 1.000 80.75420 169 GLU F O 1
ATOM 10214 N N . SER F 1 188 ? -47.65819 80.28123 86.78150 1.000 78.84661 170 SER F N 1
ATOM 10215 C CA . SER F 1 188 ? -46.70188 80.63556 85.73750 1.000 76.96886 170 SER F CA 1
ATOM 10216 C C . SER F 1 188 ? -45.88763 79.45086 85.25671 1.000 81.20676 170 SER F C 1
ATOM 10217 O O . SER F 1 188 ? -45.27005 79.52657 84.19429 1.000 69.43727 170 SER F O 1
ATOM 10220 N N . THR F 1 189 ? -45.86350 78.36044 86.00983 1.000 86.75258 171 THR F N 1
ATOM 10221 C CA . THR F 1 189 ? -45.11287 77.19893 85.59847 1.000 85.80968 171 THR F CA 1
ATOM 10222 C C . THR F 1 189 ? -45.98701 76.03035 85.21765 1.000 90.74214 171 THR F C 1
ATOM 10223 O O . THR F 1 189 ? -45.44852 75.00814 84.78852 1.000 95.75508 171 THR F O 1
ATOM 10227 N N . SER F 1 190 ? -47.31472 76.14825 85.35574 1.000 98.11628 172 SER F N 1
ATOM 10228 C CA . SER F 1 190 ? -48.17966 74.96896 85.24743 1.000 98.78075 172 SER F CA 1
ATOM 10229 C C . SER F 1 190 ? -48.16905 74.37629 83.84449 1.000 100.01256 172 SER F C 1
ATOM 10230 O O . SER F 1 190 ? -48.37875 73.17069 83.69172 1.000 100.32699 172 SER F O 1
ATOM 10233 N N . MET F 1 191 ? -47.89440 75.18223 82.81368 1.000 95.65878 173 MET F N 1
ATOM 10234 C CA . MET F 1 191 ? -47.82515 74.65125 81.46067 1.000 95.23677 173 MET F CA 1
ATOM 10235 C C . MET F 1 191 ? -46.39760 74.43367 80.99041 1.000 89.84069 173 MET F C 1
ATOM 10236 O O . MET F 1 191 ? -46.16871 74.29159 79.79245 1.000 91.83165 173 MET F O 1
ATOM 10241 N N . LEU F 1 192 ? -45.44183 74.34291 81.89703 1.000 85.28883 174 LEU F N 1
ATOM 10242 C CA . LEU F 1 192 ? -44.04677 74.32642 81.49951 1.000 99.08328 174 LEU F CA 1
ATOM 10243 C C . LEU F 1 192 ? -43.39870 72.95969 81.67044 1.000 107.46927 174 LEU F C 1
ATOM 10244 O O . LEU F 1 192 ? -43.68354 72.21851 82.61304 1.000 104.95807 174 LEU F O 1
ATOM 10249 N N . ASP F 1 193 ? -42.45706 72.68034 80.77797 1.000 126.49649 175 ASP F N 1
ATOM 10250 C CA . ASP F 1 193 ? -41.71320 71.43369 80.83956 1.000 132.22113 175 ASP F CA 1
ATOM 10251 C C . ASP F 1 193 ? -40.88787 71.43395 82.12596 1.000 132.71628 175 ASP F C 1
ATOM 10252 O O . ASP F 1 193 ? -40.41019 72.49031 82.54550 1.000 139.68474 175 ASP F O 1
ATOM 10257 N N . PRO F 1 194 ? -40.79300 70.30278 82.82933 1.000 116.71902 176 PRO F N 1
ATOM 10258 C CA . PRO F 1 194 ? -40.26126 70.32933 84.20316 1.000 110.58129 176 PRO F CA 1
ATOM 10259 C C . PRO F 1 194 ? -38.93143 71.03734 84.34136 1.000 114.78092 176 PRO F C 1
ATOM 10260 O O . PRO F 1 194 ? -38.72276 71.71494 85.34699 1.000 115.48610 176 PRO F O 1
ATOM 10264 N N . GLU F 1 195 ? -38.01242 70.88317 83.37989 1.000 121.04691 177 GLU F N 1
ATOM 10265 C CA . GLU F 1 195 ? -36.78726 71.68368 83.39476 1.000 115.97093 177 GLU F CA 1
ATOM 10266 C C . GLU F 1 195 ? -37.09660 73.16911 83.28589 1.000 107.23223 177 GLU F C 1
ATOM 10267 O O . GLU F 1 195 ? -36.45124 73.99710 83.93627 1.000 108.48787 177 GLU F O 1
ATOM 10273 N N . GLY F 1 196 ? -38.07267 73.52579 82.45902 1.000 112.39361 178 GLY F N 1
ATOM 10274 C CA . GLY F 1 196 ? -38.48146 74.91225 82.35701 1.000 107.25004 178 GLY F CA 1
ATOM 10275 C C . GLY F 1 196 ? -39.03498 75.48071 83.64644 1.000 101.28961 178 GLY F C 1
ATOM 10276 O O . GLY F 1 196 ? -38.86584 76.66859 83.91893 1.000 94.41065 178 GLY F O 1
ATOM 10277 N N . LYS F 1 197 ? -39.72998 74.66241 84.44297 1.000 105.11559 179 LYS F N 1
ATOM 10278 C CA . LYS F 1 197 ? -40.21077 75.15999 85.72921 1.000 96.99029 179 LYS F CA 1
ATOM 10279 C C . LYS F 1 197 ? -39.05009 75.62346 86.58236 1.000 94.16613 179 LYS F C 1
ATOM 10280 O O . LYS F 1 197 ? -39.11705 76.68172 87.21525 1.000 89.97081 179 LYS F O 1
ATOM 10286 N N . GLU F 1 198 ? -37.95293 74.86443 86.55972 1.000 105.06782 180 GLU F N 1
ATOM 10287 C CA . GLU F 1 198 ? -36.77204 75.23632 87.32137 1.000 101.26671 180 GLU F CA 1
ATOM 10288 C C . GLU F 1 198 ? -36.12779 76.47548 86.73726 1.000 101.90942 180 GLU F C 1
ATOM 10289 O O . GLU F 1 198 ? -35.73821 77.37394 87.48554 1.000 100.22786 180 GLU F O 1
ATOM 10295 N N . GLN F 1 199 ? -35.98299 76.52408 85.40414 1.000 96.03926 181 GLN F N 1
ATOM 10296 C CA . GLN F 1 199 ? -35.49192 77.73107 84.73849 1.000 89.21627 181 GLN F CA 1
ATOM 10297 C C . GLN F 1 199 ? -36.24973 78.96432 85.23512 1.000 84.36109 181 GLN F C 1
ATOM 10298 O O . GLN F 1 199 ? -35.65467 79.94279 85.71483 1.000 81.48321 181 GLN F O 1
ATOM 10304 N N . ILE F 1 200 ? -37.57502 78.92568 85.13783 1.000 84.03662 182 ILE F N 1
ATOM 10305 C CA . ILE F 1 200 ? -38.36134 80.10057 85.48115 1.000 80.36433 182 ILE F CA 1
ATOM 10306 C C . ILE F 1 200 ? -38.22544 80.41180 86.96563 1.000 76.31526 182 ILE F C 1
ATOM 10307 O O . ILE F 1 200 ? -38.08262 81.57825 87.36100 1.000 73.45080 182 ILE F O 1
ATOM 10312 N N . LEU F 1 201 ? -38.18336 79.37402 87.80163 1.000 84.98999 183 LEU F N 1
ATOM 10313 C CA . LEU F 1 201 ? -38.10884 79.58298 89.24345 1.000 82.22832 183 LEU F CA 1
ATOM 10314 C C . LEU F 1 201 ? -36.79070 80.21696 89.64362 1.000 74.39085 183 LEU F C 1
ATOM 10315 O O . LEU F 1 201 ? -36.76753 81.19662 90.39683 1.000 79.10904 183 LEU F O 1
ATOM 10320 N N . ASP F 1 202 ? -35.68252 79.66135 89.16452 1.000 74.05949 184 ASP F N 1
ATOM 10321 C CA . ASP F 1 202 ? -34.38684 80.26351 89.43385 1.000 75.62645 184 ASP F CA 1
ATOM 10322 C C . ASP F 1 202 ? -34.34541 81.70930 88.96586 1.000 72.85979 184 ASP F C 1
ATOM 10323 O O . ASP F 1 202 ? -34.04386 82.61013 89.75851 1.000 70.99931 184 ASP F O 1
ATOM 10328 N N . LEU F 1 203 ? -34.72292 81.96270 87.70807 1.000 71.72649 185 LEU F N 1
ATOM 10329 C CA . LEU F 1 203 ? -34.69173 83.33351 87.19953 1.000 71.91963 185 LEU F CA 1
ATOM 10330 C C . LEU F 1 203 ? -35.48070 84.29126 88.08898 1.000 73.30986 185 LEU F C 1
ATOM 10331 O O . LEU F 1 203 ? -35.00295 85.38777 88.40281 1.000 77.27593 185 LEU F O 1
ATOM 10336 N N . VAL F 1 204 ? -36.68398 83.90417 88.51997 1.000 72.14577 186 VAL F N 1
ATOM 10337 C CA . VAL F 1 204 ? -37.42974 84.86201 89.33328 1.000 74.64045 186 VAL F CA 1
ATOM 10338 C C . VAL F 1 204 ? -36.78487 85.02583 90.70516 1.000 80.87867 186 VAL F C 1
ATOM 10339 O O . VAL F 1 204 ? -36.84701 86.11605 91.28843 1.000 83.75874 186 VAL F O 1
ATOM 10343 N N . ARG F 1 205 ? -36.10063 83.99218 91.22133 1.000 87.46736 187 ARG F N 1
ATOM 10344 C CA . ARG F 1 205 ? -35.35285 84.17152 92.47177 1.000 88.77484 187 ARG F CA 1
ATOM 10345 C C . ARG F 1 205 ? -34.24482 85.19854 92.31061 1.000 94.89769 187 ARG F C 1
ATOM 10346 O O . ARG F 1 205 ? -34.08657 86.08892 93.15344 1.000 97.90347 187 ARG F O 1
ATOM 10354 N N . LYS F 1 206 ? -33.44970 85.06221 91.24629 1.000 86.39906 188 LYS F N 1
ATOM 10355 C CA . LYS F 1 206 ? -32.38024 86.02109 90.97528 1.000 84.84604 188 LYS F CA 1
ATOM 10356 C C . LYS F 1 206 ? -32.94315 87.44147 90.87014 1.000 87.94924 188 LYS F C 1
ATOM 10357 O O . LYS F 1 206 ? -32.38008 88.38706 91.42910 1.000 85.13278 188 LYS F O 1
ATOM 10363 N N . ILE F 1 207 ? -34.04639 87.60984 90.12301 1.000 90.70447 189 ILE F N 1
ATOM 10364 C CA . ILE F 1 207 ? -34.70392 88.91376 90.03929 1.000 81.68135 189 ILE F CA 1
ATOM 10365 C C . ILE F 1 207 ? -35.01188 89.41761 91.43443 1.000 83.20270 189 ILE F C 1
ATOM 10366 O O . ILE F 1 207 ? -34.80846 90.59479 91.74957 1.000 82.30585 189 ILE F O 1
ATOM 10371 N N . LYS F 1 208 ? -35.50278 88.52454 92.29530 1.000 90.28433 190 LYS F N 1
ATOM 10372 C CA . LYS F 1 208 ? -35.94292 88.94403 93.61637 1.000 89.13230 190 LYS F CA 1
ATOM 10373 C C . LYS F 1 208 ? -34.77789 89.40379 94.46900 1.000 91.01661 190 LYS F C 1
ATOM 10374 O O . LYS F 1 208 ? -34.85190 90.46367 95.09675 1.000 91.57361 190 LYS F O 1
ATOM 10380 N N . GLU F 1 209 ? -33.69325 88.61796 94.50380 1.000 111.19425 191 GLU F N 1
ATOM 10381 C CA . GLU F 1 209 ? -32.50748 89.02528 95.26123 1.000 109.46371 191 GLU F CA 1
ATOM 10382 C C . GLU F 1 209 ? -31.97090 90.33501 94.72708 1.000 109.28460 191 GLU F C 1
ATOM 10383 O O . GLU F 1 209 ? -31.80249 91.30239 95.47539 1.000 111.20528 191 GLU F O 1
ATOM 10389 N N . ASP F 1 210 ? -31.73950 90.38663 93.40940 1.000 96.63035 192 ASP F N 1
ATOM 10390 C CA . ASP F 1 210 ? -31.06570 91.50212 92.77484 1.000 86.67780 192 ASP F CA 1
ATOM 10391 C C . ASP F 1 210 ? -31.88802 92.77819 92.81651 1.000 84.28926 192 ASP F C 1
ATOM 10392 O O . ASP F 1 210 ? -31.31187 93.85925 92.67635 1.000 94.51388 192 ASP F O 1
ATOM 10397 N N . ASN F 1 211 ? -33.19460 92.70117 93.06466 1.000 84.91838 193 ASN F N 1
ATOM 10398 C CA . ASN F 1 211 ? -34.01789 93.90376 93.10945 1.000 81.86355 193 ASN F CA 1
ATOM 10399 C C . ASN F 1 211 ? -34.73182 94.11494 94.43566 1.000 86.35379 193 ASN F C 1
ATOM 10400 O O . ASN F 1 211 ? -35.49022 95.08293 94.55962 1.000 87.39090 193 ASN F O 1
ATOM 10405 N N . ASN F 1 212 ? -34.51597 93.25070 95.42428 1.000 90.23856 194 ASN F N 1
ATOM 10406 C CA . ASN F 1 212 ? -35.16857 93.34765 96.72911 1.000 92.02209 194 ASN F CA 1
ATOM 10407 C C . ASN F 1 212 ? -36.69315 93.46439 96.58775 1.000 91.63180 194 ASN F C 1
ATOM 10408 O O . ASN F 1 212 ? -37.33472 94.38251 97.09944 1.000 86.48915 194 ASN F O 1
ATOM 10413 N N . LEU F 1 213 ? -37.26383 92.48686 95.88267 1.000 97.95721 195 LEU F N 1
ATOM 10414 C CA . LEU F 1 213 ? -38.67747 92.44208 95.53467 1.000 96.58958 195 LEU F CA 1
ATOM 10415 C C . LEU F 1 213 ? -39.43104 91.51979 96.47530 1.000 95.44606 195 LEU F C 1
ATOM 10416 O O . LEU F 1 213 ? -38.85033 90.84159 97.32697 1.000 99.64024 195 LEU F O 1
ATOM 10421 N N . THR F 1 214 ? -40.74674 91.46783 96.27067 1.000 86.56418 196 THR F N 1
ATOM 10422 C CA . THR F 1 214 ? -41.62159 90.44851 96.84239 1.000 83.19404 196 THR F CA 1
ATOM 10423 C C . THR F 1 214 ? -42.24634 89.60092 95.74520 1.000 78.69904 196 THR F C 1
ATOM 10424 O O . THR F 1 214 ? -42.83239 90.13199 94.79679 1.000 81.89195 196 THR F O 1
ATOM 10428 N N . VAL F 1 215 ? -42.24181 88.29861 95.93205 1.000 76.95460 197 VAL F N 1
ATOM 10429 C CA . VAL F 1 215 ? -42.85325 87.38149 94.98373 1.000 77.40981 197 VAL F CA 1
ATOM 10430 C C . VAL F 1 215 ? -44.05561 86.73657 95.66499 1.000 78.05986 197 VAL F C 1
ATOM 10431 O O . VAL F 1 215 ? -43.94254 86.23036 96.78563 1.000 84.17640 197 VAL F O 1
ATOM 10435 N N . ILE F 1 216 ? -45.21087 86.78882 95.01829 1.000 70.96183 198 ILE F N 1
ATOM 10436 C CA . ILE F 1 216 ? -46.37680 86.02913 95.44992 1.000 66.21065 198 ILE F CA 1
ATOM 10437 C C . ILE F 1 216 ? -46.57124 84.92431 94.43367 1.000 65.53739 198 ILE F C 1
ATOM 10438 O O . ILE F 1 216 ? -46.82214 85.19629 93.26150 1.000 71.10734 198 ILE F O 1
ATOM 10443 N N . SER F 1 217 ? -46.50706 83.68965 94.86702 1.000 68.97871 199 SER F N 1
ATOM 10444 C CA . SER F 1 217 ? -46.67246 82.56152 93.96659 1.000 73.46436 199 SER F CA 1
ATOM 10445 C C . SER F 1 217 ? -48.06403 81.97993 94.19754 1.000 73.00045 199 SER F C 1
ATOM 10446 O O . SER F 1 217 ? -48.51604 81.90003 95.34809 1.000 74.22589 199 SER F O 1
ATOM 10449 N N . ILE F 1 218 ? -48.78510 81.69888 93.10723 1.000 70.71097 200 ILE F N 1
ATOM 10450 C CA . ILE F 1 218 ? -50.09450 81.04464 93.14484 1.000 78.18501 200 ILE F CA 1
ATOM 10451 C C . ILE F 1 218 ? -49.98259 79.73447 92.37606 1.000 77.48328 200 ILE F C 1
ATOM 10452 O O . ILE F 1 218 ? -50.02855 79.73853 91.13995 1.000 82.57071 200 ILE F O 1
ATOM 10457 N N . THR F 1 219 ? -49.89953 78.60193 93.07358 1.000 71.77564 201 THR F N 1
ATOM 10458 C CA . THR F 1 219 ? -49.41667 77.43828 92.34759 1.000 72.25788 201 THR F CA 1
ATOM 10459 C C . THR F 1 219 ? -50.01697 76.13024 92.84323 1.000 85.95993 201 THR F C 1
ATOM 10460 O O . THR F 1 219 ? -50.60383 76.04550 93.92242 1.000 90.80481 201 THR F O 1
ATOM 10464 N N . HIS F 1 220 ? -49.84562 75.09137 92.01837 1.000 83.69675 202 HIS F N 1
ATOM 10465 C CA . HIS F 1 220 ? -50.15055 73.71469 92.38803 1.000 84.35609 202 HIS F CA 1
ATOM 10466 C C . HIS F 1 220 ? -48.89957 72.84354 92.35232 1.000 85.00502 202 HIS F C 1
ATOM 10467 O O . HIS F 1 220 ? -48.99904 71.60910 92.30058 1.000 93.72018 202 HIS F O 1
ATOM 10474 N N . ASP F 1 221 ? -47.72216 73.47814 92.34185 1.000 85.45018 203 ASP F N 1
ATOM 10475 C CA . ASP F 1 221 ? -46.40921 72.83405 92.42673 1.000 85.66047 203 ASP F CA 1
ATOM 10476 C C . ASP F 1 221 ? -45.98368 72.84521 93.88619 1.000 96.27748 203 ASP F C 1
ATOM 10477 O O . ASP F 1 221 ? -45.44822 73.84391 94.37639 1.000 94.66173 203 ASP F O 1
ATOM 10482 N N . LEU F 1 222 ? -46.20977 71.72463 94.58519 1.000 102.62894 204 LEU F N 1
ATOM 10483 C CA . LEU F 1 222 ? -45.90838 71.66673 96.01451 1.000 100.03841 204 LEU F CA 1
ATOM 10484 C C . LEU F 1 222 ? -44.41921 71.84723 96.30243 1.000 104.01005 204 LEU F C 1
ATOM 10485 O O . LEU F 1 222 ? -44.06055 72.33656 97.37934 1.000 104.86955 204 LEU F O 1
ATOM 10490 N N . GLU F 1 223 ? -43.53746 71.47551 95.36294 1.000 99.32343 205 GLU F N 1
ATOM 10491 C CA . GLU F 1 223 ? -42.11743 71.77105 95.54028 1.000 98.12816 205 GLU F CA 1
ATOM 10492 C C . GLU F 1 223 ? -41.87432 73.27518 95.56468 1.000 94.79970 205 GLU F C 1
ATOM 10493 O O . GLU F 1 223 ? -41.13171 73.78555 96.40969 1.000 90.49875 205 GLU F O 1
ATOM 10499 N N . GLU F 1 224 ? -42.47787 73.99704 94.62398 1.000 97.71846 206 GLU F N 1
ATOM 10500 C CA . GLU F 1 224 ? -42.36223 75.45149 94.60420 1.000 93.38777 206 GLU F CA 1
ATOM 10501 C C . GLU F 1 224 ? -42.90054 76.06906 95.89123 1.000 90.96494 206 GLU F C 1
ATOM 10502 O O . GLU F 1 224 ? -42.29017 76.98568 96.45103 1.000 88.64995 206 GLU F O 1
ATOM 10508 N N . ALA F 1 225 ? -44.04853 75.59010 96.37398 1.000 86.71225 207 ALA F N 1
ATOM 10509 C CA . ALA F 1 225 ? -44.57329 76.12654 97.62127 1.000 88.00149 207 ALA F CA 1
ATOM 10510 C C . ALA F 1 225 ? -43.75674 75.67195 98.82628 1.000 88.19497 207 ALA F C 1
ATOM 10511 O O . ALA F 1 225 ? -43.95101 76.19439 99.93292 1.000 84.08855 207 ALA F O 1
ATOM 10513 N N . ALA F 1 226 ? -42.89229 74.67544 98.64805 1.000 89.23911 208 ALA F N 1
ATOM 10514 C CA . ALA F 1 226 ? -42.03654 74.24791 99.74387 1.000 88.26216 208 ALA F CA 1
ATOM 10515 C C . ALA F 1 226 ? -41.00420 75.31017 100.08503 1.000 84.04903 208 ALA F C 1
ATOM 10516 O O . ALA F 1 226 ? -40.63434 75.46660 101.25181 1.000 87.41613 208 ALA F O 1
ATOM 10518 N N . GLY F 1 227 ? -40.52460 76.04106 99.08440 1.000 83.28231 209 GLY F N 1
ATOM 10519 C CA . GLY F 1 227 ? -39.47605 77.01804 99.26124 1.000 74.94180 209 GLY F CA 1
ATOM 10520 C C . GLY F 1 227 ? -39.91578 78.39268 99.68765 1.000 73.78410 209 GLY F C 1
ATOM 10521 O O . GLY F 1 227 ? -39.06612 79.23082 100.00697 1.000 72.83830 209 GLY F O 1
ATOM 10522 N N . ALA F 1 228 ? -41.21835 78.63805 99.76092 1.000 72.84620 210 ALA F N 1
ATOM 10523 C CA . ALA F 1 228 ? -41.71234 79.95010 100.12222 1.000 71.00148 210 ALA F CA 1
ATOM 10524 C C . ALA F 1 228 ? -41.38472 80.24925 101.56914 1.000 76.51097 210 ALA F C 1
ATOM 10525 O O . ALA F 1 228 ? -41.29136 79.35180 102.40033 1.000 87.44169 210 ALA F O 1
ATOM 10527 N N . ASP F 1 229 ? -41.12181 81.51811 101.85789 1.000 80.33338 211 ASP F N 1
ATOM 10528 C CA . ASP F 1 229 ? -40.97740 81.90541 103.25572 1.000 83.71531 211 ASP F CA 1
ATOM 10529 C C . ASP F 1 229 ? -42.25809 81.64388 104.03312 1.000 83.65853 211 ASP F C 1
ATOM 10530 O O . ASP F 1 229 ? -42.21041 81.42553 105.25259 1.000 81.19133 211 ASP F O 1
ATOM 10535 N N . GLN F 1 230 ? -43.38646 81.60566 103.33188 1.000 80.93596 212 GLN F N 1
ATOM 10536 C CA . GLN F 1 230 ? -44.70840 81.53474 103.92161 1.000 83.99435 212 GLN F CA 1
ATOM 10537 C C . GLN F 1 230 ? -45.63130 80.83132 102.92691 1.000 83.49842 212 GLN F C 1
ATOM 10538 O O . GLN F 1 230 ? -45.49046 81.02252 101.72188 1.000 79.26571 212 GLN F O 1
ATOM 10544 N N . VAL F 1 231 ? -46.53865 79.98182 103.41622 1.000 94.65236 213 VAL F N 1
ATOM 10545 C CA . VAL F 1 231 ? -47.52317 79.32041 102.55753 1.000 91.73300 213 VAL F CA 1
ATOM 10546 C C . VAL F 1 231 ? -48.90872 79.53344 103.14612 1.000 81.88160 213 VAL F C 1
ATOM 10547 O O . VAL F 1 231 ? -49.11970 79.30462 104.33785 1.000 85.27383 213 VAL F O 1
ATOM 10551 N N . LEU F 1 232 ? -49.81721 80.05087 102.33243 1.000 88.11730 214 LEU F N 1
ATOM 10552 C CA . LEU F 1 232 ? -51.22087 80.18203 102.67499 1.000 90.43796 214 LEU F CA 1
ATOM 10553 C C . LEU F 1 232 ? -51.99380 79.10596 101.92330 1.000 96.41101 214 LEU F C 1
ATOM 10554 O O . LEU F 1 232 ? -51.73718 78.85890 100.73210 1.000 91.54910 214 LEU F O 1
ATOM 10559 N N . VAL F 1 233 ? -52.89214 78.43566 102.64115 1.000 100.11966 215 VAL F N 1
ATOM 10560 C CA . VAL F 1 233 ? -53.74260 77.38110 102.10983 1.000 103.66583 215 VAL F CA 1
ATOM 10561 C C . VAL F 1 233 ? -55.15402 77.94854 101.99019 1.000 108.55377 215 VAL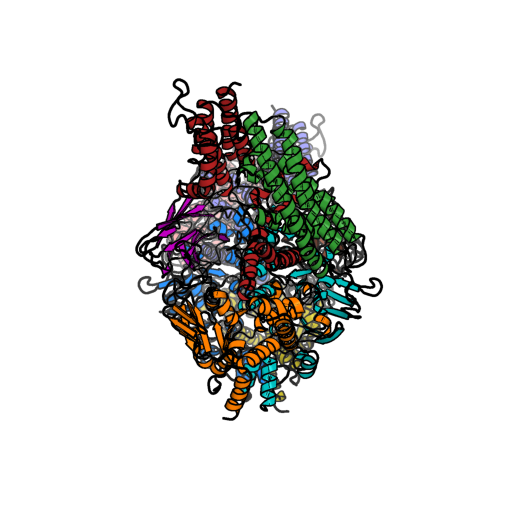 F C 1
ATOM 10562 O O . VAL F 1 233 ? -55.65053 78.59079 102.92306 1.000 110.09748 215 VAL F O 1
ATOM 10566 N N . LEU F 1 234 ? -55.77387 77.76407 100.82907 1.000 91.68769 216 LEU F N 1
ATOM 10567 C CA . LEU F 1 234 ? -57.12521 78.22386 100.55466 1.000 95.19070 216 LEU F CA 1
ATOM 10568 C C . LEU F 1 234 ? -57.99650 77.01224 100.24514 1.000 99.91878 216 LEU F C 1
ATOM 10569 O O . LEU F 1 234 ? -57.62538 76.16802 99.42227 1.000 101.87651 216 LEU F O 1
ATOM 10574 N N . ASP F 1 235 ? -59.14322 76.91625 100.90696 1.000 94.71393 217 ASP F N 1
ATOM 10575 C CA . ASP F 1 235 ? -60.03428 75.77773 100.72272 1.000 99.88101 217 ASP F CA 1
ATOM 10576 C C . ASP F 1 235 ? -61.46173 76.28843 100.59130 1.000 106.63676 217 ASP F C 1
ATOM 10577 O O . ASP F 1 235 ? -61.94371 77.00446 101.47566 1.000 110.50626 217 ASP F O 1
ATOM 10582 N N . ASP F 1 236 ? -62.11429 75.96441 99.46725 1.000 109.66032 218 ASP F N 1
ATOM 10583 C CA . ASP F 1 236 ? -63.48392 76.40820 99.17333 1.000 112.67718 218 ASP F CA 1
ATOM 10584 C C . ASP F 1 236 ? -63.67959 77.89637 99.46161 1.000 109.79302 218 ASP F C 1
ATOM 10585 O O . ASP F 1 236 ? -64.60175 78.30180 100.18163 1.000 107.23616 218 ASP F O 1
ATOM 10590 N N . GLY F 1 237 ? -62.76961 78.70931 98.91277 1.000 108.40684 219 GLY F N 1
ATOM 10591 C CA . GLY F 1 237 ? -62.86454 80.15289 99.01684 1.000 103.30054 219 GLY F CA 1
ATOM 10592 C C . GLY F 1 237 ? -62.56287 80.74723 100.37725 1.000 99.67843 219 GLY F C 1
ATOM 10593 O O . GLY F 1 237 ? -62.91563 81.90030 100.63268 1.000 100.27507 219 GLY F O 1
ATOM 10594 N N . GLN F 1 238 ? -61.94319 80.00480 101.27684 1.000 99.34522 220 GLN F N 1
ATOM 10595 C CA . GLN F 1 238 ? -61.60426 80.58703 102.55921 1.000 99.43622 220 GLN F CA 1
ATOM 10596 C C . GLN F 1 238 ? -60.17902 80.22084 102.93723 1.000 96.48357 220 GLN F C 1
ATOM 10597 O O . GLN F 1 238 ? -59.52531 79.39518 102.29191 1.000 95.08889 220 GLN F O 1
ATOM 10603 N N . LEU F 1 239 ? -59.69395 80.86855 103.98836 1.000 96.23692 221 LEU F N 1
ATOM 10604 C CA . LEU F 1 239 ? -58.29791 80.73227 104.37881 1.000 97.71691 221 LEU F CA 1
ATOM 10605 C C . LEU F 1 239 ? -58.16695 79.59490 105.39484 1.000 108.22631 221 LEU F C 1
ATOM 10606 O O . LEU F 1 239 ? -58.48199 79.75141 106.57890 1.000 109.18710 221 LEU F O 1
ATOM 10611 N N . LEU F 1 240 ? -57.71036 78.42901 104.92634 1.000 106.31772 222 LEU F N 1
ATOM 10612 C CA . LEU F 1 240 ? -57.64569 77.26088 105.79714 1.000 103.27013 222 LEU F CA 1
ATOM 10613 C C . LEU F 1 240 ? -56.55785 77.41120 106.84822 1.000 105.17237 222 LEU F C 1
ATOM 10614 O O . LEU F 1 240 ? -56.80934 77.19176 108.04032 1.000 107.77221 222 LEU F O 1
ATOM 10619 N N . ASP F 1 241 ? -55.33606 77.74518 106.42242 1.000 102.79682 223 ASP F N 1
ATOM 10620 C CA . ASP F 1 241 ? -54.20224 77.91345 107.32964 1.000 104.43277 223 ASP F CA 1
ATOM 10621 C C . ASP F 1 241 ? -53.12544 78.74681 106.64113 1.000 103.68523 223 ASP F C 1
ATOM 10622 O O . ASP F 1 241 ? -53.18879 79.01656 105.43979 1.000 106.96253 223 ASP F O 1
ATOM 10627 N N . GLN F 1 242 ? -52.10748 79.10769 107.42097 1.000 99.99265 224 GLN F N 1
ATOM 10628 C CA . GLN F 1 242 ? -51.07797 80.04749 107.00900 1.000 94.74728 224 GLN F CA 1
ATOM 10629 C C . GLN F 1 242 ? -49.86962 79.84033 107.91118 1.000 95.60108 224 GLN F C 1
ATOM 10630 O O . GLN F 1 242 ? -50.02011 79.78039 109.13493 1.000 98.82376 224 GLN F O 1
ATOM 10636 N N . GLY F 1 243 ? -48.68888 79.70147 107.32131 1.000 97.78849 225 GLY F N 1
ATOM 10637 C CA . GLY F 1 243 ? -47.47084 79.63667 108.10769 1.000 95.15727 225 GLY F CA 1
ATOM 10638 C C . GLY F 1 243 ? -46.31280 79.16752 107.25671 1.000 92.57063 225 GLY F C 1
ATOM 10639 O O . GLY F 1 243 ? -46.47094 78.81764 106.09296 1.000 87.01228 225 GLY F O 1
ATOM 10640 N N . LYS F 1 244 ? -45.14524 79.15671 107.86517 1.000 96.81995 226 LYS F N 1
ATOM 10641 C CA . LYS F 1 244 ? -43.94462 78.67034 107.19250 1.000 97.32197 226 LYS F CA 1
ATOM 10642 C C . LYS F 1 244 ? -44.19775 77.27134 106.63036 1.000 96.92352 226 LYS F C 1
ATOM 10643 O O . LYS F 1 244 ? -45.14074 76.59963 107.04686 1.000 97.98739 226 LYS F O 1
ATOM 10649 N N . PRO F 1 245 ? -43.42671 76.82063 105.64542 1.000 97.25423 227 PRO F N 1
ATOM 10650 C CA . PRO F 1 245 ? -43.62272 75.44929 105.14838 1.000 105.44960 227 PRO F CA 1
ATOM 10651 C C . PRO F 1 245 ? -43.36587 74.38912 106.19575 1.000 110.35541 227 PRO F C 1
ATOM 10652 O O . PRO F 1 245 ? -44.10918 73.40416 106.27389 1.000 112.05979 227 PRO F O 1
ATOM 10656 N N . GLU F 1 246 ? -42.32830 74.57808 107.01200 1.000 133.75399 228 GLU F N 1
ATOM 10657 C CA . GLU F 1 246 ? -42.06874 73.69094 108.14541 1.000 134.99883 228 GLU F CA 1
ATOM 10658 C C . GLU F 1 246 ? -43.26578 73.59746 109.08151 1.000 131.93426 228 GLU F C 1
ATOM 10659 O O . GLU F 1 246 ? -43.42714 72.59441 109.78149 1.000 131.69711 228 GLU F O 1
ATOM 10665 N N . GLU F 1 247 ? -44.08851 74.64005 109.14045 1.000 120.08645 229 GLU F N 1
ATOM 10666 C CA . GLU F 1 247 ? -45.30878 74.57125 109.92527 1.000 111.40584 229 GLU F CA 1
ATOM 10667 C C . GLU F 1 247 ? -46.43062 73.85291 109.18308 1.000 112.20981 229 GLU F C 1
ATOM 10668 O O . GLU F 1 247 ? -47.13093 73.03286 109.78559 1.000 116.77622 229 GLU F O 1
ATOM 10674 N N . ILE F 1 248 ? -46.62798 74.13565 107.88580 1.000 116.06795 230 ILE F N 1
ATOM 10675 C CA . ILE F 1 248 ? -47.85464 73.68654 107.21053 1.000 108.59300 230 ILE F CA 1
ATOM 10676 C C . ILE F 1 248 ? -47.72380 72.25045 106.71039 1.000 108.85603 230 ILE F C 1
ATOM 10677 O O . ILE F 1 248 ? -48.58666 71.40173 106.97158 1.000 108.80783 230 ILE F O 1
ATOM 10682 N N . PHE F 1 249 ? -46.65258 71.93970 105.99113 1.000 111.42355 231 PHE F N 1
ATOM 10683 C CA . PHE F 1 249 ? -46.66272 70.66277 105.27484 1.000 110.54033 231 PHE F CA 1
ATOM 10684 C C . PHE F 1 249 ? -46.63279 69.39968 106.13678 1.000 106.07366 231 PHE F C 1
ATOM 10685 O O . PHE F 1 249 ? -46.99722 68.33199 105.63733 1.000 107.30495 231 PHE F O 1
ATOM 10693 N N . PRO F 1 250 ? -46.16802 69.43961 107.39026 1.000 108.89372 232 PRO F N 1
ATOM 10694 C CA . PRO F 1 250 ? -46.31373 68.25158 108.24933 1.000 108.70023 232 PRO F CA 1
ATOM 10695 C C . PRO F 1 250 ? -47.74267 67.82536 108.48372 1.000 107.99793 232 PRO F C 1
ATOM 10696 O O . PRO F 1 250 ? -47.96748 66.67714 108.88821 1.000 106.70510 232 PRO F O 1
ATOM 10700 N N . LYS F 1 251 ? -48.71254 68.71323 108.27831 1.000 102.53164 233 LYS F N 1
ATOM 10701 C CA . LYS F 1 251 ? -50.10788 68.39753 108.56250 1.000 99.39912 233 LYS F CA 1
ATOM 10702 C C . LYS F 1 251 ? -50.70403 67.53831 107.44989 1.000 100.52105 233 LYS F C 1
ATOM 10703 O O . LYS F 1 251 ? -51.63887 67.93367 106.75652 1.000 104.51699 233 LYS F O 1
ATOM 10709 N N . VAL F 1 252 ? -50.17442 66.31949 107.31785 1.000 102.34959 234 VAL F N 1
ATOM 10710 C CA . VAL F 1 252 ? -50.52167 65.47710 106.17156 1.000 106.04812 234 VAL F CA 1
ATOM 10711 C C . VAL F 1 252 ? -52.02710 65.27502 106.07998 1.000 114.05571 234 VAL F C 1
ATOM 10712 O O . VAL F 1 252 ? -52.60488 65.34956 104.98761 1.000 114.29091 234 VAL F O 1
ATOM 10716 N N . GLU F 1 253 ? -52.69130 65.04282 107.22113 1.000 109.50300 235 GLU F N 1
ATOM 10717 C CA . GLU F 1 253 ? -54.11275 64.71447 107.17298 1.000 114.91365 235 GLU F CA 1
ATOM 10718 C C . GLU F 1 253 ? -54.95858 65.90857 106.75443 1.000 110.56819 235 GLU F C 1
ATOM 10719 O O . GLU F 1 253 ? -55.88354 65.76263 105.94349 1.000 117.36332 235 GLU F O 1
ATOM 10725 N N . MET F 1 254 ? -54.66916 67.09198 107.29223 1.000 107.92279 236 MET F N 1
ATOM 10726 C CA . MET F 1 254 ? -55.45133 68.27172 106.92716 1.000 106.49525 236 MET F CA 1
ATOM 10727 C C . MET F 1 254 ? -55.39767 68.51961 105.42550 1.000 109.29436 236 MET F C 1
ATOM 10728 O O . MET F 1 254 ? -56.42920 68.72461 104.78008 1.000 117.72012 236 MET F O 1
ATOM 10733 N N . LEU F 1 255 ? -54.19532 68.51932 104.85383 1.000 110.03715 237 LEU F N 1
ATOM 10734 C CA . LEU F 1 255 ? -54.05961 68.70979 103.41564 1.000 109.21290 237 LEU F CA 1
ATOM 10735 C C . LEU F 1 255 ? -54.69799 67.56020 102.63354 1.000 115.92117 237 LEU F C 1
ATOM 10736 O O . LEU F 1 255 ? -55.32391 67.79043 101.59064 1.000 119.48024 237 LEU F O 1
ATOM 10741 N N . LYS F 1 256 ? -54.54307 66.31925 103.10481 1.000 113.52745 238 LYS F N 1
ATOM 10742 C CA . LYS F 1 256 ? -55.17776 65.19528 102.42927 1.000 116.05788 238 LYS F CA 1
ATOM 10743 C C . LYS F 1 256 ? -56.68442 65.40732 102.31148 1.000 116.78236 238 LYS F C 1
ATOM 10744 O O . LYS F 1 256 ? -57.26953 65.18351 101.24217 1.000 119.86482 238 LYS F O 1
ATOM 10750 N N . ARG F 1 257 ? -57.31369 65.90230 103.38249 1.000 115.11767 239 ARG F N 1
ATOM 10751 C CA . ARG F 1 257 ? -58.76676 66.05081 103.38624 1.000 118.61411 239 ARG F CA 1
ATOM 10752 C C . ARG F 1 257 ? -59.22620 67.00172 102.28918 1.000 124.88662 239 ARG F C 1
ATOM 10753 O O . ARG F 1 257 ? -60.09671 66.65511 101.48191 1.000 126.98639 239 ARG F O 1
ATOM 10761 N N . ILE F 1 258 ? -58.68067 68.22171 102.26459 1.000 117.89127 240 ILE F N 1
ATOM 10762 C CA . ILE F 1 258 ? -59.03097 69.17229 101.21390 1.000 120.06758 240 ILE F CA 1
ATOM 10763 C C . ILE F 1 258 ? -58.63745 68.65417 99.84273 1.000 122.96008 240 ILE F C 1
ATOM 10764 O O . ILE F 1 258 ? -59.15146 69.13766 98.82872 1.000 126.34997 240 ILE F O 1
ATOM 10769 N N . GLY F 1 259 ? -57.70229 67.71515 99.78203 1.000 112.64017 241 GLY F N 1
ATOM 10770 C CA . GLY F 1 259 ? -57.27096 67.15110 98.52929 1.000 114.93462 241 GLY F CA 1
ATOM 10771 C C . GLY F 1 259 ? -55.89584 67.55456 98.07245 1.000 118.80455 241 GLY F C 1
ATOM 10772 O O . GLY F 1 259 ? -55.46868 67.08825 97.01274 1.000 127.83181 241 GLY F O 1
ATOM 10773 N N . LEU F 1 260 ? -55.17985 68.38953 98.82137 1.000 110.80434 242 LEU F N 1
ATOM 10774 C CA . LEU F 1 260 ? -53.82021 68.74706 98.43314 1.000 112.69962 242 LEU F CA 1
ATOM 10775 C C . LEU F 1 260 ? -52.84598 67.64074 98.80974 1.000 114.55557 242 LEU F C 1
ATOM 10776 O O . LEU F 1 260 ? -53.04322 66.91472 99.78746 1.000 114.54420 242 LEU F O 1
ATOM 10781 N N . ASP F 1 261 ? -51.76536 67.53837 98.04068 1.000 110.49010 243 ASP F N 1
ATOM 10782 C CA . ASP F 1 261 ? -50.70155 66.60878 98.38086 1.000 109.85741 243 ASP F CA 1
ATOM 10783 C C . ASP F 1 261 ? -49.66826 67.37422 99.21251 1.000 108.28435 243 ASP F C 1
ATOM 10784 O O . ASP F 1 261 ? -49.94940 68.46074 99.72033 1.000 105.60565 243 ASP F O 1
ATOM 10789 N N . ILE F 1 262 ? -48.47204 66.82056 99.37294 1.000 114.54811 244 ILE F N 1
ATOM 10790 C CA . ILE F 1 262 ? -47.40012 67.43767 100.15534 1.000 111.53777 244 ILE F CA 1
ATOM 10791 C C . ILE F 1 262 ? -46.08820 67.25097 99.41606 1.000 108.04851 244 ILE F C 1
ATOM 10792 O O . ILE F 1 262 ? -45.96561 66.37712 98.54773 1.000 111.46956 244 ILE F O 1
ATOM 10797 N N . PRO F 1 263 ? -45.08596 68.06342 99.73990 1.000 107.59288 245 PRO F N 1
ATOM 10798 C CA . PRO F 1 263 ? -43.79497 67.95386 99.04860 1.000 109.26217 245 PRO F CA 1
ATOM 10799 C C . PRO F 1 263 ? -43.06686 66.64040 99.33453 1.000 107.81297 245 PRO F C 1
ATOM 10800 O O . PRO F 1 263 ? -43.29242 65.96769 100.34559 1.000 104.79836 245 PRO F O 1
ATOM 10804 N N . PHE F 1 264 ? -42.14024 66.31708 98.41647 1.000 111.98944 246 PHE F N 1
ATOM 10805 C CA . PHE F 1 264 ? -41.42796 65.03941 98.43411 1.000 109.81398 246 PHE F CA 1
ATOM 10806 C C . PHE F 1 264 ? -40.76613 64.77198 99.77457 1.000 111.88905 246 PHE F C 1
ATOM 10807 O O . PHE F 1 264 ? -40.79197 63.64085 100.27085 1.000 110.29470 246 PHE F O 1
ATOM 10815 N N . VAL F 1 265 ? -40.12238 65.78781 100.34725 1.000 108.09725 247 VAL F N 1
ATOM 10816 C CA . VAL F 1 265 ? -39.42631 65.60382 101.61577 1.000 110.31815 247 VAL F CA 1
ATOM 10817 C C . VAL F 1 265 ? -40.40387 65.22731 102.72357 1.000 112.07010 247 VAL F C 1
ATOM 10818 O O . VAL F 1 265 ? -40.13588 64.32254 103.52507 1.000 119.36827 247 VAL F O 1
ATOM 10822 N N . TYR F 1 266 ? -41.55396 65.89426 102.78556 1.000 104.97462 248 TYR F N 1
ATOM 10823 C CA . TYR F 1 266 ? -42.53135 65.52496 103.80425 1.000 109.46881 248 TYR F CA 1
ATOM 10824 C C . TYR F 1 266 ? -43.18656 64.18239 103.49035 1.000 111.05126 248 TYR F C 1
ATOM 10825 O O . TYR F 1 266 ? -43.56205 63.44568 104.40980 1.000 113.36668 248 TYR F O 1
ATOM 10834 N N . ARG F 1 267 ? -43.29521 63.82864 102.20737 1.000 113.76485 249 ARG F N 1
ATOM 10835 C CA . ARG F 1 267 ? -43.81554 62.51405 101.83830 1.000 110.12473 249 ARG F CA 1
ATOM 10836 C C . ARG F 1 267 ? -42.86618 61.40513 102.28676 1.000 111.17581 249 ARG F C 1
ATOM 10837 O O . ARG F 1 267 ? -43.29670 60.40650 102.86753 1.000 112.17479 249 ARG F O 1
ATOM 10845 N N . LEU F 1 268 ? -41.57362 61.54270 101.98266 1.000 111.19588 250 LEU F N 1
ATOM 10846 C CA . LEU F 1 268 ? -40.58400 60.57028 102.43528 1.000 108.19237 250 LEU F CA 1
ATOM 10847 C C . LEU F 1 268 ? -40.50925 60.52274 103.95304 1.000 113.12260 250 LEU F C 1
ATOM 10848 O O . LEU F 1 268 ? -40.33706 59.45117 104.54059 1.000 116.55442 250 LEU F O 1
ATOM 10853 N N . LYS F 1 269 ? -40.62608 61.68069 104.60287 1.000 109.24860 251 LYS F N 1
ATOM 10854 C CA . LYS F 1 269 ? -40.67159 61.74460 106.06210 1.000 114.07210 251 LYS F CA 1
ATOM 10855 C C . LYS F 1 269 ? -41.80919 60.89224 106.61935 1.000 115.65027 251 LYS F C 1
ATOM 10856 O O . LYS F 1 269 ? -41.61472 60.06350 107.51977 1.000 120.40375 251 LYS F O 1
ATOM 10862 N N . GLN F 1 270 ? -43.01409 61.09207 106.08088 1.000 112.20580 252 GLN F N 1
ATOM 10863 C CA . GLN F 1 270 ? -44.19263 60.36462 106.53408 1.000 113.82635 252 GLN F CA 1
ATOM 10864 C C . GLN F 1 270 ? -44.08885 58.87564 106.21382 1.000 114.04095 252 GLN F C 1
ATOM 10865 O O . GLN F 1 270 ? -44.47496 58.03487 107.03223 1.000 115.77275 252 GLN F O 1
ATOM 10871 N N . LEU F 1 271 ? -43.58166 58.52376 105.03202 1.000 113.27893 253 LEU F N 1
ATOM 10872 C CA . LEU F 1 271 ? -43.39912 57.11368 104.70788 1.000 115.16206 253 LEU F CA 1
ATOM 10873 C C . LEU F 1 271 ? -42.42121 56.45654 105.67460 1.000 124.56664 253 LEU F C 1
ATOM 10874 O O . LEU F 1 271 ? -42.68312 55.36379 106.18615 1.000 120.64277 253 LEU F O 1
ATOM 10879 N N . LEU F 1 272 ? -41.27552 57.10653 105.92525 1.000 133.42573 254 LEU F N 1
ATOM 10880 C CA . LEU F 1 272 ? -40.34599 56.63485 106.94894 1.000 133.44511 254 LEU F CA 1
ATOM 10881 C C . LEU F 1 272 ? -41.04267 56.46398 108.29312 1.000 133.16861 254 LEU F C 1
ATOM 10882 O O . LEU F 1 272 ? -40.74228 55.52865 109.04728 1.000 134.91067 254 LEU F O 1
ATOM 10887 N N . LYS F 1 273 ? -41.98497 57.34968 108.60931 1.000 119.99600 255 LYS F N 1
ATOM 10888 C CA . LYS F 1 273 ? -42.73751 57.17126 109.84758 1.000 122.90304 255 LYS F CA 1
ATOM 10889 C C . LYS F 1 273 ? -43.55692 55.88262 109.80304 1.000 125.29281 255 LYS F C 1
ATOM 10890 O O . LYS F 1 273 ? -43.55379 55.09618 110.76154 1.000 119.34758 255 LYS F O 1
ATOM 10896 N N . GLU F 1 274 ? -44.23286 55.63782 108.67652 1.000 123.50726 256 GLU F N 1
ATOM 10897 C CA . GLU F 1 274 ? -44.94886 54.38500 108.44514 1.000 122.80535 256 GLU F CA 1
ATOM 10898 C C . GLU F 1 274 ? -44.01285 53.17917 108.40147 1.000 123.00414 256 GLU F C 1
ATOM 10899 O O . GLU F 1 274 ? -44.48795 52.04058 108.47535 1.000 125.41214 256 GLU F O 1
ATOM 10905 N N . ARG F 1 275 ? -42.70769 53.40243 108.25275 1.000 118.80297 257 ARG F N 1
ATOM 10906 C CA . ARG F 1 275 ? -41.69255 52.36614 108.38127 1.000 118.36188 257 ARG F CA 1
ATOM 10907 C C . ARG F 1 275 ? -41.09043 52.29248 109.78759 1.000 127.09157 257 ARG F C 1
ATOM 10908 O O . ARG F 1 275 ? -40.26251 51.40056 110.05455 1.000 119.92921 257 ARG F O 1
ATOM 10916 N N . GLY F 1 276 ? -41.47121 53.21870 110.68063 1.000 123.44858 258 GLY F N 1
ATOM 10917 C CA . GLY F 1 276 ? -40.99996 53.26168 112.05336 1.000 120.52186 258 GLY F CA 1
ATOM 10918 C C . GLY F 1 276 ? -40.05037 54.39928 112.37966 1.000 120.47493 258 GLY F C 1
ATOM 10919 O O . GLY F 1 276 ? -39.96097 54.79274 113.55006 1.000 113.51878 258 GLY F O 1
ATOM 10920 N N . ILE F 1 277 ? -39.34637 54.93897 111.38914 1.000 124.45072 259 ILE F N 1
ATOM 10921 C CA . ILE F 1 277 ? -38.37435 56.00359 111.61471 1.000 115.48025 259 ILE F CA 1
ATOM 10922 C C . ILE F 1 277 ? -39.09595 57.33611 111.76318 1.000 116.97260 259 ILE F C 1
ATOM 10923 O O . ILE F 1 277 ? -39.87230 57.72863 110.88875 1.000 121.91113 259 ILE F O 1
ATOM 10928 N N . VAL F 1 278 ? -38.86093 58.02708 112.87584 1.000 111.94704 260 VAL F N 1
ATOM 10929 C CA . VAL F 1 278 ? -39.41186 59.36303 113.10694 1.000 109.00293 260 VAL F CA 1
ATOM 10930 C C . VAL F 1 278 ? -38.30508 60.40828 112.96857 1.000 107.61736 260 VAL F C 1
ATOM 10931 O O . VAL F 1 278 ? -37.21551 60.24786 113.52842 1.000 108.71868 260 VAL F O 1
ATOM 10935 N N . LEU F 1 279 ? -38.58373 61.47404 112.21370 1.000 108.76077 261 LEU F N 1
ATOM 10936 C CA . LEU F 1 279 ? -37.72444 62.63015 111.98832 1.000 106.14007 261 LEU F CA 1
ATOM 10937 C C . LEU F 1 279 ? -38.45610 63.91292 112.38861 1.000 108.33086 261 LEU F C 1
ATOM 10938 O O . LEU F 1 279 ? -39.68826 63.94226 112.38449 1.000 105.98168 261 LEU F O 1
ATOM 10943 N N . PRO F 1 280 ? -37.74072 64.97925 112.75403 1.000 110.80067 262 PRO F N 1
ATOM 10944 C CA . PRO F 1 280 ? -38.42157 66.18901 113.24330 1.000 109.66623 262 PRO F CA 1
ATOM 10945 C C . PRO F 1 280 ? -39.12963 66.94098 112.12588 1.000 119.04638 262 PRO F C 1
ATOM 10946 O O . PRO F 1 280 ? -38.90585 66.71501 110.93371 1.000 120.53729 262 PRO F O 1
ATOM 10950 N N . ASP F 1 281 ? -40.02786 67.83864 112.53969 1.000 125.41703 263 ASP F N 1
ATOM 10951 C CA . ASP F 1 281 ? -40.67916 68.72977 111.58563 1.000 126.04622 263 ASP F CA 1
ATOM 10952 C C . ASP F 1 281 ? -39.69653 69.74556 111.02108 1.000 129.97188 263 ASP F C 1
ATOM 10953 O O . ASP F 1 281 ? -39.72274 70.03879 109.82168 1.000 124.25586 263 ASP F O 1
ATOM 10958 N N . GLU F 1 282 ? -38.80541 70.26604 111.87269 1.000 151.19968 264 GLU F N 1
ATOM 10959 C CA . GLU F 1 282 ? -37.88226 71.32757 111.47919 1.000 150.73098 264 GLU F CA 1
ATOM 10960 C C . GLU F 1 282 ? -37.00090 70.91305 110.31010 1.000 149.50174 264 GLU F C 1
ATOM 10961 O O . GLU F 1 282 ? -36.50218 71.77450 109.57762 1.000 149.59107 264 GLU F O 1
ATOM 10967 N N . ILE F 1 283 ? -36.75884 69.61260 110.14616 1.000 129.98083 265 ILE F N 1
ATOM 10968 C CA . ILE F 1 283 ? -36.13016 69.13243 108.92453 1.000 123.64675 265 ILE F CA 1
ATOM 10969 C C . ILE F 1 283 ? -37.08640 69.39489 107.77223 1.000 124.12438 265 ILE F C 1
ATOM 10970 O O . ILE F 1 283 ? -38.19497 68.85029 107.73319 1.000 126.17334 265 ILE F O 1
ATOM 10975 N N . ASP F 1 284 ? -36.66566 70.23910 106.83279 1.000 119.73007 266 ASP F N 1
ATOM 10976 C CA . ASP F 1 284 ? -37.54308 70.74672 105.78694 1.000 120.49321 266 ASP F CA 1
ATOM 10977 C C . ASP F 1 284 ? -36.80239 70.88712 104.46986 1.000 124.64385 266 ASP F C 1
ATOM 10978 O O . ASP F 1 284 ? -37.08763 71.79294 103.68174 1.000 135.33637 266 ASP F O 1
ATOM 10983 N N . ASP F 1 285 ? -35.85299 70.00644 104.21261 1.000 114.99427 267 ASP F N 1
ATOM 10984 C CA . ASP F 1 285 ? -34.87958 70.27029 103.17540 1.000 116.18158 267 ASP F CA 1
ATOM 10985 C C . ASP F 1 285 ? -34.34833 68.92237 102.71531 1.000 120.69196 267 ASP F C 1
ATOM 10986 O O . ASP F 1 285 ? -34.28498 67.97210 103.49821 1.000 121.22210 267 ASP F O 1
ATOM 10991 N N . ASP F 1 286 ? -33.99638 68.82258 101.43849 1.000 125.45652 268 ASP F N 1
ATOM 10992 C CA . ASP F 1 286 ? -33.26959 67.63533 101.01240 1.000 126.01761 268 ASP F CA 1
ATOM 10993 C C . ASP F 1 286 ? -31.99474 67.48856 101.83395 1.000 123.90118 268 ASP F C 1
ATOM 10994 O O . ASP F 1 286 ? -31.75066 66.43771 102.43252 1.000 126.15472 268 ASP F O 1
ATOM 10999 N N . GLU F 1 287 ? -31.18738 68.55357 101.89962 1.000 118.64572 269 GLU F N 1
ATOM 11000 C CA . GLU F 1 287 ? -29.90087 68.50735 102.59499 1.000 124.38361 269 GLU F CA 1
ATOM 11001 C C . GLU F 1 287 ? -30.07195 68.20134 104.08134 1.000 119.32894 269 GLU F C 1
ATOM 11002 O O . GLU F 1 287 ? -29.33509 67.37962 104.64650 1.000 112.38137 269 GLU F O 1
ATOM 11008 N N . LYS F 1 288 ? -31.02609 68.86466 104.74141 1.000 114.69646 270 LYS F N 1
ATOM 11009 C CA . LYS F 1 288 ? -31.25248 68.57320 106.15432 1.000 116.17863 270 LYS F CA 1
ATOM 11010 C C . LYS F 1 288 ? -31.61054 67.09902 106.35307 1.000 118.90381 270 LYS F C 1
ATOM 11011 O O . LYS F 1 288 ? -31.08119 66.42899 107.25032 1.000 121.55484 270 LYS F O 1
ATOM 11017 N N . LEU F 1 289 ? -32.50107 66.57214 105.51231 1.000 116.87724 271 LEU F N 1
ATOM 11018 C CA . LEU F 1 289 ? -32.94114 65.18869 105.66485 1.000 114.40593 271 LEU F CA 1
ATOM 11019 C C . LEU F 1 289 ? -31.78774 64.21892 105.44828 1.000 112.55612 271 LEU F C 1
ATOM 11020 O O . LEU F 1 289 ? -31.63650 63.23573 106.19003 1.000 115.22492 271 LEU F O 1
ATOM 11025 N N . VAL F 1 290 ? -30.98826 64.46560 104.40883 1.000 111.76945 272 VAL F N 1
ATOM 11026 C CA . VAL F 1 290 ? -29.82324 63.63286 104.13196 1.000 116.43179 272 VAL F CA 1
ATOM 11027 C C . VAL F 1 290 ? -28.90330 63.59978 105.33696 1.000 125.27250 272 VAL F C 1
ATOM 11028 O O . VAL F 1 290 ? -28.42178 62.54012 105.74402 1.000 122.52198 272 VAL F O 1
ATOM 11032 N N . GLN F 1 291 ? -28.64006 64.76503 105.92441 1.000 120.31924 273 GLN F N 1
ATOM 11033 C CA . GLN F 1 291 ? -27.76334 64.79457 107.08798 1.000 123.04290 273 GLN F CA 1
ATOM 11034 C C . GLN F 1 291 ? -28.36557 64.05052 108.27610 1.000 122.20783 273 GLN F C 1
ATOM 11035 O O . GLN F 1 291 ? -27.63758 63.39539 109.02475 1.000 129.33935 273 GLN F O 1
ATOM 11041 N N . SER F 1 292 ? -29.67797 64.15408 108.49292 1.000 119.07313 274 SER F N 1
ATOM 11042 C CA . SER F 1 292 ? -30.26517 63.45655 109.63722 1.000 122.71345 274 SER F CA 1
ATOM 11043 C C . SER F 1 292 ? -30.14383 61.94488 109.47598 1.000 128.56632 274 SER F C 1
ATOM 11044 O O . SER F 1 292 ? -29.67813 61.23362 110.38232 1.000 133.65511 274 SER F O 1
ATOM 11047 N N . LEU F 1 293 ? -30.57829 61.43136 108.32470 1.000 124.46174 275 LEU F N 1
ATOM 11048 C CA . LEU F 1 293 ? -30.39720 60.00728 108.05733 1.000 125.64648 275 LEU F CA 1
ATOM 11049 C C . LEU F 1 293 ? -28.91986 59.62774 108.07527 1.000 127.47281 275 LEU F C 1
ATOM 11050 O O . LEU F 1 293 ? -28.56718 58.50779 108.45200 1.000 132.53088 275 LEU F O 1
ATOM 11055 N N . TRP F 1 294 ? -28.04691 60.53795 107.65845 1.000 128.83118 276 TRP F N 1
ATOM 11056 C CA . TRP F 1 294 ? -26.61549 60.34256 107.81160 1.000 135.13237 276 TRP F CA 1
ATOM 11057 C C . TRP F 1 294 ? -26.23270 60.08303 109.26387 1.000 142.38913 276 TRP F C 1
ATOM 11058 O O . TRP F 1 294 ? -25.52881 59.11546 109.57414 1.000 145.13205 276 TRP F O 1
ATOM 11069 N N . GLN F 1 295 ? -26.69117 60.94728 110.16878 1.000 158.39850 277 GLN F N 1
ATOM 11070 C CA . GLN F 1 295 ? -26.34958 60.82000 111.57935 1.000 155.30135 277 GLN F CA 1
ATOM 11071 C C . GLN F 1 295 ? -26.93830 59.56706 112.20173 1.000 155.23133 277 GLN F C 1
ATOM 11072 O O . GLN F 1 295 ? -26.43206 59.11031 113.23258 1.000 158.29595 277 GLN F O 1
ATOM 11078 N N . LEU F 1 296 ? -27.98899 59.00367 111.60075 1.000 153.63840 278 LEU F N 1
ATOM 11079 C CA . LEU F 1 296 ? -28.53060 57.75393 112.12696 1.000 146.81663 278 LEU F CA 1
ATOM 11080 C C . LEU F 1 296 ? -27.47498 56.64798 112.12969 1.000 154.36450 278 LEU F C 1
ATOM 11081 O O . LEU F 1 296 ? -27.53864 55.75041 112.97665 1.000 161.22283 278 LEU F O 1
ATOM 11086 N N . ASN F 1 297 ? -26.53507 56.67763 111.17061 1.000 151.76255 279 ASN F N 1
ATOM 11087 C CA . ASN F 1 297 ? -25.33042 55.83646 111.09742 1.000 175.49101 279 ASN F CA 1
ATOM 11088 C C . ASN F 1 297 ? -25.48008 54.48031 110.41196 1.000 195.81566 279 ASN F C 1
ATOM 11089 O O . ASN F 1 297 ? -24.49207 53.95327 109.89003 1.000 207.93888 279 ASN F O 1
ATOM 11094 N N . SER F 1 298 ? -26.67424 53.89018 110.42901 1.000 215.92202 280 SER F N 1
ATOM 11095 C CA . SER F 1 298 ? -26.91059 52.54807 109.86040 1.000 219.53331 280 SER F CA 1
ATOM 11096 C C . SER F 1 298 ? -26.08713 51.41702 110.52614 1.000 226.50492 280 SER F C 1
ATOM 11097 O O . SER F 1 298 ? -26.48047 50.24641 110.49360 1.000 225.94460 280 SER F O 1
ATOM 11100 N N . MET G 2 1 ? -3.27218 106.76662 134.94703 1.000 222.41514 1 MET G N 1
ATOM 11101 C CA . MET G 2 1 ? -4.35074 106.93978 135.91390 1.000 219.35322 1 MET G CA 1
ATOM 11102 C C . MET G 2 1 ? -5.65907 107.17516 135.16936 1.000 209.46565 1 MET G C 1
ATOM 11103 O O . MET G 2 1 ? -5.63588 107.44178 133.96547 1.000 209.32303 1 MET G O 1
ATOM 11108 N N . ALA G 2 2 ? -6.78412 107.10189 135.88827 1.000 186.15826 2 ALA G N 1
ATOM 11109 C CA . ALA G 2 2 ? -8.08845 106.99107 135.24090 1.000 167.75157 2 ALA G CA 1
ATOM 11110 C C . ALA G 2 2 ? -8.36696 108.17948 134.33178 1.000 155.60988 2 ALA G C 1
ATOM 11111 O O . ALA G 2 2 ? -8.02580 109.32289 134.64700 1.000 150.79935 2 ALA G O 1
ATOM 11113 N N . ILE G 2 3 ? -9.02472 107.89263 133.20826 1.000 146.37679 3 ILE G N 1
ATOM 11114 C CA . ILE G 2 3 ? -9.39332 108.88312 132.20241 1.000 141.29726 3 ILE G CA 1
ATOM 11115 C C . ILE G 2 3 ? -10.78466 109.38906 132.54039 1.000 136.46223 3 ILE G C 1
ATOM 11116 O O . ILE G 2 3 ? -11.61302 108.63093 133.02841 1.000 140.86570 3 ILE G O 1
ATOM 11121 N N . LYS G 2 4 ? -11.06574 110.66169 132.30335 1.000 149.08679 4 LYS G N 1
ATOM 11122 C CA . LYS G 2 4 ? -12.40660 111.14290 132.63109 1.000 145.87544 4 LYS G CA 1
ATOM 11123 C C . LYS G 2 4 ? -12.84095 112.22103 131.65107 1.000 143.77622 4 LYS G C 1
ATOM 11124 O O . LYS G 2 4 ? -12.13857 113.21805 131.47122 1.000 145.97815 4 LYS G O 1
ATOM 11130 N N . PHE G 2 5 ? -13.97671 112.00675 130.99806 1.000 143.41393 5 PHE G N 1
ATOM 11131 C CA . PHE G 2 5 ? -14.59033 112.99995 130.12533 1.000 142.46224 5 PHE G CA 1
ATOM 11132 C C . PHE G 2 5 ? -15.76279 113.65222 130.86914 1.000 143.06235 5 PHE G C 1
ATOM 11133 O O . PHE G 2 5 ? -16.74901 112.98379 131.20215 1.000 144.63554 5 PHE G O 1
ATOM 11141 N N . GLU G 2 6 ? -15.62508 114.94552 131.16396 1.000 142.84431 6 GLU G N 1
ATOM 11142 C CA . GLU G 2 6 ? -16.59960 115.75991 131.88600 1.000 144.23301 6 GLU G CA 1
ATOM 11143 C C . GLU G 2 6 ? -17.46580 116.48967 130.87239 1.000 146.33124 6 GLU G C 1
ATOM 11144 O O . GLU G 2 6 ? -17.05917 117.53660 130.35445 1.000 151.42858 6 GLU G O 1
ATOM 11150 N N . ASN G 2 7 ? -18.67397 115.96137 130.62088 1.000 134.70087 7 ASN G N 1
ATOM 11151 C CA . ASN G 2 7 ? -19.62807 116.57355 129.69857 1.000 143.04333 7 ASN G CA 1
ATOM 11152 C C . ASN G 2 7 ? -18.91609 117.00859 128.42311 1.000 144.27972 7 ASN G C 1
ATOM 11153 O O . ASN G 2 7 ? -19.13969 118.11670 127.92319 1.000 144.82586 7 ASN G O 1
ATOM 11158 N N . VAL G 2 8 ? -18.04163 116.15225 127.90096 1.000 140.40054 8 VAL G N 1
ATOM 11159 C CA . VAL G 2 8 ? -17.18967 116.53500 126.77938 1.000 143.96650 8 VAL G CA 1
ATOM 11160 C C . VAL G 2 8 ? -18.00556 116.54593 125.49631 1.000 142.75725 8 VAL G C 1
ATOM 11161 O O . VAL G 2 8 ? -18.54354 115.51783 125.07764 1.000 137.81490 8 VAL G O 1
ATOM 11165 N N . SER G 2 9 ? -18.10419 117.71170 124.87537 1.000 143.29728 9 SER G N 1
ATOM 11166 C CA . SER G 2 9 ? -18.77077 117.85901 123.59433 1.000 143.05681 9 SER G CA 1
ATOM 11167 C C . SER G 2 9 ? -17.79474 118.49964 122.62716 1.000 147.58541 9 SER G C 1
ATOM 11168 O O . SER G 2 9 ? -17.18761 119.52522 122.94931 1.000 152.63681 9 SER G O 1
ATOM 11171 N N . TYR G 2 10 ? -17.61466 117.88362 121.46367 1.000 143.30466 10 TYR G N 1
ATOM 11172 C CA . TYR G 2 10 ? -16.80820 118.46197 120.39655 1.000 142.76032 10 TYR G CA 1
ATOM 11173 C C . TYR G 2 10 ? -17.74093 118.65482 119.21825 1.000 146.97097 10 TYR G C 1
ATOM 11174 O O . TYR G 2 10 ? -18.43045 117.71423 118.81665 1.000 142.43951 10 TYR G O 1
ATOM 11183 N N . VAL G 2 11 ? -17.81846 119.87870 118.71101 1.000 150.99509 11 VAL G N 1
ATOM 11184 C CA . VAL G 2 11 ? -18.68074 120.18621 117.58042 1.000 152.10917 11 VAL G CA 1
ATOM 11185 C C . VAL G 2 11 ? -17.83781 120.83563 116.50169 1.000 158.93523 11 VAL G C 1
ATOM 11186 O O . VAL G 2 11 ? -16.99872 121.69300 116.79601 1.000 170.89505 11 VAL G O 1
ATOM 11190 N N . TYR G 2 12 ? -18.00349 120.38635 115.26715 1.000 151.80622 12 TYR G N 1
ATOM 11191 C CA . TYR G 2 12 ? -17.36593 121.09517 114.17939 1.000 154.96051 12 TYR G CA 1
ATOM 11192 C C . TYR G 2 12 ? -18.18027 122.35099 113.89677 1.000 159.34738 12 TYR G C 1
ATOM 11193 O O . TYR G 2 12 ? -19.35843 122.43315 114.24893 1.000 162.79819 12 TYR G O 1
ATOM 11202 N N . SER G 2 13 ? -17.52758 123.35046 113.31256 1.000 167.60936 13 SER G N 1
ATOM 11203 C CA . SER G 2 13 ? -18.18410 124.61620 113.00365 1.000 179.15586 13 SER G CA 1
ATOM 11204 C C . SER G 2 13 ? -19.54010 124.37115 112.33105 1.000 189.52528 13 SER G C 1
ATOM 11205 O O . SER G 2 13 ? -19.62313 123.56662 111.39239 1.000 186.92620 13 SER G O 1
ATOM 11208 N N . PRO G 2 14 ? -20.61605 125.01095 112.79645 1.000 210.97333 14 PRO G N 1
ATOM 11209 C CA . PRO G 2 14 ? -21.94721 124.76590 112.21410 1.000 208.33382 14 PRO G CA 1
ATOM 11210 C C . PRO G 2 14 ? -22.03779 125.21834 110.76242 1.000 203.94225 14 PRO G C 1
ATOM 11211 O O . PRO G 2 14 ? -21.49446 126.25780 110.37899 1.000 207.93718 14 PRO G O 1
ATOM 11215 N N . GLY G 2 15 ? -22.74493 124.42883 109.95508 1.000 175.53382 15 GLY G N 1
ATOM 11216 C CA . GLY G 2 15 ? -22.84680 124.72847 108.54277 1.000 162.99042 15 GLY G CA 1
ATOM 11217 C C . GLY G 2 15 ? -21.69333 124.21574 107.71508 1.000 170.93273 15 GLY G C 1
ATOM 11218 O O . GLY G 2 15 ? -21.47699 124.70537 106.59994 1.000 166.13334 15 GLY G O 1
ATOM 11219 N N . SER G 2 16 ? -20.91850 123.27850 108.24523 1.000 172.86161 16 SER G N 1
ATOM 11220 C CA . SER G 2 16 ? -19.76816 122.68415 107.58664 1.000 183.55732 16 SER G CA 1
ATOM 11221 C C . SER G 2 16 ? -20.05899 121.23065 107.23498 1.000 190.16240 16 SER G C 1
ATOM 11222 O O . SER G 2 16 ? -21.05683 120.66492 107.69260 1.000 182.23437 16 SER G O 1
ATOM 11225 N N . PRO G 2 17 ? -19.21479 120.59510 106.40380 1.000 230.09530 17 PRO G N 1
ATOM 11226 C CA . PRO G 2 17 ? -19.51541 119.23556 105.92605 1.000 224.75300 17 PRO G CA 1
ATOM 11227 C C . PRO G 2 17 ? -19.97512 118.31109 107.04299 1.000 211.95257 17 PRO G C 1
ATOM 11228 O O . PRO G 2 17 ? -19.44949 118.34189 108.15567 1.000 208.62776 17 PRO G O 1
ATOM 11232 N N . LEU G 2 18 ? -20.96755 117.47486 106.73086 1.000 186.77907 18 LEU G N 1
ATOM 11233 C CA . LEU G 2 18 ? -21.57955 116.63602 107.75399 1.000 179.80924 18 LEU G CA 1
ATOM 11234 C C . LEU G 2 18 ? -20.79992 115.36921 108.05310 1.000 177.96985 18 LEU G C 1
ATOM 11235 O O . LEU G 2 18 ? -20.95953 114.81124 109.14181 1.000 166.79033 18 LEU G O 1
ATOM 11240 N N . GLU G 2 19 ? -19.98660 114.89144 107.11086 1.000 200.70315 19 GLU G N 1
ATOM 11241 C CA . GLU G 2 19 ? -19.29530 113.62376 107.30381 1.000 198.16784 19 GLU G CA 1
ATOM 11242 C C . GLU G 2 19 ? -18.28870 113.65544 108.45302 1.000 194.80446 19 GLU G C 1
ATOM 11243 O O . GLU G 2 19 ? -17.98773 112.59403 109.01080 1.000 195.35882 19 GLU G O 1
ATOM 11249 N N . ALA G 2 20 ? -17.76708 114.82843 108.82883 1.000 185.11312 20 ALA G N 1
ATOM 11250 C CA . ALA G 2 20 ? -16.91458 114.95291 110.01231 1.000 167.04725 20 ALA G CA 1
ATOM 11251 C C . ALA G 2 20 ? -17.82126 115.19753 111.21230 1.000 160.85689 20 ALA G C 1
ATOM 11252 O O . ALA G 2 20 ? -18.41351 116.27169 111.34764 1.000 161.20890 20 ALA G O 1
ATOM 11254 N N . ILE G 2 21 ? -17.87699 114.22285 112.11086 1.000 154.25570 21 ILE G N 1
ATOM 11255 C CA . ILE G 2 21 ? -18.89485 114.15431 113.15463 1.000 152.42489 21 ILE G CA 1
ATOM 11256 C C . ILE G 2 21 ? -18.32338 114.57790 114.49549 1.000 148.44914 21 ILE G C 1
ATOM 11257 O O . ILE G 2 21 ? -17.17220 114.27271 114.82241 1.000 150.25527 21 ILE G O 1
ATOM 11262 N N . GLY G 2 22 ? -19.13608 115.28083 115.27797 1.000 148.68722 22 GLY G N 1
ATOM 11263 C CA . GLY G 2 22 ? -18.70980 115.82426 116.54669 1.000 140.45854 22 GLY G CA 1
ATOM 11264 C C . GLY G 2 22 ? -18.92762 114.88587 117.71525 1.000 138.89810 22 GLY G C 1
ATOM 11265 O O . GLY G 2 22 ? -19.18839 113.69216 117.56531 1.000 139.86883 22 GLY G O 1
ATOM 11266 N N . LEU G 2 23 ? -18.77249 115.44633 118.90854 1.000 140.69897 23 LEU G N 1
ATOM 11267 C CA . LEU G 2 23 ? -19.00260 114.73475 120.15496 1.000 140.81088 23 LEU G CA 1
ATOM 11268 C C . LEU G 2 23 ? -20.01091 115.53333 120.97236 1.000 143.74421 23 LEU G C 1
ATOM 11269 O O . LEU G 2 23 ? -19.87780 116.75728 121.10214 1.000 143.70725 23 LEU G O 1
ATOM 11274 N N . ASP G 2 24 ? -21.02696 114.84189 121.50147 1.000 143.89832 24 ASP G N 1
ATOM 11275 C CA . ASP G 2 24 ? -22.17914 115.47040 122.14543 1.000 144.18308 24 ASP G CA 1
ATOM 11276 C C . ASP G 2 24 ? -22.25456 115.00189 123.59497 1.000 139.69646 24 ASP G C 1
ATOM 11277 O O . ASP G 2 24 ? -22.52415 113.82471 123.85741 1.000 129.97543 24 ASP G O 1
ATOM 11282 N N . GLN G 2 25 ? -21.99647 115.92629 124.52126 1.000 151.37516 25 GLN G N 1
ATOM 11283 C CA . GLN G 2 25 ? -22.14026 115.71138 125.96656 1.000 150.93015 25 GLN G CA 1
ATOM 11284 C C . GLN G 2 25 ? -21.60243 114.34635 126.39521 1.000 146.23537 25 GLN G C 1
ATOM 11285 O O . GLN G 2 25 ? -22.27067 113.57568 127.08821 1.000 143.31222 25 GLN G O 1
ATOM 11291 N N . LEU G 2 26 ? -20.37931 114.03927 125.96390 1.000 138.90602 26 LEU G N 1
ATOM 11292 C CA . LEU G 2 26 ? -19.75803 112.77755 126.35125 1.000 130.80965 26 LEU G CA 1
ATOM 11293 C C . LEU G 2 26 ? -19.50503 112.75591 127.85075 1.000 137.17516 26 LEU G C 1
ATOM 11294 O O . LEU G 2 26 ? -18.95446 113.71393 128.40557 1.000 145.84296 26 LEU G O 1
ATOM 11299 N N . ASN G 2 27 ? -19.93660 111.67599 128.51376 1.000 126.58792 27 ASN G N 1
ATOM 11300 C CA . ASN G 2 27 ? -19.78133 111.54365 129.96374 1.000 125.05832 27 ASN G CA 1
ATOM 11301 C C . ASN G 2 27 ? -19.42635 110.09915 130.29874 1.000 124.19293 27 ASN G C 1
ATOM 11302 O O . ASN G 2 27 ? -20.29505 109.22177 130.30181 1.000 124.01533 27 ASN G O 1
ATOM 11307 N N . PHE G 2 28 ? -18.14364 109.85721 130.55213 1.000 122.78994 28 PHE G N 1
ATOM 11308 C CA . PHE G 2 28 ? -17.65317 108.53709 130.92358 1.000 114.50614 28 PHE G CA 1
ATOM 11309 C C . PHE G 2 28 ? -16.31144 108.70449 131.62260 1.000 123.34575 28 PHE G C 1
ATOM 11310 O O . PHE G 2 28 ? -15.75005 109.80272 131.67720 1.000 131.52320 28 PHE G O 1
ATOM 11318 N N . SER G 2 29 ? -15.80959 107.59617 132.17530 1.000 126.43324 29 SER G N 1
ATOM 11319 C CA . SER G 2 29 ? -14.52766 107.59441 132.88214 1.000 129.08285 29 SER G CA 1
ATOM 11320 C C . SER G 2 29 ? -13.89028 106.21206 132.82120 1.000 124.33304 29 SER G C 1
ATOM 11321 O O . SER G 2 29 ? -14.44547 105.24368 133.34358 1.000 116.77337 29 SER G O 1
ATOM 11324 N N . LEU G 2 30 ? -12.71372 106.14167 132.20324 1.000 129.14206 30 LEU G N 1
ATOM 11325 C CA . LEU G 2 30 ? -11.98186 104.90297 131.97394 1.000 131.46251 30 LEU G CA 1
ATOM 11326 C C . LEU G 2 30 ? -11.08327 104.52469 133.14567 1.000 140.81679 30 LEU G C 1
ATOM 11327 O O . LEU G 2 30 ? -10.47425 105.38071 133.80361 1.000 143.58995 30 LEU G O 1
ATOM 11332 N N . GLU G 2 31 ? -10.97757 103.21093 133.35936 1.000 143.01508 31 GLU G N 1
ATOM 11333 C CA . GLU G 2 31 ? -10.24039 102.61807 134.46521 1.000 142.29974 31 GLU G CA 1
ATOM 11334 C C . GLU G 2 31 ? -8.74310 102.62105 134.20660 1.000 143.02196 31 GLU G C 1
ATOM 11335 O O . GLU G 2 31 ? -8.28094 102.49459 133.07259 1.000 135.59235 31 GLU G O 1
ATOM 11341 N N . GLU G 2 32 ? -7.98945 102.64777 135.30358 1.000 155.12110 32 GLU G N 1
ATOM 11342 C CA . GLU G 2 32 ? -6.58645 103.03157 135.26229 1.000 163.54315 32 GLU G CA 1
ATOM 11343 C C . GLU G 2 32 ? -5.72451 101.99885 134.54032 1.000 146.31023 32 GLU G C 1
ATOM 11344 O O . GLU G 2 32 ? -4.71970 102.36406 133.92032 1.000 152.16446 32 GLU G O 1
ATOM 11350 N N . GLY G 2 33 ? -6.09467 100.72289 134.57478 1.000 132.24391 33 GLY G N 1
ATOM 11351 C CA . GLY G 2 33 ? -5.20423 99.73397 134.00160 1.000 128.01323 33 GLY G CA 1
ATOM 11352 C C . GLY G 2 33 ? -5.83622 98.66387 133.13740 1.000 126.78032 33 GLY G C 1
ATOM 11353 O O . GLY G 2 33 ? -5.16660 97.68592 132.78709 1.000 121.50894 33 GLY G O 1
ATOM 11354 N N . LYS G 2 34 ? -7.09425 98.84549 132.74231 1.000 116.86395 34 LYS G N 1
ATOM 11355 C CA . LYS G 2 34 ? -7.84296 97.79867 132.06081 1.000 111.04307 34 LYS G CA 1
ATOM 11356 C C . LYS G 2 34 ? -7.68253 97.91854 130.54000 1.000 108.08497 34 LYS G C 1
ATOM 11357 O O . LYS G 2 34 ? -6.79991 98.61780 130.03477 1.000 109.56246 34 LYS G O 1
ATOM 11363 N N . PHE G 2 35 ? -8.50307 97.17928 129.78920 1.000 111.35970 35 PHE G N 1
ATOM 11364 C CA . PHE G 2 35 ? -8.48030 97.16121 128.32535 1.000 101.47289 35 PHE G CA 1
ATOM 11365 C C . PHE G 2 35 ? -9.84282 97.62771 127.81135 1.000 100.63388 35 PHE G C 1
ATOM 11366 O O . PHE G 2 35 ? -10.83733 96.89700 127.91483 1.000 104.73929 35 PHE G O 1
ATOM 11374 N N . ILE G 2 36 ? -9.88954 98.80207 127.19631 1.000 103.26045 36 ILE G N 1
ATOM 11375 C CA . ILE G 2 36 ? -11.14668 99.39550 126.75406 1.000 101.84754 36 ILE G CA 1
ATOM 11376 C C . ILE G 2 36 ? -11.23558 99.31662 125.23597 1.000 102.03371 36 ILE G C 1
ATOM 11377 O O . ILE G 2 36 ? -10.25148 99.55922 124.52747 1.000 103.04870 36 ILE G O 1
ATOM 11382 N N . ALA G 2 37 ? -12.41636 98.95428 124.74007 1.000 99.27907 37 ALA G N 1
ATOM 11383 C CA . ALA G 2 37 ? -12.68448 98.84819 123.31269 1.000 102.68576 37 ALA G CA 1
ATOM 11384 C C . ALA G 2 37 ? -13.58762 99.99649 122.89026 1.000 106.73028 37 ALA G C 1
ATOM 11385 O O . ALA G 2 37 ? -14.65586 100.18984 123.48164 1.000 102.42617 37 ALA G O 1
ATOM 11387 N N . LEU G 2 38 ? -13.15635 100.74252 121.85988 1.000 105.86379 38 LEU G N 1
ATOM 11388 C CA . LEU G 2 38 ? -13.97642 101.75510 121.19822 1.000 101.26588 38 LEU G CA 1
ATOM 11389 C C . LEU G 2 38 ? -14.67428 101.10111 120.02291 1.000 104.62254 38 LEU G C 1
ATOM 11390 O O . LEU G 2 38 ? -14.01827 100.75573 119.03383 1.000 104.01849 38 LEU G O 1
ATOM 11395 N N . VAL G 2 39 ? -15.99871 100.92138 120.12596 1.000 105.23886 39 VAL G N 1
ATOM 11396 C CA . VAL G 2 39 ? -16.77293 100.31906 119.04388 1.000 110.44323 39 VAL G CA 1
ATOM 11397 C C . VAL G 2 39 ? -17.79191 101.33056 118.51689 1.000 113.43806 39 VAL G C 1
ATOM 11398 O O . VAL G 2 39 ? -18.13099 102.32841 119.17148 1.000 117.35955 39 VAL G O 1
ATOM 11402 N N . GLY G 2 40 ? -18.30999 101.03151 117.32956 1.000 111.15817 40 GLY G N 1
ATOM 11403 C CA . GLY G 2 40 ? -19.22300 101.92821 116.65957 1.000 113.49904 40 GLY G CA 1
ATOM 11404 C C . GLY G 2 40 ? -19.22600 101.72006 115.16335 1.000 121.01893 40 GLY G C 1
ATOM 11405 O O . GLY G 2 40 ? -18.20356 101.41922 114.54750 1.000 118.04201 40 GLY G O 1
ATOM 11406 N N . HIS G 2 41 ? -20.41061 101.87193 114.57729 1.000 133.19318 41 HIS G N 1
ATOM 11407 C CA . HIS G 2 41 ? -20.60533 101.73266 113.14071 1.000 136.51615 41 HIS G CA 1
ATOM 11408 C C . HIS G 2 41 ? -19.99046 102.93495 112.44213 1.000 129.15004 41 HIS G C 1
ATOM 11409 O O . HIS G 2 41 ? -19.90303 104.01998 113.01584 1.000 127.20811 41 HIS G O 1
ATOM 11416 N N . THR G 2 42 ? -19.55326 102.73688 111.19912 1.000 125.32199 42 THR G N 1
ATOM 11417 C CA . THR G 2 42 ? -18.89337 103.81335 110.47510 1.000 116.78486 42 THR G CA 1
ATOM 11418 C C . THR G 2 42 ? -19.73816 105.08249 110.55292 1.000 118.01237 42 THR G C 1
ATOM 11419 O O . THR G 2 42 ? -20.96081 105.04347 110.39371 1.000 125.53161 42 THR G O 1
ATOM 11423 N N . GLY G 2 43 ? -19.07666 106.20737 110.82998 1.000 111.83444 43 GLY G N 1
ATOM 11424 C CA . GLY G 2 43 ? -19.76175 107.44999 111.14608 1.000 111.96669 43 GLY G CA 1
ATOM 11425 C C . GLY G 2 43 ? -20.09689 107.66923 112.61211 1.000 124.58445 43 GLY G C 1
ATOM 11426 O O . GLY G 2 43 ? -21.06026 108.38492 112.90937 1.000 124.12618 43 GLY G O 1
ATOM 11427 N N . SER G 2 44 ? -19.37531 107.02955 113.54018 1.000 125.84037 44 SER G N 1
ATOM 11428 C CA . SER G 2 44 ? -19.69069 107.06615 114.97166 1.000 122.19541 44 SER G CA 1
ATOM 11429 C C . SER G 2 44 ? -19.01577 108.21345 115.71862 1.000 122.55931 44 SER G C 1
ATOM 11430 O O . SER G 2 44 ? -19.68003 108.94871 116.45065 1.000 125.89909 44 SER G O 1
ATOM 11433 N N . GLY G 2 45 ? -17.69364 108.34169 115.59662 1.000 122.24157 45 GLY G N 1
ATOM 11434 C CA . GLY G 2 45 ? -16.93814 109.32573 116.35339 1.000 118.53591 45 GLY G CA 1
ATOM 11435 C C . GLY G 2 45 ? -15.69923 108.76635 117.03558 1.000 113.18895 45 GLY G C 1
ATOM 11436 O O . GLY G 2 45 ? -15.02977 109.46198 117.80804 1.000 108.29934 45 GLY G O 1
ATOM 11437 N N . LYS G 2 46 ? -15.39428 107.49449 116.75721 1.000 107.70511 46 LYS G N 1
ATOM 11438 C CA . LYS G 2 46 ? -14.20801 106.87415 117.32274 1.000 95.26578 46 LYS G CA 1
ATOM 11439 C C . LYS G 2 46 ? -12.97097 107.68875 116.99677 1.000 92.68187 46 LYS G C 1
ATOM 11440 O O . LYS G 2 46 ? -12.25229 108.12838 117.89486 1.000 105.53600 46 LYS G O 1
ATOM 11446 N N . SER G 2 47 ? -12.72219 107.92822 115.71093 1.000 91.53540 47 SER G N 1
ATOM 11447 C CA . SER G 2 47 ? -11.53647 108.68490 115.31895 1.000 85.56686 47 SER G CA 1
ATOM 11448 C C . SER G 2 47 ? -11.50436 110.03246 116.00961 1.000 88.95009 47 SER G C 1
ATOM 11449 O O . SER G 2 47 ? -10.44936 110.47732 116.46060 1.000 96.07159 47 SER G O 1
ATOM 11452 N N . THR G 2 48 ? -12.64910 110.70064 116.09139 1.000 92.86897 48 THR G N 1
ATOM 11453 C CA . THR G 2 48 ? -12.69719 112.01366 116.71696 1.000 95.32509 48 THR G CA 1
ATOM 11454 C C . THR G 2 48 ? -12.41502 111.93689 118.21044 1.000 99.51901 48 THR G C 1
ATOM 11455 O O . THR G 2 48 ? -11.60073 112.70201 118.73932 1.000 104.14737 48 THR G O 1
ATOM 11459 N N . LEU G 2 49 ? -13.10338 111.04702 118.91668 1.000 96.43632 49 LEU G N 1
ATOM 11460 C CA . LEU G 2 49 ? -12.84808 110.90233 120.34483 1.000 101.18027 49 LEU G CA 1
ATOM 11461 C C . LEU G 2 49 ? -11.38198 110.60055 120.59982 1.000 98.33086 49 LEU G C 1
ATOM 11462 O O . LEU G 2 49 ? -10.72970 111.26076 121.41696 1.000 102.21012 49 LEU G O 1
ATOM 11467 N N . MET G 2 50 ? -10.83894 109.63717 119.86081 1.000 90.62223 50 MET G N 1
ATOM 11468 C CA . MET G 2 50 ? -9.48395 109.17827 120.08857 1.000 93.60756 50 MET G CA 1
ATOM 11469 C C . MET G 2 50 ? -8.46724 110.31812 120.08470 1.000 95.45562 50 MET G C 1
ATOM 11470 O O . MET G 2 50 ? -7.47474 110.26314 120.81772 1.000 91.97636 50 MET G O 1
ATOM 11475 N N . GLN G 2 51 ? -8.70979 111.37422 119.30915 1.000 89.73172 51 GLN G N 1
ATOM 11476 C CA . GLN G 2 51 ? -7.75615 112.47238 119.25618 1.000 91.14312 51 GLN G CA 1
ATOM 11477 C C . GLN G 2 51 ? -7.75909 113.30758 120.52662 1.000 99.78845 51 GLN G C 1
ATOM 11478 O O . GLN G 2 51 ? -6.78229 114.02193 120.79463 1.000 100.38569 51 GLN G O 1
ATOM 11484 N N . HIS G 2 52 ? -8.82480 113.22499 121.31823 1.000 97.16131 52 HIS G N 1
ATOM 11485 C CA . HIS G 2 52 ? -8.88348 113.97823 122.56455 1.000 101.52219 52 HIS G CA 1
ATOM 11486 C C . HIS G 2 52 ? -7.94682 113.40260 123.62962 1.000 103.12946 52 HIS G C 1
ATOM 11487 O O . HIS G 2 52 ? -7.40890 114.15562 124.45327 1.000 103.20652 52 HIS G O 1
ATOM 11494 N N . PHE G 2 53 ? -7.76405 112.07844 123.65013 1.000 100.71280 53 PHE G N 1
ATOM 11495 C CA . PHE G 2 53 ? -6.75839 111.48077 124.51891 1.000 94.42904 53 PHE G CA 1
ATOM 11496 C C . PHE G 2 53 ? -5.40539 112.12227 124.28493 1.000 99.40873 53 PHE G C 1
ATOM 11497 O O . PHE G 2 53 ? -4.63195 112.35135 125.21979 1.000 104.74737 53 PHE G O 1
ATOM 11505 N N . ASN G 2 54 ? -5.11142 112.40977 123.02731 1.000 98.21955 54 ASN G N 1
ATOM 11506 C CA . ASN G 2 54 ? -3.83909 112.92079 122.55994 1.000 98.03323 54 ASN G CA 1
ATOM 11507 C C . ASN G 2 54 ? -3.73311 114.42584 122.69223 1.000 98.97175 54 ASN G C 1
ATOM 11508 O O . ASN G 2 54 ? -2.65604 114.98011 122.44476 1.000 93.50812 54 ASN G O 1
ATOM 11513 N N . ALA G 2 55 ? -4.83757 115.08505 123.04891 1.000 99.67549 55 ALA G N 1
ATOM 11514 C CA . ALA G 2 55 ? -4.98640 116.52822 122.95037 1.000 96.30430 55 ALA G CA 1
ATOM 11515 C C . ALA G 2 55 ? -4.78081 117.00654 121.52763 1.000 102.14450 55 ALA G C 1
ATOM 11516 O O . ALA G 2 55 ? -4.38616 118.15930 121.31929 1.000 107.86899 55 ALA G O 1
ATOM 11518 N N . LEU G 2 56 ? -4.97899 116.13203 120.53173 1.000 110.07612 56 LEU G N 1
ATOM 11519 C CA . LEU G 2 56 ? -4.97024 116.59560 119.14565 1.000 97.81257 56 LEU G CA 1
ATOM 11520 C C . LEU G 2 56 ? -6.13791 117.52856 118.89903 1.000 97.87118 56 LEU G C 1
ATOM 11521 O O . LEU G 2 56 ? -5.96052 118.66837 118.45781 1.000 100.46197 56 LEU G O 1
ATOM 11526 N N . LEU G 2 57 ? -7.32863 117.09751 119.27369 1.000 97.81774 57 LEU G N 1
ATOM 11527 C CA . LEU G 2 57 ? -8.51426 117.93443 119.21952 1.000 104.90723 57 LEU G CA 1
ATOM 11528 C C . LEU G 2 57 ? -8.91143 118.20420 120.66085 1.000 112.67779 57 LEU G C 1
ATOM 11529 O O . LEU G 2 57 ? -9.20445 117.26888 121.41353 1.000 117.22058 57 LEU G O 1
ATOM 11534 N N . LYS G 2 58 ? -8.88882 119.46797 121.05066 1.000 113.81193 58 LYS G N 1
ATOM 11535 C CA . LYS G 2 58 ? -9.34372 119.76104 122.40021 1.000 119.14096 58 LYS G CA 1
ATOM 11536 C C . LYS G 2 58 ? -10.86305 119.88334 122.39320 1.000 123.21621 58 LYS G C 1
ATOM 11537 O O . LYS G 2 58 ? -11.43614 120.36419 121.41486 1.000 121.38909 58 LYS G O 1
ATOM 11543 N N . PRO G 2 59 ? -11.53990 119.45601 123.45172 1.000 133.61087 59 PRO G N 1
ATOM 11544 C CA . PRO G 2 59 ? -13.00161 119.52797 123.45960 1.000 136.74707 59 PRO G CA 1
ATOM 11545 C C . PRO G 2 59 ? -13.48767 120.96856 123.41831 1.000 135.92384 59 PRO G C 1
ATOM 11546 O O . PRO G 2 59 ? -12.71246 121.93242 123.46042 1.000 133.67718 59 PRO G O 1
ATOM 11550 N N . THR G 2 60 ? -14.79846 121.11854 123.29691 1.000 132.01164 60 THR G N 1
ATOM 11551 C CA . THR G 2 60 ? -15.40986 122.43852 123.35641 1.000 132.03727 60 THR G CA 1
ATOM 11552 C C . THR G 2 60 ? -16.17337 122.66701 124.65064 1.000 130.04806 60 THR G C 1
ATOM 11553 O O . THR G 2 60 ? -16.38524 123.82004 125.03757 1.000 134.26413 60 THR G O 1
ATOM 11557 N N . SER G 2 61 ? -16.58177 121.60514 125.32391 1.000 126.93689 61 SER G N 1
ATOM 11558 C CA . SER G 2 61 ? -17.27001 121.71692 126.59238 1.000 128.44221 61 SER G CA 1
ATOM 11559 C C . SER G 2 61 ? -16.78136 120.60686 127.50808 1.000 135.48379 61 SER G C 1
ATOM 11560 O O . SER G 2 61 ? -16.27173 119.57830 127.05236 1.000 137.39003 61 SER G O 1
ATOM 11563 N N . GLY G 2 62 ? -16.93821 120.82819 128.80933 1.000 132.82151 62 GLY G N 1
ATOM 11564 C CA . GLY G 2 62 ? -16.43818 119.87409 129.77250 1.000 136.93645 62 GLY G CA 1
ATOM 11565 C C . GLY G 2 62 ? -14.91778 119.83661 129.80157 1.000 133.44643 62 GLY G C 1
ATOM 11566 O O . GLY G 2 62 ? -14.21502 120.66481 129.21819 1.000 130.03206 62 GLY G O 1
ATOM 11567 N N . LYS G 2 63 ? -14.41147 118.85719 130.53038 1.000 129.35897 63 LYS G N 1
ATOM 11568 C CA . LYS G 2 63 ? -12.97769 118.73611 130.71839 1.000 128.04602 63 LYS G CA 1
ATOM 11569 C C . LYS G 2 63 ? -12.57216 117.30465 130.40935 1.000 126.71896 63 LYS G C 1
ATOM 11570 O O . LYS G 2 63 ? -13.38301 116.38902 130.48171 1.000 128.39425 63 LYS G O 1
ATOM 11576 N N . ILE G 2 64 ? -11.32854 117.11617 130.00007 1.000 119.34548 64 ILE G N 1
ATOM 11577 C CA . ILE G 2 64 ? -10.75125 115.79185 129.85504 1.000 115.45601 64 ILE G CA 1
ATOM 11578 C C . ILE G 2 64 ? -9.64955 115.69250 130.89507 1.000 125.60236 64 ILE G C 1
ATOM 11579 O O . ILE G 2 64 ? -8.83200 116.60432 131.01510 1.000 125.06148 64 ILE G O 1
ATOM 11584 N N . GLU G 2 65 ? -9.63962 114.61714 131.67451 1.000 131.57386 65 GLU G N 1
ATOM 11585 C CA . GLU G 2 65 ? -8.61908 114.42545 132.70373 1.000 118.14720 65 GLU G CA 1
ATOM 11586 C C . GLU G 2 65 ? -7.89858 113.12136 132.40269 1.000 119.30773 65 GLU G C 1
ATOM 11587 O O . GLU G 2 65 ? -8.45662 112.04146 132.61474 1.000 123.59793 65 GLU G O 1
ATOM 11593 N N . ILE G 2 66 ? -6.68489 113.24698 131.86137 1.000 117.82874 66 ILE G N 1
ATOM 11594 C CA . ILE G 2 66 ? -5.89363 112.12440 131.37134 1.000 122.87956 66 ILE G CA 1
ATOM 11595 C C . ILE G 2 66 ? -4.45475 112.29479 131.83006 1.000 123.33101 66 ILE G C 1
ATOM 11596 O O . ILE G 2 66 ? -3.87708 113.37709 131.68638 1.000 125.25767 66 ILE G O 1
ATOM 11601 N N . ALA G 2 67 ? -3.85445 111.20046 132.29798 1.000 129.44461 67 ALA G N 1
ATOM 11602 C CA . ALA G 2 67 ? -2.51902 111.20716 132.91091 1.000 128.06944 67 ALA G CA 1
ATOM 11603 C C . ALA G 2 67 ? -2.59410 112.18930 134.07680 1.000 130.38195 67 ALA G C 1
ATOM 11604 O O . ALA G 2 67 ? -3.51591 112.07950 134.89811 1.000 127.68758 67 ALA G O 1
ATOM 11606 N N . GLY G 2 68 ? -1.70266 113.16689 134.17601 1.000 131.79618 68 GLY G N 1
ATOM 11607 C CA . GLY G 2 68 ? -1.85494 114.19977 135.17537 1.000 132.25983 68 GLY G CA 1
ATOM 11608 C C . GLY G 2 68 ? -2.55641 115.43772 134.67267 1.000 130.89304 68 GLY G C 1
ATOM 11609 O O . GLY G 2 68 ? -2.74177 116.38935 135.43143 1.000 134.81622 68 GLY G O 1
ATOM 11610 N N . TYR G 2 69 ? -3.00286 115.42997 133.42838 1.000 119.37268 69 TYR G N 1
ATOM 11611 C CA . TYR G 2 69 ? -3.38109 116.63505 132.72070 1.000 119.16052 69 TYR G CA 1
ATOM 11612 C C . TYR G 2 69 ? -4.88645 116.80135 132.66864 1.000 119.43225 69 TYR G C 1
ATOM 11613 O O . TYR G 2 69 ? -5.64612 115.83143 132.61034 1.000 117.20150 69 TYR G O 1
ATOM 11622 N N . THR G 2 70 ? -5.30319 118.05850 132.71391 1.000 121.53151 70 THR G N 1
ATOM 11623 C CA . THR G 2 70 ? -6.66309 118.44932 132.39586 1.000 115.40657 70 THR G CA 1
ATOM 11624 C C . THR G 2 70 ? -6.64954 119.22955 131.08307 1.000 112.40343 70 THR G C 1
ATOM 11625 O O . THR G 2 70 ? -5.85676 120.16350 130.90148 1.000 110.34273 70 THR G O 1
ATOM 11629 N N . ILE G 2 71 ? -7.49727 118.80355 130.16420 1.000 114.05119 71 ILE G N 1
ATOM 11630 C CA . ILE G 2 71 ? -7.63577 119.36587 128.83821 1.000 115.52719 71 ILE G CA 1
ATOM 11631 C C . ILE G 2 71 ? -9.01364 120.01440 128.81740 1.000 119.87410 71 ILE G C 1
ATOM 11632 O O . ILE G 2 71 ? -10.03966 119.32971 128.78009 1.000 118.14766 71 ILE G O 1
ATOM 11637 N N . THR G 2 72 ? -9.04178 121.33069 128.90819 1.000 119.69144 72 THR G N 1
ATOM 11638 C CA . THR G 2 72 ? -10.26001 122.11928 128.82692 1.000 126.11552 72 THR G CA 1
ATOM 11639 C C . THR G 2 72 ? -10.42851 122.66017 127.40836 1.000 124.75460 72 THR G C 1
ATOM 11640 O O . THR G 2 72 ? -9.53218 122.53288 126.56805 1.000 120.18794 72 THR G O 1
ATOM 11644 N N . PRO G 2 73 ? -11.57532 123.27221 127.09460 1.000 128.67943 73 PRO G N 1
ATOM 11645 C CA . PRO G 2 73 ? -11.71039 123.93877 125.78759 1.000 129.84281 73 PRO G CA 1
ATOM 11646 C C . PRO G 2 73 ? -10.67932 125.02699 125.55077 1.000 133.02229 73 PRO G C 1
ATOM 11647 O O . PRO G 2 73 ? -10.54573 125.48674 124.40686 1.000 126.68626 73 PRO G O 1
ATOM 11651 N N . GLU G 2 74 ? -9.95993 125.45602 126.59275 1.000 136.10985 74 GLU G N 1
ATOM 11652 C CA . GLU G 2 74 ? -8.95340 126.50534 126.49386 1.000 135.73716 74 GLU G CA 1
ATOM 11653 C C . GLU G 2 74 ? -7.53913 125.96813 126.64855 1.000 135.10563 74 GLU G C 1
ATOM 11654 O O . GLU G 2 74 ? -6.60562 126.75773 126.82081 1.000 134.76631 74 GLU G O 1
ATOM 11660 N N . THR G 2 75 ? -7.35386 124.65257 126.60147 1.000 128.99630 75 THR G N 1
ATOM 11661 C CA . THR G 2 75 ? -6.01822 124.10399 126.75596 1.000 121.67642 75 THR G CA 1
ATOM 11662 C C . THR G 2 75 ? -5.19256 124.41241 125.52280 1.000 121.60332 75 THR G C 1
ATOM 11663 O O . THR G 2 75 ? -5.61705 124.14915 124.39221 1.000 116.18131 75 THR G O 1
ATOM 11667 N N . GLY G 2 76 ? -4.01074 124.96882 125.75044 1.000 121.00604 76 GLY G N 1
ATOM 11668 C CA . GLY G 2 76 ? -3.11715 125.31107 124.66920 1.000 128.56737 76 GLY G CA 1
ATOM 11669 C C . GLY G 2 76 ? -2.24555 124.15109 124.24810 1.000 132.40145 76 GLY G C 1
ATOM 11670 O O . GLY G 2 76 ? -2.24210 123.08125 124.85105 1.000 133.15592 76 GLY G O 1
ATOM 11671 N N . ASN G 2 77 ? -1.47320 124.38737 123.19505 1.000 137.86998 77 ASN G N 1
ATOM 11672 C CA . ASN G 2 77 ? -0.64352 123.35634 122.59642 1.000 139.36278 77 ASN G CA 1
ATOM 11673 C C . ASN G 2 77 ? 0.78601 123.36729 123.12033 1.000 144.65354 77 ASN G C 1
ATOM 11674 O O . ASN G 2 77 ? 1.63124 122.64118 122.58259 1.000 143.80517 77 ASN G O 1
ATOM 11679 N N . LYS G 2 78 ? 1.08149 124.17685 124.14427 1.000 141.23710 78 LYS G N 1
ATOM 11680 C CA . LYS G 2 78 ? 2.46865 124.32164 124.56853 1.000 140.09811 78 LYS G CA 1
ATOM 11681 C C . LYS G 2 78 ? 2.95464 123.07575 125.30094 1.000 140.55893 78 LYS G C 1
ATOM 11682 O O . LYS G 2 78 ? 3.92754 122.43382 124.87524 1.000 134.81705 78 LYS G O 1
ATOM 11688 N N . GLY G 2 79 ? 2.25063 122.67568 126.35876 1.000 143.37668 79 GLY G N 1
ATOM 11689 C CA . GLY G 2 79 ? 2.73999 121.60722 127.20987 1.000 144.80238 79 GLY G CA 1
ATOM 11690 C C . GLY G 2 79 ? 2.35573 120.21330 126.77252 1.000 142.71312 79 GLY G C 1
ATOM 11691 O O . GLY G 2 79 ? 2.71660 119.23797 127.44696 1.000 144.97532 79 GLY G O 1
ATOM 11692 N N . LEU G 2 80 ? 1.69634 120.09367 125.61597 1.000 130.42163 80 LEU G N 1
ATOM 11693 C CA . LEU G 2 80 ? 1.20615 118.80820 125.14586 1.000 125.45312 80 LEU G CA 1
ATOM 11694 C C . LEU G 2 80 ? 2.31557 117.77732 125.06032 1.000 118.35014 80 LEU G C 1
ATOM 11695 O O . LEU G 2 80 ? 2.05255 116.57165 125.18832 1.000 108.67352 80 LEU G O 1
ATOM 11700 N N . LYS G 2 81 ? 3.55629 118.23595 124.87670 1.000 120.86483 81 LYS G N 1
ATOM 11701 C CA . LYS G 2 81 ? 4.68423 117.32724 124.74173 1.000 120.22988 81 LYS G CA 1
ATOM 11702 C C . LYS G 2 81 ? 4.77527 116.34863 125.90282 1.000 118.59590 81 LYS G C 1
ATOM 11703 O O . LYS G 2 81 ? 5.18532 115.20030 125.70853 1.000 112.22343 81 LYS G O 1
ATOM 11709 N N . ASP G 2 82 ? 4.37865 116.76029 127.10779 1.000 122.49598 82 ASP G N 1
ATOM 11710 C CA . ASP G 2 82 ? 4.44885 115.82499 128.21970 1.000 116.61609 82 ASP G CA 1
ATOM 11711 C C . ASP G 2 82 ? 3.20189 114.95089 128.29991 1.000 113.53849 82 ASP G C 1
ATOM 11712 O O . ASP G 2 82 ? 3.32571 113.75904 128.60563 1.000 107.63923 82 ASP G O 1
ATOM 11717 N N . LEU G 2 83 ? 2.02712 115.46857 127.90785 1.000 121.90984 83 LEU G N 1
ATOM 11718 C CA . LEU G 2 83 ? 0.84239 114.61589 127.84754 1.000 111.95120 83 LEU G CA 1
ATOM 11719 C C . LEU G 2 83 ? 1.02951 113.52121 126.81334 1.000 104.21258 83 LEU G C 1
ATOM 11720 O O . LEU G 2 83 ? 0.70925 112.35481 127.06527 1.000 99.87394 83 LEU G O 1
ATOM 11725 N N . ARG G 2 84 ? 1.58782 113.86737 125.65787 1.000 98.57810 84 ARG G N 1
ATOM 11726 C CA . ARG G 2 84 ? 1.82707 112.85114 124.64930 1.000 99.58728 84 ARG G CA 1
ATOM 11727 C C . ARG G 2 84 ? 2.95187 111.90293 125.03330 1.000 103.62061 84 ARG G C 1
ATOM 11728 O O . ARG G 2 84 ? 2.99862 110.77910 124.51928 1.000 99.05544 84 ARG G O 1
ATOM 11736 N N . ARG G 2 85 ? 3.84714 112.29438 125.94198 1.000 112.65372 85 ARG G N 1
ATOM 11737 C CA . ARG G 2 85 ? 4.77895 111.27625 126.41406 1.000 111.32801 85 ARG G CA 1
ATOM 11738 C C . ARG G 2 85 ? 4.04205 110.24138 127.24813 1.000 108.53085 85 ARG G C 1
ATOM 11739 O O . ARG G 2 85 ? 4.41485 109.06362 127.24958 1.000 106.44192 85 ARG G O 1
ATOM 11747 N N . LYS G 2 86 ? 2.98516 110.66405 127.94582 1.000 102.92727 86 LYS G N 1
ATOM 11748 C CA . LYS G 2 86 ? 2.18110 109.72450 128.71090 1.000 105.24854 86 LYS G CA 1
ATOM 11749 C C . LYS G 2 86 ? 1.09985 109.05692 127.85126 1.000 102.27767 86 LYS G C 1
ATOM 11750 O O . LYS G 2 86 ? 0.86542 107.85007 127.98697 1.000 102.96352 86 LYS G O 1
ATOM 11756 N N . VAL G 2 87 ? 0.42737 109.79758 126.96480 1.000 100.00457 87 VAL G N 1
ATOM 11757 C CA . VAL G 2 87 ? -0.75122 109.28279 126.25928 1.000 94.94285 87 VAL G CA 1
ATOM 11758 C C . VAL G 2 87 ? -0.49371 109.24113 124.76132 1.000 90.93138 87 VAL G C 1
ATOM 11759 O O . VAL G 2 87 ? -0.54781 110.27082 124.08373 1.000 103.28458 87 VAL G O 1
ATOM 11763 N N . SER G 2 88 ? -0.33025 108.04573 124.22397 1.000 86.81688 88 SER G N 1
ATOM 11764 C CA . SER G 2 88 ? 0.18117 107.83881 122.87776 1.000 93.35943 88 SER G CA 1
ATOM 11765 C C . SER G 2 88 ? -0.90648 107.30788 121.95244 1.000 99.07874 88 SER G C 1
ATOM 11766 O O . SER G 2 88 ? -1.57716 106.32211 122.27961 1.000 96.89203 88 SER G O 1
ATOM 11769 N N . LEU G 2 89 ? -1.01813 107.91093 120.77083 1.000 95.76466 89 LEU G N 1
ATOM 11770 C CA . LEU G 2 89 ? -1.94905 107.47861 119.73587 1.000 90.02812 89 LEU G CA 1
ATOM 11771 C C . LEU G 2 89 ? -1.20642 106.63051 118.71606 1.000 88.95572 89 LEU G C 1
ATOM 11772 O O . LEU G 2 89 ? -0.08869 106.96695 118.30755 1.000 96.10161 89 LEU G O 1
ATOM 11777 N N . ALA G 2 90 ? -1.81408 105.53433 118.31961 1.000 91.16887 90 ALA G N 1
ATOM 11778 C CA . ALA G 2 90 ? -1.26141 104.65784 117.30383 1.000 89.48730 90 ALA G CA 1
ATOM 11779 C C . ALA G 2 90 ? -2.22016 104.66211 116.12702 1.000 88.03028 90 ALA G C 1
ATOM 11780 O O . ALA G 2 90 ? -3.30460 104.07286 116.20083 1.000 89.26312 90 ALA G O 1
ATOM 11782 N N . PHE G 2 91 ? -1.82907 105.34019 115.05337 1.000 90.90983 91 PHE G N 1
ATOM 11783 C CA . PHE G 2 91 ? -2.73895 105.57740 113.94267 1.000 89.47973 91 PHE G CA 1
ATOM 11784 C C . PHE G 2 91 ? -2.82311 104.33320 113.06132 1.000 85.95560 91 PHE G C 1
ATOM 11785 O O . PHE G 2 91 ? -2.09777 103.34987 113.25087 1.000 89.20067 91 PHE G O 1
ATOM 11793 N N . GLN G 2 92 ? -3.75961 104.36353 112.11722 1.000 82.40599 92 GLN G N 1
ATOM 11794 C CA . GLN G 2 92 ? -4.04278 103.19520 111.29394 1.000 85.65024 92 GLN G CA 1
ATOM 11795 C C . GLN G 2 92 ? -3.09743 103.10660 110.09787 1.000 83.44549 92 GLN G C 1
ATOM 11796 O O . GLN G 2 92 ? -2.84846 104.10580 109.41400 1.000 79.79697 92 GLN G O 1
ATOM 11802 N N . PHE G 2 93 ? -2.63585 101.88635 109.80748 1.000 80.55428 93 PHE G N 1
ATOM 11803 C CA . PHE G 2 93 ? -1.61550 101.64734 108.78804 1.000 81.16917 93 PHE G CA 1
ATOM 11804 C C . PHE G 2 93 ? -0.36088 102.46119 109.07921 1.000 83.88117 93 PHE G C 1
ATOM 11805 O O . PHE G 2 93 ? 0.25055 103.05671 108.19195 1.000 87.58362 93 PHE G O 1
ATOM 11813 N N . SER G 2 94 ? 0.05447 102.44589 110.33644 1.000 84.37366 94 SER G N 1
ATOM 11814 C CA . SER G 2 94 ? 1.08637 103.38655 110.73137 1.000 82.57837 94 SER G CA 1
ATOM 11815 C C . SER G 2 94 ? 2.43422 103.11127 110.09215 1.000 86.34901 94 SER G C 1
ATOM 11816 O O . SER G 2 94 ? 3.33774 103.91199 110.31372 1.000 91.31563 94 SER G O 1
ATOM 11819 N N . GLU G 2 95 ? 2.61852 102.04210 109.31062 1.000 82.31649 95 GLU G N 1
ATOM 11820 C CA . GLU G 2 9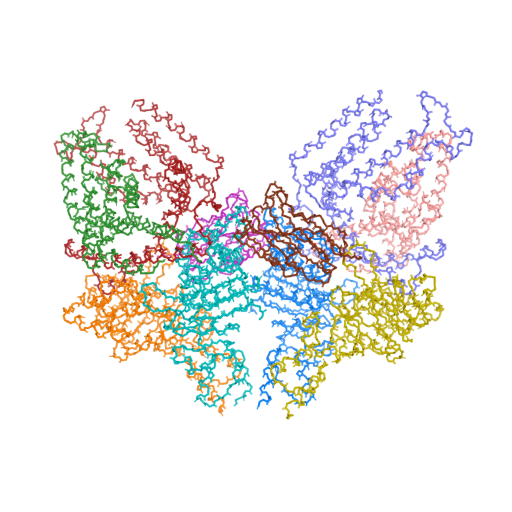5 ? 3.87505 101.90316 108.58157 1.000 79.02804 95 GLU G CA 1
ATOM 11821 C C . GLU G 2 95 ? 4.17404 103.12789 107.72586 1.000 81.37626 95 GLU G C 1
ATOM 11822 O O . GLU G 2 95 ? 5.32151 103.28850 107.29007 1.000 83.79269 95 GLU G O 1
ATOM 11828 N N . ALA G 2 96 ? 3.17832 103.99916 107.50354 1.000 80.90568 96 ALA G N 1
ATOM 11829 C CA . ALA G 2 96 ? 3.36383 105.24464 106.76628 1.000 86.58014 96 ALA G CA 1
ATOM 11830 C C . ALA G 2 96 ? 4.21724 106.26015 107.52330 1.000 89.43808 96 ALA G C 1
ATOM 11831 O O . ALA G 2 96 ? 4.84274 107.12289 106.89422 1.000 85.23252 96 ALA G O 1
ATOM 11833 N N . GLN G 2 97 ? 4.27409 106.14220 108.85365 1.000 87.88686 97 GLN G N 1
ATOM 11834 C CA . GLN G 2 97 ? 5.09874 106.99980 109.70689 1.000 85.09187 97 GLN G CA 1
ATOM 11835 C C . GLN G 2 97 ? 6.59652 106.81088 109.45420 1.000 83.35787 97 GLN G C 1
ATOM 11836 O O . GLN G 2 97 ? 7.37159 107.77320 109.55444 1.000 83.76089 97 GLN G O 1
ATOM 11842 N N . LEU G 2 98 ? 7.01527 105.57781 109.16639 1.000 79.11990 98 LEU G N 1
ATOM 11843 C CA . LEU G 2 98 ? 8.41798 105.22852 109.01624 1.000 77.15794 98 LEU G CA 1
ATOM 11844 C C . LEU G 2 98 ? 9.12606 106.15597 108.02829 1.000 90.66983 98 LEU G C 1
ATOM 11845 O O . LEU G 2 98 ? 8.61381 106.43664 106.94040 1.000 88.72012 98 LEU G O 1
ATOM 11850 N N . PHE G 2 99 ? 10.31864 106.63768 108.41654 1.000 97.12041 99 PHE G N 1
ATOM 11851 C CA . PHE G 2 99 ? 11.06639 107.57926 107.58094 1.000 96.84592 99 PHE G CA 1
ATOM 11852 C C . PHE G 2 99 ? 12.58470 107.62051 107.80986 1.000 97.15057 99 PHE G C 1
ATOM 11853 O O . PHE G 2 99 ? 13.28904 108.31761 107.07732 1.000 102.02156 99 PHE G O 1
ATOM 11861 N N . GLU G 2 100 ? 13.12862 106.87737 108.75926 1.000 89.98007 100 GLU G N 1
ATOM 11862 C CA . GLU G 2 100 ? 14.54251 107.09136 109.04664 1.000 98.13076 100 GLU G CA 1
ATOM 11863 C C . GLU G 2 100 ? 15.44466 106.15277 108.25124 1.000 93.50326 100 GLU G C 1
ATOM 11864 O O . GLU G 2 100 ? 15.00031 105.18583 107.64026 1.000 98.87591 100 GLU G O 1
ATOM 11870 N N . ASN G 2 101 ? 16.73646 106.46006 108.25799 1.000 94.58891 101 ASN G N 1
ATOM 11871 C CA . ASN G 2 101 ? 17.66861 105.73299 107.40213 1.000 92.85774 101 ASN G CA 1
ATOM 11872 C C . ASN G 2 101 ? 17.85921 104.31237 107.86460 1.000 97.80959 101 ASN G C 1
ATOM 11873 O O . ASN G 2 101 ? 18.15691 103.43155 107.05465 1.000 98.10112 101 ASN G O 1
ATOM 11878 N N . THR G 2 102 ? 17.71874 104.08593 109.16618 1.000 104.86803 102 THR G N 1
ATOM 11879 C CA . THR G 2 102 ? 17.73068 102.76994 109.77479 1.000 101.41813 102 THR G CA 1
ATOM 11880 C C . THR G 2 102 ? 16.38699 102.56263 110.43473 1.000 98.71288 102 THR G C 1
ATOM 11881 O O . THR G 2 102 ? 15.71613 103.52710 110.81817 1.000 97.74662 102 THR G O 1
ATOM 11885 N N . VAL G 2 103 ? 15.98976 101.29417 110.52285 1.000 102.09687 103 VAL G N 1
ATOM 11886 C CA . VAL G 2 103 ? 14.84327 100.92950 111.34921 1.000 102.85453 103 VAL G CA 1
ATOM 11887 C C . VAL G 2 103 ? 15.03381 101.49759 112.75215 1.000 107.27348 103 VAL G C 1
ATOM 11888 O O . VAL G 2 103 ? 14.19334 102.25682 113.26894 1.000 99.08902 103 VAL G O 1
ATOM 11892 N N . LEU G 2 104 ? 16.20212 101.20103 113.34042 1.000 110.45079 104 LEU G N 1
ATOM 11893 C CA . LEU G 2 104 ? 16.51217 101.58013 114.71333 1.000 103.59161 104 LEU G CA 1
ATOM 11894 C C . LEU G 2 104 ? 16.39104 103.08186 114.93845 1.000 103.40277 104 LEU G C 1
ATOM 11895 O O . LEU G 2 104 ? 15.86665 103.51252 115.97286 1.000 107.60228 104 LEU G O 1
ATOM 11900 N N . LYS G 2 105 ? 16.87037 103.89917 113.99725 1.000 100.65525 105 LYS G N 1
ATOM 11901 C CA . LYS G 2 105 ? 16.74086 105.33814 114.19197 1.000 103.80559 105 LYS G CA 1
ATOM 11902 C C . LYS G 2 105 ? 15.27237 105.74915 114.22034 1.000 106.46897 105 LYS G C 1
ATOM 11903 O O . LYS G 2 105 ? 14.87126 106.61072 115.01900 1.000 108.60881 105 LYS G O 1
ATOM 11909 N N . ASP G 2 106 ? 14.44127 105.12452 113.37976 1.000 104.57813 106 ASP G N 1
ATOM 11910 C CA . ASP G 2 106 ? 13.04187 105.51975 113.37785 1.000 97.81542 106 ASP G CA 1
ATOM 11911 C C . ASP G 2 106 ? 12.34917 105.09559 114.65593 1.000 96.35411 106 ASP G C 1
ATOM 11912 O O . ASP G 2 106 ? 11.51995 105.84577 115.18103 1.000 94.28958 106 ASP G O 1
ATOM 11917 N N . VAL G 2 107 ? 12.73085 103.94955 115.22185 1.000 95.50579 107 VAL G N 1
ATOM 11918 C CA . VAL G 2 107 ? 12.12563 103.56111 116.49508 1.000 100.39227 107 VAL G CA 1
ATOM 11919 C C . VAL G 2 107 ? 12.56725 104.50955 117.59720 1.000 101.55021 107 VAL G C 1
ATOM 11920 O O . VAL G 2 107 ? 11.74683 104.96769 118.40347 1.000 96.50646 107 VAL G O 1
ATOM 11924 N N . GLU G 2 108 ? 13.86953 104.83092 117.63531 1.000 104.07197 108 GLU G N 1
ATOM 11925 C CA . GLU G 2 108 ? 14.40852 105.77251 118.61880 1.000 103.03851 108 GLU G CA 1
ATOM 11926 C C . GLU G 2 108 ? 13.73266 107.13654 118.53889 1.000 103.58868 108 GLU G C 1
ATOM 11927 O O . GLU G 2 108 ? 13.75550 107.88654 119.52248 1.000 102.52530 108 GLU G O 1
ATOM 11933 N N . TYR G 2 109 ? 13.18555 107.49198 117.36423 1.000 102.49419 109 TYR G N 1
ATOM 11934 C CA . TYR G 2 109 ? 12.63441 108.82984 117.15296 1.000 100.41690 109 TYR G CA 1
ATOM 11935 C C . TYR G 2 109 ? 11.72654 109.26626 118.29935 1.000 99.00445 109 TYR G C 1
ATOM 11936 O O . TYR G 2 109 ? 11.88502 110.36391 118.84434 1.000 96.42335 109 TYR G O 1
ATOM 11945 N N . GLY G 2 110 ? 10.78519 108.41188 118.69521 1.000 97.81963 110 GLY G N 1
ATOM 11946 C CA . GLY G 2 110 ? 9.80021 108.78133 119.68712 1.000 98.96770 110 GLY G CA 1
ATOM 11947 C C . GLY G 2 110 ? 10.39727 109.20134 121.01868 1.000 99.25780 110 GLY G C 1
ATOM 11948 O O . GLY G 2 110 ? 10.16176 110.31777 121.51256 1.000 96.80975 110 GLY G O 1
ATOM 11949 N N . PRO G 2 111 ? 11.12208 108.24328 121.67345 1.000 102.87176 111 PRO G N 1
ATOM 11950 C CA . PRO G 2 111 ? 12.01737 108.56051 122.79394 1.000 99.71164 111 PRO G CA 1
ATOM 11951 C C . PRO G 2 111 ? 12.79366 109.87120 122.69149 1.000 104.63227 111 PRO G C 1
ATOM 11952 O O . PRO G 2 111 ? 12.72324 110.69367 123.61268 1.000 100.11784 111 PRO G O 1
ATOM 11956 N N . ARG G 2 112 ? 13.55244 110.06271 121.60394 1.000 102.10987 112 ARG G N 1
ATOM 11957 C CA . ARG G 2 112 ? 14.30226 111.30229 121.42360 1.000 100.65143 112 ARG G CA 1
ATOM 11958 C C . ARG G 2 112 ? 13.40380 112.51176 121.63151 1.000 100.65672 112 ARG G C 1
ATOM 11959 O O . ARG G 2 112 ? 13.70696 113.39226 122.44118 1.000 105.39851 112 ARG G O 1
ATOM 11967 N N . ASN G 2 113 ? 12.27885 112.56127 120.91027 1.000 102.02797 113 ASN G N 1
ATOM 11968 C CA . ASN G 2 113 ? 11.39202 113.71715 120.99349 1.000 102.37330 113 ASN G CA 1
ATOM 11969 C C . ASN G 2 113 ? 10.82119 113.89160 122.38453 1.000 102.42097 113 ASN G C 1
ATOM 11970 O O . ASN G 2 113 ? 10.48780 115.01207 122.78370 1.000 102.22694 113 ASN G O 1
ATOM 11975 N N . PHE G 2 114 ? 10.68755 112.80761 123.13373 1.000 101.96804 114 PHE G N 1
ATOM 11976 C CA . PHE G 2 114 ? 10.10062 112.91204 124.45597 1.000 101.23916 114 PHE G CA 1
ATOM 11977 C C . PHE G 2 114 ? 11.14644 112.97978 125.54938 1.000 105.82758 114 PHE G C 1
ATOM 11978 O O . PHE G 2 114 ? 10.80058 112.88770 126.73044 1.000 111.90390 114 PHE G O 1
ATOM 11986 N N . GLY G 2 115 ? 12.40772 113.17279 125.18538 1.000 108.08735 115 GLY G N 1
ATOM 11987 C CA . GLY G 2 115 ? 13.45117 113.46070 126.14280 1.000 96.29237 115 GLY G CA 1
ATOM 11988 C C . GLY G 2 115 ? 14.33254 112.31427 126.57391 1.000 101.30826 115 GLY G C 1
ATOM 11989 O O . GLY G 2 115 ? 14.98597 112.42957 127.61514 1.000 114.64893 115 GLY G O 1
ATOM 11990 N N . PHE G 2 116 ? 14.39045 111.22267 125.82157 1.000 103.57101 116 PHE G N 1
ATOM 11991 C CA . PHE G 2 116 ? 15.37640 110.19048 126.11937 1.000 105.15019 116 PHE G CA 1
ATOM 11992 C C . PHE G 2 116 ? 16.72396 110.58133 125.52205 1.000 110.66925 116 PHE G C 1
ATOM 11993 O O . PHE G 2 116 ? 16.80161 111.35705 124.56643 1.000 112.29882 116 PHE G O 1
ATOM 12001 N N . SER G 2 117 ? 17.79182 110.05982 126.11177 1.000 118.98152 117 SER G N 1
ATOM 12002 C CA . SER G 2 117 ? 19.11950 110.33367 125.60131 1.000 119.13183 117 SER G CA 1
ATOM 12003 C C . SER G 2 117 ? 19.41039 109.52731 124.33642 1.000 125.87521 117 SER G C 1
ATOM 12004 O O . SER G 2 117 ? 18.63889 108.66255 123.91947 1.000 121.97867 117 SER G O 1
ATOM 12007 N N . GLU G 2 118 ? 20.55585 109.83374 123.72230 1.000 145.47425 118 GLU G N 1
ATOM 12008 C CA . GLU G 2 118 ? 21.12047 108.95097 122.70937 1.000 147.59595 118 GLU G CA 1
ATOM 12009 C C . GLU G 2 118 ? 21.05727 107.50471 123.18181 1.000 141.79367 118 GLU G C 1
ATOM 12010 O O . GLU G 2 118 ? 20.38015 106.66990 122.57647 1.000 140.07242 118 GLU G O 1
ATOM 12016 N N . ASP G 2 119 ? 21.73885 107.21118 124.29780 1.000 144.74419 119 ASP G N 1
ATOM 12017 C CA . ASP G 2 119 ? 21.83631 105.84754 124.81595 1.000 138.02439 119 ASP G CA 1
ATOM 12018 C C . ASP G 2 119 ? 20.49509 105.35882 125.34703 1.000 132.23242 119 ASP G C 1
ATOM 12019 O O . ASP G 2 119 ? 20.13387 104.18697 125.15727 1.000 134.00324 119 ASP G O 1
ATOM 12024 N N . GLU G 2 120 ? 19.73552 106.25356 125.99176 1.000 121.80560 120 GLU G N 1
ATOM 12025 C CA . GLU G 2 120 ? 18.41169 105.90228 126.50083 1.000 121.81780 120 GLU G CA 1
ATOM 12026 C C . GLU G 2 120 ? 17.46519 105.48756 125.37221 1.000 123.92127 120 GLU G C 1
ATOM 12027 O O . GLU G 2 120 ? 16.78684 104.45398 125.45680 1.000 114.72029 120 GLU G O 1
ATOM 12033 N N . ALA G 2 121 ? 17.40264 106.28942 124.30595 1.000 118.98578 121 ALA G N 1
ATOM 12034 C CA . ALA G 2 121 ? 16.53284 105.95055 123.18739 1.000 117.50062 121 ALA G CA 1
ATOM 12035 C C . ALA G 2 121 ? 17.05488 104.74017 122.43345 1.000 118.19361 121 ALA G C 1
ATOM 12036 O O . ALA G 2 121 ? 16.26315 103.92336 121.95771 1.000 117.34481 121 ALA G O 1
ATOM 12038 N N . ARG G 2 122 ? 18.37761 104.60461 122.29750 1.000 116.50041 122 ARG G N 1
ATOM 12039 C CA . ARG G 2 122 ? 18.89006 103.45480 121.56315 1.000 116.90408 122 ARG G CA 1
ATOM 12040 C C . ARG G 2 122 ? 18.46005 102.16361 122.24836 1.000 117.16323 122 ARG G C 1
ATOM 12041 O O . ARG G 2 122 ? 17.98933 101.21911 121.59472 1.000 109.94394 122 ARG G O 1
ATOM 12049 N N . GLU G 2 123 ? 18.57738 102.12515 123.58760 1.000 124.99751 123 GLU G N 1
ATOM 12050 C CA . GLU G 2 123 ? 18.18105 100.93204 124.33853 1.000 123.87071 123 GLU G CA 1
ATOM 12051 C C . GLU G 2 123 ? 16.66039 100.76763 124.35565 1.000 124.22599 123 GLU G C 1
ATOM 12052 O O . GLU G 2 123 ? 16.14943 99.64159 124.25249 1.000 121.68477 123 GLU G O 1
ATOM 12058 N N . ALA G 2 124 ? 15.91636 101.87884 124.42918 1.000 139.54549 124 ALA G N 1
ATOM 12059 C CA . ALA G 2 124 ? 14.45607 101.79287 124.45591 1.000 141.29720 124 ALA G CA 1
ATOM 12060 C C . ALA G 2 124 ? 13.88167 101.32190 123.12398 1.000 137.50894 124 ALA G C 1
ATOM 12061 O O . ALA G 2 124 ? 12.83926 100.65521 123.09996 1.000 133.00898 124 ALA G O 1
ATOM 12063 N N . ALA G 2 125 ? 14.54726 101.64189 122.01606 1.000 118.47233 125 ALA G N 1
ATOM 12064 C CA . ALA G 2 125 ? 14.10878 101.13297 120.72811 1.000 110.73553 125 ALA G CA 1
ATOM 12065 C C . ALA G 2 125 ? 14.54161 99.68936 120.55139 1.000 110.73828 125 ALA G C 1
ATOM 12066 O O . ALA G 2 125 ? 13.77803 98.87065 120.02358 1.000 114.68294 125 ALA G O 1
ATOM 12068 N N . LEU G 2 126 ? 15.75734 99.35333 120.99474 1.000 112.84647 126 LEU G N 1
ATOM 12069 C CA . LEU G 2 126 ? 16.23204 97.99064 120.81073 1.000 108.34598 126 LEU G CA 1
ATOM 12070 C C . LEU G 2 126 ? 15.40457 96.99424 121.60641 1.000 110.09706 126 LEU G C 1
ATOM 12071 O O . LEU G 2 126 ? 15.28259 95.83329 121.20096 1.000 107.02230 126 LEU G O 1
ATOM 12076 N N . LYS G 2 127 ? 14.82302 97.41849 122.72814 1.000 109.62819 127 LYS G N 1
ATOM 12077 C CA . LYS G 2 127 ? 13.95946 96.51226 123.48199 1.000 110.49610 127 LYS G CA 1
ATOM 12078 C C . LYS G 2 127 ? 12.69534 96.19025 122.70418 1.000 108.12152 127 LYS G C 1
ATOM 12079 O O . LYS G 2 127 ? 12.40360 95.02901 122.38622 1.000 109.20109 127 LYS G O 1
ATOM 12085 N N . TRP G 2 128 ? 11.92509 97.22146 122.39949 1.000 106.65305 128 TRP G N 1
ATOM 12086 C CA . TRP G 2 128 ? 10.62120 97.01631 121.80174 1.000 105.26311 128 TRP G CA 1
ATOM 12087 C C . TRP G 2 128 ? 10.70995 96.39955 120.41977 1.000 101.77245 128 TRP G C 1
ATOM 12088 O O . TRP G 2 128 ? 9.80994 95.65082 120.03454 1.000 104.18253 128 TRP G O 1
ATOM 12099 N N . LEU G 2 129 ? 11.77454 96.68230 119.66116 1.000 102.44749 129 LEU G N 1
ATOM 12100 C CA . LEU G 2 129 ? 11.97283 95.95401 118.40968 1.000 103.08790 129 LEU G CA 1
ATOM 12101 C C . LEU G 2 129 ? 11.93046 94.44136 118.63697 1.000 101.26183 129 LEU G C 1
ATOM 12102 O O . LEU G 2 129 ? 11.29933 93.69390 117.87755 1.000 98.38554 129 LEU G O 1
ATOM 12107 N N . LYS G 2 130 ? 12.61517 93.96663 119.66954 1.000 100.73242 130 LYS G N 1
ATOM 12108 C CA . LYS G 2 130 ? 12.55273 92.54287 119.95922 1.000 107.47826 130 LYS G CA 1
ATOM 12109 C C . LYS G 2 130 ? 11.15378 92.15385 120.43012 1.000 99.33113 130 LYS G C 1
ATOM 12110 O O . LYS G 2 130 ? 10.66982 91.05601 120.13040 1.000 96.62069 130 LYS G O 1
ATOM 12116 N N . LYS G 2 131 ? 10.48737 93.04700 121.16296 1.000 102.41939 131 LYS G N 1
ATOM 12117 C CA . LYS G 2 131 ? 9.14732 92.73180 121.64513 1.000 93.57669 131 LYS G CA 1
ATOM 12118 C C . LYS G 2 131 ? 8.16486 92.52442 120.50378 1.000 93.14164 131 LYS G C 1
ATOM 12119 O O . LYS G 2 131 ? 7.28751 91.65863 120.60018 1.000 90.14657 131 LYS G O 1
ATOM 12125 N N . VAL G 2 132 ? 8.27615 93.32171 119.42584 1.000 102.18161 132 VAL G N 1
ATOM 12126 C CA . VAL G 2 132 ? 7.39518 93.22787 118.25550 1.000 89.27072 132 VAL G CA 1
ATOM 12127 C C . VAL G 2 132 ? 7.90336 92.18809 117.26607 1.000 85.53098 132 VAL G C 1
ATOM 12128 O O . VAL G 2 132 ? 7.35487 92.04991 116.16560 1.000 81.23569 132 VAL G O 1
ATOM 12132 N N . GLY G 2 133 ? 8.95367 91.45537 117.62236 1.000 85.95062 133 GLY G N 1
ATOM 12133 C CA . GLY G 2 133 ? 9.25358 90.25208 116.87858 1.000 89.56763 133 GLY G CA 1
ATOM 12134 C C . GLY G 2 133 ? 10.06265 90.46696 115.62650 1.000 104.50622 133 GLY G C 1
ATOM 12135 O O . GLY G 2 133 ? 9.94621 89.67456 114.68236 1.000 109.61007 133 GLY G O 1
ATOM 12136 N N . LEU G 2 134 ? 10.80865 91.55893 115.54801 1.000 104.49455 134 LEU G N 1
ATOM 12137 C CA . LEU G 2 134 ? 11.64421 91.83834 114.39105 1.000 103.45835 134 LEU G CA 1
ATOM 12138 C C . LEU G 2 134 ? 12.96998 91.09401 114.52023 1.000 101.54365 134 LEU G C 1
ATOM 12139 O O . LEU G 2 134 ? 13.56028 91.06149 115.60171 1.000 105.64451 134 LEU G O 1
ATOM 12144 N N . LYS G 2 135 ? 13.43349 90.47223 113.43318 1.000 102.12805 135 LYS G N 1
ATOM 12145 C CA . LYS G 2 135 ? 14.75124 89.84511 113.49656 1.000 110.45402 135 LYS G CA 1
ATOM 12146 C C . LYS G 2 135 ? 15.82684 90.90025 113.77254 1.000 116.07605 135 LYS G C 1
ATOM 12147 O O . LYS G 2 135 ? 15.62812 92.09682 113.56429 1.000 117.52660 135 LYS G O 1
ATOM 12153 N N . ASP G 2 136 ? 16.98220 90.44590 114.26082 1.000 118.03607 136 ASP G N 1
ATOM 12154 C CA . ASP G 2 136 ? 18.03684 91.39086 114.61473 1.000 117.42288 136 ASP G CA 1
ATOM 12155 C C . ASP G 2 136 ? 18.69379 92.00201 113.38819 1.000 122.45564 136 ASP G C 1
ATOM 12156 O O . ASP G 2 136 ? 19.10620 93.16318 113.43293 1.000 124.37606 136 ASP G O 1
ATOM 12161 N N . ASP G 2 137 ? 18.79894 91.25106 112.28807 1.000 136.50368 137 ASP G N 1
ATOM 12162 C CA . ASP G 2 137 ? 19.45635 91.77036 111.08936 1.000 139.62784 137 ASP G CA 1
ATOM 12163 C C . ASP G 2 137 ? 18.67046 92.89554 110.41856 1.000 134.69782 137 ASP G C 1
ATOM 12164 O O . ASP G 2 137 ? 19.21911 93.59886 109.56353 1.000 133.73802 137 ASP G O 1
ATOM 12169 N N . LEU G 2 138 ? 17.42014 93.08906 110.78565 1.000 119.43587 138 LEU G N 1
ATOM 12170 C CA . LEU G 2 138 ? 16.62461 94.15009 110.21380 1.000 115.53406 138 LEU G CA 1
ATOM 12171 C C . LEU G 2 138 ? 16.65546 95.41685 111.05196 1.000 117.52059 138 LEU G C 1
ATOM 12172 O O . LEU G 2 138 ? 15.95861 96.38043 110.72005 1.000 123.49263 138 LEU G O 1
ATOM 12177 N N . ILE G 2 139 ? 17.42110 95.43467 112.14274 1.000 114.49794 139 ILE G N 1
ATOM 12178 C CA . ILE G 2 139 ? 17.48397 96.62747 112.97343 1.000 115.75670 139 ILE G CA 1
ATOM 12179 C C . ILE G 2 139 ? 18.27042 97.73630 112.29316 1.000 113.01660 139 ILE G C 1
ATOM 12180 O O . ILE G 2 139 ? 18.07651 98.91459 112.60770 1.000 110.99662 139 ILE G O 1
ATOM 12185 N N . GLU G 2 140 ? 19.15038 97.38585 111.35729 1.000 119.12811 140 GLU G N 1
ATOM 12186 C CA . GLU G 2 140 ? 19.97392 98.35139 110.64473 1.000 120.04834 140 GLU G CA 1
ATOM 12187 C C . GLU G 2 140 ? 19.60695 98.47116 109.17084 1.000 116.86597 140 GLU G C 1
ATOM 12188 O O . GLU G 2 140 ? 20.32913 99.12928 108.41969 1.000 121.13318 140 GLU G O 1
ATOM 12194 N N . HIS G 2 141 ? 18.52786 97.82653 108.73279 1.000 117.42681 141 HIS G N 1
ATOM 12195 C CA . HIS G 2 141 ? 17.99890 98.08352 107.40590 1.000 113.95267 141 HIS G CA 1
ATOM 12196 C C . HIS G 2 141 ? 17.21968 99.39192 107.39174 1.000 109.48487 141 HIS G C 1
ATOM 12197 O O . HIS G 2 141 ? 16.90310 99.98317 108.42966 1.000 103.55576 141 HIS G O 1
ATOM 12204 N N . SER G 2 142 ? 16.94081 99.84661 106.17776 1.000 108.48361 142 SER G N 1
ATOM 12205 C CA . SER G 2 142 ? 15.93201 100.86083 105.96987 1.000 101.21288 142 SER G CA 1
ATOM 12206 C C . SER G 2 142 ? 14.55590 100.27450 106.25109 1.000 96.12635 142 SER G C 1
ATOM 12207 O O . SER G 2 142 ? 14.26857 99.14196 105.85468 1.000 102.96846 142 SER G O 1
ATOM 12210 N N . PRO G 2 143 ? 13.68779 101.01429 106.92584 1.000 89.42866 143 PRO G N 1
ATOM 12211 C CA . PRO G 2 143 ? 12.29958 100.55750 107.07344 1.000 93.90623 143 PRO G CA 1
ATOM 12212 C C . PRO G 2 143 ? 11.61328 100.26845 105.73772 1.000 99.12384 143 PRO G C 1
ATOM 12213 O O . PRO G 2 143 ? 10.61268 99.53787 105.70572 1.000 103.18945 143 PRO G O 1
ATOM 12217 N N . PHE G 2 144 ? 12.13693 100.79152 104.63288 1.000 101.07346 144 PHE G N 1
ATOM 12218 C CA . PHE G 2 144 ? 11.55041 100.62112 103.31660 1.000 94.81568 144 PHE G CA 1
ATOM 12219 C C . PHE G 2 144 ? 12.05956 99.38043 102.60531 1.000 107.43042 144 PHE G C 1
ATOM 12220 O O . PHE G 2 144 ? 11.50058 99.00156 101.56956 1.000 115.70701 144 PHE G O 1
ATOM 12228 N N . ASP G 2 145 ? 13.07892 98.71720 103.14840 1.000 111.12125 145 ASP G N 1
ATOM 12229 C CA . ASP G 2 145 ? 13.43961 97.38437 102.67813 1.000 114.54559 145 ASP G CA 1
ATOM 12230 C C . ASP G 2 145 ? 12.51677 96.28922 103.19595 1.000 114.27568 145 ASP G C 1
ATOM 12231 O O . ASP G 2 145 ? 12.56527 95.16663 102.68437 1.000 111.61780 145 ASP G O 1
ATOM 12236 N N . LEU G 2 146 ? 11.69373 96.57289 104.19699 1.000 112.57704 146 LEU G N 1
ATOM 12237 C CA . LEU G 2 146 ? 10.92172 95.52410 104.84880 1.000 106.39195 146 LEU G CA 1
ATOM 12238 C C . LEU G 2 146 ? 9.52517 95.37562 104.26676 1.000 105.35463 146 LEU G C 1
ATOM 12239 O O . LEU G 2 146 ? 8.98370 96.26835 103.60450 1.000 104.88217 146 LEU G O 1
ATOM 12244 N N . SER G 2 147 ? 8.94954 94.21212 104.55771 1.000 99.84696 147 SER G N 1
ATOM 12245 C CA . SER G 2 147 ? 7.60211 93.82898 104.19736 1.000 96.74261 147 SER G CA 1
ATOM 12246 C C . SER G 2 147 ? 6.57895 94.60796 105.02287 1.000 89.29790 147 SER G C 1
ATOM 12247 O O . SER G 2 147 ? 6.90179 95.26942 106.01069 1.000 88.77120 147 SER G O 1
ATOM 12250 N N . GLY G 2 148 ? 5.32511 94.53892 104.57786 1.000 93.09604 148 GLY G N 1
ATOM 12251 C CA . GLY G 2 148 ? 4.27978 95.33258 105.19908 1.000 91.39323 148 GLY G CA 1
ATOM 12252 C C . GLY G 2 148 ? 4.09321 95.01404 106.66677 1.000 87.23149 148 GLY G C 1
ATOM 12253 O O . GLY G 2 148 ? 3.91429 95.91522 107.49235 1.000 86.38997 148 GLY G O 1
ATOM 12254 N N . GLY G 2 149 ? 4.12522 93.72817 107.01270 1.000 89.25507 149 GLY G N 1
ATOM 12255 C CA . GLY G 2 149 ? 3.97684 93.35227 108.41025 1.000 91.21143 149 GLY G CA 1
ATOM 12256 C C . GLY G 2 149 ? 5.14224 93.81491 109.25935 1.000 84.90980 149 GLY G C 1
ATOM 12257 O O . GLY G 2 149 ? 4.95554 94.42185 110.31953 1.000 83.38712 149 GLY G O 1
ATOM 12258 N N . GLN G 2 150 ? 6.36082 93.52220 108.80678 1.000 87.86681 150 GLN G N 1
ATOM 12259 C CA . GLN G 2 150 ? 7.54673 94.04172 109.47293 1.000 86.67061 150 GLN G CA 1
ATOM 12260 C C . GLN G 2 150 ? 7.46489 95.55782 109.61781 1.000 86.07681 150 GLN G C 1
ATOM 12261 O O . GLN G 2 150 ? 7.69536 96.10646 110.70658 1.000 87.93670 150 GLN G O 1
ATOM 12267 N N . MET G 2 151 ? 7.12431 96.25050 108.52785 1.000 83.09883 151 MET G N 1
ATOM 12268 C CA . MET G 2 151 ? 6.96731 97.69464 108.61404 1.000 85.74189 151 MET G CA 1
ATOM 12269 C C . MET G 2 151 ? 5.99981 98.06090 109.72962 1.000 84.51824 151 MET G C 1
ATOM 12270 O O . MET G 2 151 ? 6.25503 98.99933 110.49578 1.000 83.37660 151 MET G O 1
ATOM 12275 N N . ARG G 2 152 ? 4.89838 97.30967 109.85821 1.000 84.32621 152 ARG G N 1
ATOM 12276 C CA . ARG G 2 152 ? 3.87697 97.67514 110.83674 1.000 83.83576 152 ARG G CA 1
ATOM 12277 C C . ARG G 2 152 ? 4.37610 97.46533 112.25350 1.000 83.33982 152 ARG G C 1
ATOM 12278 O O . ARG G 2 152 ? 4.03123 98.22134 113.17558 1.000 83.96418 152 ARG G O 1
ATOM 12286 N N . ARG G 2 153 ? 5.18272 96.43703 112.44706 1.000 82.22873 153 ARG G N 1
ATOM 12287 C CA . ARG G 2 153 ? 5.76240 96.23985 113.76149 1.000 79.12769 153 ARG G CA 1
ATOM 12288 C C . ARG G 2 153 ? 6.72166 97.37310 114.10601 1.000 84.44045 153 ARG G C 1
ATOM 12289 O O . ARG G 2 153 ? 6.76402 97.82727 115.25796 1.000 81.37770 153 ARG G O 1
ATOM 12297 N N . VAL G 2 154 ? 7.50929 97.83942 113.12396 1.000 85.24582 154 VAL G N 1
ATOM 12298 C CA . VAL G 2 154 ? 8.41096 98.96029 113.40321 1.000 83.12345 154 VAL G CA 1
ATOM 12299 C C . VAL G 2 154 ? 7.59629 100.20447 113.73648 1.000 81.93577 154 VAL G C 1
ATOM 12300 O O . VAL G 2 154 ? 7.92181 100.96922 114.66099 1.000 83.35516 154 VAL G O 1
ATOM 12304 N N . ALA G 2 155 ? 6.50791 100.41089 113.00330 1.000 79.37384 155 ALA G N 1
ATOM 12305 C CA . ALA G 2 155 ? 5.62360 101.52283 113.31228 1.000 83.82465 155 ALA G CA 1
ATOM 12306 C C . ALA G 2 155 ? 5.09448 101.43615 114.74410 1.000 91.46395 155 ALA G C 1
ATOM 12307 O O . ALA G 2 155 ? 4.98314 102.46015 115.42341 1.000 91.34134 155 ALA G O 1
ATOM 12309 N N . LEU G 2 156 ? 4.79126 100.22176 115.23127 1.000 87.96849 156 LEU G N 1
ATOM 12310 C CA . LEU G 2 156 ? 4.21995 100.07437 116.57509 1.000 86.16189 156 LEU G CA 1
ATOM 12311 C C . LEU G 2 156 ? 5.26475 100.20073 117.67793 1.000 87.01075 156 LEU G C 1
ATOM 12312 O O . LEU G 2 156 ? 5.00591 100.82026 118.72595 1.000 84.20578 156 LEU G O 1
ATOM 12317 N N . ALA G 2 157 ? 6.42564 99.57516 117.47694 1.000 85.13707 157 ALA G N 1
ATOM 12318 C CA . ALA G 2 157 ? 7.55173 99.81413 118.36139 1.000 84.30696 157 ALA G CA 1
ATOM 12319 C C . ALA G 2 157 ? 7.71225 101.31395 118.59847 1.000 87.16831 157 ALA G C 1
ATOM 12320 O O . ALA G 2 157 ? 7.50311 101.80239 119.71094 1.000 86.50991 157 ALA G O 1
ATOM 12322 N N . GLY G 2 158 ? 7.92339 102.07941 117.52498 1.000 88.32416 158 GLY G N 1
ATOM 12323 C CA . GLY G 2 158 ? 8.19339 103.50014 117.65678 1.000 85.28385 158 GLY G CA 1
ATOM 12324 C C . GLY G 2 158 ? 7.18153 104.31266 118.44206 1.000 82.92046 158 GLY G C 1
ATOM 12325 O O . GLY G 2 158 ? 7.49954 105.42064 118.88954 1.000 89.73316 158 GLY G O 1
ATOM 12326 N N . VAL G 2 159 ? 5.96462 103.79820 118.61349 1.000 83.45090 159 VAL G N 1
ATOM 12327 C CA . VAL G 2 159 ? 4.96903 104.50210 119.41084 1.000 83.78508 159 VAL G CA 1
ATOM 12328 C C . VAL G 2 159 ? 4.81134 103.88306 120.77577 1.000 93.94875 159 VAL G C 1
ATOM 12329 O O . VAL G 2 159 ? 4.14479 104.48075 121.63766 1.000 97.69069 159 VAL G O 1
ATOM 12333 N N . LEU G 2 160 ? 5.39431 102.69975 121.00646 1.000 94.69472 160 LEU G N 1
ATOM 12334 C CA . LEU G 2 160 ? 5.37658 102.07864 122.32806 1.000 97.59060 160 LEU G CA 1
ATOM 12335 C C . LEU G 2 160 ? 6.71447 102.13769 123.05918 1.000 101.76743 160 LEU G C 1
ATOM 12336 O O . LEU G 2 160 ? 6.74514 101.88403 124.26999 1.000 107.00761 160 LEU G O 1
ATOM 12341 N N . ALA G 2 161 ? 7.81713 102.45488 122.36998 1.000 101.75906 161 ALA G N 1
ATOM 12342 C CA . ALA G 2 161 ? 9.13379 102.29696 122.97854 1.000 98.31142 161 ALA G CA 1
ATOM 12343 C C . ALA G 2 161 ? 9.30070 103.18356 124.20035 1.000 102.16721 161 ALA G C 1
ATOM 12344 O O . ALA G 2 161 ? 9.94663 102.77728 125.17029 1.000 103.36494 161 ALA G O 1
ATOM 12346 N N . TYR G 2 162 ? 8.72201 104.38395 124.18726 1.000 101.83870 162 TYR G N 1
ATOM 12347 C CA . TYR G 2 162 ? 8.82990 105.26064 125.34693 1.000 98.72650 162 TYR G CA 1
ATOM 12348 C C . TYR G 2 162 ? 7.84984 104.87658 126.45342 1.000 99.46118 162 TYR G C 1
ATOM 12349 O O . TYR G 2 162 ? 7.66415 105.64465 127.40559 1.000 97.94173 162 TYR G O 1
ATOM 12358 N N . GLU G 2 163 ? 7.22670 103.70161 126.32490 1.000 97.59215 163 GLU G N 1
ATOM 12359 C CA . GLU G 2 163 ? 6.25468 103.07717 127.21159 1.000 100.86180 163 GLU G CA 1
ATOM 12360 C C . GLU G 2 163 ? 5.25703 104.06401 127.80430 1.000 103.96313 163 GLU G C 1
ATOM 12361 O O . GLU G 2 163 ? 5.30122 104.34411 129.00735 1.000 104.93573 163 GLU G O 1
ATOM 12367 N N . PRO G 2 164 ? 4.33228 104.58423 126.99794 1.000 106.43171 164 PRO G N 1
ATOM 12368 C CA . PRO G 2 164 ? 3.33619 105.52160 127.52241 1.000 99.95187 164 PRO G CA 1
ATOM 12369 C C . PRO G 2 164 ? 2.39999 104.82384 128.48088 1.000 99.56188 164 PRO G C 1
ATOM 12370 O O . PRO G 2 164 ? 2.06624 103.65376 128.30389 1.000 101.00102 164 PRO G O 1
ATOM 12374 N N . GLU G 2 165 ? 1.98560 105.54567 129.51451 1.000 101.64410 165 GLU G N 1
ATOM 12375 C CA . GLU G 2 165 ? 1.04083 104.96169 130.45687 1.000 105.60392 165 GLU G CA 1
ATOM 12376 C C . GLU G 2 165 ? -0.31594 104.67152 129.80839 1.000 104.62377 165 GLU G C 1
ATOM 12377 O O . GLU G 2 165 ? -1.05693 103.82092 130.31748 1.000 103.22236 165 GLU G O 1
ATOM 12383 N N . ILE G 2 166 ? -0.65636 105.34772 128.70006 1.000 103.90118 166 ILE G N 1
ATOM 12384 C CA . ILE G 2 166 ? -1.89899 105.11587 127.95743 1.000 99.12715 166 ILE G CA 1
ATOM 12385 C C . ILE G 2 166 ? -1.56838 104.97789 126.47386 1.000 96.25824 166 ILE G C 1
ATOM 12386 O O . ILE G 2 166 ? -0.95785 105.87214 125.88044 1.000 94.64300 166 ILE G O 1
ATOM 12391 N N . ILE G 2 167 ? -1.99201 103.87717 125.86610 1.000 91.96004 167 ILE G N 1
ATOM 12392 C CA . ILE G 2 167 ? -1.85506 103.68896 124.43052 1.000 90.77737 167 ILE G CA 1
ATOM 12393 C C . ILE G 2 167 ? -3.25303 103.54833 123.84874 1.000 99.42006 167 ILE G C 1
ATOM 12394 O O . ILE G 2 167 ? -4.09365 102.81717 124.39287 1.000 102.95412 167 ILE G O 1
ATOM 12399 N N . CYS G 2 168 ? -3.52960 104.30739 122.79466 1.000 100.30262 168 CYS G N 1
ATOM 12400 C CA . CYS G 2 168 ? -4.79796 104.22389 122.08600 1.000 92.95961 168 CYS G CA 1
ATOM 12401 C C . CYS G 2 168 ? -4.48114 103.73587 120.68375 1.000 90.74472 168 CYS G C 1
ATOM 12402 O O . CYS G 2 168 ? -3.92377 104.47622 119.87430 1.000 90.00130 168 CYS G O 1
ATOM 12405 N N . LEU G 2 169 ? -4.82436 102.49348 120.41487 1.000 93.56159 169 LEU G N 1
ATOM 12406 C CA . LEU G 2 169 ? -4.59455 101.87538 119.12550 1.000 93.35475 169 LEU G CA 1
ATOM 12407 C C . LEU G 2 169 ? -5.82810 101.98920 118.24557 1.000 97.02956 169 LEU G C 1
ATOM 12408 O O . LEU G 2 169 ? -6.96010 101.83245 118.71693 1.000 95.71944 169 LEU G O 1
ATOM 12413 N N . ASP G 2 170 ? -5.60178 102.23894 116.95698 1.000 89.93789 170 ASP G N 1
ATOM 12414 C CA . ASP G 2 170 ? -6.68716 102.33558 115.99021 1.000 96.69016 170 ASP G CA 1
ATOM 12415 C C . ASP G 2 170 ? -6.48300 101.23899 114.95248 1.000 98.42869 170 ASP G C 1
ATOM 12416 O O . ASP G 2 170 ? -5.62926 101.36280 114.06872 1.000 99.29039 170 ASP G O 1
ATOM 12421 N N . GLU G 2 171 ? -7.24436 100.15883 115.10371 1.000 104.05100 171 GLU G N 1
ATOM 12422 C CA . GLU G 2 171 ? -7.26722 99.04499 114.16452 1.000 96.77417 171 GLU G CA 1
ATOM 12423 C C . GLU G 2 171 ? -5.86285 98.58572 113.74669 1.000 91.70203 171 GLU G C 1
ATOM 12424 O O . GLU G 2 171 ? -5.55085 98.53841 112.56491 1.000 96.65334 171 GLU G O 1
ATOM 12430 N N . PRO G 2 172 ? -5.01950 98.20751 114.71605 1.000 82.66165 172 PRO G N 1
ATOM 12431 C CA . PRO G 2 172 ? -3.62936 97.87570 114.40833 1.000 81.14152 172 PRO G CA 1
ATOM 12432 C C . PRO G 2 172 ? -3.42313 96.54526 113.70299 1.000 91.19599 172 PRO G C 1
ATOM 12433 O O . PRO G 2 172 ? -2.27420 96.21896 113.39377 1.000 95.10686 172 PRO G O 1
ATOM 12437 N N . ALA G 2 173 ? -4.46571 95.74631 113.45699 1.000 94.67651 173 ALA G N 1
ATOM 12438 C CA . ALA G 2 173 ? -4.30490 94.46236 112.77906 1.000 96.29961 173 ALA G CA 1
ATOM 12439 C C . ALA G 2 173 ? -4.88859 94.43349 111.36099 1.000 94.96370 173 ALA G C 1
ATOM 12440 O O . ALA G 2 173 ? -5.18611 93.35396 110.84511 1.000 102.75432 173 ALA G O 1
ATOM 12442 N N . ALA G 2 174 ? -5.03171 95.58719 110.70803 1.000 89.84712 174 ALA G N 1
ATOM 12443 C CA . ALA G 2 174 ? -5.59031 95.64154 109.36189 1.000 91.20846 174 ALA G CA 1
ATOM 12444 C C . ALA G 2 174 ? -4.64566 95.02612 108.33411 1.000 92.89423 174 ALA G C 1
ATOM 12445 O O . ALA G 2 174 ? -3.53730 95.52056 108.12529 1.000 95.18511 174 ALA G O 1
ATOM 12447 N N . GLY G 2 175 ? -5.10287 93.98655 107.64241 1.000 100.44629 175 GLY G N 1
ATOM 12448 C CA . GLY G 2 175 ? -4.29961 93.33782 106.62278 1.000 102.97698 175 GLY G CA 1
ATOM 12449 C C . GLY G 2 175 ? -3.45320 92.17437 107.10125 1.000 103.76686 175 GLY G C 1
ATOM 12450 O O . GLY G 2 175 ? -2.88914 91.44659 106.26380 1.000 105.25501 175 GLY G O 1
ATOM 12451 N N . LEU G 2 176 ? -3.36095 91.96798 108.41184 1.000 99.97635 176 LEU G N 1
ATOM 12452 C CA . LEU G 2 176 ? -2.56216 90.89240 108.96837 1.000 99.29222 176 LEU G CA 1
ATOM 12453 C C . LEU G 2 176 ? -3.31252 89.56964 108.88002 1.000 107.67762 176 LEU G C 1
ATOM 12454 O O . LEU G 2 176 ? -4.51132 89.50798 109.15717 1.000 106.80065 176 LEU G O 1
ATOM 12459 N N . ASP G 2 177 ? -2.59319 88.50559 108.49863 1.000 112.53348 177 ASP G N 1
ATOM 12460 C CA . ASP G 2 177 ? -3.18040 87.18385 108.33120 1.000 115.10580 177 ASP G CA 1
ATOM 12461 C C . ASP G 2 177 ? -3.58369 86.65632 109.70473 1.000 123.52643 177 ASP G C 1
ATOM 12462 O O . ASP G 2 177 ? -3.19211 87.22720 110.71818 1.000 129.95580 177 ASP G O 1
ATOM 12467 N N . PRO G 2 178 ? -4.38333 85.56701 109.77168 1.000 142.92725 178 PRO G N 1
ATOM 12468 C CA . PRO G 2 178 ? -4.92677 85.11127 111.06155 1.000 143.24218 178 PRO G CA 1
ATOM 12469 C C . PRO G 2 178 ? -3.96645 85.08527 112.24545 1.000 143.43070 178 PRO G C 1
ATOM 12470 O O . PRO G 2 178 ? -4.28934 85.55813 113.34098 1.000 142.17428 178 PRO G O 1
ATOM 12474 N N . MET G 2 179 ? -2.77312 84.53859 112.02718 1.000 160.54812 179 MET G N 1
ATOM 12475 C CA . MET G 2 179 ? -1.80558 84.38120 113.10858 1.000 160.99943 179 MET G CA 1
ATOM 12476 C C . MET G 2 179 ? -1.11281 85.69160 113.48336 1.000 158.78838 179 MET G C 1
ATOM 12477 O O . MET G 2 179 ? -0.82285 85.92135 114.66482 1.000 161.35336 179 MET G O 1
ATOM 12482 N N . GLY G 2 180 ? -0.79412 86.54050 112.49861 1.000 149.63223 180 GLY G N 1
ATOM 12483 C CA . GLY G 2 180 ? -0.14938 87.81484 112.80619 1.000 139.85582 180 GLY G CA 1
ATOM 12484 C C . GLY G 2 180 ? -1.00305 88.72200 113.67485 1.000 137.78870 180 GLY G C 1
ATOM 12485 O O . GLY G 2 180 ? -0.49923 89.38647 114.58295 1.000 136.82701 180 GLY G O 1
ATOM 12486 N N . ARG G 2 181 ? -2.31272 88.75059 113.41285 1.000 137.36334 181 ARG G N 1
ATOM 12487 C CA . ARG G 2 181 ? -3.24171 89.50087 114.25495 1.000 135.99558 181 ARG G CA 1
ATOM 12488 C C . ARG G 2 181 ? -3.26565 88.94153 115.67096 1.000 137.07266 181 ARG G C 1
ATOM 12489 O O . ARG G 2 181 ? -3.35656 89.69412 116.65058 1.000 135.65463 181 ARG G O 1
ATOM 12497 N N . LEU G 2 182 ? -3.18456 87.62010 115.79644 1.000 143.36575 182 LEU G N 1
ATOM 12498 C CA . LEU G 2 182 ? -3.08178 87.00992 117.11156 1.000 139.92321 182 LEU G CA 1
ATOM 12499 C C . LEU G 2 182 ? -1.82207 87.47935 117.82315 1.000 139.35795 182 LEU G C 1
ATOM 12500 O O . LEU G 2 182 ? -1.86529 87.82118 119.00888 1.000 139.04363 182 LEU G O 1
ATOM 12505 N N . GLU G 2 183 ? -0.68787 87.51036 117.11372 1.000 139.49012 183 GLU G N 1
ATOM 12506 C CA . GLU G 2 183 ? 0.53617 88.03810 117.72018 1.000 139.11773 183 GLU G CA 1
ATOM 12507 C C . GLU G 2 183 ? 0.33609 89.47473 118.18380 1.000 136.75526 183 GLU G C 1
ATOM 12508 O O . GLU G 2 183 ? 0.80644 89.86614 119.25739 1.000 136.44836 183 GLU G O 1
ATOM 12514 N N . MET G 2 184 ? -0.35046 90.27429 117.37008 1.000 147.78071 184 MET G N 1
ATOM 12515 C CA . MET G 2 184 ? -0.56247 91.68379 117.68254 1.000 145.84933 184 MET G CA 1
ATOM 12516 C C . MET G 2 184 ? -1.38474 91.84822 118.95253 1.000 145.92383 184 MET G C 1
ATOM 12517 O O . MET G 2 184 ? -1.02153 92.61293 119.85858 1.000 147.06180 184 MET G O 1
ATOM 12522 N N . MET G 2 185 ? -2.48728 91.11224 119.04776 1.000 140.07372 185 MET G N 1
ATOM 12523 C CA . MET G 2 185 ? -3.32511 91.19542 120.24149 1.000 134.37661 185 MET G CA 1
ATOM 12524 C C . MET G 2 185 ? -2.59992 90.65198 121.47196 1.000 135.50503 185 MET G C 1
ATOM 12525 O O . MET G 2 185 ? -2.77553 91.16608 122.58007 1.000 135.35718 185 MET G O 1
ATOM 12530 N N . GLN G 2 186 ? -1.78792 89.61018 121.30551 1.000 136.93251 186 GLN G N 1
ATOM 12531 C CA . GLN G 2 186 ? -1.00452 89.10050 122.42701 1.000 138.29898 186 GLN G CA 1
ATOM 12532 C C . GLN G 2 186 ? -0.01674 90.14656 122.94286 1.000 136.93434 186 GLN G C 1
ATOM 12533 O O . GLN G 2 186 ? 0.10118 90.35671 124.15615 1.000 137.26705 186 GLN G O 1
ATOM 12539 N N . LEU G 2 187 ? 0.70418 90.81419 122.03526 1.000 135.66053 187 LEU G N 1
ATOM 12540 C CA . LEU G 2 187 ? 1.61923 91.86880 122.46106 1.000 134.55398 187 LEU G CA 1
ATOM 12541 C C . LEU G 2 187 ? 0.87775 92.98403 123.18939 1.000 133.12245 187 LEU G C 1
ATOM 12542 O O . LEU G 2 187 ? 1.33779 93.47953 124.23079 1.000 133.02207 187 LEU G O 1
ATOM 12547 N N . PHE G 2 188 ? -0.30184 93.35618 122.69215 1.000 132.31786 188 PHE G N 1
ATOM 12548 C CA . PHE G 2 188 ? -1.03954 94.42470 123.35891 1.000 131.70060 188 PHE G CA 1
ATOM 12549 C C . PHE G 2 188 ? -1.63566 93.97057 124.68850 1.000 132.68047 188 PHE G C 1
ATOM 12550 O O . PHE G 2 188 ? -1.71320 94.76945 125.62881 1.000 135.36861 188 PHE G O 1
ATOM 12558 N N . LYS G 2 189 ? -2.03042 92.70011 124.80725 1.000 134.43361 189 LYS G N 1
ATOM 12559 C CA . LYS G 2 189 ? -2.47724 92.18333 126.09870 1.000 136.24159 189 LYS G CA 1
ATOM 12560 C C . LYS G 2 189 ? -1.34225 92.14837 127.11305 1.000 136.79934 189 LYS G C 1
ATOM 12561 O O . LYS G 2 189 ? -1.54694 92.48873 128.28166 1.000 137.43870 189 LYS G O 1
ATOM 12567 N N . ASP G 2 190 ? -0.13767 91.74929 126.68840 1.000 136.84300 190 ASP G N 1
ATOM 12568 C CA . ASP G 2 190 ? 1.01634 91.78530 127.58950 1.000 137.49167 190 ASP G CA 1
ATOM 12569 C C . ASP G 2 190 ? 1.28378 93.20227 128.08330 1.000 135.81019 190 ASP G C 1
ATOM 12570 O O . ASP G 2 190 ? 1.50466 93.42297 129.27569 1.000 136.52281 190 ASP G O 1
ATOM 12575 N N . TYR G 2 191 ? 1.27436 94.17992 127.17693 1.000 139.08607 191 TYR G N 1
ATOM 12576 C CA . TYR G 2 191 ? 1.46720 95.55929 127.61304 1.000 132.48502 191 TYR G CA 1
ATOM 12577 C C . TYR G 2 191 ? 0.37532 95.97271 128.59834 1.000 132.82496 191 TYR G C 1
ATOM 12578 O O . TYR G 2 191 ? 0.63621 96.72629 129.53853 1.000 132.77309 191 TYR G O 1
ATOM 12587 N N . GLN G 2 192 ? -0.85928 95.50466 128.39697 1.000 133.44696 192 GLN G N 1
ATOM 12588 C CA . GLN G 2 192 ? -1.90326 95.81821 129.36881 1.000 134.40289 192 GLN G CA 1
ATOM 12589 C C . GLN G 2 192 ? -1.58291 95.20604 130.71813 1.000 137.24543 192 GLN G C 1
ATOM 12590 O O . GLN G 2 192 ? -1.81918 95.81883 131.76672 1.000 140.26832 192 GLN G O 1
ATOM 12596 N N . ALA G 2 193 ? -1.08491 93.96771 130.70903 1.000 143.14246 193 ALA G N 1
ATOM 12597 C CA . ALA G 2 193 ? -0.76622 93.27693 131.95088 1.000 140.06215 193 ALA G CA 1
ATOM 12598 C C . ALA G 2 193 ? 0.32173 94.00284 132.72088 1.000 139.57540 193 ALA G C 1
ATOM 12599 O O . ALA G 2 193 ? 0.28089 94.04282 133.95232 1.000 141.13697 193 ALA G O 1
ATOM 12601 N N . ALA G 2 194 ? 1.25982 94.63723 132.01936 1.000 125.71592 194 ALA G N 1
ATOM 12602 C CA . ALA G 2 194 ? 2.35851 95.31549 132.67876 1.000 120.30148 194 ALA G CA 1
ATOM 12603 C C . ALA G 2 194 ? 1.89877 96.50446 133.50395 1.000 124.60200 194 ALA G C 1
ATOM 12604 O O . ALA G 2 194 ? 2.68811 97.02545 134.29760 1.000 130.72329 194 ALA G O 1
ATOM 12606 N N . GLY G 2 195 ? 0.64864 96.93017 133.36691 1.000 117.40528 195 GLY G N 1
ATOM 12607 C CA . GLY G 2 195 ? 0.10134 97.97937 134.21253 1.000 121.03530 195 GLY G CA 1
ATOM 12608 C C . GLY G 2 195 ? -0.36124 99.20677 133.46935 1.000 118.74477 195 GLY G C 1
ATOM 12609 O O . GLY G 2 195 ? -0.81076 100.16851 134.11061 1.000 116.04294 195 GLY G O 1
ATOM 12610 N N . HIS G 2 196 ? -0.30435 99.20963 132.14502 1.000 122.65480 196 HIS G N 1
ATOM 12611 C CA . HIS G 2 196 ? -0.73829 100.35283 131.36416 1.000 120.90869 196 HIS G CA 1
ATOM 12612 C C . HIS G 2 196 ? -2.16626 100.12425 130.89595 1.000 113.65850 196 HIS G C 1
ATOM 12613 O O . HIS G 2 196 ? -2.62643 98.98727 130.77001 1.000 111.76692 196 HIS G O 1
ATOM 12620 N N . THR G 2 197 ? -2.86006 101.21878 130.63549 1.000 115.99831 197 THR G N 1
ATOM 12621 C CA . THR G 2 197 ? -4.20355 101.14281 130.10641 1.000 107.22472 197 THR G CA 1
ATOM 12622 C C . THR G 2 197 ? -4.17252 101.15299 128.58792 1.000 93.62589 197 THR G C 1
ATOM 12623 O O . THR G 2 197 ? -3.30080 101.75608 127.95688 1.000 89.82000 197 THR G O 1
ATOM 12627 N N . VAL G 2 198 ? -5.11792 100.43747 128.00091 1.000 92.20973 198 VAL G N 1
ATOM 12628 C CA . VAL G 2 198 ? -5.10774 100.20588 126.56521 1.000 99.31739 198 VAL G CA 1
ATOM 12629 C C . VAL G 2 198 ? -6.51707 100.46077 126.03752 1.000 101.75738 198 VAL G C 1
ATOM 12630 O O . VAL G 2 198 ? -7.47489 99.81187 126.47870 1.000 95.74453 198 VAL G O 1
ATOM 12634 N N . ILE G 2 199 ? -6.65094 101.44161 125.13644 1.000 99.42963 199 ILE G N 1
ATOM 12635 C CA . ILE G 2 199 ? -7.90705 101.73467 124.45236 1.000 94.33219 199 ILE G CA 1
ATOM 12636 C C . ILE G 2 199 ? -7.75614 101.26321 123.01856 1.000 94.91899 199 ILE G C 1
ATOM 12637 O O . ILE G 2 199 ? -6.90078 101.77392 122.28602 1.000 93.93995 199 ILE G O 1
ATOM 12642 N N . LEU G 2 200 ? -8.56320 100.26889 122.63478 1.000 96.46540 200 LEU G N 1
ATOM 12643 C CA . LEU G 2 200 ? -8.50217 99.61113 121.32815 1.000 99.01520 200 LEU G CA 1
ATOM 12644 C C . LEU G 2 200 ? -9.74132 99.96695 120.51140 1.000 104.00573 200 LEU G C 1
ATOM 12645 O O . LEU G 2 200 ? -10.86508 99.64513 120.91899 1.000 101.06265 200 LEU G O 1
ATOM 12650 N N . VAL G 2 201 ? -9.54349 100.62254 119.36696 1.000 100.15385 201 VAL G N 1
ATOM 12651 C CA . VAL G 2 201 ? -10.64550 101.07817 118.52296 1.000 102.62281 201 VAL G CA 1
ATOM 12652 C C . VAL G 2 201 ? -10.75938 100.13491 117.33457 1.000 107.84532 201 VAL G C 1
ATOM 12653 O O . VAL G 2 201 ? -9.96478 100.22906 116.39365 1.000 108.70851 201 VAL G O 1
ATOM 12657 N N . THR G 2 202 ? -11.77007 99.25698 117.32642 1.000 117.34594 202 THR G N 1
ATOM 12658 C CA . THR G 2 202 ? -11.78160 98.15819 116.36116 1.000 117.84609 202 THR G CA 1
ATOM 12659 C C . THR G 2 202 ? -13.18625 97.85392 115.85508 1.000 115.63050 202 THR G C 1
ATOM 12660 O O . THR G 2 202 ? -14.18463 98.14042 116.51656 1.000 111.79921 202 THR G O 1
ATOM 12664 N N . HIS G 2 203 ? -13.24003 97.29461 114.64450 1.000 132.97646 203 HIS G N 1
ATOM 12665 C CA . HIS G 2 203 ? -14.47488 96.83767 114.01745 1.000 133.23011 203 HIS G CA 1
ATOM 12666 C C . HIS G 2 203 ? -14.77268 95.37024 114.26084 1.000 132.06458 203 HIS G C 1
ATOM 12667 O O . HIS G 2 203 ? -15.90717 94.93781 114.04080 1.000 136.67675 203 HIS G O 1
ATOM 12674 N N . ASN G 2 204 ? -13.76757 94.59285 114.64392 1.000 132.00680 204 ASN G N 1
ATOM 12675 C CA . ASN G 2 204 ? -13.89932 93.15988 114.88179 1.000 132.46212 204 ASN G CA 1
ATOM 12676 C C . ASN G 2 204 ? -14.49520 92.95426 116.26553 1.000 131.96373 204 ASN G C 1
ATOM 12677 O O . ASN G 2 204 ? -13.83746 93.20763 117.27771 1.000 130.32369 204 ASN G O 1
ATOM 12682 N N . MET G 2 205 ? -15.73203 92.48436 116.32384 1.000 114.77240 205 MET G N 1
ATOM 12683 C CA . MET G 2 205 ? -16.31812 92.24582 117.63206 1.000 116.49643 205 MET G CA 1
ATOM 12684 C C . MET G 2 205 ? -15.65679 91.07710 118.36073 1.000 112.80750 205 MET G C 1
ATOM 12685 O O . MET G 2 205 ? -15.62286 91.06373 119.59654 1.000 107.19821 205 MET G O 1
ATOM 12690 N N . ASP G 2 206 ? -15.10026 90.11048 117.62022 1.000 114.28509 206 ASP G N 1
ATOM 12691 C CA . ASP G 2 206 ? -14.45312 88.96525 118.25595 1.000 111.53203 206 ASP G CA 1
ATOM 12692 C C . ASP G 2 206 ? -13.25136 89.40153 119.07213 1.000 116.11644 206 ASP G C 1
ATOM 12693 O O . ASP G 2 206 ? -13.01421 88.88098 120.16806 1.000 116.51694 206 ASP G O 1
ATOM 12698 N N . ASP G 2 207 ? -12.47531 90.35364 118.55163 1.000 116.80913 207 ASP G N 1
ATOM 12699 C CA . ASP G 2 207 ? -11.36698 90.89703 119.32739 1.000 114.84254 207 ASP G CA 1
ATOM 12700 C C . ASP G 2 207 ? -11.87522 91.46458 120.64146 1.000 113.66346 207 ASP G C 1
ATOM 12701 O O . ASP G 2 207 ? -11.29763 91.20615 121.69986 1.000 114.44041 207 ASP G O 1
ATOM 12706 N N . VAL G 2 208 ? -12.98515 92.20283 120.59966 1.000 114.30883 208 VAL G N 1
ATOM 12707 C CA . VAL G 2 208 ? -13.52730 92.78497 121.82149 1.000 108.62508 208 VAL G CA 1
ATOM 12708 C C . VAL G 2 208 ? -13.88398 91.69058 122.81300 1.000 107.51266 208 VAL G C 1
ATOM 12709 O O . VAL G 2 208 ? -13.53417 91.76725 123.99404 1.000 110.97143 208 VAL G O 1
ATOM 12713 N N . ALA G 2 209 ? -14.56718 90.64306 122.34770 1.000 110.57043 209 ALA G N 1
ATOM 12714 C CA . ALA G 2 209 ? -14.98545 89.59724 123.27873 1.000 115.91184 209 ALA G CA 1
ATOM 12715 C C . ALA G 2 209 ? -13.78227 88.87017 123.85959 1.000 113.16254 209 ALA G C 1
ATOM 12716 O O . ALA G 2 209 ? -13.74824 88.57729 125.06032 1.000 117.18522 209 ALA G O 1
ATOM 12718 N N . ASP G 2 210 ? -12.78108 88.57874 123.02361 1.000 107.64093 210 ASP G N 1
ATOM 12719 C CA . ASP G 2 210 ? -11.61430 87.82634 123.47733 1.000 104.98703 210 ASP G CA 1
ATOM 12720 C C . ASP G 2 210 ? -10.70966 88.65203 124.38422 1.000 106.10330 210 ASP G C 1
ATOM 12721 O O . ASP G 2 210 ? -10.01581 88.08921 125.23458 1.000 108.53962 210 ASP G O 1
ATOM 12726 N N . TYR G 2 211 ? -10.65312 89.96817 124.19081 1.000 105.65176 211 TYR G N 1
ATOM 12727 C CA . TYR G 2 211 ? -9.65332 90.75119 124.90033 1.000 102.36633 211 TYR G CA 1
ATOM 12728 C C . TYR G 2 211 ? -10.15757 91.95377 125.69272 1.000 100.27653 211 TYR G C 1
ATOM 12729 O O . TYR G 2 211 ? -9.52876 92.33136 126.67940 1.000 104.59133 211 TYR G O 1
ATOM 12738 N N . ALA G 2 212 ? -11.23953 92.59796 125.29173 1.000 101.85040 212 ALA G N 1
ATOM 12739 C CA . ALA G 2 212 ? -11.59034 93.83718 125.97111 1.000 97.80071 212 ALA G CA 1
ATOM 12740 C C . ALA G 2 212 ? -12.11313 93.56646 127.37321 1.000 95.46453 212 ALA G C 1
ATOM 12741 O O . ALA G 2 212 ? -12.67773 92.51057 127.65844 1.000 99.54751 212 ALA G O 1
ATOM 12743 N N . ASP G 2 213 ? -11.88120 94.52632 128.26266 1.000 97.56072 213 ASP G N 1
ATOM 12744 C CA . ASP G 2 213 ? -12.43574 94.50472 129.61094 1.000 99.31513 213 ASP G CA 1
ATOM 12745 C C . ASP G 2 213 ? -13.61880 95.43928 129.74591 1.000 105.10105 213 ASP G C 1
ATOM 12746 O O . ASP G 2 213 ? -14.52142 95.17794 130.54532 1.000 108.65307 213 ASP G O 1
ATOM 12751 N N . ASP G 2 214 ? -13.62350 96.52069 128.97239 1.000 104.52040 214 ASP G N 1
ATOM 12752 C CA . ASP G 2 214 ? -14.65311 97.54375 129.04483 1.000 104.05195 214 ASP G CA 1
ATOM 12753 C C . ASP G 2 214 ? -14.95164 97.97137 127.62063 1.000 105.82044 214 ASP G C 1
ATOM 12754 O O . ASP G 2 214 ? -14.08754 97.83540 126.75533 1.000 104.32685 214 ASP G O 1
ATOM 12759 N N . VAL G 2 215 ? -16.18655 98.41875 127.35273 1.000 113.75232 215 VAL G N 1
ATOM 12760 C CA . VAL G 2 215 ? -16.57812 98.83652 126.00468 1.000 111.84322 215 VAL G CA 1
ATOM 12761 C C . VAL G 2 215 ? -17.22708 100.21954 126.02983 1.000 116.20461 215 VAL G C 1
ATOM 12762 O O . VAL G 2 215 ? -18.19188 100.44963 126.76748 1.000 112.86224 215 VAL G O 1
ATOM 12766 N N . LEU G 2 216 ? -16.69726 101.13189 125.21513 1.000 119.62928 216 LEU G N 1
ATOM 12767 C CA . LEU G 2 216 ? -17.34930 102.38955 124.86199 1.000 122.65127 216 LEU G CA 1
ATOM 12768 C C . LEU G 2 216 ? -18.03461 102.20794 123.51370 1.000 126.93516 216 LEU G C 1
ATOM 12769 O O . LEU G 2 216 ? -17.36603 102.03687 122.48325 1.000 119.82202 216 LEU G O 1
ATOM 12774 N N . ALA G 2 217 ? -19.36739 102.23033 123.52817 1.000 133.11240 217 ALA G N 1
ATOM 12775 C CA . ALA G 2 217 ? -20.18302 102.15875 122.31807 1.000 134.08017 217 ALA G CA 1
ATOM 12776 C C . ALA G 2 217 ? -20.55448 103.57968 121.89445 1.000 136.09322 217 ALA G C 1
ATOM 12777 O O . ALA G 2 217 ? -21.30211 104.26693 122.60489 1.000 136.48033 217 ALA G O 1
ATOM 12779 N N . LEU G 2 218 ? -20.03803 104.02287 120.74167 1.000 127.16154 218 LEU G N 1
ATOM 12780 C CA . LEU G 2 218 ? -20.25549 105.38250 120.26102 1.000 126.30298 218 LEU G CA 1
ATOM 12781 C C . LEU G 2 218 ? -21.15977 105.37378 119.03862 1.000 128.55793 218 LEU G C 1
ATOM 12782 O O . LEU G 2 218 ? -21.02679 104.51009 118.16688 1.000 128.51768 218 LEU G O 1
ATOM 12787 N N . GLU G 2 219 ? -22.07206 106.34651 118.97707 1.000 133.87202 219 GLU G N 1
ATOM 12788 C CA . GLU G 2 219 ? -23.01222 106.47960 117.86449 1.000 131.58900 219 GLU G CA 1
ATOM 12789 C C . GLU G 2 219 ? -23.37800 107.94881 117.71348 1.000 133.74243 219 GLU G C 1
ATOM 12790 O O . GLU G 2 219 ? -23.87449 108.56077 118.66656 1.000 132.58561 219 GLU G O 1
ATOM 12796 N N . HIS G 2 220 ? -23.11086 108.51283 116.53430 1.000 135.84069 220 HIS G N 1
ATOM 12797 C CA . HIS G 2 220 ? -23.43391 109.90562 116.22920 1.000 136.29564 220 HIS G CA 1
ATOM 12798 C C . HIS G 2 220 ? -22.93093 110.85606 117.31337 1.000 140.40117 220 HIS G C 1
ATOM 12799 O O . HIS G 2 220 ? -23.66379 111.72615 117.79123 1.000 143.65672 220 HIS G O 1
ATOM 12806 N N . GLY G 2 221 ? -21.67620 110.66759 117.72675 1.000 137.49896 221 GLY G N 1
ATOM 12807 C CA . GLY G 2 221 ? -21.07719 111.56974 118.69864 1.000 133.47881 221 GLY G CA 1
ATOM 12808 C C . GLY G 2 221 ? -21.71472 111.50405 120.06957 1.000 130.20149 221 GLY G C 1
ATOM 12809 O O . GLY G 2 221 ? -21.63301 112.47059 120.83773 1.000 128.14201 221 GLY G O 1
ATOM 12810 N N . ARG G 2 222 ? -22.31893 110.37162 120.41162 1.000 127.04511 222 ARG G N 1
ATOM 12811 C CA . ARG G 2 222 ? -22.96473 110.18864 121.69700 1.000 120.34904 222 ARG G CA 1
ATOM 12812 C C . ARG G 2 222 ? -22.58509 108.81151 122.20267 1.000 118.16269 222 ARG G C 1
ATOM 12813 O O . ARG G 2 222 ? -22.43042 107.87586 121.41479 1.000 118.20051 222 ARG G O 1
ATOM 12821 N N . LEU G 2 223 ? -22.35843 108.70580 123.50371 1.000 113.83013 223 LEU G N 1
ATOM 12822 C CA . LEU G 2 223 ? -22.14534 107.40061 124.10804 1.000 117.98294 223 LEU G CA 1
ATOM 12823 C C . LEU G 2 223 ? -23.51378 106.74532 124.25479 1.000 120.37359 223 LEU G C 1
ATOM 12824 O O . LEU G 2 223 ? -24.39971 107.31349 124.90634 1.000 117.65894 223 LEU G O 1
ATOM 12829 N N . ILE G 2 224 ? -23.70636 105.57081 123.65453 1.000 121.46421 224 ILE G N 1
ATOM 12830 C CA . ILE G 2 224 ? -24.99827 104.89290 123.73895 1.000 120.01086 224 ILE G CA 1
ATOM 12831 C C . ILE G 2 224 ? -25.00561 103.82846 124.82907 1.000 120.96901 224 ILE G C 1
ATOM 12832 O O . ILE G 2 224 ? -26.01600 103.66835 125.51355 1.000 127.53504 224 ILE G O 1
ATOM 12837 N N . LYS G 2 225 ? -23.90993 103.08282 125.00993 1.000 117.90369 225 LYS G N 1
ATOM 12838 C CA . LYS G 2 225 ? -23.80364 102.21442 126.17636 1.000 119.84919 225 LYS G CA 1
ATOM 12839 C C . LYS G 2 225 ? -22.33659 102.10848 126.58021 1.000 118.50744 225 LYS G C 1
ATOM 12840 O O . LYS G 2 225 ? -21.43902 102.22357 125.74141 1.000 119.44675 225 LYS G O 1
ATOM 12846 N N . HIS G 2 226 ? -22.10664 101.89654 127.88105 1.000 118.57077 226 HIS G N 1
ATOM 12847 C CA . HIS G 2 226 ? -20.76493 101.76544 128.46283 1.000 120.78450 226 HIS G CA 1
ATOM 12848 C C . HIS G 2 226 ? -20.75564 100.60118 129.45074 1.000 117.42125 226 HIS G C 1
ATOM 12849 O O . HIS G 2 226 ? -21.33701 100.71799 130.53699 1.000 112.97458 226 HIS G O 1
ATOM 12856 N N . ALA G 2 227 ? -20.11250 99.48639 129.07365 1.000 112.88182 227 ALA G N 1
ATOM 12857 C CA . ALA G 2 227 ? -20.15575 98.25877 129.86424 1.000 108.60081 227 ALA G CA 1
ATOM 12858 C C . ALA G 2 227 ? -19.21986 97.20261 129.28077 1.000 109.20767 227 ALA G C 1
ATOM 12859 O O . ALA G 2 227 ? -18.61822 97.38914 128.22038 1.000 109.69294 227 ALA G O 1
ATOM 12861 N N . SER G 2 228 ? -19.09804 96.08874 130.01640 1.000 110.48019 228 SER G N 1
ATOM 12862 C CA . SER G 2 228 ? -18.26847 94.94810 129.64271 1.000 105.40098 228 SER G CA 1
ATOM 12863 C C . SER G 2 228 ? -18.82271 94.23458 128.41658 1.000 113.15286 228 SER G C 1
ATOM 12864 O O . SER G 2 228 ? -20.00800 94.35244 128.09740 1.000 117.19167 228 SER G O 1
ATOM 12867 N N . PRO G 2 229 ? -17.97678 93.47464 127.71872 1.000 107.24417 229 PRO G N 1
ATOM 12868 C CA . PRO G 2 229 ? -18.45921 92.70965 126.54876 1.000 113.97520 229 PRO G CA 1
ATOM 12869 C C . PRO G 2 229 ? -19.63337 91.77302 126.82729 1.000 117.78842 229 PRO G C 1
ATOM 12870 O O . PRO G 2 229 ? -20.56558 91.69089 126.00733 1.000 118.53172 229 PRO G O 1
ATOM 12874 N N . LYS G 2 230 ? -19.61659 91.06488 127.96579 1.000 122.01527 230 LYS G N 1
ATOM 12875 C CA . LYS G 2 230 ? -20.72483 90.17258 128.30705 1.000 127.29555 230 LYS G CA 1
ATOM 12876 C C . LYS G 2 230 ? -22.04877 90.92974 128.33661 1.000 122.31761 230 LYS G C 1
ATOM 12877 O O . LYS G 2 230 ? -23.09197 90.40232 127.92713 1.000 128.33789 230 LYS G O 1
ATOM 12883 N N . GLU G 2 231 ? -22.02296 92.17263 128.80539 1.000 119.62083 231 GLU G N 1
ATOM 12884 C CA . GLU G 2 231 ? -23.25032 92.94846 128.85997 1.000 123.93951 231 GLU G CA 1
ATOM 12885 C C . GLU G 2 231 ? -23.62816 93.51552 127.49178 1.000 126.99124 231 GLU G C 1
ATOM 12886 O O . GLU G 2 231 ? -24.79974 93.44501 127.10204 1.000 132.91712 231 GLU G O 1
ATOM 12892 N N . VAL G 2 232 ? -22.66457 94.04372 126.72543 1.000 126.60318 232 VAL G N 1
ATOM 12893 C CA . VAL G 2 232 ? -23.02875 94.69878 125.46785 1.000 124.18257 232 VAL G CA 1
ATOM 12894 C C . VAL G 2 232 ? -23.59396 93.68721 124.47680 1.000 121.52881 232 VAL G C 1
ATOM 12895 O O . VAL G 2 232 ? -24.56951 93.97835 123.77878 1.000 121.69181 232 VAL G O 1
ATOM 12899 N N . PHE G 2 233 ? -23.02507 92.47940 124.41287 1.000 118.53219 233 PHE G N 1
ATOM 12900 C CA . PHE G 2 233 ? -23.51202 91.50534 123.43615 1.000 121.41170 233 PHE G CA 1
ATOM 12901 C C . PHE G 2 233 ? -24.73253 90.70465 123.91609 1.000 129.76810 233 PHE G C 1
ATOM 12902 O O . PHE G 2 233 ? -25.10637 89.71349 123.27140 1.000 129.75878 233 PHE G O 1
ATOM 12910 N N . LYS G 2 234 ? -25.38281 91.13553 124.99984 1.000 130.31642 234 LYS G N 1
ATOM 12911 C CA . LYS G 2 234 ? -26.43675 90.33334 125.60600 1.000 124.83198 234 LYS G CA 1
ATOM 12912 C C . LYS G 2 234 ? -27.73257 90.36361 124.80138 1.000 130.78680 234 LYS G C 1
ATOM 12913 O O . LYS G 2 234 ? -28.46510 89.37147 124.79354 1.000 135.07146 234 LYS G O 1
ATOM 12919 N N . ASP G 2 235 ? -28.03195 91.46803 124.11113 1.000 136.17530 235 ASP G N 1
ATOM 12920 C CA . ASP G 2 235 ? -29.33179 91.67694 123.46548 1.000 143.29759 235 ASP G CA 1
ATOM 12921 C C . ASP G 2 235 ? -29.19070 91.74610 121.94789 1.000 142.86616 235 ASP G C 1
ATOM 12922 O O . ASP G 2 235 ? -28.72991 92.75948 121.41295 1.000 140.19984 235 ASP G O 1
ATOM 12927 N N . SER G 2 236 ? -29.64318 90.69601 121.25009 1.000 145.25775 236 SER G N 1
ATOM 12928 C CA . SER G 2 236 ? -29.64631 90.72499 119.78811 1.000 141.81891 236 SER G CA 1
ATOM 12929 C C . SER G 2 236 ? -30.62687 91.75789 119.24138 1.000 154.68662 236 SER G C 1
ATOM 12930 O O . SER G 2 236 ? -30.34523 92.40567 118.22718 1.000 157.32174 236 SER G O 1
ATOM 12933 N N . GLU G 2 237 ? -31.78894 91.91395 119.88571 1.000 181.22539 237 GLU G N 1
ATOM 12934 C CA . GLU G 2 237 ? -32.74935 92.93603 119.46831 1.000 189.51150 237 GLU G CA 1
ATOM 12935 C C . GLU G 2 237 ? -32.10520 94.31681 119.44383 1.000 191.00223 237 GLU G C 1
ATOM 12936 O O . GLU G 2 237 ? -32.21852 95.05420 118.45488 1.000 203.14170 237 GLU G O 1
ATOM 12942 N N . TRP G 2 238 ? -31.42693 94.68436 120.53115 1.000 157.17912 238 TRP G N 1
ATOM 12943 C CA . TRP G 2 238 ? -30.83845 96.01601 120.62994 1.000 150.20222 238 TRP G CA 1
ATOM 12944 C C . TRP G 2 238 ? -29.81119 96.25425 119.53099 1.000 149.82347 238 TRP G C 1
ATOM 12945 O O . TRP G 2 238 ? -29.84568 97.28081 118.84223 1.000 148.28101 238 TRP G O 1
ATOM 12956 N N . LEU G 2 239 ? -28.88334 95.31242 119.36048 1.000 143.81426 239 LEU G N 1
ATOM 12957 C CA . LEU G 2 239 ? -27.87430 95.42672 118.31214 1.000 145.05476 239 LEU G CA 1
ATOM 12958 C C . LEU G 2 239 ? -28.51890 95.58369 116.93552 1.000 153.23977 239 LEU G C 1
ATOM 12959 O O . LEU G 2 239 ? -28.16169 96.48994 116.17289 1.000 148.78161 239 LEU G O 1
ATOM 12964 N N . GLN G 2 240 ? -29.46430 94.69699 116.59422 1.000 159.69323 240 GLN G N 1
ATOM 12965 C CA . GLN G 2 240 ? -30.13080 94.79548 115.29886 1.000 163.70624 240 GLN G CA 1
ATOM 12966 C C . GLN G 2 240 ? -30.76643 96.16455 115.11623 1.000 170.54246 240 GLN G C 1
ATOM 12967 O O . GLN G 2 240 ? -30.72719 96.72978 114.01597 1.000 178.75141 240 GLN G O 1
ATOM 12973 N N . LYS G 2 241 ? -31.34508 96.72601 116.18312 1.000 164.43697 241 LYS G N 1
ATOM 12974 C CA . LYS G 2 241 ? -31.88769 98.07664 116.07018 1.000 167.43533 241 LYS G CA 1
ATOM 12975 C C . LYS G 2 241 ? -30.81506 99.14839 116.19179 1.000 160.61091 241 LYS G C 1
ATOM 12976 O O . LYS G 2 241 ? -31.13721 100.33486 116.07909 1.000 160.30937 241 LYS G O 1
ATOM 12982 N N . HIS G 2 242 ? -29.55252 98.76710 116.38854 1.000 154.85844 242 HIS G N 1
ATOM 12983 C CA . HIS G 2 242 ? -28.45000 99.71945 116.34248 1.000 157.58576 242 HIS G CA 1
ATOM 12984 C C . HIS G 2 242 ? -27.37084 99.37030 115.32865 1.000 158.31847 242 HIS G C 1
ATOM 12985 O O . HIS G 2 242 ? -26.28968 99.97492 115.36388 1.000 151.41765 242 HIS G O 1
ATOM 12992 N N . HIS G 2 243 ? -27.63068 98.42800 114.42750 1.000 165.88605 243 HIS G N 1
ATOM 12993 C CA . HIS G 2 243 ? -26.68653 98.09137 113.36699 1.000 166.05061 243 HIS G CA 1
ATOM 12994 C C . HIS G 2 243 ? -25.29194 97.81062 113.93958 1.000 157.15873 243 HIS G C 1
ATOM 12995 O O . HIS G 2 243 ? -24.27937 98.29777 113.43340 1.000 158.46467 243 HIS G O 1
ATOM 13002 N N . LEU G 2 244 ? -25.24761 97.04243 115.03470 1.000 147.12159 244 LEU G N 1
ATOM 13003 C CA . LEU G 2 244 ? -24.01245 96.56680 115.64970 1.000 131.84685 244 LEU G CA 1
ATOM 13004 C C . LEU G 2 244 ? -23.90792 95.05299 115.54353 1.000 120.61497 244 LEU G C 1
ATOM 13005 O O . LEU G 2 244 ? -24.91435 94.34244 115.58688 1.000 122.41600 244 LEU G O 1
ATOM 13010 N N . ALA G 2 245 ? -22.67625 94.56739 115.41076 1.000 112.79241 245 ALA G N 1
ATOM 13011 C CA . ALA G 2 245 ? -22.41464 93.14995 115.20860 1.000 108.53812 245 ALA G CA 1
ATOM 13012 C C . ALA G 2 245 ? -22.18628 92.42385 116.52150 1.000 110.99181 245 ALA G C 1
ATOM 13013 O O . ALA G 2 245 ? -21.95417 93.02392 117.57089 1.000 116.91879 245 ALA G O 1
ATOM 13015 N N . GLU G 2 246 ? -22.21112 91.10274 116.43508 1.000 115.01839 246 GLU G N 1
ATOM 13016 C CA . GLU G 2 246 ? -22.01021 90.20315 117.55227 1.000 114.48382 246 GLU G CA 1
ATOM 13017 C C . GLU G 2 246 ? -20.81876 89.29704 117.26431 1.000 116.24900 246 GLU G C 1
ATOM 13018 O O . GLU G 2 246 ? -20.52044 89.02540 116.09540 1.000 117.39885 246 GLU G O 1
ATOM 13024 N N . PRO G 2 247 ? -20.09509 88.84746 118.29632 1.000 114.02366 247 PRO G N 1
ATOM 13025 C CA . PRO G 2 247 ? -19.01744 87.86981 118.06610 1.000 111.36327 247 PRO G CA 1
ATOM 13026 C C . PRO G 2 247 ? -19.57451 86.63596 117.37995 1.000 112.21237 247 PRO G C 1
ATOM 13027 O O . PRO G 2 247 ? -20.70607 86.22941 117.63700 1.000 115.99359 247 PRO G O 1
ATOM 13031 N N . ARG G 2 248 ? -18.78980 86.03167 116.49276 1.000 121.90240 248 ARG G N 1
ATOM 13032 C CA . ARG G 2 248 ? -19.39218 84.96722 115.70399 1.000 120.89247 248 ARG G CA 1
ATOM 13033 C C . ARG G 2 248 ? -19.83112 83.81952 116.60209 1.000 114.84503 248 ARG G C 1
ATOM 13034 O O . ARG G 2 248 ? -20.85554 83.19426 116.32715 1.000 115.95929 248 ARG G O 1
ATOM 13042 N N . SER G 2 249 ? -19.08649 83.53889 117.68670 1.000 119.97595 249 SER G N 1
ATOM 13043 C CA . SER G 2 249 ? -19.52056 82.52947 118.65762 1.000 105.70437 249 SER G CA 1
ATOM 13044 C C . SER G 2 249 ? -20.81837 82.92340 119.35130 1.000 107.48590 249 SER G C 1
ATOM 13045 O O . SER G 2 249 ? -21.61995 82.05180 119.69978 1.000 101.23489 249 SER G O 1
ATOM 13048 N N . ALA G 2 250 ? -21.06591 84.22584 119.52446 1.000 105.95336 250 ALA G N 1
ATOM 13049 C CA . ALA G 2 250 ? -22.36568 84.67132 120.02090 1.000 105.64444 250 ALA G CA 1
ATOM 13050 C C . ALA G 2 250 ? -23.45807 84.44114 118.97889 1.000 109.02239 250 ALA G C 1
ATOM 13051 O O . ALA G 2 250 ? -24.58684 84.06520 119.31789 1.000 110.29929 250 ALA G O 1
ATOM 13053 N N . ARG G 2 251 ? -23.14412 84.64346 117.69936 1.000 104.34432 251 ARG G N 1
ATOM 13054 C CA . ARG G 2 251 ? -24.12649 84.30773 116.67957 1.000 105.98194 251 ARG G CA 1
ATOM 13055 C C . ARG G 2 251 ? -24.40449 82.81624 116.66744 1.000 104.14057 251 ARG G C 1
ATOM 13056 O O . ARG G 2 251 ? -25.54222 82.40316 116.45487 1.000 108.38368 251 ARG G O 1
ATOM 13064 N N . PHE G 2 252 ? -23.38019 81.98899 116.85775 1.000 99.26767 252 PHE G N 1
ATOM 13065 C CA . PHE G 2 252 ? -23.61932 80.55883 116.83314 1.000 92.50964 252 PHE G CA 1
ATOM 13066 C C . PHE G 2 252 ? -24.40050 80.13385 118.06029 1.000 103.11589 252 PHE G C 1
ATOM 13067 O O . PHE G 2 252 ? -25.23193 79.21993 117.99062 1.000 105.56173 252 PHE G O 1
ATOM 13075 N N . ALA G 2 253 ? -24.16219 80.80095 119.18555 1.000 103.88578 253 ALA G N 1
ATOM 13076 C CA . ALA G 2 253 ? -25.03333 80.63085 120.33933 1.000 108.36598 253 ALA G CA 1
ATOM 13077 C C . ALA G 2 253 ? -26.47193 80.94561 119.97530 1.000 107.95836 253 ALA G C 1
ATOM 13078 O O . ALA G 2 253 ? -27.37698 80.17025 120.27033 1.000 117.73346 253 ALA G O 1
ATOM 13080 N N . ALA G 2 254 ? -26.69518 82.06191 119.29778 1.000 109.27367 254 ALA G N 1
ATOM 13081 C CA . ALA G 2 254 ? -28.05685 82.43078 118.94196 1.000 113.87954 254 ALA G CA 1
ATOM 13082 C C . ALA G 2 254 ? -28.66114 81.48826 117.90186 1.000 112.81405 254 ALA G C 1
ATOM 13083 O O . ALA G 2 254 ? -29.86699 81.25380 117.92722 1.000 119.83467 254 ALA G O 1
ATOM 13085 N N . LYS G 2 255 ? -27.86185 80.95532 116.97604 1.000 102.98404 255 LYS G N 1
ATOM 13086 C CA . LYS G 2 255 ? -28.38201 79.99157 116.00799 1.000 104.60276 255 LYS G CA 1
ATOM 13087 C C . LYS G 2 255 ? -28.81086 78.70630 116.70022 1.000 117.43257 255 LYS G C 1
ATOM 13088 O O . LYS G 2 255 ? -29.87313 78.14876 116.39585 1.000 119.42753 255 LYS G O 1
ATOM 13094 N N . LEU G 2 256 ? -27.98748 78.21719 117.63169 1.000 119.54807 256 LEU G N 1
ATOM 13095 C CA . LEU G 2 256 ? -28.35574 77.04276 118.41466 1.000 112.82069 256 LEU G CA 1
ATOM 13096 C C . LEU G 2 256 ? -29.56308 77.32173 119.30573 1.000 122.61716 256 LEU G C 1
ATOM 13097 O O . LEU G 2 256 ? -30.42390 76.45798 119.46226 1.000 130.05565 256 LEU G O 1
ATOM 13102 N N . GLU G 2 257 ? -29.63171 78.50562 119.92810 1.000 135.13938 257 GLU G N 1
ATOM 13103 C CA . GLU G 2 257 ? -30.73781 78.81838 120.83803 1.000 139.68341 257 GLU G CA 1
ATOM 13104 C C . GLU G 2 257 ? -32.05148 79.07692 120.10079 1.000 143.17507 257 GLU G C 1
ATOM 13105 O O . GLU G 2 257 ? -33.11766 78.66679 120.57121 1.000 149.84741 257 GLU G O 1
ATOM 13111 N N . ALA G 2 258 ? -32.01613 79.80009 118.97889 1.000 151.71639 258 ALA G N 1
ATOM 13112 C CA . ALA G 2 258 ? -33.21126 79.91208 118.15799 1.000 153.86438 258 ALA G CA 1
ATOM 13113 C C . ALA G 2 258 ? -33.60088 78.53384 117.65561 1.000 152.86694 258 ALA G C 1
ATOM 13114 O O . ALA G 2 258 ? -34.78588 78.21544 117.53186 1.000 156.29081 258 ALA G O 1
ATOM 13116 N N . ALA G 2 259 ? -32.60486 77.71160 117.34843 1.000 142.19198 259 ALA G N 1
ATOM 13117 C CA . ALA G 2 259 ? -32.79303 76.27746 117.23480 1.000 137.29068 259 ALA G CA 1
ATOM 13118 C C . ALA G 2 259 ? -32.87276 75.60250 118.60381 1.000 138.76151 259 ALA G C 1
ATOM 13119 O O . ALA G 2 259 ? -32.30528 74.52805 118.79294 1.000 137.29567 259 ALA G O 1
ATOM 13121 N N . GLY G 2 260 ? -33.46348 76.25770 119.60833 1.000 151.04860 260 GLY G N 1
ATOM 13122 C CA . GLY G 2 260 ? -33.77238 75.63200 120.88770 1.000 149.69371 260 GLY G CA 1
ATOM 13123 C C . GLY G 2 260 ? -32.75493 74.73484 121.57518 1.000 143.36953 260 GLY G C 1
ATOM 13124 O O . GLY G 2 260 ? -33.07400 73.58137 121.85912 1.000 139.45085 260 GLY G O 1
ATOM 13125 N N . LEU G 2 261 ? -31.53324 75.21517 121.81826 1.000 135.47999 261 LEU G N 1
ATOM 13126 C CA . LEU G 2 261 ? -30.55349 74.51718 122.64584 1.000 125.71925 261 LEU G CA 1
ATOM 13127 C C . LEU G 2 261 ? -30.38775 75.30258 123.93556 1.000 134.57009 261 LEU G C 1
ATOM 13128 O O . LEU G 2 261 ? -30.25102 76.53118 123.89648 1.000 138.44726 261 LEU G O 1
ATOM 13133 N N . LYS G 2 262 ? -30.40334 74.60587 125.07412 1.000 144.38628 262 LYS G N 1
ATOM 13134 C CA . LYS G 2 262 ? -30.31391 75.28232 126.37075 1.000 146.08739 262 LYS G CA 1
ATOM 13135 C C . LYS G 2 262 ? -28.84147 75.50998 126.73193 1.000 147.12500 262 LYS G C 1
ATOM 13136 O O . LYS G 2 262 ? -28.28489 74.92278 127.66310 1.000 147.63469 262 LYS G O 1
ATOM 13142 N N . LEU G 2 263 ? -28.21233 76.38743 125.95389 1.000 132.06242 263 LEU G N 1
ATOM 13143 C CA . LEU G 2 263 ? -26.83579 76.81673 126.20322 1.000 133.07310 263 LEU G CA 1
ATOM 13144 C C . LEU G 2 263 ? -26.75355 77.72297 127.42222 1.000 135.45564 263 LEU G C 1
ATOM 13145 O O . LEU G 2 263 ? -27.44065 78.75449 127.46733 1.000 140.23946 263 LEU G O 1
ATOM 13150 N N . PRO G 2 264 ? -25.94535 77.38828 128.42114 1.000 131.56066 264 PRO G N 1
ATOM 13151 C CA . PRO G 2 264 ? -25.95829 78.14747 129.67554 1.000 133.74917 264 PRO G CA 1
ATOM 13152 C C . PRO G 2 264 ? -25.06733 79.38246 129.62291 1.000 138.99714 264 PRO G C 1
ATOM 13153 O O . PRO G 2 264 ? -23.97691 79.38136 129.04340 1.000 135.10617 264 PRO G O 1
ATOM 13157 N N . GLY G 2 265 ? -25.54493 80.44921 130.25321 1.000 140.33886 265 GLY G N 1
ATOM 13158 C CA . GLY G 2 265 ? -24.81883 81.70092 130.27355 1.000 143.87444 265 GLY G CA 1
ATOM 13159 C C . GLY G 2 265 ? -24.78939 82.38365 128.91050 1.000 155.21184 265 GLY G C 1
ATOM 13160 O O . GLY G 2 265 ? -25.52065 82.04025 127.97878 1.000 149.41660 265 GLY G O 1
ATOM 13161 N N . GLN G 2 266 ? -23.89619 83.37345 128.81077 1.000 178.84172 266 GLN G N 1
ATOM 13162 C CA . GLN G 2 266 ? -23.64451 84.11426 127.57626 1.000 175.23595 266 GLN G CA 1
ATOM 13163 C C . GLN G 2 266 ? -22.31168 83.66373 127.00912 1.000 169.69290 266 GLN G C 1
ATOM 13164 O O . GLN G 2 266 ? -21.26441 84.20644 127.38775 1.000 176.62505 266 GLN G O 1
ATOM 13170 N N . PRO G 2 267 ? -22.28448 82.69723 126.08971 1.000 137.54170 267 PRO G N 1
ATOM 13171 C CA . PRO G 2 267 ? -21.00482 82.35177 125.45654 1.000 129.59799 267 PRO G CA 1
ATOM 13172 C C . PRO G 2 267 ? -20.63404 83.39178 124.40311 1.000 123.95198 267 PRO G C 1
ATOM 13173 O O . PRO G 2 267 ? -21.41393 83.68198 123.49234 1.000 122.98672 267 PRO G O 1
ATOM 13177 N N . LEU G 2 268 ? -19.44941 83.98566 124.56217 1.000 114.75773 268 LEU G N 1
ATOM 13178 C CA . LEU G 2 268 ? -18.87501 84.93803 123.62396 1.000 105.17404 268 LEU G CA 1
ATOM 13179 C C . LEU G 2 268 ? -17.67446 84.37714 122.89750 1.000 107.13257 268 LEU G C 1
ATOM 13180 O O . LEU G 2 268 ? -17.53524 84.60460 121.70013 1.000 120.41058 268 LEU G O 1
ATOM 13185 N N . THR G 2 269 ? -16.79543 83.67004 123.59830 1.000 102.51564 269 THR G N 1
ATOM 13186 C CA . THR G 2 269 ? -15.59023 83.10283 123.00988 1.000 100.40811 269 THR G CA 1
ATOM 13187 C C . THR G 2 269 ? -15.86366 81.70536 122.48877 1.000 101.43421 269 THR G C 1
ATOM 13188 O O . THR G 2 269 ? -16.87325 81.08104 122.82145 1.000 105.44068 269 THR G O 1
ATOM 13192 N N . MET G 2 270 ? -14.97481 81.22944 121.62691 1.000 94.83974 270 MET G N 1
ATOM 13193 C CA . MET G 2 270 ? -15.10610 79.85064 121.16475 1.000 96.68453 270 MET G CA 1
ATOM 13194 C C . MET G 2 270 ? -14.95063 78.85118 122.29483 1.000 105.05810 270 MET G C 1
ATOM 13195 O O . MET G 2 270 ? -15.74023 77.89426 122.34377 1.000 109.34138 270 MET G O 1
ATOM 13200 N N . PRO G 2 271 ? -13.97139 78.97138 123.20582 1.000 109.50451 271 PRO G N 1
ATOM 13201 C CA . PRO G 2 271 ? -13.97248 78.05206 124.35315 1.000 105.36535 271 PRO G CA 1
ATOM 13202 C C . PRO G 2 271 ? -15.25170 78.10705 125.16323 1.000 101.51198 271 PRO G C 1
ATOM 13203 O O . PRO G 2 271 ? -15.83256 77.05235 125.43055 1.000 102.39287 271 PRO G O 1
ATOM 13207 N N . GLU G 2 272 ? -15.72286 79.29456 125.54721 1.000 97.45804 272 GLU G N 1
ATOM 13208 C CA . GLU G 2 272 ? -16.96936 79.35930 126.30830 1.000 104.56260 272 GLU G CA 1
ATOM 13209 C C . GLU G 2 272 ? -18.11272 78.70750 125.54672 1.000 105.28206 272 GLU G C 1
ATOM 13210 O O . GLU G 2 272 ? -18.94876 78.01811 126.13821 1.000 106.25850 272 GLU G O 1
ATOM 13216 N N . LEU G 2 273 ? -18.15837 78.91702 124.23105 1.000 106.82120 273 LEU G N 1
ATOM 13217 C CA . LEU G 2 273 ? -19.19153 78.31213 123.40114 1.000 105.99094 273 LEU G CA 1
ATOM 13218 C C . LEU G 2 273 ? -19.09154 76.78842 123.41007 1.000 107.42903 273 LEU G C 1
ATOM 13219 O O . LEU G 2 273 ? -20.10079 76.09311 123.57787 1.000 108.41507 273 LEU G O 1
ATOM 13224 N N . ALA G 2 274 ? -17.88409 76.24902 123.20405 1.000 103.35818 274 ALA G N 1
ATOM 13225 C CA . ALA G 2 274 ? -17.70180 74.79905 123.22288 1.000 105.48654 274 ALA G CA 1
ATOM 13226 C C . ALA G 2 274 ? -18.07981 74.22927 124.58706 1.000 111.22369 274 ALA G C 1
ATOM 13227 O O . ALA G 2 274 ? -18.71646 73.16957 124.68547 1.000 112.44795 274 ALA G O 1
ATOM 13229 N N . ASP G 2 275 ? -17.68924 74.92410 125.65293 1.000 108.86098 275 ASP G N 1
ATOM 13230 C CA . ASP G 2 275 ? -18.07860 74.51860 126.99484 1.000 108.33703 275 ASP G CA 1
ATOM 13231 C C . ASP G 2 275 ? -19.59513 74.45382 127.13785 1.000 108.08054 275 ASP G C 1
ATOM 13232 O O . ASP G 2 275 ? -20.13979 73.44418 127.59486 1.000 109.86814 275 ASP G O 1
ATOM 13237 N N . ALA G 2 276 ? -20.29234 75.52897 126.76336 1.000 106.96692 276 ALA G N 1
ATOM 13238 C CA . ALA G 2 276 ? -21.74136 75.55202 126.91793 1.000 110.18595 276 ALA G CA 1
ATOM 13239 C C . ALA G 2 276 ? -22.40731 74.48647 126.05807 1.000 116.29263 276 ALA G C 1
ATOM 13240 O O . ALA G 2 276 ? -23.44950 73.95011 126.43776 1.000 117.08066 276 ALA G O 1
ATOM 13242 N N . ILE G 2 277 ? -21.81203 74.15062 124.91248 1.000 114.33080 277 ILE G N 1
ATOM 13243 C CA . ILE G 2 277 ? -22.33790 73.06140 124.09550 1.000 109.72314 277 ILE G CA 1
ATOM 13244 C C . ILE G 2 277 ? -22.18589 71.73845 124.82955 1.000 116.70007 277 ILE G C 1
ATOM 13245 O O . ILE G 2 277 ? -23.11621 70.92394 124.87746 1.000 122.07461 277 ILE G O 1
ATOM 13250 N N . LYS G 2 278 ? -21.02591 71.53000 125.45294 1.000 112.02399 278 LYS G N 1
ATOM 13251 C CA . LYS G 2 278 ? -20.79370 70.31577 126.22631 1.000 115.50525 278 LYS G CA 1
ATOM 13252 C C . LYS G 2 278 ? -21.75077 70.23211 127.42117 1.000 115.13366 278 LYS G C 1
ATOM 13253 O O . LYS G 2 278 ? -22.32459 69.17213 127.69481 1.000 119.42261 278 LYS G O 1
ATOM 13259 N N . GLN G 2 279 ? -21.98301 71.35688 128.10301 1.000 111.82585 279 GLN G N 1
ATOM 13260 C CA . GLN G 2 279 ? -22.82530 71.35864 129.29757 1.000 116.03710 279 GLN G CA 1
ATOM 13261 C C . GLN G 2 279 ? -24.29664 71.21337 128.94554 1.000 125.87876 279 GLN G C 1
ATOM 13262 O O . GLN G 2 279 ? -25.05193 70.56359 129.67703 1.000 133.99568 279 GLN G O 1
ATOM 13268 N N . SER G 2 280 ? -24.70604 71.77041 127.80703 1.000 128.33013 280 SER G N 1
ATOM 13269 C CA . SER G 2 280 ? -26.05887 71.61878 127.29439 1.000 128.50602 280 SER G CA 1
ATOM 13270 C C . SER G 2 280 ? -26.33167 70.24394 126.71605 1.000 132.47386 280 SER G C 1
ATOM 13271 O O . SER G 2 280 ? -27.49437 69.84096 126.67623 1.000 135.74717 280 SER G O 1
ATOM 13274 N N . LEU G 2 281 ? -25.30769 69.50841 126.27262 1.000 132.17075 281 LEU G N 1
ATOM 13275 C CA . LEU G 2 281 ? -25.60488 68.23785 125.62097 1.000 139.66787 281 LEU G CA 1
ATOM 13276 C C . LEU G 2 281 ? -26.14541 67.21579 126.60825 1.000 146.02173 281 LEU G C 1
ATOM 13277 O O . LEU G 2 281 ? -27.20711 66.62852 126.37118 1.000 153.74022 281 LEU G O 1
ATOM 13282 N N . LYS G 2 282 ? -25.44234 66.97333 127.71048 1.000 146.00438 282 LYS G N 1
ATOM 13283 C CA . LYS G 2 282 ? -25.96121 66.10694 128.76667 1.000 149.66289 282 LYS G CA 1
ATOM 13284 C C . LYS G 2 282 ? -26.64768 66.97201 129.82667 1.000 150.76026 282 LYS G C 1
ATOM 13285 O O . LYS G 2 282 ? -26.03489 67.89641 130.37640 1.000 147.72156 282 LYS G O 1
ATOM 13291 N N . GLY G 2 283 ? -27.92920 66.70383 130.07751 1.000 153.15439 283 GLY G N 1
ATOM 13292 C CA . GLY G 2 283 ? -28.69331 67.46428 131.06193 1.000 152.72265 283 GLY G CA 1
ATOM 13293 C C . GLY G 2 283 ? -28.76229 68.96928 130.82454 1.000 145.43081 283 GLY G C 1
ATOM 13294 O O . GLY G 2 283 ? -28.75013 69.76963 131.76775 1.000 145.13904 283 GLY G O 1
ATOM 13295 N N . MET H 3 1 ? 8.83413 91.11892 82.96468 1.000 154.06941 1 MET H N 1
ATOM 13296 C CA . MET H 3 1 ? 9.59883 90.68913 81.79629 1.000 160.78934 1 MET H CA 1
ATOM 13297 C C . MET H 3 1 ? 8.69638 90.44186 80.56853 1.000 156.61006 1 MET H C 1
ATOM 13298 O O . MET H 3 1 ? 9.13474 89.83287 79.59192 1.000 162.15985 1 MET H O 1
ATOM 13303 N N . TYR H 3 2 ? 7.43395 90.86323 80.61438 1.000 145.10831 2 TYR H N 1
ATOM 13304 C CA . TYR H 3 2 ? 6.56850 90.78767 79.44376 1.000 139.35812 2 TYR H CA 1
ATOM 13305 C C . TYR H 3 2 ? 6.17880 92.21567 79.11329 1.000 156.07893 2 TYR H C 1
ATOM 13306 O O . TYR H 3 2 ? 5.62080 92.92241 79.96140 1.000 154.29690 2 TYR H O 1
ATOM 13315 N N . ASP H 3 3 ? 6.42464 92.60476 77.86544 1.000 168.70175 3 ASP H N 1
ATOM 13316 C CA . ASP H 3 3 ? 6.16318 93.94769 77.35077 1.000 170.84435 3 ASP H CA 1
ATOM 13317 C C . ASP H 3 3 ? 6.78430 94.99476 78.27903 1.000 166.27788 3 ASP H C 1
ATOM 13318 O O . ASP H 3 3 ? 6.11091 95.87430 78.81973 1.000 162.21436 3 ASP H O 1
ATOM 13323 N N . SER H 3 4 ? 8.10916 94.88169 78.43246 1.000 158.03874 4 SER H N 1
ATOM 13324 C CA . SER H 3 4 ? 8.82839 95.63392 79.46038 1.000 148.56111 4 SER H CA 1
ATOM 13325 C C . SER H 3 4 ? 8.72112 97.13229 79.23000 1.000 141.70480 4 SER H C 1
ATOM 13326 O O . SER H 3 4 ? 8.53331 97.91066 80.17892 1.000 140.11961 4 SER H O 1
ATOM 13329 N N . GLU H 3 5 ? 8.87952 97.55884 77.97537 1.000 139.23706 5 GLU H N 1
ATOM 13330 C CA . GLU H 3 5 ? 8.78803 98.97946 77.67971 1.000 136.36151 5 GLU H CA 1
ATOM 13331 C C . GLU H 3 5 ? 7.41989 99.53911 78.05493 1.000 127.04544 5 GLU H C 1
ATOM 13332 O O . GLU H 3 5 ? 7.33327 100.69524 78.47457 1.000 120.07133 5 GLU H O 1
ATOM 13338 N N . ALA H 3 6 ? 6.35342 98.72797 77.98593 1.000 134.59463 6 ALA H N 1
ATOM 13339 C CA . ALA H 3 6 ? 5.04641 99.20824 78.44428 1.000 127.61288 6 ALA H CA 1
ATOM 13340 C C . ALA H 3 6 ? 4.97836 99.30189 79.96421 1.000 120.17253 6 ALA H C 1
ATOM 13341 O O . ALA H 3 6 ? 4.39246 100.25172 80.50393 1.000 107.44953 6 ALA H O 1
ATOM 13343 N N . ARG H 3 7 ? 5.55134 98.32089 80.67070 1.000 121.52385 7 ARG H N 1
ATOM 13344 C CA . ARG H 3 7 ? 5.61532 98.41586 82.12270 1.000 115.91301 7 ARG H CA 1
ATOM 13345 C C . ARG H 3 7 ? 6.22979 99.74402 82.51851 1.000 113.16402 7 ARG H C 1
ATOM 13346 O O . ARG H 3 7 ? 5.61908 100.53538 83.25462 1.000 105.63507 7 ARG H O 1
ATOM 13354 N N . GLN H 3 8 ? 7.40712 100.03915 81.95167 1.000 124.28340 8 GLN H N 1
ATOM 13355 C CA . GLN H 3 8 ? 8.14097 101.24256 82.33185 1.000 125.45177 8 GLN H CA 1
ATOM 13356 C C . GLN H 3 8 ? 7.43346 102.50877 81.84981 1.000 117.23538 8 GLN H C 1
ATOM 13357 O O . GLN H 3 8 ? 7.39950 103.50817 82.57125 1.000 118.12974 8 GLN H O 1
ATOM 13363 N N . LYS H 3 9 ? 6.87153 102.49445 80.63631 1.000 104.97758 9 LYS H N 1
ATOM 13364 C CA . LYS H 3 9 ? 6.17418 103.66640 80.11386 1.000 95.04459 9 LYS H CA 1
ATOM 13365 C C . LYS H 3 9 ? 4.97557 104.03869 80.98147 1.000 89.82392 9 LYS H C 1
ATOM 13366 O O . LYS H 3 9 ? 4.77704 105.21399 81.32378 1.000 85.90230 9 LYS H O 1
ATOM 13372 N N . THR H 3 10 ? 4.16638 103.04589 81.36583 1.000 92.59765 10 THR H N 1
ATOM 13373 C CA . THR H 3 10 ? 3.01344 103.33019 82.21629 1.000 77.16209 10 THR H CA 1
ATOM 13374 C C . THR H 3 10 ? 3.44503 103.77326 83.60461 1.000 83.62134 10 THR H C 1
ATOM 13375 O O . THR H 3 10 ? 2.80771 104.65261 84.20253 1.000 79.04651 10 THR H O 1
ATOM 13379 N N . LEU H 3 11 ? 4.51724 103.16391 84.14403 1.000 84.39133 11 LEU H N 1
ATOM 13380 C CA . LEU H 3 11 ? 5.02379 103.60915 85.43419 1.000 76.84748 11 LEU H CA 1
ATOM 13381 C C . LEU H 3 11 ? 5.51431 105.05511 85.34785 1.000 88.24485 11 LEU H C 1
ATOM 13382 O O . LEU H 3 11 ? 5.26196 105.85037 86.26452 1.000 87.37516 11 LEU H O 1
ATOM 13387 N N . ASN H 3 12 ? 6.19850 105.42294 84.24612 1.000 83.71566 12 ASN H N 1
ATOM 13388 C CA . ASN H 3 12 ? 6.55078 106.82219 84.00003 1.000 82.18903 12 ASN H CA 1
ATOM 13389 C C . ASN H 3 12 ? 5.31679 107.70763 84.10177 1.000 78.99914 12 ASN H C 1
ATOM 13390 O O . ASN H 3 12 ? 5.33049 108.74569 84.77477 1.000 78.47696 12 ASN H O 1
ATOM 13395 N N . LEU H 3 13 ? 4.21967 107.26517 83.48789 1.000 71.33198 13 LEU H N 1
ATOM 13396 C CA . LEU H 3 13 ? 2.99158 108.04895 83.49273 1.000 67.83449 13 LEU H CA 1
ATOM 13397 C C . LEU H 3 13 ? 2.46133 108.25015 84.90734 1.000 76.77840 13 LEU H C 1
ATOM 13398 O O . LEU H 3 13 ? 2.09339 109.36869 85.29955 1.000 74.21653 13 LEU H O 1
ATOM 13403 N N . THR H 3 14 ? 2.42349 107.18006 85.69760 1.000 77.33930 14 THR H N 1
ATOM 13404 C CA . THR H 3 14 ? 1.88034 107.30659 87.05007 1.000 71.49745 14 THR H CA 1
ATOM 13405 C C . THR H 3 14 ? 2.78146 108.13449 87.94447 1.000 70.83066 14 THR H C 1
ATOM 13406 O O . THR H 3 14 ? 2.28928 108.98127 88.70023 1.000 71.22882 14 THR H O 1
ATOM 13410 N N . VAL H 3 15 ? 4.09569 107.88698 87.88723 1.000 70.97316 15 VAL H N 1
ATOM 13411 C CA . VAL H 3 15 ? 5.05226 108.65465 88.68312 1.000 76.86766 15 VAL H CA 1
ATOM 13412 C C . VAL H 3 15 ? 4.90753 110.14778 88.38762 1.000 80.87886 15 VAL H C 1
ATOM 13413 O O . VAL H 3 15 ? 4.86813 110.98803 89.30523 1.000 77.49727 15 VAL H O 1
ATOM 13417 N N . SER H 3 16 ? 4.78042 110.49070 87.09670 1.000 78.51474 16 SER H N 1
ATOM 13418 C CA . SER H 3 16 ? 4.48832 111.86039 86.69504 1.000 70.78786 16 SER H CA 1
ATOM 13419 C C . SER H 3 16 ? 3.21778 112.36978 87.35173 1.000 69.96667 16 SER H C 1
ATOM 13420 O O . SER H 3 16 ? 3.17815 113.48631 87.86501 1.000 65.09032 16 SER H O 1
ATOM 13423 N N . ALA H 3 17 ? 2.15390 111.57331 87.32028 1.000 76.42541 17 ALA H N 1
ATOM 13424 C CA . ALA H 3 17 ? 0.88426 112.05810 87.84973 1.000 74.63210 17 ALA H CA 1
ATOM 13425 C C . ALA H 3 17 ? 0.97770 112.34911 89.34138 1.000 71.22148 17 ALA H C 1
ATOM 13426 O O . ALA H 3 17 ? 0.44405 113.35680 89.82899 1.000 60.78247 17 ALA H O 1
ATOM 13428 N N . VAL H 3 18 ? 1.66453 111.47946 90.08004 1.000 71.70655 18 VAL H N 1
ATOM 13429 C CA . VAL H 3 18 ? 1.68933 111.64689 91.52739 1.000 73.38444 18 VAL H CA 1
ATOM 13430 C C . VAL H 3 18 ? 2.59349 112.79244 91.88016 1.000 80.15856 18 VAL H C 1
ATOM 13431 O O . VAL H 3 18 ? 2.31499 113.53579 92.83080 1.000 75.63363 18 VAL H O 1
ATOM 13435 N N . PHE H 3 19 ? 3.66201 112.99317 91.08793 1.000 85.63508 19 PHE H N 1
ATOM 13436 C CA . PHE H 3 19 ? 4.50424 114.16473 91.28079 1.000 83.47462 19 PHE H CA 1
ATOM 13437 C C . PHE H 3 19 ? 3.78902 115.46152 90.88366 1.000 80.55059 19 PHE H C 1
ATOM 13438 O O . PHE H 3 19 ? 3.97196 116.47737 91.55945 1.000 80.19166 19 PHE H O 1
ATOM 13446 N N . VAL H 3 20 ? 2.93668 115.45626 89.84385 1.000 76.68524 20 VAL H N 1
ATOM 13447 C CA . VAL H 3 20 ? 2.15117 116.66117 89.56785 1.000 75.59928 20 VAL H CA 1
ATOM 13448 C C . VAL H 3 20 ? 1.19182 116.91285 90.71703 1.000 83.21840 20 VAL H C 1
ATOM 13449 O O . VAL H 3 20 ? 0.99769 118.06038 91.13403 1.000 83.45956 20 VAL H O 1
ATOM 13453 N N . ALA H 3 21 ? 0.59571 115.84720 91.26425 1.000 88.14495 21 ALA H N 1
ATOM 13454 C CA . ALA H 3 21 ? -0.32700 116.04001 92.37259 1.000 87.49981 21 ALA H CA 1
ATOM 13455 C C . ALA H 3 21 ? 0.39890 116.64411 93.57879 1.000 91.89467 21 ALA H C 1
ATOM 13456 O O . ALA H 3 21 ? -0.09455 117.59618 94.20136 1.000 92.50570 21 ALA H O 1
ATOM 13458 N N . ILE H 3 22 ? 1.60604 116.16142 93.87772 1.000 78.53952 22 ILE H N 1
ATOM 13459 C CA . ILE H 3 22 ? 2.38536 116.74902 94.96987 1.000 81.32719 22 ILE H CA 1
ATOM 13460 C C . ILE H 3 22 ? 2.74791 118.20316 94.64674 1.000 86.77274 22 ILE H C 1
ATOM 13461 O O . ILE H 3 22 ? 2.74005 119.07067 95.53075 1.000 79.46919 22 ILE H O 1
ATOM 13466 N N . LEU H 3 23 ? 3.09722 118.48844 93.38162 1.000 78.73955 23 LEU H N 1
ATOM 13467 C CA . LEU H 3 23 ? 3.49210 119.84280 93.00277 1.000 77.85934 23 LEU H CA 1
ATOM 13468 C C . LEU H 3 23 ? 2.33969 120.82153 93.14615 1.000 78.64169 23 LEU H C 1
ATOM 13469 O O . LEU H 3 23 ? 2.53275 121.95121 93.62048 1.000 75.85914 23 LEU H O 1
ATOM 13474 N N . LEU H 3 24 ? 1.14020 120.41170 92.71755 1.000 80.38569 24 LEU H N 1
ATOM 13475 C CA . LEU H 3 24 ? -0.05152 121.23133 92.91487 1.000 75.50043 24 LEU H CA 1
ATOM 13476 C C . LEU H 3 24 ? -0.32153 121.42467 94.39457 1.000 76.68534 24 LEU H C 1
ATOM 13477 O O . LEU H 3 24 ? -0.69441 122.51839 94.82285 1.000 77.12269 24 LEU H O 1
ATOM 13482 N N . LEU H 3 25 ? -0.13568 120.37132 95.19471 1.000 80.43228 25 LEU H N 1
ATOM 13483 C CA . LEU H 3 25 ? -0.33497 120.50897 96.62993 1.000 82.83320 25 LEU H CA 1
ATOM 13484 C C . LEU H 3 25 ? 0.63213 121.52063 97.21227 1.000 83.98149 25 LEU H C 1
ATOM 13485 O O . LEU H 3 25 ? 0.24116 122.36947 98.01661 1.000 86.04814 25 LEU H O 1
ATOM 13490 N N . GLU H 3 26 ? 1.89694 121.46241 96.80302 1.000 83.35855 26 GLU H N 1
ATOM 13491 C CA . GLU H 3 26 ? 2.88742 122.37277 97.37101 1.000 86.89139 26 GLU H CA 1
ATOM 13492 C C . GLU H 3 26 ? 2.62813 123.80695 96.91986 1.000 90.29094 26 GLU H C 1
ATOM 13493 O O . GLU H 3 26 ? 2.74572 124.74390 97.71737 1.000 93.07094 26 GLU H O 1
ATOM 13499 N N . ALA H 3 27 ? 2.23133 123.98911 95.65150 1.000 87.93233 27 ALA H N 1
ATOM 13500 C CA . ALA H 3 27 ? 2.06147 125.31828 95.07894 1.000 83.14422 27 ALA H CA 1
ATOM 13501 C C . ALA H 3 27 ? 0.78169 126.00215 95.54844 1.000 89.01463 27 ALA H C 1
ATOM 13502 O O . ALA H 3 27 ? 0.80269 127.17440 95.92698 1.000 97.69888 27 ALA H O 1
ATOM 13504 N N . PHE H 3 28 ? -0.35357 125.32336 95.49327 1.000 92.68958 28 PHE H N 1
ATOM 13505 C CA . PHE H 3 28 ? -1.59412 126.01005 95.83122 1.000 92.11514 28 PHE H CA 1
ATOM 13506 C C . PHE H 3 28 ? -1.97304 125.87593 97.29985 1.000 97.15507 28 PHE H C 1
ATOM 13507 O O . PHE H 3 28 ? -2.78706 126.66939 97.77986 1.000 95.64166 28 PHE H O 1
ATOM 13515 N N . ILE H 3 29 ? -1.41122 124.90604 98.02219 1.000 136.56062 29 ILE H N 1
ATOM 13516 C CA . ILE H 3 29 ? -1.63823 124.76218 99.46598 1.000 138.14005 29 ILE H CA 1
ATOM 13517 C C . ILE H 3 29 ? -0.44319 125.34479 100.20943 1.000 136.14081 29 ILE H C 1
ATOM 13518 O O . ILE H 3 29 ? 0.70830 125.18267 99.76710 1.000 129.97360 29 ILE H O 1
ATOM 13523 N N . PRO H 3 30 ? -0.66547 126.04995 101.32340 1.000 143.52829 30 PRO H N 1
ATOM 13524 C CA . PRO H 3 30 ? 0.46882 126.52539 102.13958 1.000 146.23766 30 PRO H CA 1
ATOM 13525 C C . PRO H 3 30 ? 1.16492 125.43757 102.96277 1.000 145.53525 30 PRO H C 1
ATOM 13526 O O . PRO H 3 30 ? 0.86804 125.26866 104.15001 1.000 146.72443 30 PRO H O 1
ATOM 13530 N N . ASN H 3 31 ? 2.11203 124.71724 102.35543 1.000 139.86077 31 ASN H N 1
ATOM 13531 C CA . ASN H 3 31 ? 2.69922 123.53826 102.98508 1.000 142.58166 31 ASN H CA 1
ATOM 13532 C C . ASN H 3 31 ? 3.43619 123.91346 104.27669 1.000 156.01110 31 ASN H C 1
ATOM 13533 O O . ASN H 3 31 ? 3.78602 125.07470 104.51041 1.000 158.81826 31 ASN H O 1
ATOM 13538 N N . VAL H 3 32 ? 3.65770 122.90287 105.12945 1.000 158.18412 32 VAL H N 1
ATOM 13539 C CA . VAL H 3 32 ? 4.36402 123.11799 106.39511 1.000 162.54882 32 VAL H CA 1
ATOM 13540 C C . VAL H 3 32 ? 5.82687 123.47496 106.15248 1.000 163.26510 32 VAL H C 1
ATOM 13541 O O . VAL H 3 32 ? 6.38933 124.33879 106.83659 1.000 172.39460 32 VAL H O 1
ATOM 13545 N N . GLY H 3 33 ? 6.46877 122.82845 105.18431 1.000 152.99129 33 GLY H N 1
ATOM 13546 C CA . GLY H 3 33 ? 7.86273 123.13546 104.92442 1.000 164.97788 33 GLY H CA 1
ATOM 13547 C C . GLY H 3 33 ? 8.10937 124.53263 104.36730 1.000 179.47601 33 GLY H C 1
ATOM 13548 O O . GLY H 3 33 ? 9.27367 124.93728 104.24815 1.000 179.16506 33 GLY H O 1
ATOM 13549 N N . TYR H 3 34 ? 7.04400 125.26496 104.02100 1.000 190.38284 34 TYR H N 1
ATOM 13550 C CA . TYR H 3 34 ? 7.11782 126.62201 103.48550 1.000 190.12175 34 TYR H CA 1
ATOM 13551 C C . TYR H 3 34 ? 7.51382 127.59938 104.59012 1.000 191.38072 34 TYR H C 1
ATOM 13552 O O . TYR H 3 34 ? 6.65211 128.12619 105.30175 1.000 194.08589 34 TYR H O 1
ATOM 13561 N N . ILE H 3 35 ? 8.81845 127.81903 104.77551 1.000 187.59948 35 ILE H N 1
ATOM 13562 C CA . ILE H 3 35 ? 9.32196 128.63106 105.87907 1.000 188.80142 35 ILE H CA 1
ATOM 13563 C C . ILE H 3 35 ? 9.60738 130.03372 105.34787 1.000 189.90720 35 ILE H C 1
ATOM 13564 O O . ILE H 3 35 ? 10.24148 130.19579 104.29605 1.000 186.96118 35 ILE H O 1
ATOM 13569 N N . THR H 3 36 ? 9.13683 131.05009 106.06840 1.000 198.94151 36 THR H N 1
ATOM 13570 C CA . THR H 3 36 ? 9.26294 132.44172 105.64855 1.000 191.44459 36 THR H CA 1
ATOM 13571 C C . THR H 3 36 ? 9.79229 133.27932 106.80825 1.000 183.65449 36 THR H C 1
ATOM 13572 O O . THR H 3 36 ? 9.31322 133.14692 107.93951 1.000 187.75614 36 THR H O 1
ATOM 13576 N N . ILE H 3 37 ? 10.81826 134.09597 106.55506 1.000 172.73229 37 ILE H N 1
ATOM 13577 C CA . ILE H 3 37 ? 11.28173 134.98419 107.62245 1.000 173.71717 37 ILE H CA 1
ATOM 13578 C C . ILE H 3 37 ? 10.34787 136.17779 107.78775 1.000 193.18352 37 ILE H C 1
ATOM 13579 O O . ILE H 3 37 ? 10.00915 136.57103 108.91386 1.000 188.20331 37 ILE H O 1
ATOM 13584 N N . LEU H 3 38 ? 9.88626 136.73839 106.67552 1.000 208.82528 38 LEU H N 1
ATOM 13585 C CA . LEU H 3 38 ? 9.03754 137.92941 106.67066 1.000 215.50111 38 LEU H CA 1
ATOM 13586 C C . LEU H 3 38 ? 7.83761 137.61944 105.79152 1.000 223.29670 38 LEU H C 1
ATOM 13587 O O . LEU H 3 38 ? 8.00697 137.43298 104.56849 1.000 225.79541 38 LEU H O 1
ATOM 13592 N N . PRO H 3 39 ? 6.62721 137.57166 106.34188 1.000 219.46989 39 PRO H N 1
ATOM 13593 C CA . PRO H 3 39 ? 5.47380 137.12987 105.54012 1.000 219.80337 39 PRO H CA 1
ATOM 13594 C C . PRO H 3 39 ? 5.15471 138.10244 104.40774 1.000 212.30329 39 PRO H C 1
ATOM 13595 O O . PRO H 3 39 ? 5.07118 139.31783 104.61158 1.000 214.38227 39 PRO H O 1
ATOM 13599 N N . GLY H 3 40 ? 4.99477 137.54161 103.20015 1.000 197.84305 40 GLY H N 1
ATOM 13600 C CA . GLY H 3 40 ? 4.73583 138.27884 101.97564 1.000 183.92412 40 GLY H CA 1
ATOM 13601 C C . GLY H 3 40 ? 5.94642 138.57558 101.10523 1.000 179.47102 40 GLY H C 1
ATOM 13602 O O . GLY H 3 40 ? 5.79310 139.23338 100.06621 1.000 169.79653 40 GLY H O 1
ATOM 13603 N N . LEU H 3 41 ? 7.13253 138.12814 101.49367 1.000 181.23517 41 LEU H N 1
ATOM 13604 C CA . LEU H 3 41 ? 8.38227 138.26535 100.75895 1.000 164.85328 41 LEU H CA 1
ATOM 13605 C C . LEU H 3 41 ? 8.78862 136.90207 100.18174 1.000 158.34313 41 LEU H C 1
ATOM 13606 O O . LEU H 3 41 ? 8.17084 135.88171 100.50205 1.000 165.02358 41 LEU H O 1
ATOM 13611 N N . PRO H 3 42 ? 9.80832 136.83872 99.31597 1.000 149.58388 42 PRO H N 1
ATOM 13612 C CA . PRO H 3 42 ? 10.12773 135.54002 98.68573 1.000 142.02076 42 PRO H CA 1
ATOM 13613 C C . PRO H 3 42 ? 10.61713 134.52456 99.71192 1.000 137.91658 42 PRO H C 1
ATOM 13614 O O . PRO H 3 42 ? 11.61437 134.74650 100.39852 1.000 137.60009 42 PRO H O 1
ATOM 13618 N N . ALA H 3 43 ? 9.94790 133.37649 99.76666 1.000 143.33381 43 ALA H N 1
ATOM 13619 C CA . ALA H 3 43 ? 10.19707 132.36739 100.78635 1.000 145.35390 43 ALA H CA 1
ATOM 13620 C C . ALA H 3 43 ? 10.98854 131.18625 100.20890 1.000 135.95395 43 ALA H C 1
ATOM 13621 O O . ALA H 3 43 ? 11.32152 131.14689 99.01647 1.000 127.51176 43 ALA H O 1
ATOM 13623 N N . ILE H 3 44 ? 11.32999 130.23761 101.08898 1.000 138.91361 44 ILE H N 1
ATOM 13624 C CA . ILE H 3 44 ? 12.00371 128.99515 100.70312 1.000 131.88864 44 ILE H CA 1
ATOM 13625 C C . ILE H 3 44 ? 10.96434 127.89856 100.48131 1.000 123.60394 44 ILE H C 1
ATOM 13626 O O . ILE H 3 44 ? 10.30109 127.43965 101.41618 1.000 134.88298 44 ILE H O 1
ATOM 13631 N N . THR H 3 45 ? 10.81178 127.47521 99.23934 1.000 112.48189 45 THR H N 1
ATOM 13632 C CA . THR H 3 45 ? 9.82390 126.45788 98.94710 1.000 114.71558 45 THR H CA 1
ATOM 13633 C C . THR H 3 45 ? 10.47982 125.08759 99.05812 1.000 107.99911 45 THR H C 1
ATOM 13634 O O . THR H 3 45 ? 11.68030 124.92228 98.83878 1.000 105.49797 45 THR H O 1
ATOM 13638 N N . THR H 3 46 ? 9.67829 124.10615 99.41274 1.000 109.33436 46 THR H N 1
ATOM 13639 C CA . THR H 3 46 ? 10.07364 122.72157 99.24301 1.000 109.94577 46 THR H CA 1
ATOM 13640 C C . THR H 3 46 ? 9.93464 122.23255 97.79091 1.000 108.81665 46 THR H C 1
ATOM 13641 O O . THR H 3 46 ? 10.13661 121.04389 97.53794 1.000 109.74975 46 THR H O 1
ATOM 13645 N N . ILE H 3 47 ? 9.60488 123.10307 96.83751 1.000 93.41043 47 ILE H N 1
ATOM 13646 C CA . ILE H 3 47 ? 9.32800 122.68579 95.46233 1.000 88.74644 47 ILE H CA 1
ATOM 13647 C C . ILE H 3 47 ? 10.61044 122.29790 94.72806 1.000 87.90960 47 ILE H C 1
ATOM 13648 O O . ILE H 3 47 ? 10.59784 121.28547 94.01191 1.000 92.16329 47 ILE H O 1
ATOM 13653 N N . PRO H 3 48 ? 11.73010 123.02781 94.84600 1.000 87.88020 48 PRO H N 1
ATOM 13654 C CA . PRO H 3 48 ? 12.94487 122.54317 94.16503 1.000 89.73816 48 PRO H CA 1
ATOM 13655 C C . PRO H 3 48 ? 13.37524 121.16819 94.65272 1.000 85.48559 48 PRO H C 1
ATOM 13656 O O . PRO H 3 48 ? 13.84991 120.34522 93.86310 1.000 81.30648 48 PRO H O 1
ATOM 13660 N N . LEU H 3 49 ? 13.18123 120.89667 95.94317 1.000 88.35996 49 LEU H N 1
ATOM 13661 C CA . LEU H 3 49 ? 13.39355 119.55927 96.49331 1.000 89.19739 49 LEU H CA 1
ATOM 13662 C C . LEU H 3 49 ? 12.54302 118.50316 95.76867 1.000 88.92316 49 LEU H C 1
ATOM 13663 O O . LEU H 3 49 ? 13.01608 117.39079 95.49108 1.000 85.96954 49 LEU H O 1
ATOM 13668 N N . THR H 3 50 ? 11.28077 118.84158 95.45534 1.000 89.14535 50 THR H N 1
ATOM 13669 C CA . THR H 3 50 ? 10.39011 117.93439 94.73178 1.000 85.72938 50 THR H CA 1
ATOM 13670 C C . THR H 3 50 ? 10.84498 117.72884 93.29002 1.000 89.00278 50 THR H C 1
ATOM 13671 O O . THR H 3 50 ? 10.87378 116.58733 92.78451 1.000 90.37370 50 THR H O 1
ATOM 13675 N N . VAL H 3 51 ? 11.17378 118.82689 92.60266 1.000 78.11789 51 VAL H N 1
ATOM 13676 C CA . VAL H 3 51 ? 11.68202 118.70848 91.24648 1.000 75.02359 51 VAL H CA 1
ATOM 13677 C C . VAL H 3 51 ? 12.92928 117.84536 91.23168 1.000 80.70287 51 VAL H C 1
ATOM 13678 O O . VAL H 3 51 ? 13.12082 117.02342 90.33049 1.000 74.30225 51 VAL H O 1
ATOM 13682 N N . ALA H 3 52 ? 13.77564 117.99841 92.25682 1.000 80.75991 52 ALA H N 1
ATOM 13683 C CA . ALA H 3 52 ? 15.04491 117.28359 92.33874 1.000 78.92006 52 ALA H CA 1
ATOM 13684 C C . ALA H 3 52 ? 14.84548 115.80156 92.60369 1.000 78.86010 52 ALA H C 1
ATOM 13685 O O . ALA H 3 52 ? 15.53082 114.96912 92.00021 1.000 82.08049 52 ALA H O 1
ATOM 13687 N N . VAL H 3 53 ? 13.93880 115.45157 93.52459 1.000 81.63491 53 VAL H N 1
ATOM 13688 C CA . VAL H 3 53 ? 13.59070 114.04433 93.72147 1.000 77.41426 53 VAL H CA 1
ATOM 13689 C C . VAL H 3 53 ? 13.17085 113.41933 92.40054 1.000 86.40954 53 VAL H C 1
ATOM 13690 O O . VAL H 3 53 ? 13.69911 112.37138 91.99398 1.000 81.96242 53 VAL H O 1
ATOM 13694 N N . PHE H 3 54 ? 12.22248 114.07153 91.69831 1.000 81.40083 54 PHE H N 1
ATOM 13695 C CA . PHE H 3 54 ? 11.71487 113.49598 90.45609 1.000 83.59393 54 PHE H CA 1
ATOM 13696 C C . PHE H 3 54 ? 12.77169 113.51466 89.35139 1.000 83.95769 54 PHE H C 1
ATOM 13697 O O . PHE H 3 54 ? 12.81759 112.60113 88.51865 1.000 87.30832 54 PHE H O 1
ATOM 13705 N N . ALA H 3 55 ? 13.64108 114.52234 89.33180 1.000 79.27580 55 ALA H N 1
ATOM 13706 C CA . ALA H 3 55 ? 14.66927 114.57033 88.30179 1.000 86.81146 55 ALA H CA 1
ATOM 13707 C C . ALA H 3 55 ? 15.68127 113.44549 88.48045 1.000 90.70855 55 ALA H C 1
ATOM 13708 O O . ALA H 3 55 ? 16.08287 112.79721 87.50429 1.000 89.31299 55 ALA H O 1
ATOM 13710 N N . SER H 3 56 ? 16.11807 113.21352 89.71948 1.000 90.06901 56 SER H N 1
ATOM 13711 C CA . SER H 3 56 ? 16.96412 112.06363 90.00304 1.000 87.76703 56 SER H CA 1
ATOM 13712 C C . SER H 3 56 ? 16.25138 110.77375 89.64344 1.000 97.83901 56 SER H C 1
ATOM 13713 O O . SER H 3 56 ? 16.81603 109.91730 88.95930 1.000 102.42454 56 SER H O 1
ATOM 13716 N N . LEU H 3 57 ? 14.99225 110.63056 90.07970 1.000 104.86800 57 LEU H N 1
ATOM 13717 C CA . LEU H 3 57 ? 14.22865 109.41843 89.78801 1.000 105.01821 57 LEU H CA 1
ATOM 13718 C C . LEU H 3 57 ? 14.21522 109.10663 88.29786 1.000 106.86245 57 LEU H C 1
ATOM 13719 O O . LEU H 3 57 ? 14.57135 107.99483 87.88665 1.000 108.56746 57 LEU H O 1
ATOM 13724 N N . ARG H 3 58 ? 13.81409 110.08151 87.47378 1.000 94.91182 58 ARG H N 1
ATOM 13725 C CA . ARG H 3 58 ? 13.48943 109.81627 86.07716 1.000 97.14818 58 ARG H CA 1
ATOM 13726 C C . ARG H 3 58 ? 14.52585 110.31753 85.08222 1.000 95.67790 58 ARG H C 1
ATOM 13727 O O . ARG H 3 58 ? 14.92969 109.56414 84.19774 1.000 96.70519 58 ARG H O 1
ATOM 13735 N N . GLY H 3 59 ? 14.98094 111.55409 85.17105 1.000 103.88055 59 GLY H N 1
ATOM 13736 C CA . GLY H 3 59 ? 16.01959 111.95940 84.25269 1.000 109.10957 59 GLY H CA 1
ATOM 13737 C C . GLY H 3 59 ? 16.06521 113.42709 83.88780 1.000 108.37307 59 GLY H C 1
ATOM 13738 O O . GLY H 3 59 ? 15.33920 114.27099 84.42853 1.000 106.95336 59 GLY H O 1
ATOM 13739 N N . PRO H 3 60 ? 16.95646 113.75382 82.96164 1.000 106.06075 60 PRO H N 1
ATOM 13740 C CA . PRO H 3 60 ? 17.12756 115.15222 82.55283 1.000 100.90673 60 PRO H CA 1
ATOM 13741 C C . PRO H 3 60 ? 15.98193 115.65063 81.68428 1.000 100.59261 60 PRO H C 1
ATOM 13742 O O . PRO H 3 60 ? 15.41290 116.69370 81.98914 1.000 98.13359 60 PRO H O 1
ATOM 13746 N N . LYS H 3 61 ? 15.63425 114.96039 80.59807 1.000 97.47482 61 LYS H N 1
ATOM 13747 C CA . LYS H 3 61 ? 14.50673 115.43154 79.80469 1.000 93.16143 61 LYS H CA 1
ATOM 13748 C C . LYS H 3 61 ? 13.22169 115.43410 80.63466 1.000 95.35900 61 LYS H C 1
ATOM 13749 O O . LYS H 3 61 ? 12.47738 116.42775 80.64654 1.000 90.01429 61 LYS H O 1
ATOM 13755 N N . ALA H 3 62 ? 12.97173 114.35409 81.38157 1.000 97.64936 62 ALA H N 1
ATOM 13756 C CA . ALA H 3 62 ? 11.80558 114.32337 82.26047 1.000 94.15143 62 ALA H CA 1
ATOM 13757 C C . ALA H 3 62 ? 11.87400 115.41781 83.33047 1.000 94.45701 62 ALA H C 1
ATOM 13758 O O . ALA H 3 62 ? 10.87166 116.09028 83.60505 1.000 87.13899 62 ALA H O 1
ATOM 13760 N N . GLY H 3 63 ? 13.04532 115.60712 83.95208 1.000 98.47245 63 GLY H N 1
ATOM 13761 C CA . GLY H 3 63 ? 13.19451 116.67950 84.93001 1.000 96.46265 63 GLY H CA 1
ATOM 13762 C C . GLY H 3 63 ? 12.94283 118.05855 84.33924 1.000 96.45122 63 GLY H C 1
ATOM 13763 O O . GLY H 3 63 ? 12.36704 118.92892 84.99433 1.000 93.66958 63 GLY H O 1
ATOM 13764 N N . ALA H 3 64 ? 13.38643 118.27545 83.09298 1.000 95.58428 64 ALA H N 1
ATOM 13765 C CA . ALA H 3 64 ? 13.11248 119.51296 82.37114 1.000 80.30400 64 ALA H CA 1
ATOM 13766 C C . ALA H 3 64 ? 11.62567 119.71260 82.18086 1.000 79.93082 64 ALA H C 1
ATOM 13767 O O . ALA H 3 64 ? 11.10996 120.81884 82.37178 1.000 79.15171 64 ALA H O 1
ATOM 13769 N N . ALA H 3 65 ? 10.92848 118.64579 81.78164 1.000 80.86047 65 ALA H N 1
ATOM 13770 C CA . ALA H 3 65 ? 9.48260 118.70641 81.61998 1.000 80.82742 65 ALA H CA 1
ATOM 13771 C C . ALA H 3 65 ? 8.78913 119.01691 82.94355 1.000 80.64560 65 ALA H C 1
ATOM 13772 O O . ALA H 3 65 ? 7.81425 119.78490 82.98939 1.000 77.91568 65 ALA H O 1
ATOM 13774 N N . PHE H 3 66 ? 9.28708 118.43964 84.04061 1.000 84.63464 66 PHE H N 1
ATOM 13775 C CA . PHE H 3 66 ? 8.69277 118.73545 85.33920 1.000 79.18176 66 PHE H CA 1
ATOM 13776 C C . PHE H 3 66 ? 8.97570 120.17706 85.72988 1.000 81.89346 66 PHE H C 1
ATOM 13777 O O . PHE H 3 66 ? 8.12448 120.84747 86.32081 1.000 81.96900 66 PHE H O 1
ATOM 13785 N N . GLY H 3 67 ? 10.16706 120.67361 85.39663 1.000 81.80774 67 GLY H N 1
ATOM 13786 C CA . GLY H 3 67 ? 10.47125 122.06267 85.66807 1.000 79.03263 67 GLY H CA 1
ATOM 13787 C C . GLY H 3 67 ? 9.55778 122.99380 84.90190 1.000 83.45490 67 GLY H C 1
ATOM 13788 O O . GLY H 3 67 ? 9.09657 124.00688 85.43590 1.000 83.52968 67 GLY H O 1
ATOM 13789 N N . LEU H 3 68 ? 9.31277 122.68189 83.62691 1.000 76.63524 68 LEU H N 1
ATOM 13790 C CA . LEU H 3 68 ? 8.33378 123.44617 82.87195 1.000 78.22920 68 LEU H CA 1
ATOM 13791 C C . LEU H 3 68 ? 6.97015 123.40041 83.54776 1.000 86.65913 68 LEU H C 1
ATOM 13792 O O . LEU H 3 68 ? 6.26172 124.41143 83.56480 1.000 92.21277 68 LEU H O 1
ATOM 13797 N N . VAL H 3 69 ? 6.56792 122.23809 84.09554 1.000 79.82853 69 VAL H N 1
ATOM 13798 C CA . VAL H 3 69 ? 5.26968 122.19382 84.77477 1.000 81.49226 69 VAL H CA 1
ATOM 13799 C C . VAL H 3 69 ? 5.28516 123.08908 86.01206 1.000 83.48028 69 VAL H C 1
ATOM 13800 O O . VAL H 3 69 ? 4.34127 123.85049 86.25154 1.000 85.51868 69 VAL H O 1
ATOM 13804 N N . TRP H 3 70 ? 6.36833 123.03166 86.79290 1.000 76.61023 70 TRP H N 1
ATOM 13805 C CA . TRP H 3 70 ? 6.55944 123.90868 87.94898 1.000 78.57097 70 TRP H CA 1
ATOM 13806 C C . TRP H 3 70 ? 6.40157 125.37520 87.56257 1.000 84.42403 70 TRP H C 1
ATOM 13807 O O . TRP H 3 70 ? 5.68215 126.14650 88.21784 1.000 80.34124 70 TRP H O 1
ATOM 13818 N N . GLY H 3 71 ? 7.06502 125.76748 86.47730 1.000 84.92126 71 GLY H N 1
ATOM 13819 C CA . GLY H 3 71 ? 6.99647 127.14608 86.03796 1.000 83.75363 71 GLY H CA 1
ATOM 13820 C C . GLY H 3 71 ? 5.62456 127.52339 85.52909 1.000 83.78377 71 GLY H C 1
ATOM 13821 O O . GLY H 3 71 ? 5.17508 128.65007 85.73108 1.000 87.94987 71 GLY H O 1
ATOM 13822 N N . LEU H 3 72 ? 4.94045 126.58852 84.86323 1.000 86.17834 72 LEU H N 1
ATOM 13823 C CA . LEU H 3 72 ? 3.55903 126.83253 84.44965 1.000 88.88202 72 LEU H CA 1
ATOM 13824 C C . LEU H 3 72 ? 2.66147 127.02875 85.66567 1.000 89.18785 72 LEU H C 1
ATOM 13825 O O . LEU H 3 72 ? 1.74290 127.86657 85.64969 1.000 82.80740 72 LEU H O 1
ATOM 13830 N N . THR H 3 73 ? 2.94180 126.29346 86.74441 1.000 83.14613 73 THR H N 1
ATOM 13831 C CA . THR H 3 73 ? 2.19559 126.50202 87.97421 1.000 81.71327 73 THR H CA 1
ATOM 13832 C C . THR H 3 73 ? 2.44977 127.88433 88.52922 1.000 93.62217 73 THR H C 1
ATOM 13833 O O . THR H 3 73 ? 1.51309 128.59860 88.90641 1.000 97.73528 73 THR H O 1
ATOM 13837 N N . SER H 3 74 ? 3.72429 128.27147 88.59855 1.000 92.60034 74 SER H N 1
ATOM 13838 C CA . SER H 3 74 ? 4.06187 129.60076 89.10174 1.000 97.96652 74 SER H CA 1
ATOM 13839 C C . SER H 3 74 ? 3.43595 130.69814 88.23673 1.000 98.37619 74 SER H C 1
ATOM 13840 O O . SER H 3 74 ? 2.98870 131.72148 88.75378 1.000 97.15294 74 SER H O 1
ATOM 13843 N N . LEU H 3 75 ? 3.41560 130.51264 86.92040 1.000 90.20112 75 LEU H N 1
ATOM 13844 C CA . LEU H 3 75 ? 2.84533 131.51114 86.02422 1.000 95.03442 75 LEU H CA 1
ATOM 13845 C C . LEU H 3 75 ? 1.33745 131.64683 86.22677 1.000 101.98014 75 LEU H C 1
ATOM 13846 O O . LEU H 3 75 ? 0.80017 132.76375 86.37715 1.000 105.74806 75 LEU H O 1
ATOM 13851 N N . LEU H 3 76 ? 0.63437 130.51323 86.23697 1.000 99.75071 76 LEU H N 1
ATOM 13852 C CA . LEU H 3 76 ? -0.80042 130.54992 86.48966 1.000 105.96362 76 LEU H CA 1
ATOM 13853 C C . LEU H 3 76 ? -1.08027 131.24301 87.81354 1.000 106.81963 76 LEU H C 1
ATOM 13854 O O . LEU H 3 76 ? -1.88090 132.18504 87.88712 1.000 96.55836 76 LEU H O 1
ATOM 13859 N N . ARG H 3 77 ? -0.35344 130.81866 88.85449 1.000 105.27679 77 ARG H N 1
ATOM 13860 C CA . ARG H 3 77 ? -0.51852 131.33974 90.20409 1.000 106.97448 77 ARG H CA 1
ATOM 13861 C C . ARG H 3 77 ? -0.21489 132.83284 90.25708 1.000 111.13725 77 ARG H C 1
ATOM 13862 O O . ARG H 3 77 ? -0.97498 133.61022 90.84573 1.000 112.39506 77 ARG H O 1
ATOM 13870 N N . ALA H 3 78 ? 0.88956 133.25234 89.63052 1.000 111.42789 78 ALA H N 1
ATOM 13871 C CA . ALA H 3 78 ? 1.27164 134.66038 89.58911 1.000 109.51157 78 ALA H CA 1
ATOM 13872 C C . ALA H 3 78 ? 0.12396 135.52015 89.08400 1.000 113.47791 78 ALA H C 1
ATOM 13873 O O . ALA H 3 78 ? -0.18208 136.57274 89.65501 1.000 118.24810 78 ALA H O 1
ATOM 13875 N N . TYR H 3 79 ? -0.54125 135.08211 88.01602 1.000 113.55183 79 TYR H N 1
ATOM 13876 C CA . TYR H 3 79 ? -1.69294 135.86655 87.57217 1.000 109.55899 79 TYR H CA 1
ATOM 13877 C C . TYR H 3 79 ? -2.89035 135.69916 88.50526 1.000 114.35573 79 TYR H C 1
ATOM 13878 O O . TYR H 3 79 ? -3.58022 136.67530 88.82140 1.000 110.28789 79 TYR H O 1
ATOM 13887 N N . VAL H 3 80 ? -3.15946 134.47310 88.94404 1.000 115.19192 80 VAL H N 1
ATOM 13888 C CA . VAL H 3 80 ? -4.42035 134.17281 89.60476 1.000 113.90077 80 VAL H CA 1
ATOM 13889 C C . VAL H 3 80 ? -4.35522 134.27776 91.12958 1.000 111.06800 80 VAL H C 1
ATOM 13890 O O . VAL H 3 80 ? -5.35541 134.62500 91.76822 1.000 112.38557 80 VAL H O 1
ATOM 13894 N N . ALA H 3 81 ? -3.20273 134.05021 91.74469 1.000 111.67897 81 ALA H N 1
ATOM 13895 C CA . ALA H 3 81 ? -3.09187 134.14355 93.19990 1.000 115.26830 81 ALA H CA 1
ATOM 13896 C C . ALA H 3 81 ? -1.67344 134.50725 93.59632 1.000 114.57051 81 ALA H C 1
ATOM 13897 O O . ALA H 3 81 ? -0.85919 133.63965 93.93730 1.000 115.88988 81 ALA H O 1
ATOM 13899 N N . PRO H 3 82 ? -1.33143 135.78992 93.54440 1.000 112.42882 82 PRO H N 1
ATOM 13900 C CA . PRO H 3 82 ? -0.00024 136.21984 93.97819 1.000 115.24065 82 PRO H CA 1
ATOM 13901 C C . PRO H 3 82 ? 0.12423 136.19032 95.49503 1.000 115.03382 82 PRO H C 1
ATOM 13902 O O . PRO H 3 82 ? -0.71940 136.73653 96.20880 1.000 118.86447 82 PRO H O 1
ATOM 13906 N N . ASN H 3 83 ? 1.18417 135.53291 95.97941 1.000 115.58269 83 ASN H N 1
ATOM 13907 C CA . ASN H 3 83 ? 1.47228 135.45129 97.41253 1.000 123.41574 83 ASN H CA 1
ATOM 13908 C C . ASN H 3 83 ? 2.18222 136.68837 97.94854 1.000 129.41119 83 ASN H C 1
ATOM 13909 O O . ASN H 3 83 ? 2.05848 136.99666 99.14009 1.000 132.19186 83 ASN H O 1
ATOM 13914 N N . GLY H 3 84 ? 2.95514 137.37296 97.10607 1.000 140.78979 84 GLY H N 1
ATOM 13915 C CA . GLY H 3 84 ? 3.69388 138.55280 97.51312 1.000 142.46034 84 GLY H CA 1
ATOM 13916 C C . GLY H 3 84 ? 4.03100 139.45108 96.34051 1.000 140.61091 84 GLY H C 1
ATOM 13917 O O . GLY H 3 84 ? 3.66138 139.19096 95.19398 1.000 139.53323 84 GLY H O 1
ATOM 13918 N N . LEU H 3 85 ? 4.74742 140.53252 96.65270 1.000 122.73194 85 LEU H N 1
ATOM 13919 C CA . LEU H 3 85 ? 5.14417 141.49103 95.62480 1.000 119.83219 85 LEU H CA 1
ATOM 13920 C C . LEU H 3 85 ? 6.17672 140.89992 94.66890 1.000 112.69377 85 LEU H C 1
ATOM 13921 O O . LEU H 3 85 ? 6.29807 141.36421 93.53272 1.000 106.57904 85 LEU H O 1
ATOM 13926 N N . VAL H 3 86 ? 6.94686 139.90470 95.11697 1.000 111.05880 86 VAL H N 1
ATOM 13927 C CA . VAL H 3 86 ? 7.97246 139.32278 94.25222 1.000 108.42375 86 VAL H CA 1
ATOM 13928 C C . VAL H 3 86 ? 7.34639 138.52915 93.12248 1.000 112.66376 86 VAL H C 1
ATOM 13929 O O . VAL H 3 86 ? 7.97823 138.31631 92.08075 1.000 112.36335 86 VAL H O 1
ATOM 13933 N N . THR H 3 87 ? 6.14197 138.00113 93.34169 1.000 114.41143 87 THR H N 1
ATOM 13934 C CA . THR H 3 87 ? 5.42284 137.26930 92.30764 1.000 112.69613 87 THR H CA 1
ATOM 13935 C C . THR H 3 87 ? 4.79346 138.22531 91.28932 1.000 110.35837 87 THR H C 1
ATOM 13936 O O . THR H 3 87 ? 4.86115 137.99144 90.07740 1.000 106.62659 87 THR H O 1
ATOM 13940 N N . ILE H 3 88 ? 4.19263 139.31579 91.76360 1.000 107.06213 88 ILE H N 1
ATOM 13941 C CA . ILE H 3 88 ? 3.54636 140.26954 90.86967 1.000 107.35584 88 ILE H CA 1
ATOM 13942 C C . ILE H 3 88 ? 4.57331 140.97792 90.00612 1.000 116.88292 88 ILE H C 1
ATOM 13943 O O . ILE H 3 88 ? 4.28600 141.37330 88.86910 1.000 123.19694 88 ILE H O 1
ATOM 13948 N N . LEU H 3 89 ? 5.75686 141.23136 90.55827 1.000 117.01255 89 LEU H N 1
ATOM 13949 C CA . LEU H 3 89 ? 6.74999 142.02959 89.84985 1.000 112.01583 89 LEU H CA 1
ATOM 13950 C C . LEU H 3 89 ? 7.50848 141.20447 88.81338 1.000 106.54539 89 LEU H C 1
ATOM 13951 O O . LEU H 3 89 ? 7.95919 141.76425 87.81334 1.000 116.36775 89 LEU H O 1
ATOM 13956 N N . LEU H 3 90 ? 7.66819 139.90398 89.03146 1.000 102.03850 90 LEU H N 1
ATOM 13957 C CA . LEU H 3 90 ? 8.62890 139.14510 88.23687 1.000 108.22685 90 LEU H CA 1
ATOM 13958 C C . LEU H 3 90 ? 8.05400 137.91672 87.53141 1.000 111.61809 90 LEU H C 1
ATOM 13959 O O . LEU H 3 90 ? 8.48355 137.56573 86.41994 1.000 110.48471 90 LEU H O 1
ATOM 13964 N N . PHE H 3 91 ? 7.09973 137.24227 88.16447 1.000 114.39751 91 PHE H N 1
ATOM 13965 C CA . PHE H 3 91 ? 6.65974 135.92335 87.72513 1.000 105.70058 91 PHE H CA 1
ATOM 13966 C C . PHE H 3 91 ? 5.38525 135.97304 86.89553 1.000 101.74625 91 PHE H C 1
ATOM 13967 O O . PHE H 3 91 ? 4.80553 134.92473 86.60087 1.000 99.50237 91 PHE H O 1
ATOM 13975 N N . GLN H 3 92 ? 4.92938 137.15853 86.51954 1.000 101.67777 92 GLN H N 1
ATOM 13976 C CA . GLN H 3 92 ? 3.92964 137.23485 85.46974 1.000 103.35498 92 GLN H CA 1
ATOM 13977 C C . GLN H 3 92 ? 4.54337 137.20393 84.07950 1.000 100.85506 92 GLN H C 1
ATOM 13978 O O . GLN H 3 92 ? 3.81210 137.32977 83.10076 1.000 102.96554 92 GLN H O 1
ATOM 13984 N N . ASN H 3 93 ? 5.82893 137.06336 83.97217 1.000 101.78726 93 ASN H N 1
ATOM 13985 C CA . ASN H 3 93 ? 6.53698 136.99345 82.70259 1.000 103.09476 93 ASN H CA 1
ATOM 13986 C C . ASN H 3 93 ? 6.82348 135.54096 82.34541 1.000 101.53592 93 ASN H C 1
ATOM 13987 O O . ASN H 3 93 ? 7.28995 134.78745 83.20903 1.000 100.09186 93 ASN H O 1
ATOM 13992 N N . PRO H 3 94 ? 6.55596 135.09285 81.11461 1.000 94.47101 94 PRO H N 1
ATOM 13993 C CA . PRO H 3 94 ? 6.85648 133.69897 80.76259 1.000 92.60708 94 PRO H CA 1
ATOM 13994 C C . PRO H 3 94 ? 8.32783 133.38938 80.67727 1.000 95.86086 94 PRO H C 1
ATOM 13995 O O . PRO H 3 94 ? 8.69320 132.22189 80.82833 1.000 98.55990 94 PRO H O 1
ATOM 13999 N N . LEU H 3 95 ? 9.19057 134.38241 80.44729 1.000 100.01127 95 LEU H N 1
ATOM 14000 C CA . LEU H 3 95 ? 10.62660 134.11908 80.45620 1.000 95.71552 95 LEU H CA 1
ATOM 14001 C C . LEU H 3 95 ? 11.11619 133.82295 81.86408 1.000 97.76791 95 LEU H C 1
ATOM 14002 O O . LEU H 3 95 ? 11.87127 132.86697 82.08384 1.000 98.33990 95 LEU H O 1
ATOM 14007 N N . ILE H 3 96 ? 10.69740 134.63993 82.83242 1.000 103.06154 96 ILE H N 1
ATOM 14008 C CA . ILE H 3 96 ? 11.20774 134.52349 84.19721 1.000 100.33137 96 ILE H CA 1
ATOM 14009 C C . ILE H 3 96 ? 10.52540 133.38854 84.97746 1.000 92.98476 96 ILE H C 1
ATOM 14010 O O . ILE H 3 96 ? 11.12008 132.83158 85.90142 1.000 83.09038 96 ILE H O 1
ATOM 14015 N N . ALA H 3 97 ? 9.27715 133.03430 84.64963 1.000 97.14257 97 ALA H N 1
ATOM 14016 C CA . ALA H 3 97 ? 8.61206 131.95005 85.36430 1.000 86.44949 97 ALA H CA 1
ATOM 14017 C C . ALA H 3 97 ? 8.98505 130.57503 84.82951 1.000 85.23885 97 ALA H C 1
ATOM 14018 O O . ALA H 3 97 ? 9.03866 129.61693 85.60124 1.000 85.87746 97 ALA H O 1
ATOM 14020 N N . LEU H 3 98 ? 9.29754 130.45289 83.54603 1.000 84.83069 98 LEU H N 1
ATOM 14021 C CA . LEU H 3 98 ? 9.35863 129.14198 82.91256 1.000 84.80917 98 LEU H CA 1
ATOM 14022 C C . LEU H 3 98 ? 10.78221 128.66210 82.67406 1.000 89.58188 98 LEU H C 1
ATOM 14023 O O . LEU H 3 98 ? 11.13446 127.53384 83.04791 1.000 82.32574 98 LEU H O 1
ATOM 14028 N N . LEU H 3 99 ? 11.60948 129.50666 82.04296 1.000 93.55979 99 LEU H N 1
ATOM 14029 C CA . LEU H 3 99 ? 12.95984 129.08896 81.66201 1.000 94.85746 99 LEU H CA 1
ATOM 14030 C C . LEU H 3 99 ? 13.83220 128.73392 82.85580 1.000 94.19339 99 LEU H C 1
ATOM 14031 O O . LEU H 3 99 ? 14.51905 127.69881 82.80461 1.000 95.77272 99 LEU H O 1
ATOM 14036 N N . PRO H 3 100 ? 13.88115 129.52048 83.93478 1.000 93.61196 100 PRO H N 1
ATOM 14037 C CA . PRO H 3 100 ? 14.72760 129.10003 85.05860 1.000 86.17380 100 PRO H CA 1
ATOM 14038 C C . PRO H 3 100 ? 14.29924 127.76419 85.61589 1.000 82.49678 100 PRO H C 1
ATOM 14039 O O . PRO H 3 100 ? 15.13926 126.88966 85.81281 1.000 81.73223 100 PRO H O 1
ATOM 14043 N N . ARG H 3 101 ? 12.99978 127.57279 85.83370 1.000 85.25966 101 ARG H N 1
ATOM 14044 C CA . ARG H 3 101 ? 12.48935 126.32384 86.39570 1.000 81.75150 101 ARG H CA 1
ATOM 14045 C C . ARG H 3 101 ? 12.78898 125.14570 85.47846 1.000 76.33357 101 ARG H C 1
ATOM 14046 O O . ARG H 3 101 ? 13.25007 124.08954 85.92497 1.000 77.21031 101 ARG H O 1
ATOM 14054 N N . LEU H 3 102 ? 12.50192 125.30033 84.19006 1.000 77.80529 102 LEU H N 1
ATOM 14055 C CA . LEU H 3 102 ? 12.85831 124.26376 83.23441 1.000 78.21134 102 LEU H CA 1
ATOM 14056 C C . LEU H 3 102 ? 14.35946 123.98992 83.26507 1.000 80.30676 102 LEU H C 1
ATOM 14057 O O . LEU H 3 102 ? 14.80554 122.83681 83.16006 1.000 79.15543 102 LEU H O 1
ATOM 14062 N N . ALA H 3 103 ? 15.14810 125.02495 83.52704 1.000 81.34855 103 ALA H N 1
ATOM 14063 C CA . ALA H 3 103 ? 16.58769 124.85948 83.53164 1.000 80.91865 103 ALA H CA 1
ATOM 14064 C C . ALA H 3 103 ? 17.01572 124.04798 84.74389 1.000 84.07339 103 ALA H C 1
ATOM 14065 O O . ALA H 3 103 ? 17.83239 123.12009 84.63836 1.000 85.03345 103 ALA H O 1
ATOM 14067 N N . ALA H 3 104 ? 16.45810 124.39913 85.90531 1.000 87.55092 104 ALA H N 1
ATOM 14068 C CA . ALA H 3 104 ? 16.73530 123.69041 87.14706 1.000 81.88281 104 ALA H CA 1
ATOM 14069 C C . ALA H 3 104 ? 16.38287 122.22656 87.00808 1.000 81.18542 104 ALA H C 1
ATOM 14070 O O . ALA H 3 104 ? 17.16456 121.35705 87.39251 1.000 87.03712 104 ALA H O 1
ATOM 14072 N N . GLY H 3 105 ? 15.20113 121.93156 86.47175 1.000 78.98303 105 GLY H N 1
ATOM 14073 C CA . GLY H 3 105 ? 14.82076 120.53865 86.32359 1.000 81.75567 105 GLY H CA 1
ATOM 14074 C C . GLY H 3 105 ? 15.79618 119.77136 85.45522 1.000 79.82078 105 GLY H C 1
ATOM 14075 O O . GLY H 3 105 ? 16.23726 118.67224 85.80949 1.000 77.23747 105 GLY H O 1
ATOM 14076 N N . TRP H 3 106 ? 16.18796 120.36403 84.32702 1.000 79.52232 106 TRP H N 1
ATOM 14077 C CA . TRP H 3 106 ? 17.12622 119.67056 83.45443 1.000 82.55047 106 TRP H CA 1
ATOM 14078 C C . TRP H 3 106 ? 18.43778 119.41335 84.17701 1.000 88.81213 106 TRP H C 1
ATOM 14079 O O . TRP H 3 106 ? 19.00390 118.31060 84.10160 1.000 90.71182 106 TRP H O 1
ATOM 14090 N N . ALA H 3 107 ? 18.91095 120.42312 84.91379 1.000 91.40306 107 ALA H N 1
ATOM 14091 C CA . ALA H 3 107 ? 20.17284 120.33854 85.63987 1.000 86.80985 107 ALA H CA 1
ATOM 14092 C C . ALA H 3 107 ? 20.12772 119.27278 86.72793 1.000 87.07786 107 ALA H C 1
ATOM 14093 O O . ALA H 3 107 ? 21.09212 118.51708 86.91077 1.000 81.39067 107 ALA H O 1
ATOM 14095 N N . ALA H 3 108 ? 19.02204 119.22973 87.48588 1.000 92.92804 108 ALA H N 1
ATOM 14096 C CA . ALA H 3 108 ? 18.85483 118.25424 88.56391 1.000 91.21113 108 ALA H CA 1
ATOM 14097 C C . ALA H 3 108 ? 18.83727 116.83244 88.01775 1.000 86.12957 108 ALA H C 1
ATOM 14098 O O . ALA H 3 108 ? 19.41328 115.92031 88.62086 1.000 79.30987 108 ALA H O 1
ATOM 14100 N N . GLY H 3 109 ? 18.19402 116.62506 86.86953 1.000 87.75866 109 GLY H N 1
ATOM 14101 C CA . GLY H 3 109 ? 18.26841 115.31645 86.23328 1.000 92.71521 109 GLY H CA 1
ATOM 14102 C C . GLY H 3 109 ? 19.68048 114.95632 85.80995 1.000 92.54779 109 GLY H C 1
ATOM 14103 O O . GLY H 3 109 ? 20.11626 113.79980 85.94407 1.000 93.73494 109 GLY H O 1
ATOM 14104 N N . LEU H 3 110 ? 20.41718 115.94243 85.29014 1.000 93.30191 110 LEU H N 1
ATOM 14105 C CA . LEU H 3 110 ? 21.81291 115.69553 84.94373 1.000 93.88219 110 LEU H CA 1
ATOM 14106 C C . LEU H 3 110 ? 22.61741 115.30476 86.17320 1.000 89.85592 110 LEU H C 1
ATOM 14107 O O . LEU H 3 110 ? 23.45156 114.39261 86.11881 1.000 91.00082 110 LEU H O 1
ATOM 14112 N N . ALA H 3 111 ? 22.35257 115.95994 87.29977 1.000 86.17368 111 ALA H N 1
ATOM 14113 C CA . ALA H 3 111 ? 23.05280 115.60985 88.52862 1.000 88.52391 111 ALA H CA 1
ATOM 14114 C C . ALA H 3 111 ? 22.69023 114.19803 88.98895 1.000 94.76363 111 ALA H C 1
ATOM 14115 O O . ALA H 3 111 ? 23.57139 113.41158 89.35569 1.000 95.83915 111 ALA H O 1
ATOM 14117 N N . GLY H 3 112 ? 21.40292 113.84226 88.93941 1.000 94.51733 112 GLY H N 1
ATOM 14118 C CA . GLY H 3 112 ? 20.99984 112.49858 89.32139 1.000 91.09961 112 GLY H CA 1
ATOM 14119 C C . GLY H 3 112 ? 21.65933 111.42571 88.48352 1.000 95.74633 112 GLY H C 1
ATOM 14120 O O . GLY H 3 112 ? 21.94570 110.33026 88.97859 1.000 109.97766 112 GLY H O 1
ATOM 14121 N N . GLN H 3 113 ? 21.92469 111.72051 87.21489 1.000 94.67815 113 GLN H N 1
ATOM 14122 C CA . GLN H 3 113 ? 22.65741 110.75785 86.39823 1.000 100.43044 113 GLN H CA 1
ATOM 14123 C C . GLN H 3 113 ? 23.98525 110.35823 87.03054 1.000 104.60782 113 GLN H C 1
ATOM 14124 O O . GLN H 3 113 ? 24.47233 109.24095 86.79995 1.000 106.92075 113 GLN H O 1
ATOM 14130 N N . LEU H 3 114 ? 24.59624 111.25565 87.81312 1.000 104.18441 114 LEU H N 1
ATOM 14131 C CA . LEU H 3 114 ? 25.81199 110.89008 88.53269 1.000 109.70170 114 LEU H CA 1
ATOM 14132 C C . LEU H 3 114 ? 25.56518 109.69920 89.43883 1.000 117.20131 114 LEU H C 1
ATOM 14133 O O . LEU H 3 114 ? 26.14671 108.62566 89.24380 1.000 121.12274 114 LEU H O 1
ATOM 14138 N N . ALA H 3 115 ? 24.65490 109.85470 90.40703 1.000 114.95873 115 ALA H N 1
ATOM 14139 C CA . ALA H 3 115 ? 24.41055 108.77477 91.36064 1.000 120.16171 115 ALA H CA 1
ATOM 14140 C C . ALA H 3 115 ? 24.00736 107.50833 90.63934 1.000 121.64395 115 ALA H C 1
ATOM 14141 O O . ALA H 3 115 ? 24.27860 106.39949 91.11394 1.000 125.46849 115 ALA H O 1
ATOM 14143 N N . ASP H 3 116 ? 23.35543 107.65660 89.49334 1.000 116.25675 116 ASP H N 1
ATOM 14144 C CA . ASP H 3 116 ? 23.18767 106.50471 88.62681 1.000 118.13959 116 ASP H CA 1
ATOM 14145 C C . ASP H 3 116 ? 24.54373 105.88291 88.29818 1.000 118.29496 116 ASP H C 1
ATOM 14146 O O . ASP H 3 116 ? 24.69937 104.65972 88.34418 1.000 110.04145 116 ASP H O 1
ATOM 14151 N N . LYS H 3 117 ? 25.54541 106.71292 87.99609 1.000 135.43879 117 LYS H N 1
ATOM 14152 C CA . LYS H 3 117 ? 26.83812 106.20685 87.53590 1.000 138.41301 117 LYS H CA 1
ATOM 14153 C C . LYS H 3 117 ? 27.80680 105.76642 88.64389 1.000 140.05598 117 LYS H C 1
ATOM 14154 O O . LYS H 3 117 ? 28.87504 105.24348 88.31403 1.000 142.72673 117 LYS H O 1
ATOM 14160 N N . TRP H 3 118 ? 27.49392 105.93106 89.92997 1.000 130.32517 118 TRP H N 1
ATOM 14161 C CA . TRP H 3 118 ? 28.43168 105.56971 90.99799 1.000 124.07046 118 TRP H CA 1
ATOM 14162 C C . TRP H 3 118 ? 27.93543 104.33049 91.72878 1.000 130.13388 118 TRP H C 1
ATOM 14163 O O . TRP H 3 118 ? 26.89888 104.37834 92.39709 1.000 130.78850 118 TRP H O 1
ATOM 14174 N N . GLU H 3 119 ? 28.70942 103.24344 91.64540 1.000 137.50798 119 GLU H N 1
ATOM 14175 C CA . GLU H 3 119 ? 28.23937 101.93915 92.11195 1.000 138.26530 119 GLU H CA 1
ATOM 14176 C C . GLU H 3 119 ? 28.13247 101.86842 93.63745 1.000 141.85702 119 GLU H C 1
ATOM 14177 O O . GLU H 3 119 ? 27.19942 101.24850 94.15809 1.000 150.99328 119 GLU H O 1
ATOM 14183 N N . LYS H 3 120 ? 29.06666 102.48427 94.37419 1.000 134.25090 120 LYS H N 1
ATOM 14184 C CA . LYS H 3 120 ? 29.03724 102.41364 95.83866 1.000 131.40296 120 LYS H CA 1
ATOM 14185 C C . LYS H 3 120 ? 27.81466 103.12891 96.40271 1.000 136.22088 120 LYS H C 1
ATOM 14186 O O . LYS H 3 120 ? 27.54995 104.28985 96.08075 1.000 137.99936 120 LYS H O 1
ATOM 14192 N N . GLU H 3 121 ? 27.09689 102.44304 97.28940 1.000 137.69315 121 GLU H N 1
ATOM 14193 C CA . GLU H 3 121 ? 25.79482 102.92824 97.73578 1.000 140.42249 121 GLU H CA 1
ATOM 14194 C C . GLU H 3 121 ? 25.90126 104.23554 98.51024 1.000 135.21979 121 GLU H C 1
ATOM 14195 O O . GLU H 3 121 ? 25.02646 105.09493 98.38828 1.000 133.89778 121 GLU H O 1
ATOM 14201 N N . SER H 3 122 ? 26.95886 104.40419 99.31204 1.000 129.23593 122 SER H N 1
ATOM 14202 C CA . SER H 3 122 ? 27.13358 105.64970 100.05707 1.000 129.84309 122 SER H CA 1
ATOM 14203 C C . SER H 3 122 ? 27.35823 106.83453 99.13820 1.000 142.79269 122 SER H C 1
ATOM 14204 O O . SER H 3 122 ? 26.96064 107.95864 99.46261 1.000 142.12612 122 SER H O 1
ATOM 14207 N N . ARG H 3 123 ? 28.02400 106.62459 98.01144 1.000 164.06821 123 ARG H N 1
ATOM 14208 C CA . ARG H 3 123 ? 28.34712 107.79104 97.21116 1.000 164.76368 123 ARG H CA 1
ATOM 14209 C C . ARG H 3 123 ? 27.18733 108.22244 96.31890 1.000 155.94875 123 ARG H C 1
ATOM 14210 O O . ARG H 3 123 ? 27.29640 109.24187 95.64158 1.000 156.33082 123 ARG H O 1
ATOM 14218 N N . LYS H 3 124 ? 26.07207 107.49574 96.33217 1.000 134.83544 124 LYS H N 1
ATOM 14219 C CA . LYS H 3 124 ? 24.88686 108.04094 95.67693 1.000 124.44334 124 LYS H CA 1
ATOM 14220 C C . LYS H 3 124 ? 24.27632 109.19491 96.46613 1.000 116.06192 124 LYS H C 1
ATOM 14221 O O . LYS H 3 124 ? 23.98160 110.24412 95.86046 1.000 115.60808 124 LYS H O 1
ATOM 14227 N N . PRO H 3 125 ? 24.07982 109.09970 97.78708 1.000 110.50034 125 PRO H N 1
ATOM 14228 C CA . PRO H 3 125 ? 23.49553 110.23751 98.50496 1.000 107.67263 125 PRO H CA 1
ATOM 14229 C C . PRO H 3 125 ? 24.24774 111.53155 98.31554 1.000 110.24297 125 PRO H C 1
ATOM 14230 O O . PRO H 3 125 ? 23.65435 112.61034 98.45767 1.000 105.85819 125 PRO H O 1
ATOM 14234 N N . LEU H 3 126 ? 25.53319 111.45263 97.96985 1.000 115.60900 126 LEU H N 1
ATOM 14235 C CA . LEU H 3 126 ? 26.29471 112.64530 97.61713 1.000 109.07958 126 LEU H CA 1
ATOM 14236 C C . LEU H 3 126 ? 25.71387 113.31801 96.38080 1.000 101.52173 126 LEU H C 1
ATOM 14237 O O . LEU H 3 126 ? 25.36200 114.49973 96.40827 1.000 92.39539 126 LEU H O 1
ATOM 14242 N N . ALA H 3 127 ? 25.56895 112.55830 95.29220 1.000 108.00883 127 ALA H N 1
ATOM 14243 C CA . ALA H 3 127 ? 25.11597 113.13436 94.03522 1.000 95.29483 127 ALA H CA 1
ATOM 14244 C C . ALA H 3 127 ? 23.67447 113.58330 94.11847 1.000 102.25469 127 ALA H C 1
ATOM 14245 O O . ALA H 3 127 ? 23.28999 114.53507 93.42197 1.000 95.67219 127 ALA H O 1
ATOM 14247 N N . TYR H 3 128 ? 22.84628 112.88883 94.91250 1.000 102.94820 128 TYR H N 1
ATOM 14248 C CA . TYR H 3 128 ? 21.48568 113.39457 95.12496 1.000 98.75195 128 TYR H CA 1
ATOM 14249 C C . TYR H 3 128 ? 21.52226 114.79138 95.75854 1.000 90.19216 128 TYR H C 1
ATOM 14250 O O . TYR H 3 128 ? 20.72185 115.66977 95.40269 1.000 84.91665 128 TYR H O 1
ATOM 14259 N N . ALA H 3 129 ? 22.47357 115.01880 96.67799 1.000 88.54478 129 ALA H N 1
ATOM 14260 C CA . ALA H 3 129 ? 22.59248 116.31506 97.34616 1.000 90.66507 129 ALA H CA 1
ATOM 14261 C C . ALA H 3 129 ? 22.95110 117.41143 96.35940 1.000 91.96832 129 ALA H C 1
ATOM 14262 O O . ALA H 3 129 ? 22.41323 118.52999 96.43095 1.000 90.25065 129 ALA H O 1
ATOM 14264 N N . LEU H 3 130 ? 23.82927 117.08587 95.40486 1.000 93.91176 130 LEU H N 1
ATOM 14265 C CA . LEU H 3 130 ? 24.11894 117.97667 94.28323 1.000 93.99302 130 LEU H CA 1
ATOM 14266 C C . LEU H 3 130 ? 22.86254 118.34926 93.50130 1.000 95.08216 130 LEU H C 1
ATOM 14267 O O . LEU H 3 130 ? 22.74389 119.48118 93.01616 1.000 91.57483 130 LEU H O 1
ATOM 14272 N N . SER H 3 131 ? 21.93330 117.39437 93.32766 1.000 99.88464 131 SER H N 1
ATOM 14273 C CA . SER H 3 131 ? 20.73712 117.66301 92.52816 1.000 97.69774 131 SER H CA 1
ATOM 14274 C C . SER H 3 131 ? 19.76332 118.56297 93.26578 1.000 99.63471 131 SER H C 1
ATOM 14275 O O . SER H 3 131 ? 19.13839 119.43819 92.65453 1.000 101.08500 131 SER H O 1
ATOM 14278 N N . GLY H 3 132 ? 19.61268 118.36663 94.57771 1.000 93.74633 132 GLY H N 1
ATOM 14279 C CA . GLY H 3 132 ? 18.79688 119.31289 95.32330 1.000 92.89080 132 GLY H CA 1
ATOM 14280 C C . GLY H 3 132 ? 19.41910 120.69060 95.29474 1.000 93.16109 132 GLY H C 1
ATOM 14281 O O . GLY H 3 132 ? 18.71714 121.70750 95.08458 1.000 88.27290 132 GLY H O 1
ATOM 14282 N N . LEU H 3 133 ? 20.75949 120.72020 95.31765 1.000 100.03275 133 LEU H N 1
ATOM 14283 C CA . LEU H 3 133 ? 21.50684 121.96917 95.26885 1.000 100.76922 133 LEU H CA 1
ATOM 14284 C C . LEU H 3 133 ? 21.22995 122.70412 93.96532 1.000 101.40210 133 LEU H C 1
ATOM 14285 O O . LEU H 3 133 ? 20.81917 123.86567 93.97617 1.000 101.54825 133 LEU H O 1
ATOM 14290 N N . LEU H 3 134 ? 21.49051 122.04401 92.83368 1.000 95.33527 134 LEU H N 1
ATOM 14291 C CA . LEU H 3 134 ? 21.24735 122.64432 91.52608 1.000 95.84355 134 LEU H CA 1
ATOM 14292 C C . LEU H 3 134 ? 19.78701 123.01769 91.33731 1.000 96.51716 134 LEU H C 1
ATOM 14293 O O . LEU H 3 134 ? 19.48857 124.05502 90.74590 1.000 102.34579 134 LEU H O 1
ATOM 14298 N N . ALA H 3 135 ? 18.85612 122.21955 91.85769 1.000 99.58400 135 ALA H N 1
ATOM 14299 C CA . ALA H 3 135 ? 17.45282 122.55941 91.63941 1.000 97.23124 135 ALA H CA 1
ATOM 14300 C C . ALA H 3 135 ? 17.08826 123.86121 92.34439 1.000 97.04529 135 ALA H C 1
ATOM 14301 O O . ALA H 3 135 ? 16.19457 124.58874 91.89087 1.000 93.48722 135 ALA H O 1
ATOM 14303 N N . SER H 3 136 ? 17.78299 124.19033 93.43226 1.000 112.93492 136 SER H N 1
ATOM 14304 C CA . SER H 3 136 ? 17.49897 125.50099 94.01248 1.000 112.86119 136 SER H CA 1
ATOM 14305 C C . SER H 3 136 ? 18.36713 126.60548 93.40640 1.000 109.87976 136 SER H C 1
ATOM 14306 O O . SER H 3 136 ? 17.87481 127.70944 93.13485 1.000 113.42584 136 SER H O 1
ATOM 14309 N N . ALA H 3 137 ? 19.62470 126.27514 93.10466 1.000 103.60743 137 ALA H N 1
ATOM 14310 C CA . ALA H 3 137 ? 20.61268 127.24934 92.65534 1.000 98.69022 137 ALA H CA 1
ATOM 14311 C C . ALA H 3 137 ? 20.36624 127.71210 91.22360 1.000 100.08846 137 ALA H C 1
ATOM 14312 O O . ALA H 3 137 ? 20.41976 128.91453 90.94154 1.000 94.02804 137 ALA H O 1
ATOM 14314 N N . VAL H 3 138 ? 20.18258 126.77385 90.28583 1.000 95.78832 138 VAL H N 1
ATOM 14315 C CA . VAL H 3 138 ? 19.93685 127.15982 88.89662 1.000 93.62506 138 VAL H CA 1
ATOM 14316 C C . VAL H 3 138 ? 18.65306 127.97333 88.79614 1.000 91.57373 138 VAL H C 1
ATOM 14317 O O . VAL H 3 138 ? 18.60848 128.98937 88.10383 1.000 92.76130 138 VAL H O 1
ATOM 14321 N N . ASN H 3 139 ? 17.60933 127.57490 89.52072 1.000 89.87425 139 ASN H N 1
ATOM 14322 C CA . ASN H 3 139 ? 16.39482 128.37785 89.56711 1.000 91.19637 139 ASN H CA 1
ATOM 14323 C C . ASN H 3 139 ? 16.66049 129.80537 90.05970 1.000 100.47896 139 ASN H C 1
ATOM 14324 O O . ASN H 3 139 ? 16.26659 130.78415 89.40896 1.000 97.85552 139 ASN H O 1
ATOM 14329 N N . THR H 3 140 ? 17.27578 129.95177 91.24117 1.000 110.36469 140 THR H N 1
ATOM 14330 C CA . THR H 3 140 ? 17.45825 131.29478 91.80131 1.000 111.99513 140 THR H CA 1
ATOM 14331 C C . THR H 3 140 ? 18.39761 132.14798 90.93714 1.000 109.66186 140 THR H C 1
ATOM 14332 O O . THR H 3 140 ? 18.11598 133.32903 90.66961 1.000 112.11499 140 THR H O 1
ATOM 14336 N N . LEU H 3 141 ? 19.50451 131.56026 90.46831 1.000 99.35169 141 LEU H N 1
ATOM 14337 C CA . LEU H 3 141 ? 20.43444 132.29005 89.61762 1.000 99.07579 141 LEU H CA 1
ATOM 14338 C C . LEU H 3 141 ? 19.77077 132.74158 88.32633 1.000 103.64002 141 LEU H C 1
ATOM 14339 O O . LEU H 3 141 ? 19.83752 133.92318 87.97995 1.000 111.85242 141 LEU H O 1
ATOM 14344 N N . ILE H 3 142 ? 19.11822 131.82628 87.59473 1.000 105.64468 142 ILE H N 1
ATOM 14345 C CA . ILE H 3 142 ? 18.54717 132.23575 86.31396 1.000 97.67164 142 ILE H CA 1
ATOM 14346 C C . ILE H 3 142 ? 17.35290 133.15586 86.51024 1.000 108.19734 142 ILE H C 1
ATOM 14347 O O . ILE H 3 142 ? 17.14703 134.05626 85.69203 1.000 118.17386 142 ILE H O 1
ATOM 14352 N N . VAL H 3 143 ? 16.59088 133.03090 87.60501 1.000 103.22157 143 VAL H N 1
ATOM 14353 C CA . VAL H 3 143 ? 15.58402 134.05827 87.86428 1.000 103.66574 143 VAL H CA 1
ATOM 14354 C C . VAL H 3 143 ? 16.23193 135.43131 88.04399 1.000 119.96806 143 VAL H C 1
ATOM 14355 O O . VAL H 3 143 ? 15.73303 136.43320 87.51792 1.000 118.82936 143 VAL H O 1
ATOM 14359 N N . ILE H 3 144 ? 17.36719 135.51044 88.74948 1.000 119.48157 144 ILE H N 1
ATOM 14360 C CA . ILE H 3 144 ? 17.99488 136.82788 88.89171 1.000 119.61784 144 ILE H CA 1
ATOM 14361 C C . ILE H 3 144 ? 18.53264 137.31914 87.55083 1.000 120.30570 144 ILE H C 1
ATOM 14362 O O . ILE H 3 144 ? 18.36688 138.49049 87.19431 1.000 129.28350 144 ILE H O 1
ATOM 14367 N N . LEU H 3 145 ? 19.14768 136.42486 86.77639 1.000 113.65584 145 LEU H N 1
ATOM 14368 C CA . LEU H 3 145 ? 19.80278 136.80290 85.52876 1.000 107.63285 145 LEU H CA 1
ATOM 14369 C C . LEU H 3 145 ? 18.79548 137.27992 84.49243 1.000 117.02899 145 LEU H C 1
ATOM 14370 O O . LEU H 3 145 ? 19.01642 138.28861 83.79977 1.000 123.84433 145 LEU H O 1
ATOM 14375 N N . LEU H 3 146 ? 17.66604 136.58813 84.38641 1.000 110.35760 146 LEU H N 1
ATOM 14376 C CA . LEU H 3 146 ? 16.65521 137.03087 83.44952 1.000 108.15187 146 LEU H CA 1
ATOM 14377 C C . LEU H 3 146 ? 15.84786 138.18496 84.00815 1.000 111.19297 146 LEU H C 1
ATOM 14378 O O . LEU H 3 146 ? 15.33005 138.97968 83.22976 1.000 118.05411 146 LEU H O 1
ATOM 14383 N N . SER H 3 147 ? 15.69622 138.31068 85.32651 1.000 111.34567 147 SER H N 1
ATOM 14384 C CA . SER H 3 147 ? 15.06188 139.52352 85.81379 1.000 114.68729 147 SER H CA 1
ATOM 14385 C C . SER H 3 147 ? 15.94523 140.71555 85.51345 1.000 117.50420 147 SER H C 1
ATOM 14386 O O . SER H 3 147 ? 15.44618 141.82181 85.29830 1.000 120.78129 147 SER H O 1
ATOM 14389 N N . ASP H 3 148 ? 17.25272 140.48235 85.43195 1.000 116.48353 148 ASP H N 1
ATOM 14390 C CA . ASP H 3 148 ? 18.18719 141.51426 85.00530 1.000 120.53970 148 ASP H CA 1
ATOM 14391 C C . ASP H 3 148 ? 17.97211 141.90298 83.54493 1.000 130.20774 148 ASP H C 1
ATOM 14392 O O . ASP H 3 148 ? 17.88531 143.09491 83.21784 1.000 127.11939 148 ASP H O 1
ATOM 14397 N N . LEU H 3 149 ? 17.90812 140.91337 82.64463 1.000 131.58131 149 LEU H N 1
ATOM 14398 C CA . LEU H 3 149 ? 17.74443 141.24589 81.22388 1.000 119.90317 149 LEU H CA 1
ATOM 14399 C C . LEU H 3 149 ? 16.36017 141.82096 80.92844 1.000 122.23923 149 LEU H C 1
ATOM 14400 O O . LEU H 3 149 ? 16.22186 142.76450 80.14536 1.000 125.62580 149 LEU H O 1
ATOM 14405 N N . VAL H 3 150 ? 15.31694 141.24152 81.49698 1.000 120.75867 150 VAL H N 1
ATOM 14406 C CA . VAL H 3 150 ? 13.97386 141.70600 81.19498 1.000 123.16317 150 VAL H CA 1
ATOM 14407 C C . VAL H 3 150 ? 13.70611 143.02970 81.89032 1.000 127.70949 150 VAL H C 1
ATOM 14408 O O . VAL H 3 150 ? 13.50280 144.05751 81.24019 1.000 135.33042 150 VAL H O 1
ATOM 14412 N N . TYR H 3 151 ? 13.77292 143.03712 83.21871 1.000 129.78257 151 TYR H N 1
ATOM 14413 C CA . TYR H 3 151 ? 13.19829 144.11076 84.00806 1.000 129.27729 151 TYR H CA 1
ATOM 14414 C C . TYR H 3 151 ? 14.21698 145.07858 84.60693 1.000 131.18633 151 TYR H C 1
ATOM 14415 O O . TYR H 3 151 ? 13.84521 146.20725 84.92595 1.000 142.11999 151 TYR H O 1
ATOM 14424 N N . PHE H 3 152 ? 15.47361 144.69049 84.79533 1.000 129.17631 152 PHE H N 1
ATOM 14425 C CA . PHE H 3 152 ? 16.40342 145.66199 85.37309 1.000 132.57993 152 PHE H CA 1
ATOM 14426 C C . PHE H 3 152 ? 16.85837 146.67365 84.33159 1.000 137.29372 152 PHE H C 1
ATOM 14427 O O . PHE H 3 152 ? 16.71859 147.88360 84.52319 1.000 138.53767 152 PHE H O 1
ATOM 14435 N N . ILE H 3 153 ? 17.38573 146.17299 83.21452 1.000 138.58096 153 ILE H N 1
ATOM 14436 C CA . ILE H 3 153 ? 17.78626 147.00911 82.08810 1.000 136.61000 153 ILE H CA 1
ATOM 14437 C C . ILE H 3 153 ? 16.70180 148.03202 81.77076 1.000 140.60485 153 ILE H C 1
ATOM 14438 O O . ILE H 3 153 ? 16.97667 149.22234 81.59342 1.000 152.81151 153 ILE H O 1
ATOM 14443 N N . HIS H 3 154 ? 15.45211 147.58129 81.67911 1.000 142.25134 154 HIS H N 1
ATOM 14444 C CA . HIS H 3 154 ? 14.32411 148.44828 81.36018 1.000 143.88695 154 HIS H CA 1
ATOM 14445 C C . HIS H 3 154 ? 13.36515 148.46312 82.53973 1.000 145.81880 154 HIS H C 1
ATOM 14446 O O . HIS H 3 154 ? 12.36555 147.72742 82.54720 1.000 148.41122 154 HIS H O 1
ATOM 14453 N N . PRO H 3 155 ? 13.57326 149.33504 83.52033 1.000 145.91221 155 PRO H N 1
ATOM 14454 C CA . PRO H 3 155 ? 12.74393 149.28702 84.73051 1.000 145.79556 155 PRO H CA 1
ATOM 14455 C C . PRO H 3 155 ? 11.30492 149.67844 84.47245 1.000 148.74901 155 PRO H C 1
ATOM 14456 O O . PRO H 3 155 ? 10.62511 150.17046 85.37217 1.000 150.71569 155 PRO H O 1
ATOM 14460 N N . GLN H 3 156 ? 10.83292 149.44425 83.25159 1.000 149.30678 156 GLN H N 1
ATOM 14461 C CA . GLN H 3 156 ? 9.42970 149.61608 82.89834 1.000 151.98412 156 GLN H CA 1
ATOM 14462 C C . GLN H 3 156 ? 8.75239 148.25791 83.06555 1.000 154.83491 156 GLN H C 1
ATOM 14463 O O . GLN H 3 156 ? 8.46193 147.53287 82.11111 1.000 146.86859 156 GLN H O 1
ATOM 14469 N N . LYS H 3 157 ? 8.59005 147.90129 84.33941 1.000 161.17716 157 LYS H N 1
ATOM 14470 C CA . LYS H 3 157 ? 8.02831 146.63474 84.77538 1.000 157.75168 157 LYS H CA 1
ATOM 14471 C C . LYS H 3 157 ? 6.51716 146.58589 84.73272 1.000 179.40212 157 LYS H C 1
ATOM 14472 O O . LYS H 3 157 ? 5.94899 145.49165 84.82278 1.000 185.14861 157 LYS H O 1
ATOM 14478 N N . LEU H 3 158 ? 5.85373 147.73883 84.65888 1.000 205.07717 158 LEU H N 1
ATOM 14479 C CA . LEU H 3 158 ? 4.40876 147.84828 84.84346 1.000 216.31832 158 LEU H CA 1
ATOM 14480 C C . LEU H 3 158 ? 4.00373 147.34268 86.22665 1.000 217.29216 158 LEU H C 1
ATOM 14481 O O . LEU H 3 158 ? 2.82053 147.34267 86.57986 1.000 221.42265 158 LEU H O 1
ATOM 14486 N N . ALA H 3 159 ? 4.97596 146.85678 86.99566 1.000 201.56590 159 ALA H N 1
ATOM 14487 C CA . ALA H 3 159 ? 4.74787 146.60301 88.40736 1.000 194.46287 159 ALA H CA 1
ATOM 14488 C C . ALA H 3 159 ? 4.19289 147.84819 89.07133 1.000 203.07387 159 ALA H C 1
ATOM 14489 O O . ALA H 3 159 ? 3.15840 147.80469 89.74119 1.000 198.41277 159 ALA H O 1
ATOM 14491 N N . LEU H 3 160 ? 4.88472 148.96689 88.89523 1.000 227.88173 160 LEU H N 1
ATOM 14492 C CA . LEU H 3 160 ? 4.48085 150.25943 89.41085 1.000 226.69211 160 LEU H CA 1
ATOM 14493 C C . LEU H 3 160 ? 5.01985 151.30214 88.44949 1.000 230.63847 160 LEU H C 1
ATOM 14494 O O . LEU H 3 160 ? 5.64364 150.97981 87.43551 1.000 238.76249 160 LEU H O 1
ATOM 14499 N N . ALA H 3 161 ? 4.77034 152.56125 88.77817 1.000 190.35010 161 ALA H N 1
ATOM 14500 C CA . ALA H 3 161 ? 5.36976 153.67574 88.06012 1.000 185.92301 161 ALA H CA 1
ATOM 14501 C C . ALA H 3 161 ? 6.60094 154.14525 88.81316 1.000 182.66723 161 ALA H C 1
ATOM 14502 O O . ALA H 3 161 ? 6.85914 155.34662 88.94624 1.000 178.70169 161 ALA H O 1
ATOM 14504 N N . LEU H 3 162 ? 7.40340 153.18882 89.28090 1.000 176.50039 162 LEU H N 1
ATOM 14505 C CA . LEU H 3 162 ? 8.54816 153.52888 90.10913 1.000 174.06130 162 LEU H CA 1
ATOM 14506 C C . LEU H 3 162 ? 9.65693 154.12485 89.25849 1.000 164.85342 162 LEU H C 1
ATOM 14507 O O . LEU H 3 162 ? 9.97395 153.61871 88.17874 1.000 162.46774 162 LEU H O 1
ATOM 14512 N N . GLY H 3 163 ? 10.25929 155.19799 89.76730 1.000 167.45148 163 GLY H N 1
ATOM 14513 C CA . GLY H 3 163 ? 11.32324 155.87260 89.05414 1.000 168.85346 163 GLY H CA 1
ATOM 14514 C C . GLY H 3 163 ? 12.40209 154.90515 88.63165 1.000 164.25809 163 GLY H C 1
ATOM 14515 O O . GLY H 3 163 ? 12.73057 153.99272 89.39465 1.000 160.50656 163 GLY H O 1
ATOM 14516 N N . ALA H 3 164 ? 12.92180 155.05796 87.41152 1.000 148.92248 164 ALA H N 1
ATOM 14517 C CA . ALA H 3 164 ? 13.86684 154.07668 86.89980 1.000 141.20338 164 ALA H CA 1
ATOM 14518 C C . ALA H 3 164 ? 14.99131 153.86917 87.89845 1.000 141.15263 164 ALA H C 1
ATOM 14519 O O . ALA H 3 164 ? 15.41530 152.73684 88.14771 1.000 138.01311 164 ALA H O 1
ATOM 14521 N N . LYS H 3 165 ? 15.47501 154.95883 88.49547 1.000 138.79662 165 LYS H N 1
ATOM 14522 C CA . LYS H 3 165 ? 16.44809 154.83378 89.57294 1.000 136.42977 165 LYS H CA 1
ATOM 14523 C C . LYS H 3 165 ? 15.84266 154.07343 90.75082 1.000 129.74346 165 LYS H C 1
ATOM 14524 O O . LYS H 3 165 ? 16.43258 153.10199 91.24492 1.000 126.97966 165 LYS H O 1
ATOM 14530 N N . SER H 3 166 ? 14.64511 154.49116 91.19668 1.000 133.76595 166 SER H N 1
ATOM 14531 C CA . SER H 3 166 ? 13.97108 153.81061 92.30406 1.000 132.58089 166 SER H CA 1
ATOM 14532 C C . SER H 3 166 ? 13.62743 152.37669 91.92848 1.000 135.29686 166 SER H C 1
ATOM 14533 O O . SER H 3 166 ? 13.72815 151.46589 92.75917 1.000 128.96541 166 SER H O 1
ATOM 14536 N N . GLY H 3 167 ? 13.21991 152.15564 90.67813 1.000 136.42487 167 GLY H N 1
ATOM 14537 C CA . GLY H 3 167 ? 12.98802 150.79850 90.22745 1.000 129.79311 167 GLY H CA 1
ATOM 14538 C C . GLY H 3 167 ? 14.23194 149.93834 90.34393 1.000 122.10649 167 GLY H C 1
ATOM 14539 O O . GLY H 3 167 ? 14.16466 148.78984 90.77974 1.000 124.51801 167 GLY H O 1
ATOM 14540 N N . GLN H 3 168 ? 15.38487 150.47827 89.95416 1.000 123.17985 168 GLN H N 1
ATOM 14541 C CA . GLN H 3 168 ? 16.62793 149.72146 90.05836 1.000 119.96319 168 GLN H CA 1
ATOM 14542 C C . GLN H 3 168 ? 16.96838 149.41552 91.50735 1.000 116.02718 168 GLN H C 1
ATOM 14543 O O . GLN H 3 168 ? 17.37999 148.29981 91.83694 1.000 108.29864 168 GLN H O 1
ATOM 14549 N N . SER H 3 169 ? 16.86232 150.41123 92.38235 1.000 117.16079 169 SER H N 1
ATOM 14550 C CA . SER H 3 169 ? 17.17357 150.15497 93.78762 1.000 117.47898 169 SER H CA 1
ATOM 14551 C C . SER H 3 169 ? 16.21657 149.11724 94.37432 1.000 114.82807 169 SER H C 1
ATOM 14552 O O . SER H 3 169 ? 16.62980 148.24397 95.15599 1.000 113.90492 169 SER H O 1
ATOM 14555 N N . LEU H 3 170 ? 14.93580 149.17496 93.98507 1.000 118.71104 170 LEU H N 1
ATOM 14556 C CA . LEU H 3 170 ? 13.98803 148.15515 94.43232 1.000 120.42872 170 LEU H CA 1
ATOM 14557 C C . LEU H 3 170 ? 14.38458 146.78457 93.91844 1.000 111.44860 170 LEU H C 1
ATOM 14558 O O . LEU H 3 170 ? 14.33564 145.80006 94.66236 1.000 111.75313 170 LEU H O 1
ATOM 14563 N N . LEU H 3 171 ? 14.78368 146.70316 92.64938 1.000 110.02207 171 LEU H N 1
ATOM 14564 C CA . LEU H 3 171 ? 15.22851 145.43448 92.10035 1.000 110.69023 171 LEU H CA 1
ATOM 14565 C C . LEU H 3 171 ? 16.51664 144.95071 92.75180 1.000 112.78343 171 LEU H C 1
ATOM 14566 O O . LEU H 3 171 ? 16.76383 143.74223 92.77751 1.000 112.12606 171 LEU H O 1
ATOM 14571 N N . VAL H 3 172 ? 17.32128 145.85274 93.31525 1.000 116.73534 172 VAL H N 1
ATOM 14572 C CA . VAL H 3 172 ? 18.52593 145.40974 94.01147 1.000 110.96379 172 VAL H CA 1
ATOM 14573 C C . VAL H 3 172 ? 18.18481 144.82940 95.37653 1.000 108.66223 172 VAL H C 1
ATOM 14574 O O . VAL H 3 172 ? 18.71420 143.78161 95.76555 1.000 109.16358 172 VAL H O 1
ATOM 14578 N N . ILE H 3 173 ? 17.28385 145.48494 96.11219 1.000 108.37056 173 ILE H N 1
ATOM 14579 C CA . ILE H 3 173 ? 16.73384 144.87599 97.32649 1.000 108.67183 173 ILE H CA 1
ATOM 14580 C C . ILE H 3 173 ? 16.14430 143.50143 97.01352 1.000 103.14330 173 ILE H C 1
ATOM 14581 O O . ILE H 3 173 ? 16.40201 142.51556 97.71868 1.000 107.01705 173 ILE H O 1
ATOM 14586 N N . LEU H 3 174 ? 15.33965 143.41873 95.94844 1.000 101.19937 174 LEU H N 1
ATOM 14587 C CA . LEU H 3 174 ? 14.72170 142.15012 95.57124 1.000 106.94271 174 LEU H CA 1
ATOM 14588 C C . LEU H 3 174 ? 15.76895 141.08229 95.27655 1.000 104.94755 174 LEU H C 1
ATOM 14589 O O . LEU H 3 174 ? 15.69477 139.97567 95.81870 1.000 100.64976 174 LEU H O 1
ATOM 14594 N N . PHE H 3 175 ? 16.75409 141.39079 94.42063 1.000 102.07316 175 PHE H N 1
ATOM 14595 C CA . PHE H 3 175 ? 17.73527 140.37622 94.02968 1.000 102.05849 175 PHE H CA 1
ATOM 14596 C C . PHE H 3 175 ? 18.61438 139.96982 95.20376 1.000 105.38253 175 PHE H C 1
ATOM 14597 O O . PHE H 3 175 ? 19.04395 138.81628 95.28446 1.000 105.73205 175 PHE H O 1
ATOM 14605 N N . THR H 3 176 ? 18.88780 140.88530 96.13010 1.000 103.34932 176 THR H N 1
ATOM 14606 C CA . THR H 3 176 ? 19.61476 140.48676 97.32640 1.000 99.01325 176 THR H CA 1
ATOM 14607 C C . THR H 3 176 ? 18.79005 139.52366 98.16330 1.000 99.31049 176 THR H C 1
ATOM 14608 O O . THR H 3 176 ? 19.29990 138.48487 98.61176 1.000 99.86621 176 THR H O 1
ATOM 14612 N N . ALA H 3 177 ? 17.50685 139.83557 98.36067 1.000 99.60635 177 ALA H N 1
ATOM 14613 C CA . ALA H 3 177 ? 16.63006 138.89462 99.05061 1.000 108.90799 177 ALA H CA 1
ATOM 14614 C C . ALA H 3 177 ? 16.62491 137.53658 98.33661 1.000 108.45115 177 ALA H C 1
ATOM 14615 O O . ALA H 3 177 ? 16.75036 136.48536 98.97919 1.000 91.38342 177 ALA H O 1
ATOM 14617 N N . LEU H 3 178 ? 16.48988 137.54867 96.99725 1.000 102.38075 178 LEU H N 1
ATOM 14618 C CA . LEU H 3 178 ? 16.53867 136.31175 96.21650 1.000 102.12368 178 LEU H CA 1
ATOM 14619 C C . LEU H 3 178 ? 17.82799 135.54748 96.45928 1.000 104.32074 178 LEU H C 1
ATOM 14620 O O . LEU H 3 178 ? 17.80459 134.32489 96.61651 1.000 104.13715 178 LEU H O 1
ATOM 14625 N N . ALA H 3 179 ? 18.96159 136.24410 96.50490 1.000 106.56432 179 ALA H N 1
ATOM 14626 C CA . ALA H 3 179 ? 20.22767 135.55008 96.70248 1.000 103.39534 179 ALA H CA 1
ATOM 14627 C C . ALA H 3 179 ? 20.30864 134.93506 98.09218 1.000 96.26478 179 ALA H C 1
ATOM 14628 O O . ALA H 3 179 ? 20.71353 133.77734 98.24125 1.000 93.95065 179 ALA H O 1
ATOM 14630 N N . VAL H 3 180 ? 19.90172 135.68216 99.11689 1.000 91.19194 180 VAL H N 1
ATOM 14631 C CA . VAL H 3 180 ? 20.01462 135.18143 100.48824 1.000 103.26071 180 VAL H CA 1
ATOM 14632 C C . VAL H 3 180 ? 19.08280 133.98114 100.71101 1.000 102.43492 180 VAL H C 1
ATOM 14633 O O . VAL H 3 180 ? 19.50395 132.91643 101.20556 1.000 99.20132 180 VAL H O 1
ATOM 14637 N N . ASN H 3 181 ? 17.80807 134.12609 100.32031 1.000 103.28606 181 ASN H N 1
ATOM 14638 C CA . ASN H 3 181 ? 16.87203 133.00874 100.37665 1.000 98.30808 181 ASN H CA 1
ATOM 14639 C C . ASN H 3 181 ? 17.34761 131.84337 99.53559 1.000 95.08505 181 ASN H C 1
ATOM 14640 O O . ASN H 3 181 ? 17.11452 130.69246 99.90068 1.000 91.39213 181 ASN H O 1
ATOM 14645 N N . GLY H 3 182 ? 18.00911 132.12189 98.41192 1.000 96.05965 182 GLY H N 1
ATOM 14646 C CA . GLY H 3 182 ? 18.45353 131.06564 97.53590 1.000 95.13769 182 GLY H CA 1
ATOM 14647 C C . GLY H 3 182 ? 19.58868 130.27009 98.11409 1.000 95.71934 182 GLY H C 1
ATOM 14648 O O . GLY H 3 182 ? 19.66684 129.07048 97.88970 1.000 100.65135 182 GLY H O 1
ATOM 14649 N N . ILE H 3 183 ? 20.48399 130.91771 98.85555 1.000 94.38165 183 ILE H N 1
ATOM 14650 C CA . ILE H 3 183 ? 21.54518 130.17355 99.53253 1.000 91.99070 183 ILE H CA 1
ATOM 14651 C C . ILE H 3 183 ? 20.96031 129.30572 100.63524 1.000 91.28708 183 ILE H C 1
ATOM 14652 O O . ILE H 3 183 ? 21.29850 128.11674 100.75591 1.000 97.81932 183 ILE H O 1
ATOM 14657 N N . LEU H 3 184 ? 20.05731 129.87592 101.44606 1.000 91.63200 184 LEU H N 1
ATOM 14658 C CA . LEU H 3 184 ? 19.38402 129.05218 102.44843 1.000 91.99924 184 LEU H CA 1
ATOM 14659 C C . LEU H 3 184 ? 18.67903 127.86147 101.79877 1.000 100.65241 184 LEU H C 1
ATOM 14660 O O . LEU H 3 184 ? 18.95806 126.70078 102.13297 1.000 97.99073 184 LEU H O 1
ATOM 14665 N N . GLU H 3 185 ? 17.77786 128.14065 100.84887 1.000 98.59501 185 GLU H N 1
ATOM 14666 C CA . GLU H 3 185 ? 17.03933 127.11274 100.11663 1.000 98.22257 185 GLU H CA 1
ATOM 14667 C C . GLU H 3 185 ? 17.96540 126.13295 99.41072 1.000 92.81574 185 GLU H C 1
ATOM 14668 O O . GLU H 3 185 ? 17.64603 124.94966 99.30724 1.000 95.14759 185 GLU H O 1
ATOM 14674 N N . ALA H 3 186 ? 19.08659 126.60846 98.87213 1.000 92.25941 186 ALA H N 1
ATOM 14675 C CA . ALA H 3 186 ? 20.00781 125.71750 98.18916 1.000 96.18433 186 ALA H CA 1
ATOM 14676 C C . ALA H 3 186 ? 20.55542 124.70016 99.15828 1.000 95.69075 186 ALA H C 1
ATOM 14677 O O . ALA H 3 186 ? 20.67844 123.52158 98.82872 1.000 97.19651 186 ALA H O 1
ATOM 14679 N N . VAL H 3 187 ? 20.80099 125.11416 100.39580 1.000 93.92628 187 VAL H N 1
ATOM 14680 C CA . VAL H 3 187 ? 21.37055 124.15453 101.33315 1.000 91.69516 187 VAL H CA 1
ATOM 14681 C C . VAL H 3 187 ? 20.29287 123.24208 101.91647 1.000 90.89405 187 VAL H C 1
ATOM 14682 O O . VAL H 3 187 ? 20.48385 122.02858 102.03538 1.000 86.02876 187 VAL H O 1
ATOM 14686 N N . PHE H 3 188 ? 19.14542 123.80827 102.26698 1.000 92.31835 188 PHE H N 1
ATOM 14687 C CA . PHE H 3 188 ? 17.98698 123.01838 102.66239 1.000 86.99729 188 PHE H CA 1
ATOM 14688 C C . PHE H 3 188 ? 17.65904 121.96108 101.60896 1.000 89.18109 188 PHE H C 1
ATOM 14689 O O . PHE H 3 188 ? 17.52081 120.76975 101.91970 1.000 92.48031 188 PHE H O 1
ATOM 14697 N N . SER H 3 189 ? 17.56490 122.37459 100.34516 1.000 86.89128 189 SER H N 1
ATOM 14698 C CA . SER H 3 189 ? 17.26801 121.45180 99.26393 1.000 87.30902 189 SER H CA 1
ATOM 14699 C C . SER H 3 189 ? 18.41803 120.49798 98.98838 1.000 86.30456 189 SER H C 1
ATOM 14700 O O . SER H 3 189 ? 18.18266 119.40380 98.47440 1.000 89.14906 189 SER H O 1
ATOM 14703 N N . GLY H 3 190 ? 19.65344 120.87393 99.32762 1.000 89.45958 190 GLY H N 1
ATOM 14704 C CA . GLY H 3 190 ? 20.77881 119.98628 99.09632 1.000 88.50661 190 GLY H CA 1
ATOM 14705 C C . GLY H 3 190 ? 20.93847 118.95764 100.18700 1.000 86.09753 190 GLY H C 1
ATOM 14706 O O . GLY H 3 190 ? 21.54815 117.90884 99.96779 1.000 84.78858 190 GLY H O 1
ATOM 14707 N N . LEU H 3 191 ? 20.44904 119.26075 101.38490 1.000 81.85060 191 LEU H N 1
ATOM 14708 C CA . LEU H 3 191 ? 20.45732 118.26690 102.44033 1.000 78.93305 191 LEU H CA 1
ATOM 14709 C C . LEU H 3 191 ? 19.28721 117.30674 102.30241 1.000 81.08582 191 LEU H C 1
ATOM 14710 O O . LEU H 3 191 ? 19.46694 116.09290 102.42877 1.000 84.22369 191 LEU H O 1
ATOM 14715 N N . ILE H 3 192 ? 18.09016 117.80795 102.00458 1.000 85.19704 192 ILE H N 1
ATOM 14716 C CA . ILE H 3 192 ? 16.93485 116.92995 102.17424 1.000 82.84444 192 ILE H CA 1
ATOM 14717 C C . ILE H 3 192 ? 16.74188 115.97226 101.01074 1.000 78.36365 192 ILE H C 1
ATOM 14718 O O . ILE H 3 192 ? 16.27329 114.85002 101.21014 1.000 79.55548 192 ILE H O 1
ATOM 14723 N N . THR H 3 193 ? 17.09538 116.36475 99.79721 1.000 80.10676 193 THR H N 1
ATOM 14724 C CA . THR H 3 193 ? 16.85374 115.49284 98.64753 1.000 84.81637 193 THR H CA 1
ATOM 14725 C C . THR H 3 193 ? 17.40239 114.06589 98.79306 1.000 83.72797 193 THR H C 1
ATOM 14726 O O . THR H 3 193 ? 16.71024 113.12963 98.35694 1.000 80.79254 193 THR H O 1
ATOM 14730 N N . PRO H 3 194 ? 18.58688 113.81346 99.37043 1.000 82.81035 194 PRO H N 1
ATOM 14731 C CA . PRO H 3 194 ? 19.02055 112.40938 99.48578 1.000 84.71956 194 PRO H CA 1
ATOM 14732 C C . PRO H 3 194 ? 18.16167 111.61027 100.44869 1.000 80.14969 194 PRO H C 1
ATOM 14733 O O . PRO H 3 194 ? 17.86484 110.42575 100.19655 1.000 81.99074 194 PRO H O 1
ATOM 14737 N N . LEU H 3 195 ? 17.74594 112.24831 101.54593 1.000 72.29723 195 LEU H N 1
ATOM 14738 C CA . LEU H 3 195 ? 16.78861 111.64448 102.46883 1.000 84.57400 195 LEU H CA 1
ATOM 14739 C C . LEU H 3 195 ? 15.50829 111.14956 101.79081 1.000 81.36561 195 LEU H C 1
ATOM 14740 O O . LEU H 3 195 ? 14.80086 110.30153 102.34224 1.000 90.00742 195 LEU H O 1
ATOM 14745 N N . ILE H 3 196 ? 15.13773 111.71225 100.65162 1.000 84.08930 196 ILE H N 1
ATOM 14746 C CA . ILE H 3 196 ? 13.95602 111.26511 99.93775 1.000 78.63622 196 ILE H CA 1
ATOM 14747 C C . ILE H 3 196 ? 14.31805 110.31796 98.80634 1.000 77.92468 196 ILE H C 1
ATOM 14748 O O . ILE H 3 196 ? 13.62497 109.33699 98.55308 1.000 81.36521 196 ILE H O 1
ATOM 14753 N N . THR H 3 197 ? 15.40268 110.59541 98.11703 1.000 76.43313 197 THR H N 1
ATOM 14754 C CA . THR H 3 197 ? 15.75039 109.79526 96.96097 1.000 80.90537 197 THR H CA 1
ATOM 14755 C C . THR H 3 197 ? 16.13758 108.36699 97.34192 1.000 89.54756 197 THR H C 1
ATOM 14756 O O . THR H 3 197 ? 15.78527 107.42340 96.62290 1.000 91.84013 197 THR H O 1
ATOM 14760 N N . ALA H 3 198 ? 16.87660 108.17237 98.46079 1.000 87.65540 198 ALA H N 1
ATOM 14761 C CA . ALA H 3 198 ? 17.32609 106.81289 98.78950 1.000 89.44564 198 ALA H CA 1
ATOM 14762 C C . ALA H 3 198 ? 16.19378 105.92738 99.31176 1.000 85.75665 198 ALA H C 1
ATOM 14763 O O . ALA H 3 198 ? 16.04540 104.79013 98.81736 1.000 88.26051 198 ALA H O 1
ATOM 14765 N N . PRO H 3 199 ? 15.37161 106.35459 100.27390 1.000 80.25194 199 PRO H N 1
ATOM 14766 C CA . PRO H 3 199 ? 14.17941 105.56294 100.57397 1.000 84.40894 199 PRO H CA 1
ATOM 14767 C C . PRO H 3 199 ? 13.41839 105.18399 99.32452 1.000 93.03308 199 PRO H C 1
ATOM 14768 O O . PRO H 3 199 ? 13.02723 104.02127 99.21956 1.000 101.82585 199 PRO H O 1
ATOM 14772 N N . LEU H 3 200 ? 13.24013 106.09185 98.35927 1.000 87.69417 200 LEU H N 1
ATOM 14773 C CA . LEU H 3 200 ? 12.52319 105.73791 97.13329 1.000 87.45305 200 LEU H CA 1
ATOM 14774 C C . LEU H 3 200 ? 13.21264 104.63033 96.35792 1.000 96.55372 200 LEU H C 1
ATOM 14775 O O . LEU H 3 200 ? 12.54125 103.77051 95.78227 1.000 105.42386 200 LEU H O 1
ATOM 14780 N N . LYS H 3 201 ? 14.53647 104.65715 96.25987 1.000 90.33309 201 LYS H N 1
ATOM 14781 C CA . LYS H 3 201 ? 15.20086 103.51016 95.64667 1.000 99.07756 201 LYS H CA 1
ATOM 14782 C C . LYS H 3 201 ? 14.86808 102.22860 96.39935 1.000 100.06635 201 LYS H C 1
ATOM 14783 O O . LYS H 3 201 ? 14.63109 101.17744 95.78587 1.000 100.11894 201 LYS H O 1
ATOM 14789 N N . LYS H 3 202 ? 14.85817 102.30095 97.73496 1.000 100.85494 202 LYS H N 1
ATOM 14790 C CA . LYS H 3 202 ? 14.51732 101.12978 98.53890 1.000 105.58416 202 LYS H CA 1
ATOM 14791 C C . LYS H 3 202 ? 13.10707 100.62549 98.22738 1.000 104.93207 202 LYS H C 1
ATOM 14792 O O . LYS H 3 202 ? 12.92728 99.47378 97.81882 1.000 110.88879 202 LYS H O 1
ATOM 14798 N N . ARG H 3 203 ? 12.10124 101.49051 98.35361 1.000 98.48518 203 ARG H N 1
ATOM 14799 C CA . ARG H 3 203 ? 10.72365 101.09410 98.10898 1.000 96.64083 203 ARG H CA 1
ATOM 14800 C C . ARG H 3 203 ? 10.48962 100.66518 96.66302 1.000 98.98283 203 ARG H C 1
ATOM 14801 O O . ARG H 3 203 ? 9.40550 100.16614 96.34342 1.000 105.69877 203 ARG H O 1
ATOM 14809 N N . LEU H 3 204 ? 11.47878 100.85304 95.78869 1.000 100.28363 204 LEU H N 1
ATOM 14810 C CA . LEU H 3 204 ? 11.39698 100.52488 94.37779 1.000 96.54013 204 LEU H CA 1
ATOM 14811 C C . LEU H 3 204 ? 12.30651 99.35799 94.02538 1.000 112.73590 204 LEU H C 1
ATOM 14812 O O . LEU H 3 204 ? 12.75830 99.24746 92.88443 1.000 120.96907 204 LEU H O 1
ATOM 14817 N N . LYS H 3 205 ? 12.61418 98.49410 95.00299 1.000 119.20034 205 LYS H N 1
ATOM 14818 C CA . LYS H 3 205 ? 13.54885 97.39080 94.75812 1.000 130.34339 205 LYS H CA 1
ATOM 14819 C C . LYS H 3 205 ? 13.09237 96.49674 93.59920 1.000 148.84369 205 LYS H C 1
ATOM 14820 O O . LYS H 3 205 ? 13.91867 96.06167 92.78573 1.000 138.47119 205 LYS H O 1
ATOM 14826 N N . ARG H 3 206 ? 11.77620 96.26852 93.46264 1.000 184.08200 206 ARG H N 1
ATOM 14827 C CA . ARG H 3 206 ? 11.21606 95.39866 92.42552 1.000 185.03754 206 ARG H CA 1
ATOM 14828 C C . ARG H 3 206 ? 10.72561 96.18353 91.20693 1.000 187.62445 206 ARG H C 1
ATOM 14829 O O . ARG H 3 206 ? 10.12648 97.25779 91.33909 1.000 190.32552 206 ARG H O 1
ATOM 14837 N N . ARG H 3 207 ? 10.95005 95.60865 90.01949 1.000 170.88878 207 ARG H N 1
ATOM 14838 C CA . ARG H 3 207 ? 10.59460 96.21627 88.72288 1.000 165.76056 207 ARG H CA 1
ATOM 14839 C C . ARG H 3 207 ? 11.18405 97.61442 88.54869 1.000 162.70716 207 ARG H C 1
ATOM 14840 O O . ARG H 3 207 ? 11.55282 98.00438 87.43760 1.000 160.99233 207 ARG H O 1
ATOM 14848 N N . ILE I 4 6 ? -9.52799 119.75722 93.61205 1.000 182.63780 6 ILE I N 1
ATOM 14849 C CA . ILE I 4 6 ? -10.91950 120.12783 93.84242 1.000 187.40648 6 ILE I CA 1
ATOM 14850 C C . ILE I 4 6 ? -11.00489 121.62627 94.15410 1.000 190.69346 6 ILE I C 1
ATOM 14851 O O . ILE I 4 6 ? -10.84247 122.04730 95.30506 1.000 188.59664 6 ILE I O 1
ATOM 14856 N N . GLY I 4 7 ? -11.23133 122.43054 93.11059 1.000 175.73726 7 GLY I N 1
ATOM 14857 C CA . GLY I 4 7 ? -11.41912 123.86376 93.27309 1.000 165.11188 7 GLY I CA 1
ATOM 14858 C C . GLY I 4 7 ? -12.80310 124.29955 93.72680 1.000 159.30261 7 GLY I C 1
ATOM 14859 O O . GLY I 4 7 ? -13.25909 125.37547 93.32962 1.000 149.18528 7 GLY I O 1
ATOM 14860 N N . ARG I 4 8 ? -13.47254 123.49894 94.55307 1.000 164.47583 8 ARG I N 1
ATOM 14861 C CA . ARG I 4 8 ? -14.82925 123.76765 95.04661 1.000 155.78727 8 ARG I CA 1
ATOM 14862 C C . ARG I 4 8 ? -15.79985 124.08802 93.89785 1.000 141.62484 8 ARG I C 1
ATOM 14863 O O . ARG I 4 8 ? -16.37002 125.17516 93.79143 1.000 133.00089 8 ARG I O 1
ATOM 14871 N N . TYR I 4 9 ? -15.95989 123.09924 93.01449 1.000 135.45780 9 TYR I N 1
ATOM 14872 C CA . TYR I 4 9 ? -16.87395 123.19378 91.88054 1.000 123.01928 9 TYR I CA 1
ATOM 14873 C C . TYR I 4 9 ? -18.28251 122.82748 92.34349 1.000 121.35143 9 TYR I C 1
ATOM 14874 O O . TYR I 4 9 ? -18.56112 121.66916 92.65829 1.000 123.93677 9 TYR I O 1
ATOM 14883 N N . LEU I 4 10 ? -19.13675 123.78470 92.40772 1.000 121.02364 10 LEU I N 1
ATOM 14884 C CA . LEU I 4 10 ? -20.55734 123.59338 92.69354 1.000 125.81171 10 LEU I CA 1
ATOM 14885 C C . LEU I 4 10 ? -21.33401 123.36002 91.39631 1.000 125.66764 10 LEU I C 1
ATOM 14886 O O . LEU I 4 10 ? -21.13743 124.10866 90.43389 1.000 121.58521 10 LEU I O 1
ATOM 14891 N N . PRO I 4 11 ? -22.19044 122.33632 91.30111 1.000 130.69205 11 PRO I N 1
ATOM 14892 C CA . PRO I 4 11 ? -22.98474 122.15140 90.07810 1.000 131.48175 11 PRO I CA 1
ATOM 14893 C C . PRO I 4 11 ? -24.17971 123.09921 90.02963 1.000 129.94900 11 PRO I C 1
ATOM 14894 O O . PRO I 4 11 ? -24.70261 123.53690 91.05697 1.000 132.90878 11 PRO I O 1
ATOM 14898 N N . GLY I 4 12 ? -24.62221 123.39933 88.80720 1.000 111.66124 12 GLY I N 1
ATOM 14899 C CA . GLY I 4 12 ? -25.70596 124.34370 88.58078 1.000 107.63658 12 GLY I CA 1
ATOM 14900 C C . GLY I 4 12 ? -26.32211 124.11285 87.21811 1.000 109.98969 12 GLY I C 1
ATOM 14901 O O . GLY I 4 12 ? -25.83421 123.30692 86.42165 1.000 110.55544 12 GLY I O 1
ATOM 14902 N N . THR I 4 13 ? -27.41093 124.83164 86.94190 1.000 111.99867 13 THR I N 1
ATOM 14903 C CA . THR I 4 13 ? -28.13567 124.61384 85.69547 1.000 115.36224 13 THR I CA 1
ATOM 14904 C C . THR I 4 13 ? -28.25406 125.83817 84.80512 1.000 115.55890 13 THR I C 1
ATOM 14905 O O . THR I 4 13 ? -28.87179 125.74047 83.73649 1.000 118.95459 13 THR I O 1
ATOM 14909 N N . THR I 4 14 ? -27.66510 126.96864 85.18805 1.000 124.72592 14 THR I N 1
ATOM 14910 C CA . THR I 4 14 ? -27.69022 128.20022 84.40468 1.000 117.08379 14 THR I CA 1
ATOM 14911 C C . THR I 4 14 ? -26.58971 128.20965 83.34318 1.000 115.07454 14 THR I C 1
ATOM 14912 O O . THR I 4 14 ? -25.57502 127.51229 83.45597 1.000 109.29997 14 THR I O 1
ATOM 14916 N N . PHE I 4 15 ? -26.77447 129.08650 82.34657 1.000 118.58666 15 PHE I N 1
ATOM 14917 C CA . PHE I 4 15 ? -26.12494 128.92402 81.04602 1.000 123.50040 15 PHE I CA 1
ATOM 14918 C C . PHE I 4 15 ? -24.60570 128.81914 81.13870 1.000 122.34537 15 PHE I C 1
ATOM 14919 O O . PHE I 4 15 ? -23.97561 128.26854 80.22427 1.000 124.09910 15 PHE I O 1
ATOM 14927 N N . VAL I 4 16 ? -24.00957 129.29231 82.23754 1.000 122.05388 16 VAL I N 1
ATOM 14928 C CA . VAL I 4 16 ? -22.56664 129.17440 82.42301 1.000 112.03022 16 VAL I CA 1
ATOM 14929 C C . VAL I 4 16 ? -22.15534 127.70365 82.39338 1.000 107.43769 16 VAL I C 1
ATOM 14930 O O . VAL I 4 16 ? -21.10214 127.34099 81.85196 1.000 102.05275 16 VAL I O 1
ATOM 14934 N N . TYR I 4 17 ? -22.99930 126.83033 82.95563 1.000 116.03092 17 TYR I N 1
ATOM 14935 C CA . TYR I 4 17 ? -22.71916 125.40041 83.01346 1.000 107.70741 17 TYR I CA 1
ATOM 14936 C C . TYR I 4 17 ? -22.94222 124.71394 81.69365 1.000 107.95610 17 TYR I C 1
ATOM 14937 O O . TYR I 4 17 ? -22.55353 123.55182 81.54664 1.000 108.86367 17 TYR I O 1
ATOM 14946 N N . ARG I 4 18 ? -23.63195 125.36925 80.77054 1.000 118.74728 18 ARG I N 1
ATOM 14947 C CA . ARG I 4 18 ? -23.86476 124.80491 79.45403 1.000 123.32892 18 ARG I CA 1
ATOM 14948 C C . ARG I 4 18 ? -22.77139 125.15833 78.45701 1.000 122.15708 18 ARG I C 1
ATOM 14949 O O . ARG I 4 18 ? -22.67948 124.50792 77.40804 1.000 121.88361 18 ARG I O 1
ATOM 14957 N N . VAL I 4 19 ? -21.91869 126.13676 78.78200 1.000 117.34542 19 VAL I N 1
ATOM 14958 C CA . VAL I 4 19 ? -20.83778 126.52413 77.87950 1.000 115.89665 19 VAL I CA 1
ATOM 14959 C C . VAL I 4 19 ? -19.75048 125.45681 77.90395 1.000 110.01877 19 VAL I C 1
ATOM 14960 O O . VAL I 4 19 ? -19.33225 125.00388 78.97823 1.000 113.08529 19 VAL I O 1
ATOM 14964 N N . ASP I 4 20 ? -19.29363 125.04617 76.72094 1.000 109.08213 20 ASP I N 1
ATOM 14965 C CA . ASP I 4 20 ? -18.22360 124.06424 76.63976 1.000 108.52698 20 ASP I CA 1
ATOM 14966 C C . ASP I 4 20 ? -17.02937 124.54483 77.45986 1.000 104.31131 20 ASP I C 1
ATOM 14967 O O . ASP I 4 20 ? -16.70386 125.73784 77.44449 1.000 108.58733 20 ASP I O 1
ATOM 14972 N N . PRO I 4 21 ? -16.37982 123.67005 78.22457 1.000 103.69550 21 PRO I N 1
ATOM 14973 C CA . PRO I 4 21 ? -15.25814 124.15134 79.04123 1.000 104.31435 21 PRO I CA 1
ATOM 14974 C C . PRO I 4 21 ? -14.14978 124.80651 78.22804 1.000 102.56940 21 PRO I C 1
ATOM 14975 O O . PRO I 4 21 ? -13.49559 125.71959 78.74555 1.000 100.77661 21 PRO I O 1
ATOM 14979 N N . ARG I 4 22 ? -13.91286 124.38440 76.97830 1.000 103.05078 22 ARG I N 1
ATOM 14980 C CA . ARG I 4 22 ? -12.87824 125.04085 76.18078 1.000 104.58597 22 ARG I CA 1
ATOM 14981 C C . ARG I 4 22 ? -13.19659 126.51939 75.97990 1.000 105.67549 22 ARG I C 1
ATOM 14982 O O . ARG I 4 22 ? -12.34828 127.38118 76.23487 1.000 101.20796 22 ARG I O 1
ATOM 14990 N N . ALA I 4 23 ? -14.43101 126.83076 75.57224 1.000 102.85492 23 ALA I N 1
ATOM 14991 C CA . ALA I 4 23 ? -14.84749 128.22160 75.43714 1.000 90.68944 23 ALA I CA 1
ATOM 14992 C C . ALA I 4 23 ? -14.63883 128.99644 76.73200 1.000 97.74721 23 ALA I C 1
ATOM 14993 O O . ALA I 4 23 ? -14.20216 130.14479 76.70279 1.000 94.94283 23 ALA I O 1
ATOM 14995 N N . LYS I 4 24 ? -14.96555 128.39498 77.87415 1.000 92.51263 24 LYS I N 1
ATOM 14996 C CA . LYS I 4 24 ? -14.79626 129.06771 79.16318 1.000 94.46656 24 LYS I CA 1
ATOM 14997 C C . LYS I 4 24 ? -13.31978 129.32970 79.46767 1.000 96.08754 24 LYS I C 1
ATOM 14998 O O . LYS I 4 24 ? -12.94522 130.40382 79.96774 1.000 85.98463 24 LYS I O 1
ATOM 15004 N N . LEU I 4 25 ? -12.47052 128.33818 79.21661 1.000 97.91762 25 LEU I N 1
ATOM 15005 C CA . LEU I 4 25 ? -11.05151 128.53405 79.45157 1.000 96.05419 25 LEU I CA 1
ATOM 15006 C C . LEU I 4 25 ? -10.52084 129.62498 78.53713 1.000 97.50677 25 LEU I C 1
ATOM 15007 O O . LEU I 4 25 ? -9.79718 130.53161 78.97433 1.000 93.78308 25 LEU I O 1
ATOM 15012 N N . LEU I 4 26 ? -10.90837 129.56739 77.25873 1.000 91.11188 26 LEU I N 1
ATOM 15013 C CA . LEU I 4 26 ? -10.41517 130.53325 76.29121 1.000 87.66428 26 LEU I CA 1
ATOM 15014 C C . LEU I 4 26 ? -10.93247 131.92410 76.61527 1.000 98.36785 26 LEU I C 1
ATOM 15015 O O . LEU I 4 26 ? -10.18729 132.90782 76.52210 1.000 100.62338 26 LEU I O 1
ATOM 15020 N N . THR I 4 27 ? -12.17660 132.01663 77.08153 1.000 94.55299 27 THR I N 1
ATOM 15021 C CA . THR I 4 27 ? -12.73251 133.31169 77.43054 1.000 90.71212 27 THR I CA 1
ATOM 15022 C C . THR I 4 27 ? -12.09422 133.85978 78.68679 1.000 86.51478 27 THR I C 1
ATOM 15023 O O . THR I 4 27 ? -11.92561 135.06612 78.80630 1.000 91.91017 27 THR I O 1
ATOM 15027 N N . THR I 4 28 ? -11.69512 133.00178 79.61122 1.000 89.68302 28 THR I N 1
ATOM 15028 C CA . THR I 4 28 ? -11.04636 133.50432 80.81379 1.000 92.80282 28 THR I CA 1
ATOM 15029 C C . THR I 4 28 ? -9.62906 133.98246 80.49726 1.000 89.62167 28 THR I C 1
ATOM 15030 O O . THR I 4 28 ? -9.21219 135.06521 80.94257 1.000 85.27914 28 THR I O 1
ATOM 15034 N N . PHE I 4 29 ? -8.92690 133.25478 79.62456 1.000 89.47114 29 PHE I N 1
ATOM 15035 C CA . PHE I 4 29 ? -7.64121 133.73156 79.13284 1.000 91.04400 29 PHE I CA 1
ATOM 15036 C C . PHE I 4 29 ? -7.80177 135.06183 78.39416 1.000 94.51273 29 PHE I C 1
ATOM 15037 O O . PHE I 4 29 ? -7.19342 136.07814 78.76924 1.000 88.55767 29 PHE I O 1
ATOM 15045 N N . TYR I 4 30 ? -8.66667 135.08304 77.36697 1.000 93.67319 30 TYR I N 1
ATOM 15046 C CA . TYR I 4 30 ? -8.85400 136.27610 76.54029 1.000 90.09975 30 TYR I CA 1
ATOM 15047 C C . TYR I 4 30 ? -9.39593 137.46087 77.34159 1.000 88.48043 30 TYR I C 1
ATOM 15048 O O . TYR I 4 30 ? -8.96789 138.60640 77.13512 1.000 88.20383 30 TYR I O 1
ATOM 15057 N N . PHE I 4 31 ? -10.31948 137.21622 78.27142 1.000 88.74919 31 PHE I N 1
ATOM 15058 C CA . PHE I 4 31 ? -10.79019 138.30095 79.11385 1.000 90.02487 31 PHE I CA 1
ATOM 15059 C C . PHE I 4 31 ? -9.64449 138.88058 79.92876 1.000 89.53786 31 PHE I C 1
ATOM 15060 O O . PHE I 4 31 ? -9.57385 140.10058 80.11999 1.000 88.94028 31 PHE I O 1
ATOM 15068 N N . ILE I 4 32 ? -8.74029 138.02497 80.42500 1.000 86.51013 32 ILE I N 1
ATOM 15069 C CA . ILE I 4 32 ? -7.58885 138.54182 81.15477 1.000 87.88878 32 ILE I CA 1
ATOM 15070 C C . ILE I 4 32 ? -6.72646 139.40735 80.23564 1.000 93.36877 32 ILE I C 1
ATOM 15071 O O . ILE I 4 32 ? -6.35482 140.54924 80.58474 1.000 85.15936 32 ILE I O 1
ATOM 15076 N N . ILE I 4 33 ? -6.48113 138.91810 79.00904 1.000 91.12756 33 ILE I N 1
ATOM 15077 C CA . ILE I 4 33 ? -5.67390 139.68113 78.05602 1.000 88.31907 33 ILE I CA 1
ATOM 15078 C C . ILE I 4 33 ? -6.24548 141.08161 77.89934 1.000 92.02943 33 ILE I C 1
ATOM 15079 O O . ILE I 4 33 ? -5.51808 142.08150 77.94484 1.000 89.06551 33 ILE I O 1
ATOM 15084 N N . MET I 4 34 ? -7.57370 141.16964 77.76191 1.000 91.17335 34 MET I N 1
ATOM 15085 C CA . MET I 4 34 ? -8.21103 142.47377 77.62365 1.000 85.85154 34 MET I CA 1
ATOM 15086 C C . MET I 4 34 ? -8.07973 143.29534 78.89303 1.000 87.28921 34 MET I C 1
ATOM 15087 O O . MET I 4 34 ? -7.98776 144.52591 78.81823 1.000 97.38589 34 MET I O 1
ATOM 15092 N N . ILE I 4 35 ? -8.06463 142.65909 80.06231 1.000 84.70938 35 ILE I N 1
ATOM 15093 C CA . ILE I 4 35 ? -7.82755 143.46967 81.25384 1.000 96.12321 35 ILE I CA 1
ATOM 15094 C C . ILE I 4 35 ? -6.46551 144.12921 81.14895 1.000 105.08081 35 ILE I C 1
ATOM 15095 O O . ILE I 4 35 ? -6.24214 145.22174 81.69093 1.000 99.29219 35 ILE I O 1
ATOM 15100 N N . PHE I 4 36 ? -5.52610 143.47470 80.46079 1.000 101.52063 36 PHE I N 1
ATOM 15101 C CA . PHE I 4 36 ? -4.21476 144.09493 80.31111 1.000 99.97991 36 PHE I CA 1
ATOM 15102 C C . PHE I 4 36 ? -4.22730 145.25336 79.31161 1.000 104.29854 36 PHE I C 1
ATOM 15103 O O . PHE I 4 36 ? -3.69175 146.32704 79.60887 1.000 108.29822 36 PHE I O 1
ATOM 15111 N N . LEU I 4 37 ? -4.85819 145.10640 78.15275 1.000 99.18244 37 LEU I N 1
ATOM 15112 C CA . LEU I 4 37 ? -4.77431 146.24193 77.23572 1.000 103.12809 37 LEU I CA 1
ATOM 15113 C C . LEU I 4 37 ? -5.84949 147.29685 77.52443 1.000 109.60436 37 LEU I C 1
ATOM 15114 O O . LEU I 4 37 ? -6.56206 147.71130 76.62501 1.000 118.96138 37 LEU I O 1
ATOM 15119 N N . ALA I 4 38 ? -6.01370 147.70605 78.78986 1.000 108.97097 38 ALA I N 1
ATOM 15120 C CA . ALA I 4 38 ? -6.94086 148.77027 79.18265 1.000 108.67279 38 ALA I CA 1
ATOM 15121 C C . ALA I 4 38 ? -6.20004 149.89209 79.91487 1.000 118.02356 38 ALA I C 1
ATOM 15122 O O . ALA I 4 38 ? -5.41669 149.61869 80.83047 1.000 117.19494 38 ALA I O 1
ATOM 15124 N N . ASN I 4 39 ? -6.44769 151.15587 79.52034 1.000 124.53670 39 ASN I N 1
ATOM 15125 C CA . ASN I 4 39 ? -5.81417 152.32921 80.15496 1.000 121.37316 39 ASN I CA 1
ATOM 15126 C C . ASN I 4 39 ? -6.74392 153.52601 80.44062 1.000 122.98824 39 ASN I C 1
ATOM 15127 O O . ASN I 4 39 ? -6.74961 154.05928 81.55772 1.000 117.55407 39 ASN I O 1
ATOM 15132 N N . ASN I 4 40 ? -7.51194 153.97504 79.44713 1.000 123.25273 40 ASN I N 1
ATOM 15133 C CA . ASN I 4 40 ? -8.38384 155.13195 79.61550 1.000 117.70618 40 ASN I CA 1
ATOM 15134 C C . ASN I 4 40 ? -9.59284 154.78147 80.48784 1.000 125.15098 40 ASN I C 1
ATOM 15135 O O . ASN I 4 40 ? -9.97963 153.61613 80.61414 1.000 128.01003 40 ASN I O 1
ATOM 15140 N N . TRP I 4 41 ? -10.20186 155.81074 81.09441 1.000 130.49976 41 TRP I N 1
ATOM 15141 C CA . TRP I 4 41 ? -11.33383 155.55545 81.98766 1.000 136.44895 41 TRP I CA 1
ATOM 15142 C C . TRP I 4 41 ? -12.49029 154.90561 81.24259 1.000 134.23007 41 TRP I C 1
ATOM 15143 O O . TRP I 4 41 ? -13.26467 154.14116 81.82819 1.000 126.09590 41 TRP I O 1
ATOM 15154 N N . VAL I 4 42 ? -12.63730 155.21318 79.95915 1.000 132.58390 42 VAL I N 1
ATOM 15155 C CA . VAL I 4 42 ? -13.65542 154.53972 79.17764 1.000 134.08732 42 VAL I CA 1
ATOM 15156 C C . VAL I 4 42 ? -13.34478 153.05413 79.07150 1.000 130.82082 42 VAL I C 1
ATOM 15157 O O . VAL I 4 42 ? -14.25182 152.22001 79.16813 1.000 133.16262 42 VAL I O 1
ATOM 15161 N N . SER I 4 43 ? -12.06337 152.68981 78.89047 1.000 126.02954 43 SER I N 1
ATOM 15162 C CA . SER I 4 43 ? -11.71374 151.26842 78.77272 1.000 124.53752 43 SER I CA 1
ATOM 15163 C C . SER I 4 43 ? -11.89109 150.51781 80.09025 1.000 123.13106 43 SER I C 1
ATOM 15164 O O . SER I 4 43 ? -12.20372 149.32203 80.08651 1.000 118.23428 43 SER I O 1
ATOM 15167 N N . TYR I 4 44 ? -11.64847 151.17573 81.22413 1.000 125.26182 44 TYR I N 1
ATOM 15168 C CA . TYR I 4 44 ? -11.93563 150.52816 82.49926 1.000 123.11466 44 TYR I CA 1
ATOM 15169 C C . TYR I 4 44 ? -13.43339 150.40115 82.73013 1.000 119.59133 44 TYR I C 1
ATOM 15170 O O . TYR I 4 44 ? -13.90334 149.35746 83.18351 1.000 115.02124 44 TYR I O 1
ATOM 15179 N N . LEU I 4 45 ? -14.20500 151.43904 82.41161 1.000 125.20499 45 LEU I N 1
ATOM 15180 C CA . LEU I 4 45 ? -15.64638 151.26909 82.46477 1.000 124.52150 45 LEU I CA 1
ATOM 15181 C C . LEU I 4 45 ? -16.08655 150.14067 81.54603 1.000 124.92127 45 LEU I C 1
ATOM 15182 O O . LEU I 4 45 ? -17.03791 149.42521 81.86735 1.000 125.67611 45 LEU I O 1
ATOM 15187 N N . VAL I 4 46 ? -15.36308 149.91735 80.44589 1.000 121.50878 46 VAL I N 1
ATOM 15188 C CA . VAL I 4 46 ? -15.71839 148.84957 79.51080 1.000 119.75809 46 VAL I CA 1
ATOM 15189 C C . VAL I 4 46 ? -15.39985 147.47129 80.10646 1.000 117.50592 46 VAL I C 1
ATOM 15190 O O . VAL I 4 46 ? -16.24937 146.57021 80.10533 1.000 122.06590 46 VAL I O 1
ATOM 15194 N N . ILE I 4 47 ? -14.18998 147.29064 80.65230 1.000 114.16937 47 ILE I N 1
ATOM 15195 C CA . ILE I 4 47 ? -13.84386 145.99560 81.24834 1.000 108.09990 47 ILE I CA 1
ATOM 15196 C C . ILE I 4 47 ? -14.71890 145.72221 82.44960 1.000 109.97851 47 ILE I C 1
ATOM 15197 O O . ILE I 4 47 ? -15.08442 144.57376 82.70293 1.000 116.63625 47 ILE I O 1
ATOM 15202 N N . SER I 4 48 ? -15.12571 146.75932 83.17231 1.000 114.37207 48 SER I N 1
ATOM 15203 C CA . SER I 4 48 ? -15.90422 146.52560 84.37288 1.000 115.46811 48 SER I CA 1
ATOM 15204 C C . SER I 4 48 ? -17.36400 146.25274 84.04030 1.000 119.35058 48 SER I C 1
ATOM 15205 O O . SER I 4 48 ? -17.98270 145.37679 84.64926 1.000 117.23776 48 SER I O 1
ATOM 15208 N N . ILE I 4 49 ? -17.91709 146.93475 83.03648 1.000 115.34489 49 ILE I N 1
ATOM 15209 C CA . ILE I 4 49 ? -19.27880 146.62756 82.63106 1.000 114.53830 49 ILE I CA 1
ATOM 15210 C C . ILE I 4 49 ? -19.35440 145.22616 82.03761 1.000 120.37696 49 ILE I C 1
ATOM 15211 O O . ILE I 4 49 ? -20.25110 144.44818 82.38607 1.000 117.96082 49 ILE I O 1
ATOM 15216 N N . PHE I 4 50 ? -18.37035 144.84053 81.21089 1.000 118.07655 50 PHE I N 1
ATOM 15217 C CA . PHE I 4 50 ? -18.38213 143.48667 80.65155 1.000 116.89647 50 PHE I CA 1
ATOM 15218 C C . PHE I 4 50 ? -18.15516 142.41748 81.72064 1.000 115.33820 50 PHE I C 1
ATOM 15219 O O . PHE I 4 50 ? -18.84331 141.38285 81.73052 1.000 115.06928 50 PHE I O 1
ATOM 15227 N N . GLY I 4 51 ? -17.22218 142.65613 82.64793 1.000 115.30020 51 GLY I N 1
ATOM 15228 C CA . GLY I 4 51 ? -16.91700 141.64968 83.65324 1.000 114.44024 51 GLY I CA 1
ATOM 15229 C C . GLY I 4 51 ? -18.01735 141.48911 84.68502 1.000 119.69784 51 GLY I C 1
ATOM 15230 O O . GLY I 4 51 ? -18.41178 140.36889 85.02124 1.000 116.41818 51 GLY I O 1
ATOM 15231 N N . LEU I 4 52 ? -18.50509 142.60139 85.23671 1.000 121.14704 52 LEU I N 1
ATOM 15232 C CA . LEU I 4 52 ? -19.63530 142.48565 86.13869 1.000 121.10291 52 LEU I CA 1
ATOM 15233 C C . LEU I 4 52 ? -20.88346 142.01457 85.41113 1.000 124.65346 52 LEU I C 1
ATOM 15234 O O . LEU I 4 52 ? -21.75328 141.41319 86.04263 1.000 130.04317 52 LEU I O 1
ATOM 15239 N N . ALA I 4 53 ? -20.97402 142.22758 84.09449 1.000 125.23867 53 ALA I N 1
ATOM 15240 C CA . ALA I 4 53 ? -22.05049 141.62002 83.33301 1.000 117.38636 53 ALA I CA 1
ATOM 15241 C C . ALA I 4 53 ? -21.94886 140.10824 83.41230 1.000 120.78282 53 ALA I C 1
ATOM 15242 O O . ALA I 4 53 ? -22.90795 139.42821 83.78617 1.000 128.31876 53 ALA I O 1
ATOM 15244 N N . TYR I 4 54 ? -20.77402 139.57053 83.09024 1.000 117.24790 54 TYR I N 1
ATOM 15245 C CA . TYR I 4 54 ? -20.51079 138.14532 83.28484 1.000 117.15434 54 TYR I CA 1
ATOM 15246 C C . TYR I 4 54 ? -20.93151 137.68612 84.68194 1.000 126.93207 54 TYR I C 1
ATOM 15247 O O . TYR I 4 54 ? -21.70489 136.72669 84.83828 1.000 126.18505 54 TYR I O 1
ATOM 15256 N N . VAL I 4 55 ? -20.44074 138.39020 85.70831 1.000 127.61032 55 VAL I N 1
ATOM 15257 C CA . VAL I 4 55 ? -20.59796 137.95123 87.09699 1.000 131.62765 55 VAL I CA 1
ATOM 15258 C C . VAL I 4 55 ? -22.06411 137.93920 87.51676 1.000 137.22798 55 VAL I C 1
ATOM 15259 O O . VAL I 4 55 ? -22.55958 136.94745 88.06593 1.000 139.62262 55 VAL I O 1
ATOM 15263 N N . PHE I 4 56 ? -22.78929 139.02655 87.26558 1.000 149.03109 56 PHE I N 1
ATOM 15264 C CA . PHE I 4 56 ? -24.20924 138.99236 87.58646 1.000 146.82628 56 PHE I CA 1
ATOM 15265 C C . PHE I 4 56 ? -24.97038 138.06088 86.65555 1.000 143.43590 56 PHE I C 1
ATOM 15266 O O . PHE I 4 56 ? -26.10695 137.69387 86.96793 1.000 150.08801 56 PHE I O 1
ATOM 15274 N N . ALA I 4 57 ? -24.36283 137.64524 85.54056 1.000 134.23668 57 ALA I N 1
ATOM 15275 C CA . ALA I 4 57 ? -25.01450 136.71017 84.63504 1.000 132.76072 57 ALA I CA 1
ATOM 15276 C C . ALA I 4 57 ? -24.89645 135.25960 85.08164 1.000 133.21054 57 ALA I C 1
ATOM 15277 O O . ALA I 4 57 ? -25.72548 134.43921 84.67273 1.000 127.58014 57 ALA I O 1
ATOM 15279 N N . THR I 4 58 ? -23.89851 134.90790 85.90385 1.000 138.66639 58 THR I N 1
ATOM 15280 C CA . THR I 4 58 ? -23.86600 133.52544 86.39821 1.000 133.85022 58 THR I CA 1
ATOM 15281 C C . THR I 4 58 ? -24.94776 133.28398 87.44473 1.000 130.08516 58 THR I C 1
ATOM 15282 O O . THR I 4 58 ? -25.63606 132.25684 87.40913 1.000 120.57416 58 THR I O 1
ATOM 15286 N N . GLY I 4 59 ? -25.08377 134.19635 88.41083 1.000 138.64448 59 GLY I N 1
ATOM 15287 C CA . GLY I 4 59 ? -26.12438 134.02931 89.40411 1.000 144.15383 59 GLY I CA 1
ATOM 15288 C C . GLY I 4 59 ? -25.65814 133.48978 90.74096 1.000 147.83345 59 GLY I C 1
ATOM 15289 O O . GLY I 4 59 ? -26.27683 132.55386 91.26329 1.000 149.95728 59 GLY I O 1
ATOM 15290 N N . LEU I 4 60 ? -24.55306 134.00645 91.28516 1.000 141.52268 60 LEU I N 1
ATOM 15291 C CA . LEU I 4 60 ? -24.00135 133.48357 92.53041 1.000 141.71938 60 LEU I CA 1
ATOM 15292 C C . LEU I 4 60 ? -24.05756 134.47127 93.69934 1.000 157.46401 60 LEU I C 1
ATOM 15293 O O . LEU I 4 60 ? -23.49687 134.18603 94.76791 1.000 155.12560 60 LEU I O 1
ATOM 15298 N N . LYS I 4 61 ? -24.73374 135.60186 93.53302 1.000 169.54743 61 LYS I N 1
ATOM 15299 C CA . LYS I 4 61 ? -24.85603 136.66820 94.53548 1.000 168.67570 61 LYS I CA 1
ATOM 15300 C C . LYS I 4 61 ? -23.45336 137.07814 94.97829 1.000 166.17592 61 LYS I C 1
ATOM 15301 O O . LYS I 4 61 ? -22.48364 136.94994 94.22362 1.000 159.78290 61 LYS I O 1
ATOM 15307 N N . ALA I 4 62 ? -23.33162 137.61615 96.19029 1.000 171.94054 62 ALA I N 1
ATOM 15308 C CA . ALA I 4 62 ? -22.03555 138.13019 96.61709 1.000 165.28020 62 ALA I CA 1
ATOM 15309 C C . ALA I 4 62 ? -21.19673 137.09359 97.35707 1.000 155.77865 62 ALA I C 1
ATOM 15310 O O . ALA I 4 62 ? -19.97887 137.03150 97.15575 1.000 156.27483 62 ALA I O 1
ATOM 15312 N N . ARG I 4 63 ? -21.82966 136.24008 98.16575 1.000 159.69597 63 ARG I N 1
ATOM 15313 C CA . ARG I 4 63 ? -21.08519 135.44472 99.14252 1.000 157.75735 63 ARG I CA 1
ATOM 15314 C C . ARG I 4 63 ? -20.04127 134.52693 98.51409 1.000 148.29480 63 ARG I C 1
ATOM 15315 O O . ARG I 4 63 ? -19.03397 134.22478 99.15568 1.000 154.76758 63 ARG I O 1
ATOM 15323 N N . VAL I 4 64 ? -20.23557 134.07442 97.28271 1.000 146.14713 64 VAL I N 1
ATOM 15324 C CA . VAL I 4 64 ? -19.19749 133.25403 96.66310 1.000 143.21753 64 VAL I CA 1
ATOM 15325 C C . VAL I 4 64 ? -17.94235 134.08635 96.42709 1.000 139.18007 64 VAL I C 1
ATOM 15326 O O . VAL I 4 64 ? -16.80200 133.62068 96.60674 1.000 134.17907 64 VAL I O 1
ATOM 15330 N N . PHE I 4 65 ? -18.13538 135.34306 96.03740 1.000 137.36757 65 PHE I N 1
ATOM 15331 C CA . PHE I 4 65 ? -17.01143 136.17844 95.64054 1.000 140.12558 65 PHE I CA 1
ATOM 15332 C C . PHE I 4 65 ? -16.21004 136.71691 96.82685 1.000 135.06079 65 PHE I C 1
ATOM 15333 O O . PHE I 4 65 ? -14.98698 136.82410 96.72924 1.000 127.29555 65 PHE I O 1
ATOM 15341 N N . TRP I 4 66 ? -16.85304 137.08752 97.94290 1.000 139.76830 66 TRP I N 1
ATOM 15342 C CA . TRP I 4 66 ? -16.04038 137.48464 99.09070 1.000 140.98078 66 TRP I CA 1
ATOM 15343 C C . TRP I 4 66 ? -15.19060 136.31450 99.56771 1.000 142.43192 66 TRP I C 1
ATOM 15344 O O . TRP I 4 66 ? -14.04757 136.51444 99.98699 1.000 149.00385 66 TRP I O 1
ATOM 15355 N N . ASP I 4 67 ? -15.69433 135.08117 99.46306 1.000 139.85441 67 ASP I N 1
ATOM 15356 C CA . ASP I 4 67 ? -14.84347 133.94136 99.80977 1.000 141.21142 67 ASP I CA 1
ATOM 15357 C C . ASP I 4 67 ? -13.70225 133.77016 98.80968 1.000 133.90665 67 ASP I C 1
ATOM 15358 O O . ASP I 4 67 ? -12.60681 133.33961 99.18558 1.000 128.72757 67 ASP I O 1
ATOM 15363 N N . GLY I 4 68 ? -13.93869 134.07024 97.53100 1.000 131.05993 68 GLY I N 1
ATOM 15364 C CA . GLY I 4 68 ? -12.84706 133.98514 96.55977 1.000 132.66408 68 GLY I CA 1
ATOM 15365 C C . GLY I 4 68 ? -11.79257 135.08218 96.68615 1.000 135.10453 68 GLY I C 1
ATOM 15366 O O . GLY I 4 68 ? -10.60685 134.86032 96.40423 1.000 128.62709 68 GLY I O 1
ATOM 15367 N N . VAL I 4 69 ? -12.21289 136.28871 97.06838 1.000 138.73396 69 VAL I N 1
ATOM 15368 C CA . VAL I 4 69 ? -11.30322 137.43139 97.14616 1.000 134.87499 69 VAL I CA 1
ATOM 15369 C C . VAL I 4 69 ? -10.64659 137.63537 98.51739 1.000 137.31487 69 VAL I C 1
ATOM 15370 O O . VAL I 4 69 ? -9.53480 138.17996 98.57386 1.000 134.11158 69 VAL I O 1
ATOM 15374 N N . LYS I 4 70 ? -11.25566 137.14468 99.61026 1.000 155.19818 70 LYS I N 1
ATOM 15375 C CA . LYS I 4 70 ? -10.82390 137.49453 100.96718 1.000 157.12419 70 LYS I CA 1
ATOM 15376 C C . LYS I 4 70 ? -9.34023 137.26655 101.22355 1.000 151.55502 70 LYS I C 1
ATOM 15377 O O . LYS I 4 70 ? -8.69727 138.17060 101.78774 1.000 152.17899 70 LYS I O 1
ATOM 15383 N N . PRO I 4 71 ? -8.74018 136.11429 100.87897 1.000 142.13654 71 PRO I N 1
ATOM 15384 C CA . PRO I 4 71 ? -7.30067 135.96104 101.13565 1.000 142.86302 71 PRO I CA 1
ATOM 15385 C C . PRO I 4 71 ? -6.50139 137.05311 100.46659 1.000 148.24140 71 PRO I C 1
ATOM 15386 O O . PRO I 4 71 ? -5.44875 137.48106 100.97249 1.000 145.67863 71 PRO I O 1
ATOM 15390 N N . MET I 4 72 ? -7.01927 137.55616 99.35079 1.000 141.38191 72 MET I N 1
ATOM 15391 C CA . MET I 4 72 ? -6.30129 138.58767 98.63885 1.000 134.10792 72 MET I CA 1
ATOM 15392 C C . MET I 4 72 ? -6.44282 139.94485 99.30771 1.000 131.00261 72 MET I C 1
ATOM 15393 O O . MET I 4 72 ? -5.45146 140.64597 99.42225 1.000 132.13823 72 MET I O 1
ATOM 15398 N N . ILE I 4 73 ? -7.61843 140.30333 99.84203 1.000 132.06328 73 ILE I N 1
ATOM 15399 C CA . ILE I 4 73 ? -7.89182 141.72354 100.09052 1.000 129.79352 73 ILE I CA 1
ATOM 15400 C C . ILE I 4 73 ? -6.76807 142.41406 100.85162 1.000 137.34940 73 ILE I C 1
ATOM 15401 O O . ILE I 4 73 ? -6.49061 143.59517 100.61213 1.000 132.25918 73 ILE I O 1
ATOM 15406 N N . TRP I 4 74 ? -6.04918 141.69172 101.71418 1.000 137.75354 74 TRP I N 1
ATOM 15407 C CA . TRP I 4 74 ? -4.94290 142.34287 102.41348 1.000 138.68031 74 TRP I CA 1
ATOM 15408 C C . TRP I 4 74 ? -3.71381 142.53334 101.52006 1.000 129.52459 74 TRP I C 1
ATOM 15409 O O . TRP I 4 74 ? -3.11949 143.61537 101.50475 1.000 127.85718 74 TRP I O 1
ATOM 15420 N N . MET I 4 75 ? -3.32063 141.51597 100.75045 1.000 128.82643 75 MET I N 1
ATOM 15421 C CA . MET I 4 75 ? -2.26382 141.74572 99.76489 1.000 127.25430 75 MET I CA 1
ATOM 15422 C C . MET I 4 75 ? -2.74262 142.66920 98.64527 1.000 127.32270 75 MET I C 1
ATOM 15423 O O . MET I 4 75 ? -1.93187 143.35962 98.01845 1.000 127.61591 75 MET I O 1
ATOM 15428 N N . ILE I 4 76 ? -4.05418 142.70214 98.39595 1.000 130.83669 76 ILE I N 1
ATOM 15429 C CA . ILE I 4 76 ? -4.64514 143.67635 97.47900 1.000 127.27735 76 ILE I CA 1
ATOM 15430 C C . ILE I 4 76 ? -4.36085 145.08590 97.97203 1.000 127.17370 76 ILE I C 1
ATOM 15431 O O . ILE I 4 76 ? -3.82532 145.90864 97.23466 1.000 127.67985 76 ILE I O 1
ATOM 15436 N N . VAL I 4 77 ? -4.72625 145.39061 99.22220 1.000 126.85138 77 VAL I N 1
ATOM 15437 C CA . VAL I 4 77 ? -4.52932 146.75525 99.71171 1.000 129.95809 77 VAL I CA 1
ATOM 15438 C C . VAL I 4 77 ? -3.04445 147.05424 99.87382 1.000 133.12714 77 VAL I C 1
ATOM 15439 O O . VAL I 4 77 ? -2.62923 148.21217 99.76500 1.000 131.44244 77 VAL I O 1
ATOM 15443 N N . PHE I 4 78 ? -2.21440 146.03073 100.11237 1.000 140.85724 78 PHE I N 1
ATOM 15444 C CA . PHE I 4 78 ? -0.77285 146.26766 100.12426 1.000 143.88334 78 PHE I CA 1
ATOM 15445 C C . PHE I 4 78 ? -0.29677 146.72501 98.74913 1.000 143.87391 78 PHE I C 1
ATOM 15446 O O . PHE I 4 78 ? 0.34439 147.77383 98.61618 1.000 143.92730 78 PHE I O 1
ATOM 15454 N N . THR I 4 79 ? -0.63331 145.95934 97.70760 1.000 137.48333 79 THR I N 1
ATOM 15455 C CA . THR I 4 79 ? -0.28215 146.31474 96.33579 1.000 132.54416 79 THR I CA 1
ATOM 15456 C C . THR I 4 79 ? -1.00544 147.56625 95.85479 1.000 130.95646 79 THR I C 1
ATOM 15457 O O . THR I 4 79 ? -0.60625 148.14192 94.84128 1.000 127.04267 79 THR I O 1
ATOM 15461 N N . SER I 4 80 ? -2.10895 147.93161 96.50475 1.000 131.88519 80 SER I N 1
ATOM 15462 C CA . SER I 4 80 ? -2.85531 149.14192 96.18307 1.000 131.08360 80 SER I CA 1
ATOM 15463 C C . SER I 4 80 ? -2.18232 150.37779 96.73144 1.000 133.28947 80 SER I C 1
ATOM 15464 O O . SER I 4 80 ? -1.99538 151.34968 96.00876 1.000 133.31498 80 SER I O 1
ATOM 15467 N N . LEU I 4 81 ? -1.84947 150.37433 98.02385 1.000 143.58743 81 LEU I N 1
ATOM 15468 C CA . LEU I 4 81 ? -1.18284 151.53283 98.61482 1.000 143.37386 81 LEU I CA 1
ATOM 15469 C C . LEU I 4 81 ? 0.25598 151.66796 98.11155 1.000 149.47432 81 LEU I C 1
ATOM 15470 O O . LEU I 4 81 ? 0.73569 152.78806 97.91447 1.000 151.74116 81 LEU I O 1
ATOM 15475 N N . LEU I 4 82 ? 0.97232 150.54790 97.90360 1.000 143.62583 82 LEU I N 1
ATOM 15476 C CA . LEU I 4 82 ? 2.28232 150.62893 97.24742 1.000 139.15530 82 LEU I CA 1
ATOM 15477 C C . LEU I 4 82 ? 2.18486 151.29625 95.88244 1.000 139.48512 82 LEU I C 1
ATOM 15478 O O . LEU I 4 82 ? 3.12887 151.96218 95.44635 1.000 144.39893 82 LEU I O 1
ATOM 15483 N N . GLN I 4 83 ? 1.07692 151.09447 95.17808 1.000 141.97924 83 GLN I N 1
ATOM 15484 C CA . GLN I 4 83 ? 0.90388 151.68488 93.85778 1.000 143.54232 83 GLN I CA 1
ATOM 15485 C C . GLN I 4 83 ? 0.41678 153.12990 93.94828 1.000 137.82046 83 GLN I C 1
ATOM 15486 O O . GLN I 4 83 ? 0.94007 154.00249 93.25127 1.000 136.70322 83 GLN I O 1
ATOM 15492 N N . THR I 4 84 ? -0.54228 153.41154 94.83750 1.000 132.20975 84 THR I N 1
ATOM 15493 C CA . THR I 4 84 ? -1.08306 154.76410 94.96340 1.000 137.15497 84 THR I CA 1
ATOM 15494 C C . THR I 4 84 ? 0.02799 155.76437 95.24149 1.000 140.48284 84 THR I C 1
ATOM 15495 O O . THR I 4 84 ? 0.09685 156.82684 94.61274 1.000 143.03901 84 THR I O 1
ATOM 15499 N N . PHE I 4 85 ? 0.93016 155.42426 96.16123 1.000 139.84940 85 PHE I N 1
ATOM 15500 C CA . PHE I 4 85 ? 2.01464 156.32217 96.51990 1.000 136.48626 85 PHE I CA 1
ATOM 15501 C C . PHE I 4 85 ? 3.08292 156.37746 95.44010 1.000 135.47148 85 PHE I C 1
ATOM 15502 O O . PHE I 4 85 ? 3.93022 157.27031 95.48013 1.000 152.90262 85 PHE I O 1
ATOM 15510 N N . PHE I 4 86 ? 3.02951 155.46698 94.46537 1.000 130.36110 86 PHE I N 1
ATOM 15511 C CA . PHE I 4 86 ? 4.06207 155.23220 93.45228 1.000 146.07070 86 PHE I CA 1
ATOM 15512 C C . PHE I 4 86 ? 5.35719 154.70429 94.05670 1.000 161.10808 86 PHE I C 1
ATOM 15513 O O . PHE I 4 86 ? 5.45469 153.52046 94.39597 1.000 156.29280 86 PHE I O 1
ATOM 15521 N N . MET I 4 87 ? 6.36685 155.56531 94.17949 1.000 186.61600 87 MET I N 1
ATOM 15522 C CA . MET I 4 87 ? 7.66167 155.10239 94.67256 1.000 190.87097 87 MET I CA 1
ATOM 15523 C C . MET I 4 87 ? 7.70014 155.09680 96.19453 1.000 196.77550 87 MET I C 1
ATOM 15524 O O . MET I 4 87 ? 7.85872 154.04025 96.82237 1.000 198.91863 87 MET I O 1
ATOM 15529 N N . ALA I 4 88 ? 7.54947 156.28037 96.78677 1.000 186.77870 88 ALA I N 1
ATOM 15530 C CA . ALA I 4 88 ? 7.47928 156.45548 98.22909 1.000 187.69336 88 ALA I CA 1
ATOM 15531 C C . ALA I 4 88 ? 6.66469 155.36000 98.89704 1.000 185.06102 88 ALA I C 1
ATOM 15532 O O . ALA I 4 88 ? 5.57072 155.01574 98.44583 1.000 170.24337 88 ALA I O 1
ATOM 15534 N N . GLY I 4 89 ? 7.24056 154.77010 99.94358 1.000 193.76489 89 GLY I N 1
ATOM 15535 C CA . GLY I 4 89 ? 6.44367 153.93148 100.81390 1.000 198.32787 89 GLY I CA 1
ATOM 15536 C C . GLY I 4 89 ? 5.44439 154.76084 101.59520 1.000 201.46314 89 GLY I C 1
ATOM 15537 O O . GLY I 4 89 ? 4.34849 154.28750 101.91578 1.000 203.90953 89 GLY I O 1
ATOM 15538 N N . GLY I 4 90 ? 5.80258 156.01166 101.89358 1.000 202.97960 90 GLY I N 1
ATOM 15539 C CA . GLY I 4 90 ? 4.95570 156.96079 102.59019 1.000 194.83681 90 GLY I CA 1
ATOM 15540 C C . GLY I 4 90 ? 5.22955 158.36243 102.07989 1.000 198.33123 90 GLY I C 1
ATOM 15541 O O . GLY I 4 90 ? 6.36838 158.83922 102.13895 1.000 203.52886 90 GLY I O 1
ATOM 15542 N N . LYS I 4 91 ? 4.19729 159.02599 101.55593 1.000 175.91110 91 LYS I N 1
ATOM 15543 C CA . LYS I 4 91 ? 4.33758 160.33666 100.91472 1.000 175.24391 91 LYS I CA 1
ATOM 15544 C C . LYS I 4 91 ? 4.22633 161.42820 101.97457 1.000 185.12121 91 LYS I C 1
ATOM 15545 O O . LYS I 4 91 ? 3.17602 162.04755 102.15475 1.000 190.08479 91 LYS I O 1
ATOM 15551 N N . VAL I 4 92 ? 5.32479 161.63891 102.71783 1.000 190.92203 92 VAL I N 1
ATOM 15552 C CA . VAL I 4 92 ? 5.26666 162.51253 103.89644 1.000 189.14934 92 VAL I CA 1
ATOM 15553 C C . VAL I 4 92 ? 4.84144 163.91734 103.49414 1.000 197.03226 92 VAL I C 1
ATOM 15554 O O . VAL I 4 92 ? 4.00647 164.54403 104.16100 1.000 186.72836 92 VAL I O 1
ATOM 15558 N N . TYR I 4 93 ? 5.40766 164.42981 102.39925 1.000 217.29263 93 TYR I N 1
ATOM 15559 C CA . TYR I 4 93 ? 5.12421 165.78896 101.96150 1.000 225.84949 93 TYR I CA 1
ATOM 15560 C C . TYR I 4 93 ? 3.73292 165.84109 101.34198 1.000 228.34857 93 TYR I C 1
ATOM 15561 O O . TYR I 4 93 ? 3.43005 165.07850 100.41856 1.000 226.97394 93 TYR I O 1
ATOM 15570 N N . TRP I 4 94 ? 2.90529 166.76114 101.83238 1.000 214.98141 94 TRP I N 1
ATOM 15571 C CA . TRP I 4 94 ? 1.55317 167.01161 101.34090 1.000 212.18684 94 TRP I CA 1
ATOM 15572 C C . TRP I 4 94 ? 0.73777 165.72142 101.37828 1.000 208.44873 94 TRP I C 1
ATOM 15573 O O . TRP I 4 94 ? 0.76686 164.92229 100.43264 1.000 206.71912 94 TRP I O 1
ATOM 15584 N N . HIS I 4 95 ? -0.06831 165.56548 102.43072 1.000 202.51709 95 HIS I N 1
ATOM 15585 C CA . HIS I 4 95 ? -0.69040 164.28252 102.73904 1.000 192.31460 95 HIS I CA 1
ATOM 15586 C C . HIS I 4 95 ? -1.92865 163.99875 101.89824 1.000 191.38828 95 HIS I C 1
ATOM 15587 O O . HIS I 4 95 ? -2.27859 162.83172 101.69972 1.000 190.19895 95 HIS I O 1
ATOM 15594 N N . TRP I 4 96 ? -2.60569 165.03067 101.41615 1.000 196.67167 96 TRP I N 1
ATOM 15595 C CA . TRP I 4 96 ? -3.90864 164.89902 100.78027 1.000 201.91562 96 TRP I CA 1
ATOM 15596 C C . TRP I 4 96 ? -3.88596 165.46983 99.35559 1.000 205.18313 96 TRP I C 1
ATOM 15597 O O . TRP I 4 96 ? -2.82557 165.70566 98.77225 1.000 202.27225 96 TRP I O 1
ATOM 15608 N N . TRP I 4 97 ? -5.08785 165.68074 98.81186 1.000 214.74062 97 TRP I N 1
ATOM 15609 C CA . TRP I 4 97 ? -5.30758 166.01682 97.40505 1.000 217.02325 97 TRP I CA 1
ATOM 15610 C C . TRP I 4 97 ? -4.56839 167.29067 97.00672 1.000 223.38234 97 TRP I C 1
ATOM 15611 O O . TRP I 4 97 ? -4.30691 168.16405 97.83835 1.000 228.10026 97 TRP I O 1
ATOM 15622 N N . ILE I 4 98 ? -4.22198 167.40100 95.72012 1.000 228.72829 98 ILE I N 1
ATOM 15623 C CA . ILE I 4 98 ? -3.50255 168.59100 95.27060 1.000 234.67981 98 ILE I CA 1
ATOM 15624 C C . ILE I 4 98 ? -4.05327 169.14006 93.95795 1.000 237.71619 98 ILE I C 1
ATOM 15625 O O . ILE I 4 98 ? -4.31016 170.34545 93.84207 1.000 239.36274 98 ILE I O 1
ATOM 15630 N N . PHE I 4 99 ? -4.24041 168.27876 92.96288 1.000 215.62147 99 PHE I N 1
ATOM 15631 C CA . PHE I 4 99 ? -4.61504 168.74828 91.63551 1.000 205.97002 99 PHE I CA 1
ATOM 15632 C C . PHE I 4 99 ? -6.08965 168.49310 91.32257 1.000 200.25298 99 PHE I C 1
ATOM 15633 O O . PHE I 4 99 ? -6.76586 167.68561 91.96958 1.000 194.51847 99 PHE I O 1
ATOM 15641 N N . THR I 4 100 ? -6.57100 169.20659 90.29615 1.000 196.90359 100 THR I N 1
ATOM 15642 C CA . THR I 4 100 ? -7.96054 169.19516 89.84294 1.000 190.02721 100 THR I CA 1
ATOM 15643 C C . THR I 4 100 ? -8.15890 168.48656 88.50683 1.000 185.32727 100 THR I C 1
ATOM 15644 O O . THR I 4 100 ? -8.98136 167.56559 88.41881 1.000 183.79435 100 THR I O 1
ATOM 15648 N N . LEU I 4 101 ? -7.43628 168.89451 87.45303 1.000 180.68779 101 LEU I N 1
ATOM 15649 C CA . LEU I 4 101 ? -7.64334 168.30377 86.13047 1.000 174.17108 101 LEU I CA 1
ATOM 15650 C C . LEU I 4 101 ? -7.44890 166.79283 86.15885 1.000 183.57501 101 LEU I C 1
ATOM 15651 O O . LEU I 4 101 ? -8.23283 166.04828 85.55724 1.000 177.73666 101 LEU I O 1
ATOM 15656 N N . SER I 4 102 ? -6.42092 166.31719 86.85743 1.000 212.04045 102 SER I N 1
ATOM 15657 C CA . SER I 4 102 ? -6.19883 164.88458 86.99769 1.000 213.30186 102 SER I CA 1
ATOM 15658 C C . SER I 4 102 ? -6.32451 164.40757 88.44972 1.000 219.16191 102 SER I C 1
ATOM 15659 O O . SER I 4 102 ? -5.74820 163.37361 88.81174 1.000 217.42956 102 SER I O 1
ATOM 15662 N N . SER I 4 103 ? -7.07693 165.14292 89.28227 1.000 195.06500 103 SER I N 1
ATOM 15663 C CA . SER I 4 103 ? -7.44971 164.77015 90.64958 1.000 188.22785 103 SER I CA 1
ATOM 15664 C C . SER I 4 103 ? -6.25493 164.32282 91.49791 1.000 189.12028 103 SER I C 1
ATOM 15665 O O . SER I 4 103 ? -5.45502 165.16566 91.92115 1.000 195.52347 103 SER I O 1
ATOM 15668 N N . GLU I 4 104 ? -6.13738 163.02168 91.80279 1.000 180.28070 104 GLU I N 1
ATOM 15669 C CA . GLU I 4 104 ? -4.91428 162.49050 92.41410 1.000 171.92812 104 GLU I CA 1
ATOM 15670 C C . GLU I 4 104 ? -4.51059 161.17891 91.75715 1.000 166.98418 104 GLU I C 1
ATOM 15671 O O . GLU I 4 104 ? -5.08285 160.78146 90.73947 1.000 165.13360 104 GLU I O 1
ATOM 15677 N N . GLY I 4 105 ? -3.51611 160.51215 92.32942 1.000 165.12727 105 GLY I N 1
ATOM 15678 C CA . GLY I 4 105 ? -3.08754 159.19468 91.91381 1.000 162.44161 105 GLY I CA 1
ATOM 15679 C C . GLY I 4 105 ? -3.77281 158.04672 92.61756 1.000 158.96501 105 GLY I C 1
ATOM 15680 O O . GLY I 4 105 ? -3.40008 156.88768 92.40754 1.000 154.40105 105 GLY I O 1
ATOM 15681 N N . LEU I 4 106 ? -4.75482 158.33562 93.47647 1.000 162.25835 106 LEU I N 1
ATOM 15682 C CA . LEU I 4 106 ? -5.53475 157.27104 94.10202 1.000 165.82147 106 LEU I CA 1
ATOM 15683 C C . LEU I 4 106 ? -6.30464 156.48136 93.04664 1.000 170.67971 106 LEU I C 1
ATOM 15684 O O . LEU I 4 106 ? -6.50160 155.26061 93.18368 1.000 169.00029 106 LEU I O 1
ATOM 15689 N N . ILE I 4 107 ? -6.71747 157.16028 91.96966 1.000 172.13491 107 ILE I N 1
ATOM 15690 C CA . ILE I 4 107 ? -7.46031 156.50036 90.90055 1.000 171.44101 107 ILE I CA 1
ATOM 15691 C C . ILE I 4 107 ? -6.60411 155.39865 90.28356 1.000 166.71790 107 ILE I C 1
ATOM 15692 O O . ILE I 4 107 ? -7.11937 154.35805 89.85277 1.000 162.30139 107 ILE I O 1
ATOM 15697 N N . ASN I 4 108 ? -5.28467 155.60399 90.24752 1.000 166.26845 108 ASN I N 1
ATOM 15698 C CA . ASN I 4 108 ? -4.38150 154.58577 89.72874 1.000 168.24650 108 ASN I CA 1
ATOM 15699 C C . ASN I 4 108 ? -4.45495 153.31164 90.56399 1.000 169.49380 108 ASN I C 1
ATOM 15700 O O . ASN I 4 108 ? -4.55061 152.20777 90.01738 1.000 167.74186 108 ASN I O 1
ATOM 15705 N N . GLY I 4 109 ? -4.40987 153.44037 91.89394 1.000 167.93590 109 GLY I N 1
ATOM 15706 C CA . GLY I 4 109 ? -4.53457 152.25104 92.72447 1.000 161.88113 109 GLY I CA 1
ATOM 15707 C C . GLY I 4 109 ? -5.93317 151.67280 92.73669 1.000 165.12004 109 GLY I C 1
ATOM 15708 O O . GLY I 4 109 ? -6.11263 150.48783 93.06127 1.000 161.04888 109 GLY I O 1
ATOM 15709 N N . LEU I 4 110 ? -6.90557 152.42728 92.22595 1.000 184.28925 110 LEU I N 1
ATOM 15710 C CA . LEU I 4 110 ? -8.19489 151.79559 92.01119 1.000 179.92563 110 LEU I CA 1
ATOM 15711 C C . LEU I 4 110 ? -8.15330 150.90091 90.78519 1.000 174.98512 110 LEU I C 1
ATOM 15712 O O . LEU I 4 110 ? -8.93971 149.95520 90.69822 1.000 176.96327 110 LEU I O 1
ATOM 15717 N N . TYR I 4 111 ? -7.18754 151.11687 89.88742 1.000 156.19418 111 TYR I N 1
ATOM 15718 C CA . TYR I 4 111 ? -6.99007 150.16680 88.80233 1.000 143.01962 111 TYR I CA 1
ATOM 15719 C C . TYR I 4 111 ? -6.39795 148.86220 89.30509 1.000 135.30700 111 TYR I C 1
ATOM 15720 O O . TYR I 4 111 ? -6.65307 147.81627 88.71378 1.000 126.97067 111 TYR I O 1
ATOM 15729 N N . VAL I 4 112 ? -5.56685 148.89339 90.34775 1.000 143.47290 112 VAL I N 1
ATOM 15730 C CA . VAL I 4 112 ? -5.10339 147.62414 90.89927 1.000 141.80944 112 VAL I CA 1
ATOM 15731 C C . VAL I 4 112 ? -6.24121 146.90998 91.61600 1.000 131.93176 112 VAL I C 1
ATOM 15732 O O . VAL I 4 112 ? -6.37790 145.68054 91.50928 1.000 122.18026 112 VAL I O 1
ATOM 15736 N N . PHE I 4 113 ? -7.12890 147.67030 92.27581 1.000 141.16863 113 PHE I N 1
ATOM 15737 C CA . PHE I 4 113 ? -8.34481 147.04152 92.79270 1.000 136.65718 113 PHE I CA 1
ATOM 15738 C C . PHE I 4 113 ? -9.12431 146.38336 91.65838 1.000 131.80967 113 PHE I C 1
ATOM 15739 O O . PHE I 4 113 ? -9.49520 145.20492 91.75606 1.000 131.32406 113 PHE I O 1
ATOM 15747 N N . ILE I 4 114 ? -9.27431 147.08769 90.53205 1.000 128.89400 114 ILE I N 1
ATOM 15748 C CA . ILE I 4 114 ? -9.97783 146.52922 89.37543 1.000 122.28576 114 ILE I CA 1
ATOM 15749 C C . ILE I 4 114 ? -9.28716 145.26400 88.88015 1.000 115.20742 114 ILE I C 1
ATOM 15750 O O . ILE I 4 114 ? -9.83058 144.16682 88.99778 1.000 114.68943 114 ILE I O 1
ATOM 15755 N N . ARG I 4 115 ? -8.05091 145.39159 88.40201 1.000 112.14521 115 ARG I N 1
ATOM 15756 C CA . ARG I 4 115 ? -7.33373 144.27564 87.78750 1.000 107.99842 115 ARG I CA 1
ATOM 15757 C C . ARG I 4 115 ? -7.34655 143.03522 88.67475 1.000 105.95749 115 ARG I C 1
ATOM 15758 O O . ARG I 4 115 ? -7.61675 141.91671 88.20436 1.000 101.28767 115 ARG I O 1
ATOM 15766 N N . PHE I 4 116 ? -7.06796 143.21665 89.96852 1.000 111.43365 116 PHE I N 1
ATOM 15767 C CA . PHE I 4 116 ? -7.18813 142.10630 90.89571 1.000 108.25229 116 PHE I CA 1
ATOM 15768 C C . PHE I 4 116 ? -8.58391 141.51990 90.84531 1.000 112.66725 116 PHE I C 1
ATOM 15769 O O . PHE I 4 116 ? -8.75434 140.30929 90.65163 1.000 108.34874 116 PHE I O 1
ATOM 15777 N N . ALA I 4 117 ? -9.59866 142.36885 91.03600 1.000 113.63211 117 ALA I N 1
ATOM 15778 C CA . ALA I 4 117 ? -10.96606 141.88167 91.10468 1.000 111.23920 117 ALA I CA 1
ATOM 15779 C C . ALA I 4 117 ? -11.29776 141.07537 89.85949 1.000 113.45663 117 ALA I C 1
ATOM 15780 O O . ALA I 4 117 ? -11.54673 139.87669 89.94790 1.000 111.77262 117 ALA I O 1
ATOM 15782 N N . MET I 4 118 ? -11.13838 141.69177 88.68777 1.000 106.21751 118 MET I N 1
ATOM 15783 C CA . MET I 4 118 ? -11.51209 141.06807 87.42503 1.000 102.08910 118 MET I CA 1
ATOM 15784 C C . MET I 4 118 ? -10.82278 139.72220 87.22645 1.000 102.16730 118 MET I C 1
ATOM 15785 O O . MET I 4 118 ? -11.48264 138.72449 86.90120 1.000 101.82591 118 MET I O 1
ATOM 15790 N N . ILE I 4 119 ? -9.49428 139.66526 87.38786 1.000 108.28996 119 ILE I N 1
ATOM 15791 C CA . ILE I 4 119 ? -8.84334 138.36847 87.19101 1.000 109.76080 119 ILE I CA 1
ATOM 15792 C C . ILE I 4 119 ? -9.35464 137.35719 88.20462 1.000 106.80512 119 ILE I C 1
ATOM 15793 O O . ILE I 4 119 ? -9.57661 136.19030 87.86320 1.000 104.62251 119 ILE I O 1
ATOM 15798 N N . ILE I 4 120 ? -9.65847 137.80759 89.42789 1.000 122.47953 120 ILE I N 1
ATOM 15799 C CA . ILE I 4 120 ? -10.16086 136.90506 90.46287 1.000 123.93627 120 ILE I CA 1
ATOM 15800 C C . ILE I 4 120 ? -11.55748 136.41206 90.10709 1.000 122.53006 120 ILE I C 1
ATOM 15801 O O . ILE I 4 120 ? -11.83202 135.20973 90.12397 1.000 121.75068 120 ILE I O 1
ATOM 15806 N N . LEU I 4 121 ? -12.46320 137.34969 89.83473 1.000 111.89023 121 LEU I N 1
ATOM 15807 C CA . LEU I 4 121 ? -13.85175 137.05851 89.53059 1.000 109.25418 121 LEU I CA 1
ATOM 15808 C C . LEU I 4 121 ? -13.95713 136.05687 88.39206 1.000 103.94460 121 LEU I C 1
ATOM 15809 O O . LEU I 4 121 ? -14.52761 134.97458 88.55920 1.000 109.44342 121 LEU I O 1
ATOM 15814 N N . VAL I 4 122 ? -13.40485 136.39486 87.22277 1.000 99.59477 122 VAL I N 1
ATOM 15815 C CA . VAL I 4 122 ? -13.50115 135.46315 86.10140 1.000 98.34215 122 VAL I CA 1
ATOM 15816 C C . VAL I 4 122 ? -12.75248 134.15427 86.38849 1.000 102.40024 122 VAL I C 1
ATOM 15817 O O . VAL I 4 122 ? -13.17952 133.07354 85.93980 1.000 104.78703 122 VAL I O 1
ATOM 15821 N N . SER I 4 123 ? -11.66682 134.20192 87.17576 1.000 101.71677 123 SER I N 1
ATOM 15822 C CA . SER I 4 123 ? -10.96045 132.96787 87.48601 1.000 101.48760 123 SER I CA 1
ATOM 15823 C C . SER I 4 123 ? -11.83781 132.04850 88.31847 1.000 104.16199 123 SER I C 1
ATOM 15824 O O . SER I 4 123 ? -11.88189 130.83451 88.08183 1.000 104.76050 123 SER I O 1
ATOM 15827 N N . THR I 4 124 ? -12.59509 132.61662 89.25789 1.000 102.98759 124 THR I N 1
ATOM 15828 C CA . THR I 4 124 ? -13.46912 131.78994 90.08333 1.000 104.78360 124 THR I CA 1
ATOM 15829 C C . THR I 4 124 ? -14.68940 131.31917 89.31534 1.000 104.31390 124 THR I C 1
ATOM 15830 O O . THR I 4 124 ? -15.19605 130.23401 89.58980 1.000 106.89917 124 THR I O 1
ATOM 15834 N N . VAL I 4 125 ? -15.20236 132.11829 88.38020 1.000 106.28409 125 VAL I N 1
ATOM 15835 C CA . VAL I 4 125 ? -16.26699 131.59789 87.52772 1.000 97.42334 125 VAL I CA 1
ATOM 15836 C C . VAL I 4 125 ? -15.78548 130.35444 86.79575 1.000 98.64052 125 VAL I C 1
ATOM 15837 O O . VAL I 4 125 ? -16.50635 129.35874 86.69191 1.000 103.79511 125 VAL I O 1
ATOM 15841 N N . MET I 4 126 ? -14.53439 130.36559 86.33626 1.000 98.25615 126 MET I N 1
ATOM 15842 C CA . MET I 4 126 ? -13.97643 129.15830 85.73079 1.000 98.45798 126 MET I CA 1
ATOM 15843 C C . MET I 4 126 ? -13.91379 128.01619 86.74005 1.000 108.88787 126 MET I C 1
ATOM 15844 O O . MET I 4 126 ? -14.24356 126.86489 86.42533 1.000 107.52590 126 MET I O 1
ATOM 15849 N N . THR I 4 127 ? -13.49268 128.32859 87.96110 1.000 109.83115 127 THR I N 1
ATOM 15850 C CA . THR I 4 127 ? -13.22362 127.31096 88.97404 1.000 111.93863 127 THR I CA 1
ATOM 15851 C C . THR I 4 127 ? -14.50343 126.68662 89.55119 1.000 112.62131 127 THR I C 1
ATOM 15852 O O . THR I 4 127 ? -14.58342 125.46302 89.73774 1.000 104.96781 127 THR I O 1
ATOM 15856 N N . VAL I 4 128 ? -15.49812 127.52180 89.85114 1.000 114.86766 128 VAL I N 1
ATOM 15857 C CA . VAL I 4 128 ? -16.73480 127.14352 90.52777 1.000 116.55794 128 VAL I CA 1
ATOM 15858 C C . VAL I 4 128 ? -17.72389 126.44737 89.59795 1.000 117.96402 128 VAL I C 1
ATOM 15859 O O . VAL I 4 128 ? -18.46922 125.56479 90.03760 1.000 122.47293 128 VAL I O 1
ATOM 15863 N N . THR I 4 129 ? -17.78924 126.83322 88.32450 1.000 112.33467 129 THR I N 1
ATOM 15864 C CA . THR I 4 129 ? -18.79403 126.32373 87.40496 1.000 103.22094 129 THR I CA 1
ATOM 15865 C C . THR I 4 129 ? -18.17913 125.46097 86.31952 1.000 105.71314 129 THR I C 1
ATOM 15866 O O . THR I 4 129 ? -18.65384 125.46664 85.18630 1.000 106.05398 129 THR I O 1
ATOM 15870 N N . THR I 4 130 ? -17.12459 124.72752 86.63481 1.000 114.98318 130 THR I N 1
ATOM 15871 C CA . THR I 4 130 ? -16.55467 123.80619 85.66672 1.000 117.77144 130 THR I CA 1
ATOM 15872 C C . THR I 4 130 ? -16.02255 122.59658 86.42252 1.000 119.60144 130 THR I C 1
ATOM 15873 O O . THR I 4 130 ? -15.45966 122.73506 87.51641 1.000 120.53939 130 THR I O 1
ATOM 15877 N N . LYS I 4 131 ? -16.21209 121.41439 85.84786 1.000 116.13300 131 LYS I N 1
ATOM 15878 C CA . LYS I 4 131 ? -15.68038 120.22283 86.48055 1.000 116.29562 131 LYS I CA 1
ATOM 15879 C C . LYS I 4 131 ? -14.16051 120.23977 86.38409 1.000 114.81042 131 LYS I C 1
ATOM 15880 O O . LYS I 4 131 ? -13.60623 120.67637 85.37206 1.000 113.62607 131 LYS I O 1
ATOM 15886 N N . PRO I 4 132 ? -13.46830 119.80925 87.42651 1.000 113.99125 132 PRO I N 1
ATOM 15887 C CA . PRO I 4 132 ? -12.01485 119.64746 87.32587 1.000 111.29346 132 PRO I CA 1
ATOM 15888 C C . PRO I 4 132 ? -11.56299 118.78582 86.16029 1.000 110.56733 132 PRO I C 1
ATOM 15889 O O . PRO I 4 132 ? -10.59878 119.16257 85.48593 1.000 109.98373 132 PRO I O 1
ATOM 15893 N N . LEU I 4 133 ? -12.20323 117.64644 85.89451 1.000 101.25477 133 LEU I N 1
ATOM 15894 C CA . LEU I 4 133 ? -11.83528 116.90627 84.68745 1.000 105.60979 133 LEU I CA 1
ATOM 15895 C C . LEU I 4 133 ? -12.17481 117.68408 83.41091 1.000 107.49301 133 LEU I C 1
ATOM 15896 O O . LEU I 4 133 ? -11.48958 117.52810 82.39173 1.000 103.74320 133 LEU I O 1
ATOM 15901 N N . GLU I 4 134 ? -13.23858 118.50045 83.42751 1.000 107.32542 134 GLU I N 1
ATOM 15902 C CA . GLU I 4 134 ? -13.55323 119.34131 82.26698 1.000 105.04513 134 GLU I CA 1
ATOM 15903 C C . GLU I 4 134 ? -12.47162 120.38596 82.02970 1.000 105.48252 134 GLU I C 1
ATOM 15904 O O . GLU I 4 134 ? -12.01590 120.57814 80.89653 1.000 103.11930 134 GLU I O 1
ATOM 15910 N N . ILE I 4 135 ? -12.09419 121.11337 83.08686 1.000 108.32113 135 ILE I N 1
ATOM 15911 C CA . ILE I 4 135 ? -10.98938 122.05341 82.99627 1.000 91.79200 135 ILE I CA 1
ATOM 15912 C C . ILE I 4 135 ? -9.77421 121.33986 82.44284 1.000 92.59480 135 ILE I C 1
ATOM 15913 O O . ILE I 4 135 ? -9.10285 121.82959 81.52683 1.000 102.44284 135 ILE I O 1
ATOM 15918 N N . ALA I 4 136 ? -9.51720 120.13692 82.94132 1.000 92.49245 136 ALA I N 1
ATOM 15919 C CA . ALA I 4 136 ? -8.41294 119.35367 82.41806 1.000 99.76486 136 ALA I CA 1
ATOM 15920 C C . ALA I 4 136 ? -8.56133 119.15641 80.92646 1.000 100.19852 136 ALA I C 1
ATOM 15921 O O . ALA I 4 136 ? -7.66525 119.51394 80.16327 1.000 106.07876 136 ALA I O 1
ATOM 15923 N N . ASP I 4 137 ? -9.71640 118.63841 80.49981 1.000 98.92659 137 ASP I N 1
ATOM 15924 C CA . ASP I 4 137 ? -9.96277 118.30246 79.09508 1.000 104.79042 137 ASP I CA 1
ATOM 15925 C C . ASP I 4 137 ? -9.81152 119.52176 78.19257 1.000 101.02185 137 ASP I C 1
ATOM 15926 O O . ASP I 4 137 ? -9.33442 119.40988 77.05881 1.000 98.88061 137 ASP I O 1
ATOM 15931 N N . ALA I 4 138 ? -10.21802 120.69378 78.68501 1.000 107.10248 138 ALA I N 1
ATOM 15932 C CA . ALA I 4 138 ? -10.00921 121.94116 77.95891 1.000 100.43823 138 ALA I CA 1
ATOM 15933 C C . ALA I 4 138 ? -8.52554 122.21387 77.75966 1.000 101.52681 138 ALA I C 1
ATOM 15934 O O . ALA I 4 138 ? -8.07151 122.46226 76.63921 1.000 100.99223 138 ALA I O 1
ATOM 15936 N N . MET I 4 139 ? -7.75210 122.16521 78.84181 1.000 106.14959 139 MET I N 1
ATOM 15937 C CA . MET I 4 139 ? -6.31977 122.41079 78.71225 1.000 105.40403 139 MET I CA 1
ATOM 15938 C C . MET I 4 139 ? -5.67650 121.39294 77.78231 1.000 105.23168 139 MET I C 1
ATOM 15939 O O . MET I 4 139 ? -4.75270 121.71201 77.02746 1.000 107.17028 139 MET I O 1
ATOM 15944 N N . GLU I 4 140 ? -6.17359 120.17535 77.79664 1.000 106.56392 140 GLU I N 1
ATOM 15945 C CA . GLU I 4 140 ? -5.61973 119.15654 76.92494 1.000 105.48536 140 GLU I CA 1
ATOM 15946 C C . GLU I 4 140 ? -5.90453 119.50132 75.47213 1.000 108.88856 140 GLU I C 1
ATOM 15947 O O . GLU I 4 140 ? -5.02522 119.38135 74.60685 1.000 110.29671 140 GLU I O 1
ATOM 15953 N N . TRP I 4 141 ? -7.12971 119.96222 75.19922 1.000 110.00467 141 TRP I N 1
ATOM 15954 C CA . TRP I 4 141 ? -7.48391 120.40857 73.85508 1.000 106.31219 141 TRP I CA 1
ATOM 15955 C C . TRP I 4 141 ? -6.57303 121.53733 73.41283 1.000 105.38669 141 TRP I C 1
ATOM 15956 O O . TRP I 4 141 ? -6.05783 121.53122 72.29046 1.000 107.93134 141 TRP I O 1
ATOM 15967 N N . MET I 4 142 ? -6.33634 122.49828 74.30209 1.000 105.29599 142 MET I N 1
ATOM 15968 C CA . MET I 4 142 ? -5.41011 123.57441 73.98879 1.000 96.05206 142 MET I CA 1
ATOM 15969 C C . MET I 4 142 ? -4.03857 123.03192 73.64450 1.000 94.99408 142 MET I C 1
ATOM 15970 O O . MET I 4 142 ? -3.35466 123.58403 72.78236 1.000 102.31773 142 MET I O 1
ATOM 15975 N N . LEU I 4 143 ? -3.62165 121.95172 74.28732 1.000 106.29540 143 LEU I N 1
ATOM 15976 C CA . LEU I 4 143 ? -2.29386 121.44247 73.98449 1.000 103.72312 143 LEU I CA 1
ATOM 15977 C C . LEU I 4 143 ? -2.29073 120.59651 72.73061 1.000 100.15240 143 LEU I C 1
ATOM 15978 O O . LEU I 4 143 ? -1.22191 120.34426 72.17602 1.000 100.81476 143 LEU I O 1
ATOM 15983 N N . THR I 4 144 ? -3.44860 120.21336 72.24834 1.000 105.48561 144 THR I N 1
ATOM 15984 C CA . THR I 4 144 ? -3.47275 119.33868 71.07840 1.000 111.28577 144 THR I CA 1
ATOM 15985 C C . THR I 4 144 ? -2.65657 119.87891 69.90146 1.000 115.53369 144 THR I C 1
ATOM 15986 O O . THR I 4 144 ? -2.07803 119.07063 69.16335 1.000 112.24893 144 THR I O 1
ATOM 15990 N N . PRO I 4 145 ? -2.56836 121.19686 69.66977 1.000 112.34903 145 PRO I N 1
ATOM 15991 C CA . PRO I 4 145 ? -1.63611 121.67435 68.63531 1.000 112.56094 145 PRO I CA 1
ATOM 15992 C C . PRO I 4 145 ? -0.19508 121.22692 68.84023 1.000 117.79430 145 PRO I C 1
ATOM 15993 O O . PRO I 4 145 ? 0.55141 121.18065 67.85394 1.000 122.20837 145 PRO I O 1
ATOM 15997 N N . LEU I 4 146 ? 0.22144 120.87602 70.06675 1.000 112.26927 146 LEU I N 1
ATOM 15998 C CA . LEU I 4 146 ? 1.59646 120.42775 70.24519 1.000 106.21556 146 LEU I CA 1
ATOM 15999 C C . LEU I 4 146 ? 1.87332 119.10556 69.54546 1.000 125.19950 146 LEU I C 1
ATOM 16000 O O . LEU I 4 146 ? 3.04587 118.72159 69.44376 1.000 128.70186 146 LEU I O 1
ATOM 16005 N N . LYS I 4 147 ? 0.82665 118.40246 69.07763 1.000 125.63639 147 LYS I N 1
ATOM 16006 C CA . LYS I 4 147 ? 1.02688 117.14406 68.35873 1.000 126.19977 147 LYS I CA 1
ATOM 16007 C C . LYS I 4 147 ? 1.96169 117.33194 67.18432 1.000 132.54744 147 LYS I C 1
ATOM 16008 O O . LYS I 4 147 ? 2.71544 116.41490 66.84347 1.000 132.72985 147 LYS I O 1
ATOM 16014 N N . LEU I 4 148 ? 1.92012 118.50831 66.55158 1.000 154.60348 148 LEU I N 1
ATOM 16015 C CA . LEU I 4 148 ? 2.82373 118.80383 65.44504 1.000 162.33650 148 LEU I CA 1
ATOM 16016 C C . LEU I 4 148 ? 4.28513 118.78412 65.87828 1.000 165.74045 148 LEU I C 1
ATOM 16017 O O . LEU I 4 148 ? 5.17495 118.70171 65.02363 1.000 170.93260 148 LEU I O 1
ATOM 16022 N N . PHE I 4 149 ? 4.55811 118.84397 67.17831 1.000 156.96856 149 PHE I N 1
ATOM 16023 C CA . PHE I 4 149 ? 5.90257 118.62514 67.66813 1.000 158.73706 149 PHE I CA 1
ATOM 16024 C C . PHE I 4 149 ? 6.02321 117.18325 68.14230 1.000 157.56322 149 PHE I C 1
ATOM 16025 O O . PHE I 4 149 ? 5.12307 116.35490 67.95502 1.000 144.48099 149 PHE I O 1
ATOM 16033 N N . LYS I 4 150 ? 7.15626 116.87743 68.76549 1.000 182.88465 150 LYS I N 1
ATOM 16034 C CA . LYS I 4 150 ? 7.40648 115.54035 69.29248 1.000 182.84087 150 LYS I CA 1
ATOM 16035 C C . LYS I 4 150 ? 6.67862 115.33574 70.62760 1.000 179.99820 150 LYS I C 1
ATOM 16036 O O . LYS I 4 150 ? 7.28090 114.89969 71.61498 1.000 182.91405 150 LYS I O 1
ATOM 16042 N N . VAL I 4 151 ? 5.36495 115.62229 70.65455 1.000 144.83999 151 VAL I N 1
ATOM 16043 C CA . VAL I 4 151 ? 4.58151 115.63381 71.88456 1.000 129.53254 151 VAL I CA 1
ATOM 16044 C C . VAL I 4 151 ? 3.42933 114.65205 71.75312 1.000 123.14600 151 VAL I C 1
ATOM 16045 O O . VAL I 4 151 ? 2.97319 114.33395 70.65001 1.000 125.59700 151 VAL I O 1
ATOM 16049 N N . ASN I 4 152 ? 2.97095 114.16343 72.90560 1.000 113.72972 152 ASN I N 1
ATOM 16050 C CA . ASN I 4 152 ? 1.82880 113.25488 73.02896 1.000 106.71592 152 ASN I CA 1
ATOM 16051 C C . ASN I 4 152 ? 0.82354 113.84809 74.01278 1.000 93.14270 152 ASN I C 1
ATOM 16052 O O . ASN I 4 152 ? 0.90176 113.60472 75.21992 1.000 88.09747 152 ASN I O 1
ATOM 16057 N N . VAL I 4 153 ? -0.16098 114.58817 73.50951 1.000 92.91282 153 VAL I N 1
ATOM 16058 C CA . VAL I 4 153 ? -1.08590 115.22442 74.43592 1.000 95.68633 153 VAL I CA 1
ATOM 16059 C C . VAL I 4 153 ? -1.96280 114.21189 75.15092 1.000 91.20937 153 VAL I C 1
ATOM 16060 O O . VAL I 4 153 ? -2.60129 114.56186 76.15527 1.000 89.78522 153 VAL I O 1
ATOM 16064 N N . GLY I 4 154 ? -1.96056 112.95577 74.69060 1.000 91.67957 154 GLY I N 1
ATOM 16065 C CA . GLY I 4 154 ? -2.76143 111.92983 75.34072 1.000 84.42751 154 GLY I CA 1
ATOM 16066 C C . GLY I 4 154 ? -2.25457 111.57787 76.72748 1.000 89.75220 154 GLY I C 1
ATOM 16067 O O . GLY I 4 154 ? -3.01550 111.58894 77.71009 1.000 87.98458 154 GLY I O 1
ATOM 16068 N N . MET I 4 155 ? -0.96203 111.26187 76.83889 1.000 87.77237 155 MET I N 1
ATOM 16069 C CA . MET I 4 155 ? -0.44947 110.98055 78.17127 1.000 84.02132 155 MET I CA 1
ATOM 16070 C C . MET I 4 155 ? -0.45925 112.23836 79.04162 1.000 85.32897 155 MET I C 1
ATOM 16071 O O . MET I 4 155 ? -0.58998 112.11849 80.25888 1.000 85.42560 155 MET I O 1
ATOM 16076 N N . ILE I 4 156 ? -0.37032 113.44594 78.45493 1.000 85.04030 156 ILE I N 1
ATOM 16077 C CA . ILE I 4 156 ? -0.45916 114.66695 79.27006 1.000 91.36197 156 ILE I CA 1
ATOM 16078 C C . ILE I 4 156 ? -1.84535 114.79174 79.89361 1.000 84.27107 156 ILE I C 1
ATOM 16079 O O . ILE I 4 156 ? -1.98072 115.08631 81.09140 1.000 80.03767 156 ILE I O 1
ATOM 16084 N N . SER I 4 157 ? -2.88977 114.56153 79.09364 1.000 83.34581 157 SER I N 1
ATOM 16085 C CA . SER I 4 157 ? -4.25946 114.55832 79.60028 1.000 85.15934 157 SER I CA 1
ATOM 16086 C C . SER I 4 157 ? -4.43824 113.52810 80.71534 1.000 85.69750 157 SER I C 1
ATOM 16087 O O . SER I 4 157 ? -5.04597 113.80788 81.76204 1.000 85.06476 157 SER I O 1
ATOM 16090 N N . LEU I 4 158 ? -3.93719 112.31126 80.49645 1.000 79.01596 158 LEU I N 1
ATOM 16091 C CA . LEU I 4 158 ? -4.03789 111.30497 81.54471 1.000 74.99305 158 LEU I CA 1
ATOM 16092 C C . LEU I 4 158 ? -3.33026 111.75511 82.81946 1.000 81.93818 158 LEU I C 1
ATOM 16093 O O . LEU I 4 158 ? -3.88314 111.62814 83.91925 1.000 85.09869 158 LEU I O 1
ATOM 16098 N N . VAL I 4 159 ? -2.10233 112.27852 82.69380 1.000 85.29174 159 VAL I N 1
ATOM 16099 C CA . VAL I 4 159 ? -1.36301 112.74417 83.86374 1.000 76.31596 159 VAL I CA 1
ATOM 16100 C C . VAL I 4 159 ? -2.18533 113.78521 84.60917 1.000 76.37625 159 VAL I C 1
ATOM 16101 O O . VAL I 4 159 ? -2.36456 113.70629 85.82980 1.000 73.04268 159 VAL I O 1
ATOM 16105 N N . ILE I 4 160 ? -2.76297 114.73572 83.87593 1.000 78.11265 160 ILE I N 1
ATOM 16106 C CA . ILE I 4 160 ? -3.48408 115.80725 84.55292 1.000 81.17104 160 ILE I CA 1
ATOM 16107 C C . ILE I 4 160 ? -4.67049 115.23268 85.31121 1.000 81.62106 160 ILE I C 1
ATOM 16108 O O . ILE I 4 160 ? -4.94619 115.62266 86.45911 1.000 75.94729 160 ILE I O 1
ATOM 16113 N N . SER I 4 161 ? -5.31187 114.21480 84.72320 1.000 86.46469 161 SER I N 1
ATOM 16114 C CA . SER I 4 161 ? -6.52653 113.63451 85.29594 1.000 82.10586 161 SER I CA 1
ATOM 16115 C C . SER I 4 161 ? -6.22132 112.84695 86.55874 1.000 81.23853 161 SER I C 1
ATOM 16116 O O . SER I 4 161 ? -6.85716 113.04648 87.60426 1.000 83.62470 161 SER I O 1
ATOM 16119 N N . ILE I 4 162 ? -5.24707 111.94006 86.46732 1.000 72.13032 162 ILE I N 1
ATOM 16120 C CA . ILE I 4 162 ? -4.82523 111.15845 87.62348 1.000 73.84868 162 ILE I CA 1
ATOM 16121 C C . ILE I 4 162 ? -4.37467 112.07561 88.75198 1.000 72.53928 162 ILE I C 1
ATOM 16122 O O . ILE I 4 162 ? -4.80949 111.93381 89.90634 1.000 71.31199 162 ILE I O 1
ATOM 16127 N N . ALA I 4 163 ? -3.51442 113.03951 88.42793 1.000 71.01611 163 ALA I N 1
ATOM 16128 C CA . ALA I 4 163 ? -3.03560 113.98798 89.41830 1.000 72.47146 163 ALA I CA 1
ATOM 16129 C C . ALA I 4 163 ? -4.19578 114.66509 90.12736 1.000 69.54667 163 ALA I C 1
ATOM 16130 O O . ALA I 4 163 ? -4.24291 114.71399 91.35961 1.000 70.79913 163 ALA I O 1
ATOM 16132 N N . LEU I 4 164 ? -5.12253 115.23442 89.36271 1.000 70.14810 164 LEU I N 1
ATOM 16133 C CA . LEU I 4 164 ? -6.22328 115.94460 89.99475 1.000 75.40350 164 LEU I CA 1
ATOM 16134 C C . LEU I 4 164 ? -7.07478 115.00171 90.83712 1.000 72.90243 164 LEU I C 1
ATOM 16135 O O . LEU I 4 164 ? -7.72615 115.44997 91.79844 1.000 67.92861 164 LEU I O 1
ATOM 16140 N N . ARG I 4 165 ? -7.07203 113.70765 90.48972 1.000 72.32747 165 ARG I N 1
ATOM 16141 C CA . ARG I 4 165 ? -7.88204 112.72269 91.18724 1.000 73.02434 165 ARG I CA 1
ATOM 16142 C C . ARG I 4 165 ? -7.27052 112.33745 92.53444 1.000 74.63035 165 ARG I C 1
ATOM 16143 O O . ARG I 4 165 ? -7.99972 112.06099 93.50307 1.000 73.62388 165 ARG I O 1
ATOM 16151 N N . PHE I 4 166 ? -5.93459 112.32881 92.60056 1.000 72.02348 166 PHE I N 1
ATOM 16152 C CA . PHE I 4 166 ? -5.16275 112.03298 93.81032 1.000 69.98656 166 PHE I CA 1
ATOM 16153 C C . PHE I 4 166 ? -4.82598 113.26184 94.65903 1.000 66.00164 166 PHE I C 1
ATOM 16154 O O . PHE I 4 166 ? -4.31268 113.10264 95.77322 1.000 61.02461 166 PHE I O 1
ATOM 16162 N N . VAL I 4 167 ? -5.02907 114.46774 94.14359 1.000 68.25239 167 VAL I N 1
ATOM 16163 C CA . VAL I 4 167 ? -4.70635 115.67251 94.90932 1.000 76.64736 167 VAL I CA 1
ATOM 16164 C C . VAL I 4 167 ? -5.43212 115.63866 96.25764 1.000 70.82467 167 VAL I C 1
ATOM 16165 O O . VAL I 4 167 ? -4.82876 115.95704 97.28706 1.000 69.26240 167 VAL I O 1
ATOM 16169 N N . PRO I 4 168 ? -6.67320 115.24402 96.34274 1.000 74.17934 168 PRO I N 1
ATOM 16170 C CA . PRO I 4 168 ? -7.30358 115.25767 97.67145 1.000 75.93875 168 PRO I CA 1
ATOM 16171 C C . PRO I 4 168 ? -6.93954 114.02238 98.50150 1.000 69.85257 168 PRO I C 1
ATOM 16172 O O . PRO I 4 168 ? -6.86666 114.07438 99.73662 1.000 64.15571 168 PRO I O 1
ATOM 16176 N N . THR I 4 169 ? -6.69268 112.90325 97.81187 1.000 69.21426 169 THR I N 1
ATOM 16177 C CA . THR I 4 169 ? -6.26126 111.68467 98.48943 1.000 68.51499 169 THR I CA 1
ATOM 16178 C C . THR I 4 169 ? -4.89148 111.88635 99.14325 1.000 75.04941 169 THR I C 1
ATOM 16179 O O . THR I 4 169 ? -4.71765 111.62441 100.34774 1.000 76.63156 169 THR I O 1
ATOM 16183 N N . LEU I 4 170 ? -3.91778 112.42255 98.38021 1.000 74.35484 170 LEU I N 1
ATOM 16184 C CA . LEU I 4 170 ? -2.60065 112.66188 98.95388 1.000 63.07573 170 LEU I CA 1
ATOM 16185 C C . LEU I 4 170 ? -2.64851 113.74940 99.99608 1.000 70.71447 170 LEU I C 1
ATOM 16186 O O . LEU I 4 170 ? -1.82056 113.75879 100.90414 1.000 78.03685 170 LEU I O 1
ATOM 16191 N N . PHE I 4 171 ? -3.62009 114.65049 99.91009 1.000 71.20007 171 PHE I N 1
ATOM 16192 C CA . PHE I 4 171 ? -3.74483 115.66892 100.94459 1.000 77.13771 171 PHE I CA 1
ATOM 16193 C C . PHE I 4 171 ? -4.19037 115.05915 102.25234 1.000 81.24726 171 PHE I C 1
ATOM 16194 O O . PHE I 4 171 ? -3.64277 115.38032 103.31518 1.000 90.72286 171 PHE I O 1
ATOM 16202 N N . ASP I 4 172 ? -5.16822 114.16117 102.20209 1.000 81.77072 172 ASP I N 1
ATOM 16203 C CA . ASP I 4 172 ? -5.57386 113.51828 103.44141 1.000 83.52886 172 ASP I CA 1
ATOM 16204 C C . ASP I 4 172 ? -4.41924 112.72446 104.01971 1.000 86.01605 172 ASP I C 1
ATOM 16205 O O . ASP I 4 172 ? -4.11775 112.84395 105.21396 1.000 90.71364 172 ASP I O 1
ATOM 16210 N N . GLN I 4 173 ? -3.73333 111.93171 103.18051 1.000 86.61963 173 GLN I N 1
ATOM 16211 C CA . GLN I 4 173 ? -2.60648 111.16505 103.71257 1.000 89.78643 173 GLN I CA 1
ATOM 16212 C C . GLN I 4 173 ? -1.55187 112.09227 104.29528 1.000 92.44292 173 GLN I C 1
ATOM 16213 O O . GLN I 4 173 ? -0.93960 111.78190 105.32776 1.000 99.10194 173 GLN I O 1
ATOM 16219 N N . THR I 4 174 ? -1.34605 113.24829 103.66336 1.000 86.40402 174 THR I N 1
ATOM 16220 C CA . THR I 4 174 ? -0.37299 114.20367 104.16334 1.000 84.11327 174 THR I CA 1
ATOM 16221 C C . THR I 4 174 ? -0.78095 114.69740 105.53760 1.000 89.90024 174 THR I C 1
ATOM 16222 O O . THR I 4 174 ? 0.07433 114.92248 106.39824 1.000 101.37764 174 THR I O 1
ATOM 16226 N N . VAL I 4 175 ? -2.08178 114.86215 105.77462 1.000 86.20238 175 VAL I N 1
ATOM 16227 C CA . VAL I 4 175 ? -2.49668 115.29567 107.10967 1.000 95.72632 175 VAL I CA 1
ATOM 16228 C C . VAL I 4 175 ? -2.31906 114.17139 108.12550 1.000 100.24328 175 VAL I C 1
ATOM 16229 O O . VAL I 4 175 ? -1.92485 114.39835 109.28209 1.000 104.99734 175 VAL I O 1
ATOM 16233 N N . LYS I 4 176 ? -2.65323 112.94920 107.72548 1.000 96.18117 176 LYS I N 1
ATOM 16234 C CA . LYS I 4 176 ? -2.59913 111.84254 108.66654 1.000 99.37416 176 LYS I CA 1
ATOM 16235 C C . LYS I 4 176 ? -1.17239 111.58618 109.11966 1.000 106.90907 176 LYS I C 1
ATOM 16236 O O . LYS I 4 176 ? -0.92644 111.35222 110.31011 1.000 108.96719 176 LYS I O 1
ATOM 16242 N N . ILE I 4 177 ? -0.21360 111.65977 108.19700 1.000 96.78365 177 ILE I N 1
ATOM 16243 C CA . ILE I 4 177 ? 1.17483 111.47176 108.59934 1.000 97.93398 177 ILE I CA 1
ATOM 16244 C C . ILE I 4 177 ? 1.57667 112.52653 109.61355 1.000 98.19388 177 ILE I C 1
ATOM 16245 O O . ILE I 4 177 ? 2.24332 112.22929 110.61264 1.000 99.98251 177 ILE I O 1
ATOM 16250 N N . MET I 4 178 ? 1.15649 113.76622 109.39227 1.000 101.08882 178 MET I N 1
ATOM 16251 C CA . MET I 4 178 ? 1.48809 114.82081 110.33531 1.000 101.01151 178 MET I CA 1
ATOM 16252 C C . MET I 4 178 ? 0.94657 114.51734 111.72009 1.000 101.46871 178 MET I C 1
ATOM 16253 O O . MET I 4 178 ? 1.64764 114.68641 112.72460 1.000 104.37581 178 MET I O 1
ATOM 16258 N N . ASN I 4 179 ? -0.30194 114.07033 111.79822 1.000 99.26173 179 ASN I N 1
ATOM 16259 C CA . ASN I 4 179 ? -0.85789 113.77314 113.11634 1.000 100.29151 179 ASN I CA 1
ATOM 16260 C C . ASN I 4 179 ? -0.17023 112.57836 113.77246 1.000 98.83226 179 ASN I C 1
ATOM 16261 O O . ASN I 4 179 ? 0.05915 112.57428 114.99123 1.000 95.22244 179 ASN I O 1
ATOM 16266 N N . ALA I 4 180 ? 0.16253 111.55476 112.98807 1.000 95.03243 180 ALA I N 1
ATOM 16267 C CA . ALA I 4 180 ? 0.89455 110.42468 113.54337 1.000 92.46180 180 ALA I CA 1
ATOM 16268 C C . ALA I 4 180 ? 2.21435 110.88898 114.15419 1.000 98.45531 180 ALA I C 1
ATOM 16269 O O . ALA I 4 180 ? 2.54693 110.54217 115.29895 1.000 99.14470 180 ALA I O 1
ATOM 16271 N N . GLN I 4 181 ? 2.96162 111.72236 113.42331 1.000 96.28466 181 GLN I N 1
ATOM 16272 C CA . GLN I 4 181 ? 4.25137 112.16748 113.94402 1.000 94.14930 181 GLN I CA 1
ATOM 16273 C C . GLN I 4 181 ? 4.08405 113.09225 115.14514 1.000 99.59612 181 GLN I C 1
ATOM 16274 O O . GLN I 4 181 ? 4.85853 113.01404 116.09857 1.000 107.26749 181 GLN I O 1
ATOM 16280 N N . ARG I 4 182 ? 3.07916 113.95879 115.14603 1.000 102.34588 182 ARG I N 1
ATOM 16281 C CA . ARG I 4 182 ? 2.82863 114.71854 116.36528 1.000 101.24453 182 ARG I CA 1
ATOM 16282 C C . ARG I 4 182 ? 2.52355 113.79594 117.53369 1.000 102.12491 182 ARG I C 1
ATOM 16283 O O . ARG I 4 182 ? 2.87630 114.10396 118.67839 1.000 104.50755 182 ARG I O 1
ATOM 16291 N N . SER I 4 183 ? 1.88896 112.65286 117.25775 1.000 111.97415 183 SER I N 1
ATOM 16292 C CA . SER I 4 183 ? 1.54095 111.71238 118.31440 1.000 109.42542 183 SER I CA 1
ATOM 16293 C C . SER I 4 183 ? 2.77568 111.00061 118.85021 1.000 109.52947 183 SER I C 1
ATOM 16294 O O . SER I 4 183 ? 2.78170 110.55302 120.00717 1.000 113.29322 183 SER I O 1
ATOM 16297 N N . ARG I 4 184 ? 3.81477 110.87226 118.02002 1.000 101.70625 184 ARG I N 1
ATOM 16298 C CA . ARG I 4 184 ? 5.13487 110.51392 118.52388 1.000 93.92822 184 ARG I CA 1
ATOM 16299 C C . ARG I 4 184 ? 5.80852 111.68505 119.18961 1.000 105.73082 184 ARG I C 1
ATOM 16300 O O . ARG I 4 184 ? 6.99684 111.58936 119.49724 1.000 113.72650 184 ARG I O 1
ATOM 16308 N N . GLY I 4 185 ? 5.12222 112.81522 119.32414 1.000 118.67573 185 GLY I N 1
ATOM 16309 C CA . GLY I 4 185 ? 5.73815 113.97961 119.92928 1.000 124.78279 185 GLY I CA 1
ATOM 16310 C C . GLY I 4 185 ? 6.59338 114.81936 119.01146 1.000 124.95497 185 GLY I C 1
ATOM 16311 O O . GLY I 4 185 ? 7.56645 115.42280 119.47368 1.000 128.63786 185 GLY I O 1
ATOM 16312 N N . ALA I 4 186 ? 6.28827 114.84869 117.71937 1.000 117.50407 186 ALA I N 1
ATOM 16313 C CA . ALA I 4 186 ? 7.01759 115.71191 116.81473 1.000 111.80943 186 ALA I CA 1
ATOM 16314 C C . ALA I 4 186 ? 6.42002 117.10534 116.85280 1.000 116.76180 186 ALA I C 1
ATOM 16315 O O . ALA I 4 186 ? 5.21444 117.28912 117.03696 1.000 116.08943 186 ALA I O 1
ATOM 16317 N N . ASP I 4 187 ? 7.28522 118.09272 116.70417 1.000 129.85799 187 ASP I N 1
ATOM 16318 C CA . ASP I 4 187 ? 6.89923 119.48829 116.79020 1.000 136.47492 187 ASP I CA 1
ATOM 16319 C C . ASP I 4 187 ? 7.08989 120.11525 115.42199 1.000 140.61945 187 ASP I C 1
ATOM 16320 O O . ASP I 4 187 ? 8.16693 119.99002 114.82941 1.000 135.83625 187 ASP I O 1
ATOM 16325 N N . PHE I 4 188 ? 6.04086 120.77636 114.91836 1.000 148.47128 188 PHE I N 1
ATOM 16326 C CA . PHE I 4 188 ? 6.08376 121.38174 113.59504 1.000 150.82716 188 PHE I CA 1
ATOM 16327 C C . PHE I 4 188 ? 6.07695 122.90375 113.59570 1.000 164.00870 188 PHE I C 1
ATOM 16328 O O . PHE I 4 188 ? 6.17745 123.49518 112.51577 1.000 156.99736 188 PHE I O 1
ATOM 16336 N N . ASN I 4 189 ? 5.94255 123.55392 114.75960 1.000 184.44860 189 ASN I N 1
ATOM 16337 C CA . ASN I 4 189 ? 6.14532 125.00474 114.88547 1.000 185.63448 189 ASN I CA 1
ATOM 16338 C C . ASN I 4 189 ? 6.75921 125.27324 116.26313 1.000 190.61130 189 ASN I C 1
ATOM 16339 O O . ASN I 4 189 ? 6.03558 125.55187 117.22414 1.000 190.39435 189 ASN I O 1
ATOM 16344 N N . ASP I 4 190 ? 8.08561 125.19213 116.36604 1.000 173.88757 190 ASP I N 1
ATOM 16345 C CA . ASP I 4 190 ? 8.69682 125.43004 117.67044 1.000 183.26117 190 ASP I CA 1
ATOM 16346 C C . ASP I 4 190 ? 9.88607 126.38314 117.57525 1.000 196.30822 190 ASP I C 1
ATOM 16347 O O . ASP I 4 190 ? 9.82870 127.51755 118.06621 1.000 197.19686 190 ASP I O 1
ATOM 16352 N N . GLY I 4 191 ? 10.98667 125.91569 116.99215 1.000 195.61683 191 GLY I N 1
ATOM 16353 C CA . GLY I 4 191 ? 12.19058 126.71077 116.88863 1.000 188.58693 191 GLY I CA 1
ATOM 16354 C C . GLY I 4 191 ? 12.17465 127.64564 115.69490 1.000 186.55815 191 GLY I C 1
ATOM 16355 O O . GLY I 4 191 ? 11.15509 127.87053 115.04035 1.000 182.19724 191 GLY I O 1
ATOM 16356 N N . GLY I 4 192 ? 13.34819 128.20641 115.42015 1.000 197.17044 192 GLY I N 1
ATOM 16357 C CA . GLY I 4 192 ? 13.55989 129.01176 114.23831 1.000 196.58120 192 GLY I CA 1
ATOM 16358 C C . GLY I 4 192 ? 13.71361 128.12157 113.02574 1.000 193.05670 192 GLY I C 1
ATOM 16359 O O . GLY I 4 192 ? 13.54565 126.90358 113.08993 1.000 194.26588 192 GLY I O 1
ATOM 16360 N N . LEU I 4 193 ? 14.05910 128.74483 111.89391 1.000 171.95193 193 LEU I N 1
ATOM 16361 C CA . LEU I 4 193 ? 14.27900 127.96185 110.68174 1.000 168.81553 193 LEU I CA 1
ATOM 16362 C C . LEU I 4 193 ? 15.32213 126.88254 110.89559 1.000 164.57171 193 LEU I C 1
ATOM 16363 O O . LEU I 4 193 ? 15.29203 125.85382 110.21033 1.000 164.50627 193 LEU I O 1
ATOM 16368 N N . VAL I 4 194 ? 16.20410 127.09541 111.87210 1.000 163.41071 194 VAL I N 1
ATOM 16369 C CA . VAL I 4 194 ? 17.33543 126.21319 112.13594 1.000 151.52072 194 VAL I CA 1
ATOM 16370 C C . VAL I 4 194 ? 16.89276 124.75439 112.19637 1.000 166.24742 194 VAL I C 1
ATOM 16371 O O . VAL I 4 194 ? 17.45947 123.88778 111.52154 1.000 162.69485 194 VAL I O 1
ATOM 16375 N N . LYS I 4 195 ? 15.91973 124.45367 113.06534 1.000 177.38755 195 LYS I N 1
ATOM 16376 C CA . LYS I 4 195 ? 15.33554 123.12411 113.22249 1.000 175.42649 195 LYS I CA 1
ATOM 16377 C C . LYS I 4 195 ? 13.93412 122.98575 112.63100 1.000 177.73390 195 LYS I C 1
ATOM 16378 O O . LYS I 4 195 ? 13.47596 121.85562 112.41848 1.000 176.41996 195 LYS I O 1
ATOM 16384 N N . ARG I 4 196 ? 13.23089 124.09615 112.38957 1.000 170.07354 196 ARG I N 1
ATOM 16385 C CA . ARG I 4 196 ? 11.99841 124.01673 111.61066 1.000 169.36262 196 ARG I CA 1
ATOM 16386 C C . ARG I 4 196 ? 12.25998 123.41277 110.24499 1.000 167.97551 196 ARG I C 1
ATOM 16387 O O . ARG I 4 196 ? 11.36444 122.78738 109.66444 1.000 164.39334 196 ARG I O 1
ATOM 16395 N N . ALA I 4 197 ? 13.45696 123.63243 109.69458 1.000 178.55522 197 ALA I N 1
ATOM 16396 C CA . ALA I 4 197 ? 13.84463 122.91534 108.48901 1.000 175.10151 197 ALA I CA 1
ATOM 16397 C C . ALA I 4 197 ? 13.99532 121.42729 108.77386 1.000 171.79962 197 ALA I C 1
ATOM 16398 O O . ALA I 4 197 ? 13.64164 120.58702 107.93671 1.000 168.23903 197 ALA I O 1
ATOM 16400 N N . LYS I 4 198 ? 14.53281 121.09077 109.95244 1.000 164.32663 198 LYS I N 1
ATOM 16401 C CA . LYS I 4 198 ? 14.74026 119.69501 110.31297 1.000 157.11439 198 LYS I CA 1
ATOM 16402 C C . LYS I 4 198 ? 13.41569 118.93121 110.33076 1.000 143.15044 198 LYS I C 1
ATOM 16403 O O . LYS I 4 198 ? 13.31989 117.80471 109.82571 1.000 129.87503 198 LYS I O 1
ATOM 16409 N N . SER I 4 199 ? 12.36893 119.56564 110.84868 1.000 144.27144 199 SER I N 1
ATOM 16410 C CA . SER I 4 199 ? 11.11037 118.88442 111.14456 1.000 133.97770 199 SER I CA 1
ATOM 16411 C C . SER I 4 199 ? 10.33314 118.41083 109.90177 1.000 129.46839 199 SER I C 1
ATOM 16412 O O . SER I 4 199 ? 9.26430 117.79854 110.04295 1.000 125.31973 199 SER I O 1
ATOM 16415 N N . VAL I 4 200 ? 10.80086 118.68634 108.69170 1.000 126.91742 200 VAL I N 1
ATOM 16416 C CA . VAL I 4 200 ? 10.01055 118.32508 107.52182 1.000 116.02296 200 VAL I CA 1
ATOM 16417 C C . VAL I 4 200 ? 10.21859 116.86633 107.11113 1.000 109.66666 200 VAL I C 1
ATOM 16418 O O . VAL I 4 200 ? 9.34618 116.28006 106.47018 1.000 109.59933 200 VAL I O 1
ATOM 16422 N N . VAL I 4 201 ? 11.38022 116.27506 107.41114 1.000 116.60006 201 VAL I N 1
ATOM 16423 C CA . VAL I 4 201 ? 11.67689 114.92293 106.91596 1.000 105.65945 201 VAL I CA 1
ATOM 16424 C C . VAL I 4 201 ? 10.66480 113.90345 107.41155 1.000 101.90334 201 VAL I C 1
ATOM 16425 O O . VAL I 4 201 ? 10.25435 113.02925 106.62153 1.000 98.02899 201 VAL I O 1
ATOM 16429 N N . PRO I 4 202 ? 10.25268 113.91457 108.68600 1.000 110.91154 202 PRO I N 1
ATOM 16430 C CA . PRO I 4 202 ? 9.16322 113.03317 109.13879 1.000 111.55305 202 PRO I CA 1
ATOM 16431 C C . PRO I 4 202 ? 7.83022 113.27362 108.45417 1.000 114.27382 202 PRO I C 1
ATOM 16432 O O . PRO I 4 202 ? 6.86934 112.56430 108.77534 1.000 116.89072 202 PRO I O 1
ATOM 16436 N N . MET I 4 203 ? 7.70189 114.29622 107.60743 1.000 105.33153 203 MET I N 1
ATOM 16437 C CA . MET I 4 203 ? 6.52908 114.40495 106.75012 1.000 106.09899 203 MET I CA 1
ATOM 16438 C C . MET I 4 203 ? 6.84264 114.18201 105.27419 1.000 91.95421 203 MET I C 1
ATOM 16439 O O . MET I 4 203 ? 6.01650 113.63035 104.54621 1.000 85.79256 203 MET I O 1
ATOM 16444 N N . LEU I 4 204 ? 8.05480 114.48879 104.84426 1.000 89.54800 204 LEU I N 1
ATOM 16445 C CA . LEU I 4 204 ? 8.35670 114.39448 103.42872 1.000 88.80961 204 LEU I CA 1
ATOM 16446 C C . LEU I 4 204 ? 8.63625 112.95394 103.01128 1.000 84.56343 204 LEU I C 1
ATOM 16447 O O . LEU I 4 204 ? 8.09459 112.49499 102.00028 1.000 78.03414 204 LEU I O 1
ATOM 16452 N N . VAL I 4 205 ? 9.47654 112.21058 103.75988 1.000 84.61283 205 VAL I N 1
ATOM 16453 C CA . VAL I 4 205 ? 9.77553 110.82988 103.35599 1.000 83.83387 205 VAL I CA 1
ATOM 16454 C C . VAL I 4 205 ? 8.50013 109.99845 103.33719 1.000 87.27962 205 VAL I C 1
ATOM 16455 O O . VAL I 4 205 ? 8.26896 109.28003 102.34645 1.000 81.29336 205 VAL I O 1
ATOM 16459 N N . PRO I 4 206 ? 7.59485 110.09257 104.32461 1.000 83.58473 206 PRO I N 1
ATOM 16460 C CA . PRO I 4 206 ? 6.32252 109.38603 104.18936 1.000 79.95246 206 PRO I CA 1
ATOM 16461 C C . PRO I 4 206 ? 5.57104 109.70328 102.91180 1.000 82.65093 206 PRO I C 1
ATOM 16462 O O . PRO I 4 206 ? 5.12770 108.77782 102.22831 1.000 89.42995 206 PRO I O 1
ATOM 16466 N N . LEU I 4 207 ? 5.43536 110.97237 102.54653 1.000 79.39175 207 LEU I N 1
ATOM 16467 C CA . LEU I 4 207 ? 4.57752 111.32839 101.41449 1.000 79.32977 207 LEU I CA 1
ATOM 16468 C C . LEU I 4 207 ? 5.09790 110.75220 100.09707 1.000 76.74796 207 LEU I C 1
ATOM 16469 O O . LEU I 4 207 ? 4.33078 110.22889 99.28936 1.000 72.81310 207 LEU I O 1
ATOM 16474 N N . PHE I 4 208 ? 6.39348 110.87995 99.83733 1.000 77.88764 208 PHE I N 1
ATOM 16475 C CA . PHE I 4 208 ? 6.93421 110.29427 98.61869 1.000 74.98061 208 PHE I CA 1
ATOM 16476 C C . PHE I 4 208 ? 6.86613 108.77703 98.66961 1.000 77.77875 208 PHE I C 1
ATOM 16477 O O . PHE I 4 208 ? 6.46903 108.13583 97.69797 1.000 72.58413 208 PHE I O 1
ATOM 16485 N N . ILE I 4 209 ? 7.28019 108.17167 99.78535 1.000 86.69014 209 ILE I N 1
ATOM 16486 C CA . ILE I 4 209 ? 7.20802 106.71740 99.85334 1.000 85.09264 209 ILE I CA 1
ATOM 16487 C C . ILE I 4 209 ? 5.80088 106.28576 99.49925 1.000 81.89012 209 ILE I C 1
ATOM 16488 O O . ILE I 4 209 ? 5.58844 105.42278 98.63737 1.000 87.60854 209 ILE I O 1
ATOM 16493 N N . ASP I 4 210 ? 4.82623 106.97470 100.08583 1.000 73.01740 210 ASP I N 1
ATOM 16494 C CA . ASP I 4 210 ? 3.42236 106.75472 99.78618 1.000 78.76915 210 ASP I CA 1
ATOM 16495 C C . ASP I 4 210 ? 3.14734 106.90708 98.29619 1.000 82.03471 210 ASP I C 1
ATOM 16496 O O . ASP I 4 210 ? 2.58999 106.00858 97.65958 1.000 87.23740 210 ASP I O 1
ATOM 16501 N N . SER I 4 211 ? 3.54538 108.03556 97.72068 1.000 83.32390 211 SER I N 1
ATOM 16502 C CA . SER I 4 211 ? 3.19580 108.32714 96.33695 1.000 74.91438 211 SER I CA 1
ATOM 16503 C C . SER I 4 211 ? 3.89103 107.38205 95.37546 1.000 75.16199 211 SER I C 1
ATOM 16504 O O . SER I 4 211 ? 3.32149 107.01477 94.35051 1.000 79.08153 211 SER I O 1
ATOM 16507 N N . LEU I 4 212 ? 5.12706 106.99720 95.66800 1.000 76.65851 212 LEU I N 1
ATOM 16508 C CA . LEU I 4 212 ? 5.77564 105.96938 94.86864 1.000 81.48028 212 LEU I CA 1
ATOM 16509 C C . LEU I 4 212 ? 4.99775 104.65352 94.93778 1.000 85.35545 212 LEU I C 1
ATOM 16510 O O . LEU I 4 212 ? 4.79980 103.98471 93.91747 1.000 82.45527 212 LEU I O 1
ATOM 16515 N N . GLU I 4 213 ? 4.52239 104.26916 96.12244 1.000 105.31031 213 GLU I N 1
ATOM 16516 C CA . GLU I 4 213 ? 3.71726 103.05306 96.17059 1.000 106.36070 213 GLU I CA 1
ATOM 16517 C C . GLU I 4 213 ? 2.44867 103.22690 95.34018 1.000 107.54739 213 GLU I C 1
ATOM 16518 O O . GLU I 4 213 ? 2.03953 102.30572 94.62256 1.000 108.71703 213 GLU I O 1
ATOM 16524 N N . VAL I 4 214 ? 1.83384 104.41386 95.41140 1.000 93.61762 214 VAL I N 1
ATOM 16525 C CA . VAL I 4 214 ? 0.63860 104.71789 94.62277 1.000 82.25327 214 VAL I CA 1
ATOM 16526 C C . VAL I 4 214 ? 0.92147 104.53655 93.14485 1.000 77.04731 214 VAL I C 1
ATOM 16527 O O . VAL I 4 214 ? 0.14441 103.92481 92.41383 1.000 78.21813 214 VAL I O 1
ATOM 16531 N N . ALA I 4 215 ? 2.01406 105.12053 92.67961 1.000 74.52575 215 ALA I N 1
ATOM 16532 C CA . ALA I 4 215 ? 2.37383 105.02791 91.27642 1.000 74.08549 215 ALA I CA 1
ATOM 16533 C C . ALA I 4 215 ? 2.58888 103.57695 90.86811 1.000 80.51897 215 ALA I C 1
ATOM 16534 O O . ALA I 4 215 ? 2.19199 103.15628 89.76801 1.000 78.55113 215 ALA I O 1
ATOM 16536 N N . LEU I 4 216 ? 3.19336 102.78732 91.75339 1.000 80.13929 216 LEU I N 1
ATOM 16537 C CA . LEU I 4 216 ? 3.45256 101.39257 91.41722 1.000 84.03703 216 LEU I CA 1
ATOM 16538 C C . LEU I 4 216 ? 2.13924 100.62249 91.30011 1.000 80.97098 216 LEU I C 1
ATOM 16539 O O . LEU I 4 216 ? 1.92849 99.86663 90.34460 1.000 80.03329 216 LEU I O 1
ATOM 16544 N N . ASP I 4 217 ? 1.23972 100.81196 92.26499 1.000 74.83545 217 ASP I N 1
ATOM 16545 C CA . ASP I 4 217 ? -0.03952 100.11804 92.21387 1.000 76.38942 217 ASP I CA 1
ATOM 16546 C C . ASP I 4 217 ? -0.87752 100.55946 91.02577 1.000 80.66376 217 ASP I C 1
ATOM 16547 O O . ASP I 4 217 ? -1.58779 99.74516 90.41871 1.000 83.82462 217 ASP I O 1
ATOM 16552 N N . LEU I 4 218 ? -0.83546 101.84587 90.69148 1.000 79.97451 218 LEU I N 1
ATOM 16553 C CA . LEU I 4 218 ? -1.61967 102.31047 89.55870 1.000 73.39517 218 LEU I CA 1
ATOM 16554 C C . LEU I 4 218 ? -1.10572 101.71073 88.27269 1.000 67.51475 218 LEU I C 1
ATOM 16555 O O . LEU I 4 218 ? -1.88869 101.21356 87.47503 1.000 69.40347 218 LEU I O 1
ATOM 16560 N N . SER I 4 219 ? 0.20014 101.79157 88.02329 1.000 72.21271 219 SER I N 1
ATOM 16561 C CA . SER I 4 219 ? 0.72107 101.18010 86.80410 1.000 76.25768 219 SER I CA 1
ATOM 16562 C C . SER I 4 219 ? 0.37494 99.69032 86.76258 1.000 76.69062 219 SER I C 1
ATOM 16563 O O . SER I 4 219 ? 0.00477 99.15771 85.70538 1.000 77.91317 219 SER I O 1
ATOM 16566 N N . THR I 4 220 ? 0.45375 99.00946 87.91158 1.000 83.41215 220 THR I N 1
ATOM 16567 C CA . THR I 4 220 ? 0.13775 97.58776 87.94496 1.000 80.34604 220 THR I CA 1
ATOM 16568 C C . THR I 4 220 ? -1.31339 97.35083 87.51382 1.000 81.29344 220 THR I C 1
ATOM 16569 O O . THR I 4 220 ? -1.58198 96.54604 86.60916 1.000 79.99050 220 THR I O 1
ATOM 16573 N N . ALA I 4 221 ? -2.24784 98.12253 88.07582 1.000 72.30501 221 ALA I N 1
ATOM 16574 C CA . ALA I 4 221 ? -3.64692 97.98073 87.71224 1.000 61.92542 221 ALA I CA 1
ATOM 16575 C C . ALA I 4 221 ? -3.87017 98.32623 86.25573 1.000 77.22846 221 ALA I C 1
ATOM 16576 O O . ALA I 4 221 ? -4.47052 97.55195 85.50419 1.000 85.00146 221 ALA I O 1
ATOM 16578 N N . MET I 4 222 ? -3.40124 99.50143 85.84189 1.000 75.68126 222 MET I N 1
ATOM 16579 C CA . MET I 4 222 ? -3.60602 99.97211 84.47947 1.000 68.63229 222 MET I CA 1
ATOM 16580 C C . MET I 4 222 ? -3.17003 98.94141 83.45092 1.000 69.23481 222 MET I C 1
ATOM 16581 O O . MET I 4 222 ? -3.87074 98.70986 82.46307 1.000 70.89979 222 MET I O 1
ATOM 16586 N N . GLU I 4 223 ? -1.98040 98.35929 83.62354 1.000 72.19215 223 GLU I N 1
ATOM 16587 C CA . GLU I 4 223 ? -1.57543 97.33268 82.67586 1.000 73.86670 223 GLU I CA 1
ATOM 16588 C C . GLU I 4 223 ? -2.42874 96.09922 82.84666 1.000 76.20920 223 GLU I C 1
ATOM 16589 O O . GLU I 4 223 ? -2.63012 95.33991 81.89506 1.000 70.49812 223 GLU I O 1
ATOM 16595 N N . SER I 4 224 ? -2.93801 95.88136 84.05152 1.000 90.43050 224 SER I N 1
ATOM 16596 C CA . SER I 4 224 ? -3.81750 94.74627 84.22844 1.000 85.84770 224 SER I CA 1
ATOM 16597 C C . SER I 4 224 ? -5.05348 94.87639 83.34689 1.000 89.49181 224 SER I C 1
ATOM 16598 O O . SER I 4 224 ? -5.52821 93.86607 82.80689 1.000 97.91477 224 SER I O 1
ATOM 16601 N N . ARG I 4 225 ? -5.54299 96.10592 83.12455 1.000 79.14254 225 ARG I N 1
ATOM 16602 C CA . ARG I 4 225 ? -6.75496 96.36968 82.33825 1.000 75.74206 225 ARG I CA 1
ATOM 16603 C C . ARG I 4 225 ? -6.45837 96.72349 80.87308 1.000 66.68197 225 ARG I C 1
ATOM 16604 O O . ARG I 4 225 ? -7.26096 97.40023 80.21966 1.000 68.09402 225 ARG I O 1
ATOM 16612 N N . GLY I 4 226 ? -5.28899 96.34697 80.38167 1.000 69.01204 226 GLY I N 1
ATOM 16613 C CA . GLY I 4 226 ? -4.94901 96.49466 78.98490 1.000 72.29345 226 GLY I CA 1
ATOM 16614 C C . GLY I 4 226 ? -4.48999 97.86298 78.53208 1.000 75.21898 226 GLY I C 1
ATOM 16615 O O . GLY I 4 226 ? -4.93281 98.32461 77.47757 1.000 77.61556 226 GLY I O 1
ATOM 16616 N N . TYR I 4 227 ? -3.62766 98.53302 79.30054 1.000 76.20413 227 TYR I N 1
ATOM 16617 C CA . TYR I 4 227 ? -3.14001 99.86138 78.92292 1.000 80.23962 227 TYR I CA 1
ATOM 16618 C C . TYR I 4 227 ? -1.86916 99.74083 78.07443 1.000 83.92909 227 TYR I C 1
ATOM 16619 O O . TYR I 4 227 ? -0.74702 99.65248 78.57874 1.000 84.91258 227 TYR I O 1
ATOM 16628 N N . LYS I 4 228 ? -2.03651 99.74716 76.76892 1.000 86.41827 228 LYS I N 1
ATOM 16629 C CA . LYS I 4 228 ? -0.89636 99.56283 75.88542 1.000 90.22610 228 LYS I CA 1
ATOM 16630 C C . LYS I 4 228 ? -0.18889 100.88026 75.54098 1.000 95.31372 228 LYS I C 1
ATOM 16631 O O . LYS I 4 228 ? 0.85819 100.85762 74.87862 1.000 99.21189 228 LYS I O 1
ATOM 16637 N N . GLY I 4 229 ? -0.76327 102.01452 75.91690 1.000 95.69499 229 GLY I N 1
ATOM 16638 C CA . GLY I 4 229 ? -0.27262 103.31131 75.51825 1.000 100.67057 229 GLY I CA 1
ATOM 16639 C C . GLY I 4 229 ? -1.44021 104.25122 75.28718 1.000 100.83466 229 GLY I C 1
ATOM 16640 O O . GLY I 4 229 ? -2.54194 104.02050 75.75213 1.000 96.91766 229 GLY I O 1
ATOM 16641 N N . SER I 4 230 ? -1.19098 105.32731 74.55412 1.000 105.96955 230 SER I N 1
ATOM 16642 C CA . SER I 4 230 ? -2.24570 106.30387 74.30046 1.000 109.79856 230 SER I CA 1
ATOM 16643 C C . SER I 4 230 ? -2.83542 106.19135 72.90247 1.000 114.58833 230 SER I C 1
ATOM 16644 O O . SER I 4 230 ? -4.02104 106.49980 72.71245 1.000 107.66564 230 SER I O 1
ATOM 16647 N N . GLU I 4 231 ? -2.05726 105.70326 71.94001 1.000 119.46116 231 GLU I N 1
ATOM 16648 C CA . GLU I 4 231 ? -2.51882 105.63892 70.56775 1.000 118.63724 231 GLU I CA 1
ATOM 16649 C C . GLU I 4 231 ? -3.40092 104.40799 70.44897 1.000 118.19453 231 GLU I C 1
ATOM 16650 O O . GLU I 4 231 ? -3.10327 103.35538 71.02732 1.000 114.81060 231 GLU I O 1
ATOM 16656 N N . GLY I 4 232 ? -4.53999 104.56860 69.80119 1.000 118.92627 232 GLY I N 1
ATOM 16657 C CA . GLY I 4 232 ? -5.39039 103.44873 69.51677 1.000 108.77284 232 GLY I CA 1
ATOM 16658 C C . GLY I 4 232 ? -6.51686 103.23200 70.47404 1.000 103.63962 232 GLY I C 1
ATOM 16659 O O . GLY I 4 232 ? -7.08540 102.13854 70.47377 1.000 107.35061 232 GLY I O 1
ATOM 16660 N N . ARG I 4 233 ? -6.86172 104.21057 71.29262 1.000 102.30580 233 ARG I N 1
ATOM 16661 C CA . ARG I 4 233 ? -7.90556 103.97133 72.27223 1.000 97.64140 233 ARG I CA 1
ATOM 16662 C C . ARG I 4 233 ? -9.01023 105.00572 72.18259 1.000 98.73814 233 ARG I C 1
ATOM 16663 O O . ARG I 4 233 ? -8.75750 106.18759 71.97186 1.000 102.01391 233 ARG I O 1
ATOM 16671 N N . THR I 4 234 ? -10.24273 104.53248 72.32128 1.000 96.27311 234 THR I N 1
ATOM 16672 C CA . THR I 4 234 ? -11.40989 105.39264 72.31807 1.000 97.00580 234 THR I CA 1
ATOM 16673 C C . THR I 4 234 ? -11.47492 106.22372 73.60191 1.000 94.90267 234 THR I C 1
ATOM 16674 O O . THR I 4 234 ? -10.70845 106.00605 74.54434 1.000 92.57571 234 THR I O 1
ATOM 16678 N N . ARG I 4 235 ? -12.37437 107.22115 73.61090 1.000 96.15822 235 ARG I N 1
ATOM 16679 C CA . ARG I 4 235 ? -12.46594 108.21035 74.68974 1.000 95.13141 235 ARG I CA 1
ATOM 16680 C C . ARG I 4 235 ? -13.89041 108.29976 75.21354 1.000 93.10710 235 ARG I C 1
ATOM 16681 O O . ARG I 4 235 ? -14.78850 108.72191 74.48284 1.000 95.56867 235 ARG I O 1
ATOM 16689 N N . TYR I 4 236 ? -14.06131 108.03251 76.50854 1.000 89.35598 236 TYR I N 1
ATOM 16690 C CA . TYR I 4 236 ? -15.36793 108.01619 77.15138 1.000 87.36206 236 TYR I CA 1
ATOM 16691 C C . TYR I 4 236 ? -15.93232 109.41208 77.38448 1.000 89.21595 236 TYR I C 1
ATOM 16692 O O . TYR I 4 236 ? -17.13354 109.63279 77.21431 1.000 89.79309 236 TYR I O 1
ATOM 16701 N N . ARG I 4 237 ? -15.10809 110.35622 77.80822 1.000 106.25847 237 ARG I N 1
ATOM 16702 C CA . ARG I 4 237 ? -15.53432 111.73348 78.04214 1.000 110.37559 237 ARG I CA 1
ATOM 16703 C C . ARG I 4 237 ? -15.20025 112.55287 76.79681 1.000 111.66886 237 ARG I C 1
ATOM 16704 O O . ARG I 4 237 ? -14.04384 112.58401 76.37564 1.000 119.68809 237 ARG I O 1
ATOM 16712 N N . ILE I 4 238 ? -16.20127 113.17160 76.17348 1.000 99.25774 238 ILE I N 1
ATOM 16713 C CA . ILE I 4 238 ? -15.94867 114.02698 75.02201 1.000 107.84656 238 ILE I CA 1
ATOM 16714 C C . ILE I 4 238 ? -16.41789 115.45351 75.31237 1.000 118.20733 238 ILE I C 1
ATOM 16715 O O . ILE I 4 238 ? -17.01884 115.74044 76.34824 1.000 116.93809 238 ILE I O 1
ATOM 16720 N N . LEU I 4 239 ? -16.08752 116.35635 74.38484 1.000 111.82498 239 LEU I N 1
ATOM 16721 C CA . LEU I 4 239 ? -16.46577 117.76173 74.45979 1.000 114.99705 239 LEU I CA 1
ATOM 16722 C C . LEU I 4 239 ? -17.12654 118.17993 73.14804 1.000 133.36920 239 LEU I C 1
ATOM 16723 O O . LEU I 4 239 ? -16.45147 118.28741 72.11665 1.000 140.20901 239 LEU I O 1
ATOM 16728 N N . GLU I 4 240 ? -18.42782 118.46147 73.18909 1.000 137.73353 240 GLU I N 1
ATOM 16729 C CA . GLU I 4 240 ? -19.20458 118.84622 72.01501 1.000 136.54690 240 GLU I CA 1
ATOM 16730 C C . GLU I 4 240 ? -19.49883 120.33338 72.06754 1.000 137.17762 240 GLU I C 1
ATOM 16731 O O . GLU I 4 240 ? -20.05374 120.81242 73.06136 1.000 136.14119 240 GLU I O 1
ATOM 16737 N N . TRP I 4 241 ? -19.15200 121.06097 71.00140 1.000 140.94710 241 TRP I N 1
ATOM 16738 C CA . TRP I 4 241 ? -19.58179 122.45356 70.93336 1.000 135.94098 241 TRP I CA 1
ATOM 16739 C C . TRP I 4 241 ? -21.09758 122.51670 70.84097 1.000 134.60782 241 TRP I C 1
ATOM 16740 O O . TRP I 4 241 ? -21.74662 121.63221 70.28226 1.000 135.35477 241 TRP I O 1
ATOM 16751 N N . SER I 4 242 ? -21.66086 123.58170 71.39349 1.000 134.20472 242 SER I N 1
ATOM 16752 C CA . SER I 4 242 ? -23.09700 123.78396 71.37683 1.000 134.70443 242 SER I CA 1
ATOM 16753 C C . SER I 4 242 ? -23.43162 125.21239 70.97348 1.000 139.54311 242 SER I C 1
ATOM 16754 O O . SER I 4 242 ? -22.58677 126.10645 71.02321 1.000 141.39700 242 SER I O 1
ATOM 16757 N N . LYS I 4 243 ? -24.68436 125.42840 70.56657 1.000 153.18028 243 LYS I N 1
ATOM 16758 C CA . LYS I 4 243 ? -25.06592 126.76375 70.11585 1.000 157.91789 243 LYS I CA 1
ATOM 16759 C C . LYS I 4 243 ? -24.93293 127.78909 71.23624 1.000 156.65878 243 LYS I C 1
ATOM 16760 O O . LYS I 4 243 ? -24.65230 128.96318 70.96938 1.000 160.41460 243 LYS I O 1
ATOM 16766 N N . VAL I 4 244 ? -25.06733 127.36075 72.49231 1.000 141.02683 244 VAL I N 1
ATOM 16767 C CA . VAL I 4 244 ? -24.93916 128.29015 73.61133 1.000 138.81647 244 VAL I CA 1
ATOM 16768 C C . VAL I 4 244 ? -23.59491 128.99435 73.55557 1.000 140.76041 244 VAL I C 1
ATOM 16769 O O . VAL I 4 244 ? -23.47727 130.18201 73.88947 1.000 142.91003 244 VAL I O 1
ATOM 16773 N N . ASP I 4 245 ? -22.56474 128.27182 73.11410 1.000 143.63526 245 ASP I N 1
ATOM 16774 C CA . ASP I 4 245 ? -21.20243 128.77703 73.08806 1.000 124.35477 245 ASP I CA 1
ATOM 16775 C C . ASP I 4 245 ? -21.04923 130.01889 72.23309 1.000 123.65907 245 ASP I C 1
ATOM 16776 O O . ASP I 4 245 ? -20.01211 130.68948 72.33526 1.000 122.76216 245 ASP I O 1
ATOM 16781 N N . LEU I 4 246 ? -22.02453 130.33374 71.37761 1.000 123.42001 246 LEU I N 1
ATOM 16782 C CA . LEU I 4 246 ? -21.91714 131.57537 70.62612 1.000 109.25704 246 LEU I CA 1
ATOM 16783 C C . LEU I 4 246 ? -21.89468 132.77754 71.55865 1.000 111.18281 246 LEU I C 1
ATOM 16784 O O . LEU I 4 246 ? -21.11670 133.71789 71.34854 1.000 101.15964 246 LEU I O 1
ATOM 16789 N N . ILE I 4 247 ? -22.70313 132.73707 72.61733 1.000 104.55273 247 ILE I N 1
ATOM 16790 C CA . ILE I 4 247 ? -22.79663 133.88636 73.50942 1.000 95.12367 247 ILE I CA 1
ATOM 16791 C C . ILE I 4 247 ? -21.41339 134.38653 73.90881 1.000 109.25328 247 ILE I C 1
ATOM 16792 O O . ILE I 4 247 ? -21.16005 135.59387 73.77326 1.000 113.55390 247 ILE I O 1
ATOM 16797 N N . PRO I 4 248 ? -20.45760 133.53065 74.33535 1.000 111.72807 248 PRO I N 1
ATOM 16798 C CA . PRO I 4 248 ? -19.09883 134.05113 74.61316 1.000 108.60474 248 PRO I CA 1
ATOM 16799 C C . PRO I 4 248 ? -18.44298 134.78407 73.43904 1.000 106.50095 248 PRO I C 1
ATOM 16800 O O . PRO I 4 248 ? -17.75300 135.78860 73.67753 1.000 104.74868 248 PRO I O 1
ATOM 16804 N N . VAL I 4 249 ? -18.66240 134.34486 72.18808 1.000 104.42806 249 VAL I N 1
ATOM 16805 C CA . VAL I 4 249 ? -18.05648 135.03699 71.05274 1.000 91.72425 249 VAL I CA 1
ATOM 16806 C C . VAL I 4 249 ? -18.54084 136.47316 71.00606 1.000 98.51928 249 VAL I C 1
ATOM 16807 O O . VAL I 4 249 ? -17.74224 137.41572 70.97332 1.000 107.26549 249 VAL I O 1
ATOM 16811 N N . ALA I 4 250 ? -19.86053 136.65946 71.02430 1.000 95.31923 250 ALA I N 1
ATOM 16812 C CA . ALA I 4 250 ? -20.42356 137.99758 71.16818 1.000 100.57387 250 ALA I CA 1
ATOM 16813 C C . ALA I 4 250 ? -19.79468 138.73612 72.34533 1.000 99.01347 250 ALA I C 1
ATOM 16814 O O . ALA I 4 250 ? -19.44533 139.91755 72.22953 1.000 95.40207 250 ALA I O 1
ATOM 16816 N N . TYR I 4 251 ? -19.58740 138.03385 73.46433 1.000 95.04525 251 TYR I N 1
ATOM 16817 C CA . TYR I 4 251 ? -18.91682 138.63783 74.60750 1.000 96.78430 251 TYR I CA 1
ATOM 16818 C C . TYR I 4 251 ? -17.51879 139.11245 74.24529 1.000 104.13647 251 TYR I C 1
ATOM 16819 O O . TYR I 4 251 ? -17.09074 140.19091 74.67364 1.000 108.10023 251 TYR I O 1
ATOM 16828 N N . CYS I 4 252 ? -16.74990 138.26868 73.55278 1.000 98.26674 252 CYS I N 1
ATOM 16829 C CA . CYS I 4 252 ? -15.34375 138.58260 73.31425 1.000 99.85635 252 CYS I CA 1
ATOM 16830 C C . CYS I 4 252 ? -15.14513 139.57682 72.16022 1.000 103.80610 252 CYS I C 1
ATOM 16831 O O . CYS I 4 252 ? -14.38634 140.54864 72.31290 1.000 103.24312 252 CYS I O 1
ATOM 16834 N N . LEU I 4 253 ? -15.86456 139.41633 71.03714 1.000 99.15814 253 LEU I N 1
ATOM 16835 C CA . LEU I 4 253 ? -15.69724 140.36917 69.94246 1.000 101.60374 253 LEU I CA 1
ATOM 16836 C C . LEU I 4 253 ? -16.10089 141.77404 70.35647 1.000 103.43610 253 LEU I C 1
ATOM 16837 O O . LEU I 4 253 ? -15.34334 142.72639 70.11919 1.000 109.66065 253 LEU I O 1
ATOM 16842 N N . LEU I 4 254 ? -17.18004 141.90237 71.13253 1.000 100.20402 254 LEU I N 1
ATOM 16843 C CA . LEU I 4 254 ? -17.52711 143.21178 71.67128 1.000 104.77820 254 LEU I CA 1
ATOM 16844 C C . LEU I 4 254 ? -16.39031 143.75693 72.51643 1.000 106.09798 254 LEU I C 1
ATOM 16845 O O . LEU I 4 254 ? -15.97526 144.91328 72.35336 1.000 110.02892 254 LEU I O 1
ATOM 16850 N N . LEU I 4 255 ? -15.84118 142.92100 73.39271 1.000 101.99807 255 LEU I N 1
ATOM 16851 C CA . LEU I 4 255 ? -14.77442 143.38768 74.25898 1.000 103.60077 255 LEU I CA 1
ATOM 16852 C C . LEU I 4 255 ? -13.55812 143.78973 73.42709 1.000 112.14973 255 LEU I C 1
ATOM 16853 O O . LEU I 4 255 ? -12.88304 144.77854 73.74000 1.000 108.14469 255 LEU I O 1
ATOM 16858 N N . THR I 4 256 ? -13.24332 143.02993 72.37049 1.000 102.84640 256 THR I N 1
ATOM 16859 C CA . THR I 4 256 ? -12.20230 143.50563 71.46781 1.000 104.22985 256 THR I CA 1
ATOM 16860 C C . THR I 4 256 ? -12.57285 144.88846 70.92901 1.000 110.27700 256 THR I C 1
ATOM 16861 O O . THR I 4 256 ? -11.86717 145.87871 71.17656 1.000 108.95524 256 THR I O 1
ATOM 16865 N N . ILE I 4 257 ? -13.77715 145.00071 70.35203 1.000 112.52154 257 ILE I N 1
ATOM 16866 C CA . ILE I 4 257 ? -14.18166 146.22504 69.66326 1.000 106.49892 257 ILE I CA 1
ATOM 16867 C C . ILE I 4 257 ? -14.21359 147.39663 70.63029 1.000 107.07577 257 ILE I C 1
ATOM 16868 O O . ILE I 4 257 ? -13.69231 148.47798 70.34079 1.000 105.04897 257 ILE I O 1
ATOM 16873 N N . LEU I 4 258 ? -14.78293 147.18839 71.81373 1.000 106.12264 258 LEU I N 1
ATOM 16874 C CA . LEU I 4 258 ? -14.82777 148.28619 72.76154 1.000 106.78515 258 LEU I CA 1
ATOM 16875 C C . LEU I 4 258 ? -13.44296 148.59681 73.29049 1.000 108.60126 258 LEU I C 1
ATOM 16876 O O . LEU I 4 258 ? -13.11122 149.76656 73.49824 1.000 111.73617 258 LEU I O 1
ATOM 16881 N N . MET I 4 259 ? -12.62303 147.58001 73.55070 1.000 110.16977 259 MET I N 1
ATOM 16882 C CA . MET I 4 259 ? -11.28864 147.89946 74.04876 1.000 114.50559 259 MET I CA 1
ATOM 16883 C C . MET I 4 259 ? -10.45392 148.59586 72.98117 1.000 112.46653 259 MET I C 1
ATOM 16884 O O . MET I 4 259 ? -10.07956 149.76328 73.14338 1.000 114.68850 259 MET I O 1
ATOM 16889 N N . ILE I 4 260 ? -10.25979 147.93500 71.83421 1.000 107.29489 260 ILE I N 1
ATOM 16890 C CA . ILE I 4 260 ? -9.36308 148.45468 70.80558 1.000 110.43105 260 ILE I CA 1
ATOM 16891 C C . ILE I 4 260 ? -9.74661 149.87786 70.41058 1.000 115.06193 260 ILE I C 1
ATOM 16892 O O . ILE I 4 260 ? -8.87052 150.72543 70.19124 1.000 111.47729 260 ILE I O 1
ATOM 16897 N N . THR I 4 261 ? -11.04938 150.18422 70.35495 1.000 110.18301 261 THR I N 1
ATOM 16898 C CA . THR I 4 261 ? -11.41682 151.52178 69.91699 1.000 109.42185 261 THR I CA 1
ATOM 16899 C C . THR I 4 261 ? -11.50215 152.52169 71.05912 1.000 112.40526 261 THR I C 1
ATOM 16900 O O . THR I 4 261 ? -11.31523 153.72120 70.82232 1.000 115.85974 261 THR I O 1
ATOM 16904 N N . THR I 4 262 ? -11.76004 152.08405 72.28431 1.000 109.16881 262 THR I N 1
ATOM 16905 C CA . THR I 4 262 ? -11.68749 153.03102 73.38582 1.000 113.63173 262 THR I CA 1
ATOM 16906 C C . THR I 4 262 ? -10.29449 153.06031 73.97444 1.000 120.54815 262 THR I C 1
ATOM 16907 O O . THR I 4 262 ? -10.00182 153.91181 74.81932 1.000 117.33116 262 THR I O 1
ATOM 16911 N N . ARG I 4 263 ? -9.43658 152.16097 73.50832 1.000 120.78516 263 ARG I N 1
ATOM 16912 C CA . ARG I 4 263 ? -8.04311 152.11942 73.90327 1.000 123.35042 263 ARG I CA 1
ATOM 16913 C C . ARG I 4 263 ? -7.27590 153.33028 73.38431 1.000 126.06973 263 ARG I C 1
ATOM 16914 O O . ARG I 4 263 ? -7.70310 154.04377 72.46309 1.000 121.61548 263 ARG I O 1
ATOM 16922 N N . LYS I 4 264 ? -6.12799 153.56110 74.01616 1.000 130.11274 264 LYS I N 1
ATOM 16923 C CA . LYS I 4 264 ? -5.20149 154.58578 73.57245 1.000 129.77851 264 LYS I CA 1
ATOM 16924 C C . LYS I 4 264 ? -4.86727 154.36330 72.10047 1.000 138.44821 264 LYS I C 1
ATOM 16925 O O . LYS I 4 264 ? -4.72476 153.21904 71.65076 1.000 135.00266 264 LYS I O 1
ATOM 16931 N N . HIS I 4 265 ? -4.74842 155.45146 71.34292 1.000 142.98343 265 HIS I N 1
ATOM 16932 C CA . HIS I 4 265 ? -4.41775 155.32143 69.91407 1.000 152.17830 265 HIS I CA 1
ATOM 16933 C C . HIS I 4 265 ? -2.94301 155.61544 69.71798 1.000 144.43586 265 HIS I C 1
ATOM 16934 O O . HIS I 4 265 ? -2.08817 154.84329 70.15906 1.000 142.14344 265 HIS I O 1
ATOM 16941 N N . VAL J 5 2 ? -28.77665 114.52868 81.03214 1.000 98.04115 2 VAL J N 1
ATOM 16942 C CA . VAL J 5 2 ? -27.43581 115.08936 80.95000 1.000 111.74290 2 VAL J CA 1
ATOM 16943 C C . VAL J 5 2 ? -26.99474 115.69577 82.29023 1.000 112.67343 2 VAL J C 1
ATOM 16944 O O . VAL J 5 2 ? -25.79522 115.70944 82.59164 1.000 109.43806 2 VAL J O 1
ATOM 16948 N N . GLN J 5 3 ? -27.93805 116.18536 83.10846 1.000 116.82052 3 GLN J N 1
ATOM 16949 C CA . GLN J 5 3 ? -27.53227 116.66038 84.42941 1.000 115.77551 3 GLN J CA 1
ATOM 16950 C C . GLN J 5 3 ? -28.72474 116.82143 85.36373 1.000 109.19142 3 GLN J C 1
ATOM 16951 O O . GLN J 5 3 ? -29.66214 117.56900 85.05094 1.000 106.86777 3 GLN J O 1
ATOM 16957 N N . LEU J 5 4 ? -28.70446 116.11009 86.49127 1.000 96.61952 4 LEU J N 1
ATOM 16958 C CA . LEU J 5 4 ? -29.64050 116.35085 87.58309 1.000 93.83957 4 LEU J CA 1
ATOM 16959 C C . LEU J 5 4 ? -28.93763 117.22104 88.60990 1.000 91.97051 4 LEU J C 1
ATOM 16960 O O . LEU J 5 4 ? -27.78139 116.96068 88.95658 1.000 96.65389 4 LEU J O 1
ATOM 16965 N N . VAL J 5 5 ? -29.62314 118.25203 89.09500 1.000 87.66505 5 VAL J N 1
ATOM 16966 C CA . VAL J 5 5 ? -28.99984 119.21422 89.98509 1.000 84.75938 5 VAL J CA 1
ATOM 16967 C C . VAL J 5 5 ? -29.94871 119.56398 91.11357 1.000 81.80244 5 VAL J C 1
ATOM 16968 O O . VAL J 5 5 ? -30.98391 120.19622 90.88391 1.000 80.65098 5 VAL J O 1
ATOM 16972 N N . GLU J 5 6 ? -29.61290 119.12818 92.32452 1.000 83.36973 6 GLU J N 1
ATOM 16973 C CA . GLU J 5 6 ? -30.30616 119.59573 93.50954 1.000 83.54122 6 GLU J CA 1
ATOM 16974 C C . GLU J 5 6 ? -29.79853 120.98266 93.87075 1.000 83.46616 6 GLU J C 1
ATOM 16975 O O . GLU J 5 6 ? -28.65278 121.33303 93.58956 1.000 88.68221 6 GLU J O 1
ATOM 16981 N N . SER J 5 7 ? -30.64852 121.76560 94.51861 1.000 82.00086 7 SER J N 1
ATOM 16982 C CA . SER J 5 7 ? -30.22532 123.08449 94.95115 1.000 81.80041 7 SER J CA 1
ATOM 16983 C C . SER J 5 7 ? -31.11342 123.53232 96.09837 1.000 90.12398 7 SER J C 1
ATOM 16984 O O . SER J 5 7 ? -32.20115 122.99641 96.30437 1.000 95.27930 7 SER J O 1
ATOM 16987 N N . GLY J 5 8 ? -30.66151 124.56917 96.80865 1.000 96.41269 8 GLY J N 1
ATOM 16988 C CA . GLY J 5 8 ? -31.45289 125.21019 97.84536 1.000 97.46688 8 GLY J CA 1
ATOM 16989 C C . GLY J 5 8 ? -31.17518 124.78419 99.27530 1.000 100.84621 8 GLY J C 1
ATOM 16990 O O . GLY J 5 8 ? -31.86984 125.26603 100.18648 1.000 95.05214 8 GLY J O 1
ATOM 16991 N N . GLY J 5 9 ? -30.19253 123.89890 99.50387 1.000 98.97218 9 GLY J N 1
ATOM 16992 C CA . GLY J 5 9 ? -29.74745 123.57509 100.85231 1.000 105.26970 9 GLY J CA 1
ATOM 16993 C C . GLY J 5 9 ? -28.97541 124.70871 101.53228 1.000 107.15750 9 GLY J C 1
ATOM 16994 O O . GLY J 5 9 ? -28.61469 125.71992 100.92596 1.000 110.84440 9 GLY J O 1
ATOM 16995 N N . GLY J 5 10 ? -28.70934 124.52565 102.82410 1.000 107.53546 10 GLY J N 1
ATOM 16996 C CA . GLY J 5 10 ? -28.05317 125.55322 103.61782 1.000 107.80899 10 GLY J CA 1
ATOM 16997 C C . GLY J 5 10 ? -28.27396 125.31891 105.10634 1.000 102.83755 10 GLY J C 1
ATOM 16998 O O . GLY J 5 10 ? -28.56094 124.20336 105.53705 1.000 106.02921 10 GLY J O 1
ATOM 16999 N N . LEU J 5 11 ? -28.08695 126.38819 105.87476 1.000 100.22986 11 LEU J N 1
ATOM 17000 C CA . LEU J 5 11 ? -28.20010 126.34735 107.32582 1.000 105.78862 11 LEU J CA 1
ATOM 17001 C C . LEU J 5 11 ? -29.54011 126.91874 107.76557 1.000 106.56017 11 LEU J C 1
ATOM 17002 O O . LEU J 5 11 ? -29.97217 127.95362 107.25239 1.000 106.96958 11 LEU J O 1
ATOM 17007 N N . VAL J 5 12 ? -30.20969 126.22750 108.69296 1.000 107.78435 12 VAL J N 1
ATOM 17008 C CA . VAL J 5 12 ? -31.49196 126.69218 109.20739 1.000 110.75899 12 VAL J CA 1
ATOM 17009 C C . VAL J 5 12 ? -31.66041 126.23318 110.64929 1.000 115.62466 12 VAL J C 1
ATOM 17010 O O . VAL J 5 12 ? -31.09407 125.21916 111.07025 1.000 112.38765 12 VAL J O 1
ATOM 17014 N N . GLN J 5 13 ? -32.45979 126.99672 111.40996 1.000 121.03314 13 GLN J N 1
ATOM 17015 C CA . GLN J 5 13 ? -32.69047 126.87951 112.84460 1.000 125.67204 13 GLN J CA 1
ATOM 17016 C C . GLN J 5 13 ? -33.82183 125.89578 113.13522 1.000 119.21399 13 GLN J C 1
ATOM 17017 O O . GLN J 5 13 ? -34.79985 125.83082 112.37594 1.000 112.82457 13 GLN J O 1
ATOM 17023 N N . PRO J 5 14 ? -33.70563 125.14919 114.23835 1.000 123.73622 14 PRO J N 1
ATOM 17024 C CA . PRO J 5 14 ? -34.73355 124.15462 114.56050 1.000 118.16144 14 PRO J CA 1
ATOM 17025 C C . PRO J 5 14 ? -36.09051 124.82732 114.64629 1.000 111.17164 14 PRO J C 1
ATOM 17026 O O . PRO J 5 14 ? -36.27835 125.78032 115.40168 1.000 111.79453 14 PRO J O 1
ATOM 17030 N N . GLY J 5 15 ? -37.04098 124.30681 113.87095 1.000 111.03672 15 GLY J N 1
ATOM 17031 C CA . GLY J 5 15 ? -38.31615 124.94994 113.67451 1.000 106.97764 15 GLY J CA 1
ATOM 17032 C C . GLY J 5 15 ? -38.41231 125.82676 112.44041 1.000 110.55500 15 GLY J C 1
ATOM 17033 O O . GLY J 5 15 ? -39.51147 126.30763 112.13195 1.000 108.86123 15 GLY J O 1
ATOM 17034 N N . GLY J 5 16 ? -37.31072 126.04875 111.71767 1.000 108.49472 16 GLY J N 1
ATOM 17035 C CA . GLY J 5 16 ? -37.34639 126.80131 110.47667 1.000 109.14493 16 GLY J CA 1
ATOM 17036 C C . GLY J 5 16 ? -37.83651 125.99011 109.28015 1.000 111.07566 16 GLY J C 1
ATOM 17037 O O . GLY J 5 16 ? -38.42382 124.91244 109.41751 1.000 111.12433 16 GLY J O 1
ATOM 17038 N N . SER J 5 17 ? -37.57089 126.52116 108.07904 1.000 109.71437 17 SER J N 1
ATOM 17039 C CA . SER J 5 17 ? -38.02529 125.90056 106.83507 1.000 108.03891 17 SER J CA 1
ATOM 17040 C C . SER J 5 17 ? -37.11189 126.27157 105.65828 1.000 104.60648 17 SER J C 1
ATOM 17041 O O . SER J 5 17 ? -36.42688 127.29545 105.67835 1.000 105.10140 17 SER J O 1
ATOM 17044 N N . LEU J 5 18 ? -37.17093 125.45620 104.59700 1.000 103.33019 18 LEU J N 1
ATOM 17045 C CA . LEU J 5 18 ? -36.33729 125.56552 103.39557 1.000 100.67188 18 LEU J CA 1
ATOM 17046 C C . LEU J 5 18 ? -37.01691 124.82634 102.25289 1.000 103.40616 18 LEU J C 1
ATOM 17047 O O . LEU J 5 18 ? -37.74645 123.86697 102.49570 1.000 106.02434 18 LEU J O 1
ATOM 17052 N N . ARG J 5 19 ? -36.74491 125.22950 101.00207 1.000 97.50928 19 ARG J N 1
ATOM 17053 C CA . ARG J 5 19 ? -37.32288 124.52564 99.84824 1.000 95.76095 19 ARG J CA 1
ATOM 17054 C C . ARG J 5 19 ? -36.26480 124.07431 98.84175 1.000 89.83932 19 ARG J C 1
ATOM 17055 O O . ARG J 5 19 ? -35.81735 124.86542 98.01011 1.000 90.29569 19 ARG J O 1
ATOM 17063 N N . LEU J 5 20 ? -35.97925 122.78182 98.80148 1.000 90.75345 20 LEU J N 1
ATOM 17064 C CA . LEU J 5 20 ? -35.05600 122.30516 97.78476 1.000 94.55960 20 LEU J CA 1
ATOM 17065 C C . LEU J 5 20 ? -35.73540 122.22247 96.42159 1.000 93.82246 20 LEU J C 1
ATOM 17066 O O . LEU J 5 20 ? -36.96689 122.16141 96.30267 1.000 93.88887 20 LEU J O 1
ATOM 17071 N N . SER J 5 21 ? -34.89700 122.20083 95.38611 1.000 89.41110 21 SER J N 1
ATOM 17072 C CA . SER J 5 21 ? -35.34500 122.11706 94.00387 1.000 84.82511 21 SER J CA 1
ATOM 17073 C C . SER J 5 21 ? -34.46482 121.13645 93.24900 1.000 83.81627 21 SER J C 1
ATOM 17074 O O . SER J 5 21 ? -33.23766 121.20559 93.32073 1.000 87.74076 21 SER J O 1
ATOM 17077 N N . CYS J 5 22 ? -35.09505 120.20422 92.56588 1.000 85.49090 22 CYS J N 1
ATOM 17078 C CA . CYS J 5 22 ? -34.42579 119.22655 91.72536 1.000 80.67082 22 CYS J CA 1
ATOM 17079 C C . CYS J 5 22 ? -34.68953 119.59025 90.26652 1.000 83.92019 22 CYS J C 1
ATOM 17080 O O . CYS J 5 22 ? -35.81720 119.42480 89.78656 1.000 87.15035 22 CYS J O 1
ATOM 17083 N N . THR J 5 23 ? -33.65917 120.07276 89.55769 1.000 84.15322 23 THR J N 1
ATOM 17084 C CA . THR J 5 23 ? -33.79319 120.49631 88.16620 1.000 80.63320 23 THR J CA 1
ATOM 17085 C C . THR J 5 23 ? -32.98917 119.60477 87.23314 1.000 82.98436 23 THR J C 1
ATOM 17086 O O . THR J 5 23 ? -31.86687 119.20027 87.54169 1.000 85.51990 23 THR J O 1
ATOM 17090 N N . ALA J 5 24 ? -33.55067 119.33075 86.07424 1.000 86.52639 24 ALA J N 1
ATOM 17091 C CA . ALA J 5 24 ? -32.81956 118.62468 85.04145 1.000 92.56315 24 ALA J CA 1
ATOM 17092 C C . ALA J 5 24 ? -32.22450 119.62433 84.06276 1.000 99.65226 24 ALA J C 1
ATOM 17093 O O . ALA J 5 24 ? -32.58003 120.80392 84.02651 1.000 100.60876 24 ALA J O 1
ATOM 17095 N N . SER J 5 25 ? -31.33328 119.11994 83.22824 1.000 99.39127 25 SER J N 1
ATOM 17096 C CA . SER J 5 25 ? -30.73893 119.95575 82.20381 1.000 91.33788 25 SER J CA 1
ATOM 17097 C C . SER J 5 25 ? -30.30867 119.03016 81.09024 1.000 94.18756 25 SER J C 1
ATOM 17098 O O . SER J 5 25 ? -29.52226 118.09993 81.32627 1.000 104.73811 25 SER J O 1
ATOM 17101 N N . GLY J 5 26 ? -30.83028 119.28398 79.89845 1.000 93.30129 26 GLY J N 1
ATOM 17102 C CA . GLY J 5 26 ? -30.61719 118.46368 78.73369 1.000 93.30321 26 GLY J CA 1
ATOM 17103 C C . GLY J 5 26 ? -31.74852 117.51040 78.45960 1.000 97.68618 26 GLY J C 1
ATOM 17104 O O . GLY J 5 26 ? -31.82348 116.95184 77.35933 1.000 104.83431 26 GLY J O 1
ATOM 17105 N N . PHE J 5 27 ? -32.67364 117.37811 79.39722 1.000 92.33689 27 PHE J N 1
ATOM 17106 C CA . PHE J 5 27 ? -33.79420 116.47530 79.25473 1.000 81.81630 27 PHE J CA 1
ATOM 17107 C C . PHE J 5 27 ? -34.91668 117.04678 80.10097 1.000 80.60235 27 PHE J C 1
ATOM 17108 O O . PHE J 5 27 ? -34.72989 118.01531 80.84251 1.000 82.50126 27 PHE J O 1
ATOM 17116 N N . THR J 5 28 ? -36.09249 116.45543 79.97629 1.000 80.48420 28 THR J N 1
ATOM 17117 C CA . THR J 5 28 ? -37.26270 116.95185 80.67588 1.000 77.51230 28 THR J CA 1
ATOM 17118 C C . THR J 5 28 ? -37.64689 116.00279 81.80558 1.000 81.50098 28 THR J C 1
ATOM 17119 O O . THR J 5 28 ? -37.62654 114.77433 81.64963 1.000 76.23039 28 THR J O 1
ATOM 17123 N N . LEU J 5 29 ? -37.97664 116.59178 82.95333 1.000 84.08771 29 LEU J N 1
ATOM 17124 C CA . LEU J 5 29 ? -38.34033 115.79850 84.11352 1.000 79.63422 29 LEU J CA 1
ATOM 17125 C C . LEU J 5 29 ? -39.61905 115.01609 83.88476 1.000 82.29927 29 LEU J C 1
ATOM 17126 O O . LEU J 5 29 ? -39.75716 113.91766 84.41883 1.000 84.68679 29 LEU J O 1
ATOM 17131 N N . ASP J 5 30 ? -40.56348 115.56495 83.11272 1.000 99.72813 30 ASP J N 1
ATOM 17132 C CA . ASP J 5 30 ? -41.82871 114.88423 82.82736 1.000 99.27987 30 ASP J CA 1
ATOM 17133 C C . ASP J 5 30 ? -41.64771 113.45070 82.32800 1.000 97.86494 30 ASP J C 1
ATOM 17134 O O . ASP J 5 30 ? -42.53694 112.60863 82.51436 1.000 96.45528 30 ASP J O 1
ATOM 17139 N N . ASP J 5 31 ? -40.51710 113.14862 81.69866 1.000 73.43105 31 ASP J N 1
ATOM 17140 C CA . ASP J 5 31 ? -40.21246 111.78131 81.30585 1.000 67.16055 31 ASP J CA 1
ATOM 17141 C C . ASP J 5 31 ? -39.79683 110.90003 82.48071 1.000 71.46650 31 ASP J C 1
ATOM 17142 O O . ASP J 5 31 ? -39.53746 109.70554 82.28960 1.000 68.72165 31 ASP J O 1
ATOM 17147 N N . TYR J 5 32 ? -39.70316 111.45002 83.68327 1.000 73.11719 32 TYR J N 1
ATOM 17148 C CA . TYR J 5 32 ? -39.11716 110.73443 84.79661 1.000 65.50697 32 TYR J CA 1
ATOM 17149 C C . TYR J 5 32 ? -39.97603 110.91900 86.03277 1.000 72.14497 32 TYR J C 1
ATOM 17150 O O . TYR J 5 32 ? -40.55763 111.98231 86.25657 1.000 74.13039 32 TYR J O 1
ATOM 17159 N N . ALA J 5 33 ? -40.13363 109.84914 86.78142 1.000 66.99244 33 ALA J N 1
ATOM 17160 C CA . ALA J 5 33 ? -40.64694 109.96363 88.12308 1.000 65.54920 33 ALA J CA 1
ATOM 17161 C C . ALA J 5 33 ? -39.50394 110.43011 88.99316 1.000 67.88630 33 ALA J C 1
ATOM 17162 O O . ALA J 5 33 ? -38.35750 109.98182 88.81064 1.000 68.67365 33 ALA J O 1
ATOM 17164 N N . ILE J 5 34 ? -39.80721 111.33849 89.92807 1.000 70.01941 34 ILE J N 1
ATOM 17165 C CA . ILE J 5 34 ? -38.76703 112.00845 90.70624 1.000 69.49199 34 ILE J CA 1
ATOM 17166 C C . ILE J 5 34 ? -38.94703 111.68200 92.18358 1.000 73.66885 34 ILE J C 1
ATOM 17167 O O . ILE J 5 34 ? -40.02842 111.90266 92.74748 1.000 79.63128 34 ILE J O 1
ATOM 17172 N N . GLY J 5 35 ? -37.88707 111.18423 92.81421 1.000 69.27228 35 GLY J N 1
ATOM 17173 C CA . GLY J 5 35 ? -37.90778 110.88532 94.23877 1.000 73.49276 35 GLY J CA 1
ATOM 17174 C C . GLY J 5 35 ? -36.86249 111.66845 95.01261 1.000 81.72590 35 GLY J C 1
ATOM 17175 O O . GLY J 5 35 ? -35.72205 111.79473 94.57540 1.000 80.11182 35 GLY J O 1
ATOM 17176 N N . TRP J 5 36 ? -37.26033 112.19220 96.16830 1.000 81.78082 36 TRP J N 1
ATOM 17177 C CA . TRP J 5 36 ? -36.35068 112.83881 97.10849 1.000 81.85156 36 TRP J CA 1
ATOM 17178 C C . TRP J 5 36 ? -35.88034 111.85451 98.17271 1.000 81.91907 36 TRP J C 1
ATOM 17179 O O . TRP J 5 36 ? -36.68512 111.12220 98.76239 1.000 81.40626 36 TRP J O 1
ATOM 17190 N N . PHE J 5 37 ? -34.58162 111.86701 98.42052 1.000 83.05504 37 PHE J N 1
ATOM 17191 C CA . PHE J 5 37 ? -33.88188 111.02865 99.37562 1.000 78.53483 37 PHE J CA 1
ATOM 17192 C C . PHE J 5 37 ? -32.94793 111.91312 100.19488 1.000 82.51304 37 PHE J C 1
ATOM 17193 O O . PHE J 5 37 ? -32.71993 113.08250 99.87453 1.000 82.49069 37 PHE J O 1
ATOM 17201 N N . ARG J 5 38 ? -32.34641 111.31338 101.21944 1.000 91.02361 38 ARG J N 1
ATOM 17202 C CA . ARG J 5 38 ? -31.66887 112.07240 102.26680 1.000 85.75769 38 ARG J CA 1
ATOM 17203 C C . ARG J 5 38 ? -30.75812 111.12283 103.03325 1.000 85.08323 38 ARG J C 1
ATOM 17204 O O . ARG J 5 38 ? -31.24782 110.19793 103.68081 1.000 95.14479 38 ARG J O 1
ATOM 17212 N N . GLN J 5 39 ? -29.45060 111.33032 102.94828 1.000 92.25764 39 GLN J N 1
ATOM 17213 C CA . GLN J 5 39 ? -28.46203 110.51398 103.65671 1.000 94.03116 39 GLN J CA 1
ATOM 17214 C C . GLN J 5 39 ? -27.83733 111.36606 104.75498 1.000 95.99832 39 GLN J C 1
ATOM 17215 O O . GLN J 5 39 ? -27.18036 112.38271 104.47975 1.000 91.41456 39 GLN J O 1
ATOM 17221 N N . ALA J 5 40 ? -28.15044 111.00202 105.99697 1.000 106.62837 40 ALA J N 1
ATOM 17222 C CA . ALA J 5 40 ? -27.55652 111.60545 107.17248 1.000 103.11278 40 ALA J CA 1
ATOM 17223 C C . ALA J 5 40 ? -26.13770 111.07090 107.37815 1.000 111.48351 40 ALA J C 1
ATOM 17224 O O . ALA J 5 40 ? -25.79293 109.99370 106.87919 1.000 108.81798 40 ALA J O 1
ATOM 17226 N N . PRO J 5 41 ? -25.30649 111.78709 108.15168 1.000 116.59373 41 PRO J N 1
ATOM 17227 C CA . PRO J 5 41 ? -23.87366 111.44074 108.19469 1.000 117.72345 41 PRO J CA 1
ATOM 17228 C C . PRO J 5 41 ? -23.59377 109.98241 108.51658 1.000 114.63522 41 PRO J C 1
ATOM 17229 O O . PRO J 5 41 ? -22.72072 109.38204 107.87887 1.000 115.57682 41 PRO J O 1
ATOM 17233 N N . GLY J 5 42 ? -24.30969 109.38594 109.46534 1.000 116.29231 42 GLY J N 1
ATOM 17234 C CA . GLY J 5 42 ? -24.06301 107.99038 109.77755 1.000 122.93166 42 GLY J CA 1
ATOM 17235 C C . GLY J 5 42 ? -25.19251 107.03671 109.42590 1.000 130.88617 42 GLY J C 1
ATOM 17236 O O . GLY J 5 42 ? -25.19864 105.88596 109.87455 1.000 124.04917 42 GLY J O 1
ATOM 17237 N N . LYS J 5 43 ? -26.14237 107.48550 108.61037 1.000 130.43689 43 LYS J N 1
ATOM 17238 C CA . LYS J 5 43 ? -27.27681 106.66151 108.21969 1.000 133.26330 43 LYS J CA 1
ATOM 17239 C C . LYS J 5 43 ? -27.09607 106.16983 106.78861 1.000 132.92840 43 LYS J C 1
ATOM 17240 O O . LYS J 5 43 ? -26.19426 106.59832 106.06718 1.000 132.86788 43 LYS J O 1
ATOM 17246 N N . GLU J 5 44 ? -27.97479 105.25584 106.38391 1.000 123.00560 44 GLU J N 1
ATOM 17247 C CA . GLU J 5 44 ? -28.08380 104.85284 104.99243 1.000 114.53210 44 GLU J CA 1
ATOM 17248 C C . GLU J 5 44 ? -29.11016 105.76228 104.33816 1.000 105.76999 44 GLU J C 1
ATOM 17249 O O . GLU J 5 44 ? -30.02620 106.25386 105.00916 1.000 105.72967 44 GLU J O 1
ATOM 17255 N N . ARG J 5 45 ? -28.95267 106.00708 103.03317 1.000 99.97060 45 ARG J N 1
ATOM 17256 C CA . ARG J 5 45 ? -29.79271 107.03777 102.43068 1.000 92.88812 45 ARG J CA 1
ATOM 17257 C C . ARG J 5 45 ? -31.24147 106.58911 102.39580 1.000 83.67321 45 ARG J C 1
ATOM 17258 O O . ARG J 5 45 ? -31.55452 105.41636 102.18964 1.000 84.93928 45 ARG J O 1
ATOM 17266 N N . GLU J 5 46 ? -32.10959 107.54842 102.63864 1.000 74.71179 46 GLU J N 1
ATOM 17267 C CA . GLU J 5 46 ? -33.45989 107.31951 103.09074 1.000 74.64209 46 GLU J CA 1
ATOM 17268 C C . GLU J 5 46 ? -34.40644 107.93346 102.07022 1.000 82.65714 46 GLU J C 1
ATOM 17269 O O . GLU J 5 46 ? -34.31254 109.13144 101.79058 1.000 80.31524 46 GLU J O 1
ATOM 17275 N N . GLY J 5 47 ? -35.27912 107.11484 101.48120 1.000 78.73138 47 GLY J N 1
ATOM 17276 C CA . GLY J 5 47 ? -36.33455 107.65860 100.63727 1.000 71.53699 47 GLY J CA 1
ATOM 17277 C C . GLY J 5 47 ? -37.30459 108.46972 101.47739 1.000 72.55463 47 GLY J C 1
ATOM 17278 O O . GLY J 5 47 ? -37.79515 108.00211 102.51009 1.000 78.84575 47 GLY J O 1
ATOM 17279 N N . ILE J 5 48 ? -37.53183 109.71383 101.08685 1.000 72.17944 48 ILE J N 1
ATOM 17280 C CA . ILE J 5 48 ? -38.35957 110.57002 101.91814 1.000 71.74837 48 ILE J CA 1
ATOM 17281 C C . ILE J 5 48 ? -39.57670 111.06952 101.16228 1.000 81.27445 48 ILE J C 1
ATOM 17282 O O . ILE J 5 48 ? -40.59886 111.38756 101.77929 1.000 85.44057 48 ILE J O 1
ATOM 17287 N N . SER J 5 49 ? -39.49314 111.17567 99.83641 1.000 77.20635 49 SER J N 1
ATOM 17288 C CA . SER J 5 49 ? -40.67658 111.64761 99.12309 1.000 76.64665 49 SER J CA 1
ATOM 17289 C C . SER J 5 49 ? -40.59230 111.28079 97.64612 1.000 78.98086 49 SER J C 1
ATOM 17290 O O . SER J 5 49 ? -39.55952 110.82788 97.14748 1.000 76.59230 49 SER J O 1
ATOM 17293 N N . CYS J 5 50 ? -41.68874 111.54194 96.93493 1.000 79.53549 50 CYS J N 1
ATOM 17294 C CA . CYS J 5 50 ? -41.82105 110.89920 95.63596 1.000 76.46741 50 CYS J CA 1
ATOM 17295 C C . CYS J 5 50 ? -42.97903 111.48955 94.84910 1.000 77.67825 50 CYS J C 1
ATOM 17296 O O . CYS J 5 50 ? -44.03424 111.75593 95.41891 1.000 82.91945 50 CYS J O 1
ATOM 17299 N N . ILE J 5 51 ? -42.81566 111.63210 93.53626 1.000 76.14778 51 ILE J N 1
ATOM 17300 C CA . ILE J 5 51 ? -43.91808 112.16025 92.73205 1.000 76.46900 51 ILE J CA 1
ATOM 17301 C C . ILE J 5 51 ? -43.88653 111.54812 91.33856 1.000 73.92994 51 ILE J C 1
ATOM 17302 O O . ILE J 5 51 ? -42.82357 111.41671 90.71102 1.000 74.60334 51 ILE J O 1
ATOM 17307 N N . SER J 5 52 ? -45.08376 111.21090 90.85705 1.000 79.48829 52 SER J N 1
ATOM 17308 C CA . SER J 5 52 ? -45.29258 110.45493 89.62433 1.000 84.53781 52 SER J CA 1
ATOM 17309 C C . SER J 5 52 ? -45.20054 111.32332 88.36735 1.000 79.68748 52 SER J C 1
ATOM 17310 O O . SER J 5 52 ? -45.48240 112.52725 88.38672 1.000 73.62636 52 SER J O 1
ATOM 17313 N N . ARG J 5 53 ? -44.81228 110.68278 87.25549 1.000 78.07070 53 ARG J N 1
ATOM 17314 C CA . ARG J 5 53 ? -44.85240 111.37558 85.97367 1.000 76.85596 53 ARG J CA 1
ATOM 17315 C C . ARG J 5 53 ? -46.23718 111.93959 85.70930 1.000 75.79656 53 ARG J C 1
ATOM 17316 O O . ARG J 5 53 ? -46.37757 113.05023 85.19684 1.000 82.07921 53 ARG J O 1
ATOM 17324 N N . SER J 5 54 ? -47.27368 111.20675 86.08853 1.000 77.36550 54 SER J N 1
ATOM 17325 C CA . SER J 5 54 ? -48.61131 111.77287 86.03979 1.000 78.71700 54 SER J CA 1
ATOM 17326 C C . SER J 5 54 ? -48.70421 113.03735 86.86972 1.000 76.06110 54 SER J C 1
ATOM 17327 O O . SER J 5 54 ? -49.57962 113.86668 86.62302 1.000 73.72290 54 SER J O 1
ATOM 17330 N N . GLY J 5 55 ? -47.84861 113.18413 87.87911 1.000 74.60505 55 GLY J N 1
ATOM 17331 C CA . GLY J 5 55 ? -48.04386 114.28421 88.79233 1.000 78.77582 55 GLY J CA 1
ATOM 17332 C C . GLY J 5 55 ? -49.26267 114.16895 89.68056 1.000 80.21341 55 GLY J C 1
ATOM 17333 O O . GLY J 5 55 ? -49.62449 115.14535 90.34834 1.000 76.88543 55 GLY J O 1
ATOM 17334 N N . SER J 5 56 ? -49.94866 113.03387 89.66623 1.000 83.50628 56 SER J N 1
ATOM 17335 C CA . SER J 5 56 ? -51.12303 112.84203 90.50351 1.000 81.22934 56 SER J CA 1
ATOM 17336 C C . SER J 5 56 ? -50.82389 112.09732 91.79476 1.000 83.52550 56 SER J C 1
ATOM 17337 O O . SER J 5 56 ? -51.59952 112.21523 92.74637 1.000 86.23171 56 SER J O 1
ATOM 17340 N N . SER J 5 57 ? -49.73556 111.33344 91.85781 1.000 92.79952 57 SER J N 1
ATOM 17341 C CA . SER J 5 57 ? -49.47054 110.46236 92.99609 1.000 92.50167 57 SER J CA 1
ATOM 17342 C C . SER J 5 57 ? -48.25206 110.92047 93.77541 1.000 96.56756 57 SER J C 1
ATOM 17343 O O . SER J 5 57 ? -47.19244 111.18315 93.19564 1.000 96.17092 57 SER J O 1
ATOM 17346 N N . THR J 5 58 ? -48.38790 110.93095 95.09814 1.000 86.06804 58 THR J N 1
ATOM 17347 C CA . THR J 5 58 ? -47.34360 111.41686 95.98400 1.000 84.55805 58 THR J CA 1
ATOM 17348 C C . THR J 5 58 ? -47.12881 110.44695 97.12871 1.000 86.15102 58 THR J C 1
ATOM 17349 O O . THR J 5 58 ? -48.08984 109.96328 97.73030 1.000 92.72599 58 THR J O 1
ATOM 17353 N N . THR J 5 59 ? -45.86847 110.21773 97.47482 1.000 85.92950 59 THR J N 1
ATOM 17354 C CA . THR J 5 59 ? -45.52747 109.38796 98.61915 1.000 86.14990 59 THR J CA 1
ATOM 17355 C C . THR J 5 59 ? -44.55977 110.13595 99.52668 1.000 84.86294 59 THR J C 1
ATOM 17356 O O . THR J 5 59 ? -43.61464 110.77832 99.05252 1.000 83.65370 59 THR J O 1
ATOM 17360 N N . TYR J 5 60 ? -44.79169 110.02996 100.83369 1.000 81.17131 60 TYR J N 1
ATOM 17361 C CA . TYR J 5 60 ? -43.88352 110.56680 101.83231 1.000 83.93042 60 TYR J CA 1
ATOM 17362 C C . TYR J 5 60 ? -43.54105 109.49254 102.84914 1.000 95.32446 60 TYR J C 1
ATOM 17363 O O . TYR J 5 60 ? -44.34644 108.59663 103.13329 1.000 93.49591 60 TYR J O 1
ATOM 17372 N N . ALA J 5 61 ? -42.32255 109.59113 103.37698 1.000 98.84825 61 ALA J N 1
ATOM 17373 C CA . ALA J 5 61 ? -41.89613 108.76891 104.48924 1.000 93.35151 61 ALA J CA 1
ATOM 17374 C C . ALA J 5 61 ? -42.53311 109.29640 105.76035 1.000 97.92768 61 ALA J C 1
ATOM 17375 O O . ALA J 5 61 ? -42.88550 110.47880 105.86106 1.000 90.62524 61 ALA J O 1
ATOM 17377 N N . ASP J 5 62 ? -42.69757 108.40236 106.73189 1.000 95.72404 62 ASP J N 1
ATOM 17378 C CA . ASP J 5 62 ? -43.34112 108.81479 107.96902 1.000 97.21299 62 ASP J CA 1
ATOM 17379 C C . ASP J 5 62 ? -42.50465 109.82756 108.72604 1.000 104.05585 62 ASP J C 1
ATOM 17380 O O . ASP J 5 62 ? -43.06138 110.60960 109.50497 1.000 106.38428 62 ASP J O 1
ATOM 17385 N N . SER J 5 63 ? -41.18718 109.84240 108.49036 1.000 105.91241 63 SER J N 1
ATOM 17386 C CA . SER J 5 63 ? -40.31750 110.83943 109.10742 1.000 97.25071 63 SER J CA 1
ATOM 17387 C C . SER J 5 63 ? -40.76837 112.24115 108.73961 1.000 99.19047 63 SER J C 1
ATOM 17388 O O . SER J 5 63 ? -40.92715 113.10992 109.60837 1.000 95.45462 63 SER J O 1
ATOM 17391 N N . VAL J 5 64 ? -41.00560 112.46676 107.44381 1.000 98.96007 64 VAL J N 1
ATOM 17392 C CA . VAL J 5 64 ? -41.29351 113.79921 106.92487 1.000 98.74846 64 VAL J CA 1
ATOM 17393 C C . VAL J 5 64 ? -42.76825 114.01281 106.64017 1.000 92.10171 64 VAL J C 1
ATOM 17394 O O . VAL J 5 64 ? -43.17536 115.16534 106.41694 1.000 86.66932 64 VAL J O 1
ATOM 17398 N N . LYS J 5 65 ? -43.57906 112.95342 106.66620 1.000 93.46961 65 LYS J N 1
ATOM 17399 C CA . LYS J 5 65 ? -44.99718 113.05548 106.33067 1.000 97.17456 65 LYS J CA 1
ATOM 17400 C C . LYS J 5 65 ? -45.64300 114.21372 107.07066 1.000 94.05076 65 LYS J C 1
ATOM 17401 O O . LYS J 5 65 ? -45.51383 114.32851 108.28811 1.000 93.60177 65 LYS J O 1
ATOM 17407 N N . GLY J 5 66 ? -46.28762 115.10415 106.33346 1.000 87.84169 66 GLY J N 1
ATOM 17408 C CA . GLY J 5 66 ? -46.93983 116.22918 106.95491 1.000 88.26638 66 GLY J CA 1
ATOM 17409 C C . GLY J 5 66 ? -46.06542 117.45313 107.16951 1.000 98.98475 66 GLY J C 1
ATOM 17410 O O . GLY J 5 66 ? -46.58318 118.50183 107.58218 1.000 95.41370 66 GLY J O 1
ATOM 17411 N N . ARG J 5 67 ? -44.76134 117.35705 106.90198 1.000 92.62395 67 ARG J N 1
ATOM 17412 C CA . ARG J 5 67 ? -43.85953 118.49797 106.95130 1.000 93.32922 67 ARG J CA 1
ATOM 17413 C C . ARG J 5 67 ? -43.31899 118.86890 105.57522 1.000 99.05178 67 ARG J C 1
ATOM 17414 O O . ARG J 5 67 ? -43.40655 120.03452 105.15527 1.000 97.23631 67 ARG J O 1
ATOM 17422 N N . PHE J 5 68 ? -42.80285 117.89492 104.83637 1.000 95.47211 68 PHE J N 1
ATOM 17423 C CA . PHE J 5 68 ? -42.30182 118.12122 103.49367 1.000 88.02455 68 PHE J CA 1
ATOM 17424 C C . PHE J 5 68 ? -43.44442 117.95673 102.50542 1.000 93.29712 68 PHE J C 1
ATOM 17425 O O . PHE J 5 68 ? -44.35500 117.14833 102.71542 1.000 98.16227 68 PHE J O 1
ATOM 17433 N N . THR J 5 69 ? -43.40224 118.75041 101.42833 1.000 94.91600 69 THR J N 1
ATOM 17434 C CA . THR J 5 69 ? -44.36978 118.62575 100.32991 1.000 88.37430 69 THR J CA 1
ATOM 17435 C C . THR J 5 69 ? -43.64624 118.66667 98.99268 1.000 83.33202 69 THR J C 1
ATOM 17436 O O . THR J 5 69 ? -42.92975 119.62178 98.70594 1.000 89.47515 69 THR J O 1
ATOM 17440 N N . ILE J 5 70 ? -43.84148 117.65162 98.16723 1.000 87.41712 70 ILE J N 1
ATOM 17441 C CA . ILE J 5 70 ? -43.19894 117.59530 96.87023 1.000 85.52439 70 ILE J CA 1
ATOM 17442 C C . ILE J 5 70 ? -44.19891 118.10855 95.83876 1.000 86.47668 70 ILE J C 1
ATOM 17443 O O . ILE J 5 70 ? -45.41275 118.13426 96.07105 1.000 84.41600 70 ILE J O 1
ATOM 17448 N N . SER J 5 71 ? -43.67617 118.56776 94.69747 1.000 85.76355 71 SER J N 1
ATOM 17449 C CA . SER J 5 71 ? -44.48906 119.16533 93.63362 1.000 82.08908 71 SER J CA 1
ATOM 17450 C C . SER J 5 71 ? -43.72207 119.11457 92.31501 1.000 82.02612 71 SER J C 1
ATOM 17451 O O . SER J 5 71 ? -42.49423 119.22647 92.30809 1.000 83.97228 71 SER J O 1
ATOM 17454 N N . ARG J 5 72 ? -44.42881 118.90327 91.20702 1.000 81.88777 72 ARG J N 1
ATOM 17455 C CA . ARG J 5 72 ? -43.81362 119.04261 89.89354 1.000 81.24740 72 ARG J CA 1
ATOM 17456 C C . ARG J 5 72 ? -44.18486 120.38731 89.30990 1.000 86.14855 72 ARG J C 1
ATOM 17457 O O . ARG J 5 72 ? -45.36678 120.72063 89.20983 1.000 89.86182 72 ARG J O 1
ATOM 17465 N N . ASP J 5 73 ? -43.17883 121.15844 88.93487 1.000 90.92228 73 ASP J N 1
ATOM 17466 C CA . ASP J 5 73 ? -43.36469 122.39394 88.19513 1.000 94.58679 73 ASP J CA 1
ATOM 17467 C C . ASP J 5 73 ? -42.89917 122.11777 86.76292 1.000 94.38369 73 ASP J C 1
ATOM 17468 O O . ASP J 5 73 ? -41.70639 122.20092 86.45253 1.000 90.77968 73 ASP J O 1
ATOM 17473 N N . ARG J 5 74 ? -43.86388 121.76477 85.90366 1.000 102.83136 74 ARG J N 1
ATOM 17474 C CA . ARG J 5 74 ? -43.57163 121.46903 84.50868 1.000 103.59600 74 ARG J CA 1
ATOM 17475 C C . ARG J 5 74 ? -43.01063 122.70123 83.81099 1.000 103.39855 74 ARG J C 1
ATOM 17476 O O . ARG J 5 74 ? -42.08404 122.61101 82.99307 1.000 103.88594 74 ARG J O 1
ATOM 17484 N N . ALA J 5 75 ? -43.57058 123.86492 84.12139 1.000 96.83043 75 ALA J N 1
ATOM 17485 C CA . ALA J 5 75 ? -43.14950 125.08742 83.45724 1.000 102.60531 75 ALA J CA 1
ATOM 17486 C C . ALA J 5 75 ? -41.66352 125.35167 83.66463 1.000 99.70377 75 ALA J C 1
ATOM 17487 O O . ALA J 5 75 ? -40.97773 125.83574 82.75951 1.000 100.75223 75 ALA J O 1
ATOM 17489 N N . GLU J 5 76 ? -41.14554 125.02292 84.84391 1.000 100.57239 76 GLU J N 1
ATOM 17490 C CA . GLU J 5 76 ? -39.77204 125.33615 85.20679 1.000 96.34261 76 GLU J CA 1
ATOM 17491 C C . GLU J 5 76 ? -38.86075 124.10775 85.18806 1.000 93.31744 76 GLU J C 1
ATOM 17492 O O . GLU J 5 76 ? -37.68965 124.20590 85.57339 1.000 91.45564 76 GLU J O 1
ATOM 17498 N N . ASN J 5 77 ? -39.35682 122.98015 84.67192 1.000 92.04853 77 ASN J N 1
ATOM 17499 C CA . ASN J 5 77 ? -38.61646 121.72177 84.59800 1.000 85.09220 77 ASN J CA 1
ATOM 17500 C C . ASN J 5 77 ? -38.03772 121.33163 85.95017 1.000 81.11007 77 ASN J C 1
ATOM 17501 O O . ASN J 5 77 ? -36.92252 120.81829 86.04734 1.000 83.24979 77 ASN J O 1
ATOM 17506 N N . THR J 5 78 ? -38.80709 121.54346 87.01106 1.000 78.80855 78 THR J N 1
ATOM 17507 C CA . THR J 5 78 ? -38.25366 121.27747 88.32767 1.000 80.64974 78 THR J CA 1
ATOM 17508 C C . THR J 5 78 ? -39.24093 120.50030 89.18785 1.000 86.67644 78 THR J C 1
ATOM 17509 O O . THR J 5 78 ? -40.44864 120.50764 88.95464 1.000 87.29256 78 THR J O 1
ATOM 17513 N N . VAL J 5 79 ? -38.70335 119.81527 90.18862 1.000 83.72653 79 VAL J N 1
ATOM 17514 C CA . VAL J 5 79 ? -39.49761 119.22819 91.25079 1.000 84.22587 79 VAL J CA 1
ATOM 17515 C C . VAL J 5 79 ? -39.10551 119.92464 92.54143 1.000 83.72407 79 VAL J C 1
ATOM 17516 O O . VAL J 5 79 ? -37.92339 119.99701 92.87726 1.000 82.63701 79 VAL J O 1
ATOM 17520 N N . TYR J 5 80 ? -40.07721 120.46817 93.24451 1.000 83.43711 80 TYR J N 1
ATOM 17521 C CA . TYR J 5 80 ? -39.77019 121.11865 94.50538 1.000 87.30601 80 TYR J CA 1
ATOM 17522 C C . TYR J 5 80 ? -40.06072 120.20288 95.68249 1.000 88.24516 80 TYR J C 1
ATOM 17523 O O . TYR J 5 80 ? -41.03523 119.44475 95.67349 1.000 89.53353 80 TYR J O 1
ATOM 17532 N N . LEU J 5 81 ? -39.22109 120.31425 96.71669 1.000 93.91487 81 LEU J N 1
ATOM 17533 C CA . LEU J 5 81 ? -39.48646 119.73214 98.02929 1.000 92.54883 81 LEU J CA 1
ATOM 17534 C C . LEU J 5 81 ? -39.51927 120.87146 99.03880 1.000 94.43489 81 LEU J C 1
ATOM 17535 O O . LEU J 5 81 ? -38.52591 121.57839 99.21393 1.000 96.29936 81 LEU J O 1
ATOM 17540 N N . GLN J 5 82 ? -40.65294 121.05338 99.69319 1.000 86.95933 82 GLN J N 1
ATOM 17541 C CA . GLN J 5 82 ? -40.86093 122.14720 100.63564 1.000 90.00932 82 GLN J CA 1
ATOM 17542 C C . GLN J 5 82 ? -40.76744 121.59466 102.04877 1.000 98.27115 82 GLN J C 1
ATOM 17543 O O . GLN J 5 82 ? -41.69734 120.92774 102.51175 1.000 106.13264 82 GLN J O 1
ATOM 17549 N N . MET J 5 83 ? -39.67089 121.87039 102.74036 1.000 94.97543 83 MET J N 1
ATOM 17550 C CA . MET J 5 83 ? -39.42418 121.32282 104.06536 1.000 101.34608 83 MET J CA 1
ATOM 17551 C C . MET J 5 83 ? -39.80889 122.37846 105.08837 1.000 104.44673 83 MET J C 1
ATOM 17552 O O . MET J 5 83 ? -39.20940 123.45626 105.12044 1.000 106.33360 83 MET J O 1
ATOM 17557 N N . ASN J 5 84 ? -40.82671 122.08528 105.89490 1.000 108.93491 84 ASN J N 1
ATOM 17558 C CA . ASN J 5 84 ? -41.20771 122.94526 107.00827 1.000 109.29285 84 ASN J CA 1
ATOM 17559 C C . ASN J 5 84 ? -40.99767 122.21029 108.32022 1.000 113.44958 84 ASN J C 1
ATOM 17560 O O . ASN J 5 84 ? -40.81468 120.98690 108.35306 1.000 118.74669 84 ASN J O 1
ATOM 17565 N N . SER J 5 85 ? -41.04589 122.97927 109.40767 1.000 109.81026 85 SER J N 1
ATOM 17566 C CA . SER J 5 85 ? -40.78870 122.44849 110.73513 1.000 105.47572 85 SER J CA 1
ATOM 17567 C C . SER J 5 85 ? -39.50135 121.63193 110.73401 1.000 107.81669 85 SER J C 1
ATOM 17568 O O . SER J 5 85 ? -39.47434 120.46709 111.13972 1.000 109.05307 85 SER J O 1
ATOM 17571 N N . LEU J 5 86 ? -38.44259 122.22738 110.19249 1.000 101.61145 86 LEU J N 1
ATOM 17572 C CA . LEU J 5 86 ? -37.16781 121.53217 110.13885 1.000 106.02649 86 LEU J CA 1
ATOM 17573 C C . LEU J 5 86 ? -36.63552 121.26909 111.54330 1.000 109.70794 86 LEU J C 1
ATOM 17574 O O . LEU J 5 86 ? -36.46444 122.19764 112.34491 1.000 108.77572 86 LEU J O 1
ATOM 17579 N N . LYS J 5 87 ? -36.38421 119.98497 111.84034 1.000 102.79390 87 LYS J N 1
ATOM 17580 C CA . LYS J 5 87 ? -35.86866 119.57208 113.12389 1.000 102.62416 87 LYS J CA 1
ATOM 17581 C C . LYS J 5 87 ? -34.42586 119.09626 113.00452 1.000 106.16755 87 LYS J C 1
ATOM 17582 O O . LYS J 5 87 ? -33.98773 118.67277 111.92752 1.000 102.90893 87 LYS J O 1
ATOM 17588 N N . PRO J 5 88 ? -33.65254 119.17471 114.09214 1.000 109.21643 88 PRO J N 1
ATOM 17589 C CA . PRO J 5 88 ? -32.27585 118.68321 114.04408 1.000 103.34019 88 PRO J CA 1
ATOM 17590 C C . PRO J 5 88 ? -32.14585 117.30003 113.43946 1.000 99.63533 88 PRO J C 1
ATOM 17591 O O . PRO J 5 88 ? -31.13160 117.01383 112.80577 1.000 100.80738 88 PRO J O 1
ATOM 17595 N N . GLU J 5 89 ? -33.14664 116.43507 113.58488 1.000 102.08718 89 GLU J N 1
ATOM 17596 C CA . GLU J 5 89 ? -33.01883 115.08091 113.05039 1.000 100.37828 89 GLU J CA 1
ATOM 17597 C C . GLU J 5 89 ? -33.01060 115.07009 111.52308 1.000 103.96738 89 GLU J C 1
ATOM 17598 O O . GLU J 5 89 ? -32.41671 114.16357 110.92142 1.000 98.94907 89 GLU J O 1
ATOM 17604 N N . ASP J 5 90 ? -33.66478 116.05661 110.88086 1.000 105.75337 90 ASP J N 1
ATOM 17605 C CA . ASP J 5 90 ? -33.74906 116.13919 109.42072 1.000 95.03649 90 ASP J CA 1
ATOM 17606 C C . ASP J 5 90 ? -32.41572 116.44982 108.76477 1.000 93.76093 90 ASP J C 1
ATOM 17607 O O . ASP J 5 90 ? -32.29363 116.28779 107.54865 1.000 93.28359 90 ASP J O 1
ATOM 17612 N N . THR J 5 91 ? -31.42162 116.85421 109.53992 1.000 97.17461 91 THR J N 1
ATOM 17613 C CA . THR J 5 91 ? -30.18132 117.39080 109.00219 1.000 98.67967 91 THR J CA 1
ATOM 17614 C C . THR J 5 91 ? -29.39622 116.31791 108.23745 1.000 91.14031 91 THR J C 1
ATOM 17615 O O . THR J 5 91 ? -28.98608 115.30550 108.80671 1.000 92.04331 91 THR J O 1
ATOM 17619 N N . ALA J 5 92 ? -29.18257 116.53388 106.94414 1.000 97.41702 92 ALA J N 1
ATOM 17620 C CA . ALA J 5 92 ? -28.48411 115.54037 106.13330 1.000 96.07513 92 ALA J CA 1
ATOM 17621 C C . ALA J 5 92 ? -28.21515 116.10676 104.74340 1.000 96.47397 92 ALA J C 1
ATOM 17622 O O . ALA J 5 92 ? -28.57284 117.24695 104.42926 1.000 103.27668 92 ALA J O 1
ATOM 17624 N N . ASP J 5 93 ? -27.58749 115.28954 103.90135 1.000 98.44244 93 ASP J N 1
ATOM 17625 C CA . ASP J 5 93 ? -27.50200 115.59293 102.47860 1.000 95.84931 93 ASP J CA 1
ATOM 17626 C C . ASP J 5 93 ? -28.75452 115.10835 101.75775 1.000 92.51754 93 ASP J C 1
ATOM 17627 O O . ASP J 5 93 ? -29.23115 113.99930 102.00903 1.000 91.75997 93 ASP J O 1
ATOM 17632 N N . TYR J 5 94 ? -29.27765 115.92916 100.84468 1.000 94.92680 94 TYR J N 1
ATOM 17633 C CA . TYR J 5 94 ? -30.52616 115.66273 100.13904 1.000 87.86824 94 TYR J CA 1
ATOM 17634 C C . TYR J 5 94 ? -30.28230 115.46002 98.65004 1.000 79.47085 94 TYR J C 1
ATOM 17635 O O . TYR J 5 94 ? -29.57507 116.24279 98.01626 1.000 74.63341 94 TYR J O 1
ATOM 17644 N N . TYR J 5 95 ? -30.88190 114.40371 98.10565 1.000 80.24726 95 TYR J N 1
ATOM 17645 C CA . TYR J 5 95 ? -30.65831 113.95182 96.74496 1.000 77.39276 95 TYR J CA 1
ATOM 17646 C C . TYR J 5 95 ? -31.99249 113.80181 96.04578 1.000 79.26867 95 TYR J C 1
ATOM 17647 O O . TYR J 5 95 ? -32.99387 113.48884 96.67798 1.000 80.66689 95 TYR J O 1
ATOM 17656 N N . CYS J 5 96 ? -32.01420 114.04941 94.74238 1.000 79.63152 96 CYS J N 1
ATOM 17657 C CA . CYS J 5 96 ? -33.18842 113.74846 93.93601 1.000 78.34581 96 CYS J CA 1
ATOM 17658 C C . CYS J 5 96 ? -32.81126 112.75331 92.84117 1.000 71.34999 96 CYS J C 1
ATOM 17659 O O . CYS J 5 96 ? -31.71146 112.80655 92.27778 1.000 70.70793 96 CYS J O 1
ATOM 17662 N N . ALA J 5 97 ? -33.71239 111.82275 92.55949 1.000 69.28110 97 ALA J N 1
ATOM 17663 C CA . ALA J 5 97 ? -33.42346 110.75862 91.61684 1.000 68.72907 97 ALA J CA 1
ATOM 17664 C C . ALA J 5 97 ? -34.55395 110.62519 90.60943 1.000 68.76582 97 ALA J C 1
ATOM 17665 O O . ALA J 5 97 ? -35.69639 111.02305 90.86492 1.000 71.85616 97 ALA J O 1
ATOM 17667 N N . ALA J 5 98 ? -34.23357 110.02909 89.46233 1.000 66.19752 98 ALA J N 1
ATOM 17668 C CA . ALA J 5 98 ? -35.19733 109.92470 88.37400 1.000 66.95647 98 ALA J CA 1
ATOM 17669 C C . ALA J 5 98 ? -35.21599 108.52448 87.78378 1.000 69.97386 98 ALA J C 1
ATOM 17670 O O . ALA J 5 98 ? -34.16714 107.89416 87.60003 1.000 69.49322 98 ALA J O 1
ATOM 17672 N N . THR J 5 99 ? -36.41914 108.04985 87.47283 1.000 70.57909 99 THR J N 1
ATOM 17673 C CA . THR J 5 99 ? -36.49870 106.85175 86.64204 1.000 70.65401 99 THR J CA 1
ATOM 17674 C C . THR J 5 99 ? -37.70832 106.97897 85.72729 1.000 70.92164 99 THR J C 1
ATOM 17675 O O . THR J 5 99 ? -38.74781 107.52336 86.15418 1.000 64.98734 99 THR J O 1
ATOM 17679 N N . PRO J 5 100 ? -37.60137 106.51841 84.46455 1.000 71.85426 100 PRO J N 1
ATOM 17680 C CA . PRO J 5 100 ? -38.70345 106.75041 83.50614 1.000 72.06456 100 PRO J CA 1
ATOM 17681 C C . PRO J 5 100 ? -39.81233 105.71655 83.57906 1.000 68.16332 100 PRO J C 1
ATOM 17682 O O . PRO J 5 100 ? -40.89558 105.96362 83.03896 1.000 66.84776 100 PRO J O 1
ATOM 17686 N N . VAL J 5 101 ? -39.56591 104.56281 84.20252 1.000 70.07810 101 VAL J N 1
ATOM 17687 C CA . VAL J 5 101 ? -40.43188 103.39071 84.04306 1.000 75.93063 101 VAL J CA 1
ATOM 17688 C C . VAL J 5 101 ? -41.70233 103.41290 84.89049 1.000 72.15396 101 VAL J C 1
ATOM 17689 O O . VAL J 5 101 ? -42.35419 102.37928 85.01993 1.000 71.91576 101 VAL J O 1
ATOM 17693 N N . TRP J 5 102 ? -42.05930 104.54665 85.49360 1.000 77.24108 102 TRP J N 1
ATOM 17694 C CA . TRP J 5 102 ? -43.32079 104.67019 86.21832 1.000 78.26727 102 TRP J CA 1
ATOM 17695 C C . TRP J 5 102 ? -44.03339 105.91775 85.75655 1.000 80.40821 102 TRP J C 1
ATOM 17696 O O . TRP J 5 102 ? -43.47447 107.01734 85.86016 1.000 81.36865 102 TRP J O 1
ATOM 17707 N N . TYR J 5 103 ? -45.28974 105.76003 85.32833 1.000 76.48265 103 TYR J N 1
ATOM 17708 C CA . TYR J 5 103 ? -46.10937 106.92395 85.02891 1.000 72.15139 103 TYR J CA 1
ATOM 17709 C C . TYR J 5 103 ? -47.12277 107.22424 86.12502 1.000 71.40960 103 TYR J C 1
ATOM 17710 O O . TYR J 5 103 ? -47.10850 108.30556 86.71936 1.000 67.36844 103 TYR J O 1
ATOM 17719 N N . TRP J 5 104 ? -47.94944 106.25067 86.46585 1.000 79.97158 104 TRP J N 1
ATOM 17720 C CA . TRP J 5 104 ? -49.07719 106.47225 87.35036 1.000 74.13054 104 TRP J CA 1
ATOM 17721 C C . TRP J 5 104 ? -48.68931 106.43103 88.80667 1.000 76.89867 104 TRP J C 1
ATOM 17722 O O . TRP J 5 104 ? -49.47128 106.89927 89.63900 1.000 77.94400 104 TRP J O 1
ATOM 17733 N N . SER J 5 105 ? -47.50448 105.90265 89.11269 1.000 77.91784 105 SER J N 1
ATOM 17734 C CA . SER J 5 105 ? -46.99200 105.77019 90.46038 1.000 72.78697 105 SER J CA 1
ATOM 17735 C C . SER J 5 105 ? -45.53187 106.20780 90.47901 1.000 80.85154 105 SER J C 1
ATOM 17736 O O . SER J 5 105 ? -44.98949 106.74348 89.50029 1.000 81.74957 105 SER J O 1
ATOM 17739 N N . CYS J 5 106 ? -44.91813 105.95698 91.63382 1.000 87.40745 106 CYS J N 1
ATOM 17740 C CA . CYS J 5 106 ? -43.54569 106.25934 92.00723 1.000 78.99115 106 CYS J CA 1
ATOM 17741 C C . CYS J 5 106 ? -43.33052 105.56227 93.34767 1.000 80.18080 106 CYS J C 1
ATOM 17742 O O . CYS J 5 106 ? -44.29511 105.28967 94.07474 1.000 81.30660 106 CYS J O 1
ATOM 17745 N N . ALA J 5 107 ? -42.06834 105.26588 93.67334 1.000 81.96665 107 ALA J N 1
ATOM 17746 C CA . ALA J 5 107 ? -41.72861 104.57748 94.91811 1.000 76.37782 107 ALA J CA 1
ATOM 17747 C C . ALA J 5 107 ? -40.58309 105.27776 95.62256 1.000 68.94682 107 ALA J C 1
ATOM 17748 O O . ALA J 5 107 ? -39.68604 105.80177 94.97334 1.000 68.94825 107 ALA J O 1
ATOM 17750 N N . VAL J 5 108 ? -40.58629 105.23467 96.95412 1.000 71.49297 108 VAL J N 1
ATOM 17751 C CA . VAL J 5 108 ? -39.52017 105.85235 97.73782 1.000 73.75400 108 VAL J CA 1
ATOM 17752 C C . VAL J 5 108 ? -38.45290 104.85067 98.14849 1.000 70.22951 108 VAL J C 1
ATOM 17753 O O . VAL J 5 108 ? -38.14598 104.71477 99.32796 1.000 75.96105 108 VAL J O 1
ATOM 17757 N N . LYS J 5 109 ? -37.82637 104.20029 97.18803 1.000 83.69656 109 LYS J N 1
ATOM 17758 C CA . LYS J 5 109 ? -36.73742 103.27867 97.46415 1.000 84.13970 109 LYS J CA 1
ATOM 17759 C C . LYS J 5 109 ? -35.54341 103.62598 96.58113 1.000 84.00329 109 LYS J C 1
ATOM 17760 O O . LYS J 5 109 ? -35.70300 104.06178 95.43982 1.000 89.49656 109 LYS J O 1
ATOM 17766 N N . VAL J 5 110 ? -34.34113 103.44874 97.12166 1.000 76.75400 110 VAL J N 1
ATOM 17767 C CA . VAL J 5 110 ? -33.15200 103.86978 96.40335 1.000 68.42246 110 VAL J CA 1
ATOM 17768 C C . VAL J 5 110 ? -32.93459 103.03106 95.15764 1.000 73.59211 110 VAL J C 1
ATOM 17769 O O . VAL J 5 110 ? -32.56002 103.55628 94.10004 1.000 73.90847 110 VAL J O 1
ATOM 17773 N N . GLY J 5 111 ? -33.19546 101.73585 95.24809 1.000 64.06313 111 GLY J N 1
ATOM 17774 C CA . GLY J 5 111 ? -32.87025 100.80727 94.19910 1.000 64.78152 111 GLY J CA 1
ATOM 17775 C C . GLY J 5 111 ? -33.33129 101.16518 92.79707 1.000 64.79901 111 GLY J C 1
ATOM 17776 O O . GLY J 5 111 ? -32.51276 101.22133 91.87867 1.000 74.25093 111 GLY J O 1
ATOM 17777 N N . PRO J 5 112 ? -34.64313 101.35629 92.57746 1.000 69.13697 112 PRO J N 1
ATOM 17778 C CA . PRO J 5 112 ? -35.14808 101.46646 91.18678 1.000 73.94481 112 PRO J CA 1
ATOM 17779 C C . PRO J 5 112 ? -34.71078 102.73441 90.43844 1.000 69.61948 112 PRO J C 1
ATOM 17780 O O . PRO J 5 112 ? -34.73951 102.74590 89.19693 1.000 61.98589 112 PRO J O 1
ATOM 17784 N N . TYR J 5 113 ? -34.34728 103.80782 91.14020 1.000 65.08015 113 TYR J N 1
ATOM 17785 C CA . TYR J 5 113 ? -33.95311 105.03640 90.45880 1.000 67.62091 113 TYR J CA 1
ATOM 17786 C C . TYR J 5 113 ? -32.58999 104.91086 89.77342 1.000 71.51156 113 TYR J C 1
ATOM 17787 O O . TYR J 5 113 ? -31.60660 104.47376 90.38684 1.000 70.22374 113 TYR J O 1
ATOM 17796 N N . ASP J 5 114 ? -32.52586 105.35076 88.50770 1.000 73.52765 114 ASP J N 1
ATOM 17797 C CA . ASP J 5 114 ? -31.37134 105.14475 87.63963 1.000 71.97480 114 ASP J CA 1
ATOM 17798 C C . ASP J 5 114 ? -30.41350 106.31357 87.59977 1.000 74.80912 114 ASP J C 1
ATOM 17799 O O . ASP J 5 114 ? -29.21638 106.10105 87.40354 1.000 73.40842 114 ASP J O 1
ATOM 17804 N N . TYR J 5 115 ? -30.91763 107.53271 87.76746 1.000 73.80017 115 TYR J N 1
ATOM 17805 C CA . TYR J 5 115 ? -30.13696 108.75294 87.67072 1.000 66.95046 115 TYR J CA 1
ATOM 17806 C C . TYR J 5 115 ? -30.28833 109.52828 88.96731 1.000 75.29635 115 TYR J C 1
ATOM 17807 O O . TYR J 5 115 ? -31.41395 109.75978 89.43295 1.000 69.13566 115 TYR J O 1
ATOM 17816 N N . TRP J 5 116 ? -29.15204 109.90937 89.54743 1.000 77.23224 116 TRP J N 1
ATOM 17817 C CA . TRP J 5 116 ? -29.08358 110.65079 90.79467 1.000 74.91059 116 TRP J CA 1
ATOM 17818 C C . TRP J 5 116 ? -28.38315 111.99339 90.56497 1.000 80.64567 116 TRP J C 1
ATOM 17819 O O . TRP J 5 116 ? -27.54913 112.13768 89.66085 1.000 81.67032 116 TRP J O 1
ATOM 17830 N N . GLY J 5 117 ? -28.74172 112.99380 91.37357 1.000 82.94073 117 GLY J N 1
ATOM 17831 C CA . GLY J 5 117 ? -27.97047 114.21296 91.45073 1.000 69.61377 117 GLY J CA 1
ATOM 17832 C C . GLY J 5 117 ? -26.84234 114.03671 92.42987 1.000 75.98362 117 GLY J C 1
ATOM 17833 O O . GLY J 5 117 ? -26.66157 112.98290 93.03437 1.000 80.98906 117 GLY J O 1
ATOM 17834 N N . GLN J 5 118 ? -26.04772 115.08402 92.57680 1.000 81.18689 118 GLN J N 1
ATOM 17835 C CA . GLN J 5 118 ? -24.88059 115.02868 93.44850 1.000 78.20520 118 GLN J CA 1
ATOM 17836 C C . GLN J 5 118 ? -25.17738 115.48818 94.87005 1.000 73.25921 118 GLN J C 1
ATOM 17837 O O . GLN J 5 118 ? -24.30369 115.37889 95.73385 1.000 72.47252 118 GLN J O 1
ATOM 17843 N N . GLY J 5 119 ? -26.39959 115.94127 95.13960 1.000 72.91749 119 GLY J N 1
ATOM 17844 C CA . GLY J 5 119 ? -26.83511 116.24355 96.48910 1.000 78.86150 119 GLY J CA 1
ATOM 17845 C C . GLY J 5 119 ? -26.55118 117.65741 96.94643 1.000 79.60445 119 GLY J C 1
ATOM 17846 O O . GLY J 5 119 ? -25.48273 118.19500 96.64213 1.000 78.87920 119 GLY J O 1
ATOM 17847 N N . THR J 5 120 ? -27.52856 118.28285 97.60873 1.000 73.99500 120 THR J N 1
ATOM 17848 C CA . THR J 5 120 ? -27.36456 119.55274 98.29543 1.000 76.45057 120 THR J CA 1
ATOM 17849 C C . THR J 5 120 ? -27.56471 119.33557 99.78987 1.000 92.87699 120 THR J C 1
ATOM 17850 O O . THR J 5 120 ? -28.39326 118.52295 100.19681 1.000 94.12152 120 THR J O 1
ATOM 17854 N N . GLN J 5 121 ? -26.81374 120.05372 100.61826 1.000 103.97427 121 GLN J N 1
ATOM 17855 C CA . GLN J 5 121 ? -26.76560 119.74958 102.04347 1.000 103.73437 121 GLN J CA 1
ATOM 17856 C C . GLN J 5 121 ? -27.63022 120.71021 102.85398 1.000 104.38839 121 GLN J C 1
ATOM 17857 O O . GLN J 5 121 ? -27.52805 121.92840 102.68582 1.000 99.46418 121 GLN J O 1
ATOM 17863 N N . VAL J 5 122 ? -28.49413 120.15505 103.71388 1.000 105.70864 122 VAL J N 1
ATOM 17864 C CA . VAL J 5 122 ? -29.35221 120.92252 104.61620 1.000 105.72588 122 VAL J CA 1
ATOM 17865 C C . VAL J 5 122 ? -28.97959 120.58249 106.05671 1.000 107.16664 122 VAL J C 1
ATOM 17866 O O . VAL J 5 122 ? -29.01000 119.40621 106.44058 1.000 108.63085 122 VAL J O 1
ATOM 17870 N N . THR J 5 123 ? -28.67234 121.60695 106.86461 1.000 110.98934 123 THR J N 1
ATOM 17871 C CA . THR J 5 123 ? -28.27672 121.41897 108.26302 1.000 111.02295 123 THR J CA 1
ATOM 17872 C C . THR J 5 123 ? -29.17306 122.23052 109.19917 1.000 106.83930 123 THR J C 1
ATOM 17873 O O . THR J 5 123 ? -29.36982 123.43336 108.99212 1.000 108.49147 123 THR J O 1
ATOM 17877 N N . VAL J 5 124 ? -29.70041 121.57489 110.23379 1.000 102.15986 124 VAL J N 1
ATOM 17878 C CA . VAL J 5 124 ? -30.62007 122.19546 111.18471 1.000 110.16370 124 VAL J CA 1
ATOM 17879 C C . VAL J 5 124 ? -30.03073 122.09840 112.58624 1.000 119.01053 124 VAL J C 1
ATOM 17880 O O . VAL J 5 124 ? -29.87071 120.99013 113.11755 1.000 117.65091 124 VAL J O 1
ATOM 17884 N N . SER J 5 125 ? -29.76859 123.25224 113.20971 1.000 118.41395 125 SER J N 1
ATOM 17885 C CA . SER J 5 125 ? -29.17683 123.27682 114.54843 1.000 125.37207 125 SER J CA 1
ATOM 17886 C C . SER J 5 125 ? -29.30364 124.67400 115.14623 1.000 129.23538 125 SER J C 1
ATOM 17887 O O . SER J 5 125 ? -29.61606 125.64713 114.45340 1.000 130.21925 125 SER J O 1
ATOM 17890 N N . SER J 5 126 ? -29.02747 124.74896 116.45259 1.000 133.54448 126 SER J N 1
ATOM 17891 C CA . SER J 5 126 ? -29.05543 125.97665 117.27056 1.000 140.70687 126 SER J CA 1
ATOM 17892 C C . SER J 5 126 ? -30.45645 126.58391 117.40515 1.000 139.88334 126 SER J C 1
ATOM 17893 O O . SER J 5 126 ? -31.21383 126.22977 118.31641 1.000 136.98008 126 SER J O 1
#

Organism: Lactobacillus delbrueckii subsp. bulgaricus (strain ATCC 11842 / DSM 20081 / BCRC 10696 / JCM 1002 / NBRC 13953 / NCIMB 11778 / NCTC 12712 / WDCM 00102 / Lb 14) (NCBI:txid390333)

Secondary structure (DSSP, 8-state):
---EEEEEEEEEEE-SSSSSEEEEEEEEEEETT-EEEEEESSS-THHHHHHHHSSSS--S-TTT-EEEETTEEPSTTTHHHHHHHEEEE-S-STTS--SSSHHHHHHHHHHHTT--HHHHHHHHHHHHHHTT-GGGTT--GGGS-HHHHHHHHHHHHHHT--SEEEEESTTTTS-HHHHHHHHHHHHHHHHHHT-EEEEE-S-HHHHHT-SEEEEEETTEEEEEE-HHHHTT-HHHHHHHT----HHHHHHHHHHHHT----SS--SHHHHHHHHHHHH-/--EEEEEEE---TTS-SSS--EEEEEE---SSSEEEEE--SSSSHHHHHHHHTTSS--SEEEEEETTEEE-TT--SSTHHHHHHHEEEE-TTGGGS--SSSHHHHHHHHHHHTT--HHHHHHHHHHHHHHTT--GGGSSS-GGGS-HHHHHHHHHHHHHTT--SEEEEESTTTT--HHHHHHHHHHHHHHHHTT-EEEEE-S-HHHHHHH-SEEEEEETTEEEEEE-HHHHTT-HHHHHTTT----HHHHHHHHHHHHT----S---SHHHHHHHHHHHHH-/---HHHHHHHHHHHHHHHHHHHHHHHHHTT-TT-B-SSSSSPPB-SHHHHHHHHHHHH-HHHHHHHHHHHHHHHHHHHHH---SHHHHHHTTSHHHHHHHHHHHHHHHHHHHHHHHH---STTHHHHHHHHHHHHHHHHHHHHHHHHIIIIITS---TTT---HHHHHHHHHHHHHHHHHHHHHHHHHHHHHHHHHHHHHHHHTS--/--------SGGGGS-HHHHHHHHHHHHHHHHT--SHHHHHHHHHHHHHHHHHSS--SHHHHHHHGGGHHHHHHHHHHHHH-SSS---S--S---STT--SHHHHHHHHHHHHHHHHHHHHHHHTS-HHHHHHHHHHHHGGGGGTT--HHHHHHHHHHHHHHHHHHHHHHHHHHHHHHHTT--SS-SHHHHHHHTTHHHHHHHHHHHHHHHHHHHHHHHHTT---STT---SS-----GGGHHHHHHHHHHHHHHHHHH--/---EEEE---EE-TT--EEEEEEESSS-GGGSEEEEEEE-TTS--EEEEEE-TTS--EEE-TTTTTTEEEEEETTTTEEEEEE-S--GGG-EEEEEEEESS-SS-----TTT--EEB--EEEEE--/--EEEEEEEEEE--SSSSS-SEEEEEEEEETT-EEEEEESTT-THHHHHHHHSSSS--S-TTT-EEEETTEEPSTTTHHHHHHHEEEE-S-SGGG--SSSHHHHHHHHHHHTT--HHHHHHHHHHHHHHTT-GGGTT--GGGS-HHHHHHHHHHHHHHT--SEEEEESTTTTS-HHHHHHHHHHHHHHHHHHT-EEEEE-S-HHHHHSSSEEEEEETTEEEEEE-HHHHTT-HHHHHHHT----HHHHHHHHHHHTT----SS--SHHHHHHHHHHH--/--EEEEEEEE-PPTTS-SSS--EEEEEEEE-SSSEEEEE--SSSSHHHHHHHHTTSS--SEEEEEETTEEE-TT--SSTHHHHHHHEEEE-TTGGGG--SSSHHHHHHHHHHHTT--HHHHHHHHHHHHHHTT--GGGSSS-GGGS-HHHHHHHHHHHHHTT--SEEEEESTTTT--HHHHHHHHHHHHHHHHTT-EEEEE-S-HHHHHHH-SEEEEEETTEEEEEE-HHHHTT-HHHHHTTT----HHHHHHHHHHHTT----S---SHHHHHHHHHHHH--/--SHHHHHHHHHHHHHHHHHHHHHHHHHTT-TT-B-SSTTS--B-SHHHHHHHHHHHH-HHHHHHHHHHHHHHHHHHHHH---SHHHHHHTTSHHHHHHHHHHHHHHHHHHHHHHHH--STTHHHHHHHHHHHHHHHHHHHHHHHHHIIIIITS---SS----HHHHHHHHHHHHHHHHHHHHHHHHHHHHHHHHHHHHHHHHT---/--------SGGGGS-HHHHHHHHHHHHHHHHT--SHHHHHHHHHHHHHHHHHHT-TTHHHHHHHHHHHHHHHHHHHHHHTTT-SS--SS-S---STT--SHHHHHHHHHHHHHHHHHHHHHHHTS-HHHHHHHHHHHHGGGGGTT--HHHHHHHHHHHHHHHHHHHHHHHHHHHHHHHTT--SSSS-HHHHTGGGHHHHHHHHHHHHHHHHHHHHHHHHTT---STT---SS-----GGGHHHHHHHHHHHHHHHHHS--/-EEEEE--EEE-TT--EEEEEEEESS-GGGSEEEEEEE-TTS--EEEEEE-TTS--EEE-TTTTTTEEEEEETTTTEEEEEE-S--GGG-EEEEEEEESS-SS-----TTT--EE---EEEEE--

Nearest PDB structures (foldseek):
  7nnu-assembly1_B  TM=9.938E-01  e=1.042E-48  Lactobacillus delbrueckii subsp. bulgaricus ATCC 11842 = JCM 1002
  7nnt-assembly1_B  TM=9.948E-01  e=2.725E-48  Lactobacillus delbrueckii subsp. bulgaricus ATCC 11842 = JCM 1002
  8bmq-assembly1_B  TM=9.818E-01  e=1.685E-48  Lactobacillus delbrueckii subsp. bulgaricus ATCC 11842 = JCM 1002
  8bms-assembly1_B  TM=9.407E-01  e=2.617E-49  Lactobacillus delbrueckii subsp. bulgaricus ATCC 11842 = JCM 1002
  5d3m-assembly2_F  TM=9.756E-01  e=9.437E-47  Lactobacillus delbrueckii

Radius of gyration: 43.66 Å; Cα contacts (8 Å, |Δi|>4): 4571; chains: 10; bounding box: 114×126×127 Å

Foldseek 3Di:
DQAFQKWWAQFWADDPPHDGTLAGRAIDTHHQLFAEEEDFPPSLSLLVVLCDQLPVDDGDDPVRIWIGGRNRIDDDVCSVVSCLAEAEQDAFLPVLADDQFLLRRLLVVCVVVVPPVVVSVVLSVVLCVLLVNVVRRGPGPVPDDSLVSLSSSVSSNPSSLHQEYEYSNSCVVDDVVSVVSNLVSVVVSCVVRSHYYYYYHLPQVSNLPTQKYWYDANNYTPDIGGSLVPQLPQVVCVVSVHHHDPVSVVQVVVVVVVDHDDSVQRDPVSVVVVVVVVVD/DKFFQQFWADPDPPDDPLQFIAGGAGDGDDQFFEEEEDEDRLFCVVVVLCCQLVVDATCQGWIQHDNDIGHNPDDDDPSLQSCLAEFEQEDLLLVQADDQFLLVLLLVQVVSSDADPVRSSVLLVVQLVLLPHDPVRRGHRLVVDDSLNSLSSSVSSRCSSPHLEYEYEASCPPPDPVSVVSVLVSVLVSSVVGHYYYYYDLQQQSLLVGGQWYQYTHRNYTPDIGHLLVVQVDPVVCVVRVHDAAPLQVVVCVVVVVPFCQDDRDRHPVSSVVSVVVSVVD/DDDDVVVVVVVLVVLVVVLLVVLVCQLPPVDPVQADPDQAADTQGCVLLSLLLVLLVPAQVVSLVVLQSNLVSLCVCLVVPRRHPVSVQQSVDSQLSGPLSSVLRNVSRVLSVVLVVDDDVVCSLVSSLVSLLSSLQSSLVSSLVVCCVPCLVPVVGVPPNDDNVVSNVVSVVRNVSSVVSSVVSNNVRSVCRSVPNVVVVVVPVDD/DFQADEDDALLLVFQLLLLVVLLVLLLVLLVLDDDPQSLVLSVVLLVVVVVSDPDDCVVLCVLCVVCVVVLLVQLQCQQQVPPHPVPPDDDWDDDVVTGSSVVSCVSVVSVSSNSSSVVSSRHRDDQLSNLVSVLVVCVVCVVPPDDSQVVSVVSVVVVVCPVVLVVVLVVQVVVVVVVVQDCDDPDVVVNVVRCVSRPVVSVVVVVVVVVVVVVVCVVVPPPDGPDDDDPDDTDGDPSSVVSVVSSVVSVVSSCVVVVD/DAQKAKDWADEAAQQAWTKIKIAHDPDAQLLWKKWKWWDAPPGDIWTAKTAASLRPDMDGDPVQPPAWDWGDDRVRRMIMIIGGNDHQVRWGWMKMFIDRPTHPDDDRDPPPTDHMHPTDTHGYHD/DAFQKWWAQFWACDPVGDDTLAGGATDTHHFLFEEEEDADPSPSLLCVLCPQLPVGDTDDPVRTWIGGRNRTDDDVCSVVSCLAEAEQDAFLVVQADDQFLLVRLLVVCVVVVPPVVVSVVLSVVLCVLLVNPVRRGPGVVPDDSLVSLSSSVSSRLSSQHQEYEYNNNPVPDDVVSSVSNLVSVVVSCVVRSHYYYYYHLPQVSNLPTQKYWYAANNYTPDIGGSLPPQLPQVVCVVSPHHHDPVSVVQVVVVVVVDHDHSVQRDPVSVVVVVVVVPD/DKKWFFLFWADDDPPDDPLQFIAGGEGDMGDQQFEEEEEEDRSFCPVVVLVCLLVNDATCDTWICHDNDIGGNPDDDPPSLQSCLQAFEQDELLLVVFDDQALQVLLLVQVVSSDADPVRSSVLLVVQLVLLPHDPVRRGHRLVVDDSLNSLSSSVSSRCSSPHLEYEYEASCPPPDPVSVVSVLVSVQVSSVVGGYYYYYDQQQLSQLVGGQKYQYTGRNYGPDIGHSLVVQVDPVVCVVRVHDAQVLQVVVVVVVVVPFCQPGRDRHPVSSVVSVVVRVPD/DPPVVVVVVVVLVVVVVVLLVVLCCQLVPVDPVFDDPDFQADTQGCNLLSLLLVLLVPAQVVSLVVLQVSLVSLCVCLVVPRRHLLSVQQSVDSQLSGVLSSVLRNVSRVLSVVLVVDDDPVCNLQSSLVSLLSSLQSSLVSSLVVCCVPCLVPVPRVSDPADNVRSNVVSVVNNVVSVVNSVVSSNVSSPCNSVNNVVVCVVPVDD/DLQADEDDALLLVAQLLLLVVLLVLLLVLLVQADDPLSLVLSVVLQVVVLVRVPDPCVVLCVQCVVCVVVLVVVLQCPQVPPDPAPPPPRDWDDDVVTGSSVVSVSSVSSSSRNSRSVVSSSHSADQLSNLVSVLVVCVVCVVPPDDSQVVSVVSVVCVVCVVVLVVVLVVLVVVVVVVVQDCDDDDCVCNVVRCCSRPVVSVVVVVVVVVVVVVVCVVVPPPDRPPDDDDDDTDGDPSSVVSVVSSVVSVVSSVVVGDD/DAWAKDWADEDEQQAWTKIKIADDPDAQLLWKKWKWWDAPPGDIWTAKTAASQRPDIDGDPVQVPAWDWGDDRVRSMIMIIGGSDHQVRWGWMKMFIDRPTHPYIDRDPPPTDGIHPTDGHGYYD

Solvent-accessible surface area: 95770 Å² total; per-residue (Å²): 132,75,90,52,3,0,30,0,57,97,0,42,12,49,48,95,78,43,124,174,59,23,0,33,84,3,46,12,36,1,97,89,22,4,10,2,0,1,1,4,24,129,22,43,1,6,49,1,0,0,53,0,0,0,0,11,34,2,14,67,64,87,128,146,8,33,4,38,0,28,72,21,121,11,16,72,130,23,0,22,26,0,6,4,10,1,8,6,0,20,77,44,16,28,15,12,4,7,10,22,16,0,12,22,2,0,0,7,1,0,21,16,8,17,0,23,79,94,6,0,73,59,17,3,56,49,2,5,45,44,4,44,0,23,21,39,32,46,18,60,1,42,90,10,64,25,14,29,16,0,46,0,11,0,0,3,17,20,6,10,46,4,17,0,2,0,2,11,25,1,4,11,56,15,57,68,103,4,48,109,86,0,16,65,16,0,89,55,4,43,116,56,60,114,8,2,0,0,0,0,4,31,27,15,95,5,0,24,55,3,82,51,0,0,0,1,46,111,2,102,50,83,34,67,6,98,14,53,90,1,0,29,95,21,136,42,0,110,201,14,5,11,53,11,3,22,9,4,57,0,15,54,20,0,122,122,63,52,15,103,18,49,76,94,7,41,47,23,70,50,0,21,19,2,0,68,45,78,52,130,63,3,94,5,75,68,0,13,39,80,72,74,118,46,41,90,30,142,46,33,20,4,57,104,1,88,16,55,2,82,89,29,117,0,0,0,0,1,5,64,68,20,7,6,15,76,7,0,5,32,0,0,0,0,24,37,40,5,73,35,27,88,0,57,0,28,66,69,71,2,45,56,152,41,48,99,201,50,18,86,68,4,18,77,49,0,0,1,1,25,78,64,4,40,26,2,1,13,27,88,22,0,14,92,0,0,29,37,0,0,112,35,23,63,49,48,127,103,104,0,109,115,20,0,46,96,7,1,131,69,7,41,13,126,115,97,17,22,107,78,6,0,1,61,3,63,40,37,35,8,5,50,0,0,3,0,0,1,2,4,8,82,0,72,2,0,0,1,22,18,8,4,21,30,29,30,32,62,8,64,72,70,4,0,97,19,0,70,75,6,11,84,75,56,31,1,0,0,1,4,2,54,34,14,52,7,0,16,78,34,11,60,16,0,1,0,3,47,88,2,124,42,44,70,58,20,48,9,85,67,2,3,136,73,48,141,50,6,142,184,45,128,21,44,21,2,62,4,6,105,3,3,44,97,2,79,91,47,52,16,134,9,45,72,52,5,5,24,58,62,64,0,0,69,8,0,76,96,2,27,158,51,27,99,47,61,150,7,55,66,120,1,12,38,5,0,7,22,0,2,8,15,0,1,0,39,15,15,12,91,59,120,24,61,5,56,22,52,119,88,115,11,74,28,13,16,26,0,13,0,0,0,0,0,0,8,0,5,35,89,8,31,158,14,0,9,48,7,0,61,49,12,0,80,9,16,30,75,43,0,42,47,30,2,61,4,30,8,25,13,3,0,22,35,21,82,84,0,0,28,84,0,18,70,20,0,0,133,11,0,0,71,3,0,74,65,0,98,164,99,164,152,108,58,172,39,48,103,1,2,28,65,0,0,63,46,0,0,23,30,17,17,116,42,5,33,100,23,0,52,87,39,21,46,95,111,12,139,3,126,34,6,71,19,46,56,174,50,0,50,62,29,0,82,108,9,25,80,24,16,38,80,20,5,113,84,11,10,73,18,0,6,133,10,0,14,81,1,0,23,13,2,65,52,30,42,60,63,170,97,36,213,61,92,44,18,33,50,55,6,46,110,6,10,18,13,12,21,8,80,19,19,86,68,4,30,89,10,1,61,55,11,76,47,195,62,0,16,100,15,0,25,92,17,1,88,54,40,8,167,40,6,58,21,148,58,176,49,17,163,87,22,25,85,102,23,52,182,38,5,61,92,17,14,82,34,36,23,68,65,104,111,25,45,50,136,200,183,128,177,169,101,89,124,190,63,37,28,6,95,84,62,0,81,44,20,117,53,65,24,18,9,13,9,20,18,20,22,14,17,56,10,4,5,92,26,33,50,38,0,17,0,63,22,94,39,60,49,100,72,119,170,158,216,52,37,7,29,70,41,20,29,12,38,17,0,0,32,7,0,24,23,19,1,86,64,52,23,58,123,5,38,27,3,0,87,0,0,3,13,60,19,120,54,62,41,50,118,105,94,27,135,19,1,21,7,12,5,1,2,12,3,15,28,4,6,41,4,0,11,43,0,6,27,2,0,5,7,23,5,5,106,11,26,146,70,50,43,170,13,84,77,51,140,121,46,165,42,12,117,89,6,74,63,20,23,114,97,1,40,99,65,0,85,71,31,53,156,183,96,53,98,7,15,13,46,46,29,32,100,26,115,65,59,25,54,28,123,0,21,0,18,2,18,68,30,65,2,46,38,4,0,0,0,0,0,14,39,13,69,19,106,134,23,39,14,0,0,0,7,0,9,20,32,89,13,66,47,37,18,130,54,0,107,78,38,1,75,11,47,32,40,120,105,106,38,13,0,34,0,54,0,58,58,1,95,75,117,3,22,0,30,0,27,0,0,0,0,0,0,5,60,63,3,3,6,40,58,49,61,11,5,40,23,12,4,88,24,21,59,0,15,3,53,122,164,73,67,5,0,31,0,66,100,0,47,12,47,60,107,80,44,124,186,72,22,0,39,83,3,42,13,36,1,111,100,26,7,12,2,0,1,1,3,38,118,22,38,2,11,49,2,0,0,61,1,0,0,0,10,37,13,14,68,76,75,139,149,6,28,4,34,0,28,72,22,119,2,10,66,130,25,0,21,25,0,8,4,12,0,6,5,0,23,72,41,12,26,14,13,3,4,11,20,22,0,11,19,2,0,0,7,1,0,20,16,8,18,0,22,76,99,21,0,71,59,13,3,55,52,3,4,44,46,4,52,0,26,19,44,27,41,20,55,2,40,96,12,57,25,9,25,20,0,38,0,9,1,0,2,11,17,5,12,40,4,33,1,1,0,2,13,21,3,5,10,58,17,44,65,87,3,47,100,96,0,10,74,19,0,92,54,4,43,112,56,65,133,10,3,0,1,0,0,5,31,26,14,74,8,0,32,56,4,87,51,0,2,0,4,45,111,4,98,53,72,38,71,6,99,11,54,90,1,0,36,93,23,127,50,0,98,202,18,6,9,47,12,3,11,9,7,50,0,17,50,15,0,128,112,67,60,13,109,17,47,73,80,9,43,45,33,58,45,0,23,15,3,1,74,30,68,126,73,132,45,1,85,3,75,67,0,14,37,92,82,74,101,49,35,87,32,137,51,26,18,1,54,117,0,87,15,52,1,66,91,30,110,2,0,0,0,2,7,74,70,32,5,9,18,73,12,0,7,33,0,0,0,0,24,41,33,3,63,35,25,105,0,69,0,17,73,67,72,1,27,56,143,39,45,102,184,50,14,81,58,2,20,92,50,0,0,0,2,36,83,55,6,34,26,3,1,13,29,98,21,0,9,92,0,0,23,29,0,0,109,37,20,64,63,50,116,108,98,0,121,119,16,0,53,94,8,1,148,88,7,43,14,136,119,94,17,19,111,75,9,0,1,54,2,63,42,30,45,6,8,50,0,3,3,0,1,1,1,4,15,71,1,46,0,1,0,0,28,20,10,4,22,29,32,28,39,69,10,74,78,79,8,4,91,22,2,57,102,7,21,86,76,52,30,2,0,0,1,4,3,60,35,16,57,12,0,18,73,39,11,56,13,2,0,0,2,50,87,1,150,44,46,93,63,24,47,9,78,71,9,13,125,72,47,132,59,6,146,175,46,114,26,48,21,2,86,5,7,84,1,4,38,87,0,84,98,18,62,10,154,15,64,67,75,9,9,30,56,64,61,0,0,67,6,0,72,101,11,41,112,90,152,25,66,59,150,10,36,92,151,3,8,41,12,0,7,21,0,3,8,16,0,1,0,35,19,14,8,90,71,119,25,48,0,62,4,43,89,105,115,39,98,30,16,10,28,3,10,0,0,0,0,0,0,7,0,17,35,84,8,32,158,19,0,16,56,7,0,63,49,13,0,81,10,14,30,74,38,3,54,39,37,6,72,4,26,10,17,31,4,0,28,43,26,77,82,0,0,27,81,0,16,66,21,0,0,116,13,0,1,75,5,4,77,60,0,120,164,89,164,146,122,66,126,38,51,103,2,9,28,69,0,0,60,49,0,0,21,30,16,17,116,43,5,34,95,22,0,52,94,35,32,52,98,105,15,135,10,161,17,25,71,22,35,50,167,44,0,52,64,31,1,81,114,14,28,80,27,15,40,81,21,6,110,74,12,9,81,18,0,7,121,9,0,13,82,0,0,32,13,2,84,73,35,50,48,98,76,79,40,184,46,92,39,13,27,67,62,1,51,113,11,8,10,16,11,6,6,73,14,8,87,66,2,25,93,8,1,74,51,10,53,44,187,57,0,15,93,16,1,22,104,22,1,72,52,30,3,166,49,5,56,31,181,62,192,51,22,163,108,27,27,102,97,14,40,181,28,6,65,98,10,18,76,34,21,31,73,65,99,27,64,46,72,129,176,200,144,186,144,114,91,128,185,71,38,49,7,83,73,61,2,87,48,24,118,42,70,30,23,11,10,12,16,1,22,24,0,14,52,17,4,2,49,32,31,54,30,0,24,0,62,14,89,44,60,33,98,72,110,170,132,182,51,52,11,27,78,38,24,27,12,38,18,0,0,46,8,0,22,22,25,1,80,65,52,23,51,118,7,31,35,3,0,77,0,2,3,12,57,10,114,107,40,40,47,118,133,58,26,136,22,3,21,7,14,5,0,3,15,2,14,31,3,4,54,3,0,12,43,0,0,12,5,1,4,8,26,8,7,107,21,32,155,69,56,41,173,22,85,77,48,136,132,48,179,44,10,116,95,18,76,58,34,23,103,88,0,32,94,59,0,98,80,34,71,145,208,151,44,12,6,11,51,42,29,32,101,21,130,59,61,22,53,31,122,0,20,0,26,4,14,64,53,60,3,54,38,17,0,0,0,0,0,15,44,13,54,18,100,132,27,34,14,0,0,0,8,0,9,22,34,89,11,64,46,34,17,140,54,0,121,70,34,3,74,10,48,33,43,119,95,111,38,9,0,38,0,57,0,58,61,0,92,64,117,4,33,0,30,0,27,0,0,0,0,0,0,7,58,60,2,2,6,29,119,42,64,19,3,42,79,25,4,74,22,20,53,0,12,1,56,134